Protein AF-0000000074136485 (afdb_homodimer)

Nearest PDB structures (foldseek):
  6x2m-assembly1_C  TM=1.918E-01  e=6.026E+00  Saccharomyces cerevisiae

Radius of gyration: 39.34 Å; Cα contacts (8 Å, |Δi|>4): 1877; chains: 2; bounding box: 155×114×119 Å

pLDDT: mean 75.2, std 24.36, range [18.25, 98.81]

Structure (mmCIF, N/CA/C/O backbone):
data_AF-0000000074136485-model_v1
#
loop_
_entity.id
_entity.type
_entity.pdbx_description
1 polymer 'YRM1-like protein'
#
loop_
_atom_site.group_PDB
_atom_site.id
_atom_site.type_symbol
_atom_site.label_atom_id
_atom_site.label_alt_id
_atom_site.label_comp_id
_atom_site.label_asym_id
_atom_site.label_entity_id
_atom_site.label_seq_id
_atom_site.pdbx_PDB_ins_code
_atom_site.Cartn_x
_atom_site.Cartn_y
_atom_site.Cartn_z
_atom_site.occupancy
_atom_site.B_iso_or_equiv
_atom_site.auth_seq_id
_atom_site.auth_comp_id
_atom_site.auth_asym_id
_atom_site.auth_atom_id
_atom_site.pdbx_PDB_model_num
ATOM 1 N N . MET A 1 1 ? -89.938 26.219 -35.969 1 23.06 1 MET A N 1
ATOM 2 C CA . MET A 1 1 ? -89.188 26.453 -37.219 1 23.06 1 MET A CA 1
ATOM 3 C C . MET A 1 1 ? -87.688 26.5 -36.969 1 23.06 1 MET A C 1
ATOM 5 O O . MET A 1 1 ? -87.188 27.25 -36.125 1 23.06 1 MET A O 1
ATOM 9 N N . SER A 1 2 ? -87 25.312 -37.125 1 20.83 2 SER A N 1
ATOM 10 C CA . SER A 1 2 ? -85.812 24.578 -36.656 1 20.83 2 SER A CA 1
ATOM 11 C C . SER A 1 2 ? -84.562 25.078 -37.312 1 20.83 2 SER A C 1
ATOM 13 O O . SER A 1 2 ? -84.312 24.812 -38.5 1 20.83 2 SER A O 1
ATOM 15 N N . LYS A 1 3 ? -84.5 26.531 -37.125 1 21.66 3 LYS A N 1
ATOM 16 C CA . LYS A 1 3 ? -83.5 27.297 -37.906 1 21.66 3 LYS A CA 1
ATOM 17 C C . LYS A 1 3 ? -82.125 26.641 -37.875 1 21.66 3 LYS A C 1
ATOM 19 O O . LYS A 1 3 ? -81.562 26.469 -36.781 1 21.66 3 LYS A O 1
ATOM 24 N N . ARG A 1 4 ? -81.875 25.812 -38.906 1 22.66 4 ARG A N 1
ATOM 25 C CA . ARG A 1 4 ? -80.812 24.906 -39.438 1 22.66 4 ARG A CA 1
ATOM 26 C C . ARG A 1 4 ? -79.562 25.656 -39.688 1 22.66 4 ARG A C 1
ATOM 28 O O . ARG A 1 4 ? -79.438 26.469 -40.625 1 22.66 4 ARG A O 1
ATOM 35 N N . GLY A 1 5 ? -79.062 26.25 -38.562 1 23.02 5 GLY A N 1
ATOM 36 C CA . GLY A 1 5 ? -77.938 27.219 -38.5 1 23.02 5 GLY A CA 1
ATOM 37 C C . GLY A 1 5 ? -76.75 26.812 -39.281 1 23.02 5 GLY A C 1
ATOM 38 O O . GLY A 1 5 ? -76.375 25.641 -39.281 1 23.02 5 GLY A O 1
ATOM 39 N N . ASN A 1 6 ? -76.5 27.328 -40.469 1 23.2 6 ASN A N 1
ATOM 40 C CA . ASN A 1 6 ? -75.625 27.172 -41.594 1 23.2 6 ASN A CA 1
ATOM 41 C C . ASN A 1 6 ? -74.125 27.203 -41.156 1 23.2 6 ASN A C 1
ATOM 43 O O . ASN A 1 6 ? -73.625 28.266 -40.844 1 23.2 6 ASN A O 1
ATOM 47 N N . LEU A 1 7 ? -73.812 26.422 -40.156 1 25.08 7 LEU A N 1
ATOM 48 C CA . LEU A 1 7 ? -72.5 26.5 -39.469 1 25.08 7 LEU A CA 1
ATOM 49 C C . LEU A 1 7 ? -71.375 26.391 -40.5 1 25.08 7 LEU A C 1
ATOM 51 O O . LEU A 1 7 ? -71.188 25.328 -41.094 1 25.08 7 LEU A O 1
ATOM 55 N N . GLN A 1 8 ? -71.25 27.375 -41.344 1 22.72 8 GLN A N 1
ATOM 56 C CA . GLN A 1 8 ? -70.312 27.453 -42.438 1 22.72 8 GLN A CA 1
ATOM 57 C C . GLN A 1 8 ? -68.875 27.109 -41.969 1 22.72 8 GLN A C 1
ATOM 59 O O . GLN A 1 8 ? -68.375 27.719 -41.062 1 22.72 8 GLN A O 1
ATOM 64 N N . ASP A 1 9 ? -68.438 25.859 -42.188 1 23.67 9 ASP A N 1
ATOM 65 C CA . ASP A 1 9 ? -67.312 25.047 -41.781 1 23.67 9 ASP A CA 1
ATOM 66 C C . ASP A 1 9 ? -66 25.594 -42.344 1 23.67 9 ASP A C 1
ATOM 68 O O . ASP A 1 9 ? -65.875 25.672 -43.562 1 23.67 9 ASP A O 1
ATOM 72 N N . GLY A 1 10 ? -65.625 26.812 -41.938 1 24.81 10 GLY A N 1
ATOM 73 C CA . GLY A 1 10 ? -64.438 27.5 -42.406 1 24.81 10 GLY A CA 1
ATOM 74 C C . GLY A 1 10 ? -63.25 26.594 -42.594 1 24.81 10 GLY A C 1
ATOM 75 O O . GLY A 1 10 ? -62.719 26.078 -41.594 1 24.81 10 GLY A O 1
ATOM 76 N N . ILE A 1 11 ? -63.188 25.828 -43.656 1 26.52 11 ILE A N 1
ATOM 77 C CA . ILE A 1 11 ? -62.188 24.844 -44.062 1 26.52 11 ILE A CA 1
ATOM 78 C C . ILE A 1 11 ? -60.844 25.5 -44.188 1 26.52 11 ILE A C 1
ATOM 80 O O . ILE A 1 11 ? -60.625 26.344 -45.062 1 26.52 11 ILE A O 1
ATOM 84 N N . THR A 1 12 ? -60.344 26.062 -43.125 1 28.2 12 THR A N 1
ATOM 85 C CA . THR A 1 12 ? -59.031 26.719 -43.25 1 28.2 12 THR A CA 1
ATOM 86 C C . THR A 1 12 ? -58.094 25.859 -44.094 1 28.2 12 THR A C 1
ATOM 88 O O . THR A 1 12 ? -58 24.641 -43.906 1 28.2 12 THR A O 1
ATOM 91 N N . PRO A 1 13 ? -57.656 26.375 -45.281 1 27.12 13 PRO A N 1
ATOM 92 C CA . PRO A 1 13 ? -56.844 25.719 -46.281 1 27.12 13 PRO A CA 1
ATOM 93 C C . PRO A 1 13 ? -55.594 25.062 -45.688 1 27.12 13 PRO A C 1
ATOM 95 O O . PRO A 1 13 ? -54.906 25.688 -44.906 1 27.12 13 PRO A O 1
ATOM 98 N N . LEU A 1 14 ? -55.562 23.812 -45.5 1 26.09 14 LEU A N 1
ATOM 99 C CA . LEU A 1 14 ? -54.469 22.969 -44.969 1 26.09 14 LEU A CA 1
ATOM 100 C C . LEU A 1 14 ? -53.188 23.172 -45.781 1 26.09 14 LEU A C 1
ATOM 102 O O . LEU A 1 14 ? -53.156 22.859 -46.969 1 26.09 14 LEU A O 1
ATOM 106 N N . GLU A 1 15 ? -52.5 24.344 -45.625 1 27.03 15 GLU A N 1
ATOM 107 C CA . GLU A 1 15 ? -51.219 24.594 -46.281 1 27.03 15 GLU A CA 1
ATOM 108 C C . GLU A 1 15 ? -50.375 23.328 -46.406 1 27.03 15 GLU A C 1
ATOM 110 O O . GLU A 1 15 ? -50.281 22.578 -45.438 1 27.03 15 GLU A O 1
ATOM 115 N N . ASP A 1 16 ? -50.188 22.781 -47.594 1 25.73 16 ASP A N 1
ATOM 116 C CA . ASP A 1 16 ? -49.469 21.625 -48.125 1 25.73 16 ASP A CA 1
ATOM 117 C C . ASP A 1 16 ? -48.031 21.578 -47.656 1 25.73 16 ASP A C 1
ATOM 119 O O . ASP A 1 16 ? -47.219 22.438 -48 1 25.73 16 ASP A O 1
ATOM 123 N N . ALA A 1 17 ? -47.781 21.422 -46.406 1 29.2 17 ALA A N 1
ATOM 124 C CA . ALA A 1 17 ? -46.438 21.281 -45.812 1 29.2 17 ALA A CA 1
ATOM 125 C C . ALA A 1 17 ? -45.562 20.375 -46.688 1 29.2 17 ALA A C 1
ATOM 127 O O . ALA A 1 17 ? -45.844 19.188 -46.844 1 29.2 17 ALA A O 1
ATOM 128 N N . GLY A 1 18 ? -45.094 20.906 -47.812 1 28 18 GLY A N 1
ATOM 129 C CA . GLY A 1 18 ? -44.188 20.312 -48.781 1 28 18 GLY A CA 1
ATOM 130 C C . GLY A 1 18 ? -43.156 19.391 -48.156 1 28 18 GLY A C 1
ATOM 131 O O . GLY A 1 18 ? -42.531 19.734 -47.156 1 28 18 GLY A O 1
ATOM 132 N N . LYS A 1 19 ? -43.406 18.109 -48.25 1 33.03 19 LYS A N 1
ATOM 133 C CA . LYS A 1 19 ? -42.562 16.953 -47.875 1 33.03 19 LYS A CA 1
ATOM 134 C C . LYS A 1 19 ? -41.125 17.156 -48.344 1 33.03 19 LYS A C 1
ATOM 136 O O . LYS A 1 19 ? -40.844 17.172 -49.531 1 33.03 19 LYS A O 1
ATOM 141 N N . ASN A 1 20 ? -40.406 18.156 -47.781 1 28.8 20 ASN A N 1
ATOM 142 C CA . ASN A 1 20 ? -39 18.234 -48.062 1 28.8 20 ASN A CA 1
ATOM 143 C C . ASN A 1 20 ? -38.344 16.859 -48.094 1 28.8 20 ASN A C 1
ATOM 145 O O . ASN A 1 20 ? -38.188 16.203 -47.062 1 28.8 20 ASN A O 1
ATOM 149 N N . VAL A 1 21 ? -38.688 16.078 -49.125 1 28.89 21 VAL A N 1
ATOM 150 C CA . VAL A 1 21 ? -38.062 14.781 -49.375 1 28.89 21 VAL A CA 1
ATOM 151 C C . VAL A 1 21 ? -36.531 14.906 -49.25 1 28.89 21 VAL A C 1
ATOM 153 O O . VAL A 1 21 ? -35.906 15.648 -50 1 28.89 21 VAL A O 1
ATOM 156 N N . ARG A 1 22 ? -36.188 14.734 -48.094 1 34.34 22 ARG A N 1
ATOM 157 C CA . ARG A 1 22 ? -34.75 14.664 -47.875 1 34.34 22 ARG A CA 1
ATOM 158 C C . ARG A 1 22 ? -34.062 13.836 -48.969 1 34.34 22 ARG A C 1
ATOM 160 O O . ARG A 1 22 ? -34.406 12.656 -49.156 1 34.34 22 ARG A O 1
ATOM 167 N N . LYS A 1 23 ? -33.625 14.453 -50.094 1 32.56 23 LYS A N 1
ATOM 168 C CA . LYS A 1 23 ? -32.812 13.797 -51.094 1 32.56 23 LYS A CA 1
ATOM 169 C C . LYS A 1 23 ? -31.797 12.844 -50.469 1 32.56 23 LYS A C 1
ATOM 171 O O . LYS A 1 23 ? -31.016 13.242 -49.594 1 32.56 23 LYS A O 1
ATOM 176 N N . ARG A 1 24 ? -32.156 11.578 -50.5 1 34.84 24 ARG A N 1
ATOM 177 C CA . ARG A 1 24 ? -31.234 10.531 -50.031 1 34.84 24 ARG A CA 1
ATOM 178 C C . ARG A 1 24 ? -29.906 10.625 -50.75 1 34.84 24 ARG A C 1
ATOM 180 O O . ARG A 1 24 ? -29.828 10.484 -51.969 1 34.84 24 ARG A O 1
ATOM 187 N N . ARG A 1 25 ? -29.047 11.5 -50.375 1 39.94 25 ARG A N 1
ATOM 188 C CA . ARG A 1 25 ? -27.703 11.586 -50.969 1 39.94 25 ARG A CA 1
ATOM 189 C C . ARG A 1 25 ? -27.078 10.203 -51.094 1 39.94 25 ARG A C 1
ATOM 191 O O . ARG A 1 25 ? -26.906 9.492 -50.094 1 39.94 25 ARG A O 1
ATOM 198 N N . LYS A 1 26 ? -27.172 9.523 -52.219 1 46.09 26 LYS A N 1
ATOM 199 C CA . LYS A 1 26 ? -26.516 8.258 -52.531 1 46.09 26 LYS A CA 1
ATOM 200 C C . LYS A 1 26 ? -25.016 8.328 -52.281 1 46.09 26 LYS A C 1
ATOM 202 O O . LYS A 1 26 ? -24.359 9.305 -52.625 1 46.09 26 LYS A O 1
ATOM 207 N N . PRO A 1 27 ? -24.547 7.508 -51.406 1 52.03 27 PRO A N 1
ATOM 208 C CA . PRO A 1 27 ? -23.109 7.547 -51.125 1 52.03 27 PRO A CA 1
ATOM 209 C C . PRO A 1 27 ? -22.266 7.449 -52.375 1 52.03 27 PRO A C 1
ATOM 211 O O . PRO A 1 27 ? -22.578 6.668 -53.281 1 52.03 27 PRO A O 1
ATOM 214 N N . ILE A 1 28 ? -21.531 8.344 -52.688 1 61.88 28 ILE A N 1
ATOM 215 C CA . ILE A 1 28 ? -20.609 8.391 -53.812 1 61.88 28 ILE A CA 1
ATOM 216 C C . ILE A 1 28 ? -19.609 7.238 -53.719 1 61.88 28 ILE A C 1
ATOM 218 O O . ILE A 1 28 ? -18.859 7.145 -52.75 1 61.88 28 ILE A O 1
ATOM 222 N N . LYS A 1 29 ? -19.641 6.234 -54.562 1 66.56 29 LYS A N 1
ATOM 223 C CA . LYS A 1 29 ? -18.844 5.008 -54.531 1 66.56 29 LYS A CA 1
ATOM 224 C C . LYS A 1 29 ? -17.609 5.137 -55.406 1 66.56 29 LYS A C 1
ATOM 226 O O . LYS A 1 29 ? -16.719 4.281 -55.375 1 66.56 29 LYS A O 1
ATOM 231 N N . SER A 1 30 ? -17.562 6.215 -56.094 1 71.88 30 SER A N 1
ATOM 232 C CA . SER A 1 30 ? -16.453 6.402 -57.031 1 71.88 30 SER A CA 1
ATOM 233 C C . SER A 1 30 ? -15.25 7.02 -56.312 1 71.88 30 SER A C 1
ATOM 235 O O . SER A 1 30 ? -15.406 7.727 -55.312 1 71.88 30 SER A O 1
ATOM 237 N N . CYS A 1 31 ? -14.023 6.652 -56.719 1 71.25 31 CYS A N 1
ATOM 238 C CA . CYS A 1 31 ? -12.844 7.258 -56.125 1 71.25 31 CYS A CA 1
ATOM 239 C C . CYS A 1 31 ? -12.797 8.758 -56.406 1 71.25 31 CYS A C 1
ATOM 241 O O . CYS A 1 31 ? -13.391 9.227 -57.375 1 71.25 31 CYS A O 1
ATOM 243 N N . ALA A 1 32 ? -12.273 9.5 -55.625 1 69.62 32 ALA A N 1
ATOM 244 C CA . ALA A 1 32 ? -12.273 10.961 -55.656 1 69.62 32 ALA A CA 1
ATOM 245 C C . ALA A 1 32 ? -11.727 11.461 -57 1 69.62 32 ALA A C 1
ATOM 247 O O . ALA A 1 32 ? -12.219 12.445 -57.562 1 69.62 32 ALA A O 1
ATOM 248 N N . PHE A 1 33 ? -10.758 10.75 -57.5 1 73.38 33 PHE A N 1
ATOM 249 C CA . PHE A 1 33 ? -10.133 11.156 -58.75 1 73.38 33 PHE A CA 1
ATOM 250 C C . PHE A 1 33 ? -11.086 10.961 -59.938 1 73.38 33 PHE A C 1
ATOM 252 O O . PHE A 1 33 ? -11.258 11.859 -60.75 1 73.38 33 PHE A O 1
ATOM 259 N N . CYS A 1 34 ? -11.656 9.828 -60 1 75.06 34 CYS A N 1
ATOM 260 C CA . CYS A 1 34 ? -12.547 9.492 -61.125 1 75.06 34 CYS A CA 1
ATOM 261 C C . CYS A 1 34 ? -13.797 10.375 -61.094 1 75.06 34 CYS A C 1
ATOM 263 O O . CYS A 1 34 ? -14.281 10.805 -62.125 1 75.06 34 CYS A O 1
ATOM 265 N N . ARG A 1 35 ? -14.195 10.758 -59.906 1 71.5 35 ARG A N 1
ATOM 266 C CA . ARG A 1 35 ? -15.391 11.586 -59.75 1 71.5 35 ARG A CA 1
ATOM 267 C C . ARG A 1 35 ? -15.125 13.016 -60.219 1 71.5 35 ARG A C 1
ATOM 269 O O . ARG A 1 35 ? -15.945 13.617 -60.906 1 71.5 35 ARG A O 1
ATOM 276 N N . LYS A 1 36 ? -13.961 13.461 -59.906 1 67.56 36 LYS A N 1
ATOM 277 C CA . LYS A 1 36 ? -13.578 14.828 -60.25 1 67.56 36 LYS A CA 1
ATOM 278 C C . LYS A 1 36 ? -13.445 14.992 -61.75 1 67.56 36 LYS A C 1
ATOM 280 O O . LYS A 1 36 ? -13.852 16.016 -62.312 1 67.56 36 LYS A O 1
ATOM 285 N N . ARG A 1 37 ? -12.914 14.055 -62.281 1 69.56 37 ARG A N 1
ATOM 286 C CA . ARG A 1 37 ? -12.648 14.141 -63.688 1 69.56 37 ARG A CA 1
ATOM 287 C C . ARG A 1 37 ? -13.797 13.547 -64.5 1 69.56 37 ARG A C 1
ATOM 289 O O . ARG A 1 37 ? -13.719 13.469 -65.75 1 69.56 37 ARG A O 1
ATOM 296 N N . LYS A 1 38 ? -14.883 13.164 -63.719 1 68.5 38 LYS A N 1
ATOM 297 C CA . LYS A 1 38 ? -16.094 12.594 -64.312 1 68.5 38 LYS A CA 1
ATOM 298 C C . LYS A 1 38 ? -15.758 11.398 -65.188 1 68.5 38 LYS A C 1
ATOM 300 O O . LYS A 1 38 ? -16.297 11.266 -66.312 1 68.5 38 LYS A O 1
ATOM 305 N N . LEU A 1 39 ? -14.672 10.633 -64.75 1 74.56 39 LEU A N 1
ATOM 306 C CA . LEU A 1 39 ? -14.312 9.414 -65.438 1 74.56 39 LEU A CA 1
ATOM 307 C C . LEU A 1 39 ? -15.086 8.219 -64.938 1 74.56 39 LEU A C 1
ATOM 309 O O . LEU A 1 39 ? -15.594 8.258 -63.812 1 74.56 39 LEU A O 1
ATOM 313 N N . ARG A 1 40 ? -15.227 7.203 -65.688 1 75.5 40 ARG A N 1
ATOM 314 C CA . ARG A 1 40 ? -15.875 5.961 -65.312 1 75.5 40 ARG A CA 1
ATOM 315 C C . ARG A 1 40 ? -15.016 5.223 -64.25 1 75.5 40 ARG A C 1
ATOM 317 O O . ARG A 1 40 ? -13.883 4.836 -64.562 1 75.5 40 ARG A O 1
ATOM 324 N N . CYS A 1 41 ? -15.352 5.156 -62.938 1 70.5 41 CYS A N 1
ATOM 325 C CA . CYS A 1 41 ? -14.656 4.48 -61.844 1 70.5 41 CYS A CA 1
ATOM 326 C C . CYS A 1 41 ? -15.219 3.08 -61.625 1 70.5 41 CYS A C 1
ATOM 328 O O . CYS A 1 41 ? -16.422 2.912 -61.469 1 70.5 41 CYS A O 1
ATOM 330 N N . ASP A 1 42 ? -14.531 2.066 -61.875 1 76.44 42 ASP A N 1
ATOM 331 C CA . ASP A 1 42 ? -15.023 0.705 -61.688 1 76.44 42 ASP A CA 1
ATOM 332 C C . ASP A 1 42 ? -15.023 0.327 -60.188 1 76.44 42 ASP A C 1
ATOM 334 O O . ASP A 1 42 ? -15.266 -0.829 -59.844 1 76.44 42 ASP A O 1
ATOM 338 N N . GLN A 1 43 ? -14.672 1.224 -59.125 1 71.44 43 GLN A N 1
ATOM 339 C CA . GLN A 1 43 ? -14.734 1.145 -57.688 1 71.44 43 GLN A CA 1
ATOM 340 C C . GLN A 1 43 ? -13.867 0.009 -57.156 1 71.44 43 GLN A C 1
ATOM 342 O O . GLN A 1 43 ? -14.094 -0.486 -56.031 1 71.44 43 GLN A O 1
ATOM 347 N N . GLN A 1 44 ? -12.93 -0.341 -57.969 1 74.25 44 GLN A N 1
ATOM 348 C CA . GLN A 1 44 ? -12.008 -1.375 -57.5 1 74.25 44 GLN A CA 1
ATOM 349 C C . GLN A 1 44 ? -10.984 -0.805 -56.531 1 74.25 44 GLN A C 1
ATOM 351 O O . GLN A 1 44 ? -10.422 0.265 -56.75 1 74.25 44 GLN A O 1
ATOM 356 N N . LYS A 1 45 ? -10.789 -1.229 -55.219 1 70.19 45 LYS A N 1
ATOM 357 C CA . LYS A 1 45 ? -9.812 -0.875 -54.188 1 70.19 45 LYS A CA 1
ATOM 358 C C . LYS A 1 45 ? -8.578 -1.77 -54.281 1 70.19 45 LYS A C 1
ATOM 360 O O . LYS A 1 45 ? -8.672 -2.922 -54.719 1 70.19 45 LYS A O 1
ATOM 365 N N . PRO A 1 46 ? -7.422 -1.185 -54.094 1 72.06 46 PRO A N 1
ATOM 366 C CA . PRO A 1 46 ? -7.215 0.15 -53.531 1 72.06 46 PRO A CA 1
ATOM 367 C C . PRO A 1 46 ? -7.18 1.243 -54.594 1 72.06 46 PRO A C 1
ATOM 369 O O . PRO A 1 46 ? -7.379 2.42 -54.281 1 72.06 46 PRO A O 1
ATOM 372 N N . VAL A 1 47 ? -6.926 0.746 -55.75 1 78.62 47 VAL A N 1
ATOM 373 C CA . VAL A 1 47 ? -6.852 1.718 -56.844 1 78.62 47 VAL A CA 1
ATOM 374 C C . VAL A 1 47 ? -7.75 1.273 -58 1 78.62 47 VAL A C 1
ATOM 376 O O . VAL A 1 47 ? -7.656 0.134 -58.469 1 78.62 47 VAL A O 1
ATOM 379 N N . CYS A 1 48 ? -8.602 2.062 -58.562 1 76.81 48 CYS A N 1
ATOM 380 C CA . CYS A 1 48 ? -9.547 1.722 -59.625 1 76.81 48 CYS A CA 1
ATOM 381 C C . CYS A 1 48 ? -8.836 1.626 -60.969 1 76.81 48 CYS A C 1
ATOM 383 O O . CYS A 1 48 ? -7.734 2.148 -61.156 1 76.81 48 CYS A O 1
ATOM 385 N N . SER A 1 49 ? -9.352 0.84 -61.875 1 79.38 49 SER A N 1
ATOM 386 C CA . SER A 1 49 ? -8.75 0.559 -63.156 1 79.38 49 SER A CA 1
ATOM 387 C C . SER A 1 49 ? -8.461 1.847 -63.938 1 79.38 49 SER A C 1
ATOM 389 O O . SER A 1 49 ? -7.477 1.926 -64.688 1 79.38 49 SER A O 1
ATOM 391 N N . THR A 1 50 ? -9.273 2.904 -63.688 1 78.31 50 THR A N 1
ATOM 392 C CA . THR A 1 50 ? -9.086 4.176 -64.375 1 78.31 50 THR A CA 1
ATOM 393 C C . THR A 1 50 ? -7.887 4.934 -63.781 1 78.31 50 THR A C 1
ATOM 395 O O . THR A 1 50 ? -7.094 5.508 -64.562 1 78.31 50 THR A O 1
ATOM 398 N N . CYS A 1 51 ? -7.715 4.863 -62.562 1 72.75 51 CYS A N 1
ATOM 399 C CA . CYS A 1 51 ? -6.578 5.492 -61.875 1 72.75 51 CYS A CA 1
ATOM 400 C C . CYS A 1 51 ? -5.301 4.695 -62.125 1 72.75 51 CYS A C 1
ATOM 402 O O . CYS A 1 51 ? -4.234 5.273 -62.344 1 72.75 51 CYS A O 1
ATOM 404 N N . LYS A 1 52 ? -5.355 3.383 -62.188 1 76.81 52 LYS A N 1
ATOM 405 C CA . LYS A 1 52 ? -4.23 2.516 -62.531 1 76.81 52 LYS A CA 1
ATOM 406 C C . LYS A 1 52 ? -3.715 2.803 -63.938 1 76.81 52 LYS A C 1
ATOM 408 O O . LYS A 1 52 ? -2.504 2.859 -64.188 1 76.81 52 LYS A O 1
ATOM 413 N N . ALA A 1 53 ? -4.625 3.023 -64.875 1 77.44 53 ALA A N 1
ATOM 414 C CA . ALA A 1 53 ? -4.262 3.279 -66.25 1 77.44 53 ALA A CA 1
ATOM 415 C C . ALA A 1 53 ? -3.555 4.625 -66.375 1 77.44 53 ALA A C 1
ATOM 417 O O . ALA A 1 53 ? -2.773 4.824 -67.312 1 77.44 53 ALA A O 1
ATOM 418 N N . ARG A 1 54 ? -3.77 5.422 -65.5 1 72.88 54 ARG A N 1
ATOM 419 C CA . ARG A 1 54 ? -3.174 6.75 -65.5 1 72.88 54 ARG A CA 1
ATOM 420 C C . ARG A 1 54 ? -2.01 6.871 -64.562 1 72.88 54 ARG A C 1
ATOM 422 O O . ARG A 1 54 ? -1.575 7.98 -64.25 1 72.88 54 ARG A O 1
ATOM 429 N N . ARG A 1 55 ? -1.575 5.664 -63.969 1 68.88 55 ARG A N 1
ATOM 430 C CA . ARG A 1 55 ? -0.397 5.477 -63.125 1 68.88 55 ARG A CA 1
ATOM 431 C C . ARG A 1 55 ? -0.548 6.215 -61.812 1 68.88 55 ARG A C 1
ATOM 433 O O . ARG A 1 55 ? 0.429 6.734 -61.281 1 68.88 55 ARG A O 1
ATOM 440 N N . ARG A 1 56 ? -1.751 6.254 -61.406 1 65.38 56 ARG A N 1
ATOM 441 C CA . ARG A 1 56 ? -1.949 6.754 -60.062 1 65.38 56 ARG A CA 1
ATOM 442 C C . ARG A 1 56 ? -1.912 5.617 -59.031 1 65.38 56 ARG A C 1
ATOM 444 O O . ARG A 1 56 ? -2.436 4.531 -59.312 1 65.38 56 ARG A O 1
ATOM 451 N N . THR A 1 57 ? -1.136 5.73 -58.062 1 68.12 57 THR A N 1
ATOM 452 C CA . THR A 1 57 ? -0.884 4.668 -57.094 1 68.12 57 THR A CA 1
ATOM 453 C C . THR A 1 57 ? -1.906 4.715 -55.969 1 68.12 57 THR A C 1
ATOM 455 O O . THR A 1 57 ? -1.979 3.793 -55.156 1 68.12 57 THR A O 1
ATOM 458 N N . ASP A 1 58 ? -2.811 5.688 -55.812 1 61.59 58 ASP A N 1
ATOM 459 C CA . ASP A 1 58 ? -3.742 5.773 -54.688 1 61.59 58 ASP A CA 1
ATOM 460 C C . ASP A 1 58 ? -5.109 6.273 -55.125 1 61.59 58 ASP A C 1
ATOM 462 O O . ASP A 1 58 ? -5.195 7.203 -55.938 1 61.59 58 ASP A O 1
ATOM 466 N N . CYS A 1 59 ? -6.16 5.508 -54.875 1 69.06 59 CYS A N 1
ATOM 467 C CA . CYS A 1 59 ? -7.547 5.922 -55.062 1 69.06 59 CYS A CA 1
ATOM 468 C C . CYS A 1 59 ? -8.18 6.32 -53.719 1 69.06 59 CYS A C 1
ATOM 470 O O . CYS A 1 59 ? -7.977 5.652 -52.719 1 69.06 59 CYS A O 1
ATOM 472 N N . LEU A 1 60 ? -8.758 7.453 -53.562 1 62.88 60 LEU A N 1
ATOM 473 C CA . LEU A 1 60 ? -9.445 7.867 -52.375 1 62.88 60 LEU A CA 1
ATOM 474 C C . LEU A 1 60 ? -10.961 7.719 -52.531 1 62.88 60 LEU A C 1
ATOM 476 O O . LEU A 1 60 ? -11.547 8.281 -53.438 1 62.88 60 LEU A O 1
ATOM 480 N N . TYR A 1 61 ? -11.516 6.73 -51.812 1 65.44 61 TYR A N 1
ATOM 481 C CA . TYR A 1 61 ? -12.953 6.508 -51.844 1 65.44 61 TYR A CA 1
ATOM 482 C C . TYR A 1 61 ? -13.617 7.145 -50.625 1 65.44 61 TYR A C 1
ATOM 484 O O . TYR A 1 61 ? -13.031 7.188 -49.531 1 65.44 61 TYR A O 1
ATOM 492 N N . THR A 1 62 ? -14.719 7.785 -50.719 1 59.22 62 THR A N 1
ATOM 493 C CA . THR A 1 62 ? -15.453 8.461 -49.656 1 59.22 62 THR A CA 1
ATOM 494 C C . THR A 1 62 ? -15.727 7.504 -48.5 1 59.22 62 THR A C 1
ATOM 496 O O . THR A 1 62 ? -15.805 7.922 -47.344 1 59.22 62 THR A O 1
ATOM 499 N N . GLU A 1 63 ? -15.984 6.242 -48.75 1 55.5 63 GLU A N 1
ATOM 500 C CA . GLU A 1 63 ? -16.297 5.234 -47.75 1 55.5 63 GLU A CA 1
ATOM 501 C C . GLU A 1 63 ? -15.117 5 -46.812 1 55.5 63 GLU A C 1
ATOM 503 O O . GLU A 1 63 ? -15.289 4.543 -45.688 1 55.5 63 GLU A O 1
ATOM 508 N N . GLU A 1 64 ? -13.992 5.336 -47.156 1 50.75 64 GLU A N 1
ATOM 509 C CA . GLU A 1 64 ? -12.781 5.09 -46.375 1 50.75 64 GLU A CA 1
ATOM 510 C C . GLU A 1 64 ? -12.602 6.141 -45.281 1 50.75 64 GLU A C 1
ATOM 512 O O . GLU A 1 64 ? -11.789 5.969 -44.375 1 50.75 64 GLU A O 1
ATOM 517 N N . PHE A 1 65 ? -13.312 7.234 -45.344 1 47.75 65 PHE A N 1
ATOM 518 C CA . PHE A 1 65 ? -13.32 8.266 -44.312 1 47.75 65 PHE A CA 1
ATOM 519 C C . PHE A 1 65 ? -14.531 8.102 -43.406 1 47.75 65 PHE A C 1
ATOM 521 O O . PHE A 1 65 ? -15.656 7.965 -43.875 1 47.75 65 PHE A O 1
ATOM 528 N N . GLY A 1 66 ? -14.406 7.496 -42.188 1 42.88 66 GLY A N 1
ATOM 529 C CA . GLY A 1 66 ? -15.461 7.223 -41.219 1 42.88 66 GLY A CA 1
ATOM 530 C C . GLY A 1 66 ? -16.406 8.391 -41.031 1 42.88 66 GLY A C 1
ATOM 531 O O . GLY A 1 66 ? -17.422 8.273 -40.344 1 42.88 66 GLY A O 1
ATOM 532 N N . HIS A 1 67 ? -15.93 9.633 -41.062 1 41.41 67 HIS A N 1
ATOM 533 C CA . HIS A 1 67 ? -16.844 10.75 -40.844 1 41.41 67 HIS A CA 1
ATOM 534 C C . HIS A 1 67 ? -17.516 11.188 -42.156 1 41.41 67 HIS A C 1
ATOM 536 O O . HIS A 1 67 ? -16.953 10.992 -43.25 1 41.41 67 HIS A O 1
ATOM 542 N N . SER A 1 68 ? -18.828 11.445 -42.125 1 41.12 68 SER A N 1
ATOM 543 C CA . SER A 1 68 ? -19.625 11.977 -43.219 1 41.12 68 SER A CA 1
ATOM 544 C C . SER A 1 68 ? -18.984 13.219 -43.844 1 41.12 68 SER A C 1
ATOM 546 O O . SER A 1 68 ? -18.969 14.281 -43.219 1 41.12 68 SER A O 1
ATOM 548 N N . ILE A 1 69 ? -18 13.125 -44.594 1 43.78 69 ILE A N 1
ATOM 549 C CA . ILE A 1 69 ? -17.516 14.281 -45.344 1 43.78 69 ILE A CA 1
ATOM 550 C C . ILE A 1 69 ? -18.609 14.773 -46.281 1 43.78 69 ILE A C 1
ATOM 552 O O . ILE A 1 69 ? -19.156 13.984 -47.062 1 43.78 69 ILE A O 1
ATOM 556 N N . GLU A 1 70 ? -19.203 15.945 -45.969 1 44.31 70 GLU A N 1
ATOM 557 C CA . GLU A 1 70 ? -20.125 16.531 -46.938 1 44.31 70 GLU A CA 1
ATOM 558 C C . GLU A 1 70 ? -19.531 16.562 -48.344 1 44.31 70 GLU A C 1
ATOM 560 O O . GLU A 1 70 ? -18.328 16.703 -48.5 1 44.31 70 GLU A O 1
ATOM 565 N N . SER A 1 71 ? -20.281 16.109 -49.281 1 44.22 71 SER A N 1
ATOM 566 C CA . SER A 1 71 ? -19.969 15.977 -50.688 1 44.22 71 SER A CA 1
ATOM 567 C C . SER A 1 71 ? -19.172 17.172 -51.219 1 44.22 71 SER A C 1
ATOM 569 O O . SER A 1 71 ? -18.266 17 -52.031 1 44.22 71 SER A O 1
ATOM 571 N N . GLU A 1 72 ? -19.484 18.375 -50.75 1 46.47 72 GLU A N 1
ATOM 572 C CA . GLU A 1 72 ? -18.859 19.578 -51.281 1 46.47 72 GLU A CA 1
ATOM 573 C C . GLU A 1 72 ? -17.391 19.672 -50.844 1 46.47 72 GLU A C 1
ATOM 575 O O . GLU A 1 72 ? -16.562 20.25 -51.562 1 46.47 72 GLU A O 1
ATOM 580 N N . GLU A 1 73 ? -17.062 19.031 -49.75 1 47.91 73 GLU A N 1
ATOM 581 C CA . GLU A 1 73 ? -15.703 19.109 -49.219 1 47.91 73 GLU A CA 1
ATOM 582 C C . GLU A 1 73 ? -14.75 18.219 -50 1 47.91 73 GLU A C 1
ATOM 584 O O . GLU A 1 73 ? -13.57 18.547 -50.156 1 47.91 73 GLU A O 1
ATOM 589 N N . LEU A 1 74 ? -15.25 17.062 -50.312 1 44.25 74 LEU A N 1
ATOM 590 C CA . LEU A 1 74 ? -14.469 16.094 -51.094 1 44.25 74 LEU A CA 1
ATOM 591 C C . LEU A 1 74 ? -14.469 16.469 -52.562 1 44.25 74 LEU A C 1
ATOM 593 O O . LEU A 1 74 ? -13.484 16.234 -53.281 1 44.25 74 LEU A O 1
ATOM 597 N N . PHE A 1 75 ? -15.664 16.922 -53.125 1 42.69 75 PHE A N 1
ATOM 598 C CA . PHE A 1 75 ? -15.867 17.062 -54.562 1 42.69 75 PHE A CA 1
ATOM 599 C C . PHE A 1 75 ? -15.789 18.531 -54.969 1 42.69 75 PHE A C 1
ATOM 601 O O . PHE A 1 75 ? -16.094 18.875 -56.094 1 42.69 75 PHE A O 1
ATOM 608 N N . GLY A 1 76 ? -15.633 19.453 -54 1 39.72 76 GLY A N 1
ATOM 609 C CA . GLY A 1 76 ? -15.5 20.812 -54.531 1 39.72 76 GLY A CA 1
ATOM 610 C C . GLY A 1 76 ? -14.289 21 -55.406 1 39.72 76 GLY A C 1
ATOM 611 O O . GLY A 1 76 ? -13.508 20.062 -55.594 1 39.72 76 GLY A O 1
ATOM 612 N N . ASN A 1 77 ? -14.133 21.969 -56.219 1 39.66 77 ASN A N 1
ATOM 613 C CA . ASN A 1 77 ? -13.172 22.203 -57.312 1 39.66 77 ASN A CA 1
ATOM 614 C C . ASN A 1 77 ? -11.766 21.781 -56.906 1 39.66 77 ASN A C 1
ATOM 616 O O . ASN A 1 77 ? -10.977 21.359 -57.75 1 39.66 77 ASN A O 1
ATOM 620 N N . THR A 1 78 ? -11.07 22.266 -55.906 1 36.56 78 THR A N 1
ATOM 621 C CA . THR A 1 78 ? -9.711 21.875 -55.594 1 36.56 78 THR A CA 1
ATOM 622 C C . THR A 1 78 ? -9.68 21.062 -54.281 1 36.56 78 THR A C 1
ATOM 624 O O . THR A 1 78 ? -9.617 21.641 -53.188 1 36.56 78 THR A O 1
ATOM 627 N N . PRO A 1 79 ? -10.18 19.812 -54.344 1 42.16 79 PRO A N 1
ATOM 628 C CA . PRO A 1 79 ? -10.172 19 -53.094 1 42.16 79 PRO A CA 1
ATOM 629 C C . PRO A 1 79 ? -8.766 18.812 -52.531 1 42.16 79 PRO A C 1
ATOM 631 O O . PRO A 1 79 ? -7.863 18.375 -53.25 1 42.16 79 PRO A O 1
ATOM 634 N N . ASN A 1 80 ? -8.234 19.844 -51.75 1 42.59 80 ASN A N 1
ATOM 635 C CA . ASN A 1 80 ? -6.887 19.609 -51.25 1 42.59 80 ASN A CA 1
ATOM 636 C C . ASN A 1 80 ? -6.789 18.281 -50.5 1 42.59 80 ASN A C 1
ATOM 638 O O . ASN A 1 80 ? -7.051 18.219 -49.312 1 42.59 80 ASN A O 1
ATOM 642 N N . ILE A 1 81 ? -6.867 17.203 -51.219 1 46.44 81 ILE A N 1
ATOM 643 C CA . ILE A 1 81 ? -6.781 15.82 -50.781 1 46.44 81 ILE A CA 1
ATOM 644 C C . ILE A 1 81 ? -5.691 15.672 -49.719 1 46.44 81 ILE A C 1
ATOM 646 O O . ILE A 1 81 ? -5.859 14.93 -48.75 1 46.44 81 ILE A O 1
ATOM 650 N N . GLU A 1 82 ? -4.691 16.391 -49.906 1 48.47 82 GLU A N 1
ATOM 651 C CA . GLU A 1 82 ? -3.594 16.266 -48.969 1 48.47 82 GLU A CA 1
ATOM 652 C C . GLU A 1 82 ? -3.98 16.844 -47.594 1 48.47 82 GLU A C 1
ATOM 654 O O . GLU A 1 82 ? -3.654 16.266 -46.562 1 48.47 82 GLU A O 1
ATOM 659 N N . LEU A 1 83 ? -4.707 17.875 -47.531 1 53.97 83 LEU A N 1
ATOM 660 C CA . LEU A 1 83 ? -5.16 18.453 -46.25 1 53.97 83 LEU A CA 1
ATOM 661 C C . LEU A 1 83 ? -6.277 17.609 -45.656 1 53.97 83 LEU A C 1
ATOM 663 O O . LEU A 1 83 ? -6.332 17.422 -44.438 1 53.97 83 LEU A O 1
ATOM 667 N N . LEU A 1 84 ? -7.125 17.016 -46.438 1 53.41 84 LEU A N 1
ATOM 668 C CA . LEU A 1 84 ? -8.156 16.094 -45.938 1 53.41 84 LEU A CA 1
ATOM 669 C C . LEU A 1 84 ? -7.531 14.805 -45.438 1 53.41 84 LEU A C 1
ATOM 671 O O . LEU A 1 84 ? -7.949 14.281 -44.375 1 53.41 84 LEU A O 1
ATOM 675 N N . LYS A 1 85 ? -6.535 14.297 -46.156 1 56.25 85 LYS A N 1
ATOM 676 C CA . LYS A 1 85 ? -5.773 13.18 -45.625 1 56.25 85 LYS A CA 1
ATOM 677 C C . LYS A 1 85 ? -5.043 13.578 -44.344 1 56.25 85 LYS A C 1
ATOM 679 O O . LYS A 1 85 ? -4.973 12.797 -43.375 1 56.25 85 LYS A O 1
ATOM 684 N N . ARG A 1 86 ? -4.473 14.773 -44.281 1 60.53 86 ARG A N 1
ATOM 685 C CA . ARG A 1 86 ? -3.855 15.273 -43.062 1 60.53 86 ARG A CA 1
ATOM 686 C C . ARG A 1 86 ? -4.898 15.492 -41.969 1 60.53 86 ARG A C 1
ATOM 688 O O . ARG A 1 86 ? -4.664 15.164 -40.781 1 60.53 86 ARG A O 1
ATOM 695 N N . VAL A 1 87 ? -6.035 15.984 -42.219 1 58.84 87 VAL A N 1
ATOM 696 C CA . VAL A 1 87 ? -7.125 16.078 -41.25 1 58.84 87 VAL A CA 1
ATOM 697 C C . VAL A 1 87 ? -7.594 14.68 -40.875 1 58.84 87 VAL A C 1
ATOM 699 O O . VAL A 1 87 ? -7.805 14.398 -39.688 1 58.84 87 VAL A O 1
ATOM 702 N N . GLU A 1 88 ? -7.738 13.766 -41.812 1 55.16 88 GLU A N 1
ATOM 703 C CA . GLU A 1 88 ? -8.062 12.375 -41.5 1 55.16 88 GLU A CA 1
ATOM 704 C C . GLU A 1 88 ? -6.953 11.727 -40.656 1 55.16 88 GLU A C 1
ATOM 706 O O . GLU A 1 88 ? -7.227 11 -39.719 1 55.16 88 GLU A O 1
ATOM 711 N N . GLU A 1 89 ? -5.699 11.914 -41 1 59.97 89 GLU A N 1
ATOM 712 C CA . GLU A 1 89 ? -4.578 11.438 -40.188 1 59.97 89 GLU A CA 1
ATOM 713 C C . GLU A 1 89 ? -4.531 12.148 -38.844 1 59.97 89 GLU A C 1
ATOM 715 O O . GLU A 1 89 ? -4.293 11.508 -37.812 1 59.97 89 GLU A O 1
ATOM 720 N N . LEU A 1 90 ? -4.727 13.406 -38.719 1 59.28 90 LEU A N 1
ATOM 721 C CA . LEU A 1 90 ? -4.781 14.125 -37.438 1 59.28 90 LEU A CA 1
ATOM 722 C C . LEU A 1 90 ? -6.051 13.781 -36.688 1 59.28 90 LEU A C 1
ATOM 724 O O . LEU A 1 90 ? -6.016 13.625 -35.469 1 59.28 90 LEU A O 1
ATOM 728 N N . GLU A 1 91 ? -7.156 13.609 -37.375 1 52.94 91 GLU A N 1
ATOM 729 C CA . GLU A 1 91 ? -8.375 13.141 -36.75 1 52.94 91 GLU A CA 1
ATOM 730 C C . GLU A 1 91 ? -8.266 11.664 -36.344 1 52.94 91 GLU A C 1
ATOM 732 O O . GLU A 1 91 ? -8.719 11.258 -35.281 1 52.94 91 GLU A O 1
ATOM 737 N N . LYS A 1 92 ? -7.734 10.797 -37.188 1 53.25 92 LYS A N 1
ATOM 738 C CA . LYS A 1 92 ? -7.398 9.43 -36.812 1 53.25 92 LYS A CA 1
ATOM 739 C C . LYS A 1 92 ? -6.355 9.406 -35.688 1 53.25 92 LYS A C 1
ATOM 741 O O . LYS A 1 92 ? -6.461 8.625 -34.75 1 53.25 92 LYS A O 1
ATOM 746 N N . ARG A 1 93 ? -5.309 10.211 -35.719 1 49.75 93 ARG A N 1
ATOM 747 C CA . ARG A 1 93 ? -4.371 10.391 -34.625 1 49.75 93 ARG A CA 1
ATOM 748 C C . ARG A 1 93 ? -5.051 11.047 -33.406 1 49.75 93 ARG A C 1
ATOM 750 O O . ARG A 1 93 ? -4.754 10.711 -32.281 1 49.75 93 ARG A O 1
ATOM 757 N N . LEU A 1 94 ? -5.812 12.008 -33.562 1 45.28 94 LEU A N 1
ATOM 758 C CA . LEU A 1 94 ? -6.652 12.578 -32.5 1 45.28 94 LEU A CA 1
ATOM 759 C C . LEU A 1 94 ? -7.785 11.625 -32.125 1 45.28 94 LEU A C 1
ATOM 761 O O . LEU A 1 94 ? -8.148 11.516 -30.969 1 45.28 94 LEU A O 1
ATOM 765 N N . ASP A 1 95 ? -8.539 11.047 -33.062 1 44.19 95 ASP A N 1
ATOM 766 C CA . ASP A 1 95 ? -9.492 9.961 -32.875 1 44.19 95 ASP A CA 1
ATOM 767 C C . ASP A 1 95 ? -8.805 8.734 -32.281 1 44.19 95 ASP A C 1
ATOM 769 O O . ASP A 1 95 ? -9.375 8.062 -31.406 1 44.19 95 ASP A O 1
ATOM 773 N N . ASP A 1 96 ? -7.742 8.32 -32.781 1 42.03 96 ASP A N 1
ATOM 774 C CA . ASP A 1 96 ? -6.891 7.312 -32.156 1 42.03 96 ASP A CA 1
ATOM 775 C C . ASP A 1 96 ? -6.375 7.797 -30.812 1 42.03 96 ASP A C 1
ATOM 777 O O . ASP A 1 96 ? -6.133 6.992 -29.906 1 42.03 96 ASP A O 1
ATOM 781 N N . LYS A 1 97 ? -6.168 9.125 -30.672 1 39.19 97 LYS A N 1
ATOM 782 C CA . LYS A 1 97 ? -5.875 9.742 -29.375 1 39.19 97 LYS A CA 1
ATOM 783 C C . LYS A 1 97 ? -7.094 10.484 -28.844 1 39.19 97 LYS A C 1
ATOM 785 O O . LYS A 1 97 ? -6.969 11.312 -27.922 1 39.19 97 LYS A O 1
ATOM 790 N N . GLY A 1 98 ? -8.414 10.234 -29.125 1 35.41 98 GLY A N 1
ATOM 791 C CA . GLY A 1 98 ? -9.75 10.562 -28.656 1 35.41 98 GLY A CA 1
ATOM 792 C C . GLY A 1 98 ? -10.133 12.008 -28.906 1 35.41 98 GLY A C 1
ATOM 793 O O . GLY A 1 98 ? -11.078 12.516 -28.297 1 35.41 98 GLY A O 1
ATOM 794 N N . LEU A 1 99 ? -9.531 12.867 -29.75 1 33.03 99 LEU A N 1
ATOM 795 C CA . LEU A 1 99 ? -9.781 14.305 -29.719 1 33.03 99 LEU A CA 1
ATOM 796 C C . LEU A 1 99 ? -10.664 14.719 -30.891 1 33.03 99 LEU A C 1
ATOM 798 O O . LEU A 1 99 ? -10.773 15.906 -31.203 1 33.03 99 LEU A O 1
ATOM 802 N N . VAL A 1 100 ? -11.109 14.219 -31.906 1 32.84 100 VAL A N 1
ATOM 803 C CA . VAL A 1 100 ? -11.883 14.852 -32.969 1 32.84 100 VAL A CA 1
ATOM 804 C C . VAL A 1 100 ? -13.195 15.383 -32.406 1 32.84 100 VAL A C 1
ATOM 806 O O . VAL A 1 100 ? -13.914 14.672 -31.688 1 32.84 100 VAL A O 1
ATOM 809 N N . LYS A 1 101 ? -13.523 16.656 -32.562 1 31.58 101 LYS A N 1
ATOM 810 C CA . LYS A 1 101 ? -14.867 17.188 -32.375 1 31.58 101 LYS A CA 1
ATOM 811 C C . LYS A 1 101 ? -15.867 16.547 -33.312 1 31.58 101 LYS A C 1
ATOM 813 O O . LYS A 1 101 ? -16.031 16.984 -34.469 1 31.58 101 LYS A O 1
ATOM 818 N N . GLU A 1 102 ? -16.047 15.383 -33.938 1 28.69 102 GLU A N 1
ATOM 819 C CA . GLU A 1 102 ? -17.234 15.109 -34.75 1 28.69 102 GLU A CA 1
ATOM 820 C C . GLU A 1 102 ? -18.438 15.875 -34.219 1 28.69 102 GLU A C 1
ATOM 822 O O . GLU A 1 102 ? -18.484 16.25 -33.031 1 28.69 102 GLU A O 1
ATOM 827 N N . ASN A 1 103 ? -19.266 16.828 -35.062 1 28.62 103 ASN A N 1
ATOM 828 C CA . ASN A 1 103 ? -20.688 16.859 -34.75 1 28.62 103 ASN A CA 1
ATOM 829 C C . ASN A 1 103 ? -21.094 15.688 -33.844 1 28.62 103 ASN A C 1
ATOM 831 O O . ASN A 1 103 ? -21.188 14.555 -34.312 1 28.62 103 ASN A O 1
ATOM 835 N N . SER A 1 104 ? -20.547 15.773 -33.062 1 29.28 104 SER A N 1
ATOM 836 C CA . SER A 1 104 ? -20.25 14.719 -32.094 1 29.28 104 SER A CA 1
ATOM 837 C C . SER A 1 104 ? -21.5 13.961 -31.672 1 29.28 104 SER A C 1
ATOM 839 O O . SER A 1 104 ? -22.25 14.414 -30.812 1 29.28 104 SER A O 1
ATOM 841 N N . THR A 1 105 ? -22.391 13.734 -32.719 1 28.47 105 THR A N 1
ATOM 842 C CA . THR A 1 105 ? -23.031 12.516 -32.25 1 28.47 105 THR A CA 1
ATOM 843 C C . THR A 1 105 ? -22.078 11.688 -31.406 1 28.47 105 THR A C 1
ATOM 845 O O . THR A 1 105 ? -21.016 11.281 -31.875 1 28.47 105 THR A O 1
ATOM 848 N N . LYS A 1 106 ? -21.875 12.141 -30.266 1 32.44 106 LYS A N 1
ATOM 849 C CA . LYS A 1 106 ? -21.141 11.438 -29.219 1 32.44 106 LYS A CA 1
ATOM 850 C C . LYS A 1 106 ? -20.875 9.984 -29.609 1 32.44 106 LYS A C 1
ATOM 852 O O . LYS A 1 106 ? -21.75 9.125 -29.453 1 32.44 106 LYS A O 1
ATOM 857 N N . THR A 1 107 ? -20.453 9.789 -30.797 1 32 107 THR A N 1
ATOM 858 C CA . THR A 1 107 ? -20.047 8.414 -31.094 1 32 107 THR A CA 1
ATOM 859 C C . THR A 1 107 ? -19.422 7.762 -29.875 1 32 107 THR A C 1
ATOM 861 O O . THR A 1 107 ? -18.516 8.328 -29.25 1 32 107 THR A O 1
ATOM 864 N N . LYS A 1 108 ? -19.969 6.984 -29.234 1 36.03 108 LYS A N 1
ATOM 865 C CA . LYS A 1 108 ? -19.703 6.164 -28.062 1 36.03 108 LYS A CA 1
ATOM 866 C C . LYS A 1 108 ? -18.25 5.707 -28.047 1 36.03 108 LYS A C 1
ATOM 868 O O . LYS A 1 108 ? -17.812 4.938 -28.906 1 36.03 108 LYS A O 1
ATOM 873 N N . THR A 1 109 ? -17.203 6.652 -28.219 1 42.28 109 THR A N 1
ATOM 874 C CA . THR A 1 109 ? -15.891 6.082 -27.969 1 42.28 109 THR A CA 1
ATOM 875 C C . THR A 1 109 ? -16.016 4.715 -27.297 1 42.28 109 THR A C 1
ATOM 877 O O . THR A 1 109 ? -16.719 4.566 -26.297 1 42.28 109 THR A O 1
ATOM 880 N N . PRO A 1 110 ? -15.703 3.863 -28.078 1 49.75 110 PRO A N 1
ATOM 881 C CA . PRO A 1 110 ? -15.961 2.523 -27.547 1 49.75 110 PRO A CA 1
ATOM 882 C C . PRO A 1 110 ? -15.398 2.322 -26.141 1 49.75 110 PRO A C 1
ATOM 884 O O . PRO A 1 110 ? -14.227 2.625 -25.891 1 49.75 110 PRO A O 1
ATOM 887 N N . LYS A 1 111 ? -16.156 2.35 -25.109 1 65 111 LYS A N 1
ATOM 888 C CA . LYS A 1 111 ? -15.953 1.986 -23.703 1 65 111 LYS A CA 1
ATOM 889 C C . LYS A 1 111 ? -15.133 0.703 -23.578 1 65 111 LYS A C 1
ATOM 891 O O . LYS A 1 111 ? -15.344 -0.248 -24.344 1 65 111 LYS A O 1
ATOM 896 N N . ASN A 1 112 ? -13.734 0.862 -23.125 1 84 112 ASN A N 1
ATOM 897 C CA . ASN A 1 112 ? -12.977 -0.344 -22.812 1 84 112 ASN A CA 1
ATOM 898 C C . ASN A 1 112 ? -13.852 -1.396 -22.141 1 84 112 ASN A C 1
ATOM 900 O O . ASN A 1 112 ? -14.227 -1.244 -20.969 1 84 112 ASN A O 1
ATOM 904 N N . PRO A 1 113 ? -14.281 -2.25 -23.031 1 82.19 113 PRO A N 1
ATOM 905 C CA . PRO A 1 113 ? -15.195 -3.238 -22.453 1 82.19 113 PRO A CA 1
ATOM 906 C C . PRO A 1 113 ? -14.547 -4.074 -21.359 1 82.19 113 PRO A C 1
ATOM 908 O O . PRO A 1 113 ? -15.25 -4.711 -20.562 1 82.19 113 PRO A O 1
ATOM 911 N N . TYR A 1 114 ? -13.211 -4.07 -21.391 1 87 114 TYR A N 1
ATOM 912 C CA . TYR A 1 114 ? -12.523 -4.941 -20.438 1 87 114 TYR A CA 1
ATOM 913 C C . TYR A 1 114 ? -12.516 -4.336 -19.047 1 87 114 TYR A C 1
ATOM 915 O O . TYR A 1 114 ? -12.469 -5.059 -18.047 1 87 114 TYR A O 1
ATOM 923 N N . ALA A 1 115 ? -12.547 -3.047 -19 1 81.44 115 ALA A N 1
ATOM 924 C CA . ALA A 1 115 ? -12.297 -2.324 -17.766 1 81.44 115 ALA A CA 1
ATOM 925 C C . ALA A 1 115 ? -13.422 -2.566 -16.75 1 81.44 115 ALA A C 1
ATOM 927 O O . ALA A 1 115 ? -13.234 -2.406 -15.547 1 81.44 115 ALA A O 1
ATOM 928 N N . ASN A 1 116 ? -14.578 -3.029 -17.234 1 79.12 116 ASN A N 1
ATOM 929 C CA . ASN A 1 116 ? -15.719 -3.154 -16.328 1 79.12 116 ASN A CA 1
ATOM 930 C C . ASN A 1 116 ? -15.984 -4.609 -15.953 1 79.12 116 ASN A C 1
ATOM 932 O O . ASN A 1 116 ? -16.969 -4.914 -15.273 1 79.12 116 ASN A O 1
ATOM 936 N N . PHE A 1 117 ? -15.047 -5.523 -16.391 1 87.56 117 PHE A N 1
ATOM 937 C CA . PHE A 1 117 ? -15.172 -6.918 -15.977 1 87.56 117 PHE A CA 1
ATOM 938 C C . PHE A 1 117 ? -14.648 -7.109 -14.555 1 87.56 117 PHE A C 1
ATOM 940 O O . PHE A 1 117 ? -13.539 -6.688 -14.234 1 87.56 117 PHE A O 1
ATOM 947 N N . TYR A 1 118 ? -15.516 -7.613 -13.719 1 90.81 118 TYR A N 1
ATOM 948 C CA . TYR A 1 118 ? -15.047 -7.934 -12.375 1 90.81 118 TYR A CA 1
ATOM 949 C C . TYR A 1 118 ? -15.891 -9.047 -11.758 1 90.81 118 TYR A C 1
ATOM 951 O O . TYR A 1 118 ? -16.953 -9.391 -12.273 1 90.81 118 TYR A O 1
ATOM 959 N N . TYR A 1 119 ? -15.344 -9.648 -10.836 1 92.81 119 TYR A N 1
ATOM 960 C CA . TYR A 1 119 ? -16 -10.641 -9.992 1 92.81 119 TYR A CA 1
ATOM 961 C C . TYR A 1 119 ? -15.773 -10.344 -8.516 1 92.81 119 TYR A C 1
ATOM 963 O O . TYR A 1 119 ? -14.633 -10.266 -8.062 1 92.81 119 TYR A O 1
ATOM 971 N N . LEU A 1 120 ? -16.891 -10.047 -7.816 1 93.44 120 LEU A N 1
ATOM 972 C CA . LEU A 1 120 ? -16.781 -9.859 -6.375 1 93.44 120 LEU A CA 1
ATOM 973 C C . LEU A 1 120 ? -17.109 -11.148 -5.633 1 93.44 120 LEU A C 1
ATOM 975 O O . LEU A 1 120 ? -18.25 -11.602 -5.629 1 93.44 120 LEU A O 1
ATOM 979 N N . GLN A 1 121 ? -16.094 -11.664 -5.066 1 92.62 121 GLN A N 1
ATOM 980 C CA . GLN A 1 121 ? -16.281 -12.875 -4.273 1 92.62 121 GLN A CA 1
ATOM 981 C C . GLN A 1 121 ? -16.781 -12.539 -2.871 1 92.62 121 GLN A C 1
ATOM 983 O O . GLN A 1 121 ? -16.156 -11.75 -2.156 1 92.62 121 GLN A O 1
ATOM 988 N N . CYS A 1 122 ? -17.906 -13.125 -2.523 1 91.19 122 CYS A N 1
ATOM 989 C CA . CYS A 1 122 ? -18.516 -12.922 -1.213 1 91.19 122 CYS A CA 1
ATOM 990 C C . CYS A 1 122 ? -18.562 -14.234 -0.431 1 91.19 122 CYS A C 1
ATOM 992 O O . CYS A 1 122 ? -19.281 -15.156 -0.811 1 91.19 122 CYS A O 1
ATOM 994 N N . LYS A 1 123 ? -17.828 -14.25 0.617 1 87.75 123 LYS A N 1
ATOM 995 C CA . LYS A 1 123 ? -17.844 -15.445 1.454 1 87.75 123 LYS A CA 1
ATOM 996 C C . LYS A 1 123 ? -18.734 -15.242 2.686 1 87.75 123 LYS A C 1
ATOM 998 O O . LYS A 1 123 ? -18.875 -14.117 3.172 1 87.75 123 LYS A O 1
ATOM 1003 N N . GLY A 1 124 ? -19.25 -16.312 3.225 1 81.62 124 GLY A N 1
ATOM 1004 C CA . GLY A 1 124 ? -20.094 -16.281 4.41 1 81.62 124 GLY A CA 1
ATOM 1005 C C . GLY A 1 124 ? -19.359 -15.773 5.641 1 81.62 124 GLY A C 1
ATOM 1006 O O . GLY A 1 124 ? -19.984 -15.25 6.562 1 81.62 124 GLY A O 1
ATOM 1007 N N . SER A 1 125 ? -18.094 -15.859 5.617 1 81.56 125 SER A N 1
ATOM 1008 C CA . SER A 1 125 ? -17.266 -15.398 6.734 1 81.56 125 SER A CA 1
ATOM 1009 C C . SER A 1 125 ? -17.219 -13.875 6.797 1 81.56 125 SER A C 1
ATOM 1011 O O . SER A 1 125 ? -16.812 -13.297 7.809 1 81.56 125 SER A O 1
ATOM 1013 N N . GLY A 1 126 ? -17.688 -13.227 5.746 1 88.62 126 GLY A N 1
ATOM 1014 C CA . GLY A 1 126 ? -17.625 -11.773 5.672 1 88.62 126 GLY A CA 1
ATOM 1015 C C . GLY A 1 126 ? -16.5 -11.266 4.785 1 88.62 126 GLY A C 1
ATOM 1016 O O . GLY A 1 126 ? -16.438 -10.078 4.473 1 88.62 126 GLY A O 1
ATOM 1017 N N . ARG A 1 127 ? -15.68 -12.203 4.324 1 92.88 127 ARG A N 1
ATOM 1018 C CA . ARG A 1 127 ? -14.586 -11.828 3.436 1 92.88 127 ARG A CA 1
ATOM 1019 C C . ARG A 1 127 ? -15.109 -11.414 2.064 1 92.88 127 ARG A C 1
ATOM 1021 O O . ARG A 1 127 ? -16.016 -12.039 1.524 1 92.88 127 ARG A O 1
ATOM 1028 N N . ARG A 1 128 ? -14.609 -10.328 1.614 1 95.12 128 ARG A N 1
ATOM 1029 C CA . ARG A 1 128 ? -14.945 -9.812 0.29 1 95.12 128 ARG A CA 1
ATOM 1030 C C . ARG A 1 128 ? -13.68 -9.523 -0.517 1 95.12 128 ARG A C 1
ATOM 1032 O O . ARG A 1 128 ? -12.719 -8.961 0.007 1 95.12 128 ARG A O 1
ATOM 1039 N N . MET A 1 129 ? -13.68 -10.016 -1.729 1 95.75 129 MET A N 1
ATOM 1040 C CA . MET A 1 129 ? -12.539 -9.75 -2.598 1 95.75 129 MET A CA 1
ATOM 1041 C C . MET A 1 129 ? -12.992 -9.484 -4.031 1 95.75 129 MET A C 1
ATOM 1043 O O . MET A 1 129 ? -13.758 -10.266 -4.598 1 95.75 129 MET A O 1
ATOM 1047 N N . MET A 1 130 ? -12.484 -8.453 -4.559 1 95.62 130 MET A N 1
ATOM 1048 C CA . MET A 1 130 ? -12.812 -8.109 -5.941 1 95.62 130 MET A CA 1
ATOM 1049 C C . MET A 1 130 ? -11.711 -8.57 -6.891 1 95.62 130 MET A C 1
ATOM 1051 O O . MET A 1 130 ? -10.531 -8.297 -6.66 1 95.62 130 MET A O 1
ATOM 1055 N N . TYR A 1 131 ? -12.07 -9.273 -7.875 1 95.94 131 TYR A N 1
ATOM 1056 C CA . TYR A 1 131 ? -11.188 -9.68 -8.961 1 95.94 131 TYR A CA 1
ATOM 1057 C C . TYR A 1 131 ? -11.523 -8.938 -10.242 1 95.94 131 TYR A C 1
ATOM 1059 O O . TYR A 1 131 ? -12.695 -8.812 -10.609 1 95.94 131 TYR A O 1
ATOM 1067 N N . GLY A 1 132 ? -10.492 -8.438 -10.906 1 94.88 132 GLY A N 1
ATOM 1068 C CA . GLY A 1 132 ? -10.703 -7.648 -12.102 1 94.88 132 GLY A CA 1
ATOM 1069 C C . GLY A 1 132 ? -10.562 -8.453 -13.383 1 94.88 132 GLY A C 1
ATOM 1070 O O . GLY A 1 132 ? -10.609 -9.688 -13.352 1 94.88 132 GLY A O 1
ATOM 1071 N N . PRO A 1 133 ? -10.367 -7.816 -14.453 1 93.56 133 PRO A N 1
ATOM 1072 C CA . PRO A 1 133 ? -10.523 -8.438 -15.773 1 93.56 133 PRO A CA 1
ATOM 1073 C C . PRO A 1 133 ? -9.461 -9.492 -16.062 1 93.56 133 PRO A C 1
ATOM 1075 O O . PRO A 1 133 ? -9.734 -10.484 -16.734 1 93.56 133 PRO A O 1
ATOM 1078 N N . THR A 1 134 ? -8.305 -9.336 -15.594 1 95.56 134 THR A N 1
ATOM 1079 C CA . THR A 1 134 ? -7.234 -10.242 -15.977 1 95.56 134 THR A CA 1
ATOM 1080 C C . THR A 1 134 ? -7.207 -11.469 -15.07 1 95.56 134 THR A C 1
ATOM 1082 O O . THR A 1 134 ? -6.441 -12.406 -15.305 1 95.56 134 THR A O 1
ATOM 1085 N N . SER A 1 135 ? -8.07 -11.5 -14.07 1 94.88 135 SER A N 1
ATOM 1086 C CA . SER A 1 135 ? -8.086 -12.602 -13.117 1 94.88 135 SER A CA 1
ATOM 1087 C C . SER A 1 135 ? -8.758 -13.836 -13.719 1 94.88 135 SER A C 1
ATOM 1089 O O . SER A 1 135 ? -9.758 -13.719 -14.43 1 94.88 135 SER A O 1
ATOM 1091 N N . LEU A 1 136 ? -8.219 -14.922 -13.367 1 91.19 136 LEU A N 1
ATOM 1092 C CA . LEU A 1 136 ? -8.805 -16.188 -13.773 1 91.19 136 LEU A CA 1
ATOM 1093 C C . LEU A 1 136 ? -10.211 -16.359 -13.195 1 91.19 136 LEU A C 1
ATOM 1095 O O . LEU A 1 136 ? -11.094 -16.906 -13.852 1 91.19 136 LEU A O 1
ATOM 1099 N N . ARG A 1 137 ? -10.43 -15.883 -12.062 1 89.31 137 ARG A N 1
ATOM 1100 C CA . ARG A 1 137 ? -11.719 -16 -11.406 1 89.31 137 ARG A CA 1
ATOM 1101 C C . ARG A 1 137 ? -12.789 -15.211 -12.148 1 89.31 137 ARG A C 1
ATOM 1103 O O . ARG A 1 137 ? -13.945 -15.641 -12.242 1 89.31 137 ARG A O 1
ATOM 1110 N N . THR A 1 138 ? -12.383 -14.078 -12.57 1 90.75 138 THR A N 1
ATOM 1111 C CA . THR A 1 138 ? -13.312 -13.266 -13.352 1 90.75 138 THR A CA 1
ATOM 1112 C C . THR A 1 138 ? -13.672 -13.969 -14.664 1 90.75 138 THR A C 1
ATOM 1114 O O . THR A 1 138 ? -14.828 -13.953 -15.086 1 90.75 138 THR A O 1
ATOM 1117 N N . TYR A 1 139 ? -12.734 -14.562 -15.211 1 86.19 139 TYR A N 1
ATOM 1118 C CA . TYR A 1 139 ? -12.969 -15.312 -16.438 1 86.19 139 TYR A CA 1
ATOM 1119 C C . TYR A 1 139 ? -13.969 -16.438 -16.219 1 86.19 139 TYR A C 1
ATOM 1121 O O . TYR A 1 139 ? -14.93 -16.578 -16.984 1 86.19 139 TYR A O 1
ATOM 1129 N N . LEU A 1 140 ? -13.812 -17.109 -15.164 1 83.38 140 LEU A N 1
ATOM 1130 C CA . LEU A 1 140 ? -14.664 -18.25 -14.859 1 83.38 140 LEU A CA 1
ATOM 1131 C C . LEU A 1 140 ? -16.078 -17.781 -14.523 1 83.38 140 LEU A C 1
ATOM 1133 O O . LEU A 1 140 ? -17.062 -18.438 -14.914 1 83.38 140 LEU A O 1
ATOM 1137 N N . SER A 1 141 ? -16.109 -16.688 -13.844 1 81.44 141 SER A N 1
ATOM 1138 C CA . SER A 1 141 ? -17.422 -16.219 -13.406 1 81.44 141 SER A CA 1
ATOM 1139 C C . SER A 1 141 ? -18.219 -15.656 -14.57 1 81.44 141 SER A C 1
ATOM 1141 O O . SER A 1 141 ? -19.453 -15.602 -14.516 1 81.44 141 SER A O 1
ATOM 1143 N N . ASN A 1 142 ? -17.547 -15.25 -15.555 1 75.69 142 ASN A N 1
ATOM 1144 C CA . ASN A 1 142 ? -18.25 -14.656 -16.688 1 75.69 142 ASN A CA 1
ATOM 1145 C C . ASN A 1 142 ? -18.391 -15.641 -17.844 1 75.69 142 ASN A C 1
ATOM 1147 O O . ASN A 1 142 ? -18.906 -15.297 -18.906 1 75.69 142 ASN A O 1
ATOM 1151 N N . ASP A 1 143 ? -17.984 -16.859 -17.625 1 70.75 143 ASP A N 1
ATOM 1152 C CA . ASP A 1 143 ? -18.094 -17.906 -18.625 1 70.75 143 ASP A CA 1
ATOM 1153 C C . ASP A 1 143 ? -19.5 -18.516 -18.625 1 70.75 143 ASP A C 1
ATOM 1155 O O . ASP A 1 143 ? -20.375 -18.094 -17.859 1 70.75 143 ASP A O 1
ATOM 1159 N N . ASP A 1 144 ? -19.641 -19.453 -19.5 1 66.56 144 ASP A N 1
ATOM 1160 C CA . ASP A 1 144 ? -20.906 -20.156 -19.672 1 66.56 144 ASP A CA 1
ATOM 1161 C C . ASP A 1 144 ? -21.328 -20.828 -18.359 1 66.56 144 ASP A C 1
ATOM 1163 O O . ASP A 1 144 ? -20.531 -21.5 -17.719 1 66.56 144 ASP A O 1
ATOM 1167 N N . ASN A 1 145 ? -22.531 -20.594 -18 1 68 145 ASN A N 1
ATOM 1168 C CA . ASN A 1 145 ? -23.094 -21.016 -16.719 1 68 145 ASN A CA 1
ATOM 1169 C C . ASN A 1 145 ? -23.047 -22.531 -16.562 1 68 145 ASN A C 1
ATOM 1171 O O . ASN A 1 145 ? -22.828 -23.047 -15.461 1 68 145 ASN A O 1
ATOM 1175 N N . ARG A 1 146 ? -23.156 -23.219 -17.594 1 67.75 146 ARG A N 1
ATOM 1176 C CA . ARG A 1 146 ? -23.172 -24.688 -17.484 1 67.75 146 ARG A CA 1
ATOM 1177 C C . ARG A 1 146 ? -21.797 -25.203 -17.078 1 67.75 146 ARG A C 1
ATOM 1179 O O . ARG A 1 146 ? -21.688 -26.078 -16.219 1 67.75 146 ARG A O 1
ATOM 1186 N N . PHE A 1 147 ? -20.812 -24.688 -17.672 1 73.38 147 PHE A N 1
ATOM 1187 C CA . PHE A 1 147 ? -19.469 -25.094 -17.312 1 73.38 147 PHE A CA 1
ATOM 1188 C C . PHE A 1 147 ? -19.156 -24.719 -15.867 1 73.38 147 PHE A C 1
ATOM 1190 O O . PHE A 1 147 ? -18.594 -25.516 -15.117 1 73.38 147 PHE A O 1
ATOM 1197 N N . VAL A 1 148 ? -19.562 -23.547 -15.547 1 75.44 148 VAL A N 1
ATOM 1198 C CA . VAL A 1 148 ? -19.266 -23.062 -14.211 1 75.44 148 VAL A CA 1
ATOM 1199 C C . VAL A 1 148 ? -19.922 -23.969 -13.172 1 75.44 148 VAL A C 1
ATOM 1201 O O . VAL A 1 148 ? -19.328 -24.266 -12.133 1 75.44 148 VAL A O 1
ATOM 1204 N N . ASN A 1 149 ? -21.078 -24.344 -13.5 1 74.62 149 ASN A N 1
ATOM 1205 C CA . ASN A 1 149 ? -21.781 -25.234 -12.578 1 74.62 149 ASN A CA 1
ATOM 1206 C C . ASN A 1 149 ? -21.078 -26.578 -12.453 1 74.62 149 ASN A C 1
ATOM 1208 O O . ASN A 1 149 ? -20.922 -27.109 -11.344 1 74.62 149 ASN A O 1
ATOM 1212 N N . THR A 1 150 ? -20.766 -27.125 -13.57 1 70.38 150 THR A N 1
ATOM 1213 C CA . THR A 1 150 ? -20.047 -28.391 -13.578 1 70.38 150 THR A CA 1
ATOM 1214 C C . THR A 1 150 ? -18.719 -28.25 -12.859 1 70.38 150 THR A C 1
ATOM 1216 O O . THR A 1 150 ? -18.344 -29.125 -12.07 1 70.38 150 THR A O 1
ATOM 1219 N N . TYR A 1 151 ? -18.094 -27.188 -13.125 1 72.88 151 TYR A N 1
ATOM 1220 C CA . TYR A 1 151 ? -16.812 -26.891 -12.492 1 72.88 151 TYR A CA 1
ATOM 1221 C C . TYR A 1 151 ? -16.953 -26.828 -10.977 1 72.88 151 TYR A C 1
ATOM 1223 O O . TYR A 1 151 ? -16.141 -27.391 -10.25 1 72.88 151 TYR A O 1
ATOM 1231 N N . ASN A 1 152 ? -17.906 -26.172 -10.57 1 74.38 152 ASN A N 1
ATOM 1232 C CA . ASN A 1 152 ? -18.109 -26.016 -9.133 1 74.38 152 ASN A CA 1
ATOM 1233 C C . ASN A 1 152 ? -18.406 -27.359 -8.453 1 74.38 152 ASN A C 1
ATOM 1235 O O . ASN A 1 152 ? -17.984 -27.578 -7.32 1 74.38 152 ASN A O 1
ATOM 1239 N N . GLN A 1 153 ? -19.125 -28.156 -9.141 1 73.12 153 GLN A N 1
ATOM 1240 C CA . GLN A 1 153 ? -19.391 -29.484 -8.594 1 73.12 153 GLN A CA 1
ATOM 1241 C C . GLN A 1 153 ? -18.109 -30.297 -8.445 1 73.12 153 GLN A C 1
ATOM 1243 O O . GLN A 1 153 ? -17.906 -30.969 -7.438 1 73.12 153 GLN A O 1
ATOM 1248 N N . LEU A 1 154 ? -17.344 -30.125 -9.391 1 69.75 154 LEU A N 1
ATOM 1249 C CA . LEU A 1 154 ? -16.062 -30.844 -9.367 1 69.75 154 LEU A CA 1
ATOM 1250 C C . LEU A 1 154 ? -15.148 -30.266 -8.289 1 69.75 154 LEU A C 1
ATOM 1252 O O . LEU A 1 154 ? -14.453 -31.031 -7.602 1 69.75 154 LEU A O 1
ATOM 1256 N N . LEU A 1 155 ? -15.211 -29.031 -8.211 1 73 155 LEU A N 1
ATOM 1257 C CA . LEU A 1 155 ? -14.398 -28.375 -7.191 1 73 155 LEU A CA 1
ATOM 1258 C C . LEU A 1 155 ? -14.836 -28.797 -5.793 1 73 155 LEU A C 1
ATOM 1260 O O . LEU A 1 155 ? -14.008 -28.891 -4.883 1 73 155 LEU A O 1
ATOM 1264 N N . ALA A 1 156 ? -16.047 -29.062 -5.68 1 73.56 156 ALA A N 1
ATOM 1265 C CA . ALA A 1 156 ? -16.547 -29.5 -4.383 1 73.56 156 ALA A CA 1
ATOM 1266 C C . ALA A 1 156 ? -15.969 -30.859 -4.008 1 73.56 156 ALA A C 1
ATOM 1268 O O . ALA A 1 156 ? -15.672 -31.109 -2.838 1 73.56 156 ALA A O 1
ATOM 1269 N N . ILE A 1 157 ? -15.812 -31.672 -4.949 1 68.62 157 ILE A N 1
ATOM 1270 C CA . ILE A 1 157 ? -15.219 -32.969 -4.715 1 68.62 157 ILE A CA 1
ATOM 1271 C C . ILE A 1 157 ? -13.734 -32.812 -4.398 1 68.62 157 ILE A C 1
ATOM 1273 O O . ILE A 1 157 ? -13.219 -33.469 -3.48 1 68.62 157 ILE A O 1
ATOM 1277 N N . ALA A 1 158 ? -13.117 -32.031 -5.211 1 71.12 158 ALA A N 1
ATOM 1278 C CA . ALA A 1 158 ? -11.695 -31.766 -4.969 1 71.12 158 ALA A CA 1
ATOM 1279 C C . ALA A 1 158 ? -11.477 -31.188 -3.574 1 71.12 158 ALA A C 1
ATOM 1281 O O . ALA A 1 158 ? -10.461 -31.453 -2.934 1 71.12 158 ALA A O 1
ATOM 1282 N N . HIS A 1 159 ? -12.398 -30.438 -3.168 1 78 159 HIS A N 1
ATOM 1283 C CA . HIS A 1 159 ? -12.32 -29.781 -1.863 1 78 159 HIS A CA 1
ATOM 1284 C C . HIS A 1 159 ? -12.273 -30.812 -0.739 1 78 159 HIS A C 1
ATOM 1286 O O . HIS A 1 159 ? -11.57 -30.625 0.257 1 78 159 HIS A O 1
ATOM 1292 N N . ILE A 1 160 ? -12.953 -31.844 -0.857 1 72.69 160 ILE A N 1
ATOM 1293 C CA . ILE A 1 160 ? -12.969 -32.906 0.156 1 72.69 160 ILE A CA 1
ATOM 1294 C C . ILE A 1 160 ? -11.578 -33.531 0.263 1 72.69 160 ILE A C 1
ATOM 1296 O O . ILE A 1 160 ? -11.047 -33.688 1.364 1 72.69 160 ILE A O 1
ATOM 1300 N N . GLU A 1 161 ? -11.008 -33.812 -0.815 1 68.56 161 GLU A N 1
ATOM 1301 C CA . GLU A 1 161 ? -9.688 -34.438 -0.831 1 68.56 161 GLU A CA 1
ATOM 1302 C C . GLU A 1 161 ? -8.617 -33.469 -0.339 1 68.56 161 GLU A C 1
ATOM 1304 O O . GLU A 1 161 ? -7.676 -33.875 0.347 1 68.56 161 GLU A O 1
ATOM 1309 N N . ARG A 1 162 ? -8.781 -32.312 -0.759 1 77.5 162 ARG A N 1
ATOM 1310 C CA . ARG A 1 162 ? -7.859 -31.266 -0.302 1 77.5 162 ARG A CA 1
ATOM 1311 C C . ARG A 1 162 ? -7.887 -31.141 1.218 1 77.5 162 ARG A C 1
ATOM 1313 O O . ARG A 1 162 ? -6.836 -31.031 1.855 1 77.5 162 ARG A O 1
ATOM 1320 N N . ASN A 1 163 ? -9.023 -31.203 1.747 1 79.5 163 ASN A N 1
ATOM 1321 C CA . ASN A 1 163 ? -9.156 -31.062 3.193 1 79.5 163 ASN A CA 1
ATOM 1322 C C . ASN A 1 163 ? -8.547 -32.25 3.924 1 79.5 163 ASN A C 1
ATOM 1324 O O . ASN A 1 163 ? -7.977 -32.125 5.004 1 79.5 163 ASN A O 1
ATOM 1328 N N . LYS A 1 164 ? -8.703 -33.406 3.369 1 75.69 164 LYS A N 1
ATOM 1329 C CA . LYS A 1 164 ? -8.055 -34.594 3.943 1 75.69 164 LYS A CA 1
ATOM 1330 C C . LYS A 1 164 ? -6.539 -34.438 3.955 1 75.69 164 LYS A C 1
ATOM 1332 O O . LYS A 1 164 ? -5.883 -34.781 4.945 1 75.69 164 LYS A O 1
ATOM 1337 N N . TRP A 1 165 ? -6.074 -33.969 2.861 1 78.81 165 TRP A N 1
ATOM 1338 C CA . TRP A 1 165 ? -4.633 -33.75 2.768 1 78.81 165 TRP A CA 1
ATOM 1339 C C . TRP A 1 165 ? -4.176 -32.719 3.791 1 78.81 165 TRP A C 1
ATOM 1341 O O . TRP A 1 165 ? -3.143 -32.906 4.441 1 78.81 165 TRP A O 1
ATOM 1351 N N . LYS A 1 166 ? -4.891 -31.641 3.895 1 82.69 166 LYS A N 1
ATOM 1352 C CA . LYS A 1 166 ? -4.566 -30.594 4.855 1 82.69 166 LYS A CA 1
ATOM 1353 C C . LYS A 1 166 ? -4.543 -31.141 6.281 1 82.69 166 LYS A C 1
ATOM 1355 O O . LYS A 1 166 ? -3.654 -30.812 7.066 1 82.69 166 LYS A O 1
ATOM 1360 N N . ALA A 1 167 ? -5.492 -31.938 6.566 1 82.88 167 ALA A N 1
ATOM 1361 C CA . ALA A 1 167 ? -5.586 -32.531 7.902 1 82.88 167 ALA A CA 1
ATOM 1362 C C . ALA A 1 167 ? -4.406 -33.438 8.18 1 82.88 167 ALA A C 1
ATOM 1364 O O . ALA A 1 167 ? -3.818 -33.406 9.266 1 82.88 167 ALA A O 1
ATOM 1365 N N . ARG A 1 168 ? -4.07 -34.219 7.238 1 79.31 168 ARG A N 1
ATOM 1366 C CA . ARG A 1 168 ? -2.979 -35.156 7.383 1 79.31 168 ARG A CA 1
ATOM 1367 C C . ARG A 1 168 ? -1.645 -34.469 7.566 1 79.31 168 ARG A C 1
ATOM 1369 O O . ARG A 1 168 ? -0.77 -34.938 8.289 1 79.31 168 ARG A O 1
ATOM 1376 N N . ASN A 1 169 ? -1.568 -33.375 6.867 1 78.81 169 ASN A N 1
ATOM 1377 C CA . ASN A 1 169 ? -0.285 -32.656 6.883 1 78.81 169 ASN A CA 1
ATOM 1378 C C . ASN A 1 169 ? -0.313 -31.469 7.816 1 78.81 169 ASN A C 1
ATOM 1380 O O . ASN A 1 169 ? 0.655 -30.703 7.887 1 78.81 169 ASN A O 1
ATOM 1384 N N . LYS A 1 170 ? -1.421 -31.188 8.531 1 77.25 170 LYS A N 1
ATOM 1385 C CA . LYS A 1 170 ? -1.591 -30.062 9.445 1 77.25 170 LYS A CA 1
ATOM 1386 C C . LYS A 1 170 ? -1.279 -28.734 8.742 1 77.25 170 LYS A C 1
ATOM 1388 O O . LYS A 1 170 ? -0.544 -27.906 9.281 1 77.25 170 LYS A O 1
ATOM 1393 N N . TRP A 1 171 ? -1.816 -28.734 7.527 1 78.19 171 TRP A N 1
ATOM 1394 C CA . TRP A 1 171 ? -1.524 -27.594 6.66 1 78.19 171 TRP A CA 1
ATOM 1395 C C . TRP A 1 171 ? -2.553 -26.484 6.855 1 78.19 171 TRP A C 1
ATOM 1397 O O . TRP A 1 171 ? -3.742 -26.75 7.043 1 78.19 171 TRP A O 1
ATOM 1407 N N . THR A 1 172 ? -1.976 -25.172 7.047 1 71.31 172 THR A N 1
ATOM 1408 C CA . THR A 1 172 ? -2.865 -24.031 7.082 1 71.31 172 THR A CA 1
ATOM 1409 C C . THR A 1 172 ? -2.285 -22.859 6.277 1 71.31 172 THR A C 1
ATOM 1411 O O . THR A 1 172 ? -1.069 -22.656 6.266 1 71.31 172 THR A O 1
ATOM 1414 N N . ILE A 1 173 ? -3.262 -22.266 5.547 1 62.84 173 ILE A N 1
ATOM 1415 C CA . ILE A 1 173 ? -2.846 -21.109 4.766 1 62.84 173 ILE A CA 1
ATOM 1416 C C . ILE A 1 173 ? -2.775 -19.875 5.668 1 62.84 173 ILE A C 1
ATOM 1418 O O . ILE A 1 173 ? -2.23 -18.844 5.277 1 62.84 173 ILE A O 1
ATOM 1422 N N . LYS A 1 174 ? -3.221 -20.016 6.871 1 68.06 174 LYS A N 1
ATOM 1423 C CA . LYS A 1 174 ? -3.299 -18.844 7.75 1 68.06 174 LYS A CA 1
ATOM 1424 C C . LYS A 1 174 ? -2.412 -19.031 8.984 1 68.06 174 LYS A C 1
ATOM 1426 O O . LYS A 1 174 ? -2.879 -18.891 10.117 1 68.06 174 LYS A O 1
ATOM 1431 N N . PRO A 1 175 ? -1.184 -19.188 8.703 1 68.06 175 PRO A N 1
ATOM 1432 C CA . PRO A 1 175 ? -0.364 -19.391 9.898 1 68.06 175 PRO A CA 1
ATOM 1433 C C . PRO A 1 175 ? -0.289 -18.141 10.781 1 68.06 175 PRO A C 1
ATOM 1435 O O . PRO A 1 175 ? -0.244 -18.25 12.008 1 68.06 175 PRO A O 1
ATOM 1438 N N . GLU A 1 176 ? -0.367 -17.031 10.125 1 77.56 176 GLU A N 1
ATOM 1439 C CA . GLU A 1 176 ? -0.213 -15.789 10.859 1 77.56 176 GLU A CA 1
ATOM 1440 C C . GLU A 1 176 ? -1.384 -15.562 11.812 1 77.56 176 GLU A C 1
ATOM 1442 O O . GLU A 1 176 ? -1.19 -15.117 12.953 1 77.56 176 GLU A O 1
ATOM 1447 N N . SER A 1 177 ? -2.521 -15.859 11.406 1 76.75 177 SER A N 1
ATOM 1448 C CA . SER A 1 177 ? -3.701 -15.578 12.211 1 76.75 177 SER A CA 1
ATOM 1449 C C . SER A 1 177 ? -3.77 -16.5 13.43 1 76.75 177 SER A C 1
ATOM 1451 O O . SER A 1 177 ? -4.305 -16.125 14.469 1 76.75 177 SER A O 1
ATOM 1453 N N . ARG A 1 178 ? -3.172 -17.594 13.297 1 77.5 178 ARG A N 1
ATOM 1454 C CA . ARG A 1 178 ? -3.186 -18.562 14.391 1 77.5 178 ARG A CA 1
ATOM 1455 C C . ARG A 1 178 ? -2.34 -18.078 15.562 1 77.5 178 ARG A C 1
ATOM 1457 O O . ARG A 1 178 ? -2.572 -18.469 16.703 1 77.5 178 ARG A O 1
ATOM 1464 N N . LEU A 1 179 ? -1.486 -17.25 15.266 1 81.5 179 LEU A N 1
ATOM 1465 C CA . LEU A 1 179 ? -0.556 -16.781 16.281 1 81.5 179 LEU A CA 1
ATOM 1466 C C . LEU A 1 179 ? -1.255 -15.852 17.266 1 81.5 179 LEU A C 1
ATOM 1468 O O . LEU A 1 179 ? -0.775 -15.656 18.391 1 81.5 179 LEU A O 1
ATOM 1472 N N . LEU A 1 180 ? -2.352 -15.344 16.875 1 79.88 180 LEU A N 1
ATOM 1473 C CA . LEU A 1 180 ? -3.109 -14.477 17.766 1 79.88 180 LEU A CA 1
ATOM 1474 C C . LEU A 1 180 ? -3.781 -15.289 18.875 1 79.88 180 LEU A C 1
ATOM 1476 O O . LEU A 1 180 ? -4.113 -14.75 19.938 1 79.88 180 LEU A O 1
ATOM 1480 N N . GLU A 1 181 ? -3.918 -16.594 18.578 1 78.62 181 GLU A N 1
ATOM 1481 C CA . GLU A 1 181 ? -4.648 -17.453 19.516 1 78.62 181 GLU A CA 1
ATOM 1482 C C . GLU A 1 181 ? -3.701 -18.375 20.281 1 78.62 181 GLU A C 1
ATOM 1484 O O . GLU A 1 181 ? -4.117 -19.078 21.203 1 78.62 181 GLU A O 1
ATOM 1489 N N . LYS A 1 182 ? -2.486 -18.375 19.891 1 77.5 182 LYS A N 1
ATOM 1490 C CA . LYS A 1 182 ? -1.535 -19.266 20.547 1 77.5 182 LYS A CA 1
ATOM 1491 C C . LYS A 1 182 ? -0.786 -18.531 21.656 1 77.5 182 LYS A C 1
ATOM 1493 O O . LYS A 1 182 ? -0.441 -17.359 21.531 1 77.5 182 LYS A O 1
ATOM 1498 N N . PRO A 1 183 ? -0.643 -19.359 22.625 1 74.75 183 PRO A N 1
ATOM 1499 C CA . PRO A 1 183 ? 0.116 -18.75 23.719 1 74.75 183 PRO A CA 1
ATOM 1500 C C . PRO A 1 183 ? 1.568 -18.469 23.344 1 74.75 183 PRO A C 1
ATOM 1502 O O . PRO A 1 183 ? 2.137 -19.172 22.5 1 74.75 183 PRO A O 1
ATOM 1505 N N . LEU A 1 184 ? 2.07 -17.469 23.672 1 61.97 184 LEU A N 1
ATOM 1506 C CA . LEU A 1 184 ? 3.48 -17.156 23.453 1 61.97 184 LEU A CA 1
ATOM 1507 C C . LEU A 1 184 ? 4.371 -18.016 24.344 1 61.97 184 LEU A C 1
ATOM 1509 O O . LEU A 1 184 ? 4.195 -18.031 25.562 1 61.97 184 LEU A O 1
ATOM 1513 N N . PRO A 1 185 ? 5.113 -18.938 23.578 1 57.16 185 PRO A N 1
ATOM 1514 C CA . PRO A 1 185 ? 6.023 -19.734 24.406 1 57.16 185 PRO A CA 1
ATOM 1515 C C . PRO A 1 185 ? 7.105 -18.891 25.078 1 57.16 185 PRO A C 1
ATOM 1517 O O . PRO A 1 185 ? 7.652 -17.969 24.453 1 57.16 185 PRO A O 1
ATOM 1520 N N . GLY A 1 186 ? 7.09 -18.719 26.438 1 56.56 186 GLY A N 1
ATOM 1521 C CA . GLY A 1 186 ? 8.234 -18.109 27.109 1 56.56 186 GLY A CA 1
ATOM 1522 C C . GLY A 1 186 ? 7.895 -17.547 28.469 1 56.56 186 GLY A C 1
ATOM 1523 O O . GLY A 1 186 ? 6.73 -17.531 28.875 1 56.56 186 GLY A O 1
ATOM 1524 N N . SER A 1 187 ? 8.977 -17.266 29.062 1 56 187 SER A N 1
ATOM 1525 C CA . SER A 1 187 ? 8.969 -16.734 30.422 1 56 187 SER A CA 1
ATOM 1526 C C . SER A 1 187 ? 8.375 -15.336 30.484 1 56 187 SER A C 1
ATOM 1528 O O . SER A 1 187 ? 8.516 -14.562 29.531 1 56 187 SER A O 1
ATOM 1530 N N . ALA A 1 188 ? 7.375 -15.07 31.25 1 58.38 188 ALA A N 1
ATOM 1531 C CA . ALA A 1 188 ? 6.652 -13.844 31.578 1 58.38 188 ALA A CA 1
ATOM 1532 C C . ALA A 1 188 ? 7.527 -12.617 31.344 1 58.38 188 ALA A C 1
ATOM 1534 O O . ALA A 1 188 ? 7.031 -11.57 30.906 1 58.38 188 ALA A O 1
ATOM 1535 N N . ASP A 1 189 ? 8.867 -12.82 31.203 1 65.12 189 ASP A N 1
ATOM 1536 C CA . ASP A 1 189 ? 9.703 -11.625 31.266 1 65.12 189 ASP A CA 1
ATOM 1537 C C . ASP A 1 189 ? 10.641 -11.547 30.062 1 65.12 189 ASP A C 1
ATOM 1539 O O . ASP A 1 189 ? 11.68 -10.883 30.109 1 65.12 189 ASP A O 1
ATOM 1543 N N . SER A 1 190 ? 10.102 -12.109 28.906 1 79.06 190 SER A N 1
ATOM 1544 C CA . SER A 1 190 ? 11.039 -12.062 27.797 1 79.06 190 SER A CA 1
ATOM 1545 C C . SER A 1 190 ? 10.523 -11.172 26.672 1 79.06 190 SER A C 1
ATOM 1547 O O . SER A 1 190 ? 9.312 -11.094 26.438 1 79.06 190 SER A O 1
ATOM 1549 N N . THR A 1 191 ? 11.508 -10.453 26.031 1 84.5 191 THR A N 1
ATOM 1550 C CA . THR A 1 191 ? 11.18 -9.664 24.859 1 84.5 191 THR A CA 1
ATOM 1551 C C . THR A 1 191 ? 11.008 -10.555 23.641 1 84.5 191 THR A C 1
ATOM 1553 O O . THR A 1 191 ? 11.414 -11.719 23.656 1 84.5 191 THR A O 1
ATOM 1556 N N . ILE A 1 192 ? 10.422 -10.062 22.656 1 86.5 192 ILE A N 1
ATOM 1557 C CA . ILE A 1 192 ? 10.219 -10.805 21.406 1 86.5 192 ILE A CA 1
ATOM 1558 C C . ILE A 1 192 ? 11.57 -11.203 20.828 1 86.5 192 ILE A C 1
ATOM 1560 O O . ILE A 1 192 ? 11.719 -12.305 20.297 1 86.5 192 ILE A O 1
ATOM 1564 N N . LEU A 1 193 ? 12.578 -10.359 20.969 1 89.88 193 LEU A N 1
ATOM 1565 C CA . LEU A 1 193 ? 13.898 -10.633 20.422 1 89.88 193 LEU A CA 1
ATOM 1566 C C . LEU A 1 193 ? 14.578 -11.758 21.203 1 89.88 193 LEU A C 1
ATOM 1568 O O . LEU A 1 193 ? 15.289 -12.586 20.625 1 89.88 193 LEU A O 1
ATOM 1572 N N . GLN A 1 194 ? 14.336 -11.805 22.453 1 89.44 194 GLN A N 1
ATOM 1573 C CA . GLN A 1 194 ? 14.906 -12.867 23.281 1 89.44 194 GLN A CA 1
ATOM 1574 C C . GLN A 1 194 ? 14.281 -14.219 22.953 1 89.44 194 GLN A C 1
ATOM 1576 O O . GLN A 1 194 ? 14.961 -15.25 22.984 1 89.44 194 GLN A O 1
ATOM 1581 N N . GLN A 1 195 ? 13.008 -14.172 22.672 1 88.75 195 GLN A N 1
ATOM 1582 C CA . GLN A 1 195 ? 12.328 -15.398 22.281 1 88.75 195 GLN A CA 1
ATOM 1583 C C . GLN A 1 195 ? 12.891 -15.938 20.953 1 88.75 195 GLN A C 1
ATOM 1585 O O . GLN A 1 195 ? 13.031 -17.156 20.797 1 88.75 195 GLN A O 1
ATOM 1590 N N . VAL A 1 196 ? 13.211 -15.062 20.031 1 93.69 196 VAL A N 1
ATOM 1591 C CA . VAL A 1 196 ? 13.781 -15.453 18.75 1 93.69 196 VAL A CA 1
ATOM 1592 C C . VAL A 1 196 ? 15.148 -16.094 18.969 1 93.69 196 VAL A C 1
ATOM 1594 O O . VAL A 1 196 ? 15.469 -17.109 18.344 1 93.69 196 VAL A O 1
ATOM 1597 N N . CYS A 1 197 ? 15.93 -15.625 19.906 1 93.5 197 CYS A N 1
ATOM 1598 C CA . CYS A 1 197 ? 17.266 -16.141 20.188 1 93.5 197 CYS A CA 1
ATOM 1599 C C . CYS A 1 197 ? 17.203 -17.594 20.625 1 93.5 197 CYS A C 1
ATOM 1601 O O . CYS A 1 197 ? 18.109 -18.375 20.312 1 93.5 197 CYS A O 1
ATOM 1603 N N . LYS A 1 198 ? 16.188 -17.984 21.234 1 90.94 198 LYS A N 1
ATOM 1604 C CA . LYS A 1 198 ? 16.078 -19.312 21.828 1 90.94 198 LYS A CA 1
ATOM 1605 C C . LYS A 1 198 ? 15.875 -20.391 20.766 1 90.94 198 LYS A C 1
ATOM 1607 O O . LYS A 1 198 ? 16.219 -21.547 20.969 1 90.94 198 LYS A O 1
ATOM 1612 N N . VAL A 1 199 ? 15.344 -19.969 19.688 1 94.62 199 VAL A N 1
ATOM 1613 C CA . VAL A 1 199 ? 14.984 -20.984 18.688 1 94.62 199 VAL A CA 1
ATOM 1614 C C . VAL A 1 199 ? 15.984 -20.953 17.531 1 94.62 199 VAL A C 1
ATOM 1616 O O . VAL A 1 199 ? 15.898 -21.766 16.609 1 94.62 199 VAL A O 1
ATOM 1619 N N . LEU A 1 200 ? 16.969 -20.094 17.578 1 97.06 200 LEU A N 1
ATOM 1620 C CA . LEU A 1 200 ? 17.938 -19.969 16.5 1 97.06 200 LEU A CA 1
ATOM 1621 C C . LEU A 1 200 ? 18.984 -21.062 16.578 1 97.06 200 LEU A C 1
ATOM 1623 O O . LEU A 1 200 ? 19.328 -21.516 17.672 1 97.06 200 LEU A O 1
ATOM 1627 N N . PRO A 1 201 ? 19.453 -21.5 15.391 1 96.38 201 PRO A N 1
ATOM 1628 C CA . PRO A 1 201 ? 20.656 -22.328 15.43 1 96.38 201 PRO A CA 1
ATOM 1629 C C . PRO A 1 201 ? 21.844 -21.625 16.062 1 96.38 201 PRO A C 1
ATOM 1631 O O . PRO A 1 201 ? 21.75 -20.453 16.453 1 96.38 201 PRO A O 1
ATOM 1634 N N . SER A 1 202 ? 23 -22.422 16.188 1 97 202 SER A N 1
ATOM 1635 C CA . SER A 1 202 ? 24.203 -21.828 16.75 1 97 202 SER A CA 1
ATOM 1636 C C . SER A 1 202 ? 24.719 -20.688 15.875 1 97 202 SER A C 1
ATOM 1638 O O . SER A 1 202 ? 24.328 -20.578 14.703 1 97 202 SER A O 1
ATOM 1640 N N . TYR A 1 203 ? 25.5 -19.828 16.484 1 97.75 203 TYR A N 1
ATOM 1641 C CA . TYR A 1 203 ? 26.062 -18.703 15.766 1 97.75 203 TYR A CA 1
ATOM 1642 C C . TYR A 1 203 ? 26.812 -19.156 14.516 1 97.75 203 TYR A C 1
ATOM 1644 O O . TYR A 1 203 ? 26.625 -18.609 13.43 1 97.75 203 TYR A O 1
ATOM 1652 N N . GLU A 1 204 ? 27.641 -20.156 14.672 1 97.12 204 GLU A N 1
ATOM 1653 C CA . GLU A 1 204 ? 28.438 -20.672 13.57 1 97.12 204 GLU A CA 1
ATOM 1654 C C . GLU A 1 204 ? 27.562 -21.297 12.492 1 97.12 204 GLU A C 1
ATOM 1656 O O . GLU A 1 204 ? 27.828 -21.141 11.297 1 97.12 204 GLU A O 1
ATOM 1661 N N . GLN A 1 205 ? 26.594 -21.953 12.898 1 97.25 205 GLN A N 1
ATOM 1662 C CA . GLN A 1 205 ? 25.688 -22.562 11.938 1 97.25 205 GLN A CA 1
ATOM 1663 C C . GLN A 1 205 ? 24.922 -21.5 11.148 1 97.25 205 GLN A C 1
ATOM 1665 O O . GLN A 1 205 ? 24.75 -21.625 9.938 1 97.25 205 GLN A O 1
ATOM 1670 N N . CYS A 1 206 ? 24.406 -20.484 11.852 1 98.06 206 CYS A N 1
ATOM 1671 C CA . CYS A 1 206 ? 23.719 -19.391 11.164 1 98.06 206 CYS A CA 1
ATOM 1672 C C . CYS A 1 206 ? 24.625 -18.734 10.133 1 98.06 206 CYS A C 1
ATOM 1674 O O . CYS A 1 206 ? 24.203 -18.438 9.016 1 98.06 206 CYS A O 1
ATOM 1676 N N . LEU A 1 207 ? 25.859 -18.531 10.539 1 97.62 207 LEU A N 1
ATOM 1677 C CA . LEU A 1 207 ? 26.828 -17.906 9.633 1 97.62 207 LEU A CA 1
ATOM 1678 C C . LEU A 1 207 ? 27.047 -18.781 8.398 1 97.62 207 LEU A C 1
ATOM 1680 O O . LEU A 1 207 ? 27.109 -18.266 7.281 1 97.62 207 LEU A O 1
ATOM 1684 N N . ARG A 1 208 ? 27.141 -20.078 8.602 1 96.69 208 ARG A N 1
ATOM 1685 C CA . ARG A 1 208 ? 27.312 -20.984 7.477 1 96.69 208 ARG A CA 1
ATOM 1686 C C . ARG A 1 208 ? 26.109 -20.953 6.547 1 96.69 208 ARG A C 1
ATOM 1688 O O . ARG A 1 208 ? 26.25 -20.953 5.324 1 96.69 208 ARG A O 1
ATOM 1695 N N . ILE A 1 209 ? 24.938 -20.938 7.09 1 96.69 209 ILE A N 1
ATOM 1696 C CA . ILE A 1 209 ? 23.703 -20.891 6.309 1 96.69 209 ILE A CA 1
ATOM 1697 C C . ILE A 1 209 ? 23.672 -19.609 5.477 1 96.69 209 ILE A C 1
ATOM 1699 O O . ILE A 1 209 ? 23.328 -19.641 4.293 1 96.69 209 ILE A O 1
ATOM 1703 N N . VAL A 1 210 ? 24 -18.469 6.082 1 97.44 210 VAL A N 1
ATOM 1704 C CA . VAL A 1 210 ? 24 -17.188 5.387 1 97.44 210 VAL A CA 1
ATOM 1705 C C . VAL A 1 210 ? 25.016 -17.219 4.246 1 97.44 210 VAL A C 1
ATOM 1707 O O . VAL A 1 210 ? 24.719 -16.766 3.137 1 97.44 210 VAL A O 1
ATOM 1710 N N . MET A 1 211 ? 26.141 -17.781 4.5 1 95.94 211 MET A N 1
ATOM 1711 C CA . MET A 1 211 ? 27.172 -17.875 3.471 1 95.94 211 MET A CA 1
ATOM 1712 C C . MET A 1 211 ? 26.719 -18.781 2.324 1 95.94 211 MET A C 1
ATOM 1714 O O . MET A 1 211 ? 26.906 -18.438 1.154 1 95.94 211 MET A O 1
ATOM 1718 N N . ASP A 1 212 ? 26.094 -19.844 2.688 1 94.31 212 ASP A N 1
ATOM 1719 C CA . ASP A 1 212 ? 25.609 -20.797 1.692 1 94.31 212 ASP A CA 1
ATOM 1720 C C . ASP A 1 212 ? 24.5 -20.188 0.833 1 94.31 212 ASP A C 1
ATOM 1722 O O . ASP A 1 212 ? 24.359 -20.547 -0.338 1 94.31 212 ASP A O 1
ATOM 1726 N N . PHE A 1 213 ? 23.797 -19.344 1.425 1 96.31 213 PHE A N 1
ATOM 1727 C CA . PHE A 1 213 ? 22.719 -18.672 0.727 1 96.31 213 PHE A CA 1
ATOM 1728 C C . PHE A 1 213 ? 23.234 -17.906 -0.481 1 96.31 213 PHE A C 1
ATOM 1730 O O . PHE A 1 213 ? 22.531 -17.766 -1.488 1 96.31 213 PHE A O 1
ATOM 1737 N N . PHE A 1 214 ? 24.438 -17.391 -0.432 1 95.25 214 PHE A N 1
ATOM 1738 C CA . PHE A 1 214 ? 25 -16.578 -1.504 1 95.25 214 PHE A CA 1
ATOM 1739 C C . PHE A 1 214 ? 25.828 -17.438 -2.451 1 95.25 214 PHE A C 1
ATOM 1741 O O . PHE A 1 214 ? 26.438 -16.938 -3.391 1 95.25 214 PHE A O 1
ATOM 1748 N N . ASN A 1 215 ? 25.812 -18.719 -2.201 1 88.31 215 ASN A N 1
ATOM 1749 C CA . ASN A 1 215 ? 26.547 -19.594 -3.098 1 88.31 215 ASN A CA 1
ATOM 1750 C C . ASN A 1 215 ? 25.891 -19.672 -4.477 1 88.31 215 ASN A C 1
ATOM 1752 O O . ASN A 1 215 ? 24.75 -20.125 -4.605 1 88.31 215 ASN A O 1
ATOM 1756 N N . ALA A 1 216 ? 26.531 -19.312 -5.496 1 74.88 216 ALA A N 1
ATOM 1757 C CA . ALA A 1 216 ? 25.984 -19.141 -6.836 1 74.88 216 ALA A CA 1
ATOM 1758 C C . ALA A 1 216 ? 26.188 -20.375 -7.688 1 74.88 216 ALA A C 1
ATOM 1760 O O . ALA A 1 216 ? 25.75 -20.438 -8.836 1 74.88 216 ALA A O 1
ATOM 1761 N N . GLU A 1 217 ? 26.703 -21.359 -7.109 1 78.31 217 GLU A N 1
ATOM 1762 C CA . GLU A 1 217 ? 27.031 -22.516 -7.949 1 78.31 217 GLU A CA 1
ATOM 1763 C C . GLU A 1 217 ? 25.781 -23.172 -8.508 1 78.31 217 GLU A C 1
ATOM 1765 O O . GLU A 1 217 ? 25.703 -23.469 -9.703 1 78.31 217 GLU A O 1
ATOM 1770 N N . LEU A 1 218 ? 24.812 -23.391 -7.719 1 81 218 LEU A N 1
ATOM 1771 C CA . LEU A 1 218 ? 23.609 -24.109 -8.18 1 81 218 LEU A CA 1
ATOM 1772 C C . LEU A 1 218 ? 22.484 -23.125 -8.469 1 81 218 LEU A C 1
ATOM 1774 O O . LEU A 1 218 ? 21.469 -23.516 -9.062 1 81 218 LEU A O 1
ATOM 1778 N N . GLU A 1 219 ? 22.578 -21.969 -8.32 1 80.81 219 GLU A N 1
ATOM 1779 C CA . GLU A 1 219 ? 21.641 -20.891 -8.609 1 80.81 219 GLU A CA 1
ATOM 1780 C C . GLU A 1 219 ? 20.266 -21.188 -7.984 1 80.81 219 GLU A C 1
ATOM 1782 O O . GLU A 1 219 ? 19.234 -20.891 -8.586 1 80.81 219 GLU A O 1
ATOM 1787 N N . VAL A 1 220 ? 20.219 -21.844 -6.898 1 88.19 220 VAL A N 1
ATOM 1788 C CA . VAL A 1 220 ? 18.953 -22.188 -6.25 1 88.19 220 VAL A CA 1
ATOM 1789 C C . VAL A 1 220 ? 18.422 -20.969 -5.496 1 88.19 220 VAL A C 1
ATOM 1791 O O . VAL A 1 220 ? 17.203 -20.844 -5.293 1 88.19 220 VAL A O 1
ATOM 1794 N N . ASN A 1 221 ? 19.281 -20.094 -5.141 1 91.69 221 ASN A N 1
ATOM 1795 C CA . ASN A 1 221 ? 18.859 -18.891 -4.418 1 91.69 221 ASN A CA 1
ATOM 1796 C C . ASN A 1 221 ? 19.016 -17.641 -5.281 1 91.69 221 ASN A C 1
ATOM 1798 O O . ASN A 1 221 ? 19.734 -16.719 -4.918 1 91.69 221 ASN A O 1
ATOM 1802 N N . GLU A 1 222 ? 18.188 -17.594 -6.281 1 92.5 222 GLU A N 1
ATOM 1803 C CA . GLU A 1 222 ? 18.281 -16.5 -7.238 1 92.5 222 GLU A CA 1
ATOM 1804 C C . GLU A 1 222 ? 17.984 -15.156 -6.574 1 92.5 222 GLU A C 1
ATOM 1806 O O . GLU A 1 222 ? 18.531 -14.125 -6.977 1 92.5 222 GLU A O 1
ATOM 1811 N N . VAL A 1 223 ? 17.219 -15.133 -5.508 1 95.31 223 VAL A N 1
ATOM 1812 C CA . VAL A 1 223 ? 16.766 -13.898 -4.867 1 95.31 223 VAL A CA 1
ATOM 1813 C C . VAL A 1 223 ? 17.938 -13.25 -4.133 1 95.31 223 VAL A C 1
ATOM 1815 O O . VAL A 1 223 ? 17.875 -12.062 -3.787 1 95.31 223 VAL A O 1
ATOM 1818 N N . SER A 1 224 ? 19.094 -13.961 -4.012 1 96.69 224 SER A N 1
ATOM 1819 C CA . SER A 1 224 ? 20.25 -13.422 -3.316 1 96.69 224 SER A CA 1
ATOM 1820 C C . SER A 1 224 ? 20.828 -12.219 -4.062 1 96.69 224 SER A C 1
ATOM 1822 O O . SER A 1 224 ? 21.547 -11.414 -3.48 1 96.69 224 SER A O 1
ATOM 1824 N N . GLU A 1 225 ? 20.453 -12.062 -5.289 1 95.62 225 GLU A N 1
ATOM 1825 C CA . GLU A 1 225 ? 21 -10.984 -6.109 1 95.62 225 GLU A CA 1
ATOM 1826 C C . GLU A 1 225 ? 20.484 -9.625 -5.656 1 95.62 225 GLU A C 1
ATOM 1828 O O . GLU A 1 225 ? 21.031 -8.586 -6.023 1 95.62 225 GLU A O 1
ATOM 1833 N N . VAL A 1 226 ? 19.422 -9.586 -4.848 1 98 226 VAL A N 1
ATOM 1834 C CA . VAL A 1 226 ? 18.859 -8.32 -4.383 1 98 226 VAL A CA 1
ATOM 1835 C C . VAL A 1 226 ? 19.594 -7.859 -3.123 1 98 226 VAL A C 1
ATOM 1837 O O . VAL A 1 226 ? 19.312 -6.785 -2.592 1 98 226 VAL A O 1
ATOM 1840 N N . LEU A 1 227 ? 20.547 -8.703 -2.674 1 98.31 227 LEU A N 1
ATOM 1841 C CA . LEU A 1 227 ? 21.312 -8.43 -1.464 1 98.31 227 LEU A CA 1
ATOM 1842 C C . LEU A 1 227 ? 22.797 -8.273 -1.785 1 98.31 227 LEU A C 1
ATOM 1844 O O . LEU A 1 227 ? 23.281 -8.82 -2.775 1 98.31 227 LEU A O 1
ATOM 1848 N N . ASP A 1 228 ? 23.438 -7.449 -1.018 1 98.12 228 ASP A N 1
ATOM 1849 C CA . ASP A 1 228 ? 24.906 -7.379 -1.021 1 98.12 228 ASP A CA 1
ATOM 1850 C C . ASP A 1 228 ? 25.5 -8.32 0.024 1 98.12 228 ASP A C 1
ATOM 1852 O O . ASP A 1 228 ? 25.328 -8.117 1.226 1 98.12 228 ASP A O 1
ATOM 1856 N N . LYS A 1 229 ? 26.281 -9.289 -0.384 1 97.19 229 LYS A N 1
ATOM 1857 C CA . LYS A 1 229 ? 26.812 -10.344 0.483 1 97.19 229 LYS A CA 1
ATOM 1858 C C . LYS A 1 229 ? 27.625 -9.75 1.631 1 97.19 229 LYS A C 1
ATOM 1860 O O . LYS A 1 229 ? 27.422 -10.117 2.791 1 97.19 229 LYS A O 1
ATOM 1865 N N . ASN A 1 230 ? 28.484 -8.883 1.315 1 96.69 230 ASN A N 1
ATOM 1866 C CA . ASN A 1 230 ? 29.359 -8.305 2.334 1 96.69 230 ASN A CA 1
ATOM 1867 C C . ASN A 1 230 ? 28.562 -7.508 3.367 1 96.69 230 ASN A C 1
ATOM 1869 O O . ASN A 1 230 ? 28.844 -7.59 4.566 1 96.69 230 ASN A O 1
ATOM 1873 N N . LYS A 1 231 ? 27.625 -6.809 2.898 1 96.62 231 LYS A N 1
ATOM 1874 C CA . LYS A 1 231 ? 26.797 -6.023 3.82 1 96.62 231 LYS A CA 1
ATOM 1875 C C . LYS A 1 231 ? 26 -6.93 4.75 1 96.62 231 LYS A C 1
ATOM 1877 O O . LYS A 1 231 ? 25.875 -6.648 5.945 1 96.62 231 LYS A O 1
ATOM 1882 N N . VAL A 1 232 ? 25.453 -8 4.207 1 97.75 232 VAL A N 1
ATOM 1883 C CA . VAL A 1 232 ? 24.625 -8.914 5 1 97.75 232 VAL A CA 1
ATOM 1884 C C . VAL A 1 232 ? 25.484 -9.586 6.07 1 97.75 232 VAL A C 1
ATOM 1886 O O . VAL A 1 232 ? 25.047 -9.742 7.211 1 97.75 232 VAL A O 1
ATOM 1889 N N . ILE A 1 233 ? 26.703 -9.969 5.707 1 97.31 233 ILE A N 1
ATOM 1890 C CA . ILE A 1 233 ? 27.594 -10.609 6.664 1 97.31 233 ILE A CA 1
ATOM 1891 C C . ILE A 1 233 ? 27.969 -9.617 7.766 1 97.31 233 ILE A C 1
ATOM 1893 O O . ILE A 1 233 ? 28.016 -9.977 8.945 1 97.31 233 ILE A O 1
ATOM 1897 N N . ASN A 1 234 ? 28.188 -8.375 7.375 1 95.81 234 ASN A N 1
ATOM 1898 C CA . ASN A 1 234 ? 28.469 -7.34 8.359 1 95.81 234 ASN A CA 1
ATOM 1899 C C . ASN A 1 234 ? 27.281 -7.102 9.289 1 95.81 234 ASN A C 1
ATOM 1901 O O . ASN A 1 234 ? 27.453 -6.918 10.492 1 95.81 234 ASN A O 1
ATOM 1905 N N . ASP A 1 235 ? 26.109 -7.023 8.68 1 96 235 ASP A N 1
ATOM 1906 C CA . ASP A 1 235 ? 24.891 -6.863 9.484 1 96 235 ASP A CA 1
ATOM 1907 C C . ASP A 1 235 ? 24.719 -8.031 10.453 1 96 235 ASP A C 1
ATOM 1909 O O . ASP A 1 235 ? 24.312 -7.84 11.594 1 96 235 ASP A O 1
ATOM 1913 N N . PHE A 1 236 ? 25.031 -9.242 10.008 1 97.31 236 PHE A N 1
ATOM 1914 C CA . PHE A 1 236 ? 24.938 -10.422 10.859 1 97.31 236 PHE A CA 1
ATOM 1915 C C . PHE A 1 236 ? 25.891 -10.32 12.039 1 97.31 236 PHE A C 1
ATOM 1917 O O . PHE A 1 236 ? 25.5 -10.5 13.195 1 97.31 236 PHE A O 1
ATOM 1924 N N . THR A 1 237 ? 27.109 -9.977 11.781 1 96.06 237 THR A N 1
ATOM 1925 C CA . THR A 1 237 ? 28.141 -9.953 12.82 1 96.06 237 THR A CA 1
ATOM 1926 C C . THR A 1 237 ? 27.844 -8.852 13.836 1 96.06 237 THR A C 1
ATOM 1928 O O . THR A 1 237 ? 28.156 -9 15.023 1 96.06 237 THR A O 1
ATOM 1931 N N . SER A 1 238 ? 27.219 -7.82 13.352 1 93.75 238 SER A N 1
ATOM 1932 C CA . SER A 1 238 ? 26.969 -6.691 14.242 1 93.75 238 SER A CA 1
ATOM 1933 C C . SER A 1 238 ? 25.688 -6.883 15.039 1 93.75 238 SER A C 1
ATOM 1935 O O . SER A 1 238 ? 25.547 -6.379 16.156 1 93.75 238 SER A O 1
ATOM 1937 N N . SER A 1 239 ? 24.703 -7.66 14.508 1 95.31 239 SER A N 1
ATOM 1938 C CA . SER A 1 239 ? 23.391 -7.707 15.125 1 95.31 239 SER A CA 1
ATOM 1939 C C . SER A 1 239 ? 23.172 -9.023 15.867 1 95.31 239 SER A C 1
ATOM 1941 O O . SER A 1 239 ? 22.312 -9.109 16.75 1 95.31 239 SER A O 1
ATOM 1943 N N . PHE A 1 240 ? 23.844 -10.07 15.453 1 96.94 240 PHE A N 1
ATOM 1944 C CA . PHE A 1 240 ? 23.75 -11.367 16.109 1 96.94 240 PHE A CA 1
ATOM 1945 C C . PHE A 1 240 ? 24.984 -11.625 16.969 1 96.94 240 PHE A C 1
ATOM 1947 O O . PHE A 1 240 ? 26.031 -12.008 16.453 1 96.94 240 PHE A O 1
ATOM 1954 N N . LEU A 1 241 ? 24.781 -11.562 18.297 1 96 241 LEU A N 1
ATOM 1955 C CA . LEU A 1 241 ? 25.922 -11.656 19.188 1 96 241 LEU A CA 1
ATOM 1956 C C . LEU A 1 241 ? 26.016 -13.039 19.812 1 96 241 LEU A C 1
ATOM 1958 O O . LEU A 1 241 ? 25.047 -13.523 20.406 1 96 241 LEU A O 1
ATOM 1962 N N . PRO A 1 242 ? 27.172 -13.641 19.688 1 96.19 242 PRO A N 1
ATOM 1963 C CA . PRO A 1 242 ? 27.344 -14.977 20.266 1 96.19 242 PRO A CA 1
ATOM 1964 C C . PRO A 1 242 ? 27.625 -14.938 21.766 1 96.19 242 PRO A C 1
ATOM 1966 O O . PRO A 1 242 ? 28.125 -13.93 22.266 1 96.19 242 PRO A O 1
ATOM 1969 N N . SER A 1 243 ? 27.203 -16.031 22.344 1 94.19 243 SER A N 1
ATOM 1970 C CA . SER A 1 243 ? 27.531 -16.203 23.766 1 94.19 243 SER A CA 1
ATOM 1971 C C . SER A 1 243 ? 29 -16.578 23.938 1 94.19 243 SER A C 1
ATOM 1973 O O . SER A 1 243 ? 29.641 -17.078 23.016 1 94.19 243 SER A O 1
ATOM 1975 N N . ASP A 1 244 ? 29.5 -16.281 25.172 1 90.69 244 ASP A N 1
ATOM 1976 C CA . ASP A 1 244 ? 30.875 -16.656 25.484 1 90.69 244 ASP A CA 1
ATOM 1977 C C . ASP A 1 244 ? 30.969 -18.141 25.844 1 90.69 244 ASP A C 1
ATOM 1979 O O . ASP A 1 244 ? 32.031 -18.734 25.766 1 90.69 244 ASP A O 1
ATOM 1983 N N . GLN A 1 245 ? 29.781 -18.703 26.094 1 90.19 245 GLN A N 1
ATOM 1984 C CA . GLN A 1 245 ? 29.75 -20.094 26.5 1 90.19 245 GLN A CA 1
ATOM 1985 C C . GLN A 1 245 ? 29.641 -21.016 25.281 1 90.19 245 GLN A C 1
ATOM 1987 O O . GLN A 1 245 ? 28.828 -20.766 24.391 1 90.19 245 GLN A O 1
ATOM 1992 N N . LEU A 1 246 ? 30.453 -22.062 25.266 1 90.69 246 LEU A N 1
ATOM 1993 C CA . LEU A 1 246 ? 30.453 -23.031 24.156 1 90.69 246 LEU A CA 1
ATOM 1994 C C . LEU A 1 246 ? 29.469 -24.156 24.422 1 90.69 246 LEU A C 1
ATOM 1996 O O . LEU A 1 246 ? 29.359 -24.625 25.562 1 90.69 246 LEU A O 1
ATOM 2000 N N . LEU A 1 247 ? 28.781 -24.5 23.406 1 90.38 247 LEU A N 1
ATOM 2001 C CA . LEU A 1 247 ? 27.938 -25.688 23.438 1 90.38 247 LEU A CA 1
ATOM 2002 C C . LEU A 1 247 ? 28.781 -26.953 23.344 1 90.38 247 LEU A C 1
ATOM 2004 O O . LEU A 1 247 ? 29.969 -26.891 23.016 1 90.38 247 LEU A O 1
ATOM 2008 N N . PRO A 1 248 ? 28.094 -28.031 23.641 1 89.56 248 PRO A N 1
ATOM 2009 C CA . PRO A 1 248 ? 28.859 -29.297 23.578 1 89.56 248 PRO A CA 1
ATOM 2010 C C . PRO A 1 248 ? 29.453 -29.547 22.203 1 89.56 248 PRO A C 1
ATOM 2012 O O . PRO A 1 248 ? 30.5 -30.188 22.094 1 89.56 248 PRO A O 1
ATOM 2015 N N . ASN A 1 249 ? 28.906 -29.172 21.203 1 90.5 249 ASN A N 1
ATOM 2016 C CA . ASN A 1 249 ? 29.406 -29.406 19.844 1 90.5 249 ASN A CA 1
ATOM 2017 C C . ASN A 1 249 ? 30.469 -28.391 19.453 1 90.5 249 ASN A C 1
ATOM 2019 O O . ASN A 1 249 ? 30.938 -28.406 18.312 1 90.5 249 ASN A O 1
ATOM 2023 N N . GLY A 1 250 ? 30.859 -27.469 20.344 1 91.62 250 GLY A N 1
ATOM 2024 C CA . GLY A 1 250 ? 31.922 -26.516 20.094 1 91.62 250 GLY A CA 1
ATOM 2025 C C . GLY A 1 250 ? 31.422 -25.219 19.5 1 91.62 250 GLY A C 1
ATOM 2026 O O . GLY A 1 250 ? 32.219 -24.297 19.25 1 91.62 250 GLY A O 1
ATOM 2027 N N . GLU A 1 251 ? 30.125 -25.156 19.281 1 94.81 251 GLU A N 1
ATOM 2028 C CA . GLU A 1 251 ? 29.562 -23.938 18.688 1 94.81 251 GLU A CA 1
ATOM 2029 C C . GLU A 1 251 ? 28.953 -23.031 19.75 1 94.81 251 GLU A C 1
ATOM 2031 O O . GLU A 1 251 ? 28.891 -23.406 20.922 1 94.81 251 GLU A O 1
ATOM 2036 N N . ARG A 1 252 ? 28.688 -21.781 19.422 1 94.88 252 ARG A N 1
ATOM 2037 C CA . ARG A 1 252 ? 28.172 -20.812 20.375 1 94.88 252 ARG A CA 1
ATOM 2038 C C . ARG A 1 252 ? 26.703 -20.5 20.109 1 94.88 252 ARG A C 1
ATOM 2040 O O . ARG A 1 252 ? 26.281 -20.422 18.953 1 94.88 252 ARG A O 1
ATOM 2047 N N . ARG A 1 253 ? 26 -20.344 21.141 1 95.06 253 ARG A N 1
ATOM 2048 C CA . ARG A 1 253 ? 24.609 -19.891 21.016 1 95.06 253 ARG A CA 1
ATOM 2049 C C . ARG A 1 253 ? 24.547 -18.406 20.719 1 95.06 253 ARG A C 1
ATOM 2051 O O . ARG A 1 253 ? 25.469 -17.656 21.031 1 95.06 253 ARG A O 1
ATOM 2058 N N . ILE A 1 254 ? 23.484 -17.984 20.094 1 96.31 254 ILE A N 1
ATOM 2059 C CA . ILE A 1 254 ? 23.234 -16.562 19.922 1 96.31 254 ILE A CA 1
ATOM 2060 C C . ILE A 1 254 ? 22.578 -16 21.188 1 96.31 254 ILE A C 1
ATOM 2062 O O . ILE A 1 254 ? 21.469 -16.406 21.547 1 96.31 254 ILE A O 1
ATOM 2066 N N . GLU A 1 255 ? 23.188 -15.086 21.797 1 94.06 255 GLU A N 1
ATOM 2067 C CA . GLU A 1 255 ? 22.781 -14.594 23.109 1 94.06 255 GLU A CA 1
ATOM 2068 C C . GLU A 1 255 ? 21.859 -13.383 22.969 1 94.06 255 GLU A C 1
ATOM 2070 O O . GLU A 1 255 ? 20.922 -13.219 23.75 1 94.06 255 GLU A O 1
ATOM 2075 N N . LYS A 1 256 ? 22.234 -12.57 22.062 1 93.06 256 LYS A N 1
ATOM 2076 C CA . LYS A 1 256 ? 21.484 -11.312 21.953 1 93.06 256 LYS A CA 1
ATOM 2077 C C . LYS A 1 256 ? 21.391 -10.844 20.516 1 93.06 256 LYS A C 1
ATOM 2079 O O . LYS A 1 256 ? 22.312 -11.055 19.719 1 93.06 256 LYS A O 1
ATOM 2084 N N . LEU A 1 257 ? 20.266 -10.273 20.219 1 93.94 257 LEU A N 1
ATOM 2085 C CA . LEU A 1 257 ? 20.062 -9.578 18.953 1 93.94 257 LEU A CA 1
ATOM 2086 C C . LEU A 1 257 ? 20.016 -8.062 19.156 1 93.94 257 LEU A C 1
ATOM 2088 O O . LEU A 1 257 ? 19.203 -7.559 19.938 1 93.94 257 LEU A O 1
ATOM 2092 N N . LEU A 1 258 ? 20.859 -7.348 18.5 1 89.25 258 LEU A N 1
ATOM 2093 C CA . LEU A 1 258 ? 20.969 -5.902 18.656 1 89.25 258 LEU A CA 1
ATOM 2094 C C . LEU A 1 258 ? 20.578 -5.176 17.375 1 89.25 258 LEU A C 1
ATOM 2096 O O . LEU A 1 258 ? 21.172 -5.395 16.328 1 89.25 258 LEU A O 1
ATOM 2100 N N . PRO A 1 259 ? 19.516 -4.363 17.578 1 82.62 259 PRO A N 1
ATOM 2101 C CA . PRO A 1 259 ? 19.266 -3.516 16.422 1 82.62 259 PRO A CA 1
ATOM 2102 C C . PRO A 1 259 ? 20.312 -2.424 16.234 1 82.62 259 PRO A C 1
ATOM 2104 O O . PRO A 1 259 ? 21.094 -2.15 17.156 1 82.62 259 PRO A O 1
ATOM 2107 N N . SER A 1 260 ? 20.469 -1.972 15.055 1 75.31 260 SER A N 1
ATOM 2108 C CA . SER A 1 260 ? 21.422 -0.887 14.82 1 75.31 260 SER A CA 1
ATOM 2109 C C . SER A 1 260 ? 21.078 0.334 15.664 1 75.31 260 SER A C 1
ATOM 2111 O O . SER A 1 260 ? 20 0.413 16.25 1 75.31 260 SER A O 1
ATOM 2113 N N . ILE A 1 261 ? 21.938 1.15 15.922 1 61.47 261 ILE A N 1
ATOM 2114 C CA . ILE A 1 261 ? 21.859 2.328 16.781 1 61.47 261 ILE A CA 1
ATOM 2115 C C . ILE A 1 261 ? 20.578 3.107 16.469 1 61.47 261 ILE A C 1
ATOM 2117 O O . ILE A 1 261 ? 19.922 3.621 17.375 1 61.47 261 ILE A O 1
ATOM 2121 N N . LYS A 1 262 ? 20.172 3.029 15.359 1 66.56 262 LYS A N 1
ATOM 2122 C CA . LYS A 1 262 ? 18.984 3.842 15.094 1 66.56 262 LYS A CA 1
ATOM 2123 C C . LYS A 1 262 ? 17.766 2.967 14.82 1 66.56 262 LYS A C 1
ATOM 2125 O O . LYS A 1 262 ? 16.859 3.363 14.078 1 66.56 262 LYS A O 1
ATOM 2130 N N . LYS A 1 263 ? 17.859 1.79 15.453 1 78.5 263 LYS A N 1
ATOM 2131 C CA . LYS A 1 263 ? 16.719 0.892 15.625 1 78.5 263 LYS A CA 1
ATOM 2132 C C . LYS A 1 263 ? 16.203 0.389 14.281 1 78.5 263 LYS A C 1
ATOM 2134 O O . LYS A 1 263 ? 15.008 0.42 14.016 1 78.5 263 LYS A O 1
ATOM 2139 N N . ASN A 1 264 ? 17.109 0.147 13.422 1 90.5 264 ASN A N 1
ATOM 2140 C CA . ASN A 1 264 ? 16.766 -0.583 12.203 1 90.5 264 ASN A CA 1
ATOM 2141 C C . ASN A 1 264 ? 16.672 -2.084 12.461 1 90.5 264 ASN A C 1
ATOM 2143 O O . ASN A 1 264 ? 17.641 -2.812 12.297 1 90.5 264 ASN A O 1
ATOM 2147 N N . TYR A 1 265 ? 15.516 -2.551 12.734 1 93.75 265 TYR A N 1
ATOM 2148 C CA . TYR A 1 265 ? 15.273 -3.951 13.062 1 93.75 265 TYR A CA 1
ATOM 2149 C C . TYR A 1 265 ? 15.242 -4.809 11.797 1 93.75 265 TYR A C 1
ATOM 2151 O O . TYR A 1 265 ? 15.281 -6.039 11.875 1 93.75 265 TYR A O 1
ATOM 2159 N N . TYR A 1 266 ? 15.25 -4.172 10.688 1 96.19 266 TYR A N 1
ATOM 2160 C CA . TYR A 1 266 ? 15.055 -4.914 9.445 1 96.19 266 TYR A CA 1
ATOM 2161 C C . TYR A 1 266 ? 16.344 -5.613 9.023 1 96.19 266 TYR A C 1
ATOM 2163 O O . TYR A 1 266 ? 16.312 -6.551 8.219 1 96.19 266 TYR A O 1
ATOM 2171 N N . LYS A 1 267 ? 17.5 -5.203 9.555 1 96.38 267 LYS A N 1
ATOM 2172 C CA . LYS A 1 267 ? 18.719 -5.984 9.352 1 96.38 267 LYS A CA 1
ATOM 2173 C C . LYS A 1 267 ? 18.547 -7.402 9.883 1 96.38 267 LYS A C 1
ATOM 2175 O O . LYS A 1 267 ? 18.922 -8.367 9.219 1 96.38 267 LYS A O 1
ATOM 2180 N N . ILE A 1 268 ? 18.016 -7.449 11.07 1 96.94 268 ILE A N 1
ATOM 2181 C CA . ILE A 1 268 ? 17.734 -8.734 11.695 1 96.94 268 ILE A CA 1
ATOM 2182 C C . ILE A 1 268 ? 16.688 -9.484 10.883 1 96.94 268 ILE A C 1
ATOM 2184 O O . ILE A 1 268 ? 16.812 -10.695 10.656 1 96.94 268 ILE A O 1
ATOM 2188 N N . GLY A 1 269 ? 15.641 -8.727 10.438 1 97.62 269 GLY A N 1
ATOM 2189 C CA . GLY A 1 269 ? 14.586 -9.32 9.625 1 97.62 269 GLY A CA 1
ATOM 2190 C C . GLY A 1 269 ? 15.109 -9.992 8.367 1 97.62 269 GLY A C 1
ATOM 2191 O O . GLY A 1 269 ? 14.688 -11.102 8.023 1 97.62 269 GLY A O 1
ATOM 2192 N N . VAL A 1 270 ? 16.016 -9.375 7.68 1 98.5 270 VAL A N 1
ATOM 2193 C CA . VAL A 1 270 ? 16.578 -9.898 6.445 1 98.5 270 VAL A CA 1
ATOM 2194 C C . VAL A 1 270 ? 17.312 -11.211 6.734 1 98.5 270 VAL A C 1
ATOM 2196 O O . VAL A 1 270 ? 17.125 -12.203 6.016 1 98.5 270 VAL A O 1
ATOM 2199 N N . ILE A 1 271 ? 18.094 -11.258 7.777 1 98.44 271 ILE A N 1
ATOM 2200 C CA . ILE A 1 271 ? 18.859 -12.445 8.133 1 98.44 271 ILE A CA 1
ATOM 2201 C C . ILE A 1 271 ? 17.906 -13.578 8.516 1 98.44 271 ILE A C 1
ATOM 2203 O O . ILE A 1 271 ? 18.109 -14.727 8.094 1 98.44 271 ILE A O 1
ATOM 2207 N N . LEU A 1 272 ? 16.938 -13.273 9.281 1 98.56 272 LEU A N 1
ATOM 2208 C CA . LEU A 1 272 ? 15.953 -14.289 9.664 1 98.56 272 LEU A CA 1
ATOM 2209 C C . LEU A 1 272 ? 15.234 -14.836 8.43 1 98.56 272 LEU A C 1
ATOM 2211 O O . LEU A 1 272 ? 14.938 -16.031 8.359 1 98.56 272 LEU A O 1
ATOM 2215 N N . MET A 1 273 ? 14.938 -13.984 7.465 1 98.5 273 MET A N 1
ATOM 2216 C CA . MET A 1 273 ? 14.281 -14.461 6.25 1 98.5 273 MET A CA 1
ATOM 2217 C C . MET A 1 273 ? 15.203 -15.391 5.465 1 98.5 273 MET A C 1
ATOM 2219 O O . MET A 1 273 ? 14.734 -16.359 4.855 1 98.5 273 MET A O 1
ATOM 2223 N N . ILE A 1 274 ? 16.469 -15.07 5.465 1 98.56 274 ILE A N 1
ATOM 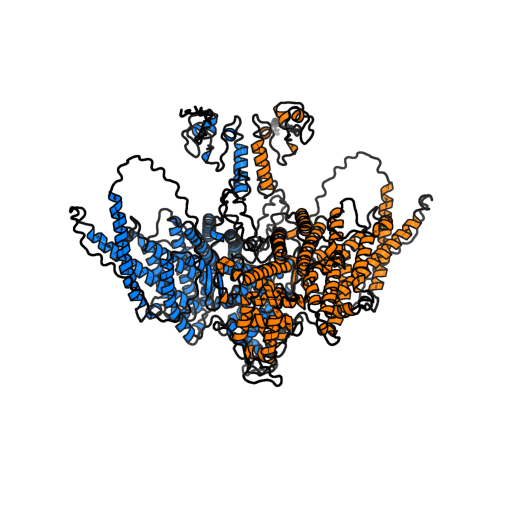2224 C CA . ILE A 1 274 ? 17.422 -15.969 4.832 1 98.56 274 ILE A CA 1
ATOM 2225 C C . ILE A 1 274 ? 17.375 -17.344 5.512 1 98.56 274 ILE A C 1
ATOM 2227 O O . ILE A 1 274 ? 17.344 -18.375 4.84 1 98.56 274 ILE A O 1
ATOM 2231 N N . LEU A 1 275 ? 17.328 -17.359 6.84 1 98.38 275 LEU A N 1
ATOM 2232 C CA . LEU A 1 275 ? 17.219 -18.609 7.578 1 98.38 275 LEU A CA 1
ATOM 2233 C C . LEU A 1 275 ? 15.914 -19.328 7.254 1 98.38 275 LEU A C 1
ATOM 2235 O O . LEU A 1 275 ? 15.891 -20.547 7.145 1 98.38 275 LEU A O 1
ATOM 2239 N N . CYS A 1 276 ? 14.82 -18.578 7.113 1 97.12 276 CYS A N 1
ATOM 2240 C CA . CYS A 1 276 ? 13.531 -19.172 6.77 1 97.12 276 CYS A CA 1
ATOM 2241 C C . CYS A 1 276 ? 13.586 -19.828 5.398 1 97.12 276 CYS A C 1
ATOM 2243 O O . CYS A 1 276 ? 13.031 -20.922 5.207 1 97.12 276 CYS A O 1
ATOM 2245 N N . ILE A 1 277 ? 14.258 -19.25 4.465 1 96.25 277 ILE A N 1
ATOM 2246 C CA . ILE A 1 277 ? 14.297 -19.719 3.082 1 96.25 277 ILE A CA 1
ATOM 2247 C C . ILE A 1 277 ? 15.227 -20.922 2.963 1 96.25 277 ILE A C 1
ATOM 2249 O O . ILE A 1 277 ? 14.922 -21.875 2.246 1 96.25 277 ILE A O 1
ATOM 2253 N N . HIS A 1 278 ? 16.312 -20.891 3.695 1 94.31 278 HIS A N 1
ATOM 2254 C CA . HIS A 1 278 ? 17.391 -21.797 3.373 1 94.31 278 HIS A CA 1
ATOM 2255 C C . HIS A 1 278 ? 17.578 -22.844 4.469 1 94.31 278 HIS A C 1
ATOM 2257 O O . HIS A 1 278 ? 18.359 -23.797 4.309 1 94.31 278 HIS A O 1
ATOM 2263 N N . HIS A 1 279 ? 16.891 -22.734 5.582 1 94.88 279 HIS A N 1
ATOM 2264 C CA . HIS A 1 279 ? 17.094 -23.672 6.68 1 94.88 279 HIS A CA 1
ATOM 2265 C C . HIS A 1 279 ? 15.766 -24.172 7.242 1 94.88 279 HIS A C 1
ATOM 2267 O O . HIS A 1 279 ? 15.516 -25.375 7.32 1 94.88 279 HIS A O 1
ATOM 2273 N N . PHE A 1 280 ? 14.875 -23.234 7.57 1 94.81 280 PHE A N 1
ATOM 2274 C CA . PHE A 1 280 ? 13.641 -23.625 8.234 1 94.81 280 PHE A CA 1
ATOM 2275 C C . PHE A 1 280 ? 12.602 -24.094 7.215 1 94.81 280 PHE A C 1
ATOM 2277 O O . PHE A 1 280 ? 11.758 -24.922 7.523 1 94.81 280 PHE A O 1
ATOM 2284 N N . PHE A 1 281 ? 12.609 -23.484 6.004 1 92.31 281 PHE A N 1
ATOM 2285 C CA . PHE A 1 281 ? 11.656 -23.781 4.945 1 92.31 281 PHE A CA 1
ATOM 2286 C C . PHE A 1 281 ? 10.227 -23.594 5.43 1 92.31 281 PHE A C 1
ATOM 2288 O O . PHE A 1 281 ? 9.859 -22.5 5.887 1 92.31 281 PHE A O 1
ATOM 2295 N N . GLU A 1 282 ? 9.414 -24.656 5.562 1 88.12 282 GLU A N 1
ATOM 2296 C CA . GLU A 1 282 ? 8.016 -24.547 5.984 1 88.12 282 GLU A CA 1
ATOM 2297 C C . GLU A 1 282 ? 7.902 -24.531 7.508 1 88.12 282 GLU A C 1
ATOM 2299 O O . GLU A 1 282 ? 6.879 -24.109 8.055 1 88.12 282 GLU A O 1
ATOM 2304 N N . ASP A 1 283 ? 8.93 -24.906 8.156 1 90 283 ASP A N 1
ATOM 2305 C CA . ASP A 1 283 ? 8.859 -25.062 9.609 1 90 283 ASP A CA 1
ATOM 2306 C C . ASP A 1 283 ? 9.461 -23.859 10.32 1 90 283 ASP A C 1
ATOM 2308 O O . ASP A 1 283 ? 10.32 -24 11.195 1 90 283 ASP A O 1
ATOM 2312 N N . THR A 1 284 ? 8.953 -22.703 9.984 1 92.62 284 THR A N 1
ATOM 2313 C CA . THR A 1 284 ? 9.398 -21.5 10.688 1 92.62 284 THR A CA 1
ATOM 2314 C C . THR A 1 284 ? 8.883 -21.484 12.117 1 92.62 284 THR A C 1
ATOM 2316 O O . THR A 1 284 ? 7.672 -21.578 12.352 1 92.62 284 THR A O 1
ATOM 2319 N N . PRO A 1 285 ? 9.805 -21.328 13.031 1 93.19 285 PRO A N 1
ATOM 2320 C CA . PRO A 1 285 ? 9.359 -21.281 14.422 1 93.19 285 PRO A CA 1
ATOM 2321 C C . PRO A 1 285 ? 8.383 -20.125 14.68 1 93.19 285 PRO A C 1
ATOM 2323 O O . PRO A 1 285 ? 8.516 -19.047 14.094 1 93.19 285 PRO A O 1
ATOM 2326 N N . GLN A 1 286 ? 7.504 -20.344 15.633 1 89.75 286 GLN A N 1
ATOM 2327 C CA . GLN A 1 286 ? 6.457 -19.375 15.922 1 89.75 286 GLN A CA 1
ATOM 2328 C C . GLN A 1 286 ? 7.051 -18.062 16.438 1 89.75 286 GLN A C 1
ATOM 2330 O O . GLN A 1 286 ? 6.516 -16.984 16.172 1 89.75 286 GLN A O 1
ATOM 2335 N N . GLU A 1 287 ? 8.141 -18.156 17.219 1 90.81 287 GLU A N 1
ATOM 2336 C CA . GLU A 1 287 ? 8.797 -16.969 17.766 1 90.81 287 GLU A CA 1
ATOM 2337 C C . GLU A 1 287 ? 9.305 -16.047 16.641 1 90.81 287 GLU A C 1
ATOM 2339 O O . GLU A 1 287 ? 9.188 -14.828 16.734 1 90.81 287 GLU A O 1
ATOM 2344 N N . ILE A 1 288 ? 9.781 -16.688 15.617 1 94.62 288 ILE A N 1
ATOM 2345 C CA . ILE A 1 288 ? 10.297 -15.938 14.484 1 94.62 288 ILE A CA 1
ATOM 2346 C C . ILE A 1 288 ? 9.141 -15.359 13.68 1 94.62 288 ILE A C 1
ATOM 2348 O O . ILE A 1 288 ? 9.172 -14.188 13.281 1 94.62 288 ILE A O 1
ATOM 2352 N N . GLU A 1 289 ? 8.109 -16.141 13.484 1 93.12 289 GLU A N 1
ATOM 2353 C CA . GLU A 1 289 ? 6.945 -15.68 12.734 1 93.12 289 GLU A CA 1
ATOM 2354 C C . GLU A 1 289 ? 6.301 -14.461 13.391 1 93.12 289 GLU A C 1
ATOM 2356 O O . GLU A 1 289 ? 5.879 -13.531 12.711 1 93.12 289 GLU A O 1
ATOM 2361 N N . LYS A 1 290 ? 6.203 -14.508 14.664 1 90.81 290 LYS A N 1
ATOM 2362 C CA . LYS A 1 290 ? 5.633 -13.391 15.406 1 90.81 290 LYS A CA 1
ATOM 2363 C C . LYS A 1 290 ? 6.445 -12.117 15.195 1 90.81 290 LYS A C 1
ATOM 2365 O O . LYS A 1 290 ? 5.883 -11.039 14.992 1 90.81 290 LYS A O 1
ATOM 2370 N N . PHE A 1 291 ? 7.762 -12.25 15.336 1 93.19 291 PHE A N 1
ATOM 2371 C CA . PHE A 1 291 ? 8.648 -11.109 15.125 1 93.19 291 PHE A CA 1
ATOM 2372 C C . PHE A 1 291 ? 8.484 -10.562 13.711 1 93.19 291 PHE A C 1
ATOM 2374 O O . PHE A 1 291 ? 8.414 -9.344 13.516 1 93.19 291 PHE A O 1
ATOM 2381 N N . LEU A 1 292 ? 8.359 -11.469 12.742 1 95.81 292 LEU A N 1
ATOM 2382 C CA . LEU A 1 292 ? 8.234 -11.055 11.344 1 95.81 292 LEU A CA 1
ATOM 2383 C C . LEU A 1 292 ? 6.914 -10.336 11.109 1 95.81 292 LEU A C 1
ATOM 2385 O O . LEU A 1 292 ? 6.859 -9.367 10.352 1 95.81 292 LEU A O 1
ATOM 2389 N N . ILE A 1 293 ? 5.863 -10.789 11.727 1 94.62 293 ILE A N 1
ATOM 2390 C CA . ILE A 1 293 ? 4.559 -10.148 11.602 1 94.62 293 ILE A CA 1
ATOM 2391 C C . ILE A 1 293 ? 4.613 -8.742 12.203 1 94.62 293 ILE A C 1
ATOM 2393 O O . ILE A 1 293 ? 4.09 -7.789 11.617 1 94.62 293 ILE A O 1
ATOM 2397 N N . MET A 1 294 ? 5.242 -8.594 13.281 1 92.75 294 MET A N 1
ATOM 2398 C CA . MET A 1 294 ? 5.352 -7.293 13.938 1 92.75 294 MET A CA 1
ATOM 2399 C C . MET A 1 294 ? 6.156 -6.316 13.086 1 92.75 294 MET A C 1
ATOM 2401 O O . MET A 1 294 ? 5.781 -5.152 12.953 1 92.75 294 MET A O 1
ATOM 2405 N N . LEU A 1 295 ? 7.242 -6.82 12.531 1 94.75 295 LEU A N 1
ATOM 2406 C CA . LEU A 1 295 ? 8.047 -5.969 11.664 1 94.75 295 LEU A CA 1
ATOM 2407 C C . LEU A 1 295 ? 7.23 -5.48 10.469 1 94.75 295 LEU A C 1
ATOM 2409 O O . LEU A 1 295 ? 7.34 -4.32 10.07 1 94.75 295 LEU A O 1
ATOM 2413 N N . THR A 1 296 ? 6.449 -6.398 9.969 1 96.12 296 THR A N 1
ATOM 2414 C CA . THR A 1 296 ? 5.602 -6.051 8.836 1 96.12 296 THR A CA 1
ATOM 2415 C C . THR A 1 296 ? 4.539 -5.035 9.242 1 96.12 296 THR A C 1
ATOM 2417 O O . THR A 1 296 ? 4.148 -4.18 8.445 1 96.12 296 THR A O 1
ATOM 2420 N N . GLY A 1 297 ? 4.141 -5.102 10.484 1 94.69 297 GLY A N 1
ATOM 2421 C CA . GLY A 1 297 ? 3.018 -4.32 10.984 1 94.69 297 GLY A CA 1
ATOM 2422 C C . GLY A 1 297 ? 3.408 -2.92 11.414 1 94.69 297 GLY A C 1
ATOM 2423 O O . GLY A 1 297 ? 2.545 -2.086 11.688 1 94.69 297 GLY A O 1
ATOM 2424 N N . LEU A 1 298 ? 4.73 -2.639 11.445 1 93.31 298 LEU A N 1
ATOM 2425 C CA . LEU A 1 298 ? 5.137 -1.272 11.75 1 93.31 298 LEU A CA 1
ATOM 2426 C C . LEU A 1 298 ? 4.68 -0.31 10.664 1 93.31 298 LEU A C 1
ATOM 2428 O O . LEU A 1 298 ? 5.137 -0.396 9.523 1 93.31 298 LEU A O 1
ATOM 2432 N N . SER A 1 299 ? 3.727 0.553 11.039 1 91.75 299 SER A N 1
ATOM 2433 C CA . SER A 1 299 ? 3.082 1.328 9.984 1 91.75 299 SER A CA 1
ATOM 2434 C C . SER A 1 299 ? 2.902 2.785 10.398 1 91.75 299 SER A C 1
ATOM 2436 O O . SER A 1 299 ? 2.469 3.615 9.602 1 91.75 299 SER A O 1
ATOM 2438 N N . THR A 1 300 ? 3.203 3.156 11.617 1 88.44 300 THR A N 1
ATOM 2439 C CA . THR A 1 300 ? 3.008 4.527 12.078 1 88.44 300 THR A CA 1
ATOM 2440 C C . THR A 1 300 ? 4.34 5.16 12.477 1 88.44 300 THR A C 1
ATOM 2442 O O . THR A 1 300 ? 4.379 6.043 13.336 1 88.44 300 THR A O 1
ATOM 2445 N N . THR A 1 301 ? 5.426 4.668 11.984 1 86.38 301 THR A N 1
ATOM 2446 C CA . THR A 1 301 ? 6.773 5.199 12.148 1 86.38 301 THR A CA 1
ATOM 2447 C C . THR A 1 301 ? 7.512 5.219 10.812 1 86.38 301 THR A C 1
ATOM 2449 O O . THR A 1 301 ? 7.141 4.504 9.875 1 86.38 301 THR A O 1
ATOM 2452 N N . LYS A 1 302 ? 8.484 6.031 10.742 1 88.38 302 LYS A N 1
ATOM 2453 C CA . LYS A 1 302 ? 9.266 6.133 9.516 1 88.38 302 LYS A CA 1
ATOM 2454 C C . LYS A 1 302 ? 10.297 5.012 9.43 1 88.38 302 LYS A C 1
ATOM 2456 O O . LYS A 1 302 ? 11.469 5.211 9.766 1 88.38 302 LYS A O 1
ATOM 2461 N N . VAL A 1 303 ? 9.859 3.965 8.906 1 91.25 303 VAL A N 1
ATOM 2462 C CA . VAL A 1 303 ? 10.734 2.797 8.852 1 91.25 303 VAL A CA 1
ATOM 2463 C C . VAL A 1 303 ? 11.156 2.541 7.402 1 91.25 303 VAL A C 1
ATOM 2465 O O . VAL A 1 303 ? 11.031 1.421 6.902 1 91.25 303 VAL A O 1
ATOM 2468 N N . PHE A 1 304 ? 11.742 3.545 6.801 1 94.88 304 PHE A N 1
ATOM 2469 C CA . PHE A 1 304 ? 12.117 3.4 5.398 1 94.88 304 PHE A CA 1
ATOM 2470 C C . PHE A 1 304 ? 13.617 3.166 5.262 1 94.88 304 PHE A C 1
ATOM 2472 O O . PHE A 1 304 ? 14.391 4.121 5.16 1 94.88 304 PHE A O 1
ATOM 2479 N N . PHE A 1 305 ? 13.938 1.894 5.316 1 96.19 305 PHE A N 1
ATOM 2480 C CA . PHE A 1 305 ? 15.281 1.355 5.121 1 96.19 305 PHE A CA 1
ATOM 2481 C C . PHE A 1 305 ? 15.328 0.443 3.902 1 96.19 305 PHE A C 1
ATOM 2483 O O . PHE A 1 305 ? 14.328 -0.189 3.555 1 96.19 305 PHE A O 1
ATOM 2490 N N . ILE A 1 306 ? 16.453 0.413 3.242 1 98 306 ILE A N 1
ATOM 2491 C CA . ILE A 1 306 ? 16.609 -0.528 2.139 1 98 306 ILE A CA 1
ATOM 2492 C C . ILE A 1 306 ? 16.312 -1.947 2.625 1 98 306 ILE A C 1
ATOM 2494 O O . ILE A 1 306 ? 15.703 -2.74 1.912 1 98 306 ILE A O 1
ATOM 2498 N N . GLU A 1 307 ? 16.734 -2.236 3.852 1 97.69 307 GLU A N 1
ATOM 2499 C CA . GLU A 1 307 ? 16.547 -3.561 4.441 1 97.69 307 GLU A CA 1
ATOM 2500 C C . GLU A 1 307 ? 15.062 -3.895 4.598 1 97.69 307 GLU A C 1
ATOM 2502 O O . GLU A 1 307 ? 14.672 -5.062 4.516 1 97.69 307 GLU A O 1
ATOM 2507 N N . ARG A 1 308 ? 14.242 -2.883 4.805 1 97.62 308 ARG A N 1
ATOM 2508 C CA . ARG A 1 308 ? 12.812 -3.156 4.879 1 97.62 308 ARG A CA 1
ATOM 2509 C C . ARG A 1 308 ? 12.281 -3.674 3.545 1 97.62 308 ARG A C 1
ATOM 2511 O O . ARG A 1 308 ? 11.492 -4.621 3.51 1 97.62 308 ARG A O 1
ATOM 2518 N N . ALA A 1 309 ? 12.688 -3.02 2.471 1 98.75 309 ALA A N 1
ATOM 2519 C CA . ALA A 1 309 ? 12.273 -3.494 1.152 1 98.75 309 ALA A CA 1
ATOM 2520 C C . ALA A 1 309 ? 12.773 -4.914 0.899 1 98.75 309 ALA A C 1
ATOM 2522 O O . ALA A 1 309 ? 12.039 -5.758 0.392 1 98.75 309 ALA A O 1
ATOM 2523 N N . GLN A 1 310 ? 14.016 -5.148 1.268 1 98.81 310 GLN A N 1
ATOM 2524 C CA . GLN A 1 310 ? 14.602 -6.473 1.109 1 98.81 310 GLN A CA 1
ATOM 2525 C C . GLN A 1 310 ? 13.867 -7.508 1.956 1 98.81 310 GLN A C 1
ATOM 2527 O O . GLN A 1 310 ? 13.57 -8.602 1.483 1 98.81 310 GLN A O 1
ATOM 2532 N N . PHE A 1 311 ? 13.594 -7.148 3.164 1 98.56 311 PHE A N 1
ATOM 2533 C CA . PHE A 1 311 ? 12.859 -8.008 4.086 1 98.56 311 PHE A CA 1
ATOM 2534 C C . PHE A 1 311 ? 11.508 -8.391 3.508 1 98.56 311 PHE A C 1
ATOM 2536 O O . PHE A 1 311 ? 11.148 -9.57 3.473 1 98.56 311 PHE A O 1
ATOM 2543 N N . LEU A 1 312 ? 10.742 -7.422 3.033 1 98.75 312 LEU A N 1
ATOM 2544 C CA . LEU A 1 312 ? 9.406 -7.656 2.484 1 98.75 312 LEU A CA 1
ATOM 2545 C C . LEU A 1 312 ? 9.477 -8.523 1.232 1 98.75 312 LEU A C 1
ATOM 2547 O O . LEU A 1 312 ? 8.648 -9.414 1.039 1 98.75 312 LEU A O 1
ATOM 2551 N N . LEU A 1 313 ? 10.414 -8.297 0.395 1 98.81 313 LEU A N 1
ATOM 2552 C CA . LEU A 1 313 ? 10.578 -9.094 -0.816 1 98.81 313 LEU A CA 1
ATOM 2553 C C . LEU A 1 313 ? 10.922 -10.539 -0.473 1 98.81 313 LEU A C 1
ATOM 2555 O O . LEU A 1 313 ? 10.383 -11.469 -1.08 1 98.81 313 LEU A O 1
ATOM 2559 N N . LEU A 1 314 ? 11.836 -10.688 0.489 1 98.62 314 LEU A N 1
ATOM 2560 C CA . LEU A 1 314 ? 12.219 -12.039 0.888 1 98.62 314 LEU A CA 1
ATOM 2561 C C . LEU A 1 314 ? 11.039 -12.781 1.497 1 98.62 314 LEU A C 1
ATOM 2563 O O . LEU A 1 314 ? 10.891 -13.984 1.298 1 98.62 314 LEU A O 1
ATOM 2567 N N . LYS A 1 315 ? 10.266 -12.078 2.213 1 97.44 315 LYS A N 1
ATOM 2568 C CA . LYS A 1 315 ? 9.062 -12.68 2.777 1 97.44 315 LYS A CA 1
ATOM 2569 C C . LYS A 1 315 ? 8.109 -13.133 1.675 1 97.44 315 LYS A C 1
ATOM 2571 O O . LYS A 1 315 ? 7.547 -14.227 1.745 1 97.44 315 LYS A O 1
ATOM 2576 N N . TYR A 1 316 ? 7.945 -12.328 0.682 1 96.56 316 TYR A N 1
ATOM 2577 C CA . TYR A 1 316 ? 7.133 -12.688 -0.476 1 96.56 316 TYR A CA 1
ATOM 2578 C C . TYR A 1 316 ? 7.691 -13.914 -1.179 1 96.56 316 TYR A C 1
ATOM 2580 O O . TYR A 1 316 ? 6.953 -14.859 -1.479 1 96.56 316 TYR A O 1
ATOM 2588 N N . TYR A 1 317 ? 8.984 -13.891 -1.378 1 96.31 317 TYR A N 1
ATOM 2589 C CA . TYR A 1 317 ? 9.656 -14.984 -2.074 1 96.31 317 TYR A CA 1
ATOM 2590 C C . TYR A 1 317 ? 9.523 -16.281 -1.296 1 96.31 317 TYR A C 1
ATOM 2592 O O . TYR A 1 317 ? 9.281 -17.344 -1.882 1 96.31 317 TYR A O 1
ATOM 2600 N N . HIS A 1 318 ? 9.703 -16.188 -0.026 1 95.62 318 HIS A N 1
ATOM 2601 C CA . HIS A 1 318 ? 9.57 -17.359 0.833 1 95.62 318 HIS A CA 1
ATOM 2602 C C . HIS A 1 318 ? 8.195 -18 0.696 1 95.62 318 HIS A C 1
ATOM 2604 O O . HIS A 1 318 ? 8.07 -19.219 0.624 1 95.62 318 HIS A O 1
ATOM 2610 N N . ARG A 1 319 ? 7.219 -17.172 0.628 1 92.12 319 ARG A N 1
ATOM 2611 C CA . ARG A 1 319 ? 5.855 -17.688 0.513 1 92.12 319 ARG A CA 1
ATOM 2612 C C . ARG A 1 319 ? 5.613 -18.297 -0.862 1 92.12 319 ARG A C 1
ATOM 2614 O O . ARG A 1 319 ? 4.875 -19.281 -0.991 1 92.12 319 ARG A O 1
ATOM 2621 N N . GLU A 1 320 ? 6.195 -17.75 -1.853 1 91.75 320 GLU A N 1
ATOM 2622 C CA . GLU A 1 320 ? 6.07 -18.312 -3.193 1 91.75 320 GLU A CA 1
ATOM 2623 C C . GLU A 1 320 ? 6.723 -19.688 -3.275 1 91.75 320 GLU A C 1
ATOM 2625 O O . GLU A 1 320 ? 6.262 -20.562 -4.023 1 91.75 320 GLU A O 1
ATOM 2630 N N . LEU A 1 321 ? 7.723 -19.859 -2.473 1 91.5 321 LEU A N 1
ATOM 2631 C CA . LEU A 1 321 ? 8.453 -21.125 -2.484 1 91.5 321 LEU A CA 1
ATOM 2632 C C . LEU A 1 321 ? 7.645 -22.219 -1.799 1 91.5 321 LEU A C 1
ATOM 2634 O O . LEU A 1 321 ? 7.656 -23.375 -2.24 1 91.5 321 LEU A O 1
ATOM 2638 N N . ILE A 1 322 ? 6.961 -21.844 -0.775 1 85.5 322 ILE A N 1
ATOM 2639 C CA . ILE A 1 322 ? 6.453 -22.891 0.102 1 85.5 322 ILE A CA 1
ATOM 2640 C C . ILE A 1 322 ? 4.926 -22.906 0.064 1 85.5 322 ILE A C 1
ATOM 2642 O O . ILE A 1 322 ? 4.305 -23.953 0.25 1 85.5 322 ILE A O 1
ATOM 2646 N N . TRP A 1 323 ? 4.305 -21.719 -0.064 1 79.69 323 TRP A N 1
ATOM 2647 C CA . TRP A 1 323 ? 2.855 -21.641 0.081 1 79.69 323 TRP A CA 1
ATOM 2648 C C . TRP A 1 323 ? 2.217 -21.031 -1.16 1 79.69 323 TRP A C 1
ATOM 2650 O O . TRP A 1 323 ? 1.221 -20.297 -1.061 1 79.69 323 TRP A O 1
ATOM 2660 N N . ALA A 1 324 ? 2.787 -21.328 -2.238 1 76.19 324 ALA A N 1
ATOM 2661 C CA . ALA A 1 324 ? 2.211 -20.781 -3.463 1 76.19 324 ALA A CA 1
ATOM 2662 C C . ALA A 1 324 ? 0.803 -21.328 -3.697 1 76.19 324 ALA A C 1
ATOM 2664 O O . ALA A 1 324 ? 0.555 -22.516 -3.527 1 76.19 324 ALA A O 1
ATOM 2665 N N . CYS A 1 325 ? -0.244 -20.453 -3.734 1 69.44 325 CYS A N 1
ATOM 2666 C CA . CYS A 1 325 ? -1.616 -20.906 -3.918 1 69.44 325 CYS A CA 1
ATOM 2667 C C . CYS A 1 325 ? -2.141 -20.516 -5.297 1 69.44 325 CYS A C 1
ATOM 2669 O O . CYS A 1 325 ? -3.352 -20.5 -5.523 1 69.44 325 CYS A O 1
ATOM 2671 N N . GLY A 1 326 ? -1.373 -20.203 -6.215 1 68.44 326 GLY A N 1
ATOM 2672 C CA . GLY A 1 326 ? -1.766 -20.062 -7.609 1 68.44 326 GLY A CA 1
ATOM 2673 C C . GLY A 1 326 ? -2.172 -18.641 -7.965 1 68.44 326 GLY A C 1
ATOM 2674 O O . GLY A 1 326 ? -2.002 -18.203 -9.109 1 68.44 326 GLY A O 1
ATOM 2675 N N . ASP A 1 327 ? -2.941 -17.828 -7.117 1 78 327 ASP A N 1
ATOM 2676 C CA . ASP A 1 327 ? -3.371 -16.531 -7.617 1 78 327 ASP A CA 1
ATOM 2677 C C . ASP A 1 327 ? -2.848 -15.406 -6.73 1 78 327 ASP A C 1
ATOM 2679 O O . ASP A 1 327 ? -3.279 -14.258 -6.855 1 78 327 ASP A O 1
ATOM 2683 N N . ASP A 1 328 ? -1.988 -15.586 -5.93 1 83.94 328 ASP A N 1
ATOM 2684 C CA . ASP A 1 328 ? -1.277 -14.594 -5.125 1 83.94 328 ASP A CA 1
ATOM 2685 C C . ASP A 1 328 ? -2.254 -13.727 -4.336 1 83.94 328 ASP A C 1
ATOM 2687 O O . ASP A 1 328 ? -1.893 -12.641 -3.869 1 83.94 328 ASP A O 1
ATOM 2691 N N . SER A 1 329 ? -3.504 -14.102 -4.223 1 90.25 329 SER A N 1
ATOM 2692 C CA . SER A 1 329 ? -4.508 -13.281 -3.551 1 90.25 329 SER A CA 1
ATOM 2693 C C . SER A 1 329 ? -4.148 -13.055 -2.088 1 90.25 329 SER A C 1
ATOM 2695 O O . SER A 1 329 ? -4.484 -12.016 -1.512 1 90.25 329 SER A O 1
ATOM 2697 N N . HIS A 1 330 ? -3.455 -13.984 -1.562 1 90.62 330 HIS A N 1
ATOM 2698 C CA . HIS A 1 330 ? -3.105 -13.883 -0.149 1 90.62 330 HIS A CA 1
ATOM 2699 C C . HIS A 1 330 ? -1.899 -12.969 0.055 1 90.62 330 HIS A C 1
ATOM 2701 O O . HIS A 1 330 ? -1.579 -12.602 1.188 1 90.62 330 HIS A O 1
ATOM 2707 N N . MET A 1 331 ? -1.247 -12.578 -1.047 1 93.88 331 MET A N 1
ATOM 2708 C CA . MET A 1 331 ? -0.004 -11.82 -0.921 1 93.88 331 MET A CA 1
ATOM 2709 C C . MET A 1 331 ? -0.212 -10.367 -1.32 1 93.88 331 MET A C 1
ATOM 2711 O O . MET A 1 331 ? 0.746 -9.594 -1.382 1 93.88 331 MET A O 1
ATOM 2715 N N . ILE A 1 332 ? -1.446 -9.93 -1.542 1 96.5 332 ILE A N 1
ATOM 2716 C CA . ILE A 1 332 ? -1.759 -8.594 -2.051 1 96.5 332 ILE A CA 1
ATOM 2717 C C . ILE A 1 332 ? -1.194 -7.535 -1.107 1 96.5 332 ILE A C 1
ATOM 2719 O O . ILE A 1 332 ? -0.444 -6.656 -1.531 1 96.5 332 ILE A O 1
ATOM 2723 N N . SER A 1 333 ? -1.465 -7.648 0.187 1 96.31 333 SER A N 1
ATOM 2724 C CA . SER A 1 333 ? -1.061 -6.656 1.175 1 96.31 333 SER A CA 1
ATOM 2725 C C . SER A 1 333 ? 0.459 -6.566 1.279 1 96.31 333 SER A C 1
ATOM 2727 O O . SER A 1 333 ? 1.015 -5.473 1.391 1 96.31 333 SER A O 1
ATOM 2729 N N . LEU A 1 334 ? 1.079 -7.691 1.229 1 97 334 LEU A N 1
ATOM 2730 C CA . LEU A 1 334 ? 2.531 -7.742 1.362 1 97 334 LEU A CA 1
ATOM 2731 C C . LEU A 1 334 ? 3.211 -7.051 0.184 1 97 334 LEU A C 1
ATOM 2733 O O . LEU A 1 334 ? 4.117 -6.238 0.374 1 97 334 LEU A O 1
ATOM 2737 N N . VAL A 1 335 ? 2.793 -7.371 -1.003 1 97.94 335 VAL A N 1
ATOM 2738 C CA . VAL A 1 335 ? 3.41 -6.82 -2.205 1 97.94 335 VAL A CA 1
ATOM 2739 C C . VAL A 1 335 ? 3.115 -5.324 -2.299 1 97.94 335 VAL A C 1
ATOM 2741 O O . VAL A 1 335 ? 3.973 -4.543 -2.711 1 97.94 335 VAL A O 1
ATOM 2744 N N . ASP A 1 336 ? 1.91 -4.938 -1.938 1 97.81 336 ASP A N 1
ATOM 2745 C CA . ASP A 1 336 ? 1.57 -3.52 -1.971 1 97.81 336 ASP A CA 1
ATOM 2746 C C . ASP A 1 336 ? 2.432 -2.727 -0.989 1 97.81 336 ASP A C 1
ATOM 2748 O O . ASP A 1 336 ? 2.861 -1.612 -1.292 1 97.81 336 ASP A O 1
ATOM 2752 N N . LEU A 1 337 ? 2.633 -3.287 0.154 1 97.75 337 LEU A N 1
ATOM 2753 C CA . LEU A 1 337 ? 3.52 -2.66 1.128 1 97.75 337 LEU A CA 1
ATOM 2754 C C . LEU A 1 337 ? 4.945 -2.576 0.591 1 97.75 337 LEU A C 1
ATOM 2756 O O . LEU A 1 337 ? 5.637 -1.582 0.816 1 97.75 337 LEU A O 1
ATOM 2760 N N . LEU A 1 338 ? 5.367 -3.613 -0.062 1 98.62 338 LEU A N 1
ATOM 2761 C CA . LEU A 1 338 ? 6.68 -3.645 -0.695 1 98.62 338 LEU A CA 1
ATOM 2762 C C . LEU A 1 338 ? 6.809 -2.535 -1.733 1 98.62 338 LEU A C 1
ATOM 2764 O O . LEU A 1 338 ? 7.805 -1.809 -1.749 1 98.62 338 LEU A O 1
ATOM 2768 N N . CYS A 1 339 ? 5.832 -2.396 -2.557 1 98.25 339 CYS A N 1
ATOM 2769 C CA . CYS A 1 339 ? 5.844 -1.363 -3.584 1 98.25 339 CYS A CA 1
ATOM 2770 C C . CYS A 1 339 ? 5.863 0.027 -2.961 1 98.25 339 CYS A C 1
ATOM 2772 O O . CYS A 1 339 ? 6.621 0.896 -3.393 1 98.25 339 CYS A O 1
ATOM 2774 N N . SER A 1 340 ? 5.051 0.211 -1.972 1 97.06 340 SER A N 1
ATOM 2775 C CA . SER A 1 340 ? 5.004 1.48 -1.254 1 97.06 340 SER A CA 1
ATOM 2776 C C . SER A 1 340 ? 6.371 1.838 -0.679 1 97.06 340 SER A C 1
ATOM 2778 O O . SER A 1 340 ? 6.832 2.973 -0.816 1 97.06 340 SER A O 1
ATOM 2780 N N . THR A 1 341 ? 6.98 0.896 -0.062 1 98.12 341 THR A N 1
ATOM 2781 C CA . THR A 1 341 ? 8.297 1.094 0.53 1 98.12 341 THR A CA 1
ATOM 2782 C C . THR A 1 341 ? 9.32 1.458 -0.541 1 98.12 341 THR A C 1
ATOM 2784 O O . THR A 1 341 ? 10.125 2.377 -0.354 1 98.12 341 THR A O 1
ATOM 2787 N N . ALA A 1 342 ? 9.266 0.765 -1.633 1 98.25 342 ALA A N 1
ATOM 2788 C CA . ALA A 1 342 ? 10.234 0.97 -2.707 1 98.25 342 ALA A CA 1
ATOM 2789 C C . ALA A 1 342 ? 10.125 2.381 -3.277 1 98.25 342 ALA A C 1
ATOM 2791 O O . ALA A 1 342 ? 11.141 3.041 -3.51 1 98.25 342 ALA A O 1
ATOM 2792 N N . ILE A 1 343 ? 8.922 2.854 -3.49 1 96.88 343 ILE A N 1
ATOM 2793 C CA . ILE A 1 343 ? 8.695 4.188 -4.039 1 96.88 343 ILE A CA 1
ATOM 2794 C C . ILE A 1 343 ? 9.188 5.242 -3.045 1 96.88 343 ILE A C 1
ATOM 2796 O O . ILE A 1 343 ? 9.812 6.227 -3.436 1 96.88 343 ILE A O 1
ATOM 2800 N N . THR A 1 344 ? 8.914 5.012 -1.806 1 97.62 344 THR A N 1
ATOM 2801 C CA . THR A 1 344 ? 9.312 5.965 -0.773 1 97.62 344 THR A CA 1
ATOM 2802 C C . THR A 1 344 ? 10.836 6.023 -0.654 1 97.62 344 THR A C 1
ATOM 2804 O O . THR A 1 344 ? 11.391 7.074 -0.335 1 97.62 344 THR A O 1
ATOM 2807 N N . LEU A 1 345 ? 11.5 4.934 -0.973 1 97.81 345 LEU A N 1
ATOM 2808 C CA . LEU A 1 345 ? 12.953 4.867 -0.922 1 97.81 345 LEU A CA 1
ATOM 2809 C C . LEU A 1 345 ? 13.57 5.5 -2.162 1 97.81 345 LEU A C 1
ATOM 2811 O O . LEU A 1 345 ? 14.781 5.715 -2.219 1 97.81 345 LEU A O 1
ATOM 2815 N N . GLY A 1 346 ? 12.789 5.793 -3.156 1 95.81 346 GLY A N 1
ATOM 2816 C CA . GLY A 1 346 ? 13.289 6.395 -4.383 1 95.81 346 GLY A CA 1
ATOM 2817 C C . GLY A 1 346 ? 13.977 5.398 -5.301 1 95.81 346 GLY A C 1
ATOM 2818 O O . GLY A 1 346 ? 14.844 5.773 -6.094 1 95.81 346 GLY A O 1
ATOM 2819 N N . LEU A 1 347 ? 13.594 4.09 -5.199 1 96.5 347 LEU A N 1
ATOM 2820 C CA . LEU A 1 347 ? 14.258 3.062 -5.996 1 96.5 347 LEU A CA 1
ATOM 2821 C C . LEU A 1 347 ? 13.875 3.188 -7.465 1 96.5 347 LEU A C 1
ATOM 2823 O O . LEU A 1 347 ? 14.523 2.596 -8.328 1 96.5 347 LEU A O 1
ATOM 2827 N N . HIS A 1 348 ? 12.828 3.906 -7.812 1 93.5 348 HIS A N 1
ATOM 2828 C CA . HIS A 1 348 ? 12.414 4.113 -9.195 1 93.5 348 HIS A CA 1
ATOM 2829 C C . HIS A 1 348 ? 13.266 5.176 -9.875 1 93.5 348 HIS A C 1
ATOM 2831 O O . HIS A 1 348 ? 13.234 5.32 -11.094 1 93.5 348 HIS A O 1
ATOM 2837 N N . LEU A 1 349 ? 14.031 5.918 -9.07 1 92.56 349 LEU A N 1
ATOM 2838 C CA . LEU A 1 349 ? 14.898 6.961 -9.609 1 92.56 349 LEU A CA 1
ATOM 2839 C C . LEU A 1 349 ? 16.172 6.359 -10.18 1 92.56 349 LEU A C 1
ATOM 2841 O O . LEU A 1 349 ? 16.312 5.137 -10.258 1 92.56 349 LEU A O 1
ATOM 2845 N N . LYS A 1 350 ? 17.094 7.254 -10.648 1 90.69 350 LYS A N 1
ATOM 2846 C CA . LYS A 1 350 ? 18.391 6.785 -11.117 1 90.69 350 LYS A CA 1
ATOM 2847 C C . LYS A 1 350 ? 19.266 6.34 -9.945 1 90.69 350 LYS A C 1
ATOM 2849 O O . LYS A 1 350 ? 20.078 7.121 -9.438 1 90.69 350 LYS A O 1
ATOM 2854 N N . ILE A 1 351 ? 19.203 5.086 -9.664 1 94.69 351 ILE A N 1
ATOM 2855 C CA . ILE A 1 351 ? 19.781 4.492 -8.461 1 94.69 351 ILE A CA 1
ATOM 2856 C C . ILE A 1 351 ? 21.281 4.781 -8.406 1 94.69 351 ILE A C 1
ATOM 2858 O O . ILE A 1 351 ? 21.812 5.113 -7.348 1 94.69 351 ILE A O 1
ATOM 2862 N N . ARG A 1 352 ? 21.984 4.707 -9.516 1 92.88 352 ARG A N 1
ATOM 2863 C CA . ARG A 1 352 ? 23.422 4.875 -9.555 1 92.88 352 ARG A CA 1
ATOM 2864 C C . ARG A 1 352 ? 23.812 6.32 -9.258 1 92.88 352 ARG A C 1
ATOM 2866 O O . ARG A 1 352 ? 24.953 6.594 -8.844 1 92.88 352 ARG A O 1
ATOM 2873 N N . GLU A 1 353 ? 22.875 7.176 -9.406 1 91.56 353 GLU A N 1
ATOM 2874 C CA . GLU A 1 353 ? 23.109 8.586 -9.109 1 91.56 353 GLU A CA 1
ATOM 2875 C C . GLU A 1 353 ? 22.656 8.93 -7.695 1 91.56 353 GLU A C 1
ATOM 2877 O O . GLU A 1 353 ? 23.406 9.531 -6.922 1 91.56 353 GLU A O 1
ATOM 2882 N N . VAL A 1 354 ? 21.531 8.477 -7.363 1 92.62 354 VAL A N 1
ATOM 2883 C CA . VAL A 1 354 ? 20.891 8.914 -6.129 1 92.62 354 VAL A CA 1
ATOM 2884 C C . VAL A 1 354 ? 21.547 8.219 -4.934 1 92.62 354 VAL A C 1
ATOM 2886 O O . VAL A 1 354 ? 21.672 8.812 -3.857 1 92.62 354 VAL A O 1
ATOM 2889 N N . TYR A 1 355 ? 21.984 7.02 -5.125 1 95.62 355 TYR A N 1
ATOM 2890 C CA . TYR A 1 355 ? 22.578 6.262 -4.02 1 95.62 355 TYR A CA 1
ATOM 2891 C C . TYR A 1 355 ? 24.094 6.176 -4.152 1 95.62 355 TYR A C 1
ATOM 2893 O O . TYR A 1 355 ? 24.734 5.379 -3.465 1 95.62 355 TYR A O 1
ATOM 2901 N N . LYS A 1 356 ? 24.594 7.023 -4.984 1 94.12 356 LYS A N 1
ATOM 2902 C CA . LYS A 1 356 ? 26.047 7.055 -5.168 1 94.12 356 LYS A CA 1
ATOM 2903 C C . LYS A 1 356 ? 26.766 7.336 -3.85 1 94.12 356 LYS A C 1
ATOM 2905 O O . LYS A 1 356 ? 26.312 8.172 -3.059 1 94.12 356 LYS A O 1
ATOM 2910 N N . ASN A 1 357 ? 27.797 6.598 -3.533 1 92.88 357 ASN A N 1
ATOM 2911 C CA . ASN A 1 357 ? 28.672 6.762 -2.373 1 92.88 357 ASN A CA 1
ATOM 2912 C C . ASN A 1 357 ? 27.953 6.363 -1.082 1 92.88 357 ASN A C 1
ATOM 2914 O O . ASN A 1 357 ? 28.375 6.77 0.006 1 92.88 357 ASN A O 1
ATOM 2918 N N . GLN A 1 358 ? 26.891 5.703 -1.141 1 94.69 358 GLN A N 1
ATOM 2919 C CA . GLN A 1 358 ? 26.172 5.238 0.041 1 94.69 358 GLN A CA 1
ATOM 2920 C C . GLN A 1 358 ? 26.188 3.715 0.13 1 94.69 358 GLN A C 1
ATOM 2922 O O . GLN A 1 358 ? 25.422 3.123 0.891 1 94.69 358 GLN A O 1
ATOM 2927 N N . GLU A 1 359 ? 26.984 3.117 -0.583 1 94.31 359 GLU A N 1
ATOM 2928 C CA . GLU A 1 359 ? 26.984 1.668 -0.755 1 94.31 359 GLU A CA 1
ATOM 2929 C C . GLU A 1 359 ? 27.297 0.957 0.558 1 94.31 359 GLU A C 1
ATOM 2931 O O . GLU A 1 359 ? 26.828 -0.158 0.794 1 94.31 359 GLU A O 1
ATOM 2936 N N . ASN A 1 360 ? 28.047 1.591 1.409 1 91.06 360 ASN A N 1
ATOM 2937 C CA . ASN A 1 360 ? 28.375 0.99 2.697 1 91.06 360 ASN A CA 1
ATOM 2938 C C . ASN A 1 360 ? 27.141 0.838 3.58 1 91.06 360 ASN A C 1
ATOM 2940 O O . ASN A 1 360 ? 27.094 -0.044 4.438 1 91.06 360 ASN A O 1
ATOM 2944 N N . VAL A 1 361 ? 26.203 1.676 3.309 1 92.56 361 VAL A N 1
ATOM 2945 C CA . VAL A 1 361 ? 25.016 1.686 4.148 1 92.56 361 VAL A CA 1
ATOM 2946 C C . VAL A 1 361 ? 23.906 0.875 3.482 1 92.56 361 VAL A C 1
ATOM 2948 O O . VAL A 1 361 ? 23.203 0.105 4.145 1 92.56 361 VAL A O 1
ATOM 2951 N N . VAL A 1 362 ? 23.797 1.041 2.129 1 95.88 362 VAL A N 1
ATOM 2952 C CA . VAL A 1 362 ? 22.609 0.518 1.472 1 95.88 362 VAL A CA 1
ATOM 2953 C C . VAL A 1 362 ? 22.953 -0.744 0.687 1 95.88 362 VAL A C 1
ATOM 2955 O O . VAL A 1 362 ? 22.062 -1.487 0.264 1 95.88 362 VAL A O 1
ATOM 2958 N N . GLY A 1 363 ? 24.188 -1.137 0.528 1 96.44 363 GLY A N 1
ATOM 2959 C CA . GLY A 1 363 ? 24.641 -2.242 -0.307 1 96.44 363 GLY A CA 1
ATOM 2960 C C . GLY A 1 363 ? 25.031 -1.813 -1.708 1 96.44 363 GLY A C 1
ATOM 2961 O O . GLY A 1 363 ? 24.969 -0.627 -2.039 1 96.44 363 GLY A O 1
ATOM 2962 N N . SER A 1 364 ? 25.453 -2.75 -2.561 1 97.31 364 SER A N 1
ATOM 2963 C CA . SER A 1 364 ? 25.922 -2.461 -3.914 1 97.31 364 SER A CA 1
ATOM 2964 C C . SER A 1 364 ? 24.797 -1.886 -4.773 1 97.31 364 SER A C 1
ATOM 2966 O O . SER A 1 364 ? 23.625 -2.254 -4.609 1 97.31 364 SER A O 1
ATOM 2968 N N . LEU A 1 365 ? 25.188 -0.99 -5.664 1 97.12 365 LEU A N 1
ATOM 2969 C CA . LEU A 1 365 ? 24.203 -0.361 -6.535 1 97.12 365 LEU A CA 1
ATOM 2970 C C . LEU A 1 365 ? 23.547 -1.393 -7.449 1 97.12 365 LEU A C 1
ATOM 2972 O O . LEU A 1 365 ? 22.359 -1.274 -7.773 1 97.12 365 LEU A O 1
ATOM 2976 N N . GLU A 1 366 ? 24.25 -2.42 -7.781 1 95.81 366 GLU A N 1
ATOM 2977 C CA . GLU A 1 366 ? 23.703 -3.494 -8.602 1 95.81 366 GLU A CA 1
ATOM 2978 C C . GLU A 1 366 ? 22.594 -4.242 -7.855 1 95.81 366 GLU A C 1
ATOM 2980 O O . GLU A 1 366 ? 21.562 -4.566 -8.438 1 95.81 366 GLU A O 1
ATOM 2985 N N . SER A 1 367 ? 22.859 -4.512 -6.594 1 97.69 367 SER A N 1
ATOM 2986 C CA . SER A 1 367 ? 21.859 -5.199 -5.797 1 97.69 367 SER A CA 1
ATOM 2987 C C . SER A 1 367 ? 20.578 -4.367 -5.668 1 97.69 367 SER A C 1
ATOM 2989 O O . SER A 1 367 ? 19.469 -4.914 -5.656 1 97.69 367 SER A O 1
ATOM 2991 N N . LEU A 1 368 ? 20.766 -3.041 -5.625 1 98.12 368 LEU A N 1
ATOM 2992 C CA . LEU A 1 368 ? 19.609 -2.156 -5.535 1 98.12 368 LEU A CA 1
ATOM 2993 C C . LEU A 1 368 ? 18.828 -2.145 -6.848 1 98.12 368 LEU A C 1
ATOM 2995 O O . LEU A 1 368 ? 17.594 -2.107 -6.844 1 98.12 368 LEU A O 1
ATOM 2999 N N . GLU A 1 369 ? 19.531 -2.146 -7.918 1 96.75 369 GLU A N 1
ATOM 3000 C CA . GLU A 1 369 ? 18.875 -2.211 -9.219 1 96.75 369 GLU A CA 1
ATOM 3001 C C . GLU A 1 369 ? 18.094 -3.512 -9.375 1 96.75 369 GLU A C 1
ATOM 3003 O O . GLU A 1 369 ? 16.953 -3.506 -9.852 1 96.75 369 GLU A O 1
ATOM 3008 N N . ASN A 1 370 ? 18.703 -4.602 -8.992 1 97.38 370 ASN A N 1
ATOM 3009 C CA . ASN A 1 370 ? 18.016 -5.887 -9.031 1 97.38 370 ASN A CA 1
ATOM 3010 C C . ASN A 1 370 ? 16.797 -5.898 -8.117 1 97.38 370 ASN A C 1
ATOM 3012 O O . ASN A 1 370 ? 15.758 -6.461 -8.477 1 97.38 370 ASN A O 1
ATOM 3016 N N . LEU A 1 371 ? 17 -5.301 -6.965 1 98.56 371 LEU A N 1
ATOM 3017 C CA . LEU A 1 371 ? 15.898 -5.199 -6.023 1 98.56 371 LEU A CA 1
ATOM 3018 C C . LEU A 1 371 ? 14.703 -4.504 -6.664 1 98.56 371 LEU A C 1
ATOM 3020 O O . LEU A 1 371 ? 13.57 -4.98 -6.555 1 98.56 371 LEU A O 1
ATOM 3024 N N . TRP A 1 372 ? 14.922 -3.412 -7.328 1 97.81 372 TRP A N 1
ATOM 3025 C CA . TRP A 1 372 ? 13.852 -2.67 -7.988 1 97.81 372 TRP A CA 1
ATOM 3026 C C . TRP A 1 372 ? 13.172 -3.523 -9.055 1 97.81 372 TRP A C 1
ATOM 3028 O O . TRP A 1 372 ? 11.938 -3.562 -9.133 1 97.81 372 TRP A O 1
ATOM 3038 N N . VAL A 1 373 ? 13.898 -4.301 -9.781 1 97.31 373 VAL A N 1
ATOM 3039 C CA . VAL A 1 373 ? 13.344 -5.133 -10.844 1 97.31 373 VAL A CA 1
ATOM 3040 C C . VAL A 1 373 ? 12.461 -6.219 -10.234 1 97.31 373 VAL A C 1
ATOM 3042 O O . VAL A 1 373 ? 11.359 -6.477 -10.734 1 97.31 373 VAL A O 1
ATOM 3045 N N . TRP A 1 374 ? 12.93 -6.801 -9.172 1 98.31 374 TRP A N 1
ATOM 3046 C CA . TRP A 1 374 ? 12.164 -7.844 -8.5 1 98.31 374 TRP A CA 1
ATOM 3047 C C . TRP A 1 374 ? 10.852 -7.289 -7.961 1 98.31 374 TRP A C 1
ATOM 3049 O O . TRP A 1 374 ? 9.82 -7.969 -7.992 1 98.31 374 TRP A O 1
ATOM 3059 N N . ILE A 1 375 ? 10.922 -6.066 -7.477 1 98.56 375 ILE A N 1
ATOM 3060 C CA . ILE A 1 375 ? 9.727 -5.445 -6.914 1 98.56 375 ILE A CA 1
ATOM 3061 C C . ILE A 1 375 ? 8.727 -5.145 -8.031 1 98.56 375 ILE A C 1
ATOM 3063 O O . ILE A 1 375 ? 7.531 -5.418 -7.891 1 98.56 375 ILE A O 1
ATOM 3067 N N . VAL A 1 376 ? 9.219 -4.656 -9.125 1 97.88 376 VAL A N 1
ATOM 3068 C CA . VAL A 1 376 ? 8.359 -4.363 -10.273 1 97.88 376 VAL A CA 1
ATOM 3069 C C . VAL A 1 376 ? 7.727 -5.652 -10.789 1 97.88 376 VAL A C 1
ATOM 3071 O O . VAL A 1 376 ? 6.547 -5.672 -11.148 1 97.88 376 VAL A O 1
ATOM 3074 N N . LEU A 1 377 ? 8.492 -6.707 -10.75 1 97.69 377 LEU A N 1
ATOM 3075 C CA . LEU A 1 377 ? 7.957 -8 -11.172 1 97.69 377 LEU A CA 1
ATOM 3076 C C . LEU A 1 377 ? 6.863 -8.469 -10.219 1 97.69 377 LEU A C 1
ATOM 3078 O O . LEU A 1 377 ? 5.828 -8.977 -10.656 1 97.69 377 LEU A O 1
ATOM 3082 N N . SER A 1 378 ? 7.105 -8.359 -8.953 1 97.44 378 SER A N 1
ATOM 3083 C CA . SER A 1 378 ? 6.113 -8.773 -7.965 1 97.44 378 SER A CA 1
ATOM 3084 C C . SER A 1 378 ? 4.809 -7.996 -8.133 1 97.44 378 SER A C 1
ATOM 3086 O O . SER A 1 378 ? 3.723 -8.57 -8.023 1 97.44 378 SER A O 1
ATOM 3088 N N . ASP A 1 379 ? 4.945 -6.703 -8.344 1 97.62 379 ASP A N 1
ATOM 3089 C CA . ASP A 1 379 ? 3.779 -5.867 -8.609 1 97.62 379 ASP A CA 1
ATOM 3090 C C . ASP A 1 379 ? 3.025 -6.359 -9.844 1 97.62 379 ASP A C 1
ATOM 3092 O O . ASP A 1 379 ? 1.797 -6.457 -9.828 1 97.62 379 ASP A O 1
ATOM 3096 N N . PHE A 1 380 ? 3.752 -6.664 -10.844 1 97.38 380 PHE A N 1
ATOM 3097 C CA . PHE A 1 380 ? 3.174 -7.133 -12.102 1 97.38 380 PHE A CA 1
ATOM 3098 C C . PHE A 1 380 ? 2.404 -8.43 -11.891 1 97.38 380 PHE A C 1
ATOM 3100 O O . PHE A 1 380 ? 1.256 -8.555 -12.32 1 97.38 380 PHE A O 1
ATOM 3107 N N . ASN A 1 381 ? 3.012 -9.352 -11.242 1 96.44 381 ASN A N 1
ATOM 3108 C CA . ASN A 1 381 ? 2.422 -10.672 -11.047 1 96.44 381 ASN A CA 1
ATOM 3109 C C . ASN A 1 381 ? 1.142 -10.602 -10.219 1 96.44 381 ASN A C 1
ATOM 3111 O O . ASN A 1 381 ? 0.119 -11.172 -10.602 1 96.44 381 ASN A O 1
ATOM 3115 N N . VAL A 1 382 ? 1.171 -9.891 -9.18 1 96.56 382 VAL A N 1
ATOM 3116 C CA . VAL A 1 382 ? 0.011 -9.797 -8.305 1 96.56 382 VAL A CA 1
ATOM 3117 C C . VAL A 1 382 ? -1.119 -9.055 -9.008 1 96.56 382 VAL A C 1
ATOM 3119 O O . VAL A 1 382 ? -2.275 -9.484 -8.969 1 96.56 382 VAL A O 1
ATOM 3122 N N . SER A 1 383 ? -0.769 -7.961 -9.656 1 97 383 SER A N 1
ATOM 3123 C CA . SER A 1 383 ? -1.778 -7.172 -10.352 1 97 383 SER A CA 1
ATOM 3124 C C . SER A 1 383 ? -2.432 -7.977 -11.477 1 97 383 SER A C 1
ATOM 3126 O O . SER A 1 383 ? -3.65 -7.922 -11.648 1 97 383 SER A O 1
ATOM 3128 N N . LEU A 1 384 ? -1.639 -8.719 -12.164 1 96.75 384 LEU A N 1
ATOM 3129 C CA . LEU A 1 384 ? -2.156 -9.547 -13.25 1 96.75 384 LEU A CA 1
ATOM 3130 C C . LEU A 1 384 ? -3.061 -10.648 -12.703 1 96.75 384 LEU A C 1
ATOM 3132 O O . LEU A 1 384 ? -4.129 -10.914 -13.266 1 96.75 384 LEU A O 1
ATOM 3136 N N . SER A 1 385 ? -2.662 -11.297 -11.672 1 95.25 385 SER A N 1
ATOM 3137 C CA . SER A 1 385 ? -3.387 -12.43 -11.109 1 95.25 385 SER A CA 1
ATOM 3138 C C . SER A 1 385 ? -4.715 -11.992 -10.5 1 95.25 385 SER A C 1
ATOM 3140 O O . SER A 1 385 ? -5.719 -12.703 -10.609 1 95.25 385 SER A O 1
ATOM 3142 N N . ILE A 1 386 ? -4.715 -10.867 -9.898 1 95.75 386 ILE A N 1
ATOM 3143 C CA . ILE A 1 386 ? -5.91 -10.383 -9.219 1 95.75 386 ILE A CA 1
ATOM 3144 C C . ILE A 1 386 ? -6.793 -9.625 -10.203 1 95.75 386 ILE A C 1
ATOM 3146 O O . ILE A 1 386 ? -8.016 -9.578 -10.047 1 95.75 386 ILE A O 1
ATOM 3150 N N . GLY A 1 387 ? -6.168 -9.109 -11.219 1 95.62 387 GLY A N 1
ATOM 3151 C CA . GLY A 1 387 ? -6.898 -8.289 -12.164 1 95.62 387 GLY A CA 1
ATOM 3152 C C . GLY A 1 387 ? -7.133 -6.871 -11.672 1 95.62 387 GLY A C 1
ATOM 3153 O O . GLY A 1 387 ? -8.266 -6.387 -11.672 1 95.62 387 GLY A O 1
ATOM 3154 N N . ARG A 1 388 ? -6.055 -6.234 -11.305 1 95.62 388 ARG A N 1
ATOM 3155 C CA . ARG A 1 388 ? -6.121 -4.848 -10.852 1 95.62 388 ARG A CA 1
ATOM 3156 C C . ARG A 1 388 ? -5.039 -4.004 -11.516 1 95.62 388 ARG A C 1
ATOM 3158 O O . ARG A 1 388 ? -4.156 -4.535 -12.195 1 95.62 388 ARG A O 1
ATOM 3165 N N . CYS A 1 389 ? -5.152 -2.682 -11.289 1 94.56 389 CYS A N 1
ATOM 3166 C CA . CYS A 1 389 ? -4.129 -1.773 -11.797 1 94.56 389 CYS A CA 1
ATOM 3167 C C . CYS A 1 389 ? -2.793 -2.02 -11.102 1 94.56 389 CYS A C 1
ATOM 3169 O O . CYS A 1 389 ? -2.754 -2.41 -9.938 1 94.56 389 CYS A O 1
ATOM 3171 N N . LEU A 1 390 ? -1.772 -1.791 -11.906 1 96.31 390 LEU A N 1
ATOM 3172 C CA . LEU A 1 390 ? -0.448 -1.798 -11.297 1 96.31 390 LEU A CA 1
ATOM 3173 C C . LEU A 1 390 ? -0.363 -0.773 -10.172 1 96.31 390 LEU A C 1
ATOM 3175 O O . LEU A 1 390 ? -0.896 0.333 -10.289 1 96.31 390 LEU A O 1
ATOM 3179 N N . LEU A 1 391 ? 0.215 -1.166 -9.102 1 96.31 391 LEU A N 1
ATOM 3180 C CA . LEU A 1 391 ? 0.366 -0.239 -7.984 1 96.31 391 LEU A CA 1
ATOM 3181 C C . LEU A 1 391 ? 1.424 0.815 -8.289 1 96.31 391 LEU A C 1
ATOM 3183 O O . LEU A 1 391 ? 1.277 1.979 -7.91 1 96.31 391 LEU A O 1
ATOM 3187 N N . ILE A 1 392 ? 2.555 0.317 -8.82 1 95.62 392 ILE A N 1
ATOM 3188 C CA . ILE A 1 392 ? 3.582 1.256 -9.258 1 95.62 392 ILE A CA 1
ATOM 3189 C C . ILE A 1 392 ? 3.121 1.972 -10.523 1 95.62 392 ILE A C 1
ATOM 3191 O O . ILE A 1 392 ? 3.062 1.369 -11.602 1 95.62 392 ILE A O 1
ATOM 3195 N N . SER A 1 393 ? 2.893 3.207 -10.375 1 89.75 393 SER A N 1
ATOM 3196 C CA . SER A 1 393 ? 2.379 4.031 -11.461 1 89.75 393 SER A CA 1
ATOM 3197 C C . SER A 1 393 ? 3.342 4.051 -12.648 1 89.75 393 SER A C 1
ATOM 3199 O O . SER A 1 393 ? 4.555 3.898 -12.469 1 89.75 393 SER A O 1
ATOM 3201 N N . SER A 1 394 ? 2.787 4.242 -13.797 1 87.25 394 SER A N 1
ATOM 3202 C CA . SER A 1 394 ? 3.596 4.363 -15.008 1 87.25 394 SER A CA 1
ATOM 3203 C C . SER A 1 394 ? 4.535 5.562 -14.922 1 87.25 394 SER A C 1
ATOM 3205 O O . SER A 1 394 ? 5.609 5.562 -15.523 1 87.25 394 SER A O 1
ATOM 3207 N N . SER A 1 395 ? 4.152 6.5 -14.086 1 84.75 395 SER A N 1
ATOM 3208 C CA . SER A 1 395 ? 4.984 7.688 -13.914 1 84.75 395 SER A CA 1
ATOM 3209 C C . SER A 1 395 ? 6.309 7.344 -13.242 1 84.75 395 SER A C 1
ATOM 3211 O O . SER A 1 395 ? 7.297 8.062 -13.398 1 84.75 395 SER A O 1
ATOM 3213 N N . TYR A 1 396 ? 6.32 6.285 -12.523 1 87.5 396 TYR A N 1
ATOM 3214 C CA . TYR A 1 396 ? 7.535 5.879 -11.82 1 87.5 396 TYR A CA 1
ATOM 3215 C C . TYR A 1 396 ? 8.336 4.879 -12.656 1 87.5 396 TYR A C 1
ATOM 3217 O O . TYR A 1 396 ? 9.461 4.523 -12.297 1 87.5 396 TYR A O 1
ATOM 3225 N N . PHE A 1 397 ? 7.652 4.328 -13.625 1 81.44 397 PHE A N 1
ATOM 3226 C CA . PHE A 1 397 ? 8.297 3.314 -14.453 1 81.44 397 PHE A CA 1
ATOM 3227 C C . PHE A 1 397 ? 8.922 3.945 -15.695 1 81.44 397 PHE A C 1
ATOM 3229 O O . PHE A 1 397 ? 8.227 4.59 -16.484 1 81.44 397 PHE A O 1
ATOM 3236 N N . GLN A 1 398 ? 10.133 4.625 -15.602 1 60.81 398 GLN A N 1
ATOM 3237 C CA . GLN A 1 398 ? 10.867 5.336 -16.641 1 60.81 398 GLN A CA 1
ATOM 3238 C C . GLN A 1 398 ? 10.992 4.488 -17.906 1 60.81 398 GLN A C 1
ATOM 3240 O O . GLN A 1 398 ? 11.906 3.664 -18.016 1 60.81 398 GLN A O 1
ATOM 3245 N N . ALA A 1 399 ? 10.102 3.855 -18.406 1 49.22 399 ALA A N 1
ATOM 3246 C CA . ALA A 1 399 ? 10.414 3.172 -19.656 1 49.22 399 ALA A CA 1
ATOM 3247 C C . ALA A 1 399 ? 10.688 4.172 -20.781 1 49.22 399 ALA A C 1
ATOM 3249 O O . ALA A 1 399 ? 11.359 3.848 -21.75 1 49.22 399 ALA A O 1
ATOM 3250 N N . ASP A 1 400 ? 9.945 5.195 -20.953 1 43.59 400 ASP A N 1
ATOM 3251 C CA . ASP A 1 400 ? 9.93 5.875 -22.234 1 43.59 400 ASP A CA 1
ATOM 3252 C C . ASP A 1 400 ? 11.305 6.469 -22.562 1 43.59 400 ASP A C 1
ATOM 3254 O O . ASP A 1 400 ? 12.086 6.77 -21.656 1 43.59 400 ASP A O 1
ATOM 3258 N N . GLU A 1 401 ? 11.406 6.645 -23.828 1 42.28 401 GLU A N 1
ATOM 3259 C CA . GLU A 1 401 ? 11.883 6.918 -25.188 1 42.28 401 GLU A CA 1
ATOM 3260 C C . GLU A 1 401 ? 12.477 8.32 -25.281 1 42.28 401 GLU A C 1
ATOM 3262 O O . GLU A 1 401 ? 12.719 8.82 -26.391 1 42.28 401 GLU A O 1
ATOM 3267 N N . TYR A 1 402 ? 12.406 9.266 -24.375 1 36.56 402 TYR A N 1
ATOM 3268 C CA . TYR A 1 402 ? 12.688 10.367 -25.281 1 36.56 402 TYR A CA 1
ATOM 3269 C C . TYR A 1 402 ? 13.977 10.125 -26.062 1 36.56 402 TYR A C 1
ATOM 3271 O O . TYR A 1 402 ? 15.062 10.445 -25.578 1 36.56 402 TYR A O 1
ATOM 3279 N N . GLU A 1 403 ? 14.109 8.922 -26.453 1 37.31 403 GLU A N 1
ATOM 3280 C CA . GLU A 1 403 ? 15.094 8.672 -27.5 1 37.31 403 GLU A CA 1
ATOM 3281 C C . GLU A 1 403 ? 15.164 9.844 -28.469 1 37.31 403 GLU A C 1
ATOM 3283 O O . GLU A 1 403 ? 16.125 9.953 -29.25 1 37.31 403 GLU A O 1
ATOM 3288 N N . ASN A 1 404 ? 14.016 10.469 -28.797 1 35.16 404 ASN A N 1
ATOM 3289 C CA . ASN A 1 404 ? 14.195 11.203 -30.047 1 35.16 404 ASN A CA 1
ATOM 3290 C C . ASN A 1 404 ? 15.281 12.266 -29.922 1 35.16 404 ASN A C 1
ATOM 3292 O O . ASN A 1 404 ? 15.406 13.141 -30.766 1 35.16 404 ASN A O 1
ATOM 3296 N N . ASP A 1 405 ? 15.875 12.57 -28.781 1 34.56 405 ASP A N 1
ATOM 3297 C CA . ASP A 1 405 ? 16.844 13.609 -29.141 1 34.56 405 ASP A CA 1
ATOM 3298 C C . ASP A 1 405 ? 18 13.031 -29.938 1 34.56 405 ASP A C 1
ATOM 3300 O O . ASP A 1 405 ? 18.938 12.461 -29.359 1 34.56 405 ASP A O 1
ATOM 3304 N N . GLU A 1 406 ? 17.859 12.398 -31.062 1 32.94 406 GLU A N 1
ATOM 3305 C CA . GLU A 1 406 ? 18.953 12.211 -32.031 1 32.94 406 GLU A CA 1
ATOM 3306 C C . GLU A 1 406 ? 19.859 13.438 -32.062 1 32.94 406 GLU A C 1
ATOM 3308 O O . GLU A 1 406 ? 21 13.344 -32.5 1 32.94 406 GLU A O 1
ATOM 3313 N N . ASN A 1 407 ? 19.359 14.68 -32.281 1 31.89 407 ASN A N 1
ATOM 3314 C CA . ASN A 1 407 ? 20.297 15.68 -32.781 1 31.89 407 ASN A CA 1
ATOM 3315 C C . ASN A 1 407 ? 21.391 15.961 -31.766 1 31.89 407 ASN A C 1
ATOM 3317 O O . ASN A 1 407 ? 22.109 16.969 -31.859 1 31.89 407 ASN A O 1
ATOM 3321 N N . LEU A 1 408 ? 21.406 15.75 -30.5 1 31.72 408 LEU A N 1
ATOM 3322 C CA . LEU A 1 408 ? 22.766 15.977 -30.047 1 31.72 408 LEU A CA 1
ATOM 3323 C C . LEU A 1 408 ? 23.734 15.031 -30.75 1 31.72 408 LEU A C 1
ATOM 3325 O O . LEU A 1 408 ? 23.703 13.82 -30.531 1 31.72 408 LEU A O 1
ATOM 3329 N N . SER A 1 409 ? 24.047 15.195 -31.953 1 29.03 409 SER A N 1
ATOM 3330 C CA . SER A 1 409 ? 25.188 14.727 -32.719 1 29.03 409 SER A CA 1
ATOM 3331 C C . SER A 1 409 ? 26.391 14.469 -31.844 1 29.03 409 SER A C 1
ATOM 3333 O O . SER A 1 409 ? 27.422 13.969 -32.312 1 29.03 409 SER A O 1
ATOM 3335 N N . GLY A 1 410 ? 26.969 15.547 -31.125 1 31.64 410 GLY A N 1
ATOM 3336 C CA . GLY A 1 410 ? 28.312 15.133 -30.797 1 31.64 410 GLY A CA 1
ATOM 3337 C C . GLY A 1 410 ? 28.391 13.734 -30.219 1 31.64 410 GLY A C 1
ATOM 3338 O O . GLY A 1 410 ? 27.359 13.156 -29.844 1 31.64 410 GLY A O 1
ATOM 3339 N N . GLY A 1 411 ? 29.641 13.031 -30.141 1 29.86 411 GLY A N 1
ATOM 3340 C CA . GLY A 1 411 ? 30.141 11.719 -29.781 1 29.86 411 GLY A CA 1
ATOM 3341 C C . GLY A 1 411 ? 29.438 11.117 -28.578 1 29.86 411 GLY A C 1
ATOM 3342 O O . GLY A 1 411 ? 29.797 10.039 -28.125 1 29.86 411 GLY A O 1
ATOM 3343 N N . MET A 1 412 ? 29.266 11.961 -27.547 1 29.02 412 MET A N 1
ATOM 3344 C CA . MET A 1 412 ? 29.281 11.164 -26.328 1 29.02 412 MET A CA 1
ATOM 3345 C C . MET A 1 412 ? 28.141 10.141 -26.328 1 29.02 412 MET A C 1
ATOM 3347 O O . MET A 1 412 ? 27.109 10.359 -26.953 1 29.02 412 MET A O 1
ATOM 3351 N N . GLY A 1 413 ? 28.125 9.016 -25.562 1 30.48 413 GLY A N 1
ATOM 3352 C CA . GLY A 1 413 ? 27.609 7.68 -25.297 1 30.48 413 GLY A CA 1
ATOM 3353 C C . GLY A 1 413 ? 26.094 7.629 -25.219 1 30.48 413 GLY A C 1
ATOM 3354 O O . GLY A 1 413 ? 25.438 8.664 -25.125 1 30.48 413 GLY A O 1
ATOM 3355 N N . ASN A 1 414 ? 25.422 6.406 -25.516 1 34.41 414 ASN A N 1
ATOM 3356 C CA . ASN A 1 414 ? 24.328 5.457 -25.375 1 34.41 414 ASN A CA 1
ATOM 3357 C C . ASN A 1 414 ? 23.516 5.707 -24.109 1 34.41 414 ASN A C 1
ATOM 3359 O O . ASN A 1 414 ? 23.438 4.836 -23.234 1 34.41 414 ASN A O 1
ATOM 3363 N N . SER A 1 415 ? 23.609 6.641 -23.375 1 36.03 415 SER A N 1
ATOM 3364 C CA . SER A 1 415 ? 23.172 6.586 -21.984 1 36.03 415 SER A CA 1
ATOM 3365 C C . SER A 1 415 ? 21.656 6.5 -21.875 1 36.03 415 SER A C 1
ATOM 3367 O O . SER A 1 415 ? 21 7.453 -21.453 1 36.03 415 SER A O 1
ATOM 3369 N N . SER A 1 416 ? 20.875 6.195 -22.859 1 43.94 416 SER A N 1
ATOM 3370 C CA . SER A 1 416 ? 19.484 5.902 -22.516 1 43.94 416 SER A CA 1
ATOM 3371 C C . SER A 1 416 ? 19.391 4.992 -21.297 1 43.94 416 SER A C 1
ATOM 3373 O O . SER A 1 416 ? 19.375 3.768 -21.422 1 43.94 416 SER A O 1
ATOM 3375 N N . SER A 1 417 ? 20.062 5.254 -20.125 1 53.66 417 SER A N 1
ATOM 3376 C CA . SER A 1 417 ? 20.609 4.629 -18.922 1 53.66 417 SER A CA 1
ATOM 3377 C C . SER A 1 417 ? 19.484 4.191 -17.984 1 53.66 417 SER A C 1
ATOM 3379 O O . SER A 1 417 ? 19.734 3.93 -16.797 1 53.66 417 SER A O 1
ATOM 3381 N N . GLY A 1 418 ? 18.172 3.957 -18.469 1 72.44 418 GLY A N 1
ATOM 3382 C CA . GLY A 1 418 ? 17.25 3.473 -17.453 1 72.44 418 GLY A CA 1
ATOM 3383 C C . GLY A 1 418 ? 17.422 1.996 -17.156 1 72.44 418 GLY A C 1
ATOM 3384 O O . GLY A 1 418 ? 17.953 1.245 -17.969 1 72.44 418 GLY A O 1
ATOM 3385 N N . ILE A 1 419 ? 17.188 1.536 -16.047 1 83.69 419 ILE A N 1
ATOM 3386 C CA . ILE A 1 419 ? 17.359 0.188 -15.508 1 83.69 419 ILE A CA 1
ATOM 3387 C C . ILE A 1 419 ? 16.703 -0.823 -16.438 1 83.69 419 ILE A C 1
ATOM 3389 O O . ILE A 1 419 ? 17.219 -1.921 -16.656 1 83.69 419 ILE A O 1
ATOM 3393 N N . PHE A 1 420 ? 15.727 -0.448 -17.219 1 87.31 420 PHE A N 1
ATOM 3394 C CA . PHE A 1 420 ? 14.938 -1.398 -17.984 1 87.31 420 PHE A CA 1
ATOM 3395 C C . PHE A 1 420 ? 15.312 -1.34 -19.469 1 87.31 420 PHE A C 1
ATOM 3397 O O . PHE A 1 420 ? 14.734 -2.045 -20.281 1 87.31 420 PHE A O 1
ATOM 3404 N N . PHE A 1 421 ? 16.328 -0.562 -19.844 1 77.75 421 PHE A N 1
ATOM 3405 C CA . PHE A 1 421 ? 16.859 -0.531 -21.203 1 77.75 421 PHE A CA 1
ATOM 3406 C C . PHE A 1 421 ? 18.141 -1.367 -21.297 1 77.75 421 PHE A C 1
ATOM 3408 O O . PHE A 1 421 ? 19.078 -0.997 -22 1 77.75 421 PHE A O 1
ATOM 3415 N N . ASP A 1 422 ? 18.125 -2.518 -20.719 1 81.69 422 ASP A N 1
ATOM 3416 C CA . ASP A 1 422 ? 19.234 -3.463 -20.703 1 81.69 422 ASP A CA 1
ATOM 3417 C C . ASP A 1 422 ? 19.234 -4.348 -21.938 1 81.69 422 ASP A C 1
ATOM 3419 O O . ASP A 1 422 ? 18.281 -5.098 -22.172 1 81.69 422 ASP A O 1
ATOM 3423 N N . GLU A 1 423 ? 20.328 -4.336 -22.719 1 81.12 423 GLU A N 1
ATOM 3424 C CA . GLU A 1 423 ? 20.375 -5.102 -23.969 1 81.12 423 GLU A CA 1
ATOM 3425 C C . GLU A 1 423 ? 21.188 -6.383 -23.781 1 81.12 423 GLU A C 1
ATOM 3427 O O . GLU A 1 423 ? 21.469 -7.098 -24.75 1 81.12 423 GLU A O 1
ATOM 3432 N N . SER A 1 424 ? 21.484 -6.609 -22.531 1 87.56 424 SER A N 1
ATOM 3433 C CA . SER A 1 424 ? 22.266 -7.812 -22.281 1 87.56 424 SER A CA 1
ATOM 3434 C C . SER A 1 424 ? 21.422 -9.07 -22.516 1 87.56 424 SER A C 1
ATOM 3436 O O . SER A 1 424 ? 20.203 -9.047 -22.375 1 87.56 424 SER A O 1
ATOM 3438 N N . ASN A 1 425 ? 22.062 -10.133 -22.844 1 89.12 425 ASN A N 1
ATOM 3439 C CA . ASN A 1 425 ? 21.391 -11.398 -23.094 1 89.12 425 ASN A CA 1
ATOM 3440 C C . ASN A 1 425 ? 21.25 -12.219 -21.812 1 89.12 425 ASN A C 1
ATOM 3442 O O . ASN A 1 425 ? 20.844 -13.383 -21.859 1 89.12 425 ASN A O 1
ATOM 3446 N N . THR A 1 426 ? 21.5 -11.594 -20.75 1 91.19 426 THR A N 1
ATOM 3447 C CA . THR A 1 426 ? 21.312 -12.266 -19.469 1 91.19 426 THR A CA 1
ATOM 3448 C C . THR A 1 426 ? 19.828 -12.445 -19.172 1 91.19 426 THR A C 1
ATOM 3450 O O . THR A 1 426 ? 18.969 -11.797 -19.797 1 91.19 426 THR A O 1
ATOM 3453 N N . CYS A 1 427 ? 19.5 -13.352 -18.328 1 92.38 427 CYS A N 1
ATOM 3454 C CA . CYS A 1 427 ? 18.109 -13.57 -17.953 1 92.38 427 CYS A CA 1
ATOM 3455 C C . CYS A 1 427 ? 17.5 -12.312 -17.344 1 92.38 427 CYS A C 1
ATOM 3457 O O . CYS A 1 427 ? 16.328 -12.016 -17.547 1 92.38 427 CYS A O 1
ATOM 3459 N N . MET A 1 428 ? 18.359 -11.594 -16.625 1 93.75 428 MET A N 1
ATOM 3460 C CA . MET A 1 428 ? 17.906 -10.336 -16.047 1 93.75 428 MET A CA 1
ATOM 3461 C C . MET A 1 428 ? 17.594 -9.32 -17.141 1 93.75 428 MET A C 1
ATOM 3463 O O . MET A 1 428 ? 16.609 -8.578 -17.047 1 93.75 428 MET A O 1
ATOM 3467 N N . GLY A 1 429 ? 18.438 -9.297 -18.125 1 94.12 429 GLY A N 1
ATOM 3468 C CA . GLY A 1 429 ? 18.156 -8.43 -19.25 1 94.12 429 GLY A CA 1
ATOM 3469 C C . GLY A 1 429 ? 16.859 -8.758 -19.953 1 94.12 429 GLY A C 1
ATOM 3470 O O . GLY A 1 429 ? 16.094 -7.855 -20.297 1 94.12 429 GLY A O 1
ATOM 3471 N N . LYS A 1 430 ? 16.578 -10.031 -20.141 1 96.12 430 LYS A N 1
ATOM 3472 C CA . LYS A 1 430 ? 15.344 -10.477 -20.766 1 96.12 430 LYS A CA 1
ATOM 3473 C C . LYS A 1 430 ? 14.133 -10.102 -19.906 1 96.12 430 LYS A C 1
ATOM 3475 O O . LYS A 1 430 ? 13.094 -9.688 -20.438 1 96.12 430 LYS A O 1
ATOM 3480 N N . LEU A 1 431 ? 14.312 -10.289 -18.609 1 96.94 431 LEU A N 1
ATOM 3481 C CA . LEU A 1 431 ? 13.234 -9.93 -17.688 1 96.94 431 LEU A CA 1
ATOM 3482 C C . LEU A 1 431 ? 12.922 -8.445 -17.766 1 96.94 431 LEU A C 1
ATOM 3484 O O . LEU A 1 431 ? 11.758 -8.047 -17.797 1 96.94 431 LEU A O 1
ATOM 3488 N N . LYS A 1 432 ? 13.945 -7.633 -17.766 1 95.62 432 LYS A N 1
ATOM 3489 C CA . LYS A 1 432 ? 13.781 -6.184 -17.859 1 95.62 432 LYS A CA 1
ATOM 3490 C C . LYS A 1 432 ? 13.055 -5.805 -19.141 1 95.62 432 LYS A C 1
ATOM 3492 O O . LYS A 1 432 ? 12.109 -5.008 -19.125 1 95.62 432 LYS A O 1
ATOM 3497 N N . ARG A 1 433 ? 13.406 -6.379 -20.203 1 94.94 433 ARG A N 1
ATOM 3498 C CA . ARG A 1 433 ? 12.773 -6.086 -21.484 1 94.94 433 ARG A CA 1
ATOM 3499 C C . ARG A 1 433 ? 11.328 -6.578 -21.516 1 94.94 433 ARG A C 1
ATOM 3501 O O . ARG A 1 433 ? 10.461 -5.938 -22.109 1 94.94 433 ARG A O 1
ATOM 3508 N N . PHE A 1 434 ? 11.078 -7.68 -20.922 1 97.06 434 PHE A N 1
ATOM 3509 C CA . PHE A 1 434 ? 9.711 -8.172 -20.828 1 97.06 434 PHE A CA 1
ATOM 3510 C C . PHE A 1 434 ? 8.828 -7.188 -20.062 1 97.06 434 PHE A C 1
ATOM 3512 O O . PHE A 1 434 ? 7.734 -6.848 -20.516 1 97.06 434 PHE A O 1
ATOM 3519 N N . LEU A 1 435 ? 9.305 -6.754 -18.891 1 97.06 435 LEU A N 1
ATOM 3520 C CA . LEU A 1 435 ? 8.531 -5.84 -18.062 1 97.06 435 LEU A CA 1
ATOM 3521 C C . LEU A 1 435 ? 8.281 -4.523 -18.797 1 97.06 435 LEU A C 1
ATOM 3523 O O . LEU A 1 435 ? 7.203 -3.941 -18.672 1 97.06 435 LEU A O 1
ATOM 3527 N N . LYS A 1 436 ? 9.273 -4.07 -19.5 1 94.38 436 LYS A N 1
ATOM 3528 C CA . LYS A 1 436 ? 9.133 -2.854 -20.297 1 94.38 436 LYS A CA 1
ATOM 3529 C C . LYS A 1 436 ? 8.031 -3.004 -21.344 1 94.38 436 LYS A C 1
ATOM 3531 O O . LYS A 1 436 ? 7.289 -2.053 -21.609 1 94.38 436 LYS A O 1
ATOM 3536 N N . LEU A 1 437 ? 7.918 -4.176 -21.859 1 95.44 437 LEU A N 1
ATOM 3537 C CA . LEU A 1 437 ? 6.922 -4.473 -22.891 1 95.44 437 LEU A CA 1
ATOM 3538 C C . LEU A 1 437 ? 5.547 -4.691 -22.266 1 95.44 437 LEU A C 1
ATOM 3540 O O . LEU A 1 437 ? 4.547 -4.156 -22.75 1 95.44 437 LEU A O 1
ATOM 3544 N N . ALA A 1 438 ? 5.508 -5.426 -21.234 1 97.5 438 ALA A N 1
ATOM 3545 C CA . ALA A 1 438 ? 4.273 -6 -20.703 1 97.5 438 ALA A CA 1
ATOM 3546 C C . ALA A 1 438 ? 3.527 -4.996 -19.828 1 97.5 438 ALA A C 1
ATOM 3548 O O . ALA A 1 438 ? 2.295 -4.984 -19.797 1 97.5 438 ALA A O 1
ATOM 3549 N N . ARG A 1 439 ? 4.164 -4.176 -19.047 1 96.44 439 ARG A N 1
ATOM 3550 C CA . ARG A 1 439 ? 3.518 -3.305 -18.062 1 96.44 439 ARG A CA 1
ATOM 3551 C C . ARG A 1 439 ? 2.584 -2.312 -18.75 1 96.44 439 ARG A C 1
ATOM 3553 O O . ARG A 1 439 ? 1.435 -2.146 -18.328 1 96.44 439 ARG A O 1
ATOM 3560 N N . PRO A 1 440 ? 3.047 -1.631 -19.812 1 93.81 440 PRO A N 1
ATOM 3561 C CA . PRO A 1 440 ? 2.109 -0.739 -20.5 1 93.81 440 PRO A CA 1
ATOM 3562 C C . PRO A 1 440 ? 0.889 -1.476 -21.047 1 93.81 440 PRO A C 1
ATOM 3564 O O . PRO A 1 440 ? -0.207 -0.912 -21.094 1 93.81 440 PRO A O 1
ATOM 3567 N N . MET A 1 441 ? 1.075 -2.723 -21.516 1 96.31 441 MET A N 1
ATOM 3568 C CA . MET A 1 441 ? -0.041 -3.523 -22 1 96.31 441 MET A CA 1
ATOM 3569 C C . MET A 1 441 ? -1.083 -3.74 -20.922 1 96.31 441 MET A C 1
ATOM 3571 O O . MET A 1 441 ? -2.285 -3.65 -21.172 1 96.31 441 MET A O 1
ATOM 3575 N N . LEU A 1 442 ? -0.55 -4.016 -19.781 1 95.88 442 LEU A N 1
ATOM 3576 C CA . LEU A 1 442 ? -1.45 -4.258 -18.656 1 95.88 442 LEU A CA 1
ATOM 3577 C C . LEU A 1 442 ? -2.168 -2.975 -18.25 1 95.88 442 LEU A C 1
ATOM 3579 O O . LEU A 1 442 ? -3.365 -2.996 -17.953 1 95.88 442 LEU A O 1
ATOM 3583 N N . ASP A 1 443 ? -1.469 -1.875 -18.266 1 92.19 443 ASP A N 1
ATOM 3584 C CA . ASP A 1 443 ? -2.061 -0.585 -17.922 1 92.19 443 ASP A CA 1
ATOM 3585 C C . ASP A 1 443 ? -3.207 -0.239 -18.859 1 92.19 443 ASP A C 1
ATOM 3587 O O . ASP A 1 443 ? -4.219 0.322 -18.438 1 92.19 443 ASP A O 1
ATOM 3591 N N . ALA A 1 444 ? -3.053 -0.609 -20.016 1 92.38 444 ALA A N 1
ATOM 3592 C CA . ALA A 1 444 ? -4.016 -0.255 -21.062 1 92.38 444 ALA A CA 1
ATOM 3593 C C . ALA A 1 444 ? -5.355 -0.953 -20.828 1 92.38 444 ALA A C 1
ATOM 3595 O O . ALA A 1 444 ? -6.402 -0.444 -21.234 1 92.38 444 ALA A O 1
ATOM 3596 N N . ILE A 1 445 ? -5.32 -2.045 -20.188 1 94.38 445 ILE A N 1
ATOM 3597 C CA . ILE A 1 445 ? -6.531 -2.824 -19.953 1 94.38 445 ILE A CA 1
ATOM 3598 C C . ILE A 1 445 ? -7.484 -2.035 -19.047 1 94.38 445 ILE A C 1
ATOM 3600 O O . ILE A 1 445 ? -8.703 -2.162 -19.172 1 94.38 445 ILE A O 1
ATOM 3604 N N . TYR A 1 446 ? -6.973 -1.151 -18.266 1 91.12 446 TYR A N 1
ATOM 3605 C CA . TYR A 1 446 ? -7.789 -0.486 -17.25 1 91.12 446 TYR A CA 1
ATOM 3606 C C . TYR A 1 446 ? -8.109 0.945 -17.656 1 91.12 446 TYR A C 1
ATOM 3608 O O . TYR A 1 446 ? -8.859 1.644 -16.969 1 91.12 446 TYR A O 1
ATOM 3616 N N . ASN A 1 447 ? -7.504 1.345 -18.766 1 85.69 447 ASN A N 1
ATOM 3617 C CA . ASN A 1 447 ? -7.836 2.664 -19.281 1 85.69 447 ASN A CA 1
ATOM 3618 C C . ASN A 1 447 ? -9.266 2.709 -19.828 1 85.69 447 ASN A C 1
ATOM 3620 O O . ASN A 1 447 ? -9.57 2.076 -20.844 1 85.69 447 ASN A O 1
ATOM 3624 N N . LYS A 1 448 ? -10.086 3.373 -19.234 1 80.5 448 LYS A N 1
ATOM 3625 C CA . LYS A 1 448 ? -11.5 3.389 -19.609 1 80.5 448 LYS A CA 1
ATOM 3626 C C . LYS A 1 448 ? -11.727 4.172 -20.891 1 80.5 448 LYS A C 1
ATOM 3628 O O . LYS A 1 448 ? -12.727 3.977 -21.578 1 80.5 448 LYS A O 1
ATOM 3633 N N . GLY A 1 449 ? -10.805 5.012 -21.266 1 74.94 449 GLY A N 1
ATOM 3634 C CA . GLY A 1 449 ? -10.984 5.906 -22.406 1 74.94 449 GLY A CA 1
ATOM 3635 C C . GLY A 1 449 ? -10.422 5.352 -23.703 1 74.94 449 GLY A C 1
ATOM 3636 O O . GLY A 1 449 ? -10.625 5.93 -24.766 1 74.94 449 GLY A O 1
ATOM 3637 N N . ALA A 1 450 ? -9.727 4.219 -23.562 1 81.69 450 ALA A N 1
ATOM 3638 C CA . ALA A 1 450 ? -9.078 3.678 -24.75 1 81.69 450 ALA A CA 1
ATOM 3639 C C . ALA A 1 450 ? -9.211 2.158 -24.812 1 81.69 450 ALA A C 1
ATOM 3641 O O . ALA A 1 450 ? -8.992 1.475 -23.797 1 81.69 450 ALA A O 1
ATOM 3642 N N . TYR A 1 451 ? -9.625 1.682 -25.969 1 86.38 451 TYR A N 1
ATOM 3643 C CA . TYR A 1 451 ? -9.688 0.243 -26.188 1 86.38 451 TYR A CA 1
ATOM 3644 C C . TYR A 1 451 ? -8.305 -0.334 -26.453 1 86.38 451 TYR A C 1
ATOM 3646 O O . TYR A 1 451 ? -7.656 0.018 -27.438 1 86.38 451 TYR A O 1
ATOM 3654 N N . PRO A 1 452 ? -7.84 -1.199 -25.625 1 92.38 452 PRO A N 1
ATOM 3655 C CA . PRO A 1 452 ? -6.512 -1.761 -25.859 1 92.38 452 PRO A CA 1
ATOM 3656 C C . PRO A 1 452 ? -6.484 -2.746 -27.031 1 92.38 452 PRO A C 1
ATOM 3658 O O . PRO A 1 452 ? -7.43 -3.516 -27.219 1 92.38 452 PRO A O 1
ATOM 3661 N N . ASP A 1 453 ? -5.508 -2.719 -27.812 1 92.94 453 ASP A N 1
ATOM 3662 C CA . ASP A 1 453 ? -5.336 -3.65 -28.922 1 92.94 453 ASP A CA 1
ATOM 3663 C C . ASP A 1 453 ? -4.664 -4.941 -28.469 1 92.94 453 ASP A C 1
ATOM 3665 O O . ASP A 1 453 ? -3.469 -5.141 -28.688 1 92.94 453 ASP A O 1
ATOM 3669 N N . LEU A 1 454 ? -5.453 -5.824 -27.984 1 94.69 454 LEU A N 1
ATOM 3670 C CA . LEU A 1 454 ? -4.918 -7.059 -27.422 1 94.69 454 LEU A CA 1
ATOM 3671 C C . LEU A 1 454 ? -4.383 -7.973 -28.516 1 94.69 454 LEU A C 1
ATOM 3673 O O . LEU A 1 454 ? -3.5 -8.797 -28.266 1 94.69 454 LEU A O 1
ATOM 3677 N N . GLU A 1 455 ? -4.934 -7.875 -29.703 1 93.38 455 GLU A N 1
ATOM 3678 C CA . GLU A 1 455 ? -4.422 -8.68 -30.797 1 93.38 455 GLU A CA 1
ATOM 3679 C C . GLU A 1 455 ? -2.984 -8.305 -31.141 1 93.38 455 GLU A C 1
ATOM 3681 O O . GLU A 1 455 ? -2.127 -9.18 -31.297 1 93.38 455 GLU A O 1
ATOM 3686 N N . GLN A 1 456 ? -2.84 -7.016 -31.234 1 96.12 456 GLN A N 1
ATOM 3687 C CA . GLN A 1 456 ? -1.484 -6.547 -31.516 1 96.12 456 GLN A CA 1
ATOM 3688 C C . GLN A 1 456 ? -0.545 -6.883 -30.359 1 96.12 456 GLN A C 1
ATOM 3690 O O . GLN A 1 456 ? 0.618 -7.23 -30.578 1 96.12 456 GLN A O 1
ATOM 3695 N N . ASN A 1 457 ? -1.033 -6.734 -29.188 1 97.69 457 ASN A N 1
ATOM 3696 C CA . ASN A 1 457 ? -0.224 -7.082 -28.016 1 97.69 457 ASN A CA 1
ATOM 3697 C C . ASN A 1 457 ? 0.199 -8.547 -28.062 1 97.69 457 ASN A C 1
ATOM 3699 O O . ASN A 1 457 ? 1.341 -8.875 -27.734 1 97.69 457 ASN A O 1
ATOM 3703 N N . CYS A 1 458 ? -0.697 -9.461 -28.406 1 97.31 458 CYS A N 1
ATOM 3704 C CA . CYS A 1 458 ? -0.372 -10.875 -28.516 1 97.31 458 CYS A CA 1
ATOM 3705 C C . CYS A 1 458 ? 0.705 -11.109 -29.562 1 97.31 458 CYS A C 1
ATOM 3707 O O . CYS A 1 458 ? 1.643 -11.875 -29.344 1 97.31 458 CYS A O 1
ATOM 3709 N N . LYS A 1 459 ? 0.575 -10.43 -30.688 1 96.5 459 LYS A N 1
ATOM 3710 C CA . LYS A 1 459 ? 1.583 -10.555 -31.734 1 96.5 459 LYS A CA 1
ATOM 3711 C C . LYS A 1 459 ? 2.951 -10.086 -31.234 1 96.5 459 LYS A C 1
ATOM 3713 O O . LYS A 1 459 ? 3.967 -10.727 -31.516 1 96.5 459 LYS A O 1
ATOM 3718 N N . ASN A 1 460 ? 2.926 -8.984 -30.531 1 97.56 460 ASN A N 1
ATOM 3719 C CA . ASN A 1 460 ? 4.172 -8.469 -29.969 1 97.56 460 ASN A CA 1
ATOM 3720 C C . ASN A 1 460 ? 4.801 -9.445 -28.984 1 97.56 460 ASN A C 1
ATOM 3722 O O . ASN A 1 460 ? 6.023 -9.602 -28.953 1 97.56 460 ASN A O 1
ATOM 3726 N N . LEU A 1 461 ? 3.992 -10.094 -28.219 1 98.31 461 LEU A N 1
ATOM 3727 C CA . LEU A 1 461 ? 4.48 -11.047 -27.219 1 98.31 461 LEU A CA 1
ATOM 3728 C C . LEU A 1 461 ? 5.043 -12.289 -27.906 1 98.31 461 LEU A C 1
ATOM 3730 O O . LEU A 1 461 ? 6.066 -12.828 -27.469 1 98.31 461 LEU A O 1
ATOM 3734 N N . VAL A 1 462 ? 4.363 -12.758 -28.922 1 97.56 462 VAL A N 1
ATOM 3735 C CA . VAL A 1 462 ? 4.852 -13.914 -29.672 1 97.56 462 VAL A CA 1
ATOM 3736 C C . VAL A 1 462 ? 6.188 -13.578 -30.328 1 97.56 462 VAL A C 1
ATOM 3738 O O . VAL A 1 462 ? 7.125 -14.383 -30.281 1 97.56 462 VAL A O 1
ATOM 3741 N N . SER A 1 463 ? 6.25 -12.398 -30.906 1 96.56 463 SER A N 1
ATOM 3742 C CA . SER A 1 463 ? 7.504 -11.953 -31.5 1 96.56 463 SER A CA 1
ATOM 3743 C C . SER A 1 463 ? 8.609 -11.867 -30.453 1 96.56 463 SER A C 1
ATOM 3745 O O . SER A 1 463 ? 9.766 -12.203 -30.734 1 96.56 463 SER A O 1
ATOM 3747 N N . PHE A 1 464 ? 8.289 -11.383 -29.328 1 97.12 464 PHE A N 1
ATOM 3748 C CA . PHE A 1 464 ? 9.242 -11.297 -28.219 1 97.12 464 PHE A CA 1
ATOM 3749 C C . PHE A 1 464 ? 9.742 -12.688 -27.828 1 97.12 464 PHE A C 1
ATOM 3751 O O . PHE A 1 464 ? 10.945 -12.883 -27.625 1 97.12 464 PHE A O 1
ATOM 3758 N N . ALA A 1 465 ? 8.836 -13.625 -27.719 1 96.88 465 ALA A N 1
ATOM 3759 C CA . ALA A 1 465 ? 9.188 -14.992 -27.344 1 96.88 465 ALA A CA 1
ATOM 3760 C C . ALA A 1 465 ? 10.133 -15.617 -28.375 1 96.88 465 ALA A C 1
ATOM 3762 O O . ALA A 1 465 ? 11.086 -16.312 -28 1 96.88 465 ALA A O 1
ATOM 3763 N N . GLU A 1 466 ? 9.93 -15.336 -29.578 1 93.81 466 GLU A N 1
ATOM 3764 C CA . GLU A 1 466 ? 10.695 -15.953 -30.656 1 93.81 466 GLU A CA 1
ATOM 3765 C C . GLU A 1 466 ? 12.062 -15.297 -30.812 1 93.81 466 GLU A C 1
ATOM 3767 O O . GLU A 1 466 ? 13.023 -15.945 -31.234 1 93.81 466 GLU A O 1
ATOM 3772 N N . THR A 1 467 ? 12.133 -14.078 -30.391 1 93.19 467 THR A N 1
ATOM 3773 C CA . THR A 1 467 ? 13.367 -13.336 -30.609 1 93.19 467 THR A CA 1
ATOM 3774 C C . THR A 1 467 ? 14.281 -13.422 -29.391 1 93.19 467 THR A C 1
ATOM 3776 O O . THR A 1 467 ? 15.5 -13.531 -29.531 1 93.19 467 THR A O 1
ATOM 3779 N N . GLU A 1 468 ? 13.711 -13.398 -28.234 1 94.69 468 GLU A N 1
ATOM 3780 C CA . GLU A 1 468 ? 14.492 -13.195 -27.016 1 94.69 468 GLU A CA 1
ATOM 3781 C C . GLU A 1 468 ? 14.906 -14.523 -26.391 1 94.69 468 GLU A C 1
ATOM 3783 O O . GLU A 1 468 ? 15.875 -14.586 -25.641 1 94.69 468 GLU A O 1
ATOM 3788 N N . PHE A 1 469 ? 14.219 -15.594 -26.719 1 96.12 469 PHE A N 1
ATOM 3789 C CA . PHE A 1 469 ? 14.461 -16.844 -26.016 1 96.12 469 PHE A CA 1
ATOM 3790 C C . PHE A 1 469 ? 15.008 -17.906 -26.953 1 96.12 469 PHE A C 1
ATOM 3792 O O . PHE A 1 469 ? 15.031 -17.703 -28.172 1 96.12 469 PHE A O 1
ATOM 3799 N N . HIS A 1 470 ? 15.492 -19 -26.359 1 94.81 470 HIS A N 1
ATOM 3800 C CA . HIS A 1 470 ? 15.758 -20.203 -27.156 1 94.81 470 HIS A CA 1
ATOM 3801 C C . HIS A 1 470 ? 14.523 -20.609 -27.953 1 94.81 470 HIS A C 1
ATOM 3803 O O . HIS A 1 470 ? 13.398 -20.25 -27.609 1 94.81 470 HIS A O 1
ATOM 3809 N N . PRO A 1 471 ? 14.797 -21.328 -29.016 1 95.31 471 PRO A N 1
ATOM 3810 C CA . PRO A 1 471 ? 13.633 -21.828 -29.734 1 95.31 471 PRO A CA 1
ATOM 3811 C C . PRO A 1 471 ? 12.625 -22.531 -28.844 1 95.31 471 PRO A C 1
ATOM 3813 O O . PRO A 1 471 ? 13.016 -23.266 -27.922 1 95.31 471 PRO A O 1
ATOM 3816 N N . ILE A 1 472 ? 11.422 -22.422 -29.094 1 96.5 472 ILE A N 1
ATOM 3817 C CA . ILE A 1 472 ? 10.344 -22.906 -28.25 1 96.5 472 ILE A CA 1
ATOM 3818 C C . ILE A 1 472 ? 10.461 -24.422 -28.078 1 96.5 472 ILE A C 1
ATOM 3820 O O . ILE A 1 472 ? 10.102 -24.953 -27.031 1 96.5 472 ILE A O 1
ATOM 3824 N N . SER A 1 473 ? 11.078 -25.109 -29.047 1 95.56 473 SER A N 1
ATOM 3825 C CA . SER A 1 473 ? 11.258 -26.547 -28.984 1 95.56 473 SER A CA 1
ATOM 3826 C C . SER A 1 473 ? 12.125 -26.953 -27.797 1 95.56 473 SER A C 1
ATOM 3828 O O . SER A 1 473 ? 12.008 -28.078 -27.297 1 95.56 473 SER A O 1
ATOM 3830 N N . TYR A 1 474 ? 12.938 -26.062 -27.406 1 96.94 474 TYR A N 1
ATOM 3831 C CA . TYR A 1 474 ? 13.789 -26.344 -26.266 1 96.94 474 TYR A CA 1
ATOM 3832 C C . TYR A 1 474 ? 12.977 -26.453 -24.984 1 96.94 474 TYR A C 1
ATOM 3834 O O . TYR A 1 474 ? 13.359 -27.172 -24.047 1 96.94 474 TYR A O 1
ATOM 3842 N N . PHE A 1 475 ? 11.914 -25.734 -24.922 1 97 475 PHE A N 1
ATOM 3843 C CA . PHE A 1 475 ? 11.078 -25.703 -23.734 1 97 475 PHE A CA 1
ATOM 3844 C C . PHE A 1 475 ? 10.078 -26.844 -23.734 1 97 475 PHE A C 1
ATOM 3846 O O . PHE A 1 475 ? 9.656 -27.312 -22.672 1 97 475 PHE A O 1
ATOM 3853 N N . THR A 1 476 ? 9.672 -27.328 -24.922 1 95.88 476 THR A N 1
ATOM 3854 C CA . THR A 1 476 ? 8.594 -28.297 -25.047 1 95.88 476 THR A CA 1
ATOM 3855 C C . THR A 1 476 ? 9.148 -29.719 -25.172 1 95.88 476 THR A C 1
ATOM 3857 O O . THR A 1 476 ? 8.414 -30.703 -25.031 1 95.88 476 THR A O 1
ATOM 3860 N N . ASP A 1 477 ? 10.43 -29.75 -25.406 1 93.5 477 ASP A N 1
ATOM 3861 C CA . ASP A 1 477 ? 11.078 -31.062 -25.484 1 93.5 477 ASP A CA 1
ATOM 3862 C C . ASP A 1 477 ? 11.711 -31.438 -24.156 1 93.5 477 ASP A C 1
ATOM 3864 O O . ASP A 1 477 ? 12.492 -30.672 -23.578 1 93.5 477 ASP A O 1
ATOM 3868 N N . GLY A 1 478 ? 11.516 -32.656 -23.672 1 90.88 478 GLY A N 1
ATOM 3869 C CA . GLY A 1 478 ? 11.969 -33.125 -22.375 1 90.88 478 GLY A CA 1
ATOM 3870 C C . GLY A 1 478 ? 13.477 -33.188 -22.266 1 90.88 478 GLY A C 1
ATOM 3871 O O . GLY A 1 478 ? 14.031 -33.094 -21.172 1 90.88 478 GLY A O 1
ATOM 3872 N N . GLU A 1 479 ? 14.117 -33.344 -23.375 1 92.31 479 GLU A N 1
ATOM 3873 C CA . GLU A 1 479 ? 15.57 -33.469 -23.359 1 92.31 479 GLU A CA 1
ATOM 3874 C C . GLU A 1 479 ? 16.25 -32.094 -23.609 1 92.31 479 GLU A C 1
ATOM 3876 O O . GLU A 1 479 ? 17.25 -31.797 -22.969 1 92.31 479 GLU A O 1
ATOM 3881 N N . LEU A 1 480 ? 15.633 -31.328 -24.406 1 95.75 480 LEU A N 1
ATOM 3882 C CA . LEU A 1 480 ? 16.25 -30.078 -24.797 1 95.75 480 LEU A CA 1
ATOM 3883 C C . LEU A 1 480 ? 16.109 -29.031 -23.688 1 95.75 480 LEU A C 1
ATOM 3885 O O . LEU A 1 480 ? 16.891 -28.078 -23.625 1 95.75 480 LEU A O 1
ATOM 3889 N N . ILE A 1 481 ? 15.234 -29.219 -22.766 1 95.94 481 ILE A N 1
ATOM 3890 C CA . ILE A 1 481 ? 14.953 -28.203 -21.75 1 95.94 481 ILE A CA 1
ATOM 3891 C C . ILE A 1 481 ? 16.141 -28.078 -20.812 1 95.94 481 ILE A C 1
ATOM 3893 O O . ILE A 1 481 ? 16.344 -27.031 -20.188 1 95.94 481 ILE A O 1
ATOM 3897 N N . SER A 1 482 ? 16.922 -29.125 -20.703 1 95.25 482 SER A N 1
ATOM 3898 C CA . SER A 1 482 ? 18.094 -29.109 -19.812 1 95.25 482 SER A CA 1
ATOM 3899 C C . SER A 1 482 ? 19.141 -28.109 -20.312 1 95.25 482 SER A C 1
ATOM 3901 O O . SER A 1 482 ? 20.031 -27.719 -19.562 1 95.25 482 SER A O 1
ATOM 3903 N N . LYS A 1 483 ? 18.953 -27.703 -21.547 1 95.38 483 LYS A N 1
ATOM 3904 C CA . LYS A 1 483 ? 19.922 -26.766 -22.125 1 95.38 483 LYS A CA 1
ATOM 3905 C C . LYS A 1 483 ? 19.5 -25.328 -21.875 1 95.38 483 LYS A C 1
ATOM 3907 O O . LYS A 1 483 ? 20.281 -24.391 -22.141 1 95.38 483 LYS A O 1
ATOM 3912 N N . VAL A 1 484 ? 18.359 -25.156 -21.391 1 95.19 484 VAL A N 1
ATOM 3913 C CA . VAL A 1 484 ? 17.844 -23.812 -21.109 1 95.19 484 VAL A CA 1
ATOM 3914 C C . VAL A 1 484 ? 18.141 -23.453 -19.656 1 95.19 484 VAL A C 1
ATOM 3916 O O . VAL A 1 484 ? 17.844 -24.219 -18.734 1 95.19 484 VAL A O 1
ATOM 3919 N N . PRO A 1 485 ? 18.734 -22.25 -19.469 1 92.62 485 PRO A N 1
ATOM 3920 C CA . PRO A 1 485 ? 18.891 -21.812 -18.078 1 92.62 485 PRO A CA 1
ATOM 3921 C C . PRO A 1 485 ? 17.547 -21.719 -17.344 1 92.62 485 PRO A C 1
ATOM 3923 O O . PRO A 1 485 ? 16.578 -21.234 -17.906 1 92.62 485 PRO A O 1
ATOM 3926 N N . LEU A 1 486 ? 17.5 -22.172 -16.141 1 92.5 486 LEU A N 1
ATOM 3927 C CA . LEU A 1 486 ? 16.266 -22.219 -15.359 1 92.5 486 LEU A CA 1
ATOM 3928 C C . LEU A 1 486 ? 15.617 -20.828 -15.289 1 92.5 486 LEU A C 1
ATOM 3930 O O . LEU A 1 486 ? 14.398 -20.703 -15.391 1 92.5 486 LEU A O 1
ATOM 3934 N N . ARG A 1 487 ? 16.375 -19.828 -15.164 1 92.5 487 ARG A N 1
ATOM 3935 C CA . ARG A 1 487 ? 15.836 -18.484 -15.016 1 92.5 487 ARG A CA 1
ATOM 3936 C C . ARG A 1 487 ? 15.172 -18 -16.297 1 92.5 487 ARG A C 1
ATOM 3938 O O . ARG A 1 487 ? 14.305 -17.125 -16.281 1 92.5 487 ARG A O 1
ATOM 3945 N N . GLU A 1 488 ? 15.594 -18.484 -17.359 1 95.38 488 GLU A N 1
ATOM 3946 C CA . GLU A 1 488 ? 14.945 -18.172 -18.625 1 95.38 488 GLU A CA 1
ATOM 3947 C C . GLU A 1 488 ? 13.539 -18.766 -18.688 1 95.38 488 GLU A C 1
ATOM 3949 O O . GLU A 1 488 ? 12.633 -18.156 -19.281 1 95.38 488 GLU A O 1
ATOM 3954 N N . ILE A 1 489 ? 13.43 -19.953 -18.094 1 96.38 489 ILE A N 1
ATOM 3955 C CA . ILE A 1 489 ? 12.125 -20.594 -18.016 1 96.38 489 ILE A CA 1
ATOM 3956 C C . ILE A 1 489 ? 11.148 -19.703 -17.266 1 96.38 489 ILE A C 1
ATOM 3958 O O . ILE A 1 489 ? 9.984 -19.562 -17.656 1 96.38 489 ILE A O 1
ATOM 3962 N N . LYS A 1 490 ? 11.633 -19.078 -16.25 1 95.69 490 LYS A N 1
ATOM 3963 C CA . LYS A 1 490 ? 10.82 -18.172 -15.43 1 95.69 490 LYS A CA 1
ATOM 3964 C C . LYS A 1 490 ? 10.25 -17.031 -16.266 1 95.69 490 LYS A C 1
ATOM 3966 O O . LYS A 1 490 ? 9.055 -16.75 -16.203 1 95.69 490 LYS A O 1
ATOM 3971 N N . VAL A 1 491 ? 11.039 -16.406 -17.047 1 96.94 491 VAL A N 1
ATOM 3972 C CA . VAL A 1 491 ? 10.625 -15.266 -17.859 1 96.94 491 VAL A CA 1
ATOM 3973 C C . VAL A 1 491 ? 9.688 -15.727 -18.969 1 96.94 491 VAL A C 1
ATOM 3975 O O . VAL A 1 491 ? 8.688 -15.07 -19.266 1 96.94 491 VAL A O 1
ATOM 3978 N N . PHE A 1 492 ? 10.062 -16.844 -19.547 1 97.94 492 PHE A N 1
ATOM 3979 C CA . PHE A 1 492 ? 9.234 -17.375 -20.625 1 97.94 492 PHE A CA 1
ATOM 3980 C C . PHE A 1 492 ? 7.84 -17.719 -20.125 1 97.94 492 PHE A C 1
ATOM 3982 O O . PHE A 1 492 ? 6.844 -17.469 -20.812 1 97.94 492 PHE A O 1
ATOM 3989 N N . ALA A 1 493 ? 7.766 -18.281 -18.953 1 97.56 493 ALA A N 1
ATOM 3990 C CA . ALA A 1 493 ? 6.477 -18.594 -18.344 1 97.56 493 ALA A CA 1
ATOM 3991 C C . ALA A 1 493 ? 5.625 -17.344 -18.172 1 97.56 493 ALA A C 1
ATOM 3993 O O . ALA A 1 493 ? 4.398 -17.391 -18.312 1 97.56 493 ALA A O 1
ATOM 3994 N N . GLN A 1 494 ? 6.266 -16.219 -17.891 1 97.62 494 GLN A N 1
ATOM 3995 C CA . GLN A 1 494 ? 5.551 -14.953 -17.766 1 97.62 494 GLN A CA 1
ATOM 3996 C C . GLN A 1 494 ? 4.914 -14.555 -19.094 1 97.62 494 GLN A C 1
ATOM 3998 O O . GLN A 1 494 ? 3.783 -14.062 -19.125 1 97.62 494 GLN A O 1
ATOM 4003 N N . VAL A 1 495 ? 5.617 -14.75 -20.109 1 98.38 495 VAL A N 1
ATOM 4004 C CA . VAL A 1 495 ? 5.125 -14.398 -21.438 1 98.38 495 VAL A CA 1
ATOM 4005 C C . VAL A 1 495 ? 3.887 -15.234 -21.766 1 98.38 495 VAL A C 1
ATOM 4007 O O . VAL A 1 495 ? 2.875 -14.695 -22.234 1 98.38 495 VAL A O 1
ATOM 4010 N N . LEU A 1 496 ? 3.996 -16.516 -21.531 1 98.38 496 LEU A N 1
ATOM 4011 C CA . LEU A 1 496 ? 2.877 -17.406 -21.797 1 98.38 496 LEU A CA 1
ATOM 4012 C C . LEU A 1 496 ? 1.662 -17.031 -20.969 1 98.38 496 LEU A C 1
ATOM 4014 O O . LEU A 1 496 ? 0.532 -17.047 -21.453 1 98.38 496 LEU A O 1
ATOM 4018 N N . ASN A 1 497 ? 1.927 -16.719 -19.734 1 97.31 497 ASN A N 1
ATOM 4019 C CA . ASN A 1 497 ? 0.846 -16.328 -18.844 1 97.31 497 ASN A CA 1
ATOM 4020 C C . ASN A 1 497 ? 0.105 -15.094 -19.359 1 97.31 497 ASN A C 1
ATOM 4022 O O . ASN A 1 497 ? -1.125 -15.047 -19.312 1 97.31 497 ASN A O 1
ATOM 4026 N N . LEU A 1 498 ? 0.845 -14.125 -19.781 1 98.25 498 LEU A N 1
ATOM 4027 C CA . LEU A 1 498 ? 0.243 -12.898 -20.297 1 98.25 498 LEU A CA 1
ATOM 4028 C C . LEU A 1 498 ? -0.506 -13.164 -21.594 1 98.25 498 LEU A C 1
ATOM 4030 O O . LEU A 1 498 ? -1.595 -12.633 -21.812 1 98.25 498 LEU A O 1
ATOM 4034 N N . LEU A 1 499 ? 0.037 -14.008 -22.453 1 98 499 LEU A N 1
ATOM 4035 C CA . LEU A 1 499 ? -0.625 -14.398 -23.703 1 98 499 LEU A CA 1
ATOM 4036 C C . LEU A 1 499 ? -1.973 -15.055 -23.406 1 98 499 LEU A C 1
ATOM 4038 O O . LEU A 1 499 ? -2.986 -14.688 -24 1 98 499 LEU A O 1
ATOM 4042 N N . LEU A 1 500 ? -1.951 -15.977 -22.531 1 96.88 500 LEU A N 1
ATOM 4043 C CA . LEU A 1 500 ? -3.184 -16.688 -22.188 1 96.88 500 LEU A CA 1
ATOM 4044 C C . LEU A 1 500 ? -4.223 -15.719 -21.625 1 96.88 500 LEU A C 1
ATOM 4046 O O . LEU A 1 500 ? -5.418 -15.867 -21.891 1 96.88 500 LEU A O 1
ATOM 4050 N N . THR A 1 501 ? -3.764 -14.789 -20.859 1 96.56 501 THR A N 1
ATOM 4051 C CA . THR A 1 501 ? -4.664 -13.789 -20.297 1 96.56 501 THR A CA 1
ATOM 4052 C C . THR A 1 501 ? -5.324 -12.969 -21.391 1 96.56 501 THR A C 1
ATOM 4054 O O . THR A 1 501 ? -6.543 -12.781 -21.391 1 96.56 501 THR A O 1
ATOM 4057 N N . PHE A 1 502 ? -4.504 -12.508 -22.359 1 96.56 502 PHE A N 1
ATOM 4058 C CA . PHE A 1 502 ? -5.023 -11.68 -23.438 1 96.56 502 PHE A CA 1
ATOM 4059 C C . PHE A 1 502 ? -5.953 -12.484 -24.328 1 96.56 502 PHE A C 1
ATOM 4061 O O . PHE A 1 502 ? -7.008 -12 -24.75 1 96.56 502 PHE A O 1
ATOM 4068 N N . TYR A 1 503 ? -5.602 -13.703 -24.625 1 93.56 503 TYR A N 1
ATOM 4069 C CA . TYR A 1 503 ? -6.457 -14.555 -25.438 1 93.56 503 TYR A CA 1
ATOM 4070 C C . TYR A 1 503 ? -7.793 -14.805 -24.75 1 93.56 503 TYR A C 1
ATOM 4072 O O . TYR A 1 503 ? -8.844 -14.789 -25.391 1 93.56 503 TYR A O 1
ATOM 4080 N N . SER A 1 504 ? -7.742 -15.047 -23.469 1 90.25 504 SER A N 1
ATOM 4081 C CA . SER A 1 504 ? -8.969 -15.273 -22.719 1 90.25 504 SER A CA 1
ATOM 4082 C C . SER A 1 504 ? -9.875 -14.047 -22.75 1 90.25 504 SER A C 1
ATOM 4084 O O . SER A 1 504 ? -11.094 -14.172 -22.875 1 90.25 504 SER A O 1
ATOM 4086 N N . LEU A 1 505 ? -9.273 -12.922 -22.562 1 91.81 505 LEU A N 1
ATOM 4087 C CA . LEU A 1 505 ? -10.047 -11.688 -22.578 1 91.81 505 LEU A CA 1
ATOM 4088 C C . LEU A 1 505 ? -10.68 -11.469 -23.953 1 91.81 505 LEU A C 1
ATOM 4090 O O . LEU A 1 505 ? -11.852 -11.094 -24.047 1 91.81 505 LEU A O 1
ATOM 4094 N N . ARG A 1 506 ? -9.922 -11.703 -24.953 1 90.31 506 ARG A N 1
ATOM 4095 C CA . ARG A 1 506 ? -10.445 -11.562 -26.312 1 90.31 506 ARG A CA 1
ATOM 4096 C C . ARG A 1 506 ? -11.578 -12.555 -26.562 1 90.31 506 ARG A C 1
ATOM 4098 O O . ARG A 1 506 ? -12.578 -12.203 -27.203 1 90.31 506 ARG A O 1
ATOM 4105 N N . TYR A 1 507 ? -11.344 -13.703 -26.094 1 86.56 507 TYR A N 1
ATOM 4106 C CA . TYR A 1 507 ? -12.352 -14.734 -26.297 1 86.56 507 TYR A CA 1
ATOM 4107 C C . TYR A 1 507 ? -13.656 -14.375 -25.594 1 86.56 507 TYR A C 1
ATOM 4109 O O . TYR A 1 507 ? -14.742 -14.664 -26.094 1 86.56 507 TYR A O 1
ATOM 4117 N N . LEU A 1 508 ? -13.633 -13.781 -24.453 1 79.81 508 LEU A N 1
ATOM 4118 C CA . LEU A 1 508 ? -14.812 -13.406 -23.672 1 79.81 508 LEU A CA 1
ATOM 4119 C C . LEU A 1 508 ? -15.602 -12.312 -24.391 1 79.81 508 LEU A C 1
ATOM 4121 O O . LEU A 1 508 ? -16.828 -12.289 -24.328 1 79.81 508 LEU A O 1
ATOM 4125 N N . ILE A 1 509 ? -14.93 -11.375 -24.953 1 76.44 509 ILE A N 1
ATOM 4126 C CA . ILE A 1 509 ? -15.602 -10.227 -25.547 1 76.44 509 ILE A CA 1
ATOM 4127 C C . ILE A 1 509 ? -16.094 -10.578 -26.938 1 76.44 509 ILE A C 1
ATOM 4129 O O . ILE A 1 509 ? -17.219 -10.227 -27.312 1 76.44 509 ILE A O 1
ATOM 4133 N N . HIS A 1 510 ? -15.312 -11.188 -27.719 1 71 510 HIS A N 1
ATOM 4134 C CA . HIS A 1 510 ? -15.664 -11.359 -29.125 1 71 510 HIS A CA 1
ATOM 4135 C C . HIS A 1 510 ? -16.484 -12.625 -29.328 1 71 510 HIS A C 1
ATOM 4137 O O . HIS A 1 510 ? -17.203 -12.742 -30.328 1 71 510 HIS A O 1
ATOM 4143 N N . LYS A 1 511 ? -16.812 -13.383 -28.25 1 61.03 511 LYS A N 1
ATOM 4144 C CA . LYS A 1 511 ? -17.578 -14.625 -28.281 1 61.03 511 LYS A CA 1
ATOM 4145 C C . LYS A 1 511 ? -17.656 -15.195 -29.703 1 61.03 511 LYS A C 1
ATOM 4147 O O . LYS A 1 511 ? -18.516 -16.016 -30 1 61.03 511 LYS A O 1
ATOM 4152 N N . LYS A 1 512 ? -17.031 -14.5 -30.719 1 55.91 512 LYS A N 1
ATOM 4153 C CA . LYS A 1 512 ? -17.141 -14.953 -32.094 1 55.91 512 LYS A CA 1
ATOM 4154 C C . LYS A 1 512 ? -16.203 -16.109 -32.375 1 55.91 512 LYS A C 1
ATOM 4156 O O . LYS A 1 512 ? -15.117 -16.188 -31.797 1 55.91 512 LYS A O 1
ATOM 4161 N N . LYS A 1 513 ? -16.75 -17.016 -33 1 62.75 513 LYS A N 1
ATOM 4162 C CA . LYS A 1 513 ? -16 -18.172 -33.469 1 62.75 513 LYS A CA 1
ATOM 4163 C C . LYS A 1 513 ? -14.898 -17.75 -34.438 1 62.75 513 LYS A C 1
ATOM 4165 O O . LYS A 1 513 ? -15.172 -17.406 -35.594 1 62.75 513 LYS A O 1
ATOM 4170 N N . ASN A 1 514 ? -13.789 -17.344 -33.844 1 76.75 514 ASN A N 1
ATOM 4171 C CA . ASN A 1 514 ? -12.586 -17.078 -34.625 1 76.75 514 ASN A CA 1
ATOM 4172 C C . ASN A 1 514 ? -11.578 -18.219 -34.5 1 76.75 514 ASN A C 1
ATOM 4174 O O . ASN A 1 514 ? -10.953 -18.391 -33.438 1 76.75 514 ASN A O 1
ATOM 4178 N N . VAL A 1 515 ? -11.477 -19 -35.594 1 79.38 515 VAL A N 1
ATOM 4179 C CA . VAL A 1 515 ? -10.656 -20.203 -35.594 1 79.38 515 VAL A CA 1
ATOM 4180 C C . VAL A 1 515 ? -9.219 -19.859 -35.219 1 79.38 515 VAL A C 1
ATOM 4182 O O . VAL A 1 515 ? -8.57 -20.594 -34.469 1 79.38 515 VAL A O 1
ATOM 4185 N N . ALA A 1 516 ? -8.773 -18.719 -35.688 1 84.94 516 ALA A N 1
ATOM 4186 C CA . ALA A 1 516 ? -7.398 -18.328 -35.406 1 84.94 516 ALA A CA 1
ATOM 4187 C C . ALA A 1 516 ? -7.191 -18.125 -33.906 1 84.94 516 ALA A C 1
ATOM 4189 O O . ALA A 1 516 ? -6.172 -18.531 -33.344 1 84.94 516 ALA A O 1
ATOM 4190 N N . LEU A 1 517 ? -8.117 -17.469 -33.281 1 88.88 517 LEU A N 1
ATOM 4191 C CA . LEU A 1 517 ? -8.039 -17.219 -31.859 1 88.88 517 LEU A CA 1
ATOM 4192 C C . LEU A 1 517 ? -8.117 -18.531 -31.078 1 88.88 517 LEU A C 1
ATOM 4194 O O . LEU A 1 517 ? -7.383 -18.734 -30.109 1 88.88 517 LEU A O 1
ATOM 4198 N N . GLU A 1 518 ? -8.953 -19.422 -31.516 1 87.44 518 GLU A N 1
ATOM 4199 C CA . GLU A 1 518 ? -9.102 -20.719 -30.859 1 87.44 518 GLU A CA 1
ATOM 4200 C C . GLU A 1 518 ? -7.812 -21.531 -30.953 1 87.44 518 GLU A C 1
ATOM 4202 O O . GLU A 1 518 ? -7.387 -22.141 -29.984 1 87.44 518 GLU A O 1
ATOM 4207 N N . ASN A 1 519 ? -7.246 -21.469 -32.094 1 89.56 519 ASN A N 1
ATOM 4208 C CA . ASN A 1 519 ? -5.98 -22.172 -32.312 1 89.56 519 ASN A CA 1
ATOM 4209 C C . ASN A 1 519 ? -4.871 -21.594 -31.438 1 89.56 519 ASN A C 1
ATOM 4211 O O . ASN A 1 519 ? -4.066 -22.328 -30.875 1 89.56 519 ASN A O 1
ATOM 4215 N N . ASN A 1 520 ? -4.848 -20.297 -31.391 1 91.94 520 ASN A N 1
ATOM 4216 C CA . ASN A 1 520 ? -3.836 -19.641 -30.578 1 91.94 520 ASN A CA 1
ATOM 4217 C C . ASN A 1 520 ? -3.99 -20 -29.109 1 91.94 520 ASN A C 1
ATOM 4219 O O . ASN A 1 520 ? -2.998 -20.203 -28.406 1 91.94 520 ASN A O 1
ATOM 4223 N N . ILE A 1 521 ? -5.188 -20.062 -28.641 1 92.44 521 ILE A N 1
ATOM 4224 C CA . ILE A 1 521 ? -5.477 -20.406 -27.25 1 92.44 521 ILE A CA 1
ATOM 4225 C C . ILE A 1 521 ? -4.977 -21.828 -26.969 1 92.44 521 ILE A C 1
ATOM 4227 O O . ILE A 1 521 ? -4.203 -22.047 -26.031 1 92.44 521 ILE A O 1
ATOM 4231 N N . LEU A 1 522 ? -5.363 -22.75 -27.797 1 92.62 522 LEU A N 1
ATOM 4232 C CA . LEU A 1 522 ? -5.02 -24.156 -27.562 1 92.62 522 LEU A CA 1
ATOM 4233 C C . LEU A 1 522 ? -3.516 -24.375 -27.672 1 92.62 522 LEU A C 1
ATOM 4235 O O . LEU A 1 522 ? -2.926 -25.094 -26.859 1 92.62 522 LEU A O 1
ATOM 4239 N N . GLN A 1 523 ? -2.939 -23.75 -28.703 1 94.25 523 GLN A N 1
ATOM 4240 C CA . GLN A 1 523 ? -1.499 -23.891 -28.906 1 94.25 523 GLN A CA 1
ATOM 4241 C C . GLN A 1 523 ? -0.726 -23.391 -27.688 1 94.25 523 GLN A C 1
ATOM 4243 O O . GLN A 1 523 ? 0.185 -24.062 -27.203 1 94.25 523 GLN A O 1
ATOM 4248 N N . THR A 1 524 ? -1.077 -22.219 -27.219 1 96.62 524 THR A N 1
ATOM 4249 C CA . THR A 1 524 ? -0.383 -21.625 -26.094 1 96.62 524 THR A CA 1
ATOM 4250 C C . THR A 1 524 ? -0.599 -22.453 -24.828 1 96.62 524 THR A C 1
ATOM 4252 O O . THR A 1 524 ? 0.311 -22.594 -24.016 1 96.62 524 THR A O 1
ATOM 4255 N N . ILE A 1 525 ? -1.767 -23 -24.641 1 96.94 525 ILE A N 1
ATOM 4256 C CA . ILE A 1 525 ? -2.076 -23.844 -23.5 1 96.94 525 ILE A CA 1
ATOM 4257 C C . ILE A 1 525 ? -1.214 -25.109 -23.531 1 96.94 525 ILE A C 1
ATOM 4259 O O . ILE A 1 525 ? -0.599 -25.484 -22.531 1 96.94 525 ILE A O 1
ATOM 4263 N N . LEU A 1 526 ? -1.168 -25.734 -24.672 1 95.88 526 LEU A N 1
ATOM 4264 C CA . LEU A 1 526 ? -0.42 -26.969 -24.797 1 95.88 526 LEU A CA 1
ATOM 4265 C C . LEU A 1 526 ? 1.073 -26.734 -24.594 1 95.88 526 LEU A C 1
ATOM 4267 O O . LEU A 1 526 ? 1.755 -27.531 -23.953 1 95.88 526 LEU A O 1
ATOM 4271 N N . VAL A 1 527 ? 1.557 -25.656 -25.156 1 97.06 527 VAL A N 1
ATOM 4272 C CA . VAL A 1 527 ? 2.949 -25.281 -24.922 1 97.06 527 VAL A CA 1
ATOM 4273 C C . VAL A 1 527 ? 3.188 -25.031 -23.438 1 97.06 527 VAL A C 1
ATOM 4275 O O . VAL A 1 527 ? 4.223 -25.438 -22.891 1 97.06 527 VAL A O 1
ATOM 4278 N N . SER A 1 528 ? 2.277 -24.391 -22.75 1 97.62 528 SER A N 1
ATOM 4279 C CA . SER A 1 528 ? 2.375 -24.125 -21.312 1 97.62 528 SER A CA 1
ATOM 4280 C C . SER A 1 528 ? 2.439 -25.406 -20.516 1 97.62 528 SER A C 1
ATOM 4282 O O . SER A 1 528 ? 3.238 -25.531 -19.578 1 97.62 528 SER A O 1
ATOM 4284 N N . PHE A 1 529 ? 1.604 -26.359 -20.922 1 96.31 529 PHE A N 1
ATOM 4285 C CA . PHE A 1 529 ? 1.622 -27.656 -20.234 1 96.31 529 PHE A CA 1
ATOM 4286 C C . PHE A 1 529 ? 2.973 -28.328 -20.391 1 96.31 529 PHE A C 1
ATOM 4288 O O . PHE A 1 529 ? 3.533 -28.859 -19.438 1 96.31 529 PHE A O 1
ATOM 4295 N N . SER A 1 530 ? 3.414 -28.328 -21.594 1 96.25 530 SER A N 1
ATOM 4296 C CA . SER A 1 530 ? 4.699 -28.953 -21.875 1 96.25 530 SER A CA 1
ATOM 4297 C C . SER A 1 530 ? 5.82 -28.312 -21.062 1 96.25 530 SER A C 1
ATOM 4299 O O . SER A 1 530 ? 6.688 -29 -20.531 1 96.25 530 SER A O 1
ATOM 4301 N N . LEU A 1 531 ? 5.812 -27.016 -21.047 1 96.88 531 LEU A N 1
ATOM 4302 C CA . LEU A 1 531 ? 6.809 -26.266 -20.281 1 96.88 531 LEU A CA 1
ATOM 4303 C C . LEU A 1 531 ? 6.746 -26.656 -18.812 1 96.88 531 LEU A C 1
ATOM 4305 O O . LEU A 1 531 ? 7.781 -26.906 -18.188 1 96.88 531 LEU A O 1
ATOM 4309 N N . GLU A 1 532 ? 5.594 -26.641 -18.234 1 95.06 532 GLU A N 1
ATOM 4310 C CA . GLU A 1 532 ? 5.402 -26.906 -16.812 1 95.06 532 GLU A CA 1
ATOM 4311 C C . GLU A 1 532 ? 5.887 -28.312 -16.438 1 95.06 532 GLU A C 1
ATOM 4313 O O . GLU A 1 532 ? 6.617 -28.469 -15.461 1 95.06 532 GLU A O 1
ATOM 4318 N N . ILE A 1 533 ? 5.512 -29.281 -17.234 1 93.62 533 ILE A N 1
ATOM 4319 C CA . ILE A 1 533 ? 5.844 -30.672 -16.922 1 93.62 533 ILE A CA 1
ATOM 4320 C C . ILE A 1 533 ? 7.344 -30.891 -17.125 1 93.62 533 ILE A C 1
ATOM 4322 O O . ILE A 1 533 ? 7.996 -31.516 -16.281 1 93.62 533 ILE A O 1
ATOM 4326 N N . ASN A 1 534 ? 7.852 -30.391 -18.219 1 95.56 534 ASN A N 1
ATOM 4327 C CA . ASN A 1 534 ? 9.281 -30.547 -18.484 1 95.56 534 ASN A CA 1
ATOM 4328 C C . ASN A 1 534 ? 10.125 -29.859 -17.406 1 95.56 534 ASN A C 1
ATOM 4330 O O . ASN A 1 534 ? 11.172 -30.375 -17.016 1 95.56 534 ASN A O 1
ATOM 4334 N N . THR A 1 535 ? 9.703 -28.734 -16.969 1 96.06 535 THR A N 1
ATOM 4335 C CA . THR A 1 535 ? 10.43 -28.016 -15.922 1 96.06 535 THR A CA 1
ATOM 4336 C C . THR A 1 535 ? 10.406 -28.797 -14.609 1 96.06 535 THR A C 1
ATOM 4338 O O . THR A 1 535 ? 11.43 -28.906 -13.93 1 96.06 535 THR A O 1
ATOM 4341 N N . THR A 1 536 ? 9.25 -29.297 -14.258 1 93.94 536 THR A N 1
ATOM 4342 C CA . THR A 1 536 ? 9.117 -30.062 -13.023 1 93.94 536 THR A CA 1
ATOM 4343 C C . THR A 1 536 ? 10.016 -31.297 -13.055 1 93.94 536 THR A C 1
ATOM 4345 O O . THR A 1 536 ? 10.719 -31.578 -12.086 1 93.94 536 THR A O 1
ATOM 4348 N N . VAL A 1 537 ? 10.023 -31.984 -14.164 1 93.56 537 VAL A N 1
ATOM 4349 C CA . VAL A 1 537 ? 10.828 -33.188 -14.305 1 93.56 537 VAL A CA 1
ATOM 4350 C C . VAL A 1 537 ? 12.312 -32.844 -14.258 1 93.56 537 VAL A C 1
ATOM 4352 O O . VAL A 1 537 ? 13.109 -33.5 -13.609 1 93.56 537 VAL A O 1
ATOM 4355 N N . LEU A 1 538 ? 12.664 -31.797 -14.953 1 95.38 538 LEU A N 1
ATOM 4356 C CA . LEU A 1 538 ? 14.055 -31.328 -14.953 1 95.38 538 LEU A CA 1
ATOM 4357 C C . LEU A 1 538 ? 14.508 -31 -13.539 1 95.38 538 LEU A C 1
ATOM 4359 O O . LEU A 1 538 ? 15.586 -31.422 -13.109 1 95.38 538 LEU A O 1
ATOM 4363 N N . CYS A 1 539 ? 13.742 -30.234 -12.828 1 95.62 539 CYS A N 1
ATOM 4364 C CA . CYS A 1 539 ? 14.094 -29.812 -11.477 1 95.62 539 CYS A CA 1
ATOM 4365 C C . CYS A 1 539 ? 14.211 -31 -10.539 1 95.62 539 CYS A C 1
ATOM 4367 O O . CYS A 1 539 ? 15.086 -31.031 -9.672 1 95.62 539 CYS A O 1
ATOM 4369 N N . PHE A 1 540 ? 13.336 -31.984 -10.742 1 94.69 540 PHE A N 1
ATOM 4370 C CA . PHE A 1 540 ? 13.43 -33.188 -9.945 1 94.69 540 PHE A CA 1
ATOM 4371 C C . PHE A 1 540 ? 14.75 -33.906 -10.211 1 94.69 540 PHE A C 1
ATOM 4373 O O . PHE A 1 540 ? 15.406 -34.375 -9.273 1 94.69 540 PHE A O 1
ATOM 4380 N N . LYS A 1 541 ? 15.148 -34 -11.445 1 94.44 541 LYS A N 1
ATOM 4381 C CA . LYS A 1 541 ? 16.422 -34.625 -11.805 1 94.44 541 LYS A CA 1
ATOM 4382 C C . LYS A 1 541 ? 17.594 -33.875 -11.18 1 94.44 541 LYS A C 1
ATOM 4384 O O . LYS A 1 541 ? 18.547 -34.5 -10.695 1 94.44 541 LYS A O 1
ATOM 4389 N N . LEU A 1 542 ? 17.5 -32.625 -11.188 1 95.5 542 LEU A N 1
ATOM 4390 C CA . LEU A 1 542 ? 18.562 -31.812 -10.594 1 95.5 542 LEU A CA 1
ATOM 4391 C C . LEU A 1 542 ? 18.625 -32.031 -9.086 1 95.5 542 LEU A C 1
ATOM 4393 O O . LEU A 1 542 ? 19.719 -32.062 -8.508 1 95.5 542 LEU A O 1
ATOM 4397 N N . ASP A 1 543 ? 17.531 -32.125 -8.469 1 96.25 543 ASP A N 1
ATOM 4398 C CA . ASP A 1 543 ? 17.484 -32.375 -7.031 1 96.25 543 ASP A CA 1
ATOM 4399 C C . ASP A 1 543 ? 18.094 -33.75 -6.691 1 96.25 543 ASP A C 1
ATOM 4401 O O . ASP A 1 543 ? 18.781 -33.875 -5.676 1 96.25 543 ASP A O 1
ATOM 4405 N N . LYS A 1 544 ? 17.859 -34.75 -7.465 1 95 544 LYS A N 1
ATOM 4406 C CA . LYS A 1 544 ? 18.453 -36.062 -7.258 1 95 544 LYS A CA 1
ATOM 4407 C C . LYS A 1 544 ? 19.969 -36 -7.336 1 95 544 LYS A C 1
ATOM 4409 O O . LYS A 1 544 ? 20.656 -36.719 -6.605 1 95 544 LYS A O 1
ATOM 4414 N N . GLU A 1 545 ? 20.406 -35.188 -8.156 1 95.44 545 GLU A N 1
ATOM 4415 C CA . GLU A 1 545 ? 21.844 -35.062 -8.391 1 95.44 545 GLU A CA 1
ATOM 4416 C C . GLU A 1 545 ? 22.516 -34.219 -7.312 1 95.44 545 GLU A C 1
ATOM 4418 O O . GLU A 1 545 ? 23.578 -34.594 -6.809 1 95.44 545 GLU A O 1
ATOM 4423 N N . HIS A 1 546 ? 21.875 -33.156 -6.93 1 94.81 546 HIS A N 1
ATOM 4424 C CA . HIS A 1 546 ? 22.594 -32.156 -6.141 1 94.81 546 HIS A CA 1
ATOM 4425 C C . HIS A 1 546 ? 22.109 -32.156 -4.695 1 94.81 546 HIS A C 1
ATOM 4427 O O . HIS A 1 546 ? 22.828 -31.703 -3.799 1 94.81 546 HIS A O 1
ATOM 4433 N N . PHE A 1 547 ? 20.906 -32.594 -4.473 1 94.5 547 PHE A N 1
ATOM 4434 C CA . PHE A 1 547 ? 20.359 -32.562 -3.123 1 94.5 547 PHE A CA 1
ATOM 4435 C C . PHE A 1 547 ? 19.719 -33.906 -2.766 1 94.5 547 PHE A C 1
ATOM 4437 O O . PHE A 1 547 ? 18.562 -33.969 -2.367 1 94.5 547 PHE A O 1
ATOM 4444 N N . PRO A 1 548 ? 20.438 -34.875 -2.752 1 94.62 548 PRO A N 1
ATOM 4445 C CA . PRO A 1 548 ? 19.875 -36.219 -2.484 1 94.62 548 PRO A CA 1
ATOM 4446 C C . PRO A 1 548 ? 19.312 -36.344 -1.069 1 94.62 548 PRO A C 1
ATOM 4448 O O . PRO A 1 548 ? 18.438 -37.156 -0.823 1 94.62 548 PRO A O 1
ATOM 4451 N N . GLU A 1 549 ? 19.766 -35.531 -0.152 1 92.31 549 GLU A N 1
ATOM 4452 C CA . GLU A 1 549 ? 19.312 -35.562 1.234 1 92.31 549 GLU A CA 1
ATOM 4453 C C . GLU A 1 549 ? 17.812 -35.281 1.338 1 92.31 549 GLU A C 1
ATOM 4455 O O . GLU A 1 549 ? 17.156 -35.75 2.262 1 92.31 549 GLU A O 1
ATOM 4460 N N . PHE A 1 550 ? 17.25 -34.625 0.389 1 93.62 550 PHE A N 1
ATOM 4461 C CA . PHE A 1 550 ? 15.844 -34.25 0.422 1 93.62 550 PHE A CA 1
ATOM 4462 C C . PHE A 1 550 ? 14.969 -35.406 -0.063 1 93.62 550 PHE A C 1
ATOM 4464 O O . PHE A 1 550 ? 13.75 -35.375 0.12 1 93.62 550 PHE A O 1
ATOM 4471 N N . LEU A 1 551 ? 15.57 -36.375 -0.643 1 91.69 551 LEU A N 1
ATOM 4472 C CA . LEU A 1 551 ? 14.805 -37.5 -1.173 1 91.69 551 LEU A CA 1
ATOM 4473 C C . LEU A 1 551 ? 14.602 -38.562 -0.108 1 91.69 551 LEU A C 1
ATOM 4475 O O . LEU A 1 551 ? 13.828 -39.5 -0.307 1 91.69 551 LEU A O 1
ATOM 4479 N N . ALA A 1 552 ? 15.219 -38.312 0.997 1 90.12 552 ALA A N 1
ATOM 4480 C CA . ALA A 1 552 ? 15.039 -39.25 2.102 1 90.12 552 ALA A CA 1
ATOM 4481 C C . ALA A 1 552 ? 13.578 -39.281 2.559 1 90.12 552 ALA A C 1
ATOM 4483 O O . ALA A 1 552 ? 12.898 -38.25 2.568 1 90.12 552 ALA A O 1
ATOM 4484 N N . PRO A 1 553 ? 13.125 -40.406 2.955 1 83.38 553 PRO A N 1
ATOM 4485 C CA . PRO A 1 553 ? 11.727 -40.562 3.346 1 83.38 553 PRO A CA 1
ATOM 4486 C C . PRO A 1 553 ? 11.375 -39.75 4.598 1 83.38 553 PRO A C 1
ATOM 4488 O O . PRO A 1 553 ? 10.211 -39.406 4.793 1 83.38 553 PRO A O 1
ATOM 4491 N N . ASP A 1 554 ? 12.312 -39.531 5.34 1 86.5 554 ASP A N 1
ATOM 4492 C CA . ASP A 1 554 ? 12.047 -38.812 6.594 1 86.5 554 ASP A CA 1
ATOM 4493 C C . ASP A 1 554 ? 11.992 -37.312 6.383 1 86.5 554 ASP A C 1
ATOM 4495 O O . ASP A 1 554 ? 11.578 -36.562 7.273 1 86.5 554 ASP A O 1
ATOM 4499 N N . CYS A 1 555 ? 12.312 -36.969 5.148 1 89.56 555 CYS A N 1
ATOM 4500 C CA . CYS A 1 555 ? 12.25 -35.562 4.867 1 89.56 555 CYS A CA 1
ATOM 4501 C C . CYS A 1 555 ? 10.859 -35.156 4.391 1 89.56 555 CYS A C 1
ATOM 4503 O O . CYS A 1 555 ? 10.297 -35.781 3.492 1 89.56 555 CYS A O 1
ATOM 4505 N N . SER A 1 556 ? 10.336 -34.094 5 1 87.94 556 SER A N 1
ATOM 4506 C CA . SER A 1 556 ? 8.977 -33.688 4.668 1 87.94 556 SER A CA 1
ATOM 4507 C C . SER A 1 556 ? 8.977 -32.438 3.805 1 87.94 556 SER A C 1
ATOM 4509 O O . SER A 1 556 ? 7.926 -31.984 3.361 1 87.94 556 SER A O 1
ATOM 4511 N N . HIS A 1 557 ? 10.148 -31.891 3.465 1 90.62 557 HIS A N 1
ATOM 4512 C CA . HIS A 1 557 ? 10.242 -30.625 2.742 1 90.62 557 HIS A CA 1
ATOM 4513 C C . HIS A 1 557 ? 10.367 -30.859 1.24 1 90.62 557 HIS A C 1
ATOM 4515 O O . HIS A 1 557 ? 10.883 -31.891 0.808 1 90.62 557 HIS A O 1
ATOM 4521 N N . LEU A 1 558 ? 9.852 -29.922 0.528 1 92 558 LEU A N 1
ATOM 4522 C CA . LEU A 1 558 ? 10.109 -29.906 -0.908 1 92 558 LEU A CA 1
ATOM 4523 C C . LEU A 1 558 ? 11.57 -29.578 -1.191 1 92 558 LEU A C 1
ATOM 4525 O O . LEU A 1 558 ? 12.164 -28.719 -0.54 1 92 558 LEU A O 1
ATOM 4529 N N . SER A 1 559 ? 12.125 -30.328 -2.158 1 94.38 559 SER A N 1
ATOM 4530 C CA . SER A 1 559 ? 13.523 -30.094 -2.494 1 94.38 559 SER A CA 1
ATOM 4531 C C . SER A 1 559 ? 13.711 -28.75 -3.176 1 94.38 559 SER A C 1
ATOM 4533 O O . SER A 1 559 ? 12.758 -28.188 -3.721 1 94.38 559 SER A O 1
ATOM 4535 N N . PRO A 1 560 ? 14.867 -28.125 -3.158 1 93.56 560 PRO A N 1
ATOM 4536 C CA . PRO A 1 560 ? 15.109 -26.734 -3.582 1 93.56 560 PRO A CA 1
ATOM 4537 C C . PRO A 1 560 ? 14.719 -26.5 -5.039 1 93.56 560 PRO A C 1
ATOM 4539 O O . PRO A 1 560 ? 14.039 -25.516 -5.336 1 93.56 560 PRO A O 1
ATOM 4542 N N . PHE A 1 561 ? 15.141 -27.406 -5.945 1 95.44 561 PHE A N 1
ATOM 4543 C CA . PHE A 1 561 ? 14.812 -27.156 -7.348 1 95.44 561 PHE A CA 1
ATOM 4544 C C . PHE A 1 561 ? 13.328 -27.375 -7.605 1 95.44 561 PHE A C 1
ATOM 4546 O O . PHE A 1 561 ? 12.734 -26.688 -8.438 1 95.44 561 PHE A O 1
ATOM 4553 N N . MET A 1 562 ? 12.75 -28.312 -6.898 1 94.25 562 MET A N 1
ATOM 4554 C CA . MET A 1 562 ? 11.305 -28.5 -7.016 1 94.25 562 MET A CA 1
ATOM 4555 C C . MET A 1 562 ? 10.555 -27.25 -6.543 1 94.25 562 MET A C 1
ATOM 4557 O O . MET A 1 562 ? 9.531 -26.891 -7.121 1 94.25 562 MET A O 1
ATOM 4561 N N . ALA A 1 563 ? 11.086 -26.641 -5.504 1 94.31 563 ALA A N 1
ATOM 4562 C CA . ALA A 1 563 ? 10.5 -25.391 -5.031 1 94.31 563 ALA A CA 1
ATOM 4563 C C . ALA A 1 563 ? 10.617 -24.297 -6.09 1 94.31 563 ALA A C 1
ATOM 4565 O O . ALA A 1 563 ? 9.688 -23.5 -6.281 1 94.31 563 ALA A O 1
ATOM 4566 N N . LEU A 1 564 ? 11.664 -24.281 -6.816 1 94.31 564 LEU A N 1
ATOM 4567 C CA . LEU A 1 564 ? 11.875 -23.297 -7.875 1 94.31 564 LEU A CA 1
ATOM 4568 C C . LEU A 1 564 ? 10.914 -23.531 -9.039 1 94.31 564 LEU A C 1
ATOM 4570 O O . LEU A 1 564 ? 10.414 -22.578 -9.641 1 94.31 564 LEU A O 1
ATOM 4574 N N . SER A 1 565 ? 10.75 -24.859 -9.344 1 94.06 565 SER A N 1
ATOM 4575 C CA . SER A 1 565 ? 9.812 -25.172 -10.422 1 94.06 565 SER A CA 1
ATOM 4576 C C . SER A 1 565 ? 8.43 -24.594 -10.133 1 94.06 565 SER A C 1
ATOM 4578 O O . SER A 1 565 ? 7.758 -24.109 -11.047 1 94.06 565 SER A O 1
ATOM 4580 N N . LEU A 1 566 ? 8.07 -24.594 -8.875 1 90.88 566 LEU A N 1
ATOM 4581 C CA . LEU A 1 566 ? 6.785 -24.031 -8.461 1 90.88 566 LEU A CA 1
ATOM 4582 C C . LEU A 1 566 ? 6.766 -22.516 -8.617 1 90.88 566 LEU A C 1
ATOM 4584 O O . LEU A 1 566 ? 5.801 -21.953 -9.141 1 90.88 566 LEU A O 1
ATOM 4588 N N . VAL A 1 567 ? 7.746 -21.875 -8.211 1 92.19 567 VAL A N 1
ATOM 4589 C CA . VAL A 1 567 ? 7.832 -20.422 -8.273 1 92.19 567 VAL A CA 1
ATOM 4590 C C . VAL A 1 567 ? 7.758 -19.953 -9.727 1 92.19 567 VAL A C 1
ATOM 4592 O O . VAL A 1 567 ? 7.152 -18.922 -10.031 1 92.19 567 VAL A O 1
ATOM 4595 N N . TYR A 1 568 ? 8.289 -20.766 -10.609 1 93.56 568 TYR A N 1
ATOM 4596 C CA . TYR A 1 568 ? 8.414 -20.375 -12.008 1 93.56 568 TYR A CA 1
ATOM 4597 C C . TYR A 1 568 ? 7.109 -20.594 -12.758 1 93.56 568 TYR A C 1
ATOM 4599 O O . TYR A 1 568 ? 6.816 -19.906 -13.734 1 93.56 568 TYR A O 1
ATOM 4607 N N . THR A 1 569 ? 6.301 -21.547 -12.266 1 91.44 569 THR A N 1
ATOM 4608 C CA . THR A 1 569 ? 5.242 -21.969 -13.172 1 91.44 569 THR A CA 1
ATOM 4609 C C . THR A 1 569 ? 3.887 -21.969 -12.469 1 91.44 569 THR A C 1
ATOM 4611 O O . THR A 1 569 ? 2.846 -22.125 -13.102 1 91.44 569 THR A O 1
ATOM 4614 N N . ASN A 1 570 ? 3.84 -21.75 -11.219 1 88.06 570 ASN A N 1
ATOM 4615 C CA . ASN A 1 570 ? 2.611 -21.938 -10.453 1 88.06 570 ASN A CA 1
ATOM 4616 C C . ASN A 1 570 ? 1.503 -21 -10.93 1 88.06 570 ASN A C 1
ATOM 4618 O O . ASN A 1 570 ? 0.319 -21.328 -10.797 1 88.06 570 ASN A O 1
ATOM 4622 N N . PHE A 1 571 ? 1.782 -19.891 -11.414 1 91.25 571 PHE A N 1
ATOM 4623 C CA . PHE A 1 571 ? 0.761 -18.953 -11.875 1 91.25 571 PHE A CA 1
ATOM 4624 C C . PHE A 1 571 ? 0.224 -19.375 -13.242 1 91.25 571 PHE A C 1
ATOM 4626 O O . PHE A 1 571 ? -0.877 -18.984 -13.633 1 91.25 571 PHE A O 1
ATOM 4633 N N . LEU A 1 572 ? 0.92 -20.141 -13.922 1 93.88 572 LEU A N 1
ATOM 4634 C CA . LEU A 1 572 ? 0.604 -20.516 -15.297 1 93.88 572 LEU A CA 1
ATOM 4635 C C . LEU A 1 572 ? -0.341 -21.719 -15.336 1 93.88 572 LEU A C 1
ATOM 4637 O O . LEU A 1 572 ? -1.285 -21.734 -16.125 1 93.88 572 LEU A O 1
ATOM 4641 N N . PHE A 1 573 ? -0.198 -22.688 -14.484 1 92.19 573 PHE A N 1
ATOM 4642 C CA . PHE A 1 573 ? -0.919 -23.953 -14.539 1 92.19 573 PHE A CA 1
ATOM 4643 C C . PHE A 1 573 ? -2.416 -23.734 -14.352 1 92.19 573 PHE A C 1
ATOM 4645 O O . PHE A 1 573 ? -3.223 -24.203 -15.156 1 92.19 573 PHE A O 1
ATOM 4652 N N . PRO A 1 574 ? -2.809 -23.016 -13.328 1 89.5 574 PRO A N 1
ATOM 4653 C CA . PRO A 1 574 ? -4.254 -22.844 -13.164 1 89.5 574 PRO A CA 1
ATOM 4654 C C . PRO A 1 574 ? -4.914 -22.156 -14.359 1 89.5 574 PRO A C 1
ATOM 4656 O O . PRO A 1 574 ? -6.027 -22.516 -14.742 1 89.5 574 PRO A O 1
ATOM 4659 N N . ARG A 1 575 ? -4.277 -21.281 -14.906 1 92.06 575 ARG A N 1
ATOM 4660 C CA . ARG A 1 575 ? -4.836 -20.562 -16.047 1 92.06 575 ARG A CA 1
ATOM 4661 C C . ARG A 1 575 ? -4.922 -21.484 -17.266 1 92.06 575 ARG A C 1
ATOM 4663 O O . ARG A 1 575 ? -5.941 -21.5 -17.969 1 92.06 575 ARG A O 1
ATOM 4670 N N . ALA A 1 576 ? -3.873 -22.172 -17.484 1 94.81 576 ALA A N 1
ATOM 4671 C CA . ALA A 1 576 ? -3.836 -23.078 -18.641 1 94.81 576 ALA A CA 1
ATOM 4672 C C . ALA A 1 576 ? -4.84 -24.219 -18.469 1 94.81 576 ALA A C 1
ATOM 4674 O O . ALA A 1 576 ? -5.582 -24.531 -19.406 1 94.81 576 ALA A O 1
ATOM 4675 N N . SER A 1 577 ? -4.879 -24.781 -17.375 1 91.69 577 SER A N 1
ATOM 4676 C CA . SER A 1 577 ? -5.723 -25.953 -17.156 1 91.69 577 SER A CA 1
ATOM 4677 C C . SER A 1 577 ? -7.203 -25.594 -17.172 1 91.69 577 SER A C 1
ATOM 4679 O O . SER A 1 577 ? -8.008 -26.281 -17.797 1 91.69 577 SER A O 1
ATOM 4681 N N . THR A 1 578 ? -7.496 -24.531 -16.5 1 87.56 578 THR A N 1
ATOM 4682 C CA . THR A 1 578 ? -8.883 -24.094 -16.516 1 87.56 578 THR A CA 1
ATOM 4683 C C . THR A 1 578 ? -9.297 -23.625 -17.906 1 87.56 578 THR A C 1
ATOM 4685 O O . THR A 1 578 ? -10.414 -23.922 -18.344 1 87.56 578 THR A O 1
ATOM 4688 N N . GLY A 1 579 ? -8.406 -22.906 -18.5 1 88.12 579 GLY A N 1
ATOM 4689 C CA . GLY A 1 579 ? -8.68 -22.484 -19.859 1 88.12 579 GLY A CA 1
ATOM 4690 C C . GLY A 1 579 ? -8.891 -23.641 -20.828 1 88.12 579 GLY A C 1
ATOM 4691 O O . GLY A 1 579 ? -9.789 -23.609 -21.672 1 88.12 579 GLY A O 1
ATOM 4692 N N . PHE A 1 580 ? -8.109 -24.625 -20.641 1 92.75 580 PHE A N 1
ATOM 4693 C CA . PHE A 1 580 ? -8.203 -25.812 -21.5 1 92.75 580 PHE A CA 1
ATOM 4694 C C . PHE A 1 580 ? -9.531 -26.531 -21.297 1 92.75 580 PHE A C 1
ATOM 4696 O O . PHE A 1 580 ? -10.234 -26.828 -22.266 1 92.75 580 PHE A O 1
ATOM 4703 N N . CYS A 1 581 ? -9.789 -26.766 -20.109 1 88.56 581 CYS A N 1
ATOM 4704 C CA . CYS A 1 581 ? -11 -27.5 -19.781 1 88.56 581 CYS A CA 1
ATOM 4705 C C . CYS A 1 581 ? -12.242 -26.719 -20.219 1 88.56 581 CYS A C 1
ATOM 4707 O O . CYS A 1 581 ? -13.156 -27.297 -20.828 1 88.56 581 CYS A O 1
ATOM 4709 N N . ALA A 1 582 ? -12.273 -25.453 -19.891 1 84.88 582 ALA A N 1
ATOM 4710 C CA . ALA A 1 582 ? -13.414 -24.625 -20.25 1 84.88 582 ALA A CA 1
ATOM 4711 C C . ALA A 1 582 ? -13.578 -24.562 -21.766 1 84.88 582 ALA A C 1
ATOM 4713 O O . ALA A 1 582 ? -14.695 -24.672 -22.281 1 84.88 582 ALA A O 1
ATOM 4714 N N . PHE A 1 583 ? -12.562 -24.406 -22.422 1 85.88 583 PHE A N 1
ATOM 4715 C CA . PHE A 1 583 ? -12.594 -24.266 -23.875 1 85.88 583 PHE A CA 1
ATOM 4716 C C . PHE A 1 583 ? -13.078 -25.562 -24.531 1 85.88 583 PHE A C 1
ATOM 4718 O O . PHE A 1 583 ? -13.977 -25.531 -25.375 1 85.88 583 PHE A O 1
ATOM 4725 N N . LEU A 1 584 ? -12.531 -26.656 -24.156 1 87.5 584 LEU A N 1
ATOM 4726 C CA . LEU A 1 584 ? -12.906 -27.938 -24.75 1 87.5 584 LEU A CA 1
ATOM 4727 C C . LEU A 1 584 ? -14.336 -28.312 -24.375 1 87.5 584 LEU A C 1
ATOM 4729 O O . LEU A 1 584 ? -15.094 -28.812 -25.203 1 87.5 584 LEU A O 1
ATOM 4733 N N . TYR A 1 585 ? -14.586 -28.109 -23.156 1 84.12 585 TYR A N 1
ATOM 4734 C CA . TYR A 1 585 ? -15.938 -28.422 -22.719 1 84.12 585 TYR A CA 1
ATOM 4735 C C . TYR A 1 585 ? -16.969 -27.656 -23.547 1 84.12 585 TYR A C 1
ATOM 4737 O O . TYR A 1 585 ? -17.953 -28.219 -24 1 84.12 585 TYR A O 1
ATOM 4745 N N . HIS A 1 586 ? -16.75 -26.406 -23.719 1 78.75 586 HIS A N 1
ATOM 4746 C CA . HIS A 1 586 ? -17.672 -25.547 -24.469 1 78.75 586 HIS A CA 1
ATOM 4747 C C . HIS A 1 586 ? -17.766 -26 -25.922 1 78.75 586 HIS A C 1
ATOM 4749 O O . HIS A 1 586 ? -18.859 -26.078 -26.484 1 78.75 586 HIS A O 1
ATOM 4755 N N . ARG A 1 587 ? -16.703 -26.266 -26.453 1 80.12 587 ARG A N 1
ATOM 4756 C CA . ARG A 1 587 ? -16.688 -26.625 -27.859 1 80.12 587 ARG A CA 1
ATOM 4757 C C . ARG A 1 587 ? -17.281 -28.016 -28.078 1 80.12 587 ARG A C 1
ATOM 4759 O O . ARG A 1 587 ? -17.891 -28.297 -29.109 1 80.12 587 ARG A O 1
ATOM 4766 N N . LEU A 1 588 ? -17.094 -28.844 -27.188 1 82.56 588 LEU A N 1
ATOM 4767 C CA . LEU A 1 588 ? -17.578 -30.219 -27.297 1 82.56 588 LEU A CA 1
ATOM 4768 C C . LEU A 1 588 ? -19.078 -30.297 -27.016 1 82.56 588 LEU A C 1
ATOM 4770 O O . LEU A 1 588 ? -19.75 -31.234 -27.469 1 82.56 588 LEU A O 1
ATOM 4774 N N . THR A 1 589 ? -19.578 -29.344 -26.312 1 78.75 589 THR A N 1
ATOM 4775 C CA . THR A 1 589 ? -21 -29.391 -25.953 1 78.75 589 THR A CA 1
ATOM 4776 C C . THR A 1 589 ? -21.812 -28.438 -26.828 1 78.75 589 THR A C 1
ATOM 4778 O O . THR A 1 589 ? -22.984 -28.172 -26.547 1 78.75 589 THR A O 1
ATOM 4781 N N . LEU A 1 590 ? -21.047 -27.844 -27.625 1 73.12 590 LEU A N 1
ATOM 4782 C CA . LEU A 1 590 ? -21.75 -27.016 -28.594 1 73.12 590 LEU A CA 1
ATOM 4783 C C . LEU A 1 590 ? -22.359 -27.859 -29.703 1 73.12 590 LEU A C 1
ATOM 4785 O O . LEU A 1 590 ? -21.641 -28.594 -30.391 1 73.12 590 LEU A O 1
ATOM 4789 N N . PHE A 1 591 ? -23.703 -27.812 -29.688 1 66.44 591 PHE A N 1
ATOM 4790 C CA . PHE A 1 591 ? -24.406 -28.578 -30.703 1 66.44 591 PHE A CA 1
ATOM 4791 C C . PHE A 1 591 ? -25.016 -27.656 -31.75 1 66.44 591 PHE A C 1
ATOM 4793 O O . PHE A 1 591 ? -25.969 -26.938 -31.469 1 66.44 591 PHE A O 1
ATOM 4800 N N . GLU A 1 592 ? -24.203 -27.25 -32.688 1 58.66 592 GLU A N 1
ATOM 4801 C CA . GLU A 1 592 ? -24.703 -26.438 -33.781 1 58.66 592 GLU A CA 1
ATOM 4802 C C . GLU A 1 592 ? -24.781 -27.234 -35.094 1 58.66 592 GLU A C 1
ATOM 4804 O O . GLU A 1 592 ? -24.141 -28.281 -35.219 1 58.66 592 GLU A O 1
ATOM 4809 N N . LYS A 1 593 ? -25.562 -26.75 -35.969 1 50.75 593 LYS A N 1
ATOM 4810 C CA . LYS A 1 593 ? -25.75 -27.359 -37.312 1 50.75 593 LYS A CA 1
ATOM 4811 C C . LYS A 1 593 ? -24.391 -27.641 -37.969 1 50.75 593 LYS A C 1
ATOM 4813 O O . LYS A 1 593 ? -23.547 -26.75 -38.062 1 50.75 593 LYS A O 1
ATOM 4818 N N . GLY A 1 594 ? -24.047 -28.828 -38.312 1 51.03 594 GLY A N 1
ATOM 4819 C CA . GLY A 1 594 ? -22.859 -29.188 -39.094 1 51.03 594 GLY A CA 1
ATOM 4820 C C . GLY A 1 594 ? -21.641 -29.438 -38.219 1 51.03 594 GLY A C 1
ATOM 4821 O O . GLY A 1 594 ? -20.578 -29.828 -38.719 1 51.03 594 GLY A O 1
ATOM 4822 N N . PHE A 1 595 ? -21.781 -29.188 -36.938 1 56.81 595 PHE A N 1
ATOM 4823 C CA . PHE A 1 595 ? -20.578 -29.375 -36.094 1 56.81 595 PHE A CA 1
ATOM 4824 C C . PHE A 1 595 ? -20.656 -30.703 -35.344 1 56.81 595 PHE A C 1
ATOM 4826 O O . PHE A 1 595 ? -21.266 -30.766 -34.281 1 56.81 595 PHE A O 1
ATOM 4833 N N . TYR A 1 596 ? -20.234 -31.766 -36.156 1 60.09 596 TYR A N 1
ATOM 4834 C CA . TYR A 1 596 ? -20.172 -33.094 -35.5 1 60.09 596 TYR A CA 1
ATOM 4835 C C . TYR A 1 596 ? -18.734 -33.469 -35.219 1 60.09 596 TYR A C 1
ATOM 4837 O O . TYR A 1 596 ? -17.828 -33.219 -36.031 1 60.09 596 TYR A O 1
ATOM 4845 N N . LEU A 1 597 ? -18.484 -33.844 -34 1 62.06 597 LEU A N 1
ATOM 4846 C CA . LEU A 1 597 ? -17.156 -34.219 -33.531 1 62.06 597 LEU A CA 1
ATOM 4847 C C . LEU A 1 597 ? -16.594 -35.312 -34.438 1 62.06 597 LEU A C 1
ATOM 4849 O O . LEU A 1 597 ? -15.391 -35.312 -34.75 1 62.06 597 LEU A O 1
ATOM 4853 N N . LEU A 1 598 ? -17.438 -36.25 -34.875 1 56.84 598 LEU A N 1
ATOM 4854 C CA . LEU A 1 598 ? -17 -37.406 -35.625 1 56.84 598 LEU A CA 1
ATOM 4855 C C . LEU A 1 598 ? -16.609 -37 -37.062 1 56.84 598 LEU A C 1
ATOM 4857 O O . LEU A 1 598 ? -15.781 -37.656 -37.688 1 56.84 598 LEU A O 1
ATOM 4861 N N . SER A 1 599 ? -17.297 -36.031 -37.5 1 52.78 599 SER A N 1
ATOM 4862 C CA . SER A 1 599 ? -16.922 -35.594 -38.844 1 52.78 599 SER A CA 1
ATOM 4863 C C . SER A 1 599 ? -15.539 -34.969 -38.844 1 52.78 599 SER A C 1
ATOM 4865 O O . SER A 1 599 ? -14.867 -34.938 -39.875 1 52.78 599 SER A O 1
ATOM 4867 N N . ASN A 1 600 ? -15.062 -34.469 -37.781 1 52.72 600 ASN A N 1
ATOM 4868 C CA . ASN A 1 600 ? -13.805 -33.75 -37.719 1 52.72 600 ASN A CA 1
ATOM 4869 C C . ASN A 1 600 ? -12.664 -34.656 -37.25 1 52.72 600 ASN A C 1
ATOM 4871 O O . ASN A 1 600 ? -11.531 -34.188 -37.094 1 52.72 600 ASN A O 1
ATOM 4875 N N . ILE A 1 601 ? -12.93 -35.812 -36.875 1 47.53 601 ILE A N 1
ATOM 4876 C CA . ILE A 1 601 ? -11.906 -36.719 -36.375 1 47.53 601 ILE A CA 1
ATOM 4877 C C . ILE A 1 601 ? -11.203 -37.406 -37.531 1 47.53 601 ILE A C 1
ATOM 4879 O O . ILE A 1 601 ? -11.703 -38.375 -38.094 1 47.53 601 ILE A O 1
ATOM 4883 N N . ASN A 1 602 ? -10.789 -36.75 -38.5 1 44.62 602 ASN A N 1
ATOM 4884 C CA . ASN A 1 602 ? -9.898 -37.562 -39.312 1 44.62 602 ASN A CA 1
ATOM 4885 C C . ASN A 1 602 ? -8.711 -38.062 -38.531 1 44.62 602 ASN A C 1
ATOM 4887 O O . ASN A 1 602 ? -7.879 -37.281 -38.062 1 44.62 602 ASN A O 1
ATOM 4891 N N . GLU A 1 603 ? -8.742 -39.25 -37.969 1 44.22 603 GLU A N 1
ATOM 4892 C CA . GLU A 1 603 ? -7.758 -39.969 -37.188 1 44.22 603 GLU A CA 1
ATOM 4893 C C . GLU A 1 603 ? -6.336 -39.594 -37.594 1 44.22 603 GLU A C 1
ATOM 4895 O O . GLU A 1 603 ? -5.438 -39.5 -36.781 1 44.22 603 GLU A O 1
ATOM 4900 N N . GLN A 1 604 ? -6.016 -39.656 -38.875 1 45 604 GLN A N 1
ATOM 4901 C CA . GLN A 1 604 ? -4.641 -39.625 -39.344 1 45 604 GLN A CA 1
ATOM 4902 C C . GLN A 1 604 ? -3.996 -38.281 -39.062 1 45 604 GLN A C 1
ATOM 4904 O O . GLN A 1 604 ? -2.781 -38.188 -38.875 1 45 604 GLN A O 1
ATOM 4909 N N . GLU A 1 605 ? -4.641 -37.25 -39.188 1 48.44 605 GLU A N 1
ATOM 4910 C CA . GLU A 1 605 ? -4.035 -35.906 -39.062 1 48.44 605 GLU A CA 1
ATOM 4911 C C . GLU A 1 605 ? -3.877 -35.5 -37.594 1 48.44 605 GLU A C 1
ATOM 4913 O O . GLU A 1 605 ? -3.312 -34.438 -37.312 1 48.44 605 GLU A O 1
ATOM 4918 N N . ALA A 1 606 ? -4.453 -36.188 -36.75 1 47.78 606 ALA A N 1
ATOM 4919 C CA . ALA A 1 606 ? -4.496 -35.906 -35.312 1 47.78 606 ALA A CA 1
ATOM 4920 C C . ALA A 1 606 ? -3.102 -36 -34.688 1 47.78 606 ALA A C 1
ATOM 4922 O O . ALA A 1 606 ? -2.818 -35.312 -33.688 1 47.78 606 ALA A O 1
ATOM 4923 N N . THR A 1 607 ? -2.211 -36.969 -35.156 1 51.88 607 THR A N 1
ATOM 4924 C CA . THR A 1 607 ? -1.083 -37.469 -34.375 1 51.88 607 THR A CA 1
ATOM 4925 C C . THR A 1 607 ? 0.086 -36.469 -34.438 1 51.88 607 THR A C 1
ATOM 4927 O O . THR A 1 607 ? 1.038 -36.594 -33.656 1 51.88 607 THR A O 1
ATOM 4930 N N . ASN A 1 608 ? 0.085 -35.469 -35.281 1 63.56 608 ASN A N 1
ATOM 4931 C CA . ASN A 1 608 ? 1.406 -34.875 -35.188 1 63.56 608 ASN A CA 1
ATOM 4932 C C . ASN A 1 608 ? 1.315 -33.344 -35.094 1 63.56 608 ASN A C 1
ATOM 4934 O O . ASN A 1 608 ? 1.666 -32.656 -36.031 1 63.56 608 ASN A O 1
ATOM 4938 N N . TRP A 1 609 ? 0.68 -32.875 -33.969 1 81.69 609 TRP A N 1
ATOM 4939 C CA . TRP A 1 609 ? 0.606 -31.422 -33.812 1 81.69 609 TRP A CA 1
ATOM 4940 C C . TRP A 1 609 ? 1.935 -30.859 -33.312 1 81.69 609 TRP A C 1
ATOM 4942 O O . TRP A 1 609 ? 2.508 -31.375 -32.344 1 81.69 609 TRP A O 1
ATOM 4952 N N . ASP A 1 610 ? 2.422 -29.781 -33.938 1 87.12 610 ASP A N 1
ATOM 4953 C CA . ASP A 1 610 ? 3.74 -29.219 -33.656 1 87.12 610 ASP A CA 1
ATOM 4954 C C . ASP A 1 610 ? 3.689 -28.219 -32.5 1 87.12 610 ASP A C 1
ATOM 4956 O O . ASP A 1 610 ? 3.039 -27.172 -32.625 1 87.12 610 ASP A O 1
ATOM 4960 N N . LEU A 1 611 ? 4.398 -28.484 -31.438 1 92.38 611 LEU A N 1
ATOM 4961 C CA . LEU A 1 611 ? 4.453 -27.578 -30.297 1 92.38 611 LEU A CA 1
ATOM 4962 C C . LEU A 1 611 ? 5.754 -26.797 -30.281 1 92.38 611 LEU A C 1
ATOM 4964 O O . LEU A 1 611 ? 6.121 -26.203 -29.25 1 92.38 611 LEU A O 1
ATOM 4968 N N . SER A 1 612 ? 6.504 -26.734 -31.422 1 91.88 612 SER A N 1
ATOM 4969 C CA . SER A 1 612 ? 7.809 -26.078 -31.469 1 91.88 612 SER A CA 1
ATOM 4970 C C . SER A 1 612 ? 7.668 -24.594 -31.781 1 91.88 612 SER A C 1
ATOM 4972 O O . SER A 1 612 ? 8.664 -23.875 -31.859 1 91.88 612 SER A O 1
ATOM 4974 N N . THR A 1 613 ? 6.461 -24.172 -31.938 1 91.44 613 THR A N 1
ATOM 4975 C CA . THR A 1 613 ? 6.219 -22.766 -32.25 1 91.44 613 THR A CA 1
ATOM 4976 C C . THR A 1 613 ? 4.895 -22.312 -31.641 1 91.44 613 THR A C 1
ATOM 4978 O O . THR A 1 613 ? 4.039 -23.125 -31.312 1 91.44 613 THR A O 1
ATOM 4981 N N . LEU A 1 614 ? 4.781 -21 -31.484 1 93.75 614 LEU A N 1
ATOM 4982 C CA . LEU A 1 614 ? 3.525 -20.422 -31.016 1 93.75 614 LEU A CA 1
ATOM 4983 C C . LEU A 1 614 ? 2.682 -19.953 -32.188 1 93.75 614 LEU A C 1
ATOM 4985 O O . LEU A 1 614 ? 1.503 -19.625 -32.031 1 93.75 614 LEU A O 1
ATOM 4989 N N . ASN A 1 615 ? 3.314 -20.016 -33.344 1 88.25 615 ASN A N 1
ATOM 4990 C CA . ASN A 1 615 ? 2.623 -19.578 -34.562 1 88.25 615 ASN A CA 1
ATOM 4991 C C . ASN A 1 615 ? 2.004 -20.766 -35.312 1 88.25 615 ASN A C 1
ATOM 4993 O O . ASN A 1 615 ? 2.699 -21.734 -35.625 1 88.25 615 ASN A O 1
ATOM 4997 N N . ILE A 1 616 ? 0.743 -20.688 -35.438 1 82.88 616 ILE A N 1
ATOM 4998 C CA . ILE A 1 616 ? 0.033 -21.703 -36.188 1 82.88 616 ILE A CA 1
ATOM 4999 C C . ILE A 1 616 ? -0.394 -21.156 -37.531 1 82.88 616 ILE A C 1
ATOM 5001 O O . ILE A 1 616 ? -0.944 -20.047 -37.625 1 82.88 616 ILE A O 1
ATOM 5005 N N . PRO A 1 617 ? -0.189 -22 -38.5 1 74.88 617 PRO A N 1
ATOM 5006 C CA . PRO A 1 617 ? -0.667 -21.547 -39.812 1 74.88 617 PRO A CA 1
ATOM 5007 C C . PRO A 1 617 ? -2.184 -21.375 -39.844 1 74.88 617 PRO A C 1
ATOM 5009 O O . PRO A 1 617 ? -2.916 -22.156 -39.25 1 74.88 617 PRO A O 1
ATOM 5012 N N . LEU A 1 618 ? -2.613 -20.406 -40.531 1 69.75 618 LEU A N 1
ATOM 5013 C CA . LEU A 1 618 ? -4.016 -20 -40.562 1 69.75 618 LEU A CA 1
ATOM 5014 C C . LEU A 1 618 ? -4.871 -21.109 -41.188 1 69.75 618 LEU A C 1
ATOM 5016 O O . LEU A 1 618 ? -6.074 -21.188 -40.938 1 69.75 618 LEU A O 1
ATOM 5020 N N . ASN A 1 619 ? -4.297 -21.922 -41.938 1 66.75 619 ASN A N 1
ATOM 5021 C CA . ASN A 1 619 ? -5.059 -22.938 -42.656 1 66.75 619 ASN A CA 1
ATOM 5022 C C . ASN A 1 619 ? -5.16 -24.234 -41.844 1 66.75 619 ASN A C 1
ATOM 5024 O O . ASN A 1 619 ? -5.738 -25.219 -42.312 1 66.75 619 ASN A O 1
ATOM 5028 N N . LYS A 1 620 ? -4.719 -24.141 -40.719 1 72.62 620 LYS A N 1
ATOM 5029 C CA . LYS A 1 620 ? -4.734 -25.359 -39.938 1 72.62 620 LYS A CA 1
ATOM 5030 C C . LYS A 1 620 ? -5.582 -25.188 -38.688 1 72.62 620 LYS A C 1
ATOM 5032 O O . LYS A 1 620 ? -5.504 -24.156 -38 1 72.62 620 LYS A O 1
ATOM 5037 N N . ASP A 1 621 ? -6.555 -26.125 -38.5 1 76.56 621 ASP A N 1
ATOM 5038 C CA . ASP A 1 621 ? -7.383 -26.141 -37.281 1 76.56 621 ASP A CA 1
ATOM 5039 C C . ASP A 1 621 ? -7.027 -27.328 -36.406 1 76.56 621 ASP A C 1
ATOM 5041 O O . ASP A 1 621 ? -6.875 -28.453 -36.875 1 76.56 621 ASP A O 1
ATOM 5045 N N . ILE A 1 622 ? -6.797 -27.016 -35.188 1 77.94 622 ILE A N 1
ATOM 5046 C CA . ILE A 1 622 ? -6.5 -28.094 -34.25 1 77.94 622 ILE A CA 1
ATOM 5047 C C . ILE A 1 622 ? -7.785 -28.844 -33.906 1 77.94 622 ILE A C 1
ATOM 5049 O O . ILE A 1 622 ? -8.766 -28.234 -33.469 1 77.94 622 ILE A O 1
ATOM 5053 N N . ASN A 1 623 ? -7.641 -30.094 -34.188 1 81.38 623 ASN A N 1
ATOM 5054 C CA . ASN A 1 623 ? -8.75 -30.953 -33.812 1 81.38 623 ASN A CA 1
ATOM 5055 C C . ASN A 1 623 ? -8.867 -31.094 -32.312 1 81.38 623 ASN A C 1
ATOM 5057 O O . ASN A 1 623 ? -7.863 -31.281 -31.609 1 81.38 623 ASN A O 1
ATOM 5061 N N . LEU A 1 624 ? -10.039 -31.016 -31.766 1 85.19 624 LEU A N 1
ATOM 5062 C CA . LEU A 1 624 ? -10.273 -31.016 -30.328 1 85.19 624 LEU A CA 1
ATOM 5063 C C . LEU A 1 624 ? -9.836 -32.344 -29.703 1 85.19 624 LEU A C 1
ATOM 5065 O O . LEU A 1 624 ? -9.305 -32.375 -28.594 1 85.19 624 LEU A O 1
ATOM 5069 N N . LEU A 1 625 ? -10.047 -33.375 -30.422 1 86 625 LEU A N 1
ATOM 5070 C CA . LEU A 1 625 ? -9.648 -34.688 -29.906 1 86 625 LEU A CA 1
ATOM 5071 C C . LEU A 1 625 ? -8.133 -34.844 -29.906 1 86 625 LEU A C 1
ATOM 5073 O O . LEU A 1 625 ? -7.57 -35.469 -29 1 86 625 LEU A O 1
ATOM 5077 N N . SER A 1 626 ? -7.559 -34.281 -30.922 1 85.94 626 SER A N 1
ATOM 5078 C CA . SER A 1 626 ? -6.102 -34.281 -30.969 1 85.94 626 SER A CA 1
ATOM 5079 C C . SER A 1 626 ? -5.523 -33.438 -29.812 1 85.94 626 SER A C 1
ATOM 5081 O O . SER A 1 626 ? -4.535 -33.844 -29.203 1 85.94 626 SER A O 1
ATOM 5083 N N . ALA A 1 627 ? -6.137 -32.344 -29.594 1 91 627 ALA A N 1
ATOM 5084 C CA . ALA A 1 627 ? -5.695 -31.5 -28.484 1 91 627 ALA A CA 1
ATOM 5085 C C . ALA A 1 627 ? -5.805 -32.25 -27.156 1 91 627 ALA A C 1
ATOM 5087 O O . ALA A 1 627 ? -4.906 -32.156 -26.312 1 91 627 ALA A O 1
ATOM 5088 N N . PHE A 1 628 ? -6.844 -32.969 -26.953 1 92.38 628 PHE A N 1
ATOM 5089 C CA . PHE A 1 628 ? -7.051 -33.719 -25.734 1 92.38 628 PHE A CA 1
ATOM 5090 C C . PHE A 1 628 ? -6.023 -34.844 -25.625 1 92.38 628 PHE A C 1
ATOM 5092 O O . PHE A 1 628 ? -5.527 -35.125 -24.531 1 92.38 628 PHE A O 1
ATOM 5099 N N . LYS A 1 629 ? -5.789 -35.469 -26.688 1 90.62 629 LYS A N 1
ATOM 5100 C CA . LYS A 1 629 ? -4.801 -36.531 -26.672 1 90.62 629 LYS A CA 1
ATOM 5101 C C . LYS A 1 629 ? -3.416 -36 -26.312 1 90.62 629 LYS A C 1
ATOM 5103 O O . LYS A 1 629 ? -2.703 -36.625 -25.516 1 90.62 629 LYS A O 1
ATOM 5108 N N . ILE A 1 630 ? -3.049 -34.938 -26.938 1 91.88 630 ILE A N 1
ATOM 5109 C CA . ILE A 1 630 ? -1.762 -34.312 -26.641 1 91.88 630 ILE A CA 1
ATOM 5110 C C . ILE A 1 630 ? -1.695 -33.969 -25.156 1 91.88 630 ILE A C 1
ATOM 5112 O O . ILE A 1 630 ? -0.686 -34.219 -24.5 1 91.88 630 ILE A O 1
ATOM 5116 N N . TYR A 1 631 ? -2.74 -33.344 -24.703 1 93.62 631 TYR A N 1
ATOM 5117 C CA . TYR A 1 631 ? -2.867 -33 -23.281 1 93.62 631 TYR A CA 1
ATOM 5118 C C . TYR A 1 631 ? -2.652 -34.219 -22.406 1 93.62 631 TYR A C 1
ATOM 5120 O O . TYR A 1 631 ? -1.864 -34.188 -21.469 1 93.62 631 TYR A O 1
ATOM 5128 N N . SER A 1 632 ? -3.26 -35.281 -22.703 1 90.94 632 SER A N 1
ATOM 5129 C CA . SER A 1 632 ? -3.162 -36.531 -21.922 1 90.94 632 SER A CA 1
ATOM 5130 C C . SER A 1 632 ? -1.749 -37.094 -21.969 1 90.94 632 SER A C 1
ATOM 5132 O O . SER A 1 632 ? -1.219 -37.531 -20.953 1 90.94 632 SER A O 1
ATOM 5134 N N . ASP A 1 633 ? -1.188 -37.031 -23.109 1 89.69 633 ASP A N 1
ATOM 5135 C CA . ASP A 1 633 ? 0.164 -37.531 -23.281 1 89.69 633 ASP A CA 1
ATOM 5136 C C . ASP A 1 633 ? 1.17 -36.75 -22.453 1 89.69 633 ASP A C 1
ATOM 5138 O O . ASP A 1 633 ? 2.104 -37.312 -21.891 1 89.69 633 ASP A O 1
ATOM 5142 N N . ILE A 1 634 ? 1.002 -35.469 -22.453 1 91.31 634 ILE A N 1
ATOM 5143 C CA . ILE A 1 634 ? 1.896 -34.594 -21.703 1 91.31 634 ILE A CA 1
ATOM 5144 C C . ILE A 1 634 ? 1.825 -34.938 -20.219 1 91.31 634 ILE A C 1
ATOM 5146 O O . ILE A 1 634 ? 2.857 -35.094 -19.562 1 91.31 634 ILE A O 1
ATOM 5150 N N . PHE A 1 635 ? 0.673 -35.156 -19.672 1 89.62 635 PHE A N 1
ATOM 5151 C CA . PHE A 1 635 ? 0.505 -35.312 -18.234 1 89.62 635 PHE A CA 1
ATOM 5152 C C . PHE A 1 635 ? 0.77 -36.75 -17.828 1 89.62 635 PHE A C 1
ATOM 5154 O O . PHE A 1 635 ? 1.023 -37.031 -16.641 1 89.62 635 PHE A O 1
ATOM 5161 N N . ASP A 1 636 ? 0.69 -37.625 -18.719 1 85.5 636 ASP A N 1
ATOM 5162 C CA . ASP A 1 636 ? 1.013 -39 -18.406 1 85.5 636 ASP A CA 1
ATOM 5163 C C . ASP A 1 636 ? 2.475 -39.156 -17.984 1 85.5 636 ASP A C 1
ATOM 5165 O O . ASP A 1 636 ? 2.848 -40.125 -17.344 1 85.5 636 ASP A O 1
ATOM 5169 N N . LYS A 1 637 ? 3.223 -38.188 -18.297 1 76.12 637 LYS A N 1
ATOM 5170 C CA . LYS A 1 637 ? 4.605 -38.156 -17.828 1 76.12 637 LYS A CA 1
ATOM 5171 C C . LYS A 1 637 ? 4.68 -38.031 -16.312 1 76.12 637 LYS A C 1
ATOM 5173 O O . LYS A 1 637 ? 5.676 -38.406 -15.703 1 76.12 637 LYS A O 1
ATOM 5178 N N . TRP A 1 638 ? 3.682 -37.406 -15.688 1 74.94 638 TRP A N 1
ATOM 5179 C CA . TRP A 1 638 ? 3.609 -37.312 -14.234 1 74.94 638 TRP A CA 1
ATOM 5180 C C . TRP A 1 638 ? 3.158 -38.625 -13.633 1 74.94 638 TRP A C 1
ATOM 5182 O O . TRP A 1 638 ? 3.557 -39 -12.516 1 74.94 638 TRP A O 1
ATOM 5192 N N . SER A 1 639 ? 2.324 -39.375 -14.367 1 63.31 639 SER A N 1
ATOM 5193 C CA . SER A 1 639 ? 1.57 -40.469 -13.773 1 63.31 639 SER A CA 1
ATOM 5194 C C . SER A 1 639 ? 2.227 -41.812 -14.07 1 63.31 639 SER A C 1
ATOM 5196 O O . SER A 1 639 ? 1.83 -42.844 -13.516 1 63.31 639 SER A O 1
ATOM 5198 N N . THR A 1 640 ? 3.176 -41.75 -14.914 1 57.78 640 THR A N 1
ATOM 5199 C CA . THR A 1 640 ? 3.639 -43.094 -15.266 1 57.78 640 THR A CA 1
ATOM 5200 C C . THR A 1 640 ? 4.262 -43.781 -14.055 1 57.78 640 THR A C 1
ATOM 5202 O O . THR A 1 640 ? 4.812 -43.125 -13.172 1 57.78 640 THR A O 1
ATOM 5205 N N . ASP A 1 641 ? 3.828 -45.062 -13.805 1 55.09 641 ASP A N 1
ATOM 5206 C CA . ASP A 1 641 ? 4.293 -45.938 -12.75 1 55.09 641 ASP A CA 1
ATOM 5207 C C . ASP A 1 641 ? 5.801 -45.812 -12.547 1 55.09 641 ASP A C 1
ATOM 5209 O O . ASP A 1 641 ? 6.309 -46.094 -11.453 1 55.09 641 ASP A O 1
ATOM 5213 N N . ASN A 1 642 ? 6.484 -45.281 -13.531 1 58.56 642 ASN A N 1
ATOM 5214 C CA . ASN A 1 642 ? 7.938 -45.188 -13.461 1 58.56 642 ASN A CA 1
ATOM 5215 C C . ASN A 1 642 ? 8.375 -43.938 -12.688 1 58.56 642 ASN A C 1
ATOM 5217 O O . ASN A 1 642 ? 9.562 -43.781 -12.391 1 58.56 642 ASN A O 1
ATOM 5221 N N . ASN A 1 643 ? 7.414 -43.156 -12.211 1 76.81 643 ASN A N 1
ATOM 5222 C CA . ASN A 1 643 ? 7.891 -41.938 -11.57 1 76.81 643 ASN A CA 1
ATOM 5223 C C . ASN A 1 643 ? 7.363 -41.812 -10.148 1 76.81 643 ASN A C 1
ATOM 5225 O O . ASN A 1 643 ? 6.922 -40.719 -9.734 1 76.81 643 ASN A O 1
ATOM 5229 N N . LYS A 1 644 ? 7.473 -42.875 -9.422 1 79.75 644 LYS A N 1
ATOM 5230 C CA . LYS A 1 644 ? 6.992 -42.906 -8.047 1 79.75 644 LYS A CA 1
ATOM 5231 C C . LYS A 1 644 ? 7.727 -41.906 -7.164 1 79.75 644 LYS A C 1
ATOM 5233 O O . LYS A 1 644 ? 7.121 -41.281 -6.301 1 79.75 644 LYS A O 1
ATOM 5238 N N . GLU A 1 645 ? 8.945 -41.781 -7.445 1 86.25 645 GLU A N 1
ATOM 5239 C CA . GLU A 1 645 ? 9.742 -40.844 -6.637 1 86.25 645 GLU A CA 1
ATOM 5240 C C . GLU A 1 645 ? 9.312 -39.406 -6.867 1 86.25 645 GLU A C 1
ATOM 5242 O O . GLU A 1 645 ? 9.234 -38.625 -5.922 1 86.25 645 GLU A O 1
ATOM 5247 N N . LEU A 1 646 ? 9.07 -39.125 -8.086 1 89.06 646 LEU A N 1
ATOM 5248 C CA . LEU A 1 646 ? 8.602 -37.781 -8.414 1 89.06 646 LEU A CA 1
ATOM 5249 C C . LEU A 1 646 ? 7.254 -37.5 -7.77 1 89.06 646 LEU A C 1
ATOM 5251 O O . LEU A 1 646 ? 7.047 -36.406 -7.199 1 89.06 646 LEU A O 1
ATOM 5255 N N . ARG A 1 647 ? 6.434 -38.375 -7.758 1 84.38 647 ARG A N 1
ATOM 5256 C CA . ARG A 1 647 ? 5.109 -38.219 -7.168 1 84.38 647 ARG A CA 1
ATOM 5257 C C . ARG A 1 647 ? 5.195 -38.031 -5.656 1 84.38 647 ARG A C 1
ATOM 5259 O O . ARG A 1 647 ? 4.449 -37.25 -5.078 1 84.38 647 ARG A O 1
ATOM 5266 N N . SER A 1 648 ? 6.047 -38.812 -5.109 1 85.5 648 SER A N 1
ATOM 5267 C CA . SER A 1 648 ? 6.258 -38.688 -3.67 1 85.5 648 SER A CA 1
ATOM 5268 C C . SER A 1 648 ? 6.742 -37.281 -3.309 1 85.5 648 SER A C 1
ATOM 5270 O O . SER A 1 648 ? 6.289 -36.719 -2.318 1 85.5 648 SER A O 1
ATOM 5272 N N . MET A 1 649 ? 7.602 -36.812 -4.121 1 90.06 649 MET A N 1
ATOM 5273 C CA . MET A 1 649 ? 8.109 -35.469 -3.9 1 90.06 649 MET A CA 1
ATOM 5274 C C . MET A 1 649 ? 7 -34.438 -4.098 1 90.06 649 MET A C 1
ATOM 5276 O O . MET A 1 649 ? 6.859 -33.5 -3.297 1 90.06 649 MET A O 1
ATOM 5280 N N . MET A 1 650 ? 6.223 -34.594 -5.105 1 88.12 650 MET A N 1
ATOM 5281 C CA . MET A 1 650 ? 5.156 -33.625 -5.426 1 88.12 650 MET A CA 1
ATOM 5282 C C . MET A 1 650 ? 4.09 -33.625 -4.34 1 88.12 650 MET A C 1
ATOM 5284 O O . MET A 1 650 ? 3.465 -32.594 -4.078 1 88.12 650 MET A O 1
ATOM 5288 N N . SER A 1 651 ? 3.918 -34.719 -3.607 1 84.25 651 SER A N 1
ATOM 5289 C CA . SER A 1 651 ? 2.889 -34.844 -2.582 1 84.25 651 SER A CA 1
ATOM 5290 C C . SER A 1 651 ? 3.242 -34.031 -1.339 1 84.25 651 SER A C 1
ATOM 5292 O O . SER A 1 651 ? 2.389 -33.812 -0.48 1 84.25 651 SER A O 1
ATOM 5294 N N . ARG A 1 652 ? 4.449 -33.531 -1.393 1 87.12 652 ARG A N 1
ATOM 5295 C CA . ARG A 1 652 ? 4.902 -32.781 -0.236 1 87.12 652 ARG A CA 1
ATOM 5296 C C . ARG A 1 652 ? 4.508 -31.297 -0.359 1 87.12 652 ARG A C 1
ATOM 5298 O O . ARG A 1 652 ? 4.648 -30.531 0.593 1 87.12 652 ARG A O 1
ATOM 5305 N N . SER A 1 653 ? 4.016 -30.922 -1.495 1 87.25 653 SER A N 1
ATOM 5306 C CA . SER A 1 653 ? 3.574 -29.562 -1.751 1 87.25 653 SER A CA 1
ATOM 5307 C C . SER A 1 653 ? 2.064 -29.5 -1.953 1 87.25 653 SER A C 1
ATOM 5309 O O . SER A 1 653 ? 1.512 -30.219 -2.777 1 87.25 653 SER A O 1
ATOM 5311 N N . TYR A 1 654 ? 1.44 -28.625 -1.165 1 83.81 654 TYR A N 1
ATOM 5312 C CA . TYR A 1 654 ? 0.001 -28.438 -1.301 1 83.81 654 TYR A CA 1
ATOM 5313 C C . TYR A 1 654 ? -0.366 -28.047 -2.725 1 83.81 654 TYR A C 1
ATOM 5315 O O . TYR A 1 654 ? -1.316 -28.578 -3.301 1 83.81 654 TYR A O 1
ATOM 5323 N N . THR A 1 655 ? 0.338 -27.203 -3.324 1 85.5 655 THR A N 1
ATOM 5324 C CA . THR A 1 655 ? 0.048 -26.672 -4.652 1 85.5 655 THR A CA 1
ATOM 5325 C C . THR A 1 655 ? 0.162 -27.781 -5.707 1 85.5 655 THR A C 1
ATOM 5327 O O . THR A 1 655 ? -0.682 -27.875 -6.602 1 85.5 655 THR A O 1
ATOM 5330 N N . LEU A 1 656 ? 1.177 -28.562 -5.617 1 85.69 656 LEU A N 1
ATOM 5331 C CA . LEU A 1 656 ? 1.365 -29.625 -6.594 1 85.69 656 LEU A CA 1
ATOM 5332 C C . LEU A 1 656 ? 0.28 -30.688 -6.453 1 85.69 656 LEU A C 1
ATOM 5334 O O . LEU A 1 656 ? -0.173 -31.25 -7.453 1 85.69 656 LEU A O 1
ATOM 5338 N N . VAL A 1 657 ? -0.15 -30.875 -5.262 1 83.12 657 VAL A N 1
ATOM 5339 C CA . VAL A 1 657 ? -1.232 -31.828 -5.027 1 83.12 657 VAL A CA 1
ATOM 5340 C C . VAL A 1 657 ? -2.521 -31.312 -5.66 1 83.12 657 VAL A C 1
ATOM 5342 O O . VAL A 1 657 ? -3.258 -32.062 -6.293 1 83.12 657 VAL A O 1
ATOM 5345 N N . ILE A 1 658 ? -2.744 -30.047 -5.504 1 82.44 658 ILE A N 1
ATOM 5346 C CA . ILE A 1 658 ? -3.943 -29.438 -6.082 1 82.44 658 ILE A CA 1
ATOM 5347 C C . ILE A 1 658 ? -3.854 -29.484 -7.609 1 82.44 658 ILE A C 1
ATOM 5349 O O . ILE A 1 658 ? -4.852 -29.734 -8.289 1 82.44 658 ILE A O 1
ATOM 5353 N N . ASN A 1 659 ? -2.715 -29.25 -8.133 1 83.62 659 ASN A N 1
ATOM 5354 C CA . ASN A 1 659 ? -2.537 -29.297 -9.578 1 83.62 659 ASN A CA 1
ATOM 5355 C C . ASN A 1 659 ? -2.836 -30.688 -10.133 1 83.62 659 ASN A C 1
ATOM 5357 O O . ASN A 1 659 ? -3.496 -30.812 -11.164 1 83.62 659 ASN A O 1
ATOM 5361 N N . ILE A 1 660 ? -2.4 -31.672 -9.461 1 81.25 660 ILE A N 1
ATOM 5362 C CA . ILE A 1 660 ? -2.623 -33.062 -9.891 1 81.25 660 ILE A CA 1
ATOM 5363 C C . ILE A 1 660 ? -4.109 -33.375 -9.781 1 81.25 660 ILE A C 1
ATOM 5365 O O . ILE A 1 660 ? -4.672 -34.031 -10.68 1 81.25 660 ILE A O 1
ATOM 5369 N N . ALA A 1 661 ? -4.629 -32.938 -8.703 1 78.75 661 ALA A N 1
ATOM 5370 C CA . ALA A 1 661 ? -6.051 -33.188 -8.508 1 78.75 661 ALA A CA 1
ATOM 5371 C C . ALA A 1 661 ? -6.887 -32.5 -9.594 1 78.75 661 ALA A C 1
ATOM 5373 O O . ALA A 1 661 ? -7.832 -33.094 -10.117 1 78.75 661 ALA A O 1
ATOM 5374 N N . LEU A 1 662 ? -6.562 -31.297 -9.891 1 81.06 662 LEU A N 1
ATOM 5375 C CA . LEU A 1 662 ? -7.297 -30.578 -10.922 1 81.06 662 LEU A CA 1
ATOM 5376 C C . LEU A 1 662 ? -7.129 -31.234 -12.281 1 81.06 662 LEU A C 1
ATOM 5378 O O . LEU A 1 662 ? -8.094 -31.328 -13.055 1 81.06 662 LEU A O 1
ATOM 5382 N N . GLU A 1 663 ? -5.957 -31.594 -12.531 1 85.12 663 GLU A N 1
ATOM 5383 C CA . GLU A 1 663 ? -5.715 -32.281 -13.797 1 85.12 663 GLU A CA 1
ATOM 5384 C C . GLU A 1 663 ? -6.547 -33.531 -13.906 1 85.12 663 GLU A C 1
ATOM 5386 O O . GLU A 1 663 ? -7.145 -33.812 -14.953 1 85.12 663 GLU A O 1
ATOM 5391 N N . SER A 1 664 ? -6.59 -34.312 -12.867 1 80.31 664 SER A N 1
ATOM 5392 C CA . SER A 1 664 ? -7.352 -35.562 -12.867 1 80.31 664 SER A CA 1
ATOM 5393 C C . SER A 1 664 ? -8.844 -35.281 -13.047 1 80.31 664 SER A C 1
ATOM 5395 O O . SER A 1 664 ? -9.523 -36.031 -13.766 1 80.31 664 SER A O 1
ATOM 5397 N N . ILE A 1 665 ? -9.281 -34.344 -12.461 1 78.56 665 ILE A N 1
ATOM 5398 C CA . ILE A 1 665 ? -10.695 -34 -12.539 1 78.56 665 ILE A CA 1
ATOM 5399 C C . ILE A 1 665 ? -11.023 -33.5 -13.945 1 78.56 665 ILE A C 1
ATOM 5401 O O . ILE A 1 665 ? -12.023 -33.906 -14.531 1 78.56 665 ILE A O 1
ATOM 5405 N N . TYR A 1 666 ? -10.234 -32.625 -14.453 1 84.19 666 TYR A N 1
ATOM 5406 C CA . TYR A 1 666 ? -10.477 -32.094 -15.789 1 84.19 666 TYR A CA 1
ATOM 5407 C C . TYR A 1 666 ? -10.422 -33.188 -16.844 1 84.19 666 TYR A C 1
ATOM 5409 O O . TYR A 1 666 ? -11.242 -33.188 -17.766 1 84.19 666 TYR A O 1
ATOM 5417 N N . ARG A 1 667 ? -9.516 -34 -16.672 1 85.5 667 ARG A N 1
ATOM 5418 C CA . ARG A 1 667 ? -9.398 -35.094 -17.609 1 85.5 667 ARG A CA 1
ATOM 5419 C C . ARG A 1 667 ? -10.641 -36 -17.547 1 85.5 667 ARG A C 1
ATOM 5421 O O . ARG A 1 667 ? -11.164 -36.406 -18.594 1 85.5 667 ARG A O 1
ATOM 5428 N N . ALA A 1 668 ? -11.055 -36.25 -16.375 1 79.75 668 ALA A N 1
ATOM 5429 C CA . ALA A 1 668 ? -12.242 -37.094 -16.219 1 79.75 668 ALA A CA 1
ATOM 5430 C C . ALA A 1 668 ? -13.469 -36.438 -16.828 1 79.75 668 ALA A C 1
ATOM 5432 O O . ALA A 1 668 ? -14.281 -37.125 -17.469 1 79.75 668 ALA A O 1
ATOM 5433 N N . VAL A 1 669 ? -13.602 -35.219 -16.641 1 79.88 669 VAL A N 1
ATOM 5434 C CA . VAL A 1 669 ? -14.742 -34.469 -17.172 1 79.88 669 VAL A CA 1
ATOM 5435 C C . VAL A 1 669 ? -14.703 -34.5 -18.703 1 79.88 669 VAL A C 1
ATOM 5437 O O . VAL A 1 669 ? -15.711 -34.812 -19.344 1 79.88 669 VAL A O 1
ATOM 5440 N N . LEU A 1 670 ? -13.625 -34.219 -19.219 1 86.56 670 LEU A N 1
ATOM 5441 C CA . LEU A 1 670 ? -13.5 -34.125 -20.672 1 86.56 670 LEU A CA 1
ATOM 5442 C C . LEU A 1 670 ? -13.641 -35.5 -21.312 1 86.56 670 LEU A C 1
ATOM 5444 O O . LEU A 1 670 ? -14.242 -35.625 -22.375 1 86.56 670 LEU A O 1
ATOM 5448 N N . GLU A 1 671 ? -13.125 -36.469 -20.672 1 85.5 671 GLU A N 1
ATOM 5449 C CA . GLU A 1 671 ? -13.266 -37.844 -21.188 1 85.5 671 GLU A CA 1
ATOM 5450 C C . GLU A 1 671 ? -14.734 -38.25 -21.234 1 85.5 671 GLU A C 1
ATOM 5452 O O . GLU A 1 671 ? -15.156 -38.906 -22.188 1 85.5 671 GLU A O 1
ATOM 5457 N N . LYS A 1 672 ? -15.391 -37.906 -20.266 1 83.44 672 LYS A N 1
ATOM 5458 C CA . LYS A 1 672 ? -16.812 -38.25 -20.234 1 83.44 672 LYS A CA 1
ATOM 5459 C C . LYS A 1 672 ? -17.578 -37.5 -21.328 1 83.44 672 LYS A C 1
ATOM 5461 O O . LYS A 1 672 ? -18.469 -38.062 -21.953 1 83.44 672 LYS A O 1
ATOM 5466 N N . VAL A 1 673 ? -17.297 -36.281 -21.422 1 84.12 673 VAL A N 1
ATOM 5467 C CA . VAL A 1 673 ? -17.953 -35.5 -22.469 1 84.12 673 VAL A CA 1
ATOM 5468 C C . VAL A 1 673 ? -17.656 -36.094 -23.844 1 84.12 673 VAL A C 1
ATOM 5470 O O . VAL A 1 673 ? -18.562 -36.25 -24.656 1 84.12 673 VAL A O 1
ATOM 5473 N N . ILE A 1 674 ? -16.453 -36.406 -24.078 1 86.81 674 ILE A N 1
ATOM 5474 C CA . ILE A 1 674 ? -16.031 -36.969 -25.359 1 86.81 674 ILE A CA 1
ATOM 5475 C C . ILE A 1 674 ? -16.703 -38.344 -25.578 1 86.81 674 ILE A C 1
ATOM 5477 O O . ILE A 1 674 ? -17.203 -38.625 -26.672 1 86.81 674 ILE A O 1
ATOM 5481 N N . LYS A 1 675 ? -16.75 -39.094 -24.578 1 86.75 675 LYS A N 1
ATOM 5482 C CA . LYS A 1 675 ? -17.344 -40.438 -24.672 1 86.75 675 LYS A CA 1
ATOM 5483 C C . LYS A 1 675 ? -18.828 -40.344 -25.031 1 86.75 675 LYS A C 1
ATOM 5485 O O . LYS A 1 675 ? -19.266 -40.969 -25.984 1 86.75 675 LYS A O 1
ATOM 5490 N N . TYR A 1 676 ? -19.531 -39.562 -24.328 1 85.19 676 TYR A N 1
ATOM 5491 C CA . TYR A 1 676 ? -20.969 -39.5 -24.547 1 85.19 676 TYR A CA 1
ATOM 5492 C C . TYR A 1 676 ? -21.297 -38.781 -25.844 1 85.19 676 TYR A C 1
ATOM 5494 O O . TYR A 1 676 ? -22.266 -39.156 -26.531 1 85.19 676 TYR A O 1
ATOM 5502 N N . ARG A 1 677 ? -20.531 -37.812 -26.125 1 84.69 677 ARG A N 1
ATOM 5503 C CA . ARG A 1 677 ? -20.734 -37.156 -27.406 1 84.69 677 ARG A CA 1
ATOM 5504 C C . ARG A 1 677 ? -20.5 -38.094 -28.562 1 84.69 677 ARG A C 1
ATOM 5506 O O . ARG A 1 677 ? -21.281 -38.125 -29.516 1 84.69 677 ARG A O 1
ATOM 5513 N N . THR A 1 678 ? -19.469 -38.812 -28.531 1 82.88 678 THR A N 1
ATOM 5514 C CA . THR A 1 678 ? -19.125 -39.75 -29.594 1 82.88 678 THR A CA 1
ATOM 5515 C C . THR A 1 678 ? -20.156 -40.844 -29.688 1 82.88 678 THR A C 1
ATOM 5517 O O . THR A 1 678 ? -20.547 -41.281 -30.781 1 82.88 678 THR A O 1
ATOM 5520 N N . THR A 1 679 ? -20.641 -41.312 -28.562 1 83.62 679 THR A N 1
ATOM 5521 C CA . THR A 1 679 ? -21.625 -42.375 -28.531 1 83.62 679 THR A CA 1
ATOM 5522 C C . THR A 1 679 ? -22.938 -41.938 -29.172 1 83.62 679 THR A C 1
ATOM 5524 O O . THR A 1 679 ? -23.516 -42.656 -29.984 1 83.62 679 THR A O 1
ATOM 5527 N N . VAL A 1 680 ? -23.312 -40.75 -28.828 1 82.06 680 VAL A N 1
ATOM 5528 C CA . VAL A 1 680 ? -24.578 -40.25 -29.328 1 82.06 680 VAL A CA 1
ATOM 5529 C C . VAL A 1 680 ? -24.484 -39.969 -30.828 1 82.06 680 VAL A C 1
ATOM 5531 O O . VAL A 1 680 ? -25.391 -40.312 -31.594 1 82.06 680 VAL A O 1
ATOM 5534 N N . GLU A 1 681 ? -23.438 -39.438 -31.219 1 81.62 681 GLU A N 1
ATOM 5535 C CA . GLU A 1 681 ? -23.266 -39.156 -32.625 1 81.62 681 GLU A CA 1
ATOM 5536 C C . GLU A 1 681 ? -23.141 -40.438 -33.438 1 81.62 681 GLU A C 1
ATOM 5538 O O . GLU A 1 681 ? -23.656 -40.5 -34.562 1 81.62 681 GLU A O 1
ATOM 5543 N N . HIS A 1 682 ? -22.5 -41.375 -32.906 1 79.75 682 HIS A N 1
ATOM 5544 C CA . HIS A 1 682 ? -22.391 -42.688 -33.594 1 79.75 682 HIS A CA 1
ATOM 5545 C C . HIS A 1 682 ? -23.75 -43.344 -33.719 1 79.75 682 HIS A C 1
ATOM 5547 O O . HIS A 1 682 ? -24.062 -43.938 -34.781 1 79.75 682 HIS A O 1
ATOM 5553 N N . THR A 1 683 ? -24.5 -43.281 -32.688 1 78.81 683 THR A N 1
ATOM 5554 C CA . THR A 1 683 ? -25.844 -43.875 -32.719 1 78.81 683 THR A CA 1
ATOM 5555 C C . THR A 1 683 ? -26.703 -43.219 -33.781 1 78.81 683 THR A C 1
ATOM 5557 O O . THR A 1 683 ? -27.422 -43.906 -34.5 1 78.81 683 THR A O 1
ATOM 5560 N N . TRP A 1 684 ? -26.531 -42.031 -33.938 1 76.56 684 TRP A N 1
ATOM 5561 C CA . TRP A 1 684 ? -27.375 -41.281 -34.906 1 76.56 684 TRP A CA 1
ATOM 5562 C C . TRP A 1 684 ? -26.859 -41.438 -36.312 1 76.56 684 TRP A C 1
ATOM 5564 O O . TRP A 1 684 ? -27.641 -41.469 -37.281 1 76.56 684 TRP A O 1
ATOM 5574 N N . MET A 1 685 ? -25.641 -41.562 -36.531 1 73.19 685 MET A N 1
ATOM 5575 C CA . MET A 1 685 ? -25.078 -41.781 -37.875 1 73.19 685 MET A CA 1
ATOM 5576 C C . MET A 1 685 ? -25.438 -43.188 -38.406 1 73.19 685 MET A C 1
ATOM 5578 O O . MET A 1 685 ? -25.594 -43.344 -39.594 1 73.19 685 MET A O 1
ATOM 5582 N N . GLN A 1 686 ? -25.609 -44.094 -37.594 1 70.38 686 GLN A N 1
ATOM 5583 C CA . GLN A 1 686 ? -26 -45.438 -37.969 1 70.38 686 GLN A CA 1
ATOM 5584 C C . GLN A 1 686 ? -27.484 -45.5 -38.312 1 70.38 686 GLN A C 1
ATOM 5586 O O . GLN A 1 686 ? -27.891 -46.312 -39.156 1 70.38 686 GLN A O 1
ATOM 5591 N N . GLN A 1 687 ? -28.234 -44.625 -37.781 1 61.25 687 GLN A N 1
ATOM 5592 C CA . GLN A 1 687 ? -29.672 -44.594 -38.031 1 61.25 687 GLN A CA 1
ATOM 5593 C C . GLN A 1 687 ? -30 -43.781 -39.281 1 61.25 687 GLN A C 1
ATOM 5595 O O . GLN A 1 687 ? -31.031 -44.031 -39.938 1 61.25 687 GLN A O 1
ATOM 5600 N N . LEU A 1 688 ? -29.234 -42.906 -39.688 1 55.66 688 LEU A N 1
ATOM 5601 C CA . LEU A 1 688 ? -29.516 -42.062 -40.812 1 55.66 688 LEU A CA 1
ATOM 5602 C C . LEU A 1 688 ? -29.359 -42.844 -42.125 1 55.66 688 LEU A C 1
ATOM 5604 O O . LEU A 1 688 ? -29.469 -42.25 -43.219 1 55.66 688 LEU A O 1
ATOM 5608 N N . PRO A 1 689 ? -29.016 -44.094 -42.312 1 44.31 689 PRO A N 1
ATOM 5609 C CA . PRO A 1 689 ? -29.031 -44.562 -43.688 1 44.31 689 PRO A CA 1
ATOM 5610 C C . PRO A 1 689 ? -30.391 -44.375 -44.375 1 44.31 689 PRO A C 1
ATOM 5612 O O . PRO A 1 689 ? -30.453 -43.844 -45.5 1 44.31 689 PRO A O 1
ATOM 5615 N N . ASP A 1 690 ? -31.422 -45.438 -44.188 1 41.69 690 ASP A N 1
ATOM 5616 C CA . ASP A 1 690 ? -32.5 -45.875 -45.062 1 41.69 690 ASP A CA 1
ATOM 5617 C C . ASP A 1 690 ? -33.688 -44.906 -44.969 1 41.69 690 ASP A C 1
ATOM 5619 O O . ASP A 1 690 ? -34.594 -44.969 -45.812 1 41.69 690 ASP A O 1
ATOM 5623 N N . GLU A 1 691 ? -34.031 -44.312 -43.812 1 39.78 691 GLU A N 1
ATOM 5624 C CA . GLU A 1 691 ? -35.312 -43.656 -43.688 1 39.78 691 GLU A CA 1
ATOM 5625 C C . GLU A 1 691 ? -35.344 -42.375 -44.531 1 39.78 691 GLU A C 1
ATOM 5627 O O . GLU A 1 691 ? -36.375 -41.719 -44.594 1 39.78 691 GLU A O 1
ATOM 5632 N N . LEU A 1 692 ? -34.25 -41.875 -45.031 1 36.94 692 LEU A N 1
ATOM 5633 C CA . LEU A 1 692 ? -34.438 -40.781 -46 1 36.94 692 LEU A CA 1
ATOM 5634 C C . LEU A 1 692 ? -35.219 -41.25 -47.219 1 36.94 692 LEU A C 1
ATOM 5636 O O . LEU A 1 692 ? -35.594 -40.438 -48.062 1 36.94 692 LEU A O 1
ATOM 5640 N N . ASN A 1 693 ? -35.219 -42.625 -47.562 1 35.03 693 ASN A N 1
ATOM 5641 C CA . ASN A 1 693 ? -36.062 -43 -48.688 1 35.03 693 ASN A CA 1
ATOM 5642 C C . ASN A 1 693 ? -37.469 -43.281 -48.25 1 35.03 693 ASN A C 1
ATOM 5644 O O . ASN A 1 693 ? -38.312 -43.75 -49.062 1 35.03 693 ASN A O 1
ATOM 5648 N N . ARG A 1 694 ? -37.781 -43.812 -46.969 1 34.97 694 ARG A N 1
ATOM 5649 C CA . ARG A 1 694 ? -39.188 -44.156 -46.781 1 34.97 694 ARG A CA 1
ATOM 5650 C C . ARG A 1 694 ? -40 -42.938 -46.406 1 34.97 694 ARG A C 1
ATOM 5652 O O . ARG A 1 694 ? -39.5 -42.031 -45.75 1 34.97 694 ARG A O 1
ATOM 5659 N N . PRO A 1 695 ? -41.281 -42.719 -47.094 1 31.73 695 PRO A N 1
ATOM 5660 C CA . PRO A 1 695 ? -42.25 -41.625 -46.844 1 31.73 695 PRO A CA 1
ATOM 5661 C C . PRO A 1 695 ? -42.625 -41.5 -45.375 1 31.73 695 PRO A C 1
ATOM 5663 O O . PRO A 1 695 ? -42.625 -42.469 -44.625 1 31.73 695 PRO A O 1
ATOM 5666 N N . PRO A 1 696 ? -42.656 -40.344 -44.719 1 30.16 696 PRO A N 1
ATOM 5667 C CA . PRO A 1 696 ? -42.812 -39.969 -43.281 1 30.16 696 PRO A CA 1
ATOM 5668 C C . PRO A 1 696 ? -44.094 -40.5 -42.688 1 30.16 696 PRO A C 1
ATOM 5670 O O . PRO A 1 696 ? -45.188 -40.094 -43.125 1 30.16 696 PRO A O 1
ATOM 5673 N N . GLN A 1 697 ? -44.469 -41.844 -42.594 1 27.55 697 GLN A N 1
ATOM 5674 C CA . GLN A 1 697 ? -45.75 -42.062 -41.938 1 27.55 697 GLN A CA 1
ATOM 5675 C C . GLN A 1 697 ? -45.75 -41.5 -40.531 1 27.55 697 GLN A C 1
ATOM 5677 O O . GLN A 1 697 ? -44.781 -41.688 -39.781 1 27.55 697 GLN A O 1
ATOM 5682 N N . HIS A 1 698 ? -46.719 -40.531 -40.031 1 25.11 698 HIS A N 1
ATOM 5683 C CA . HIS A 1 698 ? -47 -39.594 -38.969 1 25.11 698 HIS A CA 1
ATOM 5684 C C . HIS A 1 698 ? -47.25 -40.312 -37.625 1 25.11 698 HIS A C 1
ATOM 5686 O O . HIS A 1 698 ? -47.531 -39.688 -36.625 1 25.11 698 HIS A O 1
ATOM 5692 N N . THR A 1 699 ? -47.312 -41.656 -37.375 1 23.92 699 THR A N 1
ATOM 5693 C CA . THR A 1 699 ? -48.156 -41.844 -36.188 1 23.92 699 THR A CA 1
ATOM 5694 C C . THR A 1 699 ? -47.406 -41.438 -34.938 1 23.92 699 THR A C 1
ATOM 5696 O O . THR A 1 699 ? -46.438 -42.062 -34.531 1 23.92 699 THR A O 1
ATOM 5699 N N . LEU A 1 700 ? -47.344 -40.156 -34.562 1 23.8 700 LEU A N 1
ATOM 5700 C CA . LEU A 1 700 ? -46.625 -39.5 -33.469 1 23.8 700 LEU A CA 1
ATOM 5701 C C . LEU A 1 700 ? -47.281 -39.844 -32.125 1 23.8 700 LEU A C 1
ATOM 5703 O O . LEU A 1 700 ? -48.094 -39.062 -31.594 1 23.8 700 LEU A O 1
ATOM 5707 N N . SER A 1 701 ? -47.875 -41.031 -31.828 1 23.17 701 SER A N 1
ATOM 5708 C CA . SER A 1 701 ? -48.688 -41 -30.625 1 23.17 701 SER A CA 1
ATOM 5709 C C . SER A 1 701 ? -47.844 -40.844 -29.375 1 23.17 701 SER A C 1
ATOM 5711 O O . SER A 1 701 ? -48.344 -41 -28.25 1 23.17 701 SER A O 1
ATOM 5713 N N . GLY A 1 702 ? -46.594 -40.844 -29.422 1 21.09 702 GLY A N 1
ATOM 5714 C CA . GLY A 1 702 ? -45.938 -41.156 -28.172 1 21.09 702 GLY A CA 1
ATOM 5715 C C . GLY A 1 702 ? -46.219 -40.125 -27.078 1 21.09 702 GLY A C 1
ATOM 5716 O O . GLY A 1 702 ? -46.25 -38.938 -27.34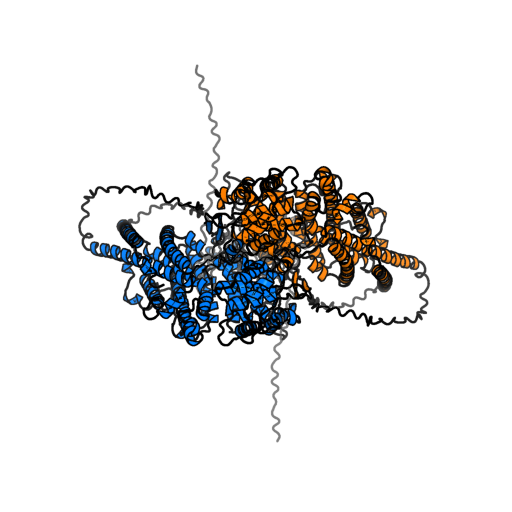4 1 21.09 702 GLY A O 1
ATOM 5717 N N . SER A 1 703 ? -47.125 -40.5 -26.078 1 21.33 703 SER A N 1
ATOM 5718 C CA . SER A 1 703 ? -47.5 -39.75 -24.875 1 21.33 703 SER A CA 1
ATOM 5719 C C . SER A 1 703 ? -46.281 -39.188 -24.156 1 21.33 703 SER A C 1
ATOM 5721 O O . SER A 1 703 ? -45.406 -39.969 -23.766 1 21.33 703 SER A O 1
ATOM 5723 N N . ALA A 1 704 ? -45.875 -38.156 -24.5 1 21.83 704 ALA A N 1
ATOM 5724 C CA . ALA A 1 704 ? -44.75 -37.406 -23.938 1 21.83 704 ALA A CA 1
ATOM 5725 C C . ALA A 1 704 ? -44.969 -37.125 -22.453 1 21.83 704 ALA A C 1
ATOM 5727 O O . ALA A 1 704 ? -45.781 -36.281 -22.094 1 21.83 704 ALA A O 1
ATOM 5728 N N . ASN A 1 705 ? -45.094 -38.25 -21.594 1 21.23 705 ASN A N 1
ATOM 5729 C CA . ASN A 1 705 ? -45.188 -37.938 -20.172 1 21.23 705 ASN A CA 1
ATOM 5730 C C . ASN A 1 705 ? -44.094 -36.938 -19.75 1 21.23 705 ASN A C 1
ATOM 5732 O O . ASN A 1 705 ? -42.938 -37.094 -20.078 1 21.23 705 ASN A O 1
ATOM 5736 N N . VAL A 1 706 ? -44.531 -35.812 -19.562 1 22.73 706 VAL A N 1
ATOM 5737 C CA . VAL A 1 706 ? -43.781 -34.625 -19.125 1 22.73 706 VAL A CA 1
ATOM 5738 C C . VAL A 1 706 ? -43.062 -34.938 -17.797 1 22.73 706 VAL A C 1
ATOM 5740 O O . VAL A 1 706 ? -43.75 -35.25 -16.797 1 22.73 706 VAL A O 1
ATOM 5743 N N . PRO A 1 707 ? -41.938 -35.688 -17.891 1 21.67 707 PRO A N 1
ATOM 5744 C CA . PRO A 1 707 ? -41.406 -36.062 -16.594 1 21.67 707 PRO A CA 1
ATOM 5745 C C . PRO A 1 707 ? -41.344 -34.875 -15.617 1 21.67 707 PRO A C 1
ATOM 5747 O O . PRO A 1 707 ? -41.062 -33.75 -16.031 1 21.67 707 PRO A O 1
ATOM 5750 N N . ILE A 1 708 ? -42.125 -34.875 -14.531 1 20.89 708 ILE A N 1
ATOM 5751 C CA . ILE A 1 708 ? -42.25 -34 -13.383 1 20.89 708 ILE A CA 1
ATOM 5752 C C . ILE A 1 708 ? -40.875 -33.75 -12.773 1 20.89 708 ILE A C 1
ATOM 5754 O O . ILE A 1 708 ? -40.062 -34.656 -12.602 1 20.89 708 ILE A O 1
ATOM 5758 N N . ASP A 1 709 ? -40.469 -32.562 -12.852 1 20.36 709 ASP A N 1
ATOM 5759 C CA . ASP A 1 709 ? -39.281 -31.953 -12.289 1 20.36 709 ASP A CA 1
ATOM 5760 C C . ASP A 1 709 ? -39.156 -32.25 -10.789 1 20.36 709 ASP A C 1
ATOM 5762 O O . ASP A 1 709 ? -40 -31.828 -10 1 20.36 709 ASP A O 1
ATOM 5766 N N . PRO A 1 710 ? -38.875 -33.5 -10.391 1 20.62 710 PRO A N 1
ATOM 5767 C CA . PRO A 1 710 ? -38.938 -33.688 -8.945 1 20.62 710 PRO A CA 1
ATOM 5768 C C . PRO A 1 710 ? -38.156 -32.625 -8.164 1 20.62 710 PRO A C 1
ATOM 5770 O O . PRO A 1 710 ? -37.062 -32.25 -8.562 1 20.62 710 PRO A O 1
ATOM 5773 N N . THR A 1 711 ? -38.875 -31.719 -7.5 1 22.14 711 THR A N 1
ATOM 5774 C CA . THR A 1 711 ? -38.469 -30.656 -6.57 1 22.14 711 THR A CA 1
ATOM 5775 C C . THR A 1 711 ? -37.625 -31.234 -5.434 1 22.14 711 THR A C 1
ATOM 5777 O O . THR A 1 711 ? -38.094 -32.094 -4.688 1 22.14 711 THR A O 1
ATOM 5780 N N . LEU A 1 712 ? -36.312 -31.453 -5.691 1 18.59 712 LEU A N 1
ATOM 5781 C CA . LEU A 1 712 ? -35.344 -31.922 -4.711 1 18.59 712 LEU A CA 1
ATOM 5782 C C . LEU A 1 712 ? -35.531 -31.219 -3.373 1 18.59 712 LEU A C 1
ATOM 5784 O O . LEU A 1 712 ? -35.219 -30.031 -3.248 1 18.59 712 LEU A O 1
ATOM 5788 N N . SER A 1 713 ? -36.625 -31.453 -2.689 1 20.47 713 SER A N 1
ATOM 5789 C CA . SER A 1 713 ? -37 -30.906 -1.386 1 20.47 713 SER A CA 1
ATOM 5790 C C . SER A 1 713 ? -35.812 -30.922 -0.428 1 20.47 713 SER A C 1
ATOM 5792 O O . SER A 1 713 ? -35.469 -29.906 0.188 1 20.47 713 SER A O 1
ATOM 5794 N N . ASN A 1 714 ? -35.625 -32.094 0.301 1 21.09 714 ASN A N 1
ATOM 5795 C CA . ASN A 1 714 ? -35.375 -32.188 1.735 1 21.09 714 ASN A CA 1
ATOM 5796 C C . ASN A 1 714 ? -33.906 -31.969 2.064 1 21.09 714 ASN A C 1
ATOM 5798 O O . ASN A 1 714 ? -33.406 -32.406 3.105 1 21.09 714 ASN A O 1
ATOM 5802 N N . LEU A 1 715 ? -33.031 -31.906 1.072 1 19.5 715 LEU A N 1
ATOM 5803 C CA . LEU A 1 715 ? -31.719 -32.094 1.702 1 19.5 715 LEU A CA 1
ATOM 5804 C C . LEU A 1 715 ? -31.453 -30.969 2.711 1 19.5 715 LEU A C 1
ATOM 5806 O O . LEU A 1 715 ? -31.516 -29.781 2.371 1 19.5 715 LEU A O 1
ATOM 5810 N N . ASN A 1 716 ? -31.703 -31.156 3.951 1 21.08 716 ASN A N 1
ATOM 5811 C CA . ASN A 1 716 ? -31.609 -30.391 5.188 1 21.08 716 ASN A CA 1
ATOM 5812 C C . ASN A 1 716 ? -30.266 -29.688 5.312 1 21.08 716 ASN A C 1
ATOM 5814 O O . ASN A 1 716 ? -29.875 -29.281 6.41 1 21.08 716 ASN A O 1
ATOM 5818 N N . THR A 1 717 ? -29.344 -29.906 4.336 1 20.64 717 THR A N 1
ATOM 5819 C CA . THR A 1 717 ? -28.078 -29.406 4.863 1 20.64 717 THR A CA 1
ATOM 5820 C C . THR A 1 717 ? -28.188 -27.906 5.188 1 20.64 717 THR A C 1
ATOM 5822 O O . THR A 1 717 ? -28.688 -27.125 4.383 1 20.64 717 THR A O 1
ATOM 5825 N N . THR A 1 718 ? -28.141 -27.484 6.418 1 22.33 718 THR A N 1
ATOM 5826 C CA . THR A 1 718 ? -28.125 -26.156 7.012 1 22.33 718 THR A CA 1
ATOM 5827 C C . THR A 1 718 ? -27.109 -25.266 6.312 1 22.33 718 THR A C 1
ATOM 5829 O O . THR A 1 718 ? -26.75 -24.203 6.824 1 22.33 718 THR A O 1
ATOM 5832 N N . SER A 1 719 ? -26.875 -25.547 5.035 1 20.84 719 SER A N 1
ATOM 5833 C CA . SER A 1 719 ? -25.781 -24.781 4.434 1 20.84 719 SER A CA 1
ATOM 5834 C C . SER A 1 719 ? -26.078 -23.281 4.457 1 20.84 719 SER A C 1
ATOM 5836 O O . SER A 1 719 ? -27.172 -22.859 4.078 1 20.84 719 SER A O 1
ATOM 5838 N N . ASN A 1 720 ? -25.469 -22.531 5.402 1 22.28 720 ASN A N 1
ATOM 5839 C CA . ASN A 1 720 ? -25.438 -21.078 5.434 1 22.28 720 ASN A CA 1
ATOM 5840 C C . ASN A 1 720 ? -25.094 -20.5 4.066 1 22.28 720 ASN A C 1
ATOM 5842 O O . ASN A 1 720 ? -23.938 -20.562 3.637 1 22.28 720 ASN A O 1
ATOM 5846 N N . THR A 1 721 ? -25.828 -20.781 3.025 1 22.48 721 THR A N 1
ATOM 5847 C CA . THR A 1 721 ? -25.75 -20.453 1.606 1 22.48 721 THR A CA 1
ATOM 5848 C C . THR A 1 721 ? -25.656 -18.953 1.408 1 22.48 721 THR A C 1
ATOM 5850 O O . THR A 1 721 ? -26.562 -18.203 1.771 1 22.48 721 THR A O 1
ATOM 5853 N N . THR A 1 722 ? -24.391 -18.5 1.287 1 22.67 722 THR A N 1
ATOM 5854 C CA . THR A 1 722 ? -23.953 -17.141 1.015 1 22.67 722 THR A CA 1
ATOM 5855 C C . THR A 1 722 ? -24.594 -16.609 -0.263 1 22.67 722 THR A C 1
ATOM 5857 O O . THR A 1 722 ? -24.688 -17.328 -1.259 1 22.67 722 THR A O 1
ATOM 5860 N N . LEU A 1 723 ? -25.359 -15.562 -0.239 1 21.95 723 LEU A N 1
ATOM 5861 C CA . LEU A 1 723 ? -26.094 -14.719 -1.175 1 21.95 723 LEU A CA 1
ATOM 5862 C C . LEU A 1 723 ? -25.188 -14.258 -2.316 1 21.95 723 LEU A C 1
ATOM 5864 O O . LEU A 1 723 ? -24.219 -13.547 -2.09 1 21.95 723 LEU A O 1
ATOM 5868 N N . VAL A 1 724 ? -24.875 -15.078 -3.27 1 23.25 724 VAL A N 1
ATOM 5869 C CA . VAL A 1 724 ? -24.219 -14.703 -4.52 1 23.25 724 VAL A CA 1
ATOM 5870 C C . VAL A 1 724 ? -25.016 -13.594 -5.207 1 23.25 724 VAL A C 1
ATOM 5872 O O . VAL A 1 724 ? -26.188 -13.773 -5.531 1 23.25 724 VAL A O 1
ATOM 5875 N N . ALA A 1 725 ? -24.875 -12.344 -4.871 1 23.14 725 ALA A N 1
ATOM 5876 C CA . ALA A 1 725 ? -25.547 -11.297 -5.637 1 23.14 725 ALA A CA 1
ATOM 5877 C C . ALA A 1 725 ? -25.172 -11.375 -7.117 1 23.14 725 ALA A C 1
ATOM 5879 O O . ALA A 1 725 ? -24 -11.406 -7.465 1 23.14 725 ALA A O 1
ATOM 5880 N N . ASN A 1 726 ? -25.906 -12.016 -7.988 1 24.11 726 ASN A N 1
ATOM 5881 C CA . ASN A 1 726 ? -25.906 -12.227 -9.43 1 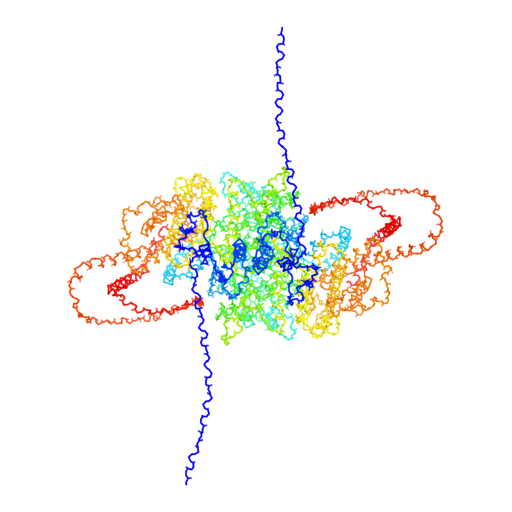24.11 726 ASN A CA 1
ATOM 5882 C C . ASN A 1 726 ? -25.922 -10.906 -10.195 1 24.11 726 ASN A C 1
ATOM 5884 O O . ASN A 1 726 ? -26.953 -10.227 -10.258 1 24.11 726 ASN A O 1
ATOM 5888 N N . PHE A 1 727 ? -25.062 -9.984 -10.008 1 24.25 727 PHE A N 1
ATOM 5889 C CA . PHE A 1 727 ? -25.266 -8.805 -10.852 1 24.25 727 PHE A CA 1
ATOM 5890 C C . PHE A 1 727 ? -24.969 -9.125 -12.312 1 24.25 727 PHE A C 1
ATOM 5892 O O . PHE A 1 727 ? -23.875 -9.586 -12.641 1 24.25 727 PHE A O 1
ATOM 5899 N N . SER A 1 728 ? -25.953 -9.625 -13.078 1 24.19 728 SER A N 1
ATOM 5900 C CA . SER A 1 728 ? -25.891 -9.789 -14.523 1 24.19 728 SER A CA 1
ATOM 5901 C C . SER A 1 728 ? -25.672 -8.453 -15.227 1 24.19 728 SER A C 1
ATOM 5903 O O . SER A 1 728 ? -26.438 -7.504 -15.016 1 24.19 728 SER A O 1
ATOM 5905 N N . ALA A 1 729 ? -24.469 -8.039 -15.477 1 25.69 729 ALA A N 1
ATOM 5906 C CA . ALA A 1 729 ? -24.25 -6.895 -16.359 1 25.69 729 ALA A CA 1
ATOM 5907 C C . ALA A 1 729 ? -25 -7.066 -17.672 1 25.69 729 ALA A C 1
ATOM 5909 O O . ALA A 1 729 ? -24.891 -8.109 -18.328 1 25.69 729 ALA A O 1
ATOM 5910 N N . SER A 1 730 ? -26.156 -6.426 -17.828 1 25.2 730 SER A N 1
ATOM 5911 C CA . SER A 1 730 ? -26.984 -6.41 -19.031 1 25.2 730 SER A CA 1
ATOM 5912 C C . SER A 1 730 ? -26.188 -5.949 -20.25 1 25.2 730 SER A C 1
ATOM 5914 O O . SER A 1 730 ? -25.641 -4.844 -20.266 1 25.2 730 SER A O 1
ATOM 5916 N N . LEU A 1 731 ? -25.547 -6.82 -20.875 1 25.36 731 LEU A N 1
ATOM 5917 C CA . LEU A 1 731 ? -25.016 -6.5 -22.188 1 25.36 731 LEU A CA 1
ATOM 5918 C C . LEU A 1 731 ? -26.062 -5.812 -23.047 1 25.36 731 LEU A C 1
ATOM 5920 O O . LEU A 1 731 ? -27.25 -6.141 -22.969 1 25.36 731 LEU A O 1
ATOM 5924 N N . PRO A 1 732 ? -25.844 -4.582 -23.469 1 24.27 732 PRO A N 1
ATOM 5925 C CA . PRO A 1 732 ? -26.844 -3.914 -24.312 1 24.27 732 PRO A CA 1
ATOM 5926 C C . PRO A 1 732 ? -27.328 -4.793 -25.469 1 24.27 732 PRO A C 1
ATOM 5928 O O . PRO A 1 732 ? -26.531 -5.504 -26.094 1 24.27 732 PRO A O 1
ATOM 5931 N N . VAL A 1 733 ? -28.531 -5.207 -25.328 1 22.69 733 VAL A N 1
ATOM 5932 C CA . VAL A 1 733 ? -29.234 -5.93 -26.375 1 22.69 733 VAL A CA 1
ATOM 5933 C C . VAL A 1 733 ? -29.203 -5.125 -27.672 1 22.69 733 VAL A C 1
ATOM 5935 O O . VAL A 1 733 ? -29.5 -3.93 -27.672 1 22.69 733 VAL A O 1
ATOM 5938 N N . GLU A 1 734 ? -28.406 -5.52 -28.625 1 22.47 734 GLU A N 1
ATOM 5939 C CA . GLU A 1 734 ? -28.453 -4.992 -29.984 1 22.47 734 GLU A CA 1
ATOM 5940 C C . GLU A 1 734 ? -29.891 -4.723 -30.422 1 22.47 734 GLU A C 1
ATOM 5942 O O . GLU A 1 734 ? -30.766 -5.562 -30.219 1 22.47 734 GLU A O 1
ATOM 5947 N N . ARG A 1 735 ? -30.219 -3.516 -30.641 1 22.64 735 ARG A N 1
ATOM 5948 C CA . ARG A 1 735 ? -31.453 -3.119 -31.297 1 22.64 735 ARG A CA 1
ATOM 5949 C C . ARG A 1 735 ? -31.703 -3.957 -32.562 1 22.64 735 ARG A C 1
ATOM 5951 O O . ARG A 1 735 ? -30.797 -4.117 -33.375 1 22.64 735 ARG A O 1
ATOM 5958 N N . ARG A 1 736 ? -32.625 -4.766 -32.469 1 21.62 736 ARG A N 1
ATOM 5959 C CA . ARG A 1 736 ? -33.188 -5.484 -33.625 1 21.62 736 ARG A CA 1
ATOM 5960 C C . ARG A 1 736 ? -33.406 -4.543 -34.812 1 21.62 736 ARG A C 1
ATOM 5962 O O . ARG A 1 736 ? -34.25 -3.637 -34.719 1 21.62 736 ARG A O 1
ATOM 5969 N N . SER A 1 737 ? -32.344 -4.098 -35.5 1 20.69 737 SER A N 1
ATOM 5970 C CA . SER A 1 737 ? -32.688 -3.469 -36.781 1 20.69 737 SER A CA 1
ATOM 5971 C C . SER A 1 737 ? -33.75 -4.266 -37.5 1 20.69 737 SER A C 1
ATOM 5973 O O . SER A 1 737 ? -33.781 -5.496 -37.438 1 20.69 737 SER A O 1
ATOM 5975 N N . ASN A 1 738 ? -34.875 -3.631 -37.688 1 21.91 738 ASN A N 1
ATOM 5976 C CA . ASN A 1 738 ? -36.062 -3.988 -38.5 1 21.91 738 ASN A CA 1
ATOM 5977 C C . ASN A 1 738 ? -35.656 -4.496 -39.875 1 21.91 738 ASN A C 1
ATOM 5979 O O . ASN A 1 738 ? -35 -3.777 -40.625 1 21.91 738 ASN A O 1
ATOM 5983 N N . SER A 1 739 ? -35.188 -5.773 -39.906 1 20.7 739 SER A N 1
ATOM 5984 C CA . SER A 1 739 ? -35.094 -6.402 -41.219 1 20.7 739 SER A CA 1
ATOM 5985 C C . SER A 1 739 ? -36.312 -6.102 -42.094 1 20.7 739 SER A C 1
ATOM 5987 O O . SER A 1 739 ? -37.438 -6.344 -41.688 1 20.7 739 SER A O 1
ATOM 5989 N N . VAL A 1 740 ? -36.312 -5.023 -42.781 1 23.11 740 VAL A N 1
ATOM 5990 C CA . VAL A 1 740 ? -37.188 -4.891 -43.938 1 23.11 740 VAL A CA 1
ATOM 5991 C C . VAL A 1 740 ? -37.156 -6.176 -44.75 1 23.11 740 VAL A C 1
ATOM 5993 O O . VAL A 1 740 ? -36.094 -6.641 -45.156 1 23.11 740 VAL A O 1
ATOM 5996 N N . ALA A 1 741 ? -38.188 -6.988 -44.5 1 24.48 741 ALA A N 1
ATOM 5997 C CA . ALA A 1 741 ? -38.625 -8.18 -45.219 1 24.48 741 ALA A CA 1
ATOM 5998 C C . ALA A 1 741 ? -38.75 -7.895 -46.719 1 24.48 741 ALA A C 1
ATOM 6000 O O . ALA A 1 741 ? -39.688 -7.238 -47.156 1 24.48 741 ALA A O 1
ATOM 6001 N N . GLY A 1 742 ? -37.812 -7.227 -47.344 1 22.98 742 GLY A N 1
ATOM 6002 C CA . GLY A 1 742 ? -38.125 -7.324 -48.75 1 22.98 742 GLY A CA 1
ATOM 6003 C C . GLY A 1 742 ? -38.375 -8.75 -49.219 1 22.98 742 GLY A C 1
ATOM 6004 O O . GLY A 1 742 ? -37.719 -9.68 -48.75 1 22.98 742 GLY A O 1
ATOM 6005 N N . ASP A 1 743 ? -39.625 -9.117 -49.688 1 23.47 743 ASP A N 1
ATOM 6006 C CA . ASP A 1 743 ? -40.406 -10.273 -50.125 1 23.47 743 ASP A CA 1
ATOM 6007 C C . ASP A 1 743 ? -39.688 -11.031 -51.25 1 23.47 743 ASP A C 1
ATOM 6009 O O . ASP A 1 743 ? -40.312 -11.812 -51.969 1 23.47 743 ASP A O 1
ATOM 6013 N N . SER A 1 744 ? -38.469 -10.617 -51.688 1 25.45 744 SER A N 1
ATOM 6014 C CA . SER A 1 744 ? -38.25 -11.398 -52.875 1 25.45 744 SER A CA 1
ATOM 6015 C C . SER A 1 744 ? -38.188 -12.891 -52.562 1 25.45 744 SER A C 1
ATOM 6017 O O . SER A 1 744 ? -37.594 -13.297 -51.594 1 25.45 744 SER A O 1
ATOM 6019 N N . GLY A 1 745 ? -39.188 -13.727 -53 1 26.39 745 GLY A N 1
ATOM 6020 C CA . GLY A 1 745 ? -39.625 -15.109 -52.938 1 26.39 745 GLY A CA 1
ATOM 6021 C C . GLY A 1 745 ? -38.5 -16.109 -53.219 1 26.39 745 GLY A C 1
ATOM 6022 O O . GLY A 1 745 ? -38.594 -16.875 -54.188 1 26.39 745 GLY A O 1
ATOM 6023 N N . SER A 1 746 ? -37.219 -15.758 -52.969 1 28.28 746 SER A N 1
ATOM 6024 C CA . SER A 1 746 ? -36.469 -16.906 -53.438 1 28.28 746 SER A CA 1
ATOM 6025 C C . SER A 1 746 ? -36.875 -18.172 -52.688 1 28.28 746 SER A C 1
ATOM 6027 O O . SER A 1 746 ? -37.25 -18.125 -51.531 1 28.28 746 SER A O 1
ATOM 6029 N N . PRO A 1 747 ? -37.188 -19.391 -53.344 1 28.67 747 PRO A N 1
ATOM 6030 C CA . PRO A 1 747 ? -37.719 -20.641 -52.781 1 28.67 747 PRO A CA 1
ATOM 6031 C C . PRO A 1 747 ? -36.875 -21.141 -51.594 1 28.67 747 PRO A C 1
ATOM 6033 O O . PRO A 1 747 ? -35.656 -21.141 -51.656 1 28.67 747 PRO A O 1
ATOM 6036 N N . SER A 1 748 ? -37.312 -20.75 -50.406 1 31.55 748 SER A N 1
ATOM 6037 C CA . SER A 1 748 ? -36.812 -21.188 -49.094 1 31.55 748 SER A CA 1
ATOM 6038 C C . SER A 1 748 ? -36.594 -22.703 -49.062 1 31.55 748 SER A C 1
ATOM 6040 O O . SER A 1 748 ? -37.562 -23.469 -49.219 1 31.55 748 SER A O 1
ATOM 6042 N N . ASN A 1 749 ? -35.5 -23.172 -49.688 1 31.95 749 ASN A N 1
ATOM 6043 C CA . ASN A 1 749 ? -35.219 -24.609 -49.688 1 31.95 749 ASN A CA 1
ATOM 6044 C C . ASN A 1 749 ? -35.469 -25.203 -48.312 1 31.95 749 ASN A C 1
ATOM 6046 O O . ASN A 1 749 ? -34.969 -24.719 -47.281 1 31.95 749 ASN A O 1
ATOM 6050 N N . GLU A 1 750 ? -36.594 -25.891 -48 1 35.34 750 GLU A N 1
ATOM 6051 C CA . GLU A 1 750 ? -37.312 -26.641 -46.969 1 35.34 750 GLU A CA 1
ATOM 6052 C C . GLU A 1 750 ? -36.375 -27.547 -46.219 1 35.34 750 GLU A C 1
ATOM 6054 O O . GLU A 1 750 ? -36.781 -28.25 -45.281 1 35.34 750 GLU A O 1
ATOM 6059 N N . ASN A 1 751 ? -35.125 -27.766 -46.719 1 38.34 751 ASN A N 1
ATOM 6060 C CA . ASN A 1 751 ? -34.344 -28.828 -46.094 1 38.34 751 ASN A CA 1
ATOM 6061 C C . ASN A 1 751 ? -33.719 -28.359 -44.781 1 38.34 751 ASN A C 1
ATOM 6063 O O . ASN A 1 751 ? -32.875 -29.047 -44.219 1 38.34 751 ASN A O 1
ATOM 6067 N N . VAL A 1 752 ? -33.75 -27.188 -44.344 1 45.06 752 VAL A N 1
ATOM 6068 C CA . VAL A 1 752 ? -33.062 -26.547 -43.219 1 45.06 752 VAL A CA 1
ATOM 6069 C C . VAL A 1 752 ? -33.625 -27.062 -41.906 1 45.06 752 VAL A C 1
ATOM 6071 O O . VAL A 1 752 ? -32.938 -27.094 -40.875 1 45.06 752 VAL A O 1
ATOM 6074 N N . PRO A 1 753 ? -34.844 -27.469 -41.938 1 51.81 753 PRO A N 1
ATOM 6075 C CA . PRO A 1 753 ? -35.469 -27.781 -40.625 1 51.81 753 PRO A CA 1
ATOM 6076 C C . PRO A 1 753 ? -34.969 -29.078 -40.031 1 51.81 753 PRO A C 1
ATOM 6078 O O . PRO A 1 753 ? -34.844 -29.188 -38.812 1 51.81 753 PRO A O 1
ATOM 6081 N N . MET A 1 754 ? -34.469 -29.953 -40.812 1 55.19 754 MET A N 1
ATOM 6082 C CA . MET A 1 754 ? -34.156 -31.281 -40.312 1 55.19 754 MET A CA 1
ATOM 6083 C C . MET A 1 754 ? -32.844 -31.281 -39.562 1 55.19 754 MET A C 1
ATOM 6085 O O . MET A 1 754 ? -32.719 -31.938 -38.531 1 55.19 754 MET A O 1
ATOM 6089 N N . GLU A 1 755 ? -31.922 -30.469 -40 1 60.25 755 GLU A N 1
ATOM 6090 C CA . GLU A 1 755 ? -30.594 -30.469 -39.375 1 60.25 755 GLU A CA 1
ATOM 6091 C C . GLU A 1 755 ? -30.656 -29.812 -37.969 1 60.25 755 GLU A C 1
ATOM 6093 O O . GLU A 1 755 ? -29.984 -30.266 -37.062 1 60.25 755 GLU A O 1
ATOM 6098 N N . ALA A 1 756 ? -31.422 -28.859 -37.906 1 65.25 756 ALA A N 1
ATOM 6099 C CA . ALA A 1 756 ? -31.578 -28.219 -36.594 1 65.25 756 ALA A CA 1
ATOM 6100 C C . ALA A 1 756 ? -32.281 -29.156 -35.625 1 65.25 756 ALA A C 1
ATOM 6102 O O . ALA A 1 756 ? -31.922 -29.203 -34.438 1 65.25 756 ALA A O 1
ATOM 6103 N N . GLU A 1 757 ? -33.219 -29.781 -36.156 1 64.62 757 GLU A N 1
ATOM 6104 C CA . GLU A 1 757 ? -33.969 -30.734 -35.312 1 64.62 757 GLU A CA 1
ATOM 6105 C C . GLU A 1 757 ? -33.062 -31.891 -34.906 1 64.62 757 GLU A C 1
ATOM 6107 O O . GLU A 1 757 ? -33.125 -32.344 -33.75 1 64.62 757 GLU A O 1
ATOM 6112 N N . LEU A 1 758 ? -32.25 -32.25 -35.844 1 68.88 758 LEU A N 1
ATOM 6113 C CA . LEU A 1 758 ? -31.312 -33.312 -35.531 1 68.88 758 LEU A CA 1
ATOM 6114 C C . LEU A 1 758 ? -30.312 -32.875 -34.469 1 68.88 758 LEU A C 1
ATOM 6116 O O . LEU A 1 758 ? -30 -33.625 -33.531 1 68.88 758 LEU A O 1
ATOM 6120 N N . ALA A 1 759 ? -29.844 -31.688 -34.594 1 73.88 759 ALA A N 1
ATOM 6121 C CA . ALA A 1 759 ? -28.891 -31.141 -33.625 1 73.88 759 ALA A CA 1
ATOM 6122 C C . ALA A 1 759 ? -29.516 -31.062 -32.25 1 73.88 759 ALA A C 1
ATOM 6124 O O . ALA A 1 759 ? -28.844 -31.344 -31.234 1 73.88 759 ALA A O 1
ATOM 6125 N N . GLN A 1 760 ? -30.734 -30.766 -32.281 1 76.62 760 GLN A N 1
ATOM 6126 C CA . GLN A 1 760 ? -31.422 -30.656 -31.016 1 76.62 760 GLN A CA 1
ATOM 6127 C C . GLN A 1 760 ? -31.641 -32.031 -30.391 1 76.62 760 GLN A C 1
ATOM 6129 O O . GLN A 1 760 ? -31.516 -32.188 -29.172 1 76.62 760 GLN A O 1
ATOM 6134 N N . THR A 1 761 ? -31.969 -32.906 -31.234 1 75.5 761 THR A N 1
ATOM 6135 C CA . THR A 1 761 ? -32.188 -34.25 -30.75 1 75.5 761 THR A CA 1
ATOM 6136 C C . THR A 1 761 ? -30.875 -34.844 -30.203 1 75.5 761 THR A C 1
ATOM 6138 O O . THR A 1 761 ? -30.859 -35.469 -29.141 1 75.5 761 THR A O 1
ATOM 6141 N N . ILE A 1 762 ? -29.844 -34.594 -30.922 1 76.19 762 ILE A N 1
ATOM 6142 C CA . ILE A 1 762 ? -28.531 -35.062 -30.5 1 76.19 762 ILE A CA 1
ATOM 6143 C C . ILE A 1 762 ? -28.141 -34.375 -29.172 1 76.19 762 ILE A C 1
ATOM 6145 O O . ILE A 1 762 ? -27.609 -35.031 -28.281 1 76.19 762 ILE A O 1
ATOM 6149 N N . SER A 1 763 ? -28.438 -33.156 -29.094 1 81.25 763 SER A N 1
ATOM 6150 C CA . SER A 1 763 ? -28.141 -32.406 -27.891 1 81.25 763 SER A CA 1
ATOM 6151 C C . SER A 1 763 ? -28.906 -32.938 -26.688 1 81.25 763 SER A C 1
ATOM 6153 O O . SER A 1 763 ? -28.328 -33.125 -25.609 1 81.25 763 SER A O 1
ATOM 6155 N N . ASN A 1 764 ? -30.109 -33.25 -26.938 1 78.69 764 ASN A N 1
ATOM 6156 C CA . ASN A 1 764 ? -30.938 -33.75 -25.844 1 78.69 764 ASN A CA 1
ATOM 6157 C C . ASN A 1 764 ? -30.469 -35.125 -25.359 1 78.69 764 ASN A C 1
ATOM 6159 O O . ASN A 1 764 ? -30.422 -35.375 -24.156 1 78.69 764 ASN A O 1
ATOM 6163 N N . GLU A 1 765 ? -30.172 -35.875 -26.312 1 79.69 765 GLU A N 1
ATOM 6164 C CA . GLU A 1 765 ? -29.703 -37.219 -25.969 1 79.69 765 GLU A CA 1
ATOM 6165 C C . GLU A 1 765 ? -28.328 -37.156 -25.281 1 79.69 765 GLU A C 1
ATOM 6167 O O . GLU A 1 765 ? -28.062 -37.938 -24.344 1 79.69 765 GLU A O 1
ATOM 6172 N N . PHE A 1 766 ? -27.547 -36.344 -25.719 1 83 766 PHE A N 1
ATOM 6173 C CA . PHE A 1 766 ? -26.234 -36.156 -25.109 1 83 766 PHE A CA 1
ATOM 6174 C C . PHE A 1 766 ? -26.375 -35.719 -23.656 1 83 766 PHE A C 1
ATOM 6176 O O . PHE A 1 766 ? -25.766 -36.344 -22.766 1 83 766 PHE A O 1
ATOM 6183 N N . TRP A 1 767 ? -27.141 -34.75 -23.453 1 82.5 767 TRP A N 1
ATOM 6184 C CA . TRP A 1 767 ? -27.25 -34.219 -22.109 1 82.5 767 TRP A CA 1
ATOM 6185 C C . TRP A 1 767 ? -27.891 -35.219 -21.156 1 82.5 767 TRP A C 1
ATOM 6187 O O . TRP A 1 767 ? -27.531 -35.281 -19.984 1 82.5 767 TRP A O 1
ATOM 6197 N N . ALA A 1 768 ? -28.766 -35.938 -21.703 1 77.94 768 ALA A N 1
ATOM 6198 C CA . ALA A 1 768 ? -29.359 -37 -20.891 1 77.94 768 ALA A CA 1
ATOM 6199 C C . ALA A 1 768 ? -28.312 -38.031 -20.484 1 77.94 768 ALA A C 1
ATOM 6201 O O . ALA A 1 768 ? -28.219 -38.406 -19.312 1 77.94 768 ALA A O 1
ATOM 6202 N N . ALA A 1 769 ? -27.562 -38.438 -21.438 1 77.94 769 ALA A N 1
ATOM 6203 C CA . ALA A 1 769 ? -26.531 -39.438 -21.188 1 77.94 769 ALA A CA 1
ATOM 6204 C C . ALA A 1 769 ? -25.422 -38.875 -20.312 1 77.94 769 ALA A C 1
ATOM 6206 O O . ALA A 1 769 ? -24.938 -39.562 -19.406 1 77.94 769 ALA A O 1
ATOM 6207 N N . TYR A 1 770 ? -25.062 -37.719 -20.625 1 79.69 770 TYR A N 1
ATOM 6208 C CA . TYR A 1 770 ? -24 -37.062 -19.891 1 79.69 770 TYR A CA 1
ATOM 6209 C C . TYR A 1 770 ? -24.391 -36.844 -18.422 1 79.69 770 TYR A C 1
ATOM 6211 O O . TYR A 1 770 ? -23.578 -37.094 -17.531 1 79.69 770 TYR A O 1
ATOM 6219 N N . ASN A 1 771 ? -25.547 -36.406 -18.234 1 77.75 771 ASN A N 1
ATOM 6220 C CA . ASN A 1 771 ? -26 -36.156 -16.875 1 77.75 771 ASN A CA 1
ATOM 6221 C C . ASN A 1 771 ? -26.094 -37.438 -16.062 1 77.75 771 ASN A C 1
ATOM 6223 O O . ASN A 1 771 ? -25.734 -37.469 -14.883 1 77.75 771 ASN A O 1
ATOM 6227 N N . ASP A 1 772 ? -26.547 -38.438 -16.703 1 75.75 772 ASP A N 1
ATOM 6228 C CA . ASP A 1 772 ? -26.594 -39.719 -16.047 1 75.75 772 ASP A CA 1
ATOM 6229 C C . ASP A 1 772 ? -25.188 -40.219 -15.711 1 75.75 772 ASP A C 1
ATOM 6231 O O . ASP A 1 772 ? -24.953 -40.719 -14.609 1 75.75 772 ASP A O 1
ATOM 6235 N N . GLY A 1 773 ? -24.344 -40.094 -16.641 1 74.75 773 GLY A N 1
ATOM 6236 C CA . GLY A 1 773 ? -22.969 -40.531 -16.422 1 74.75 773 GLY A CA 1
ATOM 6237 C C . GLY A 1 773 ? -22.25 -39.688 -15.375 1 74.75 773 GLY A C 1
ATOM 6238 O O . GLY A 1 773 ? -21.438 -40.219 -14.609 1 74.75 773 GLY A O 1
ATOM 6239 N N . TRP A 1 774 ? -22.594 -38.5 -15.406 1 75 774 TRP A N 1
ATOM 6240 C CA . TRP A 1 774 ? -22 -37.562 -14.43 1 75 774 TRP A CA 1
ATOM 6241 C C . TRP A 1 774 ? -22.438 -37.938 -13.016 1 75 774 TRP A C 1
ATOM 6243 O O . TRP A 1 774 ? -21.625 -37.938 -12.086 1 75 774 TRP A O 1
ATOM 6253 N N . GLU A 1 775 ? -23.625 -38.156 -12.859 1 72.31 775 GLU A N 1
ATOM 6254 C CA . GLU A 1 775 ? -24.156 -38.562 -11.562 1 72.31 775 GLU A CA 1
ATOM 6255 C C . GLU A 1 775 ? -23.484 -39.844 -11.094 1 72.31 775 GLU A C 1
ATOM 6257 O O . GLU A 1 775 ? -23.188 -40 -9.914 1 72.31 775 GLU A O 1
ATOM 6262 N N . ASP A 1 776 ? -23.266 -40.688 -12.016 1 73.44 776 ASP A N 1
ATOM 6263 C CA . ASP A 1 776 ? -22.594 -41.938 -11.711 1 73.44 776 ASP A CA 1
ATOM 6264 C C . ASP A 1 776 ? -21.156 -41.719 -11.227 1 73.44 776 ASP A C 1
ATOM 6266 O O . ASP A 1 776 ? -20.688 -42.375 -10.297 1 73.44 776 ASP A O 1
ATOM 6270 N N . LEU A 1 777 ? -20.531 -40.812 -11.906 1 70.75 777 LEU A N 1
ATOM 6271 C CA . LEU A 1 777 ? -19.156 -40.469 -11.539 1 70.75 777 LEU A CA 1
ATOM 6272 C C . LEU A 1 777 ? -19.109 -39.844 -10.141 1 70.75 777 LEU A C 1
ATOM 6274 O O . LEU A 1 777 ? -18.219 -40.156 -9.352 1 70.75 777 LEU A O 1
ATOM 6278 N N . MET A 1 778 ? -20.031 -39 -9.891 1 70.44 778 MET A N 1
ATOM 6279 C CA . MET A 1 778 ? -20.062 -38.281 -8.617 1 70.44 778 MET A CA 1
ATOM 6280 C C . MET A 1 778 ? -20.406 -39.219 -7.473 1 70.44 778 MET A C 1
ATOM 6282 O O . MET A 1 778 ? -20.031 -38.969 -6.324 1 70.44 778 MET A O 1
ATOM 6286 N N . ASN A 1 779 ? -21.062 -40.219 -7.801 1 64.06 779 ASN A N 1
ATOM 6287 C CA . ASN A 1 779 ? -21.516 -41.156 -6.781 1 64.06 779 ASN A CA 1
ATOM 6288 C C . ASN A 1 779 ? -20.516 -42.312 -6.578 1 64.06 779 ASN A C 1
ATOM 6290 O O . ASN A 1 779 ? -20.703 -43.156 -5.711 1 64.06 779 ASN A O 1
ATOM 6294 N N . GLN A 1 780 ? -19.5 -42.281 -7.434 1 60.66 780 GLN A N 1
ATOM 6295 C CA . GLN A 1 780 ? -18.5 -43.312 -7.23 1 60.66 780 GLN A CA 1
ATOM 6296 C C . GLN A 1 780 ? -17.719 -43.094 -5.934 1 60.66 780 GLN A C 1
ATOM 6298 O O . GLN A 1 780 ? -17.359 -41.969 -5.617 1 60.66 780 GLN A O 1
ATOM 6303 N N . PRO A 1 781 ? -17.859 -44.031 -5 1 51.19 781 PRO A N 1
ATOM 6304 C CA . PRO A 1 781 ? -17.25 -43.875 -3.678 1 51.19 781 PRO A CA 1
ATOM 6305 C C . PRO A 1 781 ? -15.781 -43.469 -3.754 1 51.19 781 PRO A C 1
ATOM 6307 O O . PRO A 1 781 ? -15.281 -42.75 -2.869 1 51.19 781 PRO A O 1
ATOM 6310 N N . ASP A 1 782 ? -14.969 -44.219 -4.578 1 46.12 782 ASP A N 1
ATOM 6311 C CA . ASP A 1 782 ? -13.516 -44.125 -4.465 1 46.12 782 ASP A CA 1
ATOM 6312 C C . ASP A 1 782 ? -12.961 -43.062 -5.414 1 46.12 782 ASP A C 1
ATOM 6314 O O . ASP A 1 782 ? -12.625 -43.344 -6.562 1 46.12 782 ASP A O 1
ATOM 6318 N N . TYR A 1 783 ? -13.453 -41.938 -5.293 1 45.22 783 TYR A N 1
ATOM 6319 C CA . TYR A 1 783 ? -12.781 -40.844 -6.016 1 45.22 783 TYR A CA 1
ATOM 6320 C C . TYR A 1 783 ? -11.289 -40.844 -5.691 1 45.22 783 TYR A C 1
ATOM 6322 O O . TYR A 1 783 ? -10.555 -39.969 -6.16 1 45.22 783 TYR A O 1
ATOM 6330 N N . THR A 1 784 ? -10.938 -41.719 -4.848 1 50.19 784 THR A N 1
ATOM 6331 C CA . THR A 1 784 ? -9.562 -41.812 -4.379 1 50.19 784 THR A CA 1
ATOM 6332 C C . THR A 1 784 ? -8.609 -42.062 -5.543 1 50.19 784 THR A C 1
ATOM 6334 O O . THR A 1 784 ? -7.422 -41.719 -5.461 1 50.19 784 THR A O 1
ATOM 6337 N N . TYR A 1 785 ? -9.32 -42.594 -6.539 1 47.22 785 TYR A N 1
ATOM 6338 C CA . TYR A 1 785 ? -8.445 -42.938 -7.656 1 47.22 785 TYR A CA 1
ATOM 6339 C C . TYR A 1 785 ? -7.906 -41.656 -8.32 1 47.22 785 TYR A C 1
ATOM 6341 O O . TYR A 1 785 ? -6.828 -41.688 -8.914 1 47.22 785 TYR A O 1
ATOM 6349 N N . LEU A 1 786 ? -8.734 -40.719 -8.289 1 50.16 786 LEU A N 1
ATOM 6350 C CA . LEU A 1 786 ? -8.273 -39.469 -8.875 1 50.16 786 LEU A CA 1
ATOM 6351 C C . LEU A 1 786 ? -7.078 -38.906 -8.109 1 50.16 786 LEU A C 1
ATOM 6353 O O . LEU A 1 786 ? -6.336 -38.062 -8.625 1 50.16 786 LEU A O 1
ATOM 6357 N N . PHE A 1 787 ? -7.031 -39.438 -6.891 1 54.44 787 PHE A N 1
ATOM 6358 C CA . PHE A 1 787 ? -5.992 -38.938 -6 1 54.44 787 PHE A CA 1
ATOM 6359 C C . PHE A 1 787 ? -5 -40.031 -5.648 1 54.44 787 PHE A C 1
ATOM 6361 O O . PHE A 1 787 ? -4.156 -39.875 -4.766 1 54.44 787 PHE A O 1
ATOM 6368 N N . ASP A 1 788 ? -5.305 -41.219 -6.098 1 49.62 788 ASP A N 1
ATOM 6369 C CA . ASP A 1 788 ? -4.453 -42.375 -5.773 1 49.62 788 ASP A CA 1
ATOM 6370 C C . ASP A 1 788 ? -2.996 -42.094 -6.133 1 49.62 788 ASP A C 1
ATOM 6372 O O . ASP A 1 788 ? -2.088 -42.75 -5.637 1 49.62 788 ASP A O 1
ATOM 6376 N N . THR A 1 789 ? -2.939 -41.156 -7.016 1 45.44 789 THR A N 1
ATOM 6377 C CA . THR A 1 789 ? -1.56 -40.875 -7.395 1 45.44 789 THR A CA 1
ATOM 6378 C C . THR A 1 789 ? -0.89 -39.969 -6.363 1 45.44 789 THR A C 1
ATOM 6380 O O . THR A 1 789 ? 0.316 -39.75 -6.434 1 45.44 789 THR A O 1
ATOM 6383 N N . ILE A 1 790 ? -1.634 -39.375 -5.582 1 44.78 790 ILE A N 1
ATOM 6384 C CA . ILE A 1 790 ? -1.023 -38.5 -4.59 1 44.78 790 ILE A CA 1
ATOM 6385 C C . ILE A 1 790 ? -0.944 -39.219 -3.246 1 44.78 790 ILE A C 1
ATOM 6387 O O . ILE A 1 790 ? -1.938 -39.781 -2.773 1 44.78 790 ILE A O 1
ATOM 6391 N N . MET B 1 1 ? 66.688 14.805 -74.5 1 22.44 1 MET B N 1
ATOM 6392 C CA . MET B 1 1 ? 65.625 15.492 -75.25 1 22.44 1 MET B CA 1
ATOM 6393 C C . MET B 1 1 ? 64.312 15.352 -74.5 1 22.44 1 MET B C 1
ATOM 6395 O O . MET B 1 1 ? 63.75 14.25 -74.375 1 22.44 1 MET B O 1
ATOM 6399 N N . SER B 1 2 ? 64.125 15.992 -73.438 1 20.64 2 SER B N 1
ATOM 6400 C CA . SER B 1 2 ? 63.406 15.883 -72.125 1 20.64 2 SER B CA 1
ATOM 6401 C C . SER B 1 2 ? 61.906 16.188 -72.312 1 20.64 2 SER B C 1
ATOM 6403 O O . SER B 1 2 ? 61.531 17.281 -72.688 1 20.64 2 SER B O 1
ATOM 6405 N N . LYS B 1 3 ? 61.25 15.102 -72.938 1 21.12 3 LYS B N 1
ATOM 6406 C CA . LYS B 1 3 ? 59.906 15.109 -73.5 1 21.12 3 LYS B CA 1
ATOM 6407 C C . LYS B 1 3 ? 58.906 15.75 -72.562 1 21.12 3 LYS B C 1
ATOM 6409 O O . LYS B 1 3 ? 58.688 15.234 -71.438 1 21.12 3 LYS B O 1
ATOM 6414 N N . ARG B 1 4 ? 58.844 17.062 -72.562 1 21.86 4 ARG B N 1
ATOM 6415 C CA . ARG B 1 4 ? 58.188 18.172 -71.875 1 21.86 4 ARG B CA 1
ATOM 6416 C C . ARG B 1 4 ? 56.656 18.047 -72 1 21.86 4 ARG B C 1
ATOM 6418 O O . ARG B 1 4 ? 56.094 18.281 -73.125 1 21.86 4 ARG B O 1
ATOM 6425 N N . GLY B 1 5 ? 56.219 16.875 -71.562 1 23.64 5 GLY B N 1
ATOM 6426 C CA . GLY B 1 5 ? 54.938 16.281 -71.812 1 23.64 5 GLY B CA 1
ATOM 6427 C C . GLY B 1 5 ? 53.781 17.219 -71.562 1 23.64 5 GLY B C 1
ATOM 6428 O O . GLY B 1 5 ? 53.875 18.125 -70.75 1 23.64 5 GLY B O 1
ATOM 6429 N N . ASN B 1 6 ? 53.094 17.656 -72.625 1 22.77 6 ASN B N 1
ATOM 6430 C CA . ASN B 1 6 ? 52.094 18.656 -72.938 1 22.77 6 ASN B CA 1
ATOM 6431 C C . ASN B 1 6 ? 50.906 18.562 -72 1 22.77 6 ASN B C 1
ATOM 6433 O O . ASN B 1 6 ? 50.188 17.547 -71.938 1 22.77 6 ASN B O 1
ATOM 6437 N N . LEU B 1 7 ? 51.062 19.016 -70.75 1 23.91 7 LEU B N 1
ATOM 6438 C CA . LEU B 1 7 ? 50.219 19.031 -69.562 1 23.91 7 LEU B CA 1
ATOM 6439 C C . LEU B 1 7 ? 48.875 19.719 -69.875 1 23.91 7 LEU B C 1
ATOM 6441 O O . LEU B 1 7 ? 48.812 20.953 -69.938 1 23.91 7 LEU B O 1
ATOM 6445 N N . GLN B 1 8 ? 48.312 19.344 -71.062 1 22.41 8 GLN B N 1
ATOM 6446 C CA . GLN B 1 8 ? 47.125 20.031 -71.5 1 22.41 8 GLN B CA 1
ATOM 6447 C C . GLN B 1 8 ? 46.094 20.156 -70.375 1 22.41 8 GLN B C 1
ATOM 6449 O O . GLN B 1 8 ? 45.719 19.172 -69.75 1 22.41 8 GLN B O 1
ATOM 6454 N N . ASP B 1 9 ? 46.062 21.312 -69.75 1 23.42 9 ASP B N 1
ATOM 6455 C CA . ASP B 1 9 ? 45.406 21.812 -68.562 1 23.42 9 ASP B CA 1
ATOM 6456 C C . ASP B 1 9 ? 43.875 21.797 -68.688 1 23.42 9 ASP B C 1
ATOM 6458 O O . ASP B 1 9 ? 43.344 22.453 -69.562 1 23.42 9 ASP B O 1
ATOM 6462 N N . GLY B 1 10 ? 43.281 20.609 -68.938 1 24.88 10 GLY B N 1
ATOM 6463 C CA . GLY B 1 10 ? 41.875 20.422 -69.188 1 24.88 10 GLY B CA 1
ATOM 6464 C C . GLY B 1 10 ? 41 21.281 -68.312 1 24.88 10 GLY B C 1
ATOM 6465 O O . GLY B 1 10 ? 40.938 21.078 -67.062 1 24.88 10 GLY B O 1
ATOM 6466 N N . ILE B 1 11 ? 40.844 22.547 -68.625 1 26.62 11 ILE B N 1
ATOM 6467 C CA . ILE B 1 11 ? 40.094 23.594 -67.938 1 26.62 11 ILE B CA 1
ATOM 6468 C C . ILE B 1 11 ? 38.656 23.172 -67.812 1 26.62 11 ILE B C 1
ATOM 6470 O O . ILE B 1 11 ? 37.938 23.016 -68.812 1 26.62 11 ILE B O 1
ATOM 6474 N N . THR B 1 12 ? 38.406 22.125 -67.062 1 27.78 12 THR B N 1
ATOM 6475 C CA . THR B 1 12 ? 37.031 21.656 -66.875 1 27.78 12 THR B CA 1
ATOM 6476 C C . THR B 1 12 ? 36.094 22.828 -66.625 1 27.78 12 THR B C 1
ATOM 6478 O O . THR B 1 12 ? 36.375 23.688 -65.812 1 27.78 12 THR B O 1
ATOM 6481 N N . PRO B 1 13 ? 35.312 23.172 -67.688 1 27.48 13 PRO B N 1
ATOM 6482 C CA . PRO B 1 13 ? 34.375 24.312 -67.625 1 27.48 13 PRO B CA 1
ATOM 6483 C C . PRO B 1 13 ? 33.594 24.391 -66.312 1 27.48 13 PRO B C 1
ATOM 6485 O O . PRO B 1 13 ? 33.125 23.359 -65.812 1 27.48 13 PRO B O 1
ATOM 6488 N N . LEU B 1 14 ? 33.938 25.266 -65.438 1 26.05 14 LEU B N 1
ATOM 6489 C CA . LEU B 1 14 ? 33.344 25.594 -64.125 1 26.05 14 LEU B CA 1
ATOM 6490 C C . LEU B 1 14 ? 31.859 25.844 -64.25 1 26.05 14 LEU B C 1
ATOM 6492 O O . LEU B 1 14 ? 31.438 26.812 -64.875 1 26.05 14 LEU B O 1
ATOM 6496 N N . GLU B 1 15 ? 31.078 24.797 -64.562 1 27.19 15 GLU B N 1
ATOM 6497 C CA . GLU B 1 15 ? 29.625 24.953 -64.625 1 27.19 15 GLU B CA 1
ATOM 6498 C C . GLU B 1 15 ? 29.109 25.938 -63.594 1 27.19 15 GLU B C 1
ATOM 6500 O O . GLU B 1 15 ? 29.547 25.891 -62.438 1 27.19 15 GLU B O 1
ATOM 6505 N N . ASP B 1 16 ? 28.641 27.078 -64 1 26.75 16 ASP B N 1
ATOM 6506 C CA . ASP B 1 16 ? 28.062 28.25 -63.375 1 26.75 16 ASP B CA 1
ATOM 6507 C C . ASP B 1 16 ? 27.016 27.859 -62.344 1 26.75 16 ASP B C 1
ATOM 6509 O O . ASP B 1 16 ? 26.031 27.188 -62.656 1 26.75 16 ASP B O 1
ATOM 6513 N N . ALA B 1 17 ? 27.391 27.578 -61.156 1 29.64 17 ALA B N 1
ATOM 6514 C CA . ALA B 1 17 ? 26.594 27.297 -59.969 1 29.64 17 ALA B CA 1
ATOM 6515 C C . ALA B 1 17 ? 25.484 28.328 -59.781 1 29.64 17 ALA B C 1
ATOM 6517 O O . ALA B 1 17 ? 25.75 29.484 -59.438 1 29.64 17 ALA B O 1
ATOM 6518 N N . GLY B 1 18 ? 24.656 28.453 -60.812 1 28.45 18 GLY B N 1
ATOM 6519 C CA . GLY B 1 18 ? 23.531 29.375 -60.688 1 28.45 18 GLY B CA 1
ATOM 6520 C C . GLY B 1 18 ? 22.953 29.422 -59.281 1 28.45 18 GLY B C 1
ATOM 6521 O O . GLY B 1 18 ? 22.688 28.391 -58.688 1 28.45 18 GLY B O 1
ATOM 6522 N N . LYS B 1 19 ? 23.359 30.453 -58.562 1 32.47 19 LYS B N 1
ATOM 6523 C CA . LYS B 1 19 ? 22.906 30.875 -57.25 1 32.47 19 LYS B CA 1
ATOM 6524 C C . LYS B 1 19 ? 21.391 30.781 -57.125 1 32.47 19 LYS B C 1
ATOM 6526 O O . LYS B 1 19 ? 20.672 31.516 -57.812 1 32.47 19 LYS B O 1
ATOM 6531 N N . ASN B 1 20 ? 20.828 29.625 -57.125 1 28.27 20 ASN B N 1
ATOM 6532 C CA . ASN B 1 20 ? 19.422 29.469 -56.812 1 28.27 20 ASN B CA 1
ATOM 6533 C C . ASN B 1 20 ? 19.016 30.391 -55.656 1 28.27 20 ASN B C 1
ATOM 6535 O O . ASN B 1 20 ? 19.391 30.141 -54.5 1 28.27 20 ASN B O 1
ATOM 6539 N N . VAL B 1 21 ? 19.094 31.719 -55.906 1 29.48 21 VAL B N 1
ATOM 6540 C CA . VAL B 1 21 ? 18.625 32.719 -54.938 1 29.48 21 VAL B CA 1
ATOM 6541 C C . VAL B 1 21 ? 17.297 32.25 -54.344 1 29.48 21 VAL B C 1
ATOM 6543 O O . VAL B 1 21 ? 16.312 32.094 -55.062 1 29.48 21 VAL B O 1
ATOM 6546 N N . ARG B 1 22 ? 17.453 31.594 -53.406 1 34.66 22 ARG B N 1
ATOM 6547 C CA . ARG B 1 22 ? 16.25 31.234 -52.656 1 34.66 22 ARG B CA 1
ATOM 6548 C C . ARG B 1 22 ? 15.328 32.438 -52.5 1 34.66 22 ARG B C 1
ATOM 6550 O O . ARG B 1 22 ? 15.719 33.469 -51.969 1 34.66 22 ARG B O 1
ATOM 6557 N N . LYS B 1 23 ? 14.453 32.656 -53.469 1 32.94 23 LYS B N 1
ATOM 6558 C CA . LYS B 1 23 ? 13.422 33.688 -53.344 1 32.94 23 LYS B CA 1
ATOM 6559 C C . LYS B 1 23 ? 12.906 33.75 -51.906 1 32.94 23 LYS B C 1
ATOM 6561 O O . LYS B 1 23 ? 12.469 32.75 -51.344 1 32.94 23 LYS B O 1
ATOM 6566 N N . ARG B 1 24 ? 13.438 34.688 -51.156 1 34.47 24 ARG B N 1
ATOM 6567 C CA . ARG B 1 24 ? 12.938 35 -49.812 1 34.47 24 ARG B CA 1
ATOM 6568 C C . ARG B 1 24 ? 11.422 35.125 -49.812 1 34.47 24 ARG B C 1
ATOM 6570 O O . ARG B 1 24 ? 10.867 36 -50.469 1 34.47 24 ARG B O 1
ATOM 6577 N N . ARG B 1 25 ? 10.727 34.062 -49.844 1 39.91 25 ARG B N 1
ATOM 6578 C CA . ARG B 1 25 ? 9.266 34.125 -49.75 1 39.91 25 ARG B CA 1
ATOM 6579 C C . ARG B 1 25 ? 8.828 35.062 -48.625 1 39.91 25 ARG B C 1
ATOM 6581 O O . ARG B 1 25 ? 9.148 34.875 -47.469 1 39.91 25 ARG B O 1
ATOM 6588 N N . LYS B 1 26 ? 8.617 36.344 -48.875 1 46.31 26 LYS B N 1
ATOM 6589 C CA . LYS B 1 26 ? 8.07 37.312 -47.969 1 46.31 26 LYS B CA 1
ATOM 6590 C C . LYS B 1 26 ? 6.785 36.812 -47.312 1 46.31 26 LYS B C 1
ATOM 6592 O O . LYS B 1 26 ? 5.918 36.25 -47.969 1 46.31 26 LYS B O 1
ATOM 6597 N N . PRO B 1 27 ? 6.797 36.656 -46.031 1 51.59 27 PRO B N 1
ATOM 6598 C CA . PRO B 1 27 ? 5.578 36.188 -45.375 1 51.59 27 PRO B CA 1
ATOM 6599 C C . PRO B 1 27 ? 4.336 36.969 -45.781 1 51.59 27 PRO B C 1
ATOM 6601 O O . PRO B 1 27 ? 4.395 38.188 -45.938 1 51.59 27 PRO B O 1
ATOM 6604 N N . ILE B 1 28 ? 3.439 36.406 -46.375 1 61.47 28 ILE B N 1
ATOM 6605 C CA . ILE B 1 28 ? 2.166 36.969 -46.781 1 61.47 28 ILE B CA 1
ATOM 6606 C C . ILE B 1 28 ? 1.454 37.562 -45.562 1 61.47 28 ILE B C 1
ATOM 6608 O O . ILE B 1 28 ? 1.136 36.844 -44.625 1 61.47 28 ILE B O 1
ATOM 6612 N N . LYS B 1 29 ? 1.358 38.844 -45.406 1 66.38 29 LYS B N 1
ATOM 6613 C CA . LYS B 1 29 ? 0.814 39.562 -44.25 1 66.38 29 LYS B CA 1
ATOM 6614 C C . LYS B 1 29 ? -0.665 39.875 -44.469 1 66.38 29 LYS B C 1
ATOM 6616 O O . LYS B 1 29 ? -1.343 40.312 -43.531 1 66.38 29 LYS B O 1
ATOM 6621 N N . SER B 1 30 ? -1.107 39.531 -45.656 1 71.75 30 SER B N 1
ATOM 6622 C CA . SER B 1 30 ? -2.496 39.875 -45.969 1 71.75 30 SER B CA 1
ATOM 6623 C C . SER B 1 30 ? -3.439 38.75 -45.5 1 71.75 30 SER B C 1
ATOM 6625 O O . SER B 1 30 ? -3.037 37.594 -45.406 1 71.75 30 SER B O 1
ATOM 6627 N N . CYS B 1 31 ? -4.645 39.094 -45.062 1 71.12 31 CYS B N 1
ATOM 6628 C CA . CYS B 1 31 ? -5.605 38.062 -44.688 1 71.12 31 CYS B CA 1
ATOM 6629 C C . CYS B 1 31 ? -5.973 37.188 -45.875 1 71.12 31 CYS B C 1
ATOM 6631 O O . CYS B 1 31 ? -5.844 37.625 -47.031 1 71.12 31 CYS B O 1
ATOM 6633 N N . ALA B 1 32 ? -6.27 36.031 -45.719 1 69.69 32 ALA B N 1
ATOM 6634 C CA . ALA B 1 32 ? -6.5 35.031 -46.75 1 69.69 32 ALA B CA 1
ATOM 6635 C C . ALA B 1 32 ? -7.566 35.5 -47.719 1 69.69 32 ALA B C 1
ATOM 6637 O O . ALA B 1 32 ? -7.453 35.25 -48.938 1 69.69 32 ALA B O 1
ATOM 6638 N N . PHE B 1 33 ? -8.555 36.188 -47.25 1 73.38 33 PHE B N 1
ATOM 6639 C CA . PHE B 1 33 ? -9.648 36.656 -48.094 1 73.38 33 PHE B CA 1
ATOM 6640 C C . PHE B 1 33 ? -9.164 37.75 -49.031 1 73.38 33 PHE B C 1
ATOM 6642 O O . PHE B 1 33 ? -9.438 37.719 -50.219 1 73.38 33 PHE B O 1
ATOM 6649 N N . CYS B 1 34 ? -8.5 38.719 -48.5 1 75.12 34 CYS B N 1
ATOM 6650 C CA . CYS B 1 34 ? -8.031 39.844 -49.281 1 75.12 34 CYS B CA 1
ATOM 6651 C C . CYS B 1 34 ? -6.996 39.406 -50.312 1 75.12 34 CYS B C 1
ATOM 6653 O O . CYS B 1 34 ? -6.984 39.875 -51.438 1 75.12 34 CYS B O 1
ATOM 6655 N N . ARG B 1 35 ? -6.258 38.375 -50 1 71.56 35 ARG B N 1
ATOM 6656 C CA . ARG B 1 35 ? -5.223 37.844 -50.906 1 71.56 35 ARG B CA 1
ATOM 6657 C C . ARG B 1 35 ? -5.84 37.094 -52.062 1 71.56 35 ARG B C 1
ATOM 6659 O O . ARG B 1 35 ? -5.418 37.281 -53.219 1 71.56 35 ARG B O 1
ATOM 6666 N N . LYS B 1 36 ? -6.871 36.375 -51.75 1 67.56 36 LYS B N 1
ATOM 6667 C CA . LYS B 1 36 ? -7.543 35.594 -52.781 1 67.56 36 LYS B CA 1
ATOM 6668 C C . LYS B 1 36 ? -8.234 36.5 -53.812 1 67.56 36 LYS B C 1
ATOM 6670 O O . LYS B 1 36 ? -8.211 36.219 -55 1 67.56 36 LYS B O 1
ATOM 6675 N N . ARG B 1 37 ? -8.773 37.438 -53.312 1 69.69 37 ARG B N 1
ATOM 6676 C CA . ARG B 1 37 ? -9.547 38.344 -54.156 1 69.69 37 ARG B CA 1
ATOM 6677 C C . ARG B 1 37 ? -8.688 39.5 -54.656 1 69.69 37 ARG B C 1
ATOM 6679 O O . ARG B 1 37 ? -9.188 40.375 -55.375 1 69.69 37 ARG B O 1
ATOM 6686 N N . LYS B 1 38 ? -7.344 39.375 -54.281 1 69.31 38 LYS B N 1
ATOM 6687 C CA . LYS B 1 38 ? -6.355 40.375 -54.688 1 69.31 38 LYS B CA 1
ATOM 6688 C C . LYS B 1 38 ? -6.805 41.781 -54.312 1 69.31 38 LYS B C 1
ATOM 6690 O O . LYS B 1 38 ? -6.676 42.719 -55.125 1 69.31 38 LYS B O 1
ATOM 6695 N N . LEU B 1 39 ? -7.52 41.844 -53.125 1 74.81 39 LEU B N 1
ATOM 6696 C CA . LEU B 1 39 ? -7.926 43.156 -52.594 1 74.81 39 LEU B CA 1
ATOM 6697 C C . LEU B 1 39 ? -6.844 43.75 -51.719 1 74.81 39 LEU B C 1
ATOM 6699 O O . LEU B 1 39 ? -5.98 43.031 -51.219 1 74.81 39 LEU B O 1
ATOM 6703 N N . ARG B 1 40 ? -6.848 45.031 -51.562 1 76.19 40 ARG B N 1
ATOM 6704 C CA . ARG B 1 40 ? -5.922 45.719 -50.688 1 76.19 40 ARG B CA 1
ATOM 6705 C C . ARG B 1 40 ? -6.238 45.406 -49.219 1 76.19 40 ARG B C 1
ATOM 6707 O O . ARG B 1 40 ? -7.332 45.719 -48.75 1 76.19 40 ARG B O 1
ATOM 6714 N N . CYS B 1 41 ? -5.449 44.594 -48.469 1 70.69 41 CYS B N 1
ATOM 6715 C CA . CYS B 1 41 ? -5.594 44.219 -47.062 1 70.69 41 CYS B CA 1
ATOM 6716 C C . CYS B 1 41 ? -4.785 45.156 -46.156 1 70.69 41 CYS B C 1
ATOM 6718 O O . CYS B 1 41 ? -3.586 45.344 -46.375 1 70.69 41 CYS B O 1
ATOM 6720 N N . ASP B 1 42 ? -5.352 45.969 -45.375 1 77.06 42 ASP B N 1
ATOM 6721 C CA . ASP B 1 42 ? -4.629 46.875 -44.5 1 77.06 42 ASP B CA 1
ATOM 6722 C C . ASP B 1 42 ? -4.043 46.125 -43.281 1 77.06 42 ASP B C 1
ATOM 6724 O O . ASP B 1 42 ? -3.529 46.75 -42.375 1 77.06 42 ASP B O 1
ATOM 6728 N N . GLN B 1 43 ? -4.121 44.688 -43.094 1 71.75 43 GLN B N 1
ATOM 6729 C CA . GLN B 1 43 ? -3.518 43.75 -42.125 1 71.75 43 GLN B CA 1
ATOM 6730 C C . GLN B 1 43 ? -3.959 44.062 -40.719 1 71.75 43 GLN B C 1
ATOM 6732 O O . GLN B 1 43 ? -3.277 43.719 -39.75 1 71.75 43 GLN B O 1
ATOM 6737 N N . GLN B 1 44 ? -5.059 44.75 -40.625 1 74.62 44 GLN B N 1
ATOM 6738 C CA . GLN B 1 44 ? -5.578 45.031 -39.312 1 74.62 44 GLN B CA 1
ATOM 6739 C C . GLN B 1 44 ? -6.25 43.781 -38.719 1 74.62 44 GLN B C 1
ATOM 6741 O O . GLN B 1 44 ? -7.016 43.094 -39.406 1 74.62 44 GLN B O 1
ATOM 6746 N N . LYS B 1 45 ? -5.906 43.125 -37.531 1 70.56 45 LYS B N 1
ATOM 6747 C CA . LYS B 1 45 ? -6.477 42.031 -36.781 1 70.56 45 LYS B CA 1
ATOM 6748 C C . LYS B 1 45 ? -7.512 42.531 -35.75 1 70.56 45 LYS B C 1
ATOM 6750 O O . LYS B 1 45 ? -7.414 43.656 -35.281 1 70.56 45 LYS B O 1
ATOM 6755 N N . PRO B 1 46 ? -8.609 41.812 -35.625 1 72.56 46 PRO B N 1
ATOM 6756 C CA . PRO B 1 46 ? -8.789 40.438 -36.094 1 72.56 46 PRO B CA 1
ATOM 6757 C C . PRO B 1 46 ? -9.367 40.406 -37.531 1 72.56 46 PRO B C 1
ATOM 6759 O O . PRO B 1 46 ? -9.25 39.375 -38.188 1 72.56 46 PRO B O 1
ATOM 6762 N N . VAL B 1 47 ? -9.953 41.5 -37.812 1 78.62 47 VAL B N 1
ATOM 6763 C CA . VAL B 1 47 ? -10.555 41.531 -39.156 1 78.62 47 VAL B CA 1
ATOM 6764 C C . VAL B 1 47 ? -10.078 42.781 -39.906 1 78.62 47 VAL B C 1
ATOM 6766 O O . VAL B 1 47 ? -10.156 43.906 -39.375 1 78.62 47 VAL B O 1
ATOM 6769 N N . CYS B 1 48 ? -9.625 42.719 -41.125 1 77.06 48 CYS B N 1
ATOM 6770 C CA . CYS B 1 48 ? -9.086 43.844 -41.906 1 77.06 48 CYS B CA 1
ATOM 6771 C C . CYS B 1 48 ? -10.211 44.719 -42.438 1 77.06 48 CYS B C 1
ATOM 6773 O O . CYS B 1 48 ? -11.367 44.312 -42.5 1 77.06 48 CYS B O 1
ATOM 6775 N N . SER B 1 49 ? -9.938 45.969 -42.656 1 79.44 49 SER B N 1
ATOM 6776 C CA . SER B 1 49 ? -10.922 46.969 -43.062 1 79.44 49 SER B CA 1
ATOM 6777 C C . SER B 1 49 ? -11.656 46.531 -44.344 1 79.44 49 SER B C 1
ATOM 6779 O O . SER B 1 49 ? -12.844 46.844 -44.5 1 79.44 49 SER B O 1
ATOM 6781 N N . THR B 1 50 ? -10.984 45.75 -45.188 1 78.5 50 THR B N 1
ATOM 6782 C CA . THR B 1 50 ? -11.594 45.281 -46.438 1 78.5 50 THR B CA 1
ATOM 6783 C C . THR B 1 50 ? -12.602 44.188 -46.156 1 78.5 50 THR B C 1
ATOM 6785 O O . THR B 1 50 ? -13.695 44.156 -46.719 1 78.5 50 THR B O 1
ATOM 6788 N N . CYS B 1 51 ? -12.305 43.344 -45.25 1 73.06 51 CYS B N 1
ATOM 6789 C CA . CYS B 1 51 ? -13.203 42.281 -44.844 1 73.06 51 CYS B CA 1
ATOM 6790 C C . CYS B 1 51 ? -14.344 42.812 -44 1 73.06 51 CYS B C 1
ATOM 6792 O O . CYS B 1 51 ? -15.492 42.375 -44.125 1 73.06 51 CYS B O 1
ATOM 6794 N N . LYS B 1 52 ? -14.125 43.781 -43.156 1 77 52 LYS B N 1
ATOM 6795 C CA . LYS B 1 52 ? -15.148 44.469 -42.375 1 77 52 LYS B CA 1
ATOM 6796 C C . LYS B 1 52 ? -16.172 45.156 -43.281 1 77 52 LYS B C 1
ATOM 6798 O O . LYS B 1 52 ? -17.375 45.094 -43 1 77 52 LYS B O 1
ATOM 6803 N N . ALA B 1 53 ? -15.734 45.781 -44.344 1 77.44 53 ALA B N 1
ATOM 6804 C CA . ALA B 1 53 ? -16.609 46.469 -45.281 1 77.44 53 ALA B CA 1
ATOM 6805 C C . ALA B 1 53 ? -17.516 45.5 -46.031 1 77.44 53 ALA B C 1
ATOM 6807 O O . ALA B 1 53 ? -18.609 45.875 -46.469 1 77.44 53 ALA B O 1
ATOM 6808 N N . ARG B 1 54 ? -17.109 44.344 -46.094 1 73.25 54 ARG B N 1
ATOM 6809 C CA . ARG B 1 54 ? -17.875 43.344 -46.812 1 73.25 54 ARG B CA 1
ATOM 6810 C C . ARG B 1 54 ? -18.609 42.406 -45.844 1 73.25 54 ARG B C 1
ATOM 6812 O O . ARG B 1 54 ? -19.062 41.344 -46.25 1 73.25 54 ARG B O 1
ATOM 6819 N N . ARG B 1 55 ? -18.625 42.812 -44.5 1 69.06 55 ARG B N 1
ATOM 6820 C CA . ARG B 1 55 ? -19.375 42.188 -43.406 1 69.06 55 ARG B CA 1
ATOM 6821 C C . ARG B 1 55 ? -18.875 40.75 -43.125 1 69.06 55 ARG B C 1
ATOM 6823 O O . ARG B 1 55 ? -19.656 39.875 -42.781 1 69.06 55 ARG B O 1
ATOM 6830 N N . ARG B 1 56 ? -17.625 40.656 -43.344 1 65.56 56 ARG B N 1
ATOM 6831 C CA . ARG B 1 56 ? -17.016 39.375 -42.906 1 65.56 56 ARG B CA 1
ATOM 6832 C C . ARG B 1 56 ? -16.516 39.5 -41.469 1 65.56 56 ARG B C 1
ATOM 6834 O O . ARG B 1 56 ? -15.938 40.5 -41.094 1 65.56 56 ARG B O 1
ATOM 6841 N N . THR B 1 57 ? -16.891 38.656 -40.656 1 67.44 57 THR B N 1
ATOM 6842 C CA . THR B 1 57 ? -16.609 38.688 -39.219 1 67.44 57 THR B CA 1
ATOM 6843 C C . THR B 1 57 ? -15.258 38.062 -38.906 1 67.44 57 THR B C 1
ATOM 6845 O O . THR B 1 57 ? -14.75 38.156 -37.781 1 67.44 57 THR B O 1
ATOM 6848 N N . ASP B 1 58 ? -14.523 37.375 -39.781 1 61.88 58 ASP B N 1
ATOM 6849 C CA . ASP B 1 58 ? -13.273 36.688 -39.469 1 61.88 58 ASP B CA 1
ATOM 6850 C C . ASP B 1 58 ? -12.25 36.844 -40.594 1 61.88 58 ASP B C 1
ATOM 6852 O O . ASP B 1 58 ? -12.602 36.75 -41.781 1 61.88 58 ASP B O 1
ATOM 6856 N N . CYS B 1 59 ? -11.078 37.375 -40.281 1 69.5 59 CYS B N 1
ATOM 6857 C CA . CYS B 1 59 ? -9.93 37.438 -41.188 1 69.5 59 CYS B CA 1
ATOM 6858 C C . CYS B 1 59 ? -8.922 36.344 -40.844 1 69.5 59 CYS B C 1
ATOM 6860 O O . CYS B 1 59 ? -8.648 36.062 -39.688 1 69.5 59 CYS B O 1
ATOM 6862 N N . LEU B 1 60 ? -8.523 35.531 -41.75 1 63.06 60 LEU B N 1
ATOM 6863 C CA . LEU B 1 60 ? -7.512 34.5 -41.5 1 63.06 60 LEU B CA 1
ATOM 6864 C C . LEU B 1 60 ? -6.156 34.969 -42.031 1 63.06 60 LEU B C 1
ATOM 6866 O O . LEU B 1 60 ? -6.023 35.312 -43.219 1 63.06 60 LEU B O 1
ATOM 6870 N N . TYR B 1 61 ? -5.23 35.25 -41.125 1 65.56 61 TYR B N 1
ATOM 6871 C CA . TYR B 1 61 ? -3.875 35.656 -41.469 1 65.56 61 TYR B CA 1
ATOM 6872 C C . TYR B 1 61 ? -2.922 34.469 -41.375 1 65.56 61 TYR B C 1
ATOM 6874 O O . TYR B 1 61 ? -3.086 33.594 -40.531 1 65.56 61 TYR B O 1
ATOM 6882 N N . THR B 1 62 ? -2.041 34.25 -42.281 1 59.44 62 THR B N 1
ATOM 6883 C CA . THR B 1 62 ? -1.078 33.156 -42.344 1 59.44 62 THR B CA 1
ATOM 6884 C C . THR B 1 62 ? -0.273 33.062 -41.031 1 59.44 62 THR B C 1
ATOM 6886 O O . THR B 1 62 ? 0.16 32 -40.625 1 59.44 62 THR B O 1
ATOM 6889 N N . GLU B 1 63 ? 0.079 34.188 -40.406 1 55.69 63 GLU B N 1
ATOM 6890 C CA . GLU B 1 63 ? 0.877 34.25 -39.188 1 55.69 63 GLU B CA 1
ATOM 6891 C C . GLU B 1 63 ? 0.16 33.594 -38.031 1 55.69 63 GLU B C 1
ATOM 6893 O O . GLU B 1 63 ? 0.799 33.156 -37.062 1 55.69 63 GLU B O 1
ATOM 6898 N N . GLU B 1 64 ? -1.059 33.406 -38.062 1 50.72 64 GLU B N 1
ATOM 6899 C CA . GLU B 1 64 ? -1.848 32.844 -36.969 1 50.72 64 GLU B CA 1
ATOM 6900 C C . GLU B 1 64 ? -1.77 31.312 -36.938 1 50.72 64 GLU B C 1
ATOM 6902 O O . GLU B 1 64 ? -2.143 30.688 -35.969 1 50.72 64 GLU B O 1
ATOM 6907 N N . PHE B 1 65 ? -1.3 30.688 -38.031 1 47.75 65 PHE B N 1
ATOM 6908 C CA . PHE B 1 65 ? -1.068 29.25 -38.094 1 47.75 65 PHE B CA 1
ATOM 6909 C C . PHE B 1 65 ? 0.401 28.922 -37.844 1 47.75 65 PHE B C 1
ATOM 6911 O O . PHE B 1 65 ? 1.283 29.516 -38.469 1 47.75 65 PHE B O 1
ATOM 6918 N N . GLY B 1 66 ? 0.822 28.531 -36.625 1 43.28 66 GLY B N 1
ATOM 6919 C CA . GLY B 1 66 ? 2.188 28.25 -36.219 1 43.28 66 GLY B CA 1
ATOM 6920 C C . GLY B 1 66 ? 2.957 27.422 -37.219 1 43.28 66 GLY B C 1
ATOM 6921 O O . GLY B 1 66 ? 4.156 27.188 -37.062 1 43.28 66 GLY B O 1
ATOM 6922 N N . HIS B 1 67 ? 2.314 26.484 -37.938 1 41.88 67 HIS B N 1
ATOM 6923 C CA . HIS B 1 67 ? 3.082 25.688 -38.875 1 41.88 67 HIS B CA 1
ATOM 6924 C C . HIS B 1 67 ? 3.152 26.359 -40.25 1 41.88 67 HIS B C 1
ATOM 6926 O O . HIS B 1 67 ? 2.271 27.156 -40.594 1 41.88 67 HIS B O 1
ATOM 6932 N N . SER B 1 68 ? 4.34 26.359 -40.906 1 41.16 68 SER B N 1
ATOM 6933 C CA . SER B 1 68 ? 4.609 26.859 -42.25 1 41.16 68 SER B CA 1
ATOM 6934 C C . SER B 1 68 ? 3.605 26.297 -43.25 1 41.16 68 SER B C 1
ATOM 6936 O O . SER B 1 68 ? 3.658 25.109 -43.594 1 41.16 68 SER B O 1
ATOM 6938 N N . ILE B 1 69 ? 2.426 26.719 -43.281 1 44.06 69 ILE B N 1
ATOM 6939 C CA . ILE B 1 69 ? 1.537 26.344 -44.375 1 44.06 69 ILE B CA 1
ATOM 6940 C C . ILE B 1 69 ? 2.109 26.844 -45.719 1 44.06 69 ILE B C 1
ATOM 6942 O O . ILE B 1 69 ? 2.428 28.016 -45.844 1 44.06 69 ILE B O 1
ATOM 6946 N N . GLU B 1 70 ? 2.613 25.906 -46.562 1 44.34 70 GLU B N 1
ATOM 6947 C CA . GLU B 1 70 ? 3.041 26.297 -47.875 1 44.34 70 GLU B CA 1
ATOM 6948 C C . GLU B 1 70 ? 1.97 27.141 -48.594 1 44.34 70 GLU B C 1
ATOM 6950 O O . GLU B 1 70 ? 0.774 26.938 -48.344 1 44.34 70 GLU B O 1
ATOM 6955 N N . SER B 1 71 ? 2.363 28.219 -49.125 1 44.81 71 SER B N 1
ATOM 6956 C CA . SER B 1 71 ? 1.591 29.25 -49.812 1 44.81 71 SER B CA 1
ATOM 6957 C C . SER B 1 71 ? 0.485 28.625 -50.688 1 44.81 71 SER B C 1
ATOM 6959 O O . SER B 1 71 ? -0.616 29.172 -50.75 1 44.81 71 SER B O 1
ATOM 6961 N N . GLU B 1 72 ? 0.773 27.516 -51.344 1 46.5 72 GLU B N 1
ATOM 6962 C CA . GLU B 1 72 ? -0.181 26.938 -52.281 1 46.5 72 GLU B CA 1
ATOM 6963 C C . GLU B 1 72 ? -1.381 26.344 -51.562 1 46.5 72 GLU B C 1
ATOM 6965 O O . GLU B 1 72 ? -2.482 26.281 -52.094 1 46.5 72 GLU B O 1
ATOM 6970 N N . GLU B 1 73 ? -1.198 25.969 -50.281 1 48.06 73 GLU B N 1
ATOM 6971 C CA . GLU B 1 73 ? -2.262 25.328 -49.531 1 48.06 73 GLU B CA 1
ATOM 6972 C C . GLU B 1 73 ? -3.293 26.359 -49.031 1 48.06 73 GLU B C 1
ATOM 6974 O O . GLU B 1 73 ? -4.484 26.047 -48.969 1 48.06 73 GLU B O 1
ATOM 6979 N N . LEU B 1 74 ? -2.783 27.469 -48.625 1 44.75 74 LEU B N 1
ATOM 6980 C CA . LEU B 1 74 ? -3.637 28.562 -48.156 1 44.75 74 LEU B CA 1
ATOM 6981 C C . LEU B 1 74 ? -4.215 29.328 -49.344 1 44.75 74 LEU B C 1
ATOM 6983 O O . LEU B 1 74 ? -5.336 29.844 -49.281 1 44.75 74 LEU B O 1
ATOM 6987 N N . PHE B 1 75 ? -3.389 29.562 -50.438 1 42.94 75 PHE B N 1
ATOM 6988 C CA . PHE B 1 75 ? -3.727 30.5 -51.5 1 42.94 75 PHE B CA 1
ATOM 6989 C C . PHE B 1 75 ? -4.164 29.75 -52.75 1 42.94 75 PHE B C 1
ATOM 6991 O O . PHE B 1 75 ? -4.328 30.359 -53.812 1 42.94 75 PHE B O 1
ATOM 6998 N N . GLY B 1 76 ? -4.121 28.422 -52.75 1 39.72 76 GLY B N 1
ATOM 6999 C CA . GLY B 1 76 ? -4.633 27.812 -53.969 1 39.72 76 GLY B CA 1
ATOM 7000 C C . GLY B 1 76 ? -6.098 28.109 -54.219 1 39.72 76 GLY B C 1
ATOM 7001 O O . GLY B 1 76 ? -6.742 28.797 -53.438 1 39.72 76 GLY B O 1
ATOM 7002 N N . ASN B 1 77 ? -6.707 27.953 -55.344 1 39.66 77 ASN B N 1
ATOM 7003 C CA . ASN B 1 77 ? -8.008 28.406 -55.844 1 39.66 77 ASN B CA 1
ATOM 7004 C C . ASN B 1 77 ? -9.094 28.234 -54.781 1 39.66 77 ASN B C 1
ATOM 7006 O O . ASN B 1 77 ? -10.039 29.016 -54.719 1 39.66 77 ASN B O 1
ATOM 7010 N N . THR B 1 78 ? -9.484 27.156 -54.25 1 37.06 78 THR B N 1
ATOM 7011 C CA . THR B 1 78 ? -10.547 27.016 -53.25 1 37.06 78 THR B CA 1
ATOM 7012 C C . THR B 1 78 ? -9.977 26.641 -51.906 1 37.06 78 THR B C 1
ATOM 7014 O O . THR B 1 78 ? -9.789 25.469 -51.594 1 37.06 78 THR B O 1
ATOM 7017 N N . PRO B 1 79 ? -9.32 27.641 -51.219 1 42.22 79 PRO B N 1
ATOM 7018 C CA . PRO B 1 79 ? -8.758 27.312 -49.906 1 42.22 79 PRO B CA 1
ATOM 7019 C C . PRO B 1 79 ? -9.812 26.844 -48.906 1 42.22 79 PRO B C 1
ATOM 7021 O O . PRO B 1 79 ? -10.828 27.516 -48.719 1 42.22 79 PRO B O 1
ATOM 7024 N N . ASN B 1 80 ? -10.164 25.516 -48.906 1 42.28 80 ASN B N 1
ATOM 7025 C CA . ASN B 1 80 ? -11.172 25.125 -47.938 1 42.28 80 ASN B CA 1
ATOM 7026 C C . ASN B 1 80 ? -10.773 25.516 -46.531 1 42.28 80 ASN B C 1
ATOM 7028 O O . ASN B 1 80 ? -10.07 24.781 -45.844 1 42.28 80 ASN B O 1
ATOM 7032 N N . ILE B 1 81 ? -10.773 26.797 -46.219 1 46.75 81 ILE B N 1
ATOM 7033 C CA . ILE B 1 81 ? -10.477 27.453 -44.969 1 46.75 81 ILE B CA 1
ATOM 7034 C C . ILE B 1 81 ? -11.062 26.656 -43.812 1 46.75 81 ILE B C 1
ATOM 7036 O O . ILE B 1 81 ? -10.438 26.531 -42.75 1 46.75 81 ILE B O 1
ATOM 7040 N N . GLU B 1 82 ? -12.18 26.141 -44.031 1 48.38 82 GLU B N 1
ATOM 7041 C CA . GLU B 1 82 ? -12.82 25.391 -42.969 1 48.38 82 GLU B CA 1
ATOM 7042 C C . GLU B 1 82 ? -12.055 24.094 -42.656 1 48.38 82 GLU B C 1
ATOM 7044 O O . GLU B 1 82 ? -11.891 23.734 -41.5 1 48.38 82 GLU B O 1
ATOM 7049 N N . LEU B 1 83 ? -11.508 23.438 -43.594 1 53.94 83 LEU B N 1
ATOM 7050 C CA . LEU B 1 83 ? -10.719 22.234 -43.375 1 53.94 83 LEU B CA 1
ATOM 7051 C C . LEU B 1 83 ? -9.344 22.594 -42.812 1 53.94 83 LEU B C 1
ATOM 7053 O O . LEU B 1 83 ? -8.82 21.891 -41.938 1 53.94 83 LEU B O 1
ATOM 7057 N N . LEU B 1 84 ? -8.758 23.703 -43.188 1 53.91 84 LEU B N 1
ATOM 7058 C CA . LEU B 1 84 ? -7.496 24.156 -42.594 1 53.91 84 LEU B CA 1
ATOM 7059 C C . LEU B 1 84 ? -7.676 24.609 -41.156 1 53.91 84 LEU B C 1
ATOM 7061 O O . LEU B 1 84 ? -6.836 24.312 -40.312 1 53.91 84 LEU B O 1
ATOM 7065 N N . LYS B 1 85 ? -8.766 25.328 -40.906 1 56.47 85 LYS B N 1
ATOM 7066 C CA . LYS B 1 85 ? -9.086 25.625 -39.5 1 56.47 85 LYS B CA 1
ATOM 7067 C C . LYS B 1 85 ? -9.367 24.344 -38.719 1 56.47 85 LYS B C 1
ATOM 7069 O O . LYS B 1 85 ? -8.969 24.219 -37.562 1 56.47 85 LYS B O 1
ATOM 7074 N N . ARG B 1 86 ? -10.07 23.359 -39.312 1 60.69 86 ARG B N 1
ATOM 7075 C CA . ARG B 1 86 ? -10.273 22.062 -38.656 1 60.69 86 ARG B CA 1
ATOM 7076 C C . ARG B 1 86 ? -8.953 21.328 -38.531 1 60.69 86 ARG B C 1
ATOM 7078 O O . ARG B 1 86 ? -8.695 20.703 -37.469 1 60.69 86 ARG B O 1
ATOM 7085 N N . VAL B 1 87 ? -8.07 21.344 -39.438 1 59.25 87 VAL B N 1
ATOM 7086 C CA . VAL B 1 87 ? -6.738 20.766 -39.281 1 59.25 87 VAL B CA 1
ATOM 7087 C C . VAL B 1 87 ? -5.953 21.562 -38.219 1 59.25 87 VAL B C 1
ATOM 7089 O O . VAL B 1 87 ? -5.301 20.969 -37.375 1 59.25 87 VAL B O 1
ATOM 7092 N N . GLU B 1 88 ? -6.016 22.891 -38.25 1 55.88 88 GLU B N 1
ATOM 7093 C CA . GLU B 1 88 ? -5.391 23.688 -37.188 1 55.88 88 GLU B CA 1
ATOM 7094 C C . GLU B 1 88 ? -6.016 23.406 -35.844 1 55.88 88 GLU B C 1
ATOM 7096 O O . GLU B 1 88 ? -5.305 23.297 -34.844 1 55.88 88 GLU B O 1
ATOM 7101 N N . GLU B 1 89 ? -7.316 23.297 -35.719 1 60.25 89 GLU B N 1
ATOM 7102 C CA . GLU B 1 89 ? -7.984 22.906 -34.469 1 60.25 89 GLU B CA 1
ATOM 7103 C C . GLU B 1 89 ? -7.648 21.469 -34.094 1 60.25 89 GLU B C 1
ATOM 7105 O O . GLU B 1 89 ? -7.395 21.156 -32.938 1 60.25 89 GLU B O 1
ATOM 7110 N N . LEU B 1 90 ? -7.613 20.531 -34.969 1 59.5 90 LEU B N 1
ATOM 7111 C CA . LEU B 1 90 ? -7.219 19.141 -34.688 1 59.5 90 LEU B CA 1
ATOM 7112 C C . LEU B 1 90 ? -5.719 19.047 -34.438 1 59.5 90 LEU B C 1
ATOM 7114 O O . LEU B 1 90 ? -5.289 18.312 -33.531 1 59.5 90 LEU B O 1
ATOM 7118 N N . GLU B 1 91 ? -4.93 19.828 -35.125 1 53.91 91 GLU B N 1
ATOM 7119 C CA . GLU B 1 91 ? -3.502 19.906 -34.844 1 53.91 91 GLU B CA 1
ATOM 7120 C C . GLU B 1 91 ? -3.242 20.656 -33.531 1 53.91 91 GLU B C 1
ATOM 7122 O O . GLU B 1 91 ? -2.383 20.266 -32.75 1 53.91 91 GLU B O 1
ATOM 7127 N N . LYS B 1 92 ? -3.902 21.766 -33.281 1 53.78 92 LYS B N 1
ATOM 7128 C CA . LYS B 1 92 ? -3.863 22.406 -31.984 1 53.78 92 LYS B CA 1
ATOM 7129 C C . LYS B 1 92 ? -4.418 21.484 -30.891 1 53.78 92 LYS B C 1
ATOM 7131 O O . LYS B 1 92 ? -3.857 21.406 -29.797 1 53.78 92 LYS B O 1
ATOM 7136 N N . ARG B 1 93 ? -5.523 20.766 -31.094 1 50.25 93 ARG B N 1
ATOM 7137 C CA . ARG B 1 93 ? -6 19.734 -30.188 1 50.25 93 ARG B CA 1
ATOM 7138 C C . ARG B 1 93 ? -5.035 18.547 -30.156 1 50.25 93 ARG B C 1
ATOM 7140 O O . ARG B 1 93 ? -4.836 17.938 -29.094 1 50.25 93 ARG B O 1
ATOM 7147 N N . LEU B 1 94 ? -4.508 18.094 -31.172 1 45.72 94 LEU B N 1
ATOM 7148 C CA . LEU B 1 94 ? -3.436 17.109 -31.219 1 45.72 94 LEU B CA 1
ATOM 7149 C C . LEU B 1 94 ? -2.125 17.703 -30.719 1 45.72 94 LEU B C 1
ATOM 7151 O O . LEU B 1 94 ? -1.349 17.031 -30.047 1 45.72 94 LEU B O 1
ATOM 7155 N N . ASP B 1 95 ? -1.688 18.859 -31.172 1 44.28 95 ASP B N 1
ATOM 7156 C CA . ASP B 1 95 ? -0.579 19.625 -30.625 1 44.28 95 ASP B CA 1
ATOM 7157 C C . ASP B 1 95 ? -0.812 19.969 -29.156 1 44.28 95 ASP B C 1
ATOM 7159 O O . ASP B 1 95 ? 0.118 19.922 -28.344 1 44.28 95 ASP B O 1
ATOM 7163 N N . ASP B 1 96 ? -1.915 20.469 -28.828 1 42.25 96 ASP B N 1
ATOM 7164 C CA . ASP B 1 96 ? -2.305 20.609 -27.438 1 42.25 96 ASP B CA 1
ATOM 7165 C C . ASP B 1 96 ? -2.373 19.25 -26.734 1 42.25 96 ASP B C 1
ATOM 7167 O O . ASP B 1 96 ? -2.143 19.156 -25.531 1 42.25 96 ASP B O 1
ATOM 7171 N N . LYS B 1 97 ? -2.723 18.188 -27.516 1 39.19 97 LYS B N 1
ATOM 7172 C CA . LYS B 1 97 ? -2.615 16.812 -27.031 1 39.19 97 LYS B CA 1
ATOM 7173 C C . LYS B 1 97 ? -1.404 16.109 -27.641 1 39.19 97 LYS B C 1
ATOM 7175 O O . LYS B 1 97 ? -1.306 14.875 -27.594 1 39.19 97 LYS B O 1
ATOM 7180 N N . GLY B 1 98 ? -0.241 16.688 -28.094 1 35.06 98 GLY B N 1
ATOM 7181 C CA . GLY B 1 98 ? 1.123 16.359 -28.484 1 35.06 98 GLY B CA 1
ATOM 7182 C C . GLY B 1 98 ? 1.21 15.617 -29.812 1 35.06 98 GLY B C 1
ATOM 7183 O O . GLY B 1 98 ? 2.232 15 -30.109 1 35.06 98 GLY B O 1
ATOM 7184 N N . LEU B 1 99 ? 0.265 15.508 -30.766 1 32.69 99 LEU B N 1
ATOM 7185 C CA . LEU B 1 99 ? 0.342 14.555 -31.859 1 32.69 99 LEU B CA 1
ATOM 7186 C C . LEU B 1 99 ? 0.769 15.242 -33.156 1 32.69 99 LEU B C 1
ATOM 7188 O O . LEU B 1 99 ? 0.627 14.68 -34.25 1 32.69 99 LEU B O 1
ATOM 7192 N N . VAL B 1 100 ? 0.982 16.375 -33.562 1 32.38 100 VAL B N 1
ATOM 7193 C CA . VAL B 1 100 ? 1.329 16.828 -34.906 1 32.38 100 VAL B CA 1
ATOM 7194 C C . VAL B 1 100 ? 2.648 16.188 -35.344 1 32.38 100 VAL B C 1
ATOM 7196 O O . VAL B 1 100 ? 3.621 16.188 -34.562 1 32.38 100 VAL B O 1
ATOM 7199 N N . LYS B 1 101 ? 2.764 15.555 -36.531 1 31.55 101 LYS B N 1
ATOM 7200 C CA . LYS B 1 101 ? 4.027 15.266 -37.188 1 31.55 101 LYS B CA 1
ATOM 7201 C C . LYS B 1 101 ? 4.785 16.547 -37.5 1 31.55 101 LYS B C 1
ATOM 7203 O O . LYS B 1 101 ? 4.598 17.141 -38.562 1 31.55 101 LYS B O 1
ATOM 7208 N N . GLU B 1 102 ? 4.859 17.781 -37.031 1 28.48 102 GLU B N 1
ATOM 7209 C CA . GLU B 1 102 ? 5.793 18.75 -37.594 1 28.48 102 GLU B CA 1
ATOM 7210 C C . GLU B 1 102 ? 7.039 18.062 -38.156 1 28.48 102 GLU B C 1
ATOM 7212 O O . GLU B 1 102 ? 7.379 16.953 -37.719 1 28.48 102 GLU B O 1
ATOM 7217 N N . ASN B 1 103 ? 7.578 18.25 -39.625 1 28.17 103 ASN B N 1
ATOM 7218 C CA . ASN B 1 103 ? 9.031 18.234 -39.75 1 28.17 103 ASN B CA 1
ATOM 7219 C C . ASN B 1 103 ? 9.711 18.359 -38.375 1 28.17 103 ASN B C 1
ATOM 7221 O O . ASN B 1 103 ? 9.781 19.453 -37.812 1 28.17 103 ASN B O 1
ATOM 7225 N N . SER B 1 104 ? 9.375 17.672 -37.844 1 28.89 104 SER B N 1
ATOM 7226 C CA . SER B 1 104 ? 9.367 17.547 -36.406 1 28.89 104 SER B CA 1
ATOM 7227 C C . SER B 1 104 ? 10.75 17.844 -35.812 1 28.89 104 SER B C 1
ATOM 7229 O O . SER B 1 104 ? 11.625 16.969 -35.812 1 28.89 104 SER B O 1
ATOM 7231 N N . THR B 1 105 ? 11.383 18.906 -36.375 1 28.89 105 THR B N 1
ATOM 7232 C CA . THR B 1 105 ? 12.242 19.406 -35.312 1 28.89 105 THR B CA 1
ATOM 7233 C C . THR B 1 105 ? 11.633 19.094 -33.938 1 28.89 105 THR B C 1
ATOM 7235 O O . THR B 1 105 ? 10.547 19.578 -33.625 1 28.89 105 THR B O 1
ATOM 7238 N N . LYS B 1 106 ? 11.648 17.891 -33.625 1 32.25 106 LYS B N 1
ATOM 7239 C CA . LYS B 1 106 ? 11.336 17.359 -32.281 1 32.25 106 LYS B CA 1
ATOM 7240 C C . LYS B 1 106 ? 11.172 18.5 -31.281 1 32.25 106 LYS B C 1
ATOM 7242 O O . LYS B 1 106 ? 12.156 19 -30.75 1 32.25 106 LYS B O 1
ATOM 7247 N N . THR B 1 107 ? 10.438 19.469 -31.641 1 31.27 107 THR B N 1
ATOM 7248 C CA . THR B 1 107 ? 10.164 20.484 -30.609 1 31.27 107 THR B CA 1
ATOM 7249 C C . THR B 1 107 ? 9.969 19.828 -29.25 1 31.27 107 THR B C 1
ATOM 7251 O O . THR B 1 107 ? 9.188 18.875 -29.109 1 31.27 107 THR B O 1
ATOM 7254 N N . LYS B 1 108 ? 10.734 19.891 -28.406 1 35.62 108 LYS B N 1
ATOM 7255 C CA . LYS B 1 108 ? 10.867 19.438 -27.031 1 35.62 108 LYS B CA 1
ATOM 7256 C C . LYS B 1 108 ? 9.523 19.484 -26.297 1 35.62 108 LYS B C 1
ATOM 7258 O O . LYS B 1 108 ? 8.977 20.578 -26.078 1 35.62 108 LYS B O 1
ATOM 7263 N N . THR B 1 109 ? 8.383 18.844 -26.797 1 41.91 109 THR B N 1
ATOM 7264 C CA . THR B 1 109 ? 7.258 18.812 -25.875 1 41.91 109 THR B CA 1
ATOM 7265 C C . THR B 1 109 ? 7.711 19.188 -24.469 1 41.91 109 THR B C 1
ATOM 7267 O O . THR B 1 109 ? 8.68 18.625 -23.938 1 41.91 109 THR B O 1
ATOM 7270 N N . PRO B 1 110 ? 7.285 20.25 -24.141 1 49.38 110 PRO B N 1
ATOM 7271 C CA . PRO B 1 110 ? 7.852 20.734 -22.875 1 49.38 110 PRO B CA 1
ATOM 7272 C C . PRO B 1 110 ? 7.746 19.719 -21.75 1 49.38 110 PRO B C 1
ATOM 7274 O O . PRO B 1 110 ? 6.668 19.156 -21.516 1 49.38 110 PRO B O 1
ATOM 7277 N N . LYS B 1 111 ? 8.742 19.016 -21.391 1 65.12 111 LYS B N 1
ATOM 7278 C CA . LYS B 1 111 ? 9 18.141 -20.234 1 65.12 111 LYS B CA 1
ATOM 7279 C C . LYS B 1 111 ? 8.414 18.719 -18.969 1 65.12 111 LYS B C 1
ATOM 7281 O O . LYS B 1 111 ? 8.516 19.938 -18.719 1 65.12 111 LYS B O 1
ATOM 7286 N N . ASN B 1 112 ? 7.184 18.062 -18.422 1 84.25 112 ASN B N 1
ATOM 7287 C CA . ASN B 1 112 ? 6.699 18.469 -17.109 1 84.25 112 ASN B CA 1
ATOM 7288 C C . ASN B 1 112 ? 7.852 18.734 -16.141 1 84.25 112 ASN B C 1
ATOM 7290 O O . ASN B 1 112 ? 8.508 17.781 -15.688 1 84.25 112 ASN B O 1
ATOM 7294 N N . PRO B 1 113 ? 8.109 20 -16.094 1 82.56 113 PRO B N 1
ATOM 7295 C CA . PRO B 1 113 ? 9.273 20.312 -15.25 1 82.56 113 PRO B CA 1
ATOM 7296 C C . PRO B 1 113 ? 9.062 19.906 -13.789 1 82.56 113 PRO B C 1
ATOM 7298 O O . PRO B 1 113 ? 10.031 19.797 -13.031 1 82.56 113 PRO B O 1
ATOM 7301 N N . TYR B 1 114 ? 7.785 19.75 -13.453 1 87.12 114 TYR B N 1
ATOM 7302 C CA . TYR B 1 114 ? 7.496 19.484 -12.047 1 87.12 114 TYR B CA 1
ATOM 7303 C C . TYR B 1 114 ? 7.793 18.031 -11.695 1 87.12 114 TYR B C 1
ATOM 7305 O O . TYR B 1 114 ? 8.109 17.719 -10.539 1 87.12 114 TYR B O 1
ATOM 7313 N N . ALA B 1 115 ? 7.68 17.203 -12.664 1 81.56 115 ALA B N 1
ATOM 7314 C CA . ALA B 1 115 ? 7.699 15.758 -12.422 1 81.56 115 ALA B CA 1
ATOM 7315 C C . ALA B 1 115 ? 9.078 15.305 -11.945 1 81.56 115 ALA B C 1
ATOM 7317 O O . ALA B 1 115 ? 9.203 14.258 -11.312 1 81.56 115 ALA B O 1
ATOM 7318 N N . ASN B 1 116 ? 10.109 16.109 -12.172 1 79.25 116 ASN B N 1
ATOM 7319 C CA . ASN B 1 116 ? 11.453 15.648 -11.852 1 79.25 116 ASN B CA 1
ATOM 7320 C C . ASN B 1 116 ? 11.984 16.312 -10.586 1 79.25 116 ASN B C 1
ATOM 7322 O O . ASN B 1 116 ? 13.148 16.125 -10.219 1 79.25 116 ASN B O 1
ATOM 7326 N N . PHE B 1 117 ? 11.102 17.094 -9.883 1 87.75 117 PHE B N 1
ATOM 7327 C CA . PHE B 1 117 ? 11.5 17.672 -8.602 1 87.75 117 PHE B CA 1
ATOM 7328 C C . PHE B 1 117 ? 11.414 16.641 -7.492 1 87.75 117 PHE B C 1
ATOM 7330 O O . PHE B 1 117 ? 10.383 15.984 -7.324 1 87.75 117 PHE B O 1
ATOM 7337 N N . TYR B 1 118 ? 12.523 16.438 -6.844 1 91.19 118 TYR B N 1
ATOM 7338 C CA . TYR B 1 118 ? 12.477 15.547 -5.688 1 91.19 118 TYR B CA 1
ATOM 7339 C C . TYR B 1 118 ? 13.594 15.875 -4.703 1 91.19 118 TYR B C 1
ATOM 7341 O O . TYR B 1 118 ? 14.523 16.625 -5.031 1 91.19 118 TYR B O 1
ATOM 7349 N N . TYR B 1 119 ? 13.398 15.477 -3.543 1 93.19 119 TYR B N 1
ATOM 7350 C CA . TYR B 1 119 ? 14.383 15.547 -2.471 1 93.19 119 TYR B CA 1
ATOM 7351 C C . TYR B 1 119 ? 14.523 14.203 -1.768 1 93.19 119 TYR B C 1
ATOM 7353 O O . TYR B 1 119 ? 13.539 13.656 -1.255 1 93.19 119 TYR B O 1
ATOM 7361 N N . LEU B 1 120 ? 15.734 13.609 -1.877 1 93.88 120 LEU B N 1
ATOM 7362 C CA . LEU B 1 120 ? 16 12.375 -1.148 1 93.88 120 LEU B CA 1
ATOM 7363 C C . LEU B 1 120 ? 16.672 12.672 0.192 1 93.88 120 LEU B C 1
ATOM 7365 O O . LEU B 1 120 ? 17.812 13.094 0.234 1 93.88 120 LEU B O 1
ATOM 7369 N N . GLN B 1 121 ? 15.906 12.43 1.185 1 93 121 GLN B N 1
ATOM 7370 C CA . GLN B 1 121 ? 16.453 12.602 2.527 1 93 121 GLN B CA 1
ATOM 7371 C C . GLN B 1 121 ? 17.25 11.383 2.957 1 93 121 GLN B C 1
ATOM 7373 O O . GLN B 1 121 ? 16.75 10.258 2.936 1 93 121 GLN B O 1
ATOM 7378 N N . CYS B 1 122 ? 18.5 11.633 3.318 1 91.88 122 CYS B N 1
ATOM 7379 C CA . CYS B 1 122 ? 19.406 10.578 3.771 1 91.88 122 CYS B CA 1
ATOM 7380 C C . CYS B 1 122 ? 19.844 10.812 5.215 1 91.88 122 CYS B C 1
ATOM 7382 O O . CYS B 1 122 ? 20.547 11.781 5.512 1 91.88 122 CYS B O 1
ATOM 7384 N N . LYS B 1 123 ? 19.422 9.922 6.031 1 88.56 123 LYS B N 1
ATOM 7385 C CA . LYS B 1 123 ? 19.812 10.039 7.434 1 88.56 123 LYS B CA 1
ATOM 7386 C C . LYS B 1 123 ? 20.953 9.078 7.766 1 88.56 123 LYS B C 1
ATOM 7388 O O . LYS B 1 123 ? 21.062 8.016 7.152 1 88.56 123 LYS B O 1
ATOM 7393 N N . GLY B 1 124 ? 21.719 9.414 8.773 1 82.5 124 GLY B N 1
ATOM 7394 C CA . GLY B 1 124 ? 22.844 8.594 9.211 1 82.5 124 GLY B CA 1
ATOM 7395 C C . GLY B 1 124 ? 22.406 7.234 9.742 1 82.5 124 GLY B C 1
ATOM 7396 O O . GLY B 1 124 ? 23.188 6.281 9.719 1 82.5 124 GLY B O 1
ATOM 7397 N N . SER B 1 125 ? 21.203 7.133 10.141 1 82.75 125 SER B N 1
ATOM 7398 C CA . SER B 1 125 ? 20.656 5.879 10.664 1 82.75 125 SER B CA 1
ATOM 7399 C C . SER B 1 125 ? 20.438 4.867 9.539 1 82.75 125 SER B C 1
ATOM 7401 O O . SER B 1 125 ? 20.25 3.678 9.805 1 82.75 125 SER B O 1
ATOM 7403 N N . GLY B 1 126 ? 20.5 5.328 8.305 1 89.12 126 GLY B N 1
ATOM 7404 C CA . GLY B 1 126 ? 20.25 4.465 7.168 1 89.12 126 GLY B CA 1
ATOM 7405 C C . GLY B 1 126 ? 18.875 4.684 6.555 1 89.12 126 GLY B C 1
ATOM 7406 O O . GLY B 1 126 ? 18.578 4.164 5.473 1 89.12 126 GLY B O 1
ATOM 7407 N N . ARG B 1 127 ? 18.094 5.516 7.211 1 93.12 127 ARG B N 1
ATOM 7408 C CA . ARG B 1 127 ? 16.75 5.82 6.691 1 93.12 127 ARG B CA 1
ATOM 7409 C C . ARG B 1 127 ? 16.844 6.668 5.426 1 93.12 127 ARG B C 1
ATOM 7411 O O . ARG B 1 127 ? 17.656 7.594 5.348 1 93.12 127 ARG B O 1
ATOM 7418 N N . ARG B 1 128 ? 16.109 6.285 4.465 1 95.31 128 ARG B N 1
ATOM 7419 C CA . ARG B 1 128 ? 16 7.016 3.205 1 95.31 128 ARG B CA 1
ATOM 7420 C C . ARG B 1 128 ? 14.547 7.289 2.846 1 95.31 128 ARG B C 1
ATOM 7422 O O . ARG B 1 128 ? 13.695 6.406 2.975 1 95.31 128 ARG B O 1
ATOM 7429 N N . MET B 1 129 ? 14.289 8.516 2.512 1 95.94 129 MET B N 1
ATOM 7430 C CA . MET B 1 129 ? 12.93 8.867 2.102 1 95.94 129 MET B CA 1
ATOM 7431 C C . MET B 1 129 ? 12.953 9.852 0.943 1 95.94 129 MET B C 1
ATOM 7433 O O . MET B 1 129 ? 13.625 10.883 1.011 1 95.94 129 MET B O 1
ATOM 7437 N N . MET B 1 130 ? 12.18 9.555 -0.018 1 95.81 130 MET B N 1
ATOM 7438 C CA . MET B 1 130 ? 12.078 10.438 -1.176 1 95.81 130 MET B CA 1
ATOM 7439 C C . MET B 1 130 ? 10.836 11.312 -1.086 1 95.81 130 MET B C 1
ATOM 7441 O O . MET B 1 130 ? 9.734 10.812 -0.839 1 95.81 130 MET B O 1
ATOM 7445 N N . TYR B 1 131 ? 11.016 12.555 -1.227 1 96.12 131 TYR B N 1
ATOM 7446 C CA . TYR B 1 131 ? 9.93 13.523 -1.314 1 96.12 131 TYR B CA 1
ATOM 7447 C C . TYR B 1 131 ? 9.812 14.086 -2.727 1 96.12 131 TYR B C 1
ATOM 7449 O O . TYR B 1 131 ? 10.82 14.43 -3.352 1 96.12 131 TYR B O 1
ATOM 7457 N N . GLY B 1 132 ? 8.586 14.148 -3.213 1 94.94 132 GLY B N 1
ATOM 7458 C CA . GLY B 1 132 ? 8.367 14.594 -4.578 1 94.94 132 GLY B CA 1
ATOM 7459 C C . GLY B 1 132 ? 7.988 16.062 -4.676 1 94.94 132 GLY B C 1
ATOM 7460 O O . GLY B 1 132 ? 8.195 16.828 -3.73 1 94.94 132 GLY B O 1
ATOM 7461 N N . PRO B 1 133 ? 7.434 16.469 -5.738 1 93.81 133 PRO B N 1
ATOM 7462 C CA . PRO B 1 133 ? 7.312 17.891 -6.078 1 93.81 133 PRO B CA 1
ATOM 7463 C C . PRO B 1 133 ? 6.348 18.641 -5.156 1 93.81 133 PRO B C 1
ATOM 7465 O O . PRO B 1 133 ? 6.555 19.812 -4.863 1 93.81 133 PRO B O 1
ATOM 7468 N N . THR B 1 134 ? 5.352 18.016 -4.707 1 95.69 134 THR B N 1
ATOM 7469 C CA . THR B 1 134 ? 4.336 18.75 -3.951 1 95.69 134 THR B CA 1
ATOM 7470 C C . THR B 1 134 ? 4.711 18.812 -2.475 1 95.69 134 THR B C 1
ATOM 7472 O O . THR B 1 134 ? 4.039 19.484 -1.688 1 95.69 134 THR B O 1
ATOM 7475 N N . SER B 1 135 ? 5.805 18.188 -2.094 1 95.12 135 SER B N 1
ATOM 7476 C CA . SER B 1 135 ? 6.219 18.156 -0.694 1 95.12 135 SER B CA 1
ATOM 7477 C C . SER B 1 135 ? 6.855 19.484 -0.285 1 95.12 135 SER B C 1
ATOM 7479 O O . SER B 1 135 ? 7.605 20.078 -1.059 1 95.12 135 SER B O 1
ATOM 7481 N N . LEU B 1 136 ? 6.57 19.828 0.907 1 91.62 136 LEU B N 1
ATOM 7482 C CA . LEU B 1 136 ? 7.184 21.031 1.471 1 91.62 136 LEU B CA 1
ATOM 7483 C C . LEU B 1 136 ? 8.695 20.875 1.56 1 91.62 136 LEU B C 1
ATOM 7485 O O . LEU B 1 136 ? 9.445 21.828 1.353 1 91.62 136 LEU B O 1
ATOM 7489 N N . ARG B 1 137 ? 9.156 19.734 1.807 1 89.94 137 ARG B N 1
ATOM 7490 C CA . ARG B 1 137 ? 10.586 19.469 1.941 1 89.94 137 ARG B CA 1
ATOM 7491 C C . ARG B 1 137 ? 11.305 19.688 0.613 1 89.94 137 ARG B C 1
ATOM 7493 O O . ARG B 1 137 ? 12.438 20.172 0.582 1 89.94 137 ARG B O 1
ATOM 7500 N N . THR B 1 138 ? 10.664 19.234 -0.396 1 91.38 138 THR B N 1
ATOM 7501 C CA . THR B 1 138 ? 11.242 19.422 -1.718 1 91.38 138 THR B CA 1
ATOM 7502 C C . THR B 1 138 ? 11.312 20.922 -2.057 1 91.38 138 THR B C 1
ATOM 7504 O O . THR B 1 138 ? 12.305 21.375 -2.623 1 91.38 138 THR B O 1
ATOM 7507 N N . TYR B 1 139 ? 10.336 21.594 -1.679 1 86.94 139 TYR B N 1
ATOM 7508 C CA . TYR B 1 139 ? 10.312 23.031 -1.904 1 86.94 139 TYR B CA 1
ATOM 7509 C C . TYR B 1 139 ? 11.469 23.719 -1.188 1 86.94 139 TYR B C 1
ATOM 7511 O O . TYR B 1 139 ? 12.188 24.516 -1.782 1 86.94 139 TYR B O 1
ATOM 7519 N N . LEU B 1 140 ? 11.695 23.328 -0.012 1 84.19 140 LEU B N 1
ATOM 7520 C CA . LEU B 1 140 ? 12.734 23.938 0.806 1 84.19 140 LEU B CA 1
ATOM 7521 C C . LEU B 1 140 ? 14.117 23.578 0.281 1 84.19 140 LEU B C 1
ATOM 7523 O O . LEU B 1 140 ? 15.031 24.422 0.298 1 84.19 140 LEU B O 1
ATOM 7527 N N . SER B 1 141 ? 14.195 22.375 -0.171 1 82.88 141 SER B N 1
ATOM 7528 C CA . SER B 1 141 ? 15.508 21.922 -0.599 1 82.88 141 SER B CA 1
ATOM 7529 C C . SER B 1 141 ? 15.898 22.531 -1.938 1 82.88 141 SER B C 1
ATOM 7531 O O . SER B 1 141 ? 17.094 22.609 -2.271 1 82.88 141 SER B O 1
ATOM 7533 N N . ASN B 1 142 ? 14.969 22.938 -2.656 1 76.81 142 ASN B N 1
ATOM 7534 C CA . ASN B 1 142 ? 15.25 23.5 -3.977 1 76.81 142 ASN B CA 1
ATOM 7535 C C . ASN B 1 142 ? 15.227 25.016 -3.965 1 76.81 142 ASN B C 1
ATOM 7537 O O . ASN B 1 142 ? 15.43 25.656 -5 1 76.81 142 ASN B O 1
ATOM 7541 N N . ASP B 1 143 ? 15.047 25.609 -2.828 1 71.38 143 ASP B N 1
ATOM 7542 C CA . ASP B 1 143 ? 15.016 27.062 -2.688 1 71.38 143 ASP B CA 1
ATOM 7543 C C . ASP B 1 143 ? 16.422 27.641 -2.592 1 71.38 143 ASP B C 1
ATOM 7545 O O . ASP B 1 143 ? 17.406 26.906 -2.686 1 71.38 143 ASP B O 1
ATOM 7549 N N . ASP B 1 144 ? 16.438 28.906 -2.475 1 67.06 144 ASP B N 1
ATOM 7550 C CA . ASP B 1 144 ? 17.688 29.656 -2.398 1 67.06 144 ASP B CA 1
ATOM 7551 C C . ASP B 1 144 ? 18.531 29.172 -1.221 1 67.06 144 ASP B C 1
ATOM 7553 O O . ASP B 1 144 ? 18.016 28.984 -0.118 1 67.06 144 ASP B O 1
ATOM 7557 N N . ASN B 1 145 ? 19.75 28.969 -1.459 1 69.94 145 ASN B N 1
ATOM 7558 C CA . ASN B 1 145 ? 20.703 28.375 -0.529 1 69.94 145 ASN B CA 1
ATOM 7559 C C . ASN B 1 145 ? 20.828 29.188 0.753 1 69.94 145 ASN B C 1
ATOM 7561 O O . ASN B 1 145 ? 20.938 28.625 1.845 1 69.94 145 ASN B O 1
ATOM 7565 N N . ARG B 1 146 ? 20.688 30.453 0.678 1 72 146 ARG B N 1
ATOM 7566 C CA . ARG B 1 146 ? 20.875 31.281 1.873 1 72 146 ARG B CA 1
ATOM 7567 C C . ARG B 1 146 ? 19.703 31.078 2.844 1 72 146 ARG B C 1
ATOM 7569 O O . ARG B 1 146 ? 19.922 30.953 4.051 1 72 146 ARG B O 1
ATOM 7576 N N . PHE B 1 147 ? 18.547 31.062 2.363 1 76.88 147 PHE B N 1
ATOM 7577 C CA . PHE B 1 147 ? 17.391 30.828 3.217 1 76.88 147 PHE B CA 1
ATOM 7578 C C . PHE B 1 147 ? 17.438 29.438 3.84 1 76.88 147 PHE B C 1
ATOM 7580 O O . PHE B 1 147 ? 17.156 29.281 5.027 1 76.88 147 PHE B O 1
ATOM 7587 N N . VAL B 1 148 ? 17.797 28.531 3.023 1 79.81 148 VAL B N 1
ATOM 7588 C CA . VAL B 1 148 ? 17.859 27.156 3.494 1 79.81 148 VAL B CA 1
ATOM 7589 C C . VAL B 1 148 ? 18.828 27.047 4.664 1 79.81 148 VAL B C 1
ATOM 7591 O O . VAL B 1 148 ? 18.562 26.328 5.637 1 79.81 148 VAL B O 1
ATOM 7594 N N . ASN B 1 149 ? 19.875 27.75 4.543 1 78.62 149 ASN B N 1
ATOM 7595 C CA . ASN B 1 149 ? 20.859 27.734 5.625 1 78.62 149 ASN B CA 1
ATOM 7596 C C . ASN B 1 149 ? 20.297 28.359 6.898 1 78.62 149 ASN B C 1
ATOM 7598 O O . ASN B 1 149 ? 20.484 27.812 7.992 1 78.62 149 ASN B O 1
ATOM 7602 N N . THR B 1 150 ? 19.719 29.469 6.746 1 75.31 150 THR B N 1
ATOM 7603 C CA . THR B 1 150 ? 19.109 30.125 7.887 1 75.31 150 THR B CA 1
ATOM 7604 C C . THR B 1 150 ? 18 29.266 8.484 1 75.31 150 THR B C 1
ATOM 7606 O O . THR B 1 150 ? 17.875 29.156 9.703 1 75.31 150 THR B O 1
ATOM 7609 N N . TYR B 1 151 ? 17.281 28.672 7.621 1 78 151 TYR B N 1
ATOM 7610 C CA . TYR B 1 151 ? 16.219 27.781 8.047 1 78 151 TYR B CA 1
ATOM 7611 C C . TYR B 1 151 ? 16.766 26.625 8.867 1 78 151 TYR B C 1
ATOM 7613 O O . TYR B 1 151 ? 16.219 26.266 9.914 1 78 151 TYR B O 1
ATOM 7621 N N . ASN B 1 152 ? 17.781 26.062 8.383 1 80.25 152 ASN B N 1
ATOM 7622 C CA . ASN B 1 152 ? 18.391 24.938 9.086 1 80.25 152 ASN B CA 1
ATOM 7623 C C . ASN B 1 152 ? 18.922 25.344 10.453 1 80.25 152 ASN B C 1
ATOM 7625 O O . ASN B 1 152 ? 18.859 24.562 11.406 1 80.25 152 ASN B O 1
ATOM 7629 N N . GLN B 1 153 ? 19.406 26.5 10.531 1 78.19 153 GLN B N 1
ATOM 7630 C CA . GLN B 1 153 ? 19.844 27.016 11.828 1 78.19 153 GLN B CA 1
ATOM 7631 C C . GLN B 1 153 ? 18.688 27.172 12.797 1 78.19 153 GLN B C 1
ATOM 7633 O O . GLN B 1 153 ? 18.797 26.828 13.977 1 78.19 153 GLN B O 1
ATOM 7638 N N . LEU B 1 154 ? 17.641 27.641 12.211 1 75.19 154 LEU B N 1
ATOM 7639 C CA . LEU B 1 154 ? 16.438 27.781 13.016 1 75.19 154 LEU B CA 1
ATOM 7640 C C . LEU B 1 154 ? 15.922 26.422 13.461 1 75.19 154 LEU B C 1
ATOM 7642 O O . LEU B 1 154 ? 15.492 26.266 14.609 1 75.19 154 LEU B O 1
ATOM 7646 N N . LEU B 1 155 ? 15.984 25.531 12.539 1 78.06 155 LEU B N 1
ATOM 7647 C CA . LEU B 1 155 ? 15.539 24.172 12.852 1 78.06 155 LEU B CA 1
ATOM 7648 C C . LEU B 1 155 ? 16.375 23.562 13.961 1 78.06 155 LEU B C 1
ATOM 7650 O O . LEU B 1 155 ? 15.859 22.812 14.789 1 78.06 155 LEU B O 1
ATOM 7654 N N . ALA B 1 156 ? 17.594 23.891 13.992 1 78.62 156 ALA B N 1
ATOM 7655 C CA . ALA B 1 156 ? 18.484 23.359 15.023 1 78.62 156 ALA B CA 1
ATOM 7656 C C . ALA B 1 156 ? 18.094 23.891 16.406 1 78.62 156 ALA B C 1
ATOM 7658 O O . ALA B 1 156 ? 18.172 23.156 17.391 1 78.62 156 ALA B O 1
ATOM 7659 N N . ILE B 1 157 ? 17.688 25.047 16.438 1 75.56 157 ILE B N 1
ATOM 7660 C CA . ILE B 1 157 ? 17.25 25.656 17.688 1 75.56 157 ILE B CA 1
ATOM 7661 C C . ILE B 1 157 ? 15.922 25.031 18.125 1 75.56 157 ILE B C 1
ATOM 7663 O O . ILE B 1 157 ? 15.742 24.703 19.312 1 75.56 157 ILE B O 1
ATOM 7667 N N . ALA B 1 158 ? 15.062 25 17.203 1 76.62 158 ALA B N 1
ATOM 7668 C CA . ALA B 1 158 ? 13.773 24.375 17.5 1 76.62 158 ALA B CA 1
ATOM 7669 C C . ALA B 1 158 ? 13.961 22.938 17.984 1 76.62 158 ALA B C 1
ATOM 7671 O O . ALA B 1 158 ? 13.203 22.453 18.828 1 76.62 158 ALA B O 1
ATOM 7672 N N . HIS B 1 159 ? 14.922 22.312 17.438 1 82.56 159 HIS B N 1
ATOM 7673 C CA . HIS B 1 159 ? 15.203 20.922 17.797 1 82.56 159 HIS B CA 1
ATOM 7674 C C . HIS B 1 159 ? 15.586 20.797 19.266 1 82.56 159 HIS B C 1
ATOM 7676 O O . HIS B 1 159 ? 15.219 19.828 19.922 1 82.56 159 HIS B O 1
ATOM 7682 N N . ILE B 1 160 ? 16.281 21.688 19.797 1 76.56 160 ILE B N 1
ATOM 7683 C CA . ILE B 1 160 ? 16.688 21.672 21.203 1 76.56 160 ILE B CA 1
ATOM 7684 C C . ILE B 1 160 ? 15.461 21.766 22.094 1 76.56 160 ILE B C 1
ATOM 7686 O O . ILE B 1 160 ? 15.312 20.984 23.047 1 76.56 160 ILE B O 1
ATOM 7690 N N . GLU B 1 161 ? 14.656 22.656 21.766 1 73.38 161 GLU B N 1
ATOM 7691 C CA . GLU B 1 161 ? 13.438 22.844 22.562 1 73.38 161 GLU B CA 1
ATOM 7692 C C . GLU B 1 161 ? 12.508 21.641 22.422 1 73.38 161 GLU B C 1
ATOM 7694 O O . GLU B 1 161 ? 11.852 21.234 23.391 1 73.38 161 GLU B O 1
ATOM 7699 N N . ARG B 1 162 ? 12.453 21.172 21.281 1 80.94 162 ARG B N 1
ATOM 7700 C CA . ARG B 1 162 ? 11.633 19.984 21.031 1 80.94 162 ARG B CA 1
ATOM 7701 C C . ARG B 1 162 ? 12.117 18.812 21.875 1 80.94 162 ARG B C 1
ATOM 7703 O O . ARG B 1 162 ? 11.305 18.094 22.469 1 80.94 162 ARG B O 1
ATOM 7710 N N . ASN B 1 163 ? 13.336 18.656 21.938 1 82.25 163 ASN B N 1
ATOM 7711 C CA . ASN B 1 163 ? 13.898 17.547 22.703 1 82.25 163 ASN B CA 1
ATOM 7712 C C . ASN B 1 163 ? 13.656 17.703 24.188 1 82.25 163 ASN B C 1
ATOM 7714 O O . ASN B 1 163 ? 13.422 16.734 24.906 1 82.25 163 ASN B O 1
ATOM 7718 N N . LYS B 1 164 ? 13.742 18.891 24.672 1 79.12 164 LYS B N 1
ATOM 7719 C CA . LYS B 1 164 ? 13.422 19.156 26.062 1 79.12 164 LYS B CA 1
ATOM 7720 C C . LYS B 1 164 ? 11.969 18.812 26.375 1 79.12 164 LYS B C 1
ATOM 7722 O O . LYS B 1 164 ? 11.68 18.203 27.406 1 79.12 164 LYS B O 1
ATOM 7727 N N . TRP B 1 165 ? 11.172 19.25 25.516 1 82.56 165 TRP B N 1
ATOM 7728 C CA . TRP B 1 165 ? 9.758 18.953 25.688 1 82.56 165 TRP B CA 1
ATOM 7729 C C . TRP B 1 165 ? 9.508 17.453 25.672 1 82.56 165 TRP B C 1
ATOM 7731 O O . TRP B 1 165 ? 8.742 16.922 26.484 1 82.56 165 TRP B O 1
ATOM 7741 N N . LYS B 1 166 ? 10.078 16.766 24.719 1 84.19 166 LYS B N 1
ATOM 7742 C CA . LYS B 1 166 ? 9.922 15.312 24.609 1 84.19 166 LYS B CA 1
ATOM 7743 C C . LYS B 1 166 ? 10.391 14.609 25.875 1 84.19 166 LYS B C 1
ATOM 7745 O O . LYS B 1 166 ? 9.742 13.68 26.359 1 84.19 166 LYS B O 1
ATOM 7750 N N . ALA B 1 167 ? 11.469 15.055 26.375 1 85 167 ALA B N 1
ATOM 7751 C CA . ALA B 1 167 ? 12.016 14.461 27.578 1 85 167 ALA B CA 1
ATOM 7752 C C . ALA B 1 167 ? 11.086 14.68 28.766 1 85 167 ALA B C 1
ATOM 7754 O O . ALA B 1 167 ? 10.852 13.758 29.562 1 85 167 ALA B O 1
ATOM 7755 N N . ARG B 1 168 ? 10.594 15.828 28.859 1 81.69 168 ARG B N 1
ATOM 7756 C CA . ARG B 1 168 ? 9.711 16.188 29.969 1 81.69 168 ARG B CA 1
ATOM 7757 C C . ARG B 1 168 ? 8.406 15.398 29.906 1 81.69 168 ARG B C 1
ATOM 7759 O O . ARG B 1 168 ? 7.848 15.031 30.953 1 81.69 168 ARG B O 1
ATOM 7766 N N . ASN B 1 169 ? 7.992 15.203 28.688 1 80.06 169 ASN B N 1
ATOM 7767 C CA . ASN B 1 169 ? 6.691 14.562 28.531 1 80.06 169 ASN B CA 1
ATOM 7768 C C . ASN B 1 169 ? 6.832 13.086 28.172 1 80.06 169 ASN B C 1
ATOM 7770 O O . ASN B 1 169 ? 5.836 12.414 27.922 1 80.06 169 ASN B O 1
ATOM 7774 N N . LYS B 1 170 ? 8.039 12.531 28.062 1 78.12 170 LYS B N 1
ATOM 7775 C CA . LYS B 1 170 ? 8.32 11.141 27.703 1 78.12 170 LYS B CA 1
ATOM 7776 C C . LYS B 1 170 ? 7.652 10.773 26.391 1 78.12 170 LYS B C 1
ATOM 7778 O O . LYS B 1 170 ? 7.008 9.727 26.281 1 78.12 170 LYS B O 1
ATOM 7783 N N . TRP B 1 171 ? 7.797 11.758 25.5 1 78.81 171 TRP B N 1
ATOM 7784 C CA . TRP B 1 171 ? 7.133 11.641 24.219 1 78.81 171 TRP B CA 1
ATOM 7785 C C . TRP B 1 171 ? 8.031 10.93 23.203 1 78.81 171 TRP B C 1
ATOM 7787 O O . TRP B 1 171 ? 9.25 11.117 23.203 1 78.81 171 TRP B O 1
ATOM 7797 N N . THR B 1 172 ? 7.355 9.875 22.453 1 72 172 THR B N 1
ATOM 7798 C CA . THR B 1 172 ? 8.078 9.234 21.375 1 72 172 THR B CA 1
ATOM 7799 C C . THR B 1 172 ? 7.168 9.039 20.156 1 72 172 THR B C 1
ATOM 7801 O O . THR B 1 172 ? 5.977 8.766 20.312 1 72 172 THR B O 1
ATOM 7804 N N . ILE B 1 173 ? 7.836 9.328 19 1 62.88 173 ILE B N 1
ATOM 7805 C CA . ILE B 1 173 ? 7.09 9.133 17.766 1 62.88 173 ILE B CA 1
ATOM 7806 C C . ILE B 1 173 ? 7.137 7.66 17.359 1 62.88 173 ILE B C 1
ATOM 7808 O O . ILE B 1 173 ? 6.414 7.234 16.469 1 62.88 173 ILE B O 1
ATOM 7812 N N . LYS B 1 174 ? 7.871 6.895 18.047 1 68.25 174 LYS B N 1
ATOM 7813 C CA . LYS B 1 174 ? 8.055 5.5 17.641 1 68.25 174 LYS B CA 1
ATOM 7814 C C . LYS B 1 174 ? 7.539 4.551 18.719 1 68.25 174 LYS B C 1
ATOM 7816 O O . LYS B 1 174 ? 8.258 3.658 19.172 1 68.25 174 LYS B O 1
ATOM 7821 N N . PRO B 1 175 ? 6.301 4.711 18.984 1 68.25 175 PRO B N 1
ATOM 7822 C CA . PRO B 1 175 ? 5.84 3.816 20.047 1 68.25 175 PRO B CA 1
ATOM 7823 C C . PRO B 1 175 ? 5.844 2.348 19.625 1 68.25 175 PRO B C 1
ATOM 7825 O O . PRO B 1 175 ? 6.133 1.469 20.438 1 68.25 175 PRO B O 1
ATOM 7828 N N . GLU B 1 176 ? 5.609 2.162 18.375 1 78.5 176 GLU B N 1
ATOM 7829 C CA . GLU B 1 176 ? 5.5 0.789 17.891 1 78.5 176 GLU B CA 1
ATOM 7830 C C . GLU B 1 176 ? 6.84 0.066 17.969 1 78.5 176 GLU B C 1
ATOM 7832 O O . GLU B 1 176 ? 6.898 -1.104 18.344 1 78.5 176 GLU B O 1
ATOM 7837 N N . SER B 1 177 ? 7.867 0.716 17.641 1 77.62 177 SER B N 1
ATOM 7838 C CA . SER B 1 177 ? 9.18 0.073 17.609 1 77.62 177 SER B CA 1
ATOM 7839 C C . SER B 1 177 ? 9.672 -0.256 19.016 1 77.62 177 SER B C 1
ATOM 7841 O O . SER B 1 177 ? 10.414 -1.224 19.203 1 77.62 177 SER B O 1
ATOM 7843 N N . ARG B 1 178 ? 9.203 0.465 19.938 1 78.06 178 ARG B N 1
ATOM 7844 C CA . ARG B 1 178 ? 9.617 0.249 21.312 1 78.06 178 ARG B CA 1
ATOM 7845 C C . ARG B 1 178 ? 9.062 -1.064 21.859 1 78.06 178 ARG B C 1
ATOM 7847 O O . ARG B 1 178 ? 9.641 -1.661 22.766 1 78.06 178 ARG B O 1
ATOM 7854 N N . LEU B 1 179 ? 8.062 -1.471 21.281 1 82.25 179 LEU B N 1
ATOM 7855 C CA . LEU B 1 179 ? 7.387 -2.672 21.766 1 82.25 179 LEU B CA 1
ATOM 7856 C C . LEU B 1 179 ? 8.195 -3.92 21.438 1 82.25 179 LEU B C 1
ATOM 7858 O O . LEU B 1 179 ? 8.008 -4.969 22.062 1 82.25 179 LEU B O 1
ATOM 7862 N N . LEU B 1 180 ? 9.078 -3.791 20.531 1 80.12 180 LEU B N 1
ATOM 7863 C CA . LEU B 1 180 ? 9.93 -4.922 20.188 1 80.12 180 LEU B CA 1
ATOM 7864 C C . LEU B 1 180 ? 10.969 -5.172 21.266 1 80.12 180 LEU B C 1
ATOM 7866 O O . LEU B 1 180 ? 11.5 -6.281 21.391 1 80.12 180 LEU B O 1
ATOM 7870 N N . GLU B 1 181 ? 11.195 -4.109 22.062 1 78.56 181 GLU B N 1
ATOM 7871 C CA . GLU B 1 181 ? 12.25 -4.199 23.062 1 78.56 181 GLU B CA 1
ATOM 7872 C C . GLU B 1 181 ? 11.672 -4.328 24.469 1 78.56 181 GLU B C 1
ATOM 7874 O O . GLU B 1 181 ? 12.406 -4.559 25.438 1 78.56 181 GLU B O 1
ATOM 7879 N N . LYS B 1 182 ? 10.398 -4.191 24.562 1 77.44 182 LYS B N 1
ATOM 7880 C CA . LYS B 1 182 ? 9.781 -4.262 25.891 1 77.44 182 LYS B CA 1
ATOM 7881 C C . LYS B 1 182 ? 9.258 -5.664 26.172 1 77.44 182 LYS B C 1
ATOM 7883 O O . LYS B 1 182 ? 8.719 -6.328 25.281 1 77.44 182 LYS B O 1
ATOM 7888 N N . PRO B 1 183 ? 9.492 -5.906 27.422 1 74.56 183 PRO B N 1
ATOM 7889 C CA . PRO B 1 183 ? 8.953 -7.215 27.797 1 74.56 183 PRO B CA 1
ATOM 7890 C C . PRO B 1 183 ? 7.43 -7.25 27.766 1 74.56 183 PRO B C 1
ATOM 7892 O O . PRO B 1 183 ? 6.781 -6.223 28 1 74.56 183 PRO B O 1
ATOM 7895 N N . LEU B 1 184 ? 6.875 -8.172 27.297 1 61.53 184 LEU B N 1
ATOM 7896 C CA . LEU B 1 184 ? 5.426 -8.336 27.328 1 61.53 184 LEU B CA 1
ATOM 7897 C C . LEU B 1 184 ? 4.953 -8.633 28.75 1 61.53 184 LEU B C 1
ATOM 7899 O O . LEU B 1 184 ? 5.441 -9.57 29.391 1 61.53 184 LEU B O 1
ATOM 7903 N N . PRO B 1 185 ? 4.195 -7.57 29.266 1 57.38 185 PRO B N 1
ATOM 7904 C CA . PRO B 1 185 ? 3.67 -7.848 30.609 1 57.38 185 PRO B CA 1
ATOM 7905 C C . PRO B 1 185 ? 2.695 -9.023 30.625 1 57.38 185 PRO B C 1
ATOM 7907 O O . PRO B 1 185 ? 1.847 -9.141 29.734 1 57.38 185 PRO B O 1
ATOM 7910 N N . GLY B 1 186 ? 3.068 -10.188 31.234 1 56.62 186 GLY B N 1
ATOM 7911 C CA . GLY B 1 186 ? 2.07 -11.219 31.438 1 56.62 186 GLY B CA 1
ATOM 7912 C C . GLY B 1 186 ? 2.674 -12.586 31.719 1 56.62 186 GLY B C 1
ATOM 7913 O O . GLY B 1 186 ? 3.893 -12.758 31.656 1 56.62 186 GLY B O 1
ATOM 7914 N N . SER B 1 187 ? 1.761 -13.359 32.125 1 56.19 187 SER B N 1
ATOM 7915 C CA . SER B 1 187 ? 2.055 -14.734 32.531 1 56.19 187 SER B CA 1
ATOM 7916 C C . SER B 1 187 ? 2.453 -15.586 31.328 1 56.19 187 SER B C 1
ATOM 7918 O O . SER B 1 187 ? 1.975 -15.359 30.203 1 56.19 187 SER B O 1
ATOM 7920 N N . ALA B 1 188 ? 3.578 -16.234 31.312 1 58.53 188 ALA B N 1
ATOM 7921 C CA . ALA B 1 188 ? 4.195 -17.172 30.375 1 58.53 188 ALA B CA 1
ATOM 7922 C C . ALA B 1 188 ? 3.139 -17.875 29.516 1 58.53 188 ALA B C 1
ATOM 7924 O O . ALA B 1 188 ? 3.365 -18.156 28.344 1 58.53 188 ALA B O 1
ATOM 7925 N N . ASP B 1 189 ? 1.826 -17.812 29.969 1 65.06 189 ASP B N 1
ATOM 7926 C CA . ASP B 1 189 ? 0.891 -18.719 29.312 1 65.06 189 ASP B CA 1
ATOM 7927 C C . ASP B 1 189 ? -0.333 -17.953 28.797 1 65.06 189 ASP B C 1
ATOM 7929 O O . ASP B 1 189 ? -1.389 -18.562 28.578 1 65.06 189 ASP B O 1
ATOM 7933 N N . SER B 1 190 ? -0.038 -16.656 28.422 1 79.06 190 SER B N 1
ATOM 7934 C CA . SER B 1 190 ? -1.239 -15.945 27.984 1 79.06 190 SER B CA 1
ATOM 7935 C C . SER B 1 190 ? -1.156 -15.586 26.5 1 79.06 190 SER B C 1
ATOM 7937 O O . SER B 1 190 ? -0.07 -15.32 25.984 1 79.06 190 SER B O 1
ATOM 7939 N N . THR B 1 191 ? -2.355 -15.68 25.844 1 84.69 191 THR B N 1
ATOM 7940 C CA . THR B 1 191 ? -2.453 -15.234 24.453 1 84.69 191 THR B CA 1
ATOM 7941 C C . THR B 1 191 ? -2.506 -13.711 24.375 1 84.69 191 THR B C 1
ATOM 7943 O O . THR B 1 191 ? -2.74 -13.039 25.375 1 84.69 191 THR B O 1
ATOM 7946 N N . ILE B 1 192 ? -2.25 -13.195 23.266 1 86.38 192 ILE B N 1
ATOM 7947 C CA . ILE B 1 192 ? -2.297 -11.758 23.047 1 86.38 192 ILE B CA 1
ATOM 7948 C C . ILE B 1 192 ? -3.693 -11.227 23.375 1 86.38 192 ILE B C 1
ATOM 7950 O O . ILE B 1 192 ? -3.84 -10.148 23.953 1 86.38 192 ILE B O 1
ATOM 7954 N N . LEU B 1 193 ? -4.715 -12.008 23.078 1 90 193 LEU B N 1
ATOM 7955 C CA . LEU B 1 193 ? -6.094 -11.594 23.328 1 90 193 LEU B CA 1
ATOM 7956 C C . LEU B 1 193 ? -6.395 -11.57 24.812 1 90 193 LEU B C 1
ATOM 7958 O O . LEU B 1 193 ? -7.121 -10.695 25.297 1 90 193 LEU B O 1
ATOM 7962 N N . GLN B 1 194 ? -5.832 -12.445 25.531 1 89.5 194 GLN B N 1
ATOM 7963 C CA . GLN B 1 194 ? -6.027 -12.484 26.969 1 89.5 194 GLN B CA 1
ATOM 7964 C C . GLN B 1 194 ? -5.352 -11.297 27.656 1 89.5 194 GLN B C 1
ATOM 7966 O O . GLN B 1 194 ? -5.863 -10.766 28.641 1 89.5 194 GLN B O 1
ATOM 7971 N N . GLN B 1 195 ? -4.207 -10.961 27.109 1 88.81 195 GLN B N 1
ATOM 7972 C CA . GLN B 1 195 ? -3.512 -9.789 27.641 1 88.81 195 GLN B CA 1
ATOM 7973 C C . GLN B 1 195 ? -4.328 -8.523 27.438 1 88.81 195 GLN B C 1
ATOM 7975 O O . GLN B 1 195 ? -4.359 -7.645 28.297 1 88.81 195 GLN B O 1
ATOM 7980 N N . VAL B 1 196 ? -4.984 -8.406 26.297 1 93.75 196 VAL B N 1
ATOM 7981 C CA . VAL B 1 196 ? -5.828 -7.254 26 1 93.75 196 VAL B CA 1
ATOM 7982 C C . VAL B 1 196 ? -6.992 -7.191 26.984 1 93.75 196 VAL B C 1
ATOM 7984 O O . VAL B 1 196 ? -7.34 -6.113 27.469 1 93.75 196 VAL B O 1
ATOM 7987 N N . CYS B 1 197 ? -7.543 -8.312 27.375 1 93.56 197 CYS B N 1
ATOM 7988 C CA . CYS B 1 197 ? -8.68 -8.375 28.297 1 93.56 197 CYS B CA 1
ATOM 7989 C C . CYS B 1 197 ? -8.328 -7.789 29.656 1 93.56 197 CYS B C 1
ATOM 7991 O O . CYS B 1 197 ? -9.172 -7.164 30.297 1 93.56 197 CYS B O 1
ATOM 7993 N N . LYS B 1 198 ? -7.137 -7.875 30.031 1 91.06 198 LYS B N 1
ATOM 7994 C CA . LYS B 1 198 ? -6.707 -7.48 31.375 1 91.06 198 LYS B CA 1
ATOM 7995 C C . LYS B 1 198 ? -6.676 -5.961 31.516 1 91.06 198 LYS B C 1
ATOM 7997 O O . LYS B 1 198 ? -6.809 -5.43 32.625 1 91.06 198 LYS B O 1
ATOM 8002 N N . VAL B 1 199 ? -6.5 -5.32 30.406 1 94.69 199 VAL B N 1
ATOM 8003 C CA . VAL B 1 199 ? -6.293 -3.877 30.516 1 94.69 199 VAL B CA 1
ATOM 8004 C C . VAL B 1 199 ? -7.559 -3.143 30.078 1 94.69 199 VAL B C 1
ATOM 8006 O O . VAL B 1 199 ? -7.625 -1.913 30.141 1 94.69 199 VAL B O 1
ATOM 8009 N N . LEU B 1 200 ? -8.586 -3.855 29.688 1 97.12 200 LEU B N 1
ATOM 8010 C CA . LEU B 1 200 ? -9.82 -3.236 29.219 1 97.12 200 LEU B CA 1
ATOM 8011 C C . LEU B 1 200 ? -10.664 -2.746 30.391 1 97.12 200 LEU B C 1
ATOM 8013 O O . LEU B 1 200 ? -10.648 -3.344 31.469 1 97.12 200 LEU B O 1
ATOM 8017 N N . PRO B 1 201 ? -11.375 -1.627 30.156 1 96.44 201 PRO B N 1
ATOM 8018 C CA . PRO B 1 201 ? -12.406 -1.287 31.141 1 96.44 201 PRO B CA 1
ATOM 8019 C C . PRO B 1 201 ? -13.469 -2.377 31.281 1 96.44 201 PRO B C 1
ATOM 8021 O O . PRO B 1 201 ? -13.406 -3.396 30.594 1 96.44 201 PRO B O 1
ATOM 8024 N N . SER B 1 202 ? -14.438 -2.129 32.25 1 97 202 SER B N 1
ATOM 8025 C CA . SER B 1 202 ? -15.516 -3.09 32.438 1 97 202 SER B CA 1
ATOM 8026 C C . SER B 1 202 ? -16.391 -3.199 31.203 1 97 202 SER B C 1
ATOM 8028 O O . SER B 1 202 ? -16.344 -2.328 30.328 1 97 202 SER B O 1
ATOM 8030 N N . TYR B 1 203 ? -17.078 -4.312 31.094 1 97.75 203 TYR B N 1
ATOM 8031 C CA . TYR B 1 203 ? -17.969 -4.551 29.969 1 97.75 203 TYR B CA 1
ATOM 8032 C C . TYR B 1 203 ? -18.953 -3.402 29.781 1 97.75 203 TYR B C 1
ATOM 8034 O O . TYR B 1 203 ? -19.125 -2.891 28.672 1 97.75 203 TYR B O 1
ATOM 8042 N N . GLU B 1 204 ? -19.562 -2.996 30.859 1 97.19 204 GLU B N 1
ATOM 8043 C CA . GLU B 1 204 ? -20.562 -1.934 30.828 1 97.19 204 GLU B CA 1
ATOM 8044 C C . GLU B 1 204 ? -19.922 -0.596 30.453 1 97.19 204 GLU B C 1
ATOM 8046 O O . GLU B 1 204 ? -20.516 0.177 29.688 1 97.19 204 GLU B O 1
ATOM 8051 N N . GLN B 1 205 ? -18.812 -0.368 30.922 1 97.25 205 GLN B N 1
ATOM 8052 C CA . GLN B 1 205 ? -18.125 0.873 30.578 1 97.25 205 GLN B CA 1
ATOM 8053 C C . GLN B 1 205 ? -17.734 0.902 29.109 1 97.25 205 GLN B C 1
ATOM 8055 O O . GLN B 1 205 ? -17.875 1.933 28.438 1 97.25 205 GLN B O 1
ATOM 8060 N N . CYS B 1 206 ? -17.188 -0.216 28.594 1 98.06 206 CYS B N 1
ATOM 8061 C CA . CYS B 1 206 ? -16.844 -0.292 27.172 1 98.06 206 CYS B CA 1
ATOM 8062 C C . CYS B 1 206 ? -18.078 -0.033 26.312 1 98.06 206 CYS B C 1
ATOM 8064 O O . CYS B 1 206 ? -18 0.692 25.312 1 98.06 206 CYS B O 1
ATOM 8066 N N . LEU B 1 207 ? -19.156 -0.621 26.719 1 97.62 207 LEU B N 1
ATOM 8067 C CA . LEU B 1 207 ? -20.406 -0.441 25.969 1 97.62 207 LEU B CA 1
ATOM 8068 C C . LEU B 1 207 ? -20.828 1.022 25.969 1 97.62 207 LEU B C 1
ATOM 8070 O O . LEU B 1 207 ? -21.25 1.548 24.938 1 97.62 207 LEU B O 1
ATOM 8074 N N . ARG B 1 208 ? -20.703 1.675 27.094 1 96.69 208 ARG B N 1
ATOM 8075 C CA . ARG B 1 208 ? -21.062 3.09 27.188 1 96.69 208 ARG B CA 1
ATOM 8076 C C . ARG B 1 208 ? -20.156 3.934 26.297 1 96.69 208 ARG B C 1
ATOM 8078 O O . ARG B 1 208 ? -20.625 4.852 25.625 1 96.69 208 ARG B O 1
ATOM 8085 N N . ILE B 1 209 ? -18.891 3.658 26.297 1 96.62 209 ILE B N 1
ATOM 8086 C CA . ILE B 1 209 ? -17.922 4.387 25.484 1 96.62 209 ILE B CA 1
ATOM 8087 C C . ILE B 1 209 ? -18.281 4.223 24 1 96.62 209 ILE B C 1
ATOM 8089 O O . ILE B 1 209 ? -18.266 5.191 23.234 1 96.62 209 ILE B O 1
ATOM 8093 N N . VAL B 1 210 ? -18.578 3.004 23.562 1 97.5 210 VAL B N 1
ATOM 8094 C CA . VAL B 1 210 ? -18.922 2.725 22.172 1 97.5 210 VAL B CA 1
ATOM 8095 C C . VAL B 1 210 ? -20.188 3.484 21.797 1 97.5 210 VAL B C 1
ATOM 8097 O O . VAL B 1 210 ? -20.281 4.078 20.719 1 97.5 210 VAL B O 1
ATOM 8100 N N . MET B 1 211 ? -21.125 3.5 22.688 1 95.94 211 MET B N 1
ATOM 8101 C CA . MET B 1 211 ? -22.375 4.211 22.422 1 95.94 211 MET B CA 1
ATOM 8102 C C . MET B 1 211 ? -22.141 5.711 22.328 1 95.94 211 MET B C 1
ATOM 8104 O O . MET B 1 211 ? -22.672 6.367 21.422 1 95.94 211 MET B O 1
ATOM 8108 N N . ASP B 1 212 ? -21.312 6.195 23.188 1 94.31 212 ASP B N 1
ATOM 8109 C CA . ASP B 1 212 ? -21 7.621 23.219 1 94.31 212 ASP B CA 1
ATOM 8110 C C . ASP B 1 212 ? -20.25 8.047 21.953 1 94.31 212 ASP B C 1
ATOM 8112 O O . ASP B 1 212 ? -20.375 9.188 21.5 1 94.31 212 ASP B O 1
ATOM 8116 N N . PHE B 1 213 ? -19.531 7.141 21.453 1 96.38 213 PHE B N 1
ATOM 8117 C CA . PHE B 1 213 ? -18.766 7.398 20.25 1 96.38 213 PHE B CA 1
ATOM 8118 C C . PHE B 1 213 ? -19.672 7.773 19.094 1 96.38 213 PHE B C 1
ATOM 8120 O O . PHE B 1 213 ? -19.297 8.555 18.219 1 96.38 213 PHE B O 1
ATOM 8127 N N . PHE B 1 214 ? -20.875 7.27 19.047 1 95.25 214 PHE B N 1
ATOM 8128 C CA . PHE B 1 214 ? -21.812 7.508 17.953 1 95.25 214 PHE B CA 1
ATOM 8129 C C . PHE B 1 214 ? -22.734 8.672 18.281 1 95.25 214 PHE B C 1
ATOM 8131 O O . PHE B 1 214 ? -23.641 8.984 17.5 1 95.25 214 PHE B O 1
ATOM 8138 N N . ASN B 1 215 ? -22.484 9.281 19.391 1 88.44 215 ASN B N 1
ATOM 8139 C CA . ASN B 1 215 ? -23.312 10.43 19.734 1 88.44 215 ASN B CA 1
ATOM 8140 C C . ASN B 1 215 ? -23.047 11.609 18.812 1 88.44 215 ASN B C 1
ATOM 8142 O O . ASN B 1 215 ? -21.938 12.141 18.781 1 88.44 215 ASN B O 1
ATOM 8146 N N . ALA B 1 216 ? -23.984 12.078 18.109 1 75.12 216 ALA B N 1
ATOM 8147 C CA . ALA B 1 216 ? -23.828 13.062 17.031 1 75.12 216 ALA B CA 1
ATOM 8148 C C . ALA B 1 216 ? -24.109 14.477 17.547 1 75.12 216 ALA B C 1
ATOM 8150 O O . ALA B 1 216 ? -23.969 15.445 16.797 1 75.12 216 ALA B O 1
ATOM 8151 N N . GLU B 1 217 ? -24.328 14.57 18.766 1 78 217 GLU B N 1
ATOM 8152 C CA . GLU B 1 217 ? -24.719 15.891 19.234 1 78 217 GLU B CA 1
ATOM 8153 C C . GLU B 1 217 ? -23.594 16.906 19.078 1 78 217 GLU B C 1
ATOM 8155 O O . GLU B 1 217 ? -23.797 18 18.578 1 78 217 GLU B O 1
ATOM 8160 N N . LEU B 1 218 ? -22.438 16.562 19.469 1 80.56 218 LEU B N 1
ATOM 8161 C CA . LEU B 1 218 ? -21.328 17.516 19.422 1 80.56 218 LEU B CA 1
ATOM 8162 C C . LEU B 1 218 ? -20.453 17.281 18.203 1 80.56 218 LEU B C 1
ATOM 8164 O O . LEU B 1 218 ? -19.594 18.109 17.875 1 80.56 218 LEU B O 1
ATOM 8168 N N . GLU B 1 219 ? -20.641 16.391 17.438 1 81.06 219 GLU B N 1
ATOM 8169 C CA . GLU B 1 219 ? -19.953 16.062 16.203 1 81.06 219 GLU B CA 1
ATOM 8170 C C . GLU B 1 219 ? -18.453 15.953 16.422 1 81.06 219 GLU B C 1
ATOM 8172 O O . GLU B 1 219 ? -17.656 16.359 15.562 1 81.06 219 GLU B O 1
ATOM 8177 N N . VAL B 1 220 ? -18.031 15.555 17.562 1 88.06 220 VAL B N 1
ATOM 8178 C CA . VAL B 1 220 ? -16.609 15.453 17.859 1 88.06 220 VAL B CA 1
ATOM 8179 C C . VAL B 1 220 ? -16.031 14.18 17.234 1 88.06 220 VAL B C 1
ATOM 8181 O O . VAL B 1 220 ? -14.844 14.117 16.922 1 88.06 220 VAL B O 1
ATOM 8184 N N . ASN B 1 221 ? -16.859 13.234 17.016 1 91.88 221 ASN B N 1
ATOM 8185 C CA . ASN B 1 221 ? -16.422 11.984 16.422 1 91.88 221 ASN B CA 1
ATOM 8186 C C . ASN B 1 221 ? -16.938 11.836 14.992 1 91.88 221 ASN B C 1
ATOM 8188 O O . ASN B 1 221 ? -17.672 10.891 14.68 1 91.88 221 ASN B O 1
ATOM 8192 N N . GLU B 1 222 ? -16.422 12.68 14.148 1 92.62 222 GLU B N 1
ATOM 8193 C CA . GLU B 1 222 ? -16.906 12.711 12.773 1 92.62 222 GLU B CA 1
ATOM 8194 C C . GLU B 1 222 ? -16.609 11.398 12.055 1 92.62 222 GLU B C 1
ATOM 8196 O O . GLU B 1 222 ? -17.375 10.992 11.164 1 92.62 222 GLU B O 1
ATOM 8201 N N . VAL B 1 223 ? -15.609 10.664 12.453 1 95.38 223 VAL B N 1
ATOM 8202 C CA . VAL B 1 223 ? -15.172 9.453 11.758 1 95.38 223 VAL B CA 1
ATOM 8203 C C . VAL B 1 223 ? -16.172 8.328 11.992 1 95.38 223 VAL B C 1
ATOM 8205 O O . VAL B 1 223 ? -16.188 7.328 11.273 1 95.38 223 VAL B O 1
ATOM 8208 N N . SER B 1 224 ? -17.141 8.539 12.93 1 96.75 224 SER B N 1
ATOM 8209 C CA . SER B 1 224 ? -18.141 7.516 13.219 1 96.75 224 SER B CA 1
ATOM 8210 C C . SER B 1 224 ? -19.047 7.254 12.016 1 96.75 224 SER B C 1
ATOM 8212 O O . SER B 1 224 ? -19.672 6.203 11.93 1 96.75 224 SER B O 1
ATOM 8214 N N . GLU B 1 225 ? -19.047 8.133 11.086 1 95.62 225 GLU B N 1
ATOM 8215 C CA . GLU B 1 225 ? -19.922 8.016 9.922 1 95.62 225 GLU B CA 1
ATOM 8216 C C . GLU B 1 225 ? -19.469 6.879 9.008 1 95.62 225 GLU B C 1
ATOM 8218 O O . GLU B 1 225 ? -20.234 6.434 8.141 1 95.62 225 GLU B O 1
ATOM 8223 N N . VAL B 1 226 ? -18.25 6.371 9.164 1 97.94 226 VAL B N 1
ATOM 8224 C CA . VAL B 1 226 ? -17.75 5.293 8.32 1 97.94 226 VAL B CA 1
ATOM 8225 C C . VAL B 1 226 ? -18.172 3.945 8.906 1 97.94 226 VAL B C 1
ATOM 8227 O O . VAL B 1 226 ? -17.906 2.896 8.312 1 97.94 226 VAL B O 1
ATOM 8230 N N . LEU B 1 227 ? -18.844 4.012 10.062 1 98.25 227 LEU B N 1
ATOM 8231 C CA . LEU B 1 227 ? -19.297 2.816 10.766 1 98.25 227 LEU B CA 1
ATOM 8232 C C . LEU B 1 227 ? -20.812 2.768 10.852 1 98.25 227 LEU B C 1
ATOM 8234 O O . LEU B 1 227 ? -21.469 3.809 10.82 1 98.25 227 LEU B O 1
ATOM 8238 N N . ASP B 1 228 ? -21.344 1.575 10.852 1 98.12 228 ASP B N 1
ATOM 8239 C CA . ASP B 1 228 ? -22.75 1.343 11.18 1 98.12 228 ASP B CA 1
ATOM 8240 C C . ASP B 1 228 ? -22.922 1.059 12.672 1 98.12 228 ASP B C 1
ATOM 8242 O O . ASP B 1 228 ? -22.453 0.033 13.172 1 98.12 228 ASP B O 1
ATOM 8246 N N . LYS B 1 229 ? -23.641 1.884 13.375 1 97.19 229 LYS B N 1
ATOM 8247 C CA . LYS B 1 229 ? -23.781 1.816 14.828 1 97.19 229 LYS B CA 1
ATOM 8248 C C . LYS B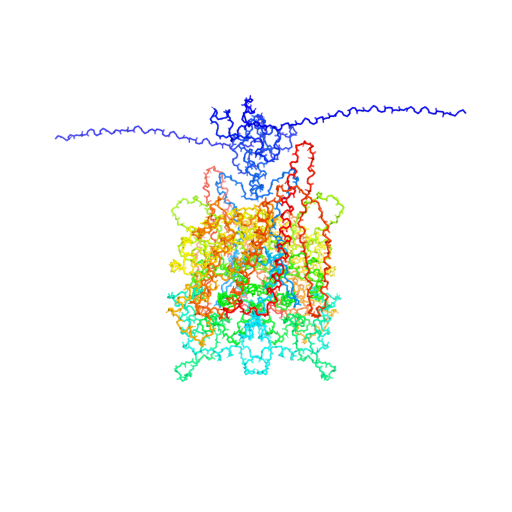 1 229 ? -24.328 0.46 15.266 1 97.19 229 LYS B C 1
ATOM 8250 O O . LYS B 1 229 ? -23.781 -0.173 16.172 1 97.19 229 LYS B O 1
ATOM 8255 N N . ASN B 1 230 ? -25.359 0.04 14.648 1 96.75 230 ASN B N 1
ATOM 8256 C CA . ASN B 1 230 ? -25.984 -1.215 15.039 1 96.75 230 ASN B CA 1
ATOM 8257 C C . ASN B 1 230 ? -25.062 -2.404 14.82 1 96.75 230 ASN B C 1
ATOM 8259 O O . ASN B 1 230 ? -24.984 -3.307 15.656 1 96.75 230 ASN B O 1
ATOM 8263 N N . LYS B 1 231 ? -24.375 -2.357 13.758 1 96.62 231 LYS B N 1
ATOM 8264 C CA . LYS B 1 231 ? -23.438 -3.451 13.477 1 96.62 231 LYS B CA 1
ATOM 8265 C C . LYS B 1 231 ? -22.312 -3.492 14.5 1 96.62 231 LYS B C 1
ATOM 8267 O O . LYS B 1 231 ? -21.906 -4.566 14.945 1 96.62 231 LYS B O 1
ATOM 8272 N N . VAL B 1 232 ? -21.797 -2.334 14.859 1 97.75 232 VAL B N 1
ATOM 8273 C CA . VAL B 1 232 ? -20.688 -2.26 15.797 1 97.75 232 VAL B CA 1
ATOM 8274 C C . VAL B 1 232 ? -21.125 -2.77 17.172 1 97.75 232 VAL B C 1
ATOM 8276 O O . VAL B 1 232 ? -20.391 -3.492 17.844 1 97.75 232 VAL B O 1
ATOM 8279 N N . ILE B 1 233 ? -22.344 -2.41 17.562 1 97.31 233 ILE B N 1
ATOM 8280 C CA . ILE B 1 233 ? -22.859 -2.857 18.844 1 97.31 233 ILE B CA 1
ATOM 8281 C C . ILE B 1 233 ? -23.047 -4.371 18.828 1 97.31 233 ILE B C 1
ATOM 8283 O O . ILE B 1 233 ? -22.719 -5.055 19.812 1 97.31 233 ILE B O 1
ATOM 8287 N N . ASN B 1 234 ? -23.516 -4.883 17.719 1 95.81 234 ASN B N 1
ATOM 8288 C CA . ASN B 1 234 ? -23.656 -6.328 17.578 1 95.81 234 ASN B CA 1
ATOM 8289 C C . ASN B 1 234 ? -22.312 -7.035 17.625 1 95.81 234 ASN B C 1
ATOM 8291 O O . ASN B 1 234 ? -22.172 -8.094 18.234 1 95.81 234 ASN B O 1
ATOM 8295 N N . ASP B 1 235 ? -21.344 -6.461 16.891 1 96.06 235 ASP B N 1
ATOM 8296 C CA . ASP B 1 235 ? -20 -7.023 16.906 1 96.06 235 ASP B CA 1
ATOM 8297 C C . ASP B 1 235 ? -19.422 -7.008 18.328 1 96.06 235 ASP B C 1
ATOM 8299 O O . ASP B 1 235 ? -18.75 -7.953 18.734 1 96.06 235 ASP B O 1
ATOM 8303 N N . PHE B 1 236 ? -19.688 -5.945 19.078 1 97.38 236 PHE B N 1
ATOM 8304 C CA . PHE B 1 236 ? -19.219 -5.844 20.453 1 97.38 236 PHE B CA 1
ATOM 8305 C C . PHE B 1 236 ? -19.828 -6.938 21.312 1 97.38 236 PHE B C 1
ATOM 8307 O O . PHE B 1 236 ? -19.109 -7.652 22.016 1 97.38 236 PHE B O 1
ATOM 8314 N N . THR B 1 237 ? -21.094 -7.109 21.234 1 96.06 237 THR B N 1
ATOM 8315 C CA . THR B 1 237 ? -21.812 -8.047 22.094 1 96.06 237 THR B CA 1
ATOM 8316 C C . THR B 1 237 ? -21.406 -9.484 21.766 1 96.06 237 THR B C 1
ATOM 8318 O O . THR B 1 237 ? -21.375 -10.336 22.656 1 96.06 237 THR B O 1
ATOM 8321 N N . SER B 1 238 ? -21.078 -9.68 20.531 1 93.88 238 SER B N 1
ATOM 8322 C CA . SER B 1 238 ? -20.75 -11.039 20.125 1 93.88 238 SER B CA 1
ATOM 8323 C C . SER B 1 238 ? -19.281 -11.359 20.391 1 93.88 238 SER B C 1
ATOM 8325 O O . SER B 1 238 ? -18.922 -12.516 20.625 1 93.88 238 SER B O 1
ATOM 8327 N N . SER B 1 239 ? -18.391 -10.336 20.422 1 95.38 239 SER B N 1
ATOM 8328 C CA . SER B 1 239 ? -16.953 -10.609 20.469 1 95.38 239 SER B CA 1
ATOM 8329 C C . SER B 1 239 ? -16.391 -10.32 21.844 1 95.38 239 SER B C 1
ATOM 8331 O O . SER B 1 239 ? -15.32 -10.836 22.203 1 95.38 239 SER B O 1
ATOM 8333 N N . PHE B 1 240 ? -17 -9.438 22.594 1 97 240 PHE B N 1
ATOM 8334 C CA . PHE B 1 240 ? -16.562 -9.109 23.953 1 97 240 PHE B CA 1
ATOM 8335 C C . PHE B 1 240 ? -17.469 -9.766 24.984 1 97 240 PHE B C 1
ATOM 8337 O O . PHE B 1 240 ? -18.562 -9.258 25.266 1 97 240 PHE B O 1
ATOM 8344 N N . LEU B 1 241 ? -16.953 -10.797 25.641 1 96.12 241 LEU B N 1
ATOM 8345 C CA . LEU B 1 241 ? -17.797 -11.57 26.547 1 96.12 241 LEU B CA 1
ATOM 8346 C C . LEU B 1 241 ? -17.547 -11.188 28 1 96.12 241 LEU B C 1
ATOM 8348 O O . LEU B 1 241 ? -16.391 -11.211 28.469 1 96.12 241 LEU B O 1
ATOM 8352 N N . PRO B 1 242 ? -18.578 -10.859 28.672 1 96.31 242 PRO B N 1
ATOM 8353 C CA . PRO B 1 242 ? -18.438 -10.484 30.078 1 96.31 242 PRO B CA 1
ATOM 8354 C C . PRO B 1 242 ? -18.312 -11.695 31 1 96.31 242 PRO B C 1
ATOM 8356 O O . PRO B 1 242 ? -18.766 -12.789 30.672 1 96.31 242 PRO B O 1
ATOM 8359 N N . SER B 1 243 ? -17.609 -11.406 32.094 1 94.25 243 SER B N 1
ATOM 8360 C CA . SER B 1 243 ? -17.531 -12.414 33.125 1 94.25 243 SER B CA 1
ATOM 8361 C C . SER B 1 243 ? -18.844 -12.523 33.906 1 94.25 243 SER B C 1
ATOM 8363 O O . SER B 1 243 ? -19.641 -11.578 33.906 1 94.25 243 SER B O 1
ATOM 8365 N N . ASP B 1 244 ? -19.031 -13.695 34.531 1 90.75 244 ASP B N 1
ATOM 8366 C CA . ASP B 1 244 ? -20.203 -13.891 35.375 1 90.75 244 ASP B CA 1
ATOM 8367 C C . ASP B 1 244 ? -20.016 -13.234 36.75 1 90.75 244 ASP B C 1
ATOM 8369 O O . ASP B 1 244 ? -21 -12.961 37.438 1 90.75 244 ASP B O 1
ATOM 8373 N N . GLN B 1 245 ? -18.75 -12.914 37 1 90.25 245 GLN B N 1
ATOM 8374 C CA . GLN B 1 245 ? -18.453 -12.336 38.281 1 90.25 245 GLN B CA 1
ATOM 8375 C C . GLN B 1 245 ? -18.547 -10.812 38.25 1 90.25 245 GLN B C 1
ATOM 8377 O O . GLN B 1 245 ? -18.031 -10.18 37.312 1 90.25 245 GLN B O 1
ATOM 8382 N N . LEU B 1 246 ? -19.203 -10.25 39.25 1 90.69 246 LEU B N 1
ATOM 8383 C CA . LEU B 1 246 ? -19.375 -8.805 39.344 1 90.69 246 LEU B CA 1
ATOM 8384 C C . LEU B 1 246 ? -18.219 -8.164 40.094 1 90.69 246 LEU B C 1
ATOM 8386 O O . LEU B 1 246 ? -17.75 -8.727 41.094 1 90.69 246 LEU B O 1
ATOM 8390 N N . LEU B 1 247 ? -17.781 -7.074 39.594 1 90.56 247 LEU B N 1
ATOM 8391 C CA . LEU B 1 247 ? -16.812 -6.234 40.312 1 90.56 247 LEU B CA 1
ATOM 8392 C C . LEU B 1 247 ? -17.5 -5.477 41.438 1 90.56 247 LEU B C 1
ATOM 8394 O O . LEU B 1 247 ? -18.734 -5.422 41.531 1 90.56 247 LEU B O 1
ATOM 8398 N N . PRO B 1 248 ? -16.656 -4.941 42.281 1 89.69 248 PRO B N 1
ATOM 8399 C CA . PRO B 1 248 ? -17.234 -4.203 43.406 1 89.69 248 PRO B CA 1
ATOM 8400 C C . PRO B 1 248 ? -18.141 -3.062 42.938 1 89.69 248 PRO B C 1
ATOM 8402 O O . PRO B 1 248 ? -19.094 -2.719 43.656 1 89.69 248 PRO B O 1
ATOM 8405 N N . ASN B 1 249 ? -17.922 -2.484 41.906 1 90.69 249 ASN B N 1
ATOM 8406 C CA . ASN B 1 249 ? -18.719 -1.359 41.438 1 90.69 249 ASN B CA 1
ATOM 8407 C C . ASN B 1 249 ? -19.984 -1.831 40.688 1 90.69 249 ASN B C 1
ATOM 8409 O O . ASN B 1 249 ? -20.734 -1.019 40.156 1 90.69 249 ASN B O 1
ATOM 8413 N N . GLY B 1 250 ? -20.234 -3.154 40.594 1 91.62 250 GLY B N 1
ATOM 8414 C CA . GLY B 1 250 ? -21.422 -3.711 40 1 91.62 250 GLY B CA 1
ATOM 8415 C C . GLY B 1 250 ? -21.266 -3.996 38.5 1 91.62 250 GLY B C 1
ATOM 8416 O O . GLY B 1 250 ? -22.203 -4.484 37.875 1 91.62 250 GLY B O 1
ATOM 8417 N N . GLU B 1 251 ? -20.094 -3.709 38 1 94.88 251 GLU B N 1
ATOM 8418 C CA . GLU B 1 251 ? -19.859 -3.936 36.594 1 94.88 251 GLU B CA 1
ATOM 8419 C C . GLU B 1 251 ? -19.109 -5.25 36.344 1 94.88 251 GLU B C 1
ATOM 8421 O O . GLU B 1 251 ? -18.672 -5.898 37.312 1 94.88 251 GLU B O 1
ATOM 8426 N N . ARG B 1 252 ? -19.125 -5.734 35.156 1 94.94 252 ARG B N 1
ATOM 8427 C CA . ARG B 1 252 ? -18.5 -7.012 34.812 1 94.94 252 ARG B CA 1
ATOM 8428 C C . ARG B 1 252 ? -17.188 -6.805 34.062 1 94.94 252 ARG B C 1
ATOM 8430 O O . ARG B 1 252 ? -17.109 -5.918 33.188 1 94.94 252 ARG B O 1
ATOM 8437 N N . ARG B 1 253 ? -16.281 -7.605 34.344 1 95.06 253 ARG B N 1
ATOM 8438 C CA . ARG B 1 253 ? -15.039 -7.613 33.562 1 95.06 253 ARG B CA 1
ATOM 8439 C C . ARG B 1 253 ? -15.234 -8.312 32.219 1 95.06 253 ARG B C 1
ATOM 8441 O O . ARG B 1 253 ? -16.125 -9.156 32.094 1 95.06 253 ARG B O 1
ATOM 8448 N N . ILE B 1 254 ? -14.438 -7.949 31.266 1 96.31 254 ILE B N 1
ATOM 8449 C CA . ILE B 1 254 ? -14.414 -8.688 30 1 96.31 254 ILE B CA 1
ATOM 8450 C C . ILE B 1 254 ? -13.523 -9.922 30.141 1 96.31 254 ILE B C 1
ATOM 8452 O O . ILE B 1 254 ? -12.32 -9.805 30.375 1 96.31 254 ILE B O 1
ATOM 8456 N N . GLU B 1 255 ? -14.047 -11.039 29.969 1 94.06 255 GLU B N 1
ATOM 8457 C CA . GLU B 1 255 ? -13.367 -12.305 30.25 1 94.06 255 GLU B CA 1
ATOM 8458 C C . GLU B 1 255 ? -12.68 -12.844 29 1 94.06 255 GLU B C 1
ATOM 8460 O O . GLU B 1 255 ? -11.594 -13.43 29.078 1 94.06 255 GLU B O 1
ATOM 8465 N N . LYS B 1 256 ? -13.391 -12.703 27.938 1 93.12 256 LYS B N 1
ATOM 8466 C CA . LYS B 1 256 ? -12.867 -13.32 26.734 1 93.12 256 LYS B CA 1
ATOM 8467 C C . LYS B 1 256 ? -13.227 -12.5 25.5 1 93.12 256 LYS B C 1
ATOM 8469 O O . LYS B 1 256 ? -14.289 -11.883 25.438 1 93.12 256 LYS B O 1
ATOM 8474 N N . LEU B 1 257 ? -12.289 -12.484 24.594 1 94.06 257 LEU B N 1
ATOM 8475 C CA . LEU B 1 257 ? -12.516 -11.922 23.266 1 94.06 257 LEU B CA 1
ATOM 8476 C C . LEU B 1 257 ? -12.617 -13.031 22.219 1 94.06 257 LEU B C 1
ATOM 8478 O O . LEU B 1 257 ? -11.703 -13.844 22.078 1 94.06 257 LEU B O 1
ATOM 8482 N N . LEU B 1 258 ? -13.688 -13.086 21.516 1 89.31 258 LEU B N 1
ATOM 8483 C CA . LEU B 1 258 ? -13.93 -14.133 20.531 1 89.31 258 LEU B CA 1
ATOM 8484 C C . LEU B 1 258 ? -13.977 -13.555 19.125 1 89.31 258 LEU B C 1
ATOM 8486 O O . LEU B 1 258 ? -14.805 -12.688 18.828 1 89.31 258 LEU B O 1
ATOM 8490 N N . PRO B 1 259 ? -13.016 -14.102 18.344 1 82.38 259 PRO B N 1
ATOM 8491 C CA . PRO B 1 259 ? -13.188 -13.711 16.938 1 82.38 259 PRO B CA 1
ATOM 8492 C C . PRO B 1 259 ? -14.391 -14.383 16.281 1 82.38 259 PRO B C 1
ATOM 8494 O O . PRO B 1 259 ? -14.953 -15.336 16.828 1 82.38 259 PRO B O 1
ATOM 8497 N N . SER B 1 260 ? -14.891 -13.82 15.25 1 74.75 260 SER B N 1
ATOM 8498 C CA . SER B 1 260 ? -15.992 -14.445 14.539 1 74.75 260 SER B CA 1
ATOM 8499 C C . SER B 1 260 ? -15.625 -15.844 14.062 1 74.75 260 SER B C 1
ATOM 8501 O O . SER B 1 260 ? -14.453 -16.234 14.094 1 74.75 260 SER B O 1
ATOM 8503 N N . ILE B 1 261 ? -16.516 -16.625 13.797 1 60.94 261 ILE B N 1
ATOM 8504 C CA . ILE B 1 261 ? -16.359 -18.016 13.391 1 60.94 261 ILE B CA 1
ATOM 8505 C C . ILE B 1 261 ? -15.344 -18.125 12.266 1 60.94 261 ILE B C 1
ATOM 8507 O O . ILE B 1 261 ? -14.555 -19.078 12.219 1 60.94 261 ILE B O 1
ATOM 8511 N N . LYS B 1 262 ? -15.219 -17.141 11.602 1 66.88 262 LYS B N 1
ATOM 8512 C CA . LYS B 1 262 ? -14.289 -17.281 10.492 1 66.88 262 LYS B CA 1
ATOM 8513 C C . LYS B 1 262 ? -13.055 -16.406 10.68 1 66.88 262 LYS B C 1
ATOM 8515 O O . LYS B 1 262 ? -12.43 -15.977 9.711 1 66.88 262 LYS B O 1
ATOM 8520 N N . LYS B 1 263 ? -12.82 -16.125 11.977 1 79.19 263 LYS B N 1
ATOM 8521 C CA . LYS B 1 263 ? -11.57 -15.547 12.453 1 79.19 263 LYS B CA 1
ATOM 8522 C C . LYS B 1 263 ? -11.367 -14.141 11.906 1 79.19 263 LYS B C 1
ATOM 8524 O O . LYS B 1 263 ? -10.289 -13.812 11.398 1 79.19 263 LYS B O 1
ATOM 8529 N N . ASN B 1 264 ? -12.43 -13.445 11.844 1 90.56 264 ASN B N 1
ATOM 8530 C CA . ASN B 1 264 ? -12.32 -12.016 11.594 1 90.56 264 ASN B CA 1
ATOM 8531 C C . ASN B 1 264 ? -11.969 -11.242 12.859 1 90.56 264 ASN B C 1
ATOM 8533 O O . ASN B 1 264 ? -12.852 -10.797 13.586 1 90.56 264 ASN B O 1
ATOM 8537 N N . TYR B 1 265 ? -10.742 -11.008 13.062 1 93.88 265 TYR B N 1
ATOM 8538 C CA . TYR B 1 265 ? -10.242 -10.344 14.266 1 93.88 265 TYR B CA 1
ATOM 8539 C C . TYR B 1 265 ? -10.445 -8.836 14.172 1 93.88 265 TYR B C 1
ATOM 8541 O O . TYR B 1 265 ? -10.312 -8.125 15.164 1 93.88 265 TYR B O 1
ATOM 8549 N N . TYR B 1 266 ? -10.828 -8.383 13.023 1 96.19 266 TYR B N 1
ATOM 8550 C CA . TYR B 1 266 ? -10.883 -6.941 12.805 1 96.19 266 TYR B CA 1
ATOM 8551 C C . TYR B 1 266 ? -12.133 -6.344 13.438 1 96.19 266 TYR B C 1
ATOM 8553 O O . TYR B 1 266 ? -12.195 -5.133 13.68 1 96.19 266 TYR B O 1
ATOM 8561 N N . LYS B 1 267 ? -13.133 -7.16 13.734 1 96.38 267 LYS B N 1
ATOM 8562 C CA . LYS B 1 267 ? -14.25 -6.672 14.539 1 96.38 267 LYS B CA 1
ATOM 8563 C C . LYS B 1 267 ? -13.773 -6.164 15.898 1 96.38 267 LYS B C 1
ATOM 8565 O O . LYS B 1 267 ? -14.18 -5.086 16.344 1 96.38 267 LYS B O 1
ATOM 8570 N N . ILE B 1 268 ? -12.938 -6.969 16.484 1 96.94 268 ILE B N 1
ATOM 8571 C CA . ILE B 1 268 ? -12.336 -6.598 17.766 1 96.94 268 ILE B CA 1
ATOM 8572 C C . ILE B 1 268 ? -11.453 -5.367 17.578 1 96.94 268 ILE B C 1
ATOM 8574 O O . ILE B 1 268 ? -11.477 -4.449 18.406 1 96.94 268 ILE B O 1
ATOM 8578 N N . GLY B 1 269 ? -10.672 -5.367 16.453 1 97.62 269 GLY B N 1
ATOM 8579 C CA . GLY B 1 269 ? -9.805 -4.238 16.156 1 97.62 269 GLY B CA 1
ATOM 8580 C C . GLY B 1 269 ? -10.547 -2.922 16.078 1 97.62 269 GLY B C 1
ATOM 8581 O O . GLY B 1 269 ? -10.094 -1.908 16.609 1 97.62 269 GLY B O 1
ATOM 8582 N N . VAL B 1 270 ? -11.68 -2.898 15.438 1 98.5 270 VAL B N 1
ATOM 8583 C CA . VAL B 1 270 ? -12.484 -1.694 15.273 1 98.5 270 VAL B CA 1
ATOM 8584 C C . VAL B 1 270 ? -12.938 -1.184 16.641 1 98.5 270 VAL B C 1
ATOM 8586 O O . VAL B 1 270 ? -12.828 0.01 16.922 1 98.5 270 VAL B O 1
ATOM 8589 N N . ILE B 1 271 ? -13.391 -2.059 17.5 1 98.44 271 ILE B N 1
ATOM 8590 C CA . ILE B 1 271 ? -13.883 -1.684 18.812 1 98.44 271 ILE B CA 1
ATOM 8591 C C . ILE B 1 271 ? -12.734 -1.133 19.656 1 98.44 271 ILE B C 1
ATOM 8593 O O . ILE B 1 271 ? -12.891 -0.119 20.344 1 98.44 271 ILE B O 1
ATOM 8597 N N . LEU B 1 272 ? -11.633 -1.787 19.609 1 98.56 272 LEU B N 1
ATOM 8598 C CA . LEU B 1 272 ? -10.477 -1.309 20.359 1 98.56 272 LEU B CA 1
ATOM 8599 C C . LEU B 1 272 ? -10.047 0.071 19.859 1 98.56 272 LEU B C 1
ATOM 8601 O O . LEU B 1 272 ? -9.625 0.915 20.656 1 98.56 272 LEU B O 1
ATOM 8605 N N . MET B 1 273 ? -10.125 0.312 18.578 1 98.5 273 MET B N 1
ATOM 8606 C CA . MET B 1 273 ? -9.758 1.625 18.047 1 98.5 273 MET B CA 1
ATOM 8607 C C . MET B 1 273 ? -10.727 2.697 18.547 1 98.5 273 MET B C 1
ATOM 8609 O O . MET B 1 273 ? -10.32 3.832 18.797 1 98.5 273 MET B O 1
ATOM 8613 N N . ILE B 1 274 ? -11.977 2.336 18.625 1 98.56 274 ILE B N 1
ATOM 8614 C CA . ILE B 1 274 ? -12.945 3.262 19.203 1 98.56 274 ILE B CA 1
ATOM 8615 C C . ILE B 1 274 ? -12.539 3.609 20.641 1 98.56 274 ILE B C 1
ATOM 8617 O O . ILE B 1 274 ? -12.555 4.781 21.031 1 98.56 274 ILE B O 1
ATOM 8621 N N . LEU B 1 275 ? -12.141 2.607 21.406 1 98.38 275 LEU B N 1
ATOM 8622 C CA . LEU B 1 275 ? -11.688 2.842 22.781 1 98.38 275 LEU B CA 1
ATOM 8623 C C . LEU B 1 275 ? -10.438 3.713 22.797 1 98.38 275 LEU B C 1
ATOM 8625 O O . LEU B 1 275 ? -10.289 4.578 23.656 1 98.38 275 LEU B O 1
ATOM 8629 N N . CYS B 1 276 ? -9.516 3.48 21.844 1 97.19 276 CYS B N 1
ATOM 8630 C CA . CYS B 1 276 ? -8.305 4.285 21.766 1 97.19 276 CYS B CA 1
ATOM 8631 C C . CYS B 1 276 ? -8.633 5.746 21.484 1 97.19 276 CYS B C 1
ATOM 8633 O O . CYS B 1 276 ? -8.016 6.648 22.047 1 97.19 276 CYS B O 1
ATOM 8635 N N . ILE B 1 277 ? -9.594 6.012 20.656 1 96.31 277 ILE B N 1
ATOM 8636 C CA . ILE B 1 277 ? -9.938 7.359 20.219 1 96.31 277 ILE B CA 1
ATOM 8637 C C . ILE B 1 277 ? -10.711 8.086 21.312 1 96.31 277 ILE B C 1
ATOM 8639 O O . ILE B 1 277 ? -10.484 9.273 21.547 1 96.31 277 ILE B O 1
ATOM 8643 N N . HIS B 1 278 ? -11.57 7.363 22 1 94.44 278 HIS B N 1
ATOM 8644 C CA . HIS B 1 278 ? -12.578 8.047 22.812 1 94.44 278 HIS B CA 1
ATOM 8645 C C . HIS B 1 278 ? -12.328 7.844 24.297 1 94.44 278 HIS B C 1
ATOM 8647 O O . HIS B 1 278 ? -12.984 8.469 25.141 1 94.44 278 HIS B O 1
ATOM 8653 N N . HIS B 1 279 ? -11.391 7.004 24.672 1 95 279 HIS B N 1
ATOM 8654 C CA . HIS B 1 279 ? -11.172 6.73 26.094 1 95 279 HIS B CA 1
ATOM 8655 C C . HIS B 1 279 ? -9.688 6.781 26.453 1 95 279 HIS B C 1
ATOM 8657 O O . HIS B 1 279 ? -9.281 7.516 27.344 1 95 279 HIS B O 1
ATOM 8663 N N . PHE B 1 280 ? -8.867 6.055 25.688 1 94.94 280 PHE B N 1
ATOM 8664 C CA . PHE B 1 280 ? -7.457 5.961 26.062 1 94.94 280 PHE B CA 1
ATOM 8665 C C . PHE B 1 280 ? -6.684 7.172 25.547 1 94.94 280 PHE B C 1
ATOM 8667 O O . PHE B 1 280 ? -5.684 7.574 26.141 1 94.94 280 PHE B O 1
ATOM 8674 N N . PHE B 1 281 ? -7.086 7.715 24.359 1 92.38 281 PHE B N 1
ATOM 8675 C CA . PHE B 1 281 ? -6.422 8.844 23.719 1 92.38 281 PHE B CA 1
ATOM 8676 C C . PHE B 1 281 ? -4.949 8.539 23.469 1 92.38 281 PHE B C 1
ATOM 8678 O O . PHE B 1 281 ? -4.625 7.555 22.797 1 92.38 281 PHE B O 1
ATOM 8685 N N . GLU B 1 282 ? -4.004 9.203 24.156 1 88.38 282 GLU B N 1
ATOM 8686 C CA . GLU B 1 282 ? -2.574 9 23.953 1 88.38 282 GLU B CA 1
ATOM 8687 C C . GLU B 1 282 ? -2.057 7.84 24.797 1 88.38 282 GLU B C 1
ATOM 8689 O O . GLU B 1 282 ? -0.99 7.289 24.516 1 88.38 282 GLU B O 1
ATOM 8694 N N . ASP B 1 283 ? -2.801 7.445 25.75 1 90.19 283 ASP B N 1
ATOM 8695 C CA . ASP B 1 283 ? -2.33 6.445 26.703 1 90.19 283 ASP B CA 1
ATOM 8696 C C . ASP B 1 283 ? -2.863 5.059 26.359 1 90.19 283 ASP B C 1
ATOM 8698 O O . ASP B 1 283 ? -3.436 4.375 27.203 1 90.19 283 ASP B O 1
ATOM 8702 N N . THR B 1 284 ? -2.619 4.645 25.141 1 92.81 284 THR B N 1
ATOM 8703 C CA . THR B 1 284 ? -3.01 3.297 24.734 1 92.81 284 THR B CA 1
ATOM 8704 C C . THR B 1 284 ? -2.137 2.254 25.422 1 92.81 284 THR B C 1
ATOM 8706 O O . THR B 1 284 ? -0.909 2.295 25.328 1 92.81 284 THR B O 1
ATOM 8709 N N . PRO B 1 285 ? -2.793 1.353 26.109 1 93.25 285 PRO B N 1
ATOM 8710 C CA . PRO B 1 285 ? -2.008 0.301 26.75 1 93.25 285 PRO B CA 1
ATOM 8711 C C . PRO B 1 285 ? -1.149 -0.489 25.766 1 93.25 285 PRO B C 1
ATOM 8713 O O . PRO B 1 285 ? -1.571 -0.732 24.625 1 93.25 285 PRO B O 1
ATOM 8716 N N . GLN B 1 286 ? -0.038 -0.98 26.25 1 89.94 286 GLN B N 1
ATOM 8717 C CA . GLN B 1 286 ? 0.915 -1.681 25.406 1 89.94 286 GLN B CA 1
ATOM 8718 C C . GLN B 1 286 ? 0.318 -2.977 24.859 1 89.94 286 GLN B C 1
ATOM 8720 O O . GLN B 1 286 ? 0.618 -3.379 23.734 1 89.94 286 GLN B O 1
ATOM 8725 N N . GLU B 1 287 ? -0.506 -3.648 25.672 1 90.81 287 GLU B N 1
ATOM 8726 C CA . GLU B 1 287 ? -1.138 -4.898 25.25 1 90.81 287 GLU B CA 1
ATOM 8727 C C . GLU B 1 287 ? -2.037 -4.684 24.031 1 90.81 287 GLU B C 1
ATOM 8729 O O . GLU B 1 287 ? -2.057 -5.508 23.125 1 90.81 287 GLU B O 1
ATOM 8734 N N . ILE B 1 288 ? -2.686 -3.561 24.047 1 94.62 288 ILE B N 1
ATOM 8735 C CA . ILE B 1 288 ? -3.576 -3.232 22.953 1 94.62 288 ILE B CA 1
ATOM 8736 C C . ILE B 1 288 ? -2.754 -2.834 21.719 1 94.62 288 ILE B C 1
ATOM 8738 O O . ILE B 1 288 ? -3.041 -3.27 20.609 1 94.62 288 ILE B O 1
ATOM 8742 N N . GLU B 1 289 ? -1.717 -2.059 21.922 1 93.25 289 GLU B N 1
ATOM 8743 C CA . GLU B 1 289 ? -0.865 -1.616 20.828 1 93.25 289 GLU B CA 1
ATOM 8744 C C . GLU B 1 289 ? -0.222 -2.803 20.125 1 93.25 289 GLU B C 1
ATOM 8746 O O . GLU B 1 289 ? -0.12 -2.816 18.891 1 93.25 289 GLU B O 1
ATOM 8751 N N . LYS B 1 290 ? 0.203 -3.73 20.875 1 90.94 290 LYS B N 1
ATOM 8752 C CA . LYS B 1 290 ? 0.809 -4.93 20.297 1 90.94 290 LYS B CA 1
ATOM 8753 C C . LYS B 1 290 ? -0.186 -5.684 19.422 1 90.94 290 LYS B C 1
ATOM 8755 O O . LYS B 1 290 ? 0.162 -6.137 18.328 1 90.94 290 LYS B O 1
ATOM 8760 N N . PHE B 1 291 ? -1.393 -5.879 19.953 1 93.31 291 PHE B N 1
ATOM 8761 C CA . PHE B 1 291 ? -2.438 -6.551 19.188 1 93.31 291 PHE B CA 1
ATOM 8762 C C . PHE B 1 291 ? -2.727 -5.797 17.891 1 93.31 291 PHE B C 1
ATOM 8764 O O . PHE B 1 291 ? -2.861 -6.406 16.828 1 93.31 291 PHE B O 1
ATOM 8771 N N . LEU B 1 292 ? -2.754 -4.469 17.984 1 95.88 292 LEU B N 1
ATOM 8772 C CA . LEU B 1 292 ? -3.059 -3.648 16.828 1 95.88 292 LEU B CA 1
ATOM 8773 C C . LEU B 1 292 ? -1.947 -3.748 15.781 1 95.88 292 LEU B C 1
ATOM 8775 O O . LEU B 1 292 ? -2.219 -3.775 14.578 1 95.88 292 LEU B O 1
ATOM 8779 N N . ILE B 1 293 ? -0.72 -3.807 16.203 1 94.62 293 ILE B N 1
ATOM 8780 C CA . ILE B 1 293 ? 0.414 -3.953 15.297 1 94.62 293 ILE B CA 1
ATOM 8781 C C . ILE B 1 293 ? 0.341 -5.305 14.594 1 94.62 293 ILE B C 1
ATOM 8783 O O . ILE B 1 293 ? 0.568 -5.398 13.383 1 94.62 293 ILE B O 1
ATOM 8787 N N . MET B 1 294 ? -0.008 -6.297 15.281 1 92.75 294 MET B N 1
ATOM 8788 C CA . MET B 1 294 ? -0.107 -7.637 14.703 1 92.75 294 MET B CA 1
ATOM 8789 C C . MET B 1 294 ? -1.225 -7.703 13.672 1 92.75 294 MET B C 1
ATOM 8791 O O . MET B 1 294 ? -1.055 -8.297 12.602 1 92.75 294 MET B O 1
ATOM 8795 N N . LEU B 1 295 ? -2.336 -7.094 14.016 1 94.69 295 LEU B N 1
ATOM 8796 C CA . LEU B 1 295 ? -3.443 -7.07 13.07 1 94.69 295 LEU B CA 1
ATOM 8797 C C . LEU B 1 295 ? -3.039 -6.363 11.781 1 94.69 295 LEU B C 1
ATOM 8799 O O . LEU B 1 295 ? -3.396 -6.809 10.688 1 94.69 295 LEU B O 1
ATOM 8803 N N . THR B 1 296 ? -2.299 -5.293 11.969 1 96.12 296 THR B N 1
ATOM 8804 C CA . THR B 1 296 ? -1.836 -4.539 10.812 1 96.12 296 THR B CA 1
ATOM 8805 C C . THR B 1 296 ? -0.839 -5.355 10 1 96.12 296 THR B C 1
ATOM 8807 O O . THR B 1 296 ? -0.787 -5.238 8.773 1 96.12 296 THR B O 1
ATOM 8810 N N . GLY B 1 297 ? -0.123 -6.211 10.672 1 94.62 297 GLY B N 1
ATOM 8811 C CA . GLY B 1 297 ? 0.979 -6.938 10.062 1 94.62 297 GLY B CA 1
ATOM 8812 C C . GLY B 1 297 ? 0.538 -8.203 9.344 1 94.62 297 GLY B C 1
ATOM 8813 O O . GLY B 1 297 ? 1.327 -8.82 8.633 1 94.62 297 GLY B O 1
ATOM 8814 N N . LEU B 1 298 ? -0.747 -8.57 9.5 1 93.19 298 LEU B N 1
ATOM 8815 C CA . LEU B 1 298 ? -1.23 -9.719 8.742 1 93.19 298 LEU B CA 1
ATOM 8816 C C . LEU B 1 298 ? -1.208 -9.43 7.246 1 93.19 298 LEU B C 1
ATOM 8818 O O . LEU B 1 298 ? -1.94 -8.562 6.762 1 93.19 298 LEU B O 1
ATOM 8822 N N . SER B 1 299 ? -0.318 -10.141 6.539 1 91.5 299 SER B N 1
ATOM 8823 C CA . SER B 1 299 ? -0.084 -9.734 5.156 1 91.5 299 SER B CA 1
ATOM 8824 C C . SER B 1 299 ? 0.013 -10.945 4.238 1 91.5 299 SER B C 1
ATOM 8826 O O . SER B 1 299 ? 0.104 -10.805 3.018 1 91.5 299 SER B O 1
ATOM 8828 N N . THR B 1 300 ? -0.004 -12.156 4.758 1 87.94 300 THR B N 1
ATOM 8829 C CA . THR B 1 300 ? 0.136 -13.352 3.924 1 87.94 300 THR B CA 1
ATOM 8830 C C . THR B 1 300 ? -1.115 -14.219 4.004 1 87.94 300 THR B C 1
ATOM 8832 O O . THR B 1 300 ? -1.049 -15.43 3.803 1 87.94 300 THR B O 1
ATOM 8835 N N . THR B 1 301 ? -2.207 -13.68 4.398 1 86.12 301 THR B N 1
ATOM 8836 C CA . THR B 1 301 ? -3.518 -14.32 4.43 1 86.12 301 THR B CA 1
ATOM 8837 C C . THR B 1 301 ? -4.578 -13.398 3.83 1 86.12 301 THR B C 1
ATOM 8839 O O . THR B 1 301 ? -4.383 -12.188 3.746 1 86.12 301 THR B O 1
ATOM 8842 N N . LYS B 1 302 ? -5.629 -14 3.422 1 88.31 302 LYS B N 1
ATOM 8843 C CA . LYS B 1 302 ? -6.723 -13.219 2.842 1 88.31 302 LYS B CA 1
ATOM 8844 C C . LYS B 1 302 ? -7.586 -12.586 3.928 1 88.31 302 LYS B C 1
ATOM 8846 O O . LYS B 1 302 ? -8.633 -13.125 4.285 1 88.31 302 LYS B O 1
ATOM 8851 N N . VAL B 1 303 ? -7.168 -11.477 4.324 1 91.19 303 VAL B N 1
ATOM 8852 C CA . VAL B 1 303 ? -7.871 -10.812 5.418 1 91.19 303 VAL B CA 1
ATOM 8853 C C . VAL B 1 303 ? -8.617 -9.594 4.883 1 91.19 303 VAL B C 1
ATOM 8855 O O . VAL B 1 303 ? -8.484 -8.484 5.418 1 91.19 303 VAL B O 1
ATOM 8858 N N . PHE B 1 304 ? -9.484 -9.828 3.922 1 94.75 304 PHE B N 1
ATOM 8859 C CA . PHE B 1 304 ? -10.188 -8.711 3.314 1 94.75 304 PHE B CA 1
ATOM 8860 C C . PHE B 1 304 ? -11.633 -8.648 3.809 1 94.75 304 PHE B C 1
ATOM 8862 O O . PHE B 1 304 ? -12.516 -9.281 3.23 1 94.75 304 PHE B O 1
ATOM 8869 N N . PHE B 1 305 ? -11.758 -7.93 4.902 1 96.12 305 PHE B N 1
ATOM 8870 C CA . PHE B 1 305 ? -13.023 -7.617 5.555 1 96.12 305 PHE B CA 1
ATOM 8871 C C . PHE B 1 305 ? -13.273 -6.113 5.547 1 96.12 305 PHE B C 1
ATOM 8873 O O . PHE B 1 305 ? -12.328 -5.32 5.566 1 96.12 305 PHE B O 1
ATOM 8880 N N . ILE B 1 306 ? -14.516 -5.734 5.488 1 97.94 306 ILE B N 1
ATOM 8881 C CA . ILE B 1 306 ? -14.844 -4.312 5.598 1 97.94 306 ILE B CA 1
ATOM 8882 C C . ILE B 1 306 ? -14.258 -3.752 6.895 1 97.94 306 ILE B C 1
ATOM 8884 O O . ILE B 1 306 ? -13.758 -2.625 6.918 1 97.94 306 ILE B O 1
ATOM 8888 N N . GLU B 1 307 ? -14.297 -4.57 7.938 1 97.62 307 GLU B N 1
ATOM 8889 C CA . GLU B 1 307 ? -13.805 -4.156 9.25 1 97.62 307 GLU B CA 1
ATOM 8890 C C . GLU B 1 307 ? -12.305 -3.875 9.203 1 97.62 307 GLU B C 1
ATOM 8892 O O . GLU B 1 307 ? -11.805 -3.021 9.945 1 97.62 307 GLU B O 1
ATOM 8897 N N . ARG B 1 308 ? -11.586 -4.562 8.328 1 97.69 308 ARG B N 1
ATOM 8898 C CA . ARG B 1 308 ? -10.164 -4.266 8.203 1 97.69 308 ARG B CA 1
ATOM 8899 C C . ARG B 1 308 ? -9.945 -2.848 7.68 1 97.69 308 ARG B C 1
ATOM 8901 O O . ARG B 1 308 ? -9.078 -2.125 8.18 1 97.69 308 ARG B O 1
ATOM 8908 N N . ALA B 1 309 ? -10.695 -2.49 6.66 1 98.75 309 ALA B N 1
ATOM 8909 C CA . ALA B 1 309 ? -10.594 -1.13 6.137 1 98.75 309 ALA B CA 1
ATOM 8910 C C . ALA B 1 309 ? -10.961 -0.105 7.207 1 98.75 309 ALA B C 1
ATOM 8912 O O . ALA B 1 309 ? -10.281 0.915 7.355 1 98.75 309 ALA B O 1
ATOM 8913 N N . GLN B 1 310 ? -12.008 -0.393 7.93 1 98.81 310 GLN B N 1
ATOM 8914 C CA . GLN B 1 310 ? -12.445 0.488 9.008 1 98.81 310 GLN B CA 1
ATOM 8915 C C . GLN B 1 310 ? -11.391 0.59 10.102 1 98.81 310 GLN B C 1
ATOM 8917 O O . GLN B 1 310 ? -11.094 1.684 10.586 1 98.81 310 GLN B O 1
ATOM 8922 N N . PHE B 1 311 ? -10.859 -0.529 10.453 1 98.62 311 PHE B N 1
ATOM 8923 C CA . PHE B 1 311 ? -9.805 -0.595 11.461 1 98.62 311 PHE B CA 1
ATOM 8924 C C . PHE B 1 311 ? -8.609 0.261 11.055 1 98.62 311 PHE B C 1
ATOM 8926 O O . PHE B 1 311 ? -8.125 1.076 11.844 1 98.62 311 PHE B O 1
ATOM 8933 N N . LEU B 1 312 ? -8.117 0.111 9.836 1 98.75 312 LEU B N 1
ATOM 8934 C CA . LEU B 1 312 ? -6.961 0.847 9.336 1 98.75 312 LEU B CA 1
ATOM 8935 C C . LEU B 1 312 ? -7.25 2.344 9.289 1 98.75 312 LEU B C 1
ATOM 8937 O O . LEU B 1 312 ? -6.391 3.158 9.633 1 98.75 312 LEU B O 1
ATOM 8941 N N . LEU B 1 313 ? -8.406 2.725 8.875 1 98.81 313 LEU B N 1
ATOM 8942 C CA . LEU B 1 313 ? -8.781 4.133 8.82 1 98.81 313 LEU B CA 1
ATOM 8943 C C . LEU B 1 313 ? -8.836 4.738 10.219 1 98.81 313 LEU B C 1
ATOM 8945 O O . LEU B 1 313 ? -8.367 5.859 10.43 1 98.81 313 LEU B O 1
ATOM 8949 N N . LEU B 1 314 ? -9.438 3.98 11.141 1 98.62 314 LEU B N 1
ATOM 8950 C CA . LEU B 1 314 ? -9.523 4.477 12.508 1 98.62 314 LEU B CA 1
ATOM 8951 C C . LEU B 1 314 ? -8.141 4.629 13.117 1 98.62 314 LEU B C 1
ATOM 8953 O O . LEU B 1 314 ? -7.895 5.562 13.891 1 98.62 314 LEU B O 1
ATOM 8957 N N . LYS B 1 315 ? -7.301 3.732 12.805 1 97.5 315 LYS B N 1
ATOM 8958 C CA . LYS B 1 315 ? -5.926 3.836 13.273 1 97.5 315 LYS B CA 1
ATOM 8959 C C . LYS B 1 315 ? -5.246 5.086 12.727 1 97.5 315 LYS B C 1
ATOM 8961 O O . LYS B 1 315 ? -4.547 5.793 13.453 1 97.5 315 LYS B O 1
ATOM 8966 N N . TYR B 1 316 ? -5.453 5.355 11.477 1 96.56 316 TYR B N 1
ATOM 8967 C CA . TYR B 1 316 ? -4.934 6.57 10.859 1 96.56 316 TYR B CA 1
ATOM 8968 C C . TYR B 1 316 ? -5.496 7.812 11.531 1 96.56 316 TYR B C 1
ATOM 8970 O O . TYR B 1 316 ? -4.75 8.727 11.883 1 96.56 316 TYR B O 1
ATOM 8978 N N . TYR B 1 317 ? -6.789 7.785 11.742 1 96.31 317 TYR B N 1
ATOM 8979 C CA . TYR B 1 317 ? -7.477 8.922 12.352 1 96.31 317 TYR B CA 1
ATOM 8980 C C . TYR B 1 317 ? -6.98 9.164 13.773 1 96.31 317 TYR B C 1
ATOM 8982 O O . TYR B 1 317 ? -6.762 10.305 14.172 1 96.31 317 TYR B O 1
ATOM 8990 N N . HIS B 1 318 ? -6.816 8.117 14.492 1 95.75 318 HIS B N 1
ATOM 8991 C CA . HIS B 1 318 ? -6.312 8.211 15.859 1 95.75 318 HIS B CA 1
ATOM 8992 C C . HIS B 1 318 ? -4.949 8.891 15.898 1 95.75 318 HIS B C 1
ATOM 8994 O O . HIS B 1 318 ? -4.699 9.742 16.75 1 95.75 318 HIS B O 1
ATOM 9000 N N . ARG B 1 319 ? -4.141 8.547 14.969 1 92.44 319 ARG B N 1
ATOM 9001 C CA . ARG B 1 319 ? -2.803 9.125 14.938 1 92.44 319 ARG B CA 1
ATOM 9002 C C . ARG B 1 319 ? -2.855 10.602 14.531 1 92.44 319 ARG B C 1
ATOM 9004 O O . ARG B 1 319 ? -2.051 11.406 15 1 92.44 319 ARG B O 1
ATOM 9011 N N . GLU B 1 320 ? -3.748 10.945 13.688 1 91.88 320 GLU B N 1
ATOM 9012 C CA . GLU B 1 320 ? -3.916 12.344 13.297 1 91.88 320 GLU B CA 1
ATOM 9013 C C . GLU B 1 320 ? -4.387 13.195 14.477 1 91.88 320 GLU B C 1
ATOM 9015 O O . GLU B 1 320 ? -4.031 14.367 14.578 1 91.88 320 GLU B O 1
ATOM 9020 N N . LEU B 1 321 ? -5.117 12.555 15.328 1 91.75 321 LEU B N 1
ATOM 9021 C CA . LEU B 1 321 ? -5.656 13.266 16.484 1 91.75 321 LEU B CA 1
ATOM 9022 C C . LEU B 1 321 ? -4.566 13.539 17.516 1 91.75 321 LEU B C 1
ATOM 9024 O O . LEU B 1 321 ? -4.551 14.602 18.141 1 91.75 321 LEU B O 1
ATOM 9028 N N . ILE B 1 322 ? -3.684 12.602 17.641 1 85.81 322 ILE B N 1
ATOM 9029 C CA . ILE B 1 322 ? -2.836 12.664 18.828 1 85.81 322 ILE B CA 1
ATOM 9030 C C . ILE B 1 322 ? -1.384 12.891 18.422 1 85.81 322 ILE B C 1
ATOM 9032 O O . ILE B 1 322 ? -0.604 13.477 19.172 1 85.81 322 ILE B O 1
ATOM 9036 N N . TRP B 1 323 ? -0.971 12.312 17.266 1 79.81 323 TRP B N 1
ATOM 9037 C CA . TRP B 1 323 ? 0.442 12.344 16.891 1 79.81 323 TRP B CA 1
ATOM 9038 C C . TRP B 1 323 ? 0.641 12.992 15.531 1 79.81 323 TRP B C 1
ATOM 9040 O O . TRP B 1 323 ? 1.507 12.57 14.758 1 79.81 323 TRP B O 1
ATOM 9050 N N . ALA B 1 324 ? -0.141 13.938 15.297 1 76.69 324 ALA B N 1
ATOM 9051 C CA . ALA B 1 324 ? 0.008 14.602 14.008 1 76.69 324 ALA B CA 1
ATOM 9052 C C . ALA B 1 324 ? 1.367 15.289 13.898 1 76.69 324 ALA B C 1
ATOM 9054 O O . ALA B 1 324 ? 1.822 15.93 14.852 1 76.69 324 ALA B O 1
ATOM 9055 N N . CYS B 1 325 ? 2.223 14.891 12.906 1 70.19 325 CYS B N 1
ATOM 9056 C CA . CYS B 1 325 ? 3.545 15.484 12.766 1 70.19 325 CYS B CA 1
ATOM 9057 C C . CYS B 1 325 ? 3.621 16.359 11.523 1 70.19 325 CYS B C 1
ATOM 9059 O O . CYS B 1 325 ? 4.711 16.688 11.055 1 70.19 325 CYS B O 1
ATOM 9061 N N . GLY B 1 326 ? 2.619 16.797 10.984 1 69.44 326 GLY B N 1
ATOM 9062 C CA . GLY B 1 326 ? 2.598 17.828 9.953 1 69.44 326 GLY B CA 1
ATOM 9063 C C . GLY B 1 326 ? 2.699 17.266 8.547 1 69.44 326 GLY B C 1
ATOM 9064 O O . GLY B 1 326 ? 2.172 17.859 7.598 1 69.44 326 GLY B O 1
ATOM 9065 N N . ASP B 1 327 ? 3.561 16.219 8.211 1 78.69 327 ASP B N 1
ATOM 9066 C CA . ASP B 1 327 ? 3.664 15.844 6.809 1 78.69 327 ASP B CA 1
ATOM 9067 C C . ASP B 1 327 ? 3.264 14.383 6.605 1 78.69 327 ASP B C 1
ATOM 9069 O O . ASP B 1 327 ? 3.494 13.812 5.535 1 78.69 327 ASP B O 1
ATOM 9073 N N . ASP B 1 328 ? 2.688 13.766 7.43 1 84.5 328 ASP B N 1
ATOM 9074 C CA . ASP B 1 328 ? 2.104 12.43 7.332 1 84.5 328 ASP B CA 1
ATOM 9075 C C . ASP B 1 328 ? 3.141 11.414 6.875 1 84.5 328 ASP B C 1
ATOM 9077 O O . ASP B 1 328 ? 2.785 10.32 6.418 1 84.5 328 ASP B O 1
ATOM 9081 N N . SER B 1 329 ? 4.41 11.711 6.887 1 90.62 329 SER B N 1
ATOM 9082 C CA . SER B 1 329 ? 5.441 10.812 6.391 1 90.62 329 SER B CA 1
ATOM 9083 C C . SER B 1 329 ? 5.461 9.508 7.176 1 90.62 329 SER B C 1
ATOM 9085 O O . SER B 1 329 ? 5.805 8.453 6.629 1 90.62 329 SER B O 1
ATOM 9087 N N . HIS B 1 330 ? 5.066 9.586 8.383 1 90.94 330 HIS B N 1
ATOM 9088 C CA . HIS B 1 330 ? 5.102 8.398 9.219 1 90.94 330 HIS B CA 1
ATOM 9089 C C . HIS B 1 330 ? 3.885 7.508 8.969 1 90.94 330 HIS B C 1
ATOM 9091 O O . HIS B 1 330 ? 3.838 6.367 9.43 1 90.94 330 HIS B O 1
ATOM 9097 N N . MET B 1 331 ? 2.908 8.016 8.203 1 94 331 MET B N 1
ATOM 9098 C CA . MET B 1 331 ? 1.657 7.285 8.031 1 94 331 MET B CA 1
ATOM 9099 C C . MET B 1 331 ? 1.566 6.695 6.625 1 94 331 MET B C 1
ATOM 9101 O O . MET B 1 331 ? 0.542 6.121 6.254 1 94 331 MET B O 1
ATOM 9105 N N . ILE B 1 332 ? 2.623 6.758 5.832 1 96.56 332 ILE B N 1
ATOM 9106 C CA . ILE B 1 332 ? 2.615 6.348 4.43 1 96.56 332 ILE B CA 1
ATOM 9107 C C . ILE B 1 332 ? 2.191 4.883 4.324 1 96.56 332 ILE B C 1
ATOM 9109 O O . ILE B 1 332 ? 1.247 4.555 3.6 1 96.56 332 ILE B O 1
ATOM 9113 N N . SER B 1 333 ? 2.814 3.99 5.094 1 96.38 333 SER B N 1
ATOM 9114 C CA . SER B 1 333 ? 2.562 2.557 5.016 1 96.38 333 SER B CA 1
ATOM 9115 C C . SER B 1 333 ? 1.13 2.223 5.414 1 96.38 333 SER B C 1
ATOM 9117 O O . SER B 1 333 ? 0.488 1.374 4.793 1 96.38 333 SER B O 1
ATOM 9119 N N . LEU B 1 334 ? 0.667 2.896 6.418 1 97.06 334 LEU B N 1
ATOM 9120 C CA . LEU B 1 334 ? -0.678 2.637 6.918 1 97.06 334 LEU B CA 1
ATOM 9121 C C . LEU B 1 334 ? -1.729 3.016 5.883 1 97.06 334 LEU B C 1
ATOM 9123 O O . LEU B 1 334 ? -2.648 2.242 5.609 1 97.06 334 LEU B O 1
ATOM 9127 N N . VAL B 1 335 ? -1.603 4.184 5.316 1 98 335 VAL B N 1
ATOM 9128 C CA . VAL B 1 335 ? -2.582 4.676 4.352 1 98 335 VAL B CA 1
ATOM 9129 C C . VAL B 1 335 ? -2.514 3.84 3.074 1 98 335 VAL B C 1
ATOM 9131 O O . VAL B 1 335 ? -3.541 3.553 2.459 1 98 335 VAL B O 1
ATOM 9134 N N . ASP B 1 336 ? -1.321 3.48 2.678 1 97.81 336 ASP B N 1
ATOM 9135 C CA . ASP B 1 336 ? -1.188 2.654 1.481 1 97.81 336 ASP B CA 1
ATOM 9136 C C . ASP B 1 336 ? -1.849 1.292 1.679 1 97.81 336 ASP B C 1
ATOM 9138 O O . ASP B 1 336 ? -2.48 0.765 0.761 1 97.81 336 ASP B O 1
ATOM 9142 N N . LEU B 1 337 ? -1.67 0.746 2.838 1 97.81 337 LEU B N 1
ATOM 9143 C CA . LEU B 1 337 ? -2.34 -0.509 3.16 1 97.81 337 LEU B CA 1
ATOM 9144 C C . LEU B 1 337 ? -3.855 -0.334 3.154 1 97.81 337 LEU B C 1
ATOM 9146 O O . LEU B 1 337 ? -4.586 -1.222 2.709 1 97.81 337 LEU B O 1
ATOM 9150 N N . LEU B 1 338 ? -4.297 0.772 3.68 1 98.62 338 LEU B N 1
ATOM 9151 C CA . LEU B 1 338 ? -5.719 1.105 3.68 1 98.62 338 LEU B CA 1
ATOM 9152 C C . LEU B 1 338 ? -6.258 1.182 2.256 1 98.62 338 LEU B C 1
ATOM 9154 O O . LEU B 1 338 ? -7.305 0.605 1.953 1 98.62 338 LEU B O 1
ATOM 9158 N N . CYS B 1 339 ? -5.551 1.846 1.405 1 98.19 339 CYS B N 1
ATOM 9159 C CA . CYS B 1 339 ? -5.965 1.976 0.012 1 98.19 339 CYS B CA 1
ATOM 9160 C C . CYS B 1 339 ? -5.992 0.617 -0.678 1 98.19 339 CYS B C 1
ATOM 9162 O O . CYS B 1 339 ? -6.938 0.302 -1.398 1 98.19 339 CYS B O 1
ATOM 9164 N N . SER B 1 340 ? -4.977 -0.154 -0.444 1 97.12 340 SER B N 1
ATOM 9165 C CA . SER B 1 340 ? -4.906 -1.5 -1.005 1 97.12 340 SER B CA 1
ATOM 9166 C C . SER B 1 340 ? -6.105 -2.338 -0.58 1 97.12 340 SER B C 1
ATOM 9168 O O . SER B 1 340 ? -6.727 -3.01 -1.408 1 97.12 340 SER B O 1
ATOM 9170 N N . THR B 1 341 ? -6.41 -2.293 0.668 1 98.12 341 THR B N 1
ATOM 9171 C CA . THR B 1 341 ? -7.539 -3.037 1.213 1 98.12 341 THR B CA 1
ATOM 9172 C C . THR B 1 341 ? -8.844 -2.578 0.574 1 98.12 341 THR B C 1
ATOM 9174 O O . THR B 1 341 ? -9.68 -3.404 0.19 1 98.12 341 THR B O 1
ATOM 9177 N N . ALA B 1 342 ? -9 -1.299 0.452 1 98.25 342 ALA B N 1
ATOM 9178 C CA . ALA B 1 342 ? -10.242 -0.731 -0.08 1 98.25 342 ALA B CA 1
ATOM 9179 C C . ALA B 1 342 ? -10.469 -1.173 -1.521 1 98.25 342 ALA B C 1
ATOM 9181 O O . ALA B 1 342 ? -11.586 -1.544 -1.893 1 98.25 342 ALA B O 1
ATOM 9182 N N . ILE B 1 343 ? -9.43 -1.149 -2.332 1 96.81 343 ILE B N 1
ATOM 9183 C CA . ILE B 1 343 ? -9.531 -1.543 -3.732 1 96.81 343 ILE B CA 1
ATOM 9184 C C . ILE B 1 343 ? -9.867 -3.029 -3.826 1 96.81 343 ILE B C 1
ATOM 9186 O O . ILE B 1 343 ? -10.703 -3.436 -4.645 1 96.81 343 ILE B O 1
ATOM 9190 N N . THR B 1 344 ? -9.25 -3.803 -2.994 1 97.56 344 THR B N 1
ATOM 9191 C CA . THR B 1 344 ? -9.484 -5.242 -3.01 1 97.56 344 THR B CA 1
ATOM 9192 C C . THR B 1 344 ? -10.914 -5.566 -2.586 1 97.56 344 THR B C 1
ATOM 9194 O O . THR B 1 344 ? -11.5 -6.539 -3.059 1 97.56 344 THR B O 1
ATOM 9197 N N . LEU B 1 345 ? -11.492 -4.727 -1.75 1 97.75 345 LEU B N 1
ATOM 9198 C CA . LEU B 1 345 ? -12.859 -4.91 -1.288 1 97.75 345 LEU B CA 1
ATOM 9199 C C . LEU B 1 345 ? -13.859 -4.438 -2.342 1 97.75 345 LEU B C 1
ATOM 9201 O O . LEU B 1 345 ? -15.062 -4.688 -2.221 1 97.75 345 LEU B O 1
ATOM 9205 N N . GLY B 1 346 ? -13.414 -3.756 -3.352 1 95.75 346 GLY B N 1
ATOM 9206 C CA . GLY B 1 346 ? -14.289 -3.256 -4.402 1 95.75 346 GLY B CA 1
ATOM 9207 C C . GLY B 1 346 ? -15.062 -2.018 -3.994 1 95.75 346 GLY B C 1
ATOM 9208 O O . GLY B 1 346 ? -16.156 -1.761 -4.516 1 95.75 346 GLY B O 1
ATOM 9209 N N . LEU B 1 347 ? -14.508 -1.223 -3.043 1 96.5 347 LEU B N 1
ATOM 9210 C CA . LEU B 1 347 ? -15.219 -0.051 -2.551 1 96.5 347 LEU B CA 1
ATOM 9211 C C . LEU B 1 347 ? -15.266 1.045 -3.609 1 96.5 347 LEU B C 1
ATOM 9213 O O . LEU B 1 347 ? -16.031 1.997 -3.492 1 96.5 347 LEU B O 1
ATOM 9217 N N . HIS B 1 348 ? -14.445 0.992 -4.641 1 93.5 348 HIS B N 1
ATOM 9218 C CA . HIS B 1 348 ? -14.445 1.969 -5.723 1 93.5 348 HIS B CA 1
ATOM 9219 C C . HIS B 1 348 ? -15.578 1.703 -6.707 1 93.5 348 HIS B C 1
ATOM 9221 O O . HIS B 1 348 ? -15.891 2.551 -7.547 1 93.5 348 HIS B O 1
ATOM 9227 N N . LEU B 1 349 ? -16.188 0.528 -6.59 1 92.56 349 LEU B N 1
ATOM 9228 C CA . LEU B 1 349 ? -17.297 0.163 -7.473 1 92.56 349 LEU B CA 1
ATOM 9229 C C . LEU B 1 349 ? -18.594 0.818 -7.012 1 92.56 349 LEU B C 1
ATOM 9231 O O . LEU B 1 349 ? -18.594 1.645 -6.098 1 92.56 349 LEU B O 1
ATOM 9235 N N . LYS B 1 350 ? -19.719 0.488 -7.73 1 90.56 350 LYS B N 1
ATOM 9236 C CA . LYS B 1 350 ? -21.031 0.97 -7.305 1 90.56 350 LYS B CA 1
ATOM 9237 C C . LYS B 1 350 ? -21.5 0.246 -6.047 1 90.56 350 LYS B C 1
ATOM 9239 O O . LYS B 1 350 ? -22.234 -0.735 -6.129 1 90.56 350 LYS B O 1
ATOM 9244 N N . ILE B 1 351 ? -21.188 0.818 -4.938 1 94.56 351 ILE B N 1
ATOM 9245 C CA . ILE B 1 351 ? -21.344 0.201 -3.627 1 94.56 351 ILE B CA 1
ATOM 9246 C C . ILE B 1 351 ? -22.797 -0.218 -3.418 1 94.56 351 ILE B C 1
ATOM 9248 O O . ILE B 1 351 ? -23.078 -1.307 -2.908 1 94.56 351 ILE B O 1
ATOM 9252 N N . ARG B 1 352 ? -23.766 0.597 -3.816 1 92.75 352 ARG B N 1
ATOM 9253 C CA . ARG B 1 352 ? -25.172 0.328 -3.586 1 92.75 352 ARG B CA 1
ATOM 9254 C C . ARG B 1 352 ? -25.656 -0.857 -4.418 1 92.75 352 ARG B C 1
ATOM 9256 O O . ARG B 1 352 ? -26.656 -1.492 -4.09 1 92.75 352 ARG B O 1
ATOM 9263 N N . GLU B 1 353 ? -24.906 -1.148 -5.422 1 91.25 353 GLU B N 1
ATOM 9264 C CA . GLU B 1 353 ? -25.234 -2.297 -6.258 1 91.25 353 GLU B CA 1
ATOM 9265 C C . GLU B 1 353 ? -24.469 -3.539 -5.82 1 91.25 353 GLU B C 1
ATOM 9267 O O . GLU B 1 353 ? -25.047 -4.605 -5.633 1 91.25 353 GLU B O 1
ATOM 9272 N N . VAL B 1 354 ? -23.234 -3.367 -5.578 1 92.38 354 VAL B N 1
ATOM 9273 C CA . VAL B 1 354 ? -22.344 -4.5 -5.352 1 92.38 354 VAL B CA 1
ATOM 9274 C C . VAL B 1 354 ? -22.578 -5.062 -3.949 1 92.38 354 VAL B C 1
ATOM 9276 O O . VAL B 1 354 ? -22.484 -6.273 -3.738 1 92.38 354 VAL B O 1
ATOM 9279 N N . TYR B 1 355 ? -22.891 -4.223 -3.021 1 95.44 355 TYR B N 1
ATOM 9280 C CA . TYR B 1 355 ? -23.047 -4.668 -1.642 1 95.44 355 TYR B CA 1
ATOM 9281 C C . TYR B 1 355 ? -24.516 -4.703 -1.249 1 95.44 355 TYR B C 1
ATOM 9283 O O . TYR B 1 355 ? -24.844 -4.809 -0.066 1 95.44 355 TYR B O 1
ATOM 9291 N N . LYS B 1 356 ? -25.328 -4.664 -2.256 1 93.81 356 LYS B N 1
ATOM 9292 C CA . LYS B 1 356 ? -26.766 -4.723 -2 1 93.81 356 LYS B CA 1
ATOM 9293 C C . LYS B 1 356 ? -27.141 -6 -1.251 1 93.81 356 LYS B C 1
ATOM 9295 O O . LYS B 1 356 ? -26.609 -7.074 -1.541 1 93.81 356 LYS B O 1
ATOM 9300 N N . ASN B 1 357 ? -27.953 -5.918 -0.228 1 92.62 357 ASN B N 1
ATOM 9301 C CA . ASN B 1 357 ? -28.5 -7.016 0.562 1 92.62 357 ASN B CA 1
ATOM 9302 C C . ASN B 1 357 ? -27.422 -7.664 1.434 1 92.62 357 ASN B C 1
ATOM 9304 O O . ASN B 1 357 ? -27.578 -8.812 1.862 1 92.62 357 ASN B O 1
ATOM 9308 N N . GLN B 1 358 ? -26.344 -7.055 1.619 1 94.56 358 GLN B N 1
ATOM 9309 C CA . GLN B 1 358 ? -25.281 -7.57 2.48 1 94.56 358 GLN B CA 1
ATOM 9310 C C . GLN B 1 358 ? -25.078 -6.68 3.701 1 94.56 358 GLN B C 1
ATOM 9312 O O . GLN B 1 358 ? -24.062 -6.789 4.395 1 94.56 358 GLN B O 1
ATOM 9317 N N . GLU B 1 359 ? -25.953 -5.875 3.949 1 94.12 359 GLU B N 1
ATOM 9318 C CA . GLU B 1 359 ? -25.812 -4.828 4.957 1 94.12 359 GLU B CA 1
ATOM 9319 C C . GLU B 1 359 ? -25.672 -5.422 6.355 1 94.12 359 GLU B C 1
ATOM 9321 O O . GLU B 1 359 ? -25.031 -4.832 7.223 1 94.12 359 GLU B O 1
ATOM 9326 N N . ASN B 1 360 ? -26.234 -6.57 6.566 1 90.88 360 ASN B N 1
ATOM 9327 C CA . ASN B 1 360 ? -26.141 -7.215 7.871 1 90.88 360 ASN B CA 1
ATOM 9328 C C . ASN B 1 360 ? -24.703 -7.641 8.172 1 90.88 360 ASN B C 1
ATOM 9330 O O . ASN B 1 360 ? -24.312 -7.73 9.336 1 90.88 360 ASN B O 1
ATOM 9334 N N . VAL B 1 361 ? -23.984 -7.844 7.125 1 92.44 361 VAL B N 1
ATOM 9335 C CA . VAL B 1 361 ? -22.625 -8.336 7.293 1 92.44 361 VAL B CA 1
ATOM 9336 C C . VAL B 1 361 ? -21.641 -7.176 7.23 1 92.44 361 VAL B C 1
ATOM 9338 O O . VAL B 1 361 ? -20.703 -7.105 8.031 1 92.44 361 VAL B O 1
ATOM 9341 N N . VAL B 1 362 ? -21.938 -6.234 6.293 1 95.81 362 VAL B N 1
ATOM 9342 C CA . VAL B 1 362 ? -20.891 -5.25 5.992 1 95.81 362 VAL B CA 1
ATOM 9343 C C . VAL B 1 362 ? -21.281 -3.9 6.59 1 95.81 362 VAL B C 1
ATOM 9345 O O . VAL B 1 362 ? -20.453 -2.994 6.68 1 95.81 362 VAL B O 1
ATOM 9348 N N . GLY B 1 363 ? -22.469 -3.682 7.129 1 96.38 363 GLY B N 1
ATOM 9349 C CA . GLY B 1 363 ? -22.969 -2.4 7.605 1 96.38 363 GLY B CA 1
ATOM 9350 C C . GLY B 1 363 ? -23.766 -1.651 6.559 1 96.38 363 GLY B C 1
ATOM 9351 O O . GLY B 1 363 ? -23.969 -2.146 5.445 1 96.38 363 GLY B O 1
ATOM 9352 N N . SER B 1 364 ? -24.266 -0.461 6.879 1 97.31 364 SER B N 1
ATOM 9353 C CA . SER B 1 364 ? -25.109 0.331 5.992 1 97.31 364 SER B CA 1
ATOM 9354 C C . SER B 1 364 ? -24.344 0.771 4.746 1 97.31 364 SER B C 1
ATOM 9356 O O . SER B 1 364 ? -23.141 1.028 4.812 1 97.31 364 SER B O 1
ATOM 9358 N N . LEU B 1 365 ? -25.062 0.843 3.645 1 97 365 LEU B N 1
ATOM 9359 C CA . LEU B 1 365 ? -24.438 1.246 2.389 1 97 365 LEU B CA 1
ATOM 9360 C C . LEU B 1 365 ? -23.922 2.676 2.475 1 97 365 LEU B C 1
ATOM 9362 O O . LEU B 1 365 ? -22.891 3.002 1.881 1 97 365 LEU B O 1
ATOM 9366 N N . GLU B 1 366 ? -24.562 3.484 3.26 1 95.75 366 GLU B N 1
ATOM 9367 C CA . GLU B 1 366 ? -24.109 4.859 3.455 1 95.75 366 GLU B CA 1
ATOM 9368 C C . GLU B 1 366 ? -22.766 4.902 4.172 1 95.75 366 GLU B C 1
ATOM 9370 O O . GLU B 1 366 ? -21.891 5.684 3.801 1 95.75 366 GLU B O 1
ATOM 9375 N N . SER B 1 367 ? -22.641 4.066 5.172 1 97.75 367 SER B N 1
ATOM 9376 C CA . SER B 1 367 ? -21.375 4.023 5.898 1 97.75 367 SER B CA 1
ATOM 9377 C C . SER B 1 367 ? -20.234 3.562 5 1 97.75 367 SER B C 1
ATOM 9379 O O . SER B 1 367 ? -19.109 4.035 5.133 1 97.75 367 SER B O 1
ATOM 9381 N N . LEU B 1 368 ? -20.578 2.674 4.059 1 98.06 368 LEU B N 1
ATOM 9382 C CA . LEU B 1 368 ? -19.562 2.195 3.129 1 98.06 368 LEU B CA 1
ATOM 9383 C C . LEU B 1 368 ? -19.156 3.293 2.145 1 98.06 368 LEU B C 1
ATOM 9385 O O . LEU B 1 368 ? -17.984 3.424 1.793 1 98.06 368 LEU B O 1
ATOM 9389 N N . GLU B 1 369 ? -20.109 4.023 1.699 1 96.69 369 GLU B N 1
ATOM 9390 C CA . GLU B 1 369 ? -19.812 5.145 0.812 1 96.69 369 GLU B CA 1
ATOM 9391 C C . GLU B 1 369 ? -18.953 6.184 1.51 1 96.69 369 GLU B C 1
ATOM 9393 O O . GLU B 1 369 ? -17.984 6.691 0.924 1 96.69 369 GLU B O 1
ATOM 9398 N N . ASN B 1 370 ? -19.297 6.492 2.734 1 97.31 370 ASN B N 1
ATOM 9399 C CA . ASN B 1 370 ? -18.484 7.422 3.512 1 97.31 370 ASN B CA 1
ATOM 9400 C C . ASN B 1 370 ? -17.078 6.891 3.732 1 97.31 370 ASN B C 1
ATOM 9402 O O . ASN B 1 370 ? -16.109 7.648 3.674 1 97.31 370 ASN B O 1
ATOM 9406 N N . LEU B 1 371 ? -17.047 5.605 4.012 1 98.56 371 LEU B N 1
ATOM 9407 C CA . LEU B 1 371 ? -15.742 4.961 4.191 1 98.56 371 LEU B CA 1
ATOM 9408 C C . LEU B 1 371 ? -14.859 5.164 2.965 1 98.56 371 LEU B C 1
ATOM 9410 O O . LEU B 1 371 ? -13.688 5.527 3.092 1 98.56 371 LEU B O 1
ATOM 9414 N N . TRP B 1 372 ? -15.391 4.953 1.795 1 97.75 372 TRP B N 1
ATOM 9415 C CA . TRP B 1 372 ? -14.641 5.129 0.554 1 97.75 372 TRP B CA 1
ATOM 9416 C C . TRP B 1 372 ? -14.164 6.566 0.404 1 97.75 372 TRP B C 1
ATOM 9418 O O . TRP B 1 372 ? -13 6.812 0.065 1 97.75 372 TRP B O 1
ATOM 9428 N N . VAL B 1 373 ? -14.961 7.52 0.761 1 97.31 373 VAL B N 1
ATOM 9429 C CA . VAL B 1 373 ? -14.609 8.93 0.63 1 97.31 373 VAL B CA 1
ATOM 9430 C C . VAL B 1 373 ? -13.461 9.266 1.581 1 97.31 373 VAL B C 1
ATOM 9432 O O . VAL B 1 373 ? -12.508 9.953 1.197 1 97.31 373 VAL B O 1
ATOM 9435 N N . TRP B 1 374 ? -13.547 8.766 2.779 1 98.31 374 TRP B N 1
ATOM 9436 C CA . TRP B 1 374 ? -12.5 9.008 3.766 1 98.31 374 TRP B CA 1
ATOM 9437 C C . TRP B 1 374 ? -11.172 8.414 3.311 1 98.31 374 TRP B C 1
ATOM 9439 O O . TRP B 1 374 ? -10.117 9 3.541 1 98.31 374 TRP B O 1
ATOM 9449 N N . ILE B 1 375 ? -11.266 7.266 2.68 1 98.56 375 ILE B N 1
ATOM 9450 C CA . ILE B 1 375 ? -10.055 6.594 2.217 1 98.56 375 ILE B CA 1
ATOM 9451 C C . ILE B 1 375 ? -9.438 7.383 1.066 1 98.56 375 ILE B C 1
ATOM 9453 O O . ILE B 1 375 ? -8.219 7.602 1.04 1 98.56 375 ILE B O 1
ATOM 9457 N N . VAL B 1 376 ? -10.258 7.852 0.173 1 97.88 376 VAL B N 1
ATOM 9458 C CA . VAL B 1 376 ? -9.781 8.656 -0.95 1 97.88 376 VAL B CA 1
ATOM 9459 C C . VAL B 1 376 ? -9.148 9.945 -0.433 1 97.88 376 VAL B C 1
ATOM 9461 O O . VAL B 1 376 ? -8.117 10.383 -0.949 1 97.88 376 VAL B O 1
ATOM 9464 N N . LEU B 1 377 ? -9.742 10.484 0.593 1 97.69 377 LEU B N 1
ATOM 9465 C CA . LEU B 1 377 ? -9.188 11.688 1.195 1 97.69 377 LEU B CA 1
ATOM 9466 C C . LEU B 1 377 ? -7.828 11.406 1.826 1 97.69 377 LEU B C 1
ATOM 9468 O O . LEU B 1 377 ? -6.891 12.195 1.68 1 97.69 377 LEU B O 1
ATOM 9472 N N . SER B 1 378 ? -7.723 10.32 2.541 1 97.44 378 SER B N 1
ATOM 9473 C CA . SER B 1 378 ? -6.461 9.961 3.176 1 97.44 378 SER B CA 1
ATOM 9474 C C . SER B 1 378 ? -5.359 9.758 2.141 1 97.44 378 SER B C 1
ATOM 9476 O O . SER B 1 378 ? -4.219 10.188 2.35 1 97.44 378 SER B O 1
ATOM 9478 N N . ASP B 1 379 ? -5.711 9.086 1.065 1 97.62 379 ASP B N 1
ATOM 9479 C CA . ASP B 1 379 ? -4.773 8.922 -0.04 1 97.62 379 ASP B CA 1
ATOM 9480 C C . ASP B 1 379 ? -4.316 10.273 -0.587 1 97.62 379 ASP B C 1
ATOM 9482 O O . ASP B 1 379 ? -3.125 10.477 -0.823 1 97.62 379 ASP B O 1
ATOM 9486 N N . PHE B 1 380 ? -5.242 11.141 -0.746 1 97.38 380 PHE B N 1
ATOM 9487 C CA . PHE B 1 380 ? -4.961 12.469 -1.274 1 97.38 380 PHE B CA 1
ATOM 9488 C C . PHE B 1 380 ? -4.008 13.227 -0.36 1 97.38 380 PHE B C 1
ATOM 9490 O O . PHE B 1 380 ? -3.01 13.781 -0.82 1 97.38 380 PHE B O 1
ATOM 9497 N N . ASN B 1 381 ? -4.301 13.234 0.882 1 96.38 381 ASN B N 1
ATOM 9498 C CA . ASN B 1 381 ? -3.52 13.992 1.854 1 96.38 381 ASN B CA 1
ATOM 9499 C C . ASN B 1 381 ? -2.084 13.484 1.938 1 96.38 381 ASN B C 1
ATOM 9501 O O . ASN B 1 381 ? -1.137 14.266 1.885 1 96.38 381 ASN B O 1
ATOM 9505 N N . VAL B 1 382 ? -1.915 12.234 2.012 1 96.56 382 VAL B N 1
ATOM 9506 C CA . VAL B 1 382 ? -0.583 11.656 2.148 1 96.56 382 VAL B CA 1
ATOM 9507 C C . VAL B 1 382 ? 0.212 11.883 0.864 1 96.56 382 VAL B C 1
ATOM 9509 O O . VAL B 1 382 ? 1.383 12.273 0.91 1 96.56 382 VAL B O 1
ATOM 9512 N N . SER B 1 383 ? -0.436 11.641 -0.255 1 97 383 SER B N 1
ATOM 9513 C CA . SER B 1 383 ? 0.241 11.812 -1.537 1 97 383 SER B CA 1
ATOM 9514 C C . SER B 1 383 ? 0.669 13.258 -1.752 1 97 383 SER B C 1
ATOM 9516 O O . SER B 1 383 ? 1.779 13.516 -2.221 1 97 383 SER B O 1
ATOM 9518 N N . LEU B 1 384 ? -0.178 14.156 -1.377 1 96.81 384 LEU B N 1
ATOM 9519 C CA . LEU B 1 384 ? 0.134 15.57 -1.515 1 96.81 384 LEU B CA 1
ATOM 9520 C C . LEU B 1 384 ? 1.282 15.969 -0.592 1 96.81 384 LEU B C 1
ATOM 9522 O O . LEU B 1 384 ? 2.184 16.703 -0.998 1 96.81 384 LEU B O 1
ATOM 9526 N N . SER B 1 385 ? 1.259 15.523 0.611 1 95.31 385 SER B N 1
ATOM 9527 C CA . SER B 1 385 ? 2.246 15.906 1.618 1 95.31 385 SER B CA 1
ATOM 9528 C C . SER B 1 385 ? 3.621 15.336 1.283 1 95.31 385 SER B C 1
ATOM 9530 O O . SER B 1 385 ? 4.641 15.992 1.504 1 95.31 385 SER B O 1
ATOM 9532 N N . ILE B 1 386 ? 3.643 14.18 0.771 1 95.94 386 ILE B N 1
ATOM 9533 C CA . ILE B 1 386 ? 4.902 13.5 0.481 1 95.94 386 ILE B CA 1
ATOM 9534 C C . ILE B 1 386 ? 5.383 13.883 -0.917 1 95.94 386 ILE B C 1
ATOM 9536 O O . ILE B 1 386 ? 6.586 13.898 -1.187 1 95.94 386 ILE B O 1
ATOM 9540 N N . GLY B 1 387 ? 4.457 14.273 -1.731 1 95.69 387 GLY B N 1
ATOM 9541 C CA . GLY B 1 387 ? 4.797 14.57 -3.113 1 95.69 387 GLY B CA 1
ATOM 9542 C C . GLY B 1 387 ? 4.969 13.328 -3.969 1 95.69 387 GLY B C 1
ATOM 9543 O O . GLY B 1 387 ? 5.992 13.172 -4.641 1 95.69 387 GLY B O 1
ATOM 9544 N N . ARG B 1 388 ? 3.951 12.5 -3.961 1 95.69 388 ARG B N 1
ATOM 9545 C CA . ARG B 1 388 ? 3.959 11.289 -4.773 1 95.69 388 ARG B CA 1
ATOM 9546 C C . ARG B 1 388 ? 2.643 11.125 -5.523 1 95.69 388 ARG B C 1
ATOM 9548 O O . ARG B 1 388 ? 1.69 11.867 -5.289 1 95.69 388 ARG B O 1
ATOM 9555 N N . CYS B 1 389 ? 2.637 10.117 -6.434 1 94.56 389 CYS B N 1
ATOM 9556 C CA . CYS B 1 389 ? 1.408 9.805 -7.152 1 94.56 389 CYS B CA 1
ATOM 9557 C C . CYS B 1 389 ? 0.346 9.258 -6.207 1 94.56 389 CYS B C 1
ATOM 9559 O O . CYS B 1 389 ? 0.67 8.625 -5.203 1 94.56 389 CYS B O 1
ATOM 9561 N N . LEU B 1 390 ? -0.861 9.586 -6.578 1 96.31 390 LEU B N 1
ATOM 9562 C CA . LEU B 1 390 ? -1.964 8.961 -5.863 1 96.31 390 LEU B CA 1
ATOM 9563 C C . LEU B 1 390 ? -1.875 7.438 -5.957 1 96.31 390 LEU B C 1
ATOM 9565 O O . LEU B 1 390 ? -1.532 6.898 -7.012 1 96.31 390 LEU B O 1
ATOM 9569 N N . LEU B 1 391 ? -2.094 6.789 -4.871 1 96.25 391 LEU B N 1
ATOM 9570 C CA . LEU B 1 391 ? -2.057 5.328 -4.883 1 96.25 391 LEU B CA 1
ATOM 9571 C C . LEU B 1 391 ? -3.281 4.758 -5.586 1 96.25 391 LEU B C 1
ATOM 9573 O O . LEU B 1 391 ? -3.186 3.75 -6.289 1 96.25 391 LEU B O 1
ATOM 9577 N N . ILE B 1 392 ? -4.434 5.34 -5.219 1 95.62 392 ILE B N 1
ATOM 9578 C CA . ILE B 1 392 ? -5.648 4.945 -5.922 1 95.62 392 ILE B CA 1
ATOM 9579 C C . ILE B 1 392 ? -5.637 5.523 -7.336 1 95.62 392 ILE B C 1
ATOM 9581 O O . ILE B 1 392 ? -5.793 6.73 -7.52 1 95.62 392 ILE B O 1
ATOM 9585 N N . SER B 1 393 ? -5.535 4.652 -8.258 1 89.75 393 SER B N 1
ATOM 9586 C CA . SER B 1 393 ? -5.441 5.031 -9.664 1 89.75 393 SER B CA 1
ATOM 9587 C C . SER B 1 393 ? -6.676 5.809 -10.109 1 89.75 393 SER B C 1
ATOM 9589 O O . SER B 1 393 ? -7.766 5.617 -9.562 1 89.75 393 SER B O 1
ATOM 9591 N N . SER B 1 394 ? -6.48 6.645 -11.07 1 87.25 394 SER B N 1
ATOM 9592 C CA . SER B 1 394 ? -7.586 7.395 -11.648 1 87.25 394 SER B CA 1
ATOM 9593 C C . SER B 1 394 ? -8.625 6.461 -12.266 1 87.25 394 SER B C 1
ATOM 9595 O O . SER B 1 394 ? -9.812 6.793 -12.32 1 87.25 394 SER B O 1
ATOM 9597 N N . SER B 1 395 ? -8.164 5.27 -12.609 1 84.69 395 SER B N 1
ATOM 9598 C CA . SER B 1 395 ? -9.062 4.285 -13.195 1 84.69 395 SER B CA 1
ATOM 9599 C C . SER B 1 395 ? -10.109 3.822 -12.188 1 84.69 395 SER B C 1
ATOM 9601 O O . SER B 1 395 ? -11.195 3.369 -12.562 1 84.69 395 SER B O 1
ATOM 9603 N N . TYR B 1 396 ? -9.789 3.934 -10.938 1 87.44 396 TYR B N 1
ATOM 9604 C CA . TYR B 1 396 ? -10.711 3.5 -9.891 1 87.44 396 TYR B CA 1
ATOM 9605 C C . TYR B 1 396 ? -11.555 4.668 -9.391 1 87.44 396 TYR B C 1
ATOM 9607 O O . TYR B 1 396 ? -12.477 4.477 -8.602 1 87.44 396 TYR B O 1
ATOM 9615 N N . PHE B 1 397 ? -11.102 5.852 -9.734 1 82.12 397 PHE B N 1
ATOM 9616 C CA . PHE B 1 397 ? -11.789 7.043 -9.266 1 82.12 397 PHE B CA 1
ATOM 9617 C C . PHE B 1 397 ? -12.82 7.512 -10.289 1 82.12 397 PHE B C 1
ATOM 9619 O O . PHE B 1 397 ? -12.469 7.805 -11.438 1 82.12 397 PHE B O 1
ATOM 9626 N N . GLN B 1 398 ? -14.016 6.891 -10.438 1 60.84 398 GLN B N 1
ATOM 9627 C CA . GLN B 1 398 ? -15.094 7.16 -11.383 1 60.84 398 GLN B CA 1
ATOM 9628 C C . GLN B 1 398 ? -15.438 8.648 -11.422 1 60.84 398 GLN B C 1
ATOM 9630 O O . GLN B 1 398 ? -16.281 9.117 -10.656 1 60.84 398 GLN B O 1
ATOM 9635 N N . ALA B 1 399 ? -14.602 9.562 -11.422 1 50.28 399 ALA B N 1
ATOM 9636 C CA . ALA B 1 399 ? -15.125 10.922 -11.516 1 50.28 399 ALA B CA 1
ATOM 9637 C C . ALA B 1 399 ? -15.773 11.172 -12.875 1 50.28 399 ALA B C 1
ATOM 9639 O O . ALA B 1 399 ? -16.672 12 -13 1 50.28 399 ALA B O 1
ATOM 9640 N N . ASP B 1 400 ? -15.164 10.844 -13.93 1 44.12 400 ASP B N 1
ATOM 9641 C CA . ASP B 1 400 ? -15.539 11.43 -15.211 1 44.12 400 ASP B CA 1
ATOM 9642 C C . ASP B 1 400 ? -17 11.109 -15.555 1 44.12 400 ASP B C 1
ATOM 9644 O O . ASP B 1 400 ? -17.578 10.164 -15.016 1 44.12 400 ASP B O 1
ATOM 9648 N N . GLU B 1 401 ? -17.25 11.57 -16.766 1 41.22 401 GLU B N 1
ATOM 9649 C CA . GLU B 1 401 ? -17.891 12.359 -17.812 1 41.22 401 GLU B CA 1
ATOM 9650 C C . GLU B 1 401 ? -19 11.562 -18.516 1 41.22 401 GLU B C 1
ATOM 9652 O O . GLU B 1 401 ? -19.578 12.016 -19.5 1 41.22 401 GLU B O 1
ATOM 9657 N N . TYR B 1 402 ? -19.062 10.234 -18.609 1 36.59 402 TYR B N 1
ATOM 9658 C CA . TYR B 1 402 ? -19.781 10.195 -19.875 1 36.59 402 TYR B CA 1
ATOM 9659 C C . TYR B 1 402 ? -21.125 10.898 -19.766 1 36.59 402 TYR B C 1
ATOM 9661 O O . TYR B 1 402 ? -22.125 10.289 -19.391 1 36.59 402 TYR B O 1
ATOM 9669 N N . GLU B 1 403 ? -21.094 11.906 -19 1 37.16 403 GLU B N 1
ATOM 9670 C CA . GLU B 1 403 ? -22.234 12.789 -19.141 1 37.16 403 GLU B CA 1
ATOM 9671 C C . GLU B 1 403 ? -22.688 12.875 -20.594 1 37.16 403 GLU B C 1
ATOM 9673 O O . GLU B 1 403 ? -23.781 13.375 -20.891 1 37.16 403 GLU B O 1
ATOM 9678 N N . ASN B 1 404 ? -21.734 12.867 -21.562 1 35.16 404 ASN B N 1
ATOM 9679 C CA . ASN B 1 404 ? -22.297 13.391 -22.797 1 35.16 404 ASN B CA 1
ATOM 9680 C C . ASN B 1 404 ? -23.516 12.586 -23.25 1 35.16 404 ASN B C 1
ATOM 9682 O O . ASN B 1 404 ? -23.969 12.719 -24.391 1 35.16 404 ASN B O 1
ATOM 9686 N N . ASP B 1 405 ? -23.875 11.453 -22.672 1 34.5 405 ASP B N 1
ATOM 9687 C CA . ASP B 1 405 ? -25.062 11.031 -23.422 1 34.5 405 ASP B CA 1
ATOM 9688 C C . ASP B 1 405 ? -26.25 11.93 -23.109 1 34.5 405 ASP B C 1
ATOM 9690 O O . ASP B 1 405 ? -26.906 11.758 -22.078 1 34.5 405 ASP B O 1
ATOM 9694 N N . GLU B 1 406 ? -26.25 13.203 -23.297 1 33.12 406 GLU B N 1
ATOM 9695 C CA . GLU B 1 406 ? -27.469 13.992 -23.406 1 33.12 406 GLU B CA 1
ATOM 9696 C C . GLU B 1 406 ? -28.578 13.219 -24.109 1 33.12 406 GLU B C 1
ATOM 9698 O O . GLU B 1 406 ? -29.75 13.555 -24 1 33.12 406 GLU B O 1
ATOM 9703 N N . ASN B 1 407 ? -28.344 12.648 -25.359 1 32.25 407 ASN B N 1
ATOM 9704 C CA . ASN B 1 407 ? -29.547 12.398 -26.141 1 32.25 407 ASN B CA 1
ATOM 9705 C C . ASN B 1 407 ? -30.469 11.398 -25.438 1 32.25 407 ASN B C 1
ATOM 9707 O O . ASN B 1 407 ? -31.375 10.844 -26.062 1 32.25 407 ASN B O 1
ATOM 9711 N N . LEU B 1 408 ? -30.203 10.531 -24.531 1 31.72 408 LEU B N 1
ATOM 9712 C CA . LEU B 1 408 ? -31.484 9.953 -24.125 1 31.72 408 LEU B CA 1
ATOM 9713 C C . LEU B 1 408 ? -32.406 11.016 -23.547 1 31.72 408 LEU B C 1
ATOM 9715 O O . LEU B 1 408 ? -32.125 11.594 -22.484 1 31.72 408 LEU B O 1
ATOM 9719 N N . SER B 1 409 ? -33 11.844 -24.281 1 28.95 409 SER B N 1
ATOM 9720 C CA . SER B 1 409 ? -34.188 12.641 -24.062 1 28.95 409 SER B CA 1
ATOM 9721 C C . SER B 1 409 ? -35.094 12 -23.016 1 28.95 409 SER B C 1
ATOM 9723 O O . SER B 1 409 ? -36.094 12.602 -22.609 1 28.95 409 SER B O 1
ATOM 9725 N N . GLY B 1 410 ? -35.688 10.75 -23.328 1 31.64 410 GLY B N 1
ATOM 9726 C CA . GLY B 1 410 ? -36.844 10.578 -22.453 1 31.64 410 GLY B CA 1
ATOM 9727 C C . GLY B 1 410 ? -36.531 10.922 -21 1 31.64 410 GLY B C 1
ATOM 9728 O O . GLY B 1 410 ? -35.375 11.047 -20.609 1 31.64 410 GLY B O 1
ATOM 9729 N N . GLY B 1 411 ? -37.594 11.195 -20.062 1 30.12 411 GLY B N 1
ATOM 9730 C CA . GLY B 1 411 ? -37.781 11.633 -18.688 1 30.12 411 GLY B CA 1
ATOM 9731 C C . GLY B 1 411 ? -36.75 11.039 -17.75 1 30.12 411 GLY B C 1
ATOM 9732 O O . GLY B 1 411 ? -36.812 11.242 -16.531 1 30.12 411 GLY B O 1
ATOM 9733 N N . MET B 1 412 ? -36.469 9.742 -17.953 1 28.95 412 MET B N 1
ATOM 9734 C CA . MET B 1 412 ? -36.094 9.164 -16.672 1 28.95 412 MET B CA 1
ATOM 9735 C C . MET B 1 412 ? -34.844 9.859 -16.125 1 28.95 412 MET B C 1
ATOM 9737 O O . MET B 1 412 ? -34.031 10.398 -16.891 1 28.95 412 MET B O 1
ATOM 9741 N N . GLY B 1 413 ? -34.438 9.789 -14.812 1 30.75 413 GLY B N 1
ATOM 9742 C CA . GLY B 1 413 ? -33.688 10.336 -13.703 1 30.75 413 GLY B CA 1
ATOM 9743 C C . GLY B 1 413 ? -32.188 10.5 -14.023 1 30.75 413 GLY B C 1
ATOM 9744 O O . GLY B 1 413 ? -31.719 9.961 -15.016 1 30.75 413 GLY B O 1
ATOM 9745 N N . ASN B 1 414 ? -31.438 11.5 -13.312 1 34.75 414 ASN B N 1
ATOM 9746 C CA . ASN B 1 414 ? -30.219 12.031 -12.719 1 34.75 414 ASN B CA 1
ATOM 9747 C C . ASN B 1 414 ? -29.172 10.938 -12.5 1 34.75 414 ASN B C 1
ATOM 9749 O O . ASN B 1 414 ? -28.859 10.609 -11.359 1 34.75 414 ASN B O 1
ATOM 9753 N N . SER B 1 415 ? -29.156 9.898 -13.039 1 35.56 415 SER B N 1
ATOM 9754 C CA . SER B 1 415 ? -28.406 8.766 -12.523 1 35.56 415 SER B CA 1
ATOM 9755 C C . SER B 1 415 ? -26.906 8.984 -12.672 1 35.56 415 SER B C 1
ATOM 9757 O O . SER B 1 415 ? -26.141 8.031 -12.875 1 35.56 415 SER B O 1
ATOM 9759 N N . SER B 1 416 ? -26.375 10.07 -13.148 1 44.16 416 SER B N 1
ATOM 9760 C CA . SER B 1 416 ? -24.906 10.125 -13.086 1 44.16 416 SER B CA 1
ATOM 9761 C C . SER B 1 416 ? -24.406 9.789 -11.688 1 44.16 416 SER B C 1
ATOM 9763 O O . SER B 1 416 ? -24.266 10.68 -10.844 1 44.16 416 SER B O 1
ATOM 9765 N N . SER B 1 417 ? -24.797 8.664 -11.008 1 54.22 417 SER B N 1
ATOM 9766 C CA . SER B 1 417 ? -24.938 8.094 -9.672 1 54.22 417 SER B CA 1
ATOM 9767 C C . SER B 1 417 ? -23.562 7.777 -9.07 1 54.22 417 SER B C 1
ATOM 9769 O O . SER B 1 417 ? -23.469 7.016 -8.109 1 54.22 417 SER B O 1
ATOM 9771 N N . GLY B 1 418 ? -22.422 8.438 -9.539 1 72.81 418 GLY B N 1
ATOM 9772 C CA . GLY B 1 418 ? -21.219 8.07 -8.812 1 72.81 418 GLY B CA 1
ATOM 9773 C C . GLY B 1 418 ? -21.109 8.75 -7.457 1 72.81 418 GLY B C 1
ATOM 9774 O O . GLY B 1 418 ? -21.719 9.789 -7.227 1 72.81 418 GLY B O 1
ATOM 9775 N N . ILE B 1 419 ? -20.531 8.211 -6.52 1 83.81 419 ILE B N 1
ATOM 9776 C CA . ILE B 1 419 ? -20.391 8.633 -5.129 1 83.81 419 ILE B CA 1
ATOM 9777 C C . ILE B 1 419 ? -19.875 10.07 -5.07 1 83.81 419 ILE B C 1
ATOM 9779 O O . ILE B 1 419 ? -20.297 10.852 -4.211 1 83.81 419 ILE B O 1
ATOM 9783 N N . PHE B 1 420 ? -19.188 10.562 -6.074 1 87.38 420 PHE B N 1
ATOM 9784 C CA . PHE B 1 420 ? -18.516 11.852 -6.004 1 87.38 420 PHE B CA 1
ATOM 9785 C C . PHE B 1 420 ? -19.281 12.906 -6.805 1 87.38 420 PHE B C 1
ATOM 9787 O O . PHE B 1 420 ? -18.844 14.055 -6.898 1 87.38 420 PHE B O 1
ATOM 9794 N N . PHE B 1 421 ? -20.453 12.586 -7.348 1 77.69 421 PHE B N 1
ATOM 9795 C CA . PHE B 1 421 ? -21.312 13.547 -8.023 1 77.69 421 PHE B CA 1
ATOM 9796 C C . PHE B 1 421 ? -22.453 13.992 -7.109 1 77.69 421 PHE B C 1
ATOM 9798 O O . PHE B 1 421 ? -23.547 14.281 -7.574 1 77.69 421 PHE B O 1
ATOM 9805 N N . ASP B 1 422 ? -22.141 14.203 -5.887 1 81.88 422 ASP B N 1
ATOM 9806 C CA . ASP B 1 422 ? -23.078 14.641 -4.855 1 81.88 422 ASP B CA 1
ATOM 9807 C C . ASP B 1 422 ? -23.281 16.156 -4.906 1 81.88 422 ASP B C 1
ATOM 9809 O O . ASP B 1 422 ? -22.344 16.922 -4.711 1 81.88 422 ASP B O 1
ATOM 9813 N N . GLU B 1 423 ? -24.531 16.625 -5.094 1 81.62 423 GLU B N 1
ATOM 9814 C CA . GLU B 1 423 ? -24.812 18.047 -5.211 1 81.62 423 GLU B CA 1
ATOM 9815 C C . GLU B 1 423 ? -25.391 18.609 -3.914 1 81.62 423 GLU B C 1
ATOM 9817 O O . GLU B 1 423 ? -25.812 19.766 -3.867 1 81.62 423 GLU B O 1
ATOM 9822 N N . SER B 1 424 ? -25.297 17.766 -2.926 1 87.69 424 SER B N 1
ATOM 9823 C CA . SER B 1 424 ? -25.828 18.219 -1.649 1 87.69 424 SER B CA 1
ATOM 9824 C C . SER B 1 424 ? -24.938 19.312 -1.042 1 87.69 424 SER B C 1
ATOM 9826 O O . SER B 1 424 ? -23.734 19.344 -1.292 1 87.69 424 SER B O 1
ATOM 9828 N N . ASN B 1 425 ? -25.5 20.141 -0.241 1 89.12 425 ASN B N 1
ATOM 9829 C CA . ASN B 1 425 ? -24.766 21.219 0.402 1 89.12 425 ASN B CA 1
ATOM 9830 C C . ASN B 1 425 ? -24.188 20.766 1.744 1 89.12 425 ASN B C 1
ATOM 9832 O O . ASN B 1 425 ? -23.688 21.594 2.512 1 89.12 425 ASN B O 1
ATOM 9836 N N . THR B 1 426 ? -24.203 19.531 1.936 1 91.19 426 THR B N 1
ATOM 9837 C CA . THR B 1 426 ? -23.594 19 3.15 1 91.19 426 THR B CA 1
ATOM 9838 C C . THR B 1 426 ? -22.078 19.062 3.068 1 91.19 426 THR B C 1
ATOM 9840 O O . THR B 1 426 ? -21.516 19.234 1.985 1 91.19 426 THR B O 1
ATOM 9843 N N . CYS B 1 427 ? -21.422 19.031 4.172 1 92.25 427 CYS B N 1
ATOM 9844 C CA . CYS B 1 427 ? -19.969 19.062 4.195 1 92.25 427 CYS B CA 1
ATOM 9845 C C . CYS B 1 427 ? -19.391 17.875 3.426 1 92.25 427 CYS B C 1
ATOM 9847 O O . CYS B 1 427 ? -18.359 18 2.758 1 92.25 427 CYS B O 1
ATOM 9849 N N . MET B 1 428 ? -20.094 16.766 3.521 1 93.75 428 MET B N 1
ATOM 9850 C CA . MET B 1 428 ? -19.672 15.586 2.766 1 93.75 428 MET B CA 1
ATOM 9851 C C . MET B 1 428 ? -19.812 15.828 1.266 1 93.75 428 MET B C 1
ATOM 9853 O O . MET B 1 428 ? -18.938 15.414 0.491 1 93.75 428 MET B O 1
ATOM 9857 N N . GLY B 1 429 ? -20.875 16.453 0.907 1 94.06 429 GLY B N 1
ATOM 9858 C CA . GLY B 1 429 ? -21.016 16.797 -0.495 1 94.06 429 GLY B CA 1
ATOM 9859 C C . GLY B 1 429 ? -19.922 17.719 -1.004 1 94.06 429 GLY B C 1
ATOM 9860 O O . GLY B 1 429 ? -19.391 17.516 -2.102 1 94.06 429 GLY B O 1
ATOM 9861 N N . LYS B 1 430 ? -19.547 18.703 -0.21 1 96.06 430 LYS B N 1
ATOM 9862 C CA . LYS B 1 430 ? -18.469 19.625 -0.571 1 96.06 430 LYS B CA 1
ATOM 9863 C C . LYS B 1 430 ? -17.125 18.891 -0.68 1 96.06 430 LYS B C 1
ATOM 9865 O O . LYS B 1 430 ? -16.344 19.172 -1.582 1 96.06 430 LYS B O 1
ATOM 9870 N N . LEU B 1 431 ? -16.938 17.984 0.277 1 96.94 431 LEU B N 1
ATOM 9871 C CA . LEU B 1 431 ? -15.703 17.203 0.258 1 96.94 431 LEU B CA 1
ATOM 9872 C C . LEU B 1 431 ? -15.617 16.359 -1.011 1 96.94 431 LEU B C 1
ATOM 9874 O O . LEU B 1 431 ? -14.562 16.281 -1.639 1 96.94 431 LEU B O 1
ATOM 9878 N N . LYS B 1 432 ? -16.703 15.711 -1.354 1 95.62 432 LYS B N 1
ATOM 9879 C CA . LYS B 1 432 ? -16.766 14.898 -2.566 1 95.62 432 LYS B CA 1
ATOM 9880 C C . LYS B 1 432 ? -16.453 15.734 -3.805 1 95.62 432 LYS B C 1
ATOM 9882 O O . LYS B 1 432 ? -15.656 15.336 -4.648 1 95.62 432 LYS B O 1
ATOM 9887 N N . ARG B 1 433 ? -17.016 16.859 -3.895 1 94.94 433 ARG B N 1
ATOM 9888 C CA . ARG B 1 433 ? -16.781 17.734 -5.039 1 94.94 433 ARG B CA 1
ATOM 9889 C C . ARG B 1 433 ? -15.352 18.25 -5.062 1 94.94 433 ARG B C 1
ATOM 9891 O O . ARG B 1 433 ? -14.766 18.406 -6.133 1 94.94 433 ARG B O 1
ATOM 9898 N N . PHE B 1 434 ? -14.812 18.531 -3.936 1 97 434 PHE B N 1
ATOM 9899 C CA . PHE B 1 434 ? -13.414 18.953 -3.863 1 97 434 PHE B CA 1
ATOM 9900 C C . PHE B 1 434 ? -12.5 17.859 -4.402 1 97 434 PHE B C 1
ATOM 9902 O O . PHE B 1 434 ? -11.609 18.125 -5.219 1 97 434 PHE B O 1
ATOM 9909 N N . LEU B 1 435 ? -12.688 16.641 -3.922 1 97 435 LEU B N 1
ATOM 9910 C CA . LEU B 1 435 ? -11.844 15.523 -4.344 1 97 435 LEU B CA 1
ATOM 9911 C C . LEU B 1 435 ? -11.969 15.281 -5.844 1 97 435 LEU B C 1
ATOM 9913 O O . LEU B 1 435 ? -10.984 14.969 -6.512 1 97 435 LEU B O 1
ATOM 9917 N N . LYS B 1 436 ? -13.164 15.406 -6.336 1 94.44 436 LYS B N 1
ATOM 9918 C CA . LYS B 1 436 ? -13.398 15.266 -7.77 1 94.44 436 LYS B CA 1
ATOM 9919 C C . LYS B 1 436 ? -12.602 16.297 -8.562 1 94.44 436 LYS B C 1
ATOM 9921 O O . LYS B 1 436 ? -12.094 16 -9.641 1 94.44 436 LYS B O 1
ATOM 9926 N N . LEU B 1 437 ? -12.484 17.453 -8.016 1 95.44 437 LEU B N 1
ATOM 9927 C CA . LEU B 1 437 ? -11.766 18.547 -8.656 1 95.44 437 LEU B CA 1
ATOM 9928 C C . LEU B 1 437 ? -10.266 18.375 -8.484 1 95.44 437 LEU B C 1
ATOM 9930 O O . LEU B 1 437 ? -9.508 18.547 -9.445 1 95.44 437 LEU B O 1
ATOM 9934 N N . ALA B 1 438 ? -9.859 18.062 -7.328 1 97.44 438 ALA B N 1
ATOM 9935 C CA . ALA B 1 438 ? -8.461 18.188 -6.902 1 97.44 438 ALA B CA 1
ATOM 9936 C C . ALA B 1 438 ? -7.648 16.984 -7.359 1 97.44 438 ALA B C 1
ATOM 9938 O O . ALA B 1 438 ? -6.461 17.109 -7.672 1 97.44 438 ALA B O 1
ATOM 9939 N N . ARG B 1 439 ? -8.141 15.781 -7.359 1 96.44 439 ARG B N 1
ATOM 9940 C CA . ARG B 1 439 ? -7.375 14.57 -7.617 1 96.44 439 ARG B CA 1
ATOM 9941 C C . ARG B 1 439 ? -6.789 14.586 -9.023 1 96.44 439 ARG B C 1
ATOM 9943 O O . ARG B 1 439 ? -5.602 14.305 -9.211 1 96.44 439 ARG B O 1
ATOM 9950 N N . PRO B 1 440 ? -7.602 14.898 -10.039 1 93.69 440 PRO B N 1
ATOM 9951 C CA . PRO B 1 440 ? -7 14.977 -11.375 1 93.69 440 PRO B CA 1
ATOM 9952 C C . PRO B 1 440 ? -5.895 16.031 -11.453 1 93.69 440 PRO B C 1
ATOM 9954 O O . PRO B 1 440 ? -4.93 15.852 -12.203 1 93.69 440 PRO B O 1
ATOM 9957 N N . MET B 1 441 ? -6.043 17.141 -10.734 1 96.31 441 MET B N 1
ATOM 9958 C CA . MET B 1 441 ? -5.012 18.172 -10.711 1 96.31 441 MET B CA 1
ATOM 9959 C C . MET B 1 441 ? -3.693 17.625 -10.18 1 96.31 441 MET B C 1
ATOM 9961 O O . MET B 1 441 ? -2.625 17.922 -10.711 1 96.31 441 MET B O 1
ATOM 9965 N N . LEU B 1 442 ? -3.859 16.859 -9.172 1 95.94 442 LEU B N 1
ATOM 9966 C CA . LEU B 1 442 ? -2.668 16.281 -8.562 1 95.94 442 LEU B CA 1
ATOM 9967 C C . LEU B 1 442 ? -2.033 15.25 -9.492 1 95.94 442 LEU B C 1
ATOM 9969 O O . LEU B 1 442 ? -0.808 15.195 -9.625 1 95.94 442 LEU B O 1
ATOM 9973 N N . ASP B 1 443 ? -2.838 14.461 -10.156 1 92.19 443 ASP B N 1
ATOM 9974 C CA . ASP B 1 443 ? -2.344 13.461 -11.094 1 92.19 443 ASP B CA 1
ATOM 9975 C C . ASP B 1 443 ? -1.546 14.117 -12.227 1 92.19 443 ASP B C 1
ATOM 9977 O O . ASP B 1 443 ? -0.54 13.562 -12.68 1 92.19 443 ASP B O 1
ATOM 9981 N N . ALA B 1 444 ? -1.96 15.211 -12.586 1 92.44 444 ALA B N 1
ATOM 9982 C CA . ALA B 1 444 ? -1.363 15.906 -13.727 1 92.44 444 ALA B CA 1
ATOM 9983 C C . ALA B 1 444 ? 0.065 16.344 -13.414 1 92.44 444 ALA B C 1
ATOM 9985 O O . ALA B 1 444 ? 0.896 16.453 -14.32 1 92.44 444 ALA B O 1
ATOM 9986 N N . ILE B 1 445 ? 0.339 16.531 -12.188 1 94.38 445 ILE B N 1
ATOM 9987 C CA . ILE B 1 445 ? 1.659 17 -11.773 1 94.38 445 ILE B CA 1
ATOM 9988 C C . ILE B 1 445 ? 2.705 15.938 -12.102 1 94.38 445 ILE B C 1
ATOM 9990 O O . ILE B 1 445 ? 3.857 16.266 -12.398 1 94.38 445 ILE B O 1
ATOM 9994 N N . TYR B 1 446 ? 2.309 14.711 -12.18 1 91.12 446 TYR B N 1
ATOM 9995 C CA . TYR B 1 446 ? 3.268 13.625 -12.312 1 91.12 446 TYR B CA 1
ATOM 9996 C C . TYR B 1 446 ? 3.273 13.07 -13.734 1 91.12 446 TYR B C 1
ATOM 9998 O O . TYR B 1 446 ? 4.078 12.195 -14.062 1 91.12 446 TYR B O 1
ATOM 10006 N N . ASN B 1 447 ? 2.354 13.578 -14.516 1 85.5 447 ASN B N 1
ATOM 10007 C CA . ASN B 1 447 ? 2.359 13.18 -15.922 1 85.5 447 ASN B CA 1
ATOM 10008 C C . ASN B 1 447 ? 3.564 13.75 -16.656 1 85.5 447 ASN B C 1
ATOM 10010 O O . ASN B 1 447 ? 3.658 14.961 -16.859 1 85.5 447 ASN B O 1
ATOM 10014 N N . LYS B 1 448 ? 4.422 13.008 -17.047 1 79.94 448 LYS B N 1
ATOM 10015 C CA . LYS B 1 448 ? 5.668 13.461 -17.656 1 79.94 448 LYS B CA 1
ATOM 10016 C C . LYS B 1 448 ? 5.422 13.977 -19.078 1 79.94 448 LYS B C 1
ATOM 10018 O O . LYS B 1 448 ? 6.227 14.742 -19.609 1 79.94 448 LYS B O 1
ATOM 10023 N N . GLY B 1 449 ? 4.332 13.602 -19.688 1 74.69 449 GLY B N 1
ATOM 10024 C CA . GLY B 1 449 ? 4.074 13.914 -21.078 1 74.69 449 GLY B CA 1
ATOM 10025 C C . GLY B 1 449 ? 3.27 15.188 -21.266 1 74.69 449 GLY B C 1
ATOM 10026 O O . GLY B 1 449 ? 3.09 15.656 -22.391 1 74.69 449 GLY B O 1
ATOM 10027 N N . ALA B 1 450 ? 2.803 15.711 -20.125 1 81.31 450 ALA B N 1
ATOM 10028 C CA . ALA B 1 450 ? 1.945 16.891 -20.234 1 81.31 450 ALA B CA 1
ATOM 10029 C C . ALA B 1 450 ? 2.258 17.906 -19.141 1 81.31 450 ALA B C 1
ATOM 10031 O O . ALA B 1 450 ? 2.402 17.547 -17.984 1 81.31 450 ALA B O 1
ATOM 10032 N N . TYR B 1 451 ? 2.414 19.141 -19.562 1 86.31 451 TYR B N 1
ATOM 10033 C CA . TYR B 1 451 ? 2.611 20.234 -18.625 1 86.31 451 TYR B CA 1
ATOM 10034 C C . TYR B 1 451 ? 1.292 20.641 -17.969 1 86.31 451 TYR B C 1
ATOM 10036 O O . TYR B 1 451 ? 0.378 21.109 -18.656 1 86.31 451 TYR B O 1
ATOM 10044 N N . PRO B 1 452 ? 1.167 20.469 -16.719 1 92.38 452 PRO B N 1
ATOM 10045 C CA . PRO B 1 452 ? -0.098 20.844 -16.078 1 92.38 452 PRO B CA 1
ATOM 10046 C C . PRO B 1 452 ? -0.297 22.359 -16 1 92.38 452 PRO B C 1
ATOM 10048 O O . PRO B 1 452 ? 0.661 23.094 -15.766 1 92.38 452 PRO B O 1
ATOM 10051 N N . ASP B 1 453 ? -1.444 22.828 -16.203 1 92.94 453 ASP B N 1
ATOM 10052 C CA . ASP B 1 453 ? -1.777 24.234 -16.094 1 92.94 453 ASP B CA 1
ATOM 10053 C C . ASP B 1 453 ? -2.139 24.609 -14.664 1 92.94 453 ASP B C 1
ATOM 10055 O O . ASP B 1 453 ? -3.318 24.75 -14.328 1 92.94 453 ASP B O 1
ATOM 10059 N N . LEU B 1 454 ? -1.146 24.891 -13.914 1 94.75 454 LEU B N 1
ATOM 10060 C CA . LEU B 1 454 ? -1.354 25.172 -12.492 1 94.75 454 LEU B CA 1
ATOM 10061 C C . LEU B 1 454 ? -2.041 26.516 -12.297 1 94.75 454 LEU B C 1
ATOM 10063 O O . LEU B 1 454 ? -2.707 26.734 -11.281 1 94.75 454 LEU B O 1
ATOM 10067 N N . GLU B 1 455 ? -1.838 27.438 -13.211 1 93.44 455 GLU B N 1
ATOM 10068 C CA . GLU B 1 455 ? -2.52 28.734 -13.109 1 93.44 455 GLU B CA 1
ATOM 10069 C C . GLU B 1 455 ? -4.035 28.562 -13.219 1 93.44 455 GLU B C 1
ATOM 10071 O O . GLU B 1 455 ? -4.781 29.125 -12.414 1 93.44 455 GLU B O 1
ATOM 10076 N N . GLN B 1 456 ? -4.359 27.797 -14.219 1 96.12 456 GLN B N 1
ATOM 10077 C CA . GLN B 1 456 ? -5.785 27.531 -14.375 1 96.12 456 GLN B CA 1
ATOM 10078 C C . GLN B 1 456 ? -6.332 26.75 -13.188 1 96.12 456 GLN B C 1
ATOM 10080 O O . GLN B 1 456 ? -7.457 26.984 -12.742 1 96.12 456 GLN B O 1
ATOM 10085 N N . ASN B 1 457 ? -5.574 25.812 -12.742 1 97.62 457 ASN B N 1
ATOM 10086 C CA . ASN B 1 457 ? -5.992 25.047 -11.578 1 97.62 457 ASN B CA 1
ATOM 10087 C C . ASN B 1 457 ? -6.219 25.938 -10.359 1 97.62 457 ASN B C 1
ATOM 10089 O O . ASN B 1 457 ? -7.18 25.75 -9.617 1 97.62 457 ASN B O 1
ATOM 10093 N N . CYS B 1 458 ? -5.328 26.906 -10.109 1 97.31 458 CYS B N 1
ATOM 10094 C CA . CYS B 1 458 ? -5.488 27.844 -9 1 97.31 458 CYS B CA 1
ATOM 10095 C C . CYS B 1 458 ? -6.77 28.656 -9.156 1 97.31 458 CYS B C 1
ATOM 10097 O O . CYS B 1 458 ? -7.508 28.844 -8.188 1 97.31 458 CYS B O 1
ATOM 10099 N N . LYS B 1 459 ? -7.043 29.078 -10.367 1 96.56 459 LYS B N 1
ATOM 10100 C CA . LYS B 1 459 ? -8.266 29.828 -10.617 1 96.56 459 LYS B CA 1
ATOM 10101 C C . LYS B 1 459 ? -9.5 28.984 -10.32 1 96.56 459 LYS B C 1
ATOM 10103 O O . LYS B 1 459 ? -10.469 29.469 -9.719 1 96.56 459 LYS B O 1
ATOM 10108 N N . ASN B 1 460 ? -9.438 27.75 -10.75 1 97.62 460 ASN B N 1
ATOM 10109 C CA . ASN B 1 460 ? -10.547 26.828 -10.492 1 97.62 460 ASN B CA 1
ATOM 10110 C C . ASN B 1 460 ? -10.758 26.625 -8.992 1 97.62 460 ASN B C 1
ATOM 10112 O O . ASN B 1 460 ? -11.898 26.531 -8.531 1 97.62 460 ASN B O 1
ATOM 10116 N N . LEU B 1 461 ? -9.68 26.547 -8.273 1 98.31 461 LEU B N 1
ATOM 10117 C CA . LEU B 1 461 ? -9.766 26.328 -6.832 1 98.31 461 LEU B CA 1
ATOM 10118 C C . LEU B 1 461 ? -10.32 27.562 -6.129 1 98.31 461 LEU B C 1
ATOM 10120 O O . LEU B 1 461 ? -11.109 27.438 -5.191 1 98.31 461 LEU B O 1
ATOM 10124 N N . VAL B 1 462 ? -9.875 28.719 -6.543 1 97.62 462 VAL B N 1
ATOM 10125 C CA . VAL B 1 462 ? -10.391 29.969 -5.969 1 97.62 462 VAL B CA 1
ATOM 10126 C C . VAL B 1 462 ? -11.891 30.078 -6.246 1 97.62 462 VAL B C 1
ATOM 10128 O O . VAL B 1 462 ? -12.672 30.422 -5.355 1 97.62 462 VAL B O 1
ATOM 10131 N N . SER B 1 463 ? -12.258 29.766 -7.469 1 96.62 463 SER B N 1
ATOM 10132 C CA . SER B 1 463 ? -13.672 29.781 -7.824 1 96.62 463 SER B CA 1
ATOM 10133 C C . SER B 1 463 ? -14.469 28.781 -6.984 1 96.62 463 SER B C 1
ATOM 10135 O O . SER B 1 463 ? -15.609 29.047 -6.605 1 96.62 463 SER B O 1
ATOM 10137 N N . PHE B 1 464 ? -13.93 27.656 -6.781 1 97.25 464 PHE B N 1
ATOM 10138 C CA . PHE B 1 464 ? -14.562 26.641 -5.945 1 97.25 464 PHE B CA 1
ATOM 10139 C C . PHE B 1 464 ? -14.758 27.141 -4.523 1 97.25 464 PHE B C 1
ATOM 10141 O O . PHE B 1 464 ? -15.82 26.969 -3.934 1 97.25 464 PHE B O 1
ATOM 10148 N N . ALA B 1 465 ? -13.719 27.766 -3.982 1 96.88 465 ALA B N 1
ATOM 10149 C CA . ALA B 1 465 ? -13.781 28.297 -2.625 1 96.88 465 ALA B CA 1
ATOM 10150 C C . ALA B 1 465 ? -14.875 29.359 -2.5 1 96.88 465 ALA B C 1
ATOM 10152 O O . ALA B 1 465 ? -15.594 29.391 -1.499 1 96.88 465 ALA B O 1
ATOM 10153 N N . GLU B 1 466 ? -15.062 30.125 -3.477 1 94 466 GLU B N 1
ATOM 10154 C CA . GLU B 1 466 ? -16 31.234 -3.434 1 94 466 GLU B CA 1
ATOM 10155 C C . GLU B 1 466 ? -17.438 30.766 -3.658 1 94 466 GLU B C 1
ATOM 10157 O O . GLU B 1 466 ? -18.375 31.359 -3.143 1 94 466 GLU B O 1
ATOM 10162 N N . THR B 1 467 ? -17.547 29.656 -4.332 1 93.38 467 THR B N 1
ATOM 10163 C CA . THR B 1 467 ? -18.875 29.203 -4.699 1 93.38 467 THR B CA 1
ATOM 10164 C C . THR B 1 467 ? -19.406 28.203 -3.676 1 93.38 467 THR B C 1
ATOM 10166 O O . THR B 1 467 ? -20.594 28.219 -3.344 1 93.38 467 THR B O 1
ATOM 10169 N N . GLU B 1 468 ? -18.562 27.375 -3.16 1 94.75 468 GLU B N 1
ATOM 10170 C CA . GLU B 1 468 ? -19.016 26.219 -2.398 1 94.75 468 GLU B CA 1
ATOM 10171 C C . GLU B 1 468 ? -19.078 26.531 -0.906 1 94.75 468 GLU B C 1
ATOM 10173 O O . GLU B 1 468 ? -19.781 25.844 -0.155 1 94.75 468 GLU B O 1
ATOM 10178 N N . PHE B 1 469 ? -18.375 27.531 -0.468 1 96.12 469 PHE B N 1
ATOM 10179 C CA . PHE B 1 469 ? -18.25 27.75 0.968 1 96.12 469 PHE B CA 1
ATOM 10180 C C . PHE B 1 469 ? -18.891 29.078 1.37 1 96.12 469 PHE B C 1
ATOM 10182 O O . PHE B 1 469 ? -19.266 29.875 0.511 1 96.12 469 PHE B O 1
ATOM 10189 N N . HIS B 1 470 ? -19.062 29.266 2.688 1 94.69 470 HIS B N 1
ATOM 10190 C CA . HIS B 1 470 ? -19.375 30.594 3.209 1 94.69 470 HIS B CA 1
ATOM 10191 C C . HIS B 1 470 ? -18.359 31.625 2.732 1 94.69 470 HIS B C 1
ATOM 10193 O O . HIS B 1 470 ? -17.25 31.281 2.355 1 94.69 470 HIS B O 1
ATOM 10199 N N . PRO B 1 471 ? -18.828 32.844 2.74 1 95.25 471 PRO B N 1
ATOM 10200 C CA . PRO B 1 471 ? -17.844 33.875 2.377 1 95.25 471 PRO B CA 1
ATOM 10201 C C . PRO B 1 471 ? -16.547 33.75 3.184 1 95.25 471 PRO B C 1
ATOM 10203 O O . PRO B 1 471 ? -16.594 33.469 4.379 1 95.25 471 PRO B O 1
ATOM 10206 N N . ILE B 1 472 ? -15.492 34.031 2.613 1 96.56 472 ILE B N 1
ATOM 10207 C CA . ILE B 1 472 ? -14.164 33.844 3.197 1 96.56 472 ILE B CA 1
ATOM 10208 C C . ILE B 1 472 ? -14.047 34.625 4.484 1 96.56 472 ILE B C 1
ATOM 10210 O O . ILE B 1 472 ? -13.352 34.219 5.418 1 96.56 472 ILE B O 1
ATOM 10214 N N . SER B 1 473 ? -14.789 35.719 4.613 1 95.56 473 SER B N 1
ATOM 10215 C CA . SER B 1 473 ? -14.758 36.594 5.801 1 95.56 473 SER B CA 1
ATOM 10216 C C . SER B 1 473 ? -15.219 35.812 7.039 1 95.56 473 SER B C 1
ATOM 10218 O O . SER B 1 473 ? -14.828 36.156 8.156 1 95.56 473 SER B O 1
ATOM 10220 N N . TYR B 1 474 ? -16 34.844 6.801 1 96.94 474 TYR B N 1
ATOM 10221 C CA . TYR B 1 474 ? -16.484 34.031 7.926 1 96.94 474 TYR B CA 1
ATOM 10222 C C . TYR B 1 474 ? -15.344 33.25 8.539 1 96.94 474 TYR B C 1
ATOM 10224 O O . TYR B 1 474 ? -15.367 32.938 9.734 1 96.94 474 TYR B O 1
ATOM 10232 N N . PHE B 1 475 ? -14.406 32.875 7.734 1 97 475 PHE B N 1
ATOM 10233 C CA . PHE B 1 475 ? -13.289 32.062 8.188 1 97 475 PHE B CA 1
ATOM 10234 C C . PHE B 1 475 ? -12.195 32.938 8.797 1 97 475 PHE B C 1
ATOM 10236 O O . PHE B 1 475 ? -11.445 32.469 9.664 1 97 475 PHE B O 1
ATOM 10243 N N . THR B 1 476 ? -12.062 34.188 8.352 1 95.88 476 THR B N 1
ATOM 10244 C CA . THR B 1 476 ? -10.938 35.031 8.742 1 95.88 476 THR B CA 1
ATOM 10245 C C . THR B 1 476 ? -11.328 35.969 9.891 1 95.88 476 THR B C 1
ATOM 10247 O O . THR B 1 476 ? -10.469 36.562 10.539 1 95.88 476 THR B O 1
ATOM 10250 N N . ASP B 1 477 ? -12.602 36 10.141 1 93.62 477 ASP B N 1
ATOM 10251 C CA . ASP B 1 477 ? -13.086 36.781 11.258 1 93.62 477 ASP B CA 1
ATOM 10252 C C . ASP B 1 477 ? -13.289 35.938 12.508 1 93.62 477 ASP B C 1
ATOM 10254 O O . ASP B 1 477 ? -13.992 34.906 12.461 1 93.62 477 ASP B O 1
ATOM 10258 N N . GLY B 1 478 ? -12.82 36.344 13.656 1 91.06 478 GLY B N 1
ATOM 10259 C CA . GLY B 1 478 ? -12.852 35.594 14.898 1 91.06 478 GLY B CA 1
ATOM 10260 C C . GLY B 1 478 ? -14.258 35.375 15.422 1 91.06 478 GLY B C 1
ATOM 10261 O O . GLY B 1 478 ? -14.523 34.406 16.125 1 91.06 478 GLY B O 1
ATOM 10262 N N . GLU B 1 479 ? -15.133 36.25 15.039 1 92.44 479 GLU B N 1
ATOM 10263 C CA . GLU B 1 479 ? -16.5 36.125 15.531 1 92.44 479 GLU B CA 1
ATOM 10264 C C . GLU B 1 479 ? -17.391 35.375 14.547 1 92.44 479 GLU B C 1
ATOM 10266 O O . GLU B 1 479 ? -18.234 34.562 14.953 1 92.44 479 GLU B O 1
ATOM 10271 N N . LEU B 1 480 ? -17.094 35.531 13.328 1 95.88 480 LEU B N 1
ATOM 10272 C CA . LEU B 1 480 ? -17.953 34.938 12.305 1 95.88 480 LEU B CA 1
ATOM 10273 C C . LEU B 1 480 ? -17.656 33.469 12.125 1 95.88 480 LEU B C 1
ATOM 10275 O O . LEU B 1 480 ? -18.5 32.719 11.633 1 95.88 480 LEU B O 1
ATOM 10279 N N . ILE B 1 481 ? -16.562 33 12.562 1 95.94 481 ILE B N 1
ATOM 10280 C CA . ILE B 1 481 ? -16.141 31.609 12.305 1 95.94 481 ILE B CA 1
ATOM 10281 C C . ILE B 1 481 ? -17.031 30.656 13.078 1 95.94 481 ILE B C 1
ATOM 10283 O O . ILE B 1 481 ? -17.188 29.5 12.688 1 95.94 481 ILE B O 1
ATOM 10287 N N . SER B 1 482 ? -17.609 31.125 14.148 1 95.19 482 SER B N 1
ATOM 10288 C CA . SER B 1 482 ? -18.484 30.281 14.953 1 95.19 482 SER B CA 1
ATOM 10289 C C . SER B 1 482 ? -19.75 29.891 14.18 1 95.19 482 SER B C 1
ATOM 10291 O O . SER B 1 482 ? -20.438 28.953 14.555 1 95.19 482 SER B O 1
ATOM 10293 N N . LYS B 1 483 ? -19.969 30.594 13.102 1 95.38 483 LYS B N 1
ATOM 10294 C CA . LYS B 1 483 ? -21.156 30.328 12.305 1 95.38 483 LYS B CA 1
ATOM 10295 C C . LYS B 1 483 ? -20.875 29.281 11.227 1 95.38 483 LYS B C 1
ATOM 10297 O O . LYS B 1 483 ? -21.797 28.781 10.578 1 95.38 483 LYS B O 1
ATOM 10302 N N . VAL B 1 484 ? -19.672 28.969 11.086 1 95.25 484 VAL B N 1
ATOM 10303 C CA . VAL B 1 484 ? -19.281 27.969 10.094 1 95.25 484 VAL B CA 1
ATOM 10304 C C . VAL B 1 484 ? -19.203 26.594 10.742 1 95.25 484 VAL B C 1
ATOM 10306 O O . VAL B 1 484 ? -18.578 26.422 11.789 1 95.25 484 VAL B O 1
ATOM 10309 N N . PRO B 1 485 ? -19.875 25.609 10.102 1 92.62 485 PRO B N 1
ATOM 10310 C CA . PRO B 1 485 ? -19.703 24.25 10.625 1 92.62 485 PRO B CA 1
ATOM 10311 C C . PRO B 1 485 ? -18.25 23.797 10.617 1 92.62 485 PRO B C 1
ATOM 10313 O O . PRO B 1 485 ? -17.531 24.047 9.648 1 92.62 485 PRO B O 1
ATOM 10316 N N . LEU B 1 486 ? -17.812 23.172 11.656 1 92.44 486 LEU B N 1
ATOM 10317 C CA . LEU B 1 486 ? -16.422 22.766 11.812 1 92.44 486 LEU B CA 1
ATOM 10318 C C . LEU B 1 486 ? -15.961 21.922 10.633 1 92.44 486 LEU B C 1
ATOM 10320 O O . LEU B 1 486 ? -14.836 22.078 10.148 1 92.44 486 LEU B O 1
ATOM 10324 N N . ARG B 1 487 ? -16.781 21.094 10.148 1 92.5 487 ARG B N 1
ATOM 10325 C CA . ARG B 1 487 ? -16.406 20.203 9.062 1 92.5 487 ARG B CA 1
ATOM 10326 C C . ARG B 1 487 ? -16.172 20.969 7.766 1 92.5 487 ARG B C 1
ATOM 10328 O O . ARG B 1 487 ? -15.438 20.516 6.883 1 92.5 487 ARG B O 1
ATOM 10335 N N . GLU B 1 488 ? -16.781 22.031 7.629 1 95.31 488 GLU B N 1
ATOM 10336 C CA . GLU B 1 488 ? -16.547 22.891 6.461 1 95.31 488 GLU B CA 1
ATOM 10337 C C . GLU B 1 488 ? -15.148 23.5 6.504 1 95.31 488 GLU B C 1
ATOM 10339 O O . GLU B 1 488 ? -14.516 23.672 5.461 1 95.31 488 GLU B O 1
ATOM 10344 N N . ILE B 1 489 ? -14.734 23.812 7.734 1 96.38 489 ILE B N 1
ATOM 10345 C CA . ILE B 1 489 ? -13.383 24.328 7.922 1 96.38 489 ILE B CA 1
ATOM 10346 C C . ILE B 1 489 ? -12.359 23.312 7.422 1 96.38 489 ILE B C 1
ATOM 10348 O O . ILE B 1 489 ? -11.375 23.688 6.773 1 96.38 489 ILE B O 1
ATOM 10352 N N . LYS B 1 490 ? -12.633 22.094 7.664 1 95.56 490 LYS B N 1
ATOM 10353 C CA . LYS B 1 490 ? -11.75 21 7.242 1 95.56 490 LYS B CA 1
ATOM 10354 C C . LYS B 1 490 ? -11.57 21 5.727 1 95.56 490 LYS B C 1
ATOM 10356 O O . LYS B 1 490 ? -10.453 20.906 5.223 1 95.56 490 LYS B O 1
ATOM 10361 N N . VAL B 1 491 ? -12.617 21.094 5.012 1 96.88 491 VAL B N 1
ATOM 10362 C CA . VAL B 1 491 ? -12.586 21.031 3.553 1 96.88 491 VAL B CA 1
ATOM 10363 C C . VAL B 1 491 ? -11.93 22.312 3.004 1 96.88 491 VAL B C 1
ATOM 10365 O O . VAL B 1 491 ? -11.141 22.25 2.061 1 96.88 491 VAL B O 1
ATOM 10368 N N . PHE B 1 492 ? -12.32 23.422 3.619 1 97.88 492 PHE B N 1
ATOM 10369 C CA . PHE B 1 492 ? -11.75 24.688 3.168 1 97.88 492 PHE B CA 1
ATOM 10370 C C . PHE B 1 492 ? -10.242 24.703 3.354 1 97.88 492 PHE B C 1
ATOM 10372 O O . PHE B 1 492 ? -9.508 25.203 2.496 1 97.88 492 PHE B O 1
ATOM 10379 N N . ALA B 1 493 ? -9.766 24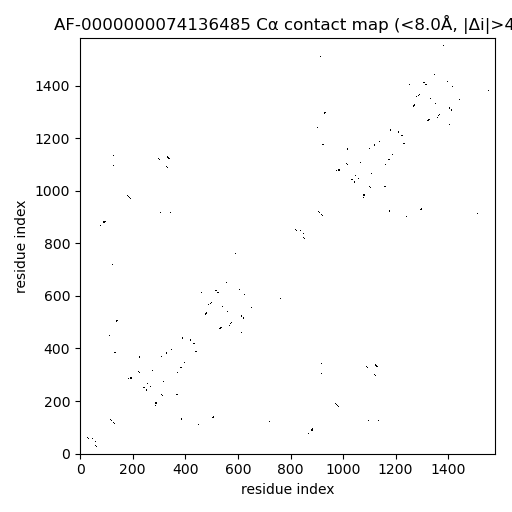.156 4.438 1 97.56 493 ALA B N 1
ATOM 10380 C CA . ALA B 1 493 ? -8.336 24.062 4.695 1 97.56 493 ALA B CA 1
ATOM 10381 C C . ALA B 1 493 ? -7.629 23.25 3.617 1 97.56 493 ALA B C 1
ATOM 10383 O O . ALA B 1 493 ? -6.488 23.547 3.252 1 97.56 493 ALA B O 1
ATOM 10384 N N . GLN B 1 494 ? -8.305 22.25 3.09 1 97.5 494 GLN B N 1
ATOM 10385 C CA . GLN B 1 494 ? -7.75 21.438 2.004 1 97.5 494 GLN B CA 1
ATOM 10386 C C . GLN B 1 494 ? -7.547 22.281 0.748 1 97.5 494 GLN B C 1
ATOM 10388 O O . GLN B 1 494 ? -6.535 22.141 0.056 1 97.5 494 GLN B O 1
ATOM 10393 N N . VAL B 1 495 ? -8.469 23.109 0.49 1 98.38 495 VAL B N 1
ATOM 10394 C CA . VAL B 1 495 ? -8.406 23.969 -0.687 1 98.38 495 VAL B CA 1
ATOM 10395 C C . VAL B 1 495 ? -7.203 24.906 -0.573 1 98.38 495 VAL B C 1
ATOM 10397 O O . VAL B 1 495 ? -6.426 25.047 -1.521 1 98.38 495 VAL B O 1
ATOM 10400 N N . LEU B 1 496 ? -7.074 25.516 0.577 1 98.31 496 LEU B N 1
ATOM 10401 C CA . LEU B 1 496 ? -5.965 26.438 0.802 1 98.31 496 LEU B CA 1
ATOM 10402 C C . LEU B 1 496 ? -4.629 25.703 0.689 1 98.31 496 LEU B C 1
ATOM 10404 O O . LEU B 1 496 ? -3.676 26.234 0.113 1 98.31 496 LEU B O 1
ATOM 10408 N N . ASN B 1 497 ? -4.59 24.531 1.238 1 97.25 497 ASN B N 1
ATOM 10409 C CA . ASN B 1 497 ? -3.367 23.734 1.181 1 97.25 497 ASN B CA 1
ATOM 10410 C C . ASN B 1 497 ? -2.951 23.453 -0.26 1 97.25 497 ASN B C 1
ATOM 10412 O O . ASN B 1 497 ? -1.771 23.562 -0.601 1 97.25 497 ASN B O 1
ATOM 10416 N N . LEU B 1 498 ? -3.896 23.062 -1.058 1 98.25 498 LEU B N 1
ATOM 10417 C CA . LEU B 1 498 ? -3.613 22.766 -2.457 1 98.25 498 LEU B CA 1
ATOM 10418 C C . LEU B 1 498 ? -3.209 24.031 -3.215 1 98.25 498 LEU B C 1
ATOM 10420 O O . LEU B 1 498 ? -2.295 23.984 -4.043 1 98.25 498 LEU B O 1
ATOM 10424 N N . LEU B 1 499 ? -3.854 25.141 -2.941 1 97.94 499 LEU B N 1
ATOM 10425 C CA . LEU B 1 499 ? -3.504 26.422 -3.543 1 97.94 499 LEU B CA 1
ATOM 10426 C C . LEU B 1 499 ? -2.057 26.797 -3.234 1 97.94 499 LEU B C 1
ATOM 10428 O O . LEU B 1 499 ? -1.295 27.156 -4.137 1 97.94 499 LEU B O 1
ATOM 10432 N N . LEU B 1 500 ? -1.726 26.703 -2.006 1 96.88 500 LEU B N 1
ATOM 10433 C CA . LEU B 1 500 ? -0.369 27.047 -1.601 1 96.88 500 LEU B CA 1
ATOM 10434 C C . LEU B 1 500 ? 0.653 26.141 -2.281 1 96.88 500 LEU B C 1
ATOM 10436 O O . LEU B 1 500 ? 1.741 26.594 -2.646 1 96.88 500 LEU B O 1
ATOM 10440 N N . THR B 1 501 ? 0.304 24.906 -2.42 1 96.56 501 THR B N 1
ATOM 10441 C CA . THR B 1 501 ? 1.189 23.953 -3.094 1 96.56 501 THR B CA 1
ATOM 10442 C C . THR B 1 501 ? 1.414 24.375 -4.547 1 96.56 501 THR B C 1
ATOM 10444 O O . THR B 1 501 ? 2.553 24.406 -5.016 1 96.56 501 THR B O 1
ATOM 10447 N N . PHE B 1 502 ? 0.329 24.703 -5.234 1 96.5 502 PHE B N 1
ATOM 10448 C CA . PHE B 1 502 ? 0.426 25.078 -6.641 1 96.5 502 PHE B CA 1
ATOM 10449 C C . PHE B 1 502 ? 1.171 26.391 -6.805 1 96.5 502 PHE B C 1
ATOM 10451 O O . PHE B 1 502 ? 1.999 26.531 -7.707 1 96.5 502 PHE B O 1
ATOM 10458 N N . TYR B 1 503 ? 0.899 27.328 -5.949 1 93.5 503 TYR B N 1
ATOM 10459 C CA . TYR B 1 503 ? 1.605 28.609 -6.012 1 93.5 503 TYR B CA 1
ATOM 10460 C C . TYR B 1 503 ? 3.1 28.422 -5.781 1 93.5 503 TYR B C 1
ATOM 10462 O O . TYR B 1 503 ? 3.924 29.031 -6.457 1 93.5 503 TYR B O 1
ATOM 10470 N N . SER B 1 504 ? 3.432 27.594 -4.836 1 90.19 504 SER B N 1
ATOM 10471 C CA . SER B 1 504 ? 4.84 27.328 -4.551 1 90.19 504 SER B CA 1
ATOM 10472 C C . SER B 1 504 ? 5.535 26.688 -5.742 1 90.19 504 SER B C 1
ATOM 10474 O O . SER B 1 504 ? 6.68 27.016 -6.059 1 90.19 504 SER B O 1
ATOM 10476 N N . LEU B 1 505 ? 4.867 25.75 -6.328 1 91.94 505 LEU B N 1
ATOM 10477 C CA . LEU B 1 505 ? 5.434 25.078 -7.496 1 91.94 505 LEU B CA 1
ATOM 10478 C C . LEU B 1 505 ? 5.637 26.078 -8.641 1 91.94 505 LEU B C 1
ATOM 10480 O O . LEU B 1 505 ? 6.68 26.062 -9.297 1 91.94 505 LEU B O 1
ATOM 10484 N N . ARG B 1 506 ? 4.672 26.891 -8.852 1 90.5 506 ARG B N 1
ATOM 10485 C CA . ARG B 1 506 ? 4.785 27.906 -9.891 1 90.5 506 ARG B CA 1
ATOM 10486 C C . ARG B 1 506 ? 5.926 28.875 -9.586 1 90.5 506 ARG B C 1
ATOM 10488 O O . ARG B 1 506 ? 6.664 29.266 -10.492 1 90.5 506 ARG B O 1
ATOM 10495 N N . TYR B 1 507 ? 5.969 29.203 -8.367 1 86.56 507 TYR B N 1
ATOM 10496 C CA . TYR B 1 507 ? 7.008 30.141 -7.957 1 86.56 507 TYR B CA 1
ATOM 10497 C C . TYR B 1 507 ? 8.391 29.547 -8.18 1 86.56 507 TYR B C 1
ATOM 10499 O O . TYR B 1 507 ? 9.328 30.266 -8.547 1 86.56 507 TYR B O 1
ATOM 10507 N N . LEU B 1 508 ? 8.602 28.297 -7.969 1 80.25 508 LEU B N 1
ATOM 10508 C CA . LEU B 1 508 ? 9.891 27.625 -8.133 1 80.25 508 LEU B CA 1
ATOM 10509 C C . LEU B 1 508 ? 10.305 27.594 -9.594 1 80.25 508 LEU B C 1
ATOM 10511 O O . LEU B 1 508 ? 11.492 27.688 -9.914 1 80.25 508 LEU B O 1
ATOM 10515 N N . ILE B 1 509 ? 9.391 27.359 -10.461 1 77.06 509 ILE B N 1
ATOM 10516 C CA . ILE B 1 509 ? 9.711 27.188 -11.875 1 77.06 509 ILE B CA 1
ATOM 10517 C C . ILE B 1 509 ? 9.852 28.547 -12.547 1 77.06 509 ILE B C 1
ATOM 10519 O O . ILE B 1 509 ? 10.781 28.766 -13.328 1 77.06 509 ILE B O 1
ATOM 10523 N N . HIS B 1 510 ? 8.961 29.406 -12.344 1 71.56 510 HIS B N 1
ATOM 10524 C CA . HIS B 1 510 ? 8.938 30.641 -13.117 1 71.56 510 HIS B CA 1
ATOM 10525 C C . HIS B 1 510 ? 9.828 31.719 -12.484 1 71.56 510 HIS B C 1
ATOM 10527 O O . HIS B 1 510 ? 10.273 32.625 -13.164 1 71.56 510 HIS B O 1
ATOM 10533 N N . LYS B 1 511 ? 10.531 31.406 -11.367 1 61.22 511 LYS B N 1
ATOM 10534 C CA . LYS B 1 511 ? 11.414 32.312 -10.625 1 61.22 511 LYS B CA 1
ATOM 10535 C C . LYS B 1 511 ? 11.18 33.75 -11.023 1 61.22 511 LYS B C 1
ATOM 10537 O O . LYS B 1 511 ? 12.016 34.625 -10.742 1 61.22 511 LYS B O 1
ATOM 10542 N N . LYS B 1 512 ? 10.266 34.031 -11.992 1 56.12 512 LYS B N 1
ATOM 10543 C CA . LYS B 1 512 ? 10.07 35.406 -12.469 1 56.12 512 LYS B CA 1
ATOM 10544 C C . LYS B 1 512 ? 9.203 36.219 -11.5 1 56.12 512 LYS B C 1
ATOM 10546 O O . LYS B 1 512 ? 8.312 35.656 -10.852 1 56.12 512 LYS B O 1
ATOM 10551 N N . LYS B 1 513 ? 9.688 37.281 -11.297 1 63.03 513 LYS B N 1
ATOM 10552 C CA . LYS B 1 513 ? 8.961 38.281 -10.484 1 63.03 513 LYS B CA 1
ATOM 10553 C C . LYS B 1 513 ? 7.598 38.594 -11.094 1 63.03 513 LYS B C 1
ATOM 10555 O O . LYS B 1 513 ? 7.512 39.25 -12.117 1 63.03 513 LYS B O 1
ATOM 10560 N N . ASN B 1 514 ? 6.664 37.75 -10.734 1 77.38 514 ASN B N 1
ATOM 10561 C CA . ASN B 1 514 ? 5.27 38 -11.078 1 77.38 514 ASN B CA 1
ATOM 10562 C C . ASN B 1 514 ? 4.477 38.5 -9.875 1 77.38 514 ASN B C 1
ATOM 10564 O O . ASN B 1 514 ? 4.176 37.75 -8.961 1 77.38 514 ASN B O 1
ATOM 10568 N N . VAL B 1 515 ? 4.184 39.812 -9.914 1 79.88 515 VAL B N 1
ATOM 10569 C CA . VAL B 1 515 ? 3.541 40.5 -8.789 1 79.88 515 VAL B CA 1
ATOM 10570 C C . VAL B 1 515 ? 2.23 39.781 -8.445 1 79.88 515 VAL B C 1
ATOM 10572 O O . VAL B 1 515 ? 1.899 39.625 -7.27 1 79.88 515 VAL B O 1
ATOM 10575 N N . ALA B 1 516 ? 1.528 39.375 -9.461 1 85 516 ALA B N 1
ATOM 10576 C CA . ALA B 1 516 ? 0.249 38.719 -9.219 1 85 516 ALA B CA 1
ATOM 10577 C C . ALA B 1 516 ? 0.44 37.406 -8.445 1 85 516 ALA B C 1
ATOM 10579 O O . ALA B 1 516 ? -0.333 37.125 -7.531 1 85 516 ALA B O 1
ATOM 10580 N N . LEU B 1 517 ? 1.413 36.656 -8.836 1 88.94 517 LEU B N 1
ATOM 10581 C CA . LEU B 1 517 ? 1.698 35.406 -8.156 1 88.94 517 LEU B CA 1
ATOM 10582 C C . LEU B 1 517 ? 2.145 35.656 -6.719 1 88.94 517 LEU B C 1
ATOM 10584 O O . LEU B 1 517 ? 1.729 34.938 -5.801 1 88.94 517 LEU B O 1
ATOM 10588 N N . GLU B 1 518 ? 2.939 36.656 -6.516 1 87.44 518 GLU B N 1
ATOM 10589 C CA . GLU B 1 518 ? 3.414 37 -5.176 1 87.44 518 GLU B CA 1
ATOM 10590 C C . GLU B 1 518 ? 2.258 37.406 -4.273 1 87.44 518 GLU B C 1
ATOM 10592 O O . GLU B 1 518 ? 2.193 37 -3.109 1 87.44 518 GLU B O 1
ATOM 10597 N N . ASN B 1 519 ? 1.398 38.188 -4.836 1 89.56 519 ASN B N 1
ATOM 10598 C CA . ASN B 1 519 ? 0.223 38.625 -4.086 1 89.56 519 ASN B CA 1
ATOM 10599 C C . ASN B 1 519 ? -0.668 37.438 -3.721 1 89.56 519 ASN B C 1
ATOM 10601 O O . ASN B 1 519 ? -1.188 37.375 -2.605 1 89.56 519 ASN B O 1
ATOM 10605 N N . ASN B 1 520 ? -0.842 36.594 -4.672 1 91.88 520 ASN B N 1
ATOM 10606 C CA . ASN B 1 520 ? -1.671 35.406 -4.426 1 91.88 520 ASN B CA 1
ATOM 10607 C C . ASN B 1 520 ? -1.078 34.531 -3.33 1 91.88 520 ASN B C 1
ATOM 10609 O O . ASN B 1 520 ? -1.809 34 -2.498 1 91.88 520 ASN B O 1
ATOM 10613 N N . ILE B 1 521 ? 0.205 34.375 -3.328 1 92.44 521 ILE B N 1
ATOM 10614 C CA . ILE B 1 521 ? 0.9 33.594 -2.322 1 92.44 521 ILE B CA 1
ATOM 10615 C C . ILE B 1 521 ? 0.679 34.188 -0.939 1 92.44 521 ILE B C 1
ATOM 10617 O O . ILE B 1 521 ? 0.22 33.5 -0.02 1 92.44 521 ILE B O 1
ATOM 10621 N N . LEU B 1 522 ? 0.949 35.469 -0.811 1 92.69 522 LEU B N 1
ATOM 10622 C CA . LEU B 1 522 ? 0.858 36.125 0.484 1 92.69 522 LEU B CA 1
ATOM 10623 C C . LEU B 1 522 ? -0.582 36.156 0.985 1 92.69 522 LEU B C 1
ATOM 10625 O O . LEU B 1 522 ? -0.835 35.906 2.166 1 92.69 522 LEU B O 1
ATOM 10629 N N . GLN B 1 523 ? -1.486 36.469 0.062 1 94.31 523 GLN B N 1
ATOM 10630 C CA . GLN B 1 523 ? -2.9 36.5 0.423 1 94.31 523 GLN B CA 1
ATOM 10631 C C . GLN B 1 523 ? -3.373 35.156 0.96 1 94.31 523 GLN B C 1
ATOM 10633 O O . GLN B 1 523 ? -4.031 35.094 2 1 94.31 523 GLN B O 1
ATOM 10638 N N . THR B 1 524 ? -3.057 34.125 0.248 1 96.56 524 THR B N 1
ATOM 10639 C CA . THR B 1 524 ? -3.486 32.781 0.645 1 96.56 524 THR B CA 1
ATOM 10640 C C . THR B 1 524 ? -2.836 32.375 1.964 1 96.56 524 THR B C 1
ATOM 10642 O O . THR B 1 524 ? -3.467 31.719 2.797 1 96.56 524 THR B O 1
ATOM 10645 N N . ILE B 1 525 ? -1.605 32.75 2.182 1 96.94 525 ILE B N 1
ATOM 10646 C CA . ILE B 1 525 ? -0.894 32.438 3.42 1 96.94 525 ILE B CA 1
ATOM 10647 C C . ILE B 1 525 ? -1.57 33.156 4.59 1 96.94 525 ILE B C 1
ATOM 10649 O O . ILE B 1 525 ? -1.833 32.531 5.629 1 96.94 525 ILE B O 1
ATOM 10653 N N . LEU B 1 526 ? -1.838 34.406 4.41 1 96 526 LEU B N 1
ATOM 10654 C CA . LEU B 1 526 ? -2.43 35.188 5.492 1 96 526 LEU B CA 1
ATOM 10655 C C . LEU B 1 526 ? -3.832 34.688 5.82 1 96 526 LEU B C 1
ATOM 10657 O O . LEU B 1 526 ? -4.211 34.594 6.992 1 96 526 LEU B O 1
ATOM 10661 N N . VAL B 1 527 ? -4.57 34.344 4.801 1 97.12 527 VAL B N 1
ATOM 10662 C CA . VAL B 1 527 ? -5.887 33.781 5.02 1 97.12 527 VAL B CA 1
ATOM 10663 C C . VAL B 1 527 ? -5.746 32.438 5.766 1 97.12 527 VAL B C 1
ATOM 10665 O O . VAL B 1 527 ? -6.539 32.125 6.66 1 97.12 527 VAL B O 1
ATOM 10668 N N . SER B 1 528 ? -4.777 31.625 5.441 1 97.62 528 SER B N 1
ATOM 10669 C CA . SER B 1 528 ? -4.523 30.344 6.094 1 97.62 528 SER B CA 1
ATOM 10670 C C . SER B 1 528 ? -4.207 30.531 7.574 1 97.62 528 SER B C 1
ATOM 10672 O O . SER B 1 528 ? -4.707 29.797 8.422 1 97.62 528 SER B O 1
ATOM 10674 N N . PHE B 1 529 ? -3.398 31.562 7.852 1 96.5 529 PHE B N 1
ATOM 10675 C CA . PHE B 1 529 ? -3.072 31.844 9.242 1 96.5 529 PHE B CA 1
ATOM 10676 C C . PHE B 1 529 ? -4.324 32.219 10.023 1 96.5 529 PHE B C 1
ATOM 10678 O O . PHE B 1 529 ? -4.539 31.75 11.141 1 96.5 529 PHE B O 1
ATOM 10685 N N . SER B 1 530 ? -5.066 33.094 9.438 1 96.38 530 SER B N 1
ATOM 10686 C CA . SER B 1 530 ? -6.289 33.531 10.102 1 96.38 530 SER B CA 1
ATOM 10687 C C . SER B 1 530 ? -7.227 32.344 10.367 1 96.38 530 SER B C 1
ATOM 10689 O O . SER B 1 530 ? -7.836 32.281 11.438 1 96.38 530 SER B O 1
ATOM 10691 N N . LEU B 1 531 ? -7.371 31.516 9.398 1 96.94 531 LEU B N 1
ATOM 10692 C CA . LEU B 1 531 ? -8.211 30.344 9.547 1 96.94 531 LEU B CA 1
ATOM 10693 C C . LEU B 1 531 ? -7.711 29.453 10.688 1 96.94 531 LEU B C 1
ATOM 10695 O O . LEU B 1 531 ? -8.5 29 11.523 1 96.94 531 LEU B O 1
ATOM 10699 N N . GLU B 1 532 ? -6.449 29.156 10.695 1 95.19 532 GLU B N 1
ATOM 10700 C CA . GLU B 1 532 ? -5.855 28.266 11.688 1 95.19 532 GLU B CA 1
ATOM 10701 C C . GLU B 1 532 ? -6.043 28.797 13.102 1 95.19 532 GLU B C 1
ATOM 10703 O O . GLU B 1 532 ? -6.453 28.062 14 1 95.19 532 GLU B O 1
ATOM 10708 N N . ILE B 1 533 ? -5.77 30.078 13.281 1 93.94 533 ILE B N 1
ATOM 10709 C CA . ILE B 1 533 ? -5.836 30.672 14.609 1 93.94 533 ILE B CA 1
ATOM 10710 C C . ILE B 1 533 ? -7.289 30.766 15.062 1 93.94 533 ILE B C 1
ATOM 10712 O O . ILE B 1 533 ? -7.613 30.438 16.203 1 93.94 533 ILE B O 1
ATOM 10716 N N . ASN B 1 534 ? -8.133 31.219 14.172 1 95.75 534 ASN B N 1
ATOM 10717 C CA . ASN B 1 534 ? -9.547 31.344 14.516 1 95.75 534 ASN B CA 1
ATOM 10718 C C . ASN B 1 534 ? -10.148 29.969 14.844 1 95.75 534 ASN B C 1
ATOM 10720 O O . ASN B 1 534 ? -10.984 29.859 15.742 1 95.75 534 ASN B O 1
ATOM 10724 N N . THR B 1 535 ? -9.773 28.969 14.133 1 96.12 535 THR B N 1
ATOM 10725 C CA . THR B 1 535 ? -10.273 27.625 14.391 1 96.12 535 THR B CA 1
ATOM 10726 C C . THR B 1 535 ? -9.805 27.125 15.758 1 96.12 535 THR B C 1
ATOM 10728 O O . THR B 1 535 ? -10.586 26.531 16.5 1 96.12 535 THR B O 1
ATOM 10731 N N . THR B 1 536 ? -8.547 27.328 16.047 1 94.25 536 THR B N 1
ATOM 10732 C CA . THR B 1 536 ? -7.988 26.891 17.312 1 94.25 536 THR B CA 1
ATOM 10733 C C . THR B 1 536 ? -8.703 27.562 18.484 1 94.25 536 THR B C 1
ATOM 10735 O O . THR B 1 536 ? -9.086 26.906 19.453 1 94.25 536 THR B O 1
ATOM 10738 N N . VAL B 1 537 ? -8.93 28.844 18.359 1 93.88 537 VAL B N 1
ATOM 10739 C CA . VAL B 1 537 ? -9.594 29.609 19.422 1 93.88 537 VAL B CA 1
ATOM 10740 C C . VAL B 1 537 ? -11.039 29.156 19.547 1 93.88 537 VAL B C 1
ATOM 10742 O O . VAL B 1 537 ? -11.539 28.984 20.672 1 93.88 537 VAL B O 1
ATOM 10745 N N . LEU B 1 538 ? -11.688 28.984 18.438 1 95.44 538 LEU B N 1
ATOM 10746 C CA . LEU B 1 538 ? -13.062 28.516 18.453 1 95.44 538 LEU B CA 1
ATOM 10747 C C . LEU B 1 538 ? -13.164 27.156 19.156 1 95.44 538 LEU B C 1
ATOM 10749 O O . LEU B 1 538 ? -14.031 26.969 20.016 1 95.44 538 LEU B O 1
ATOM 10753 N N . CYS B 1 539 ? -12.336 26.234 18.781 1 95.62 539 CYS B N 1
ATOM 10754 C CA . CYS B 1 539 ? -12.375 24.891 19.328 1 95.62 539 CYS B CA 1
ATOM 10755 C C . CYS B 1 539 ? -12.086 24.906 20.828 1 95.62 539 CYS B C 1
ATOM 10757 O O . CYS B 1 539 ? -12.688 24.156 21.594 1 95.62 539 CYS B O 1
ATOM 10759 N N . PHE B 1 540 ? -11.195 25.797 21.234 1 94.75 540 PHE B N 1
ATOM 10760 C CA . PHE B 1 540 ? -10.922 25.938 22.672 1 94.75 540 PHE B CA 1
ATOM 10761 C C . PHE B 1 540 ? -12.156 26.422 23.406 1 94.75 540 PHE B C 1
ATOM 10763 O O . PHE B 1 540 ? -12.477 25.922 24.484 1 94.75 540 PHE B O 1
ATOM 10770 N N . LYS B 1 541 ? -12.859 27.375 22.844 1 94.69 541 LYS B N 1
ATOM 10771 C CA . LYS B 1 541 ? -14.086 27.891 23.438 1 94.69 541 LYS B CA 1
ATOM 10772 C C . LYS B 1 541 ? -15.141 26.781 23.562 1 94.69 541 LYS B C 1
ATOM 10774 O O . LYS B 1 541 ? -15.828 26.688 24.578 1 94.69 541 LYS B O 1
ATOM 10779 N N . LEU B 1 542 ? -15.203 26.016 22.562 1 95.56 542 LEU B N 1
ATOM 10780 C CA . LEU B 1 542 ? -16.156 24.906 22.562 1 95.56 542 LEU B CA 1
ATOM 10781 C C . LEU B 1 542 ? -15.789 23.875 23.625 1 95.56 542 LEU B C 1
ATOM 10783 O O . LEU B 1 542 ? -16.672 23.328 24.297 1 95.56 542 LEU B O 1
ATOM 10787 N N . ASP B 1 543 ? -14.562 23.609 23.781 1 96.25 543 ASP B N 1
ATOM 10788 C CA . ASP B 1 543 ? -14.109 22.672 24.812 1 96.25 543 ASP B CA 1
ATOM 10789 C C . ASP B 1 543 ? -14.438 23.188 26.203 1 96.25 543 ASP B C 1
ATOM 10791 O O . ASP B 1 543 ? -14.812 22.422 27.094 1 96.25 543 ASP B O 1
ATOM 10795 N N . LYS B 1 544 ? -14.289 24.453 26.453 1 95.06 544 LYS B N 1
ATOM 10796 C CA . LYS B 1 544 ? -14.625 25.047 27.75 1 95.06 544 LYS B CA 1
ATOM 10797 C C . LYS B 1 544 ? -16.109 24.875 28.062 1 95.06 544 LYS B C 1
ATOM 10799 O O . LYS B 1 544 ? -16.484 24.688 29.219 1 95.06 544 LYS B O 1
ATOM 10804 N N . GLU B 1 545 ? -16.844 24.922 27.062 1 95.44 545 GLU B N 1
ATOM 10805 C CA . GLU B 1 545 ? -18.297 24.844 27.219 1 95.44 545 GLU B CA 1
ATOM 10806 C C . GLU B 1 545 ? -18.75 23.406 27.375 1 95.44 545 GLU B C 1
ATOM 10808 O O . GLU B 1 545 ? -19.594 23.109 28.234 1 95.44 545 GLU B O 1
ATOM 10813 N N . HIS B 1 546 ? -18.188 22.516 26.609 1 94.81 546 HIS B N 1
ATOM 10814 C CA . HIS B 1 546 ? -18.797 21.188 26.516 1 94.81 546 HIS B CA 1
ATOM 10815 C C . HIS B 1 546 ? -17.953 20.141 27.219 1 94.81 546 HIS B C 1
ATOM 10817 O O . HIS B 1 546 ? -18.453 19.078 27.578 1 94.81 546 HIS B O 1
ATOM 10823 N N . PHE B 1 547 ? -16.688 20.406 27.359 1 94.44 547 PHE B N 1
ATOM 10824 C CA . PHE B 1 547 ? -15.805 19.422 27.984 1 94.44 547 PHE B CA 1
ATOM 10825 C C . PHE B 1 547 ? -14.945 20.078 29.062 1 94.44 547 PHE B C 1
ATOM 10827 O O . PHE B 1 547 ? -13.719 19.969 29.031 1 94.44 547 PHE B O 1
ATOM 10834 N N . PRO B 1 548 ? -15.492 20.609 30.016 1 94.69 548 PRO B N 1
ATOM 10835 C CA . PRO B 1 548 ? -14.719 21.312 31.047 1 94.69 548 PRO B CA 1
ATOM 10836 C C . PRO B 1 548 ? -13.797 20.391 31.828 1 94.69 548 PRO B C 1
ATOM 10838 O O . PRO B 1 548 ? -12.781 20.844 32.375 1 94.69 548 PRO B O 1
ATOM 10841 N N . GLU B 1 549 ? -14.078 19.109 31.875 1 92.38 549 GLU B N 1
ATOM 10842 C CA . GLU B 1 549 ? -13.273 18.141 32.594 1 92.38 549 GLU B CA 1
ATOM 10843 C C . GLU B 1 549 ? -11.852 18.062 32.062 1 92.38 549 GLU B C 1
ATOM 10845 O O . GLU B 1 549 ? -10.914 17.734 32.781 1 92.38 549 GLU B O 1
ATOM 10850 N N . PHE B 1 550 ? -11.656 18.453 30.844 1 93.75 550 PHE B N 1
ATOM 10851 C CA . PHE B 1 550 ? -10.344 18.375 30.203 1 93.75 550 PHE B CA 1
ATOM 10852 C C . PHE B 1 550 ? -9.492 19.578 30.578 1 93.75 550 PHE B C 1
ATOM 10854 O O . PHE B 1 550 ? -8.281 19.594 30.344 1 93.75 550 PHE B O 1
ATOM 10861 N N . LEU B 1 551 ? -10.094 20.562 31.141 1 91.81 551 LEU B N 1
ATOM 10862 C CA . LEU B 1 551 ? -9.359 21.766 31.484 1 91.81 551 LEU B CA 1
ATOM 10863 C C . LEU B 1 551 ? -8.758 21.656 32.875 1 91.81 551 LEU B C 1
ATOM 10865 O O . LEU B 1 551 ? -7.961 22.516 33.281 1 91.81 551 LEU B O 1
ATOM 10869 N N . ALA B 1 552 ? -9.086 20.562 33.469 1 90 552 ALA B N 1
ATOM 10870 C CA . ALA B 1 552 ? -8.508 20.328 34.781 1 90 552 ALA B CA 1
ATOM 10871 C C . ALA B 1 552 ? -6.988 20.188 34.719 1 90 552 ALA B C 1
ATOM 10873 O O . ALA B 1 552 ? -6.461 19.625 33.75 1 90 552 ALA B O 1
ATOM 10874 N N . PRO B 1 553 ? -6.32 20.641 35.719 1 83.25 553 PRO B N 1
ATOM 10875 C CA . PRO B 1 553 ? -4.855 20.625 35.688 1 83.25 553 PRO B CA 1
ATOM 10876 C C . PRO B 1 553 ? -4.285 19.203 35.719 1 83.25 553 PRO B C 1
ATOM 10878 O O . PRO B 1 553 ? -3.166 18.984 35.25 1 83.25 553 PRO B O 1
ATOM 10881 N N . ASP B 1 554 ? -5.02 18.359 36.219 1 86.56 554 ASP B N 1
ATOM 10882 C CA . ASP B 1 554 ? -4.52 17 36.344 1 86.56 554 ASP B CA 1
ATOM 10883 C C . ASP B 1 554 ? -4.703 16.219 35.031 1 86.56 554 ASP B C 1
ATOM 10885 O O . ASP B 1 554 ? -4.168 15.117 34.875 1 86.56 554 ASP B O 1
ATOM 10889 N N . CYS B 1 555 ? -5.371 16.906 34.125 1 89.69 555 CYS B N 1
ATOM 10890 C CA . CYS B 1 555 ? -5.559 16.234 32.844 1 89.69 555 CYS B CA 1
ATOM 10891 C C . CYS B 1 555 ? -4.406 16.531 31.906 1 89.69 555 CYS B C 1
ATOM 10893 O O . CYS B 1 555 ? -4.039 17.703 31.719 1 89.69 555 CYS B O 1
ATOM 10895 N N . SER B 1 556 ? -3.873 15.484 31.312 1 88.12 556 SER B N 1
ATOM 10896 C CA . SER B 1 556 ? -2.713 15.664 30.453 1 88.12 556 SER B CA 1
ATOM 10897 C C . SER B 1 556 ? -3.094 15.531 28.984 1 88.12 556 SER B C 1
ATOM 10899 O O . SER B 1 556 ? -2.258 15.727 28.094 1 88.12 556 SER B O 1
ATOM 10901 N N . HIS B 1 557 ? -4.363 15.289 28.672 1 90.81 557 HIS B N 1
ATOM 10902 C CA . HIS B 1 557 ? -4.797 15.031 27.312 1 90.81 557 HIS B CA 1
ATOM 10903 C C . HIS B 1 557 ? -5.285 16.312 26.641 1 90.81 557 HIS B C 1
ATOM 10905 O O . HIS B 1 557 ? -5.766 17.234 27.312 1 90.81 557 HIS B O 1
ATOM 10911 N N . LEU B 1 558 ? -5.098 16.344 25.359 1 92.19 558 LEU B N 1
ATOM 10912 C CA . LEU B 1 558 ? -5.73 17.391 24.562 1 92.19 558 LEU B CA 1
ATOM 10913 C C . LEU B 1 558 ? -7.246 17.219 24.547 1 92.19 558 LEU B C 1
ATOM 10915 O O . LEU B 1 558 ? -7.742 16.094 24.422 1 92.19 558 LEU B O 1
ATOM 10919 N N . SER B 1 559 ? -7.934 18.344 24.672 1 94.5 559 SER B N 1
ATOM 10920 C CA . SER B 1 559 ? -9.391 18.281 24.672 1 94.5 559 SER B CA 1
ATOM 10921 C C . SER B 1 559 ? -9.922 17.922 23.297 1 94.5 559 SER B C 1
ATOM 10923 O O . SER B 1 559 ? -9.227 18.109 22.281 1 94.5 559 SER B O 1
ATOM 10925 N N . PRO B 1 560 ? -11.102 17.359 23.125 1 93.62 560 PRO B N 1
ATOM 10926 C CA . PRO B 1 560 ? -11.633 16.781 21.891 1 93.62 560 PRO B CA 1
ATOM 10927 C C . PRO B 1 560 ? -11.672 17.797 20.75 1 93.62 560 PRO B C 1
ATOM 10929 O O . PRO B 1 560 ? -11.227 17.484 19.641 1 93.62 560 PRO B O 1
ATOM 10932 N N . PHE B 1 561 ? -12.195 19.016 21.016 1 95.5 561 PHE B N 1
ATOM 10933 C CA . PHE B 1 561 ? -12.289 19.969 19.922 1 95.5 561 PHE B CA 1
ATOM 10934 C C . PHE B 1 561 ? -10.914 20.5 19.547 1 95.5 561 PHE B C 1
ATOM 10936 O O . PHE B 1 561 ? -10.656 20.781 18.375 1 95.5 561 PHE B O 1
ATOM 10943 N N . MET B 1 562 ? -10.055 20.625 20.516 1 94.38 562 MET B N 1
ATOM 10944 C CA . MET B 1 562 ? -8.68 21.016 20.203 1 94.38 562 MET B CA 1
ATOM 10945 C C . MET B 1 562 ? -7.988 19.969 19.344 1 94.38 562 MET B C 1
ATOM 10947 O O . MET B 1 562 ? -7.211 20.312 18.453 1 94.38 562 MET B O 1
ATOM 10951 N N . ALA B 1 563 ? -8.289 18.734 19.625 1 94.38 563 ALA B N 1
ATOM 10952 C CA . ALA B 1 563 ? -7.754 17.656 18.781 1 94.38 563 ALA B CA 1
ATOM 10953 C C . ALA B 1 563 ? -8.281 17.75 17.359 1 94.38 563 ALA B C 1
ATOM 10955 O O . ALA B 1 563 ? -7.539 17.516 16.406 1 94.38 563 ALA B O 1
ATOM 10956 N N . LEU B 1 564 ? -9.484 18.156 17.188 1 94.38 564 LEU B N 1
ATOM 10957 C CA . LEU B 1 564 ? -10.086 18.312 15.867 1 94.38 564 LEU B CA 1
ATOM 10958 C C . LEU B 1 564 ? -9.445 19.484 15.117 1 94.38 564 LEU B C 1
ATOM 10960 O O . LEU B 1 564 ? -9.25 19.406 13.906 1 94.38 564 LEU B O 1
ATOM 10964 N N . SER B 1 565 ? -9.211 20.578 15.914 1 94.06 565 SER B N 1
ATOM 10965 C CA . SER B 1 565 ? -8.562 21.719 15.281 1 94.06 565 SER B CA 1
ATOM 10966 C C . SER B 1 565 ? -7.238 21.328 14.641 1 94.06 565 SER B C 1
ATOM 10968 O O . SER B 1 565 ? -6.895 21.797 13.555 1 94.06 565 SER B O 1
ATOM 10970 N N . LEU B 1 566 ? -6.559 20.406 15.289 1 90.94 566 LEU B N 1
ATOM 10971 C CA . LEU B 1 566 ? -5.285 19.906 14.773 1 90.94 566 LEU B CA 1
ATOM 10972 C C . LEU B 1 566 ? -5.492 19.062 13.516 1 90.94 566 LEU B C 1
ATOM 10974 O O . LEU B 1 566 ? -4.781 19.234 12.523 1 90.94 566 LEU B O 1
ATOM 10978 N N . VAL B 1 567 ? -6.406 18.219 13.508 1 92.25 567 VAL B N 1
ATOM 10979 C CA . VAL B 1 567 ? -6.684 17.344 12.383 1 92.25 567 VAL B CA 1
ATOM 10980 C C . VAL B 1 567 ? -7.066 18.156 11.156 1 92.25 567 VAL B C 1
ATOM 10982 O O . VAL B 1 567 ? -6.703 17.812 10.023 1 92.25 567 VAL B O 1
ATOM 10985 N N . TYR B 1 568 ? -7.715 19.266 11.391 1 93.5 568 TYR B N 1
ATOM 10986 C CA . TYR B 1 568 ? -8.258 20.078 10.305 1 93.5 568 TYR B CA 1
ATOM 10987 C C . TYR B 1 568 ? -7.188 20.969 9.688 1 93.5 568 TYR B C 1
ATOM 10989 O O . TYR B 1 568 ? -7.258 21.297 8.508 1 93.5 568 TYR B O 1
ATOM 10997 N N . THR B 1 569 ? -6.168 21.312 10.5 1 91.31 569 THR B N 1
ATOM 10998 C CA . THR B 1 569 ? -5.348 22.406 10.008 1 91.31 569 THR B CA 1
ATOM 10999 C C . THR B 1 569 ? -3.867 22.047 10.062 1 91.31 569 THR B C 1
ATOM 11001 O O . THR B 1 569 ? -3.023 22.781 9.547 1 91.31 569 THR B O 1
ATOM 11004 N N . ASN B 1 570 ? -3.508 20.969 10.625 1 87.81 570 ASN B N 1
ATOM 11005 C CA . ASN B 1 570 ? -2.105 20.688 10.906 1 87.81 570 ASN B CA 1
ATOM 11006 C C . ASN B 1 570 ? -1.281 20.609 9.625 1 87.81 570 ASN B C 1
ATOM 11008 O O . ASN B 1 570 ? -0.078 20.875 9.641 1 87.81 570 ASN B O 1
ATOM 11012 N N . PHE B 1 571 ? -1.807 20.219 8.562 1 91.31 571 PHE B N 1
ATOM 11013 C CA . PHE B 1 571 ? -1.064 20.109 7.309 1 91.31 571 PHE B CA 1
ATOM 11014 C C . PHE B 1 571 ? -0.866 21.484 6.68 1 91.31 571 PHE B C 1
ATOM 11016 O O . PHE B 1 571 ? 0.029 21.672 5.852 1 91.31 571 PHE B O 1
ATOM 11023 N N . LEU B 1 572 ? -1.621 22.406 7.059 1 93.88 572 LEU B N 1
ATOM 11024 C CA . LEU B 1 572 ? -1.638 23.734 6.449 1 93.88 572 LEU B CA 1
ATOM 11025 C C . LEU B 1 572 ? -0.591 24.641 7.086 1 93.88 572 LEU B C 1
ATOM 11027 O O . LEU B 1 572 ? 0.102 25.375 6.391 1 93.88 572 LEU B O 1
ATOM 11031 N N . PHE B 1 573 ? -0.368 24.578 8.359 1 92.19 573 PHE B N 1
ATOM 11032 C CA . PHE B 1 573 ? 0.472 25.516 9.109 1 92.19 573 PHE B CA 1
ATOM 11033 C C . PHE B 1 573 ? 1.921 25.422 8.648 1 92.19 573 PHE B C 1
ATOM 11035 O O . PHE B 1 573 ? 2.541 26.453 8.336 1 92.19 573 PHE B O 1
ATOM 11042 N N . PRO B 1 574 ? 2.475 24.234 8.57 1 90.06 574 PRO B N 1
ATOM 11043 C CA . PRO B 1 574 ? 3.877 24.188 8.156 1 90.06 574 PRO B CA 1
ATOM 11044 C C . PRO B 1 574 ? 4.094 24.766 6.758 1 90.06 574 PRO B C 1
ATOM 11046 O O . PRO B 1 574 ? 5.102 25.438 6.508 1 90.06 574 PRO B O 1
ATOM 11049 N N . ARG B 1 575 ? 3.229 24.547 5.934 1 92.31 575 ARG B N 1
ATOM 11050 C CA . ARG B 1 575 ? 3.361 25.047 4.57 1 92.31 575 ARG B CA 1
ATOM 11051 C C . ARG B 1 575 ? 3.225 26.562 4.527 1 92.31 575 ARG B C 1
ATOM 11053 O O . ARG B 1 575 ? 4.008 27.25 3.865 1 92.31 575 ARG B O 1
ATOM 11060 N N . ALA B 1 576 ? 2.256 27.031 5.211 1 95 576 ALA B N 1
ATOM 11061 C CA . ALA B 1 576 ? 2.018 28.469 5.238 1 95 576 ALA B CA 1
ATOM 11062 C C . ALA B 1 576 ? 3.16 29.203 5.941 1 95 576 ALA B C 1
ATOM 11064 O O . ALA B 1 576 ? 3.652 30.219 5.441 1 95 576 ALA B O 1
ATOM 11065 N N . SER B 1 577 ? 3.57 28.734 7.016 1 92.25 577 SER B N 1
ATOM 11066 C CA . SER B 1 577 ? 4.578 29.422 7.816 1 92.25 577 SER B CA 1
ATOM 11067 C C . SER B 1 577 ? 5.938 29.406 7.121 1 92.25 577 SER B C 1
ATOM 11069 O O . SER B 1 577 ? 6.617 30.438 7.066 1 92.25 577 SER B O 1
ATOM 11071 N N . THR B 1 578 ? 6.273 28.281 6.633 1 88.38 578 THR B N 1
ATOM 11072 C CA . THR B 1 578 ? 7.543 28.188 5.918 1 88.38 578 THR B CA 1
ATOM 11073 C C . THR B 1 578 ? 7.504 29.016 4.641 1 88.38 578 THR B C 1
ATOM 11075 O O . THR B 1 578 ? 8.477 29.703 4.309 1 88.38 578 THR B O 1
ATOM 11078 N N . GLY B 1 579 ? 6.395 28.906 3.984 1 88.69 579 GLY B N 1
ATOM 11079 C CA . GLY B 1 579 ? 6.238 29.703 2.787 1 88.69 579 GLY B CA 1
ATOM 11080 C C . GLY B 1 579 ? 6.309 31.203 3.059 1 88.69 579 GLY B C 1
ATOM 11081 O O . GLY B 1 579 ? 6.93 31.953 2.299 1 88.69 579 GLY B O 1
ATOM 11082 N N . PHE B 1 580 ? 5.723 31.578 4.113 1 93.25 580 PHE B N 1
ATOM 11083 C CA . PHE B 1 580 ? 5.711 33 4.488 1 93.25 580 PHE B CA 1
ATOM 11084 C C . PHE B 1 580 ? 7.121 33.469 4.801 1 93.25 580 PHE B C 1
ATOM 11086 O O . PHE B 1 580 ? 7.562 34.5 4.277 1 93.25 580 PHE B O 1
ATOM 11093 N N . CYS B 1 581 ? 7.734 32.75 5.613 1 89.94 581 CYS B N 1
ATOM 11094 C CA . CYS B 1 581 ? 9.07 33.156 6.043 1 89.94 581 CYS B CA 1
ATOM 11095 C C . CYS B 1 581 ? 10.039 33.156 4.871 1 89.94 581 CYS B C 1
ATOM 11097 O O . CYS B 1 581 ? 10.82 34.094 4.711 1 89.94 581 CYS B O 1
ATOM 11099 N N . ALA B 1 582 ? 9.984 32.094 4.082 1 85.81 582 ALA B N 1
ATOM 11100 C CA . ALA B 1 582 ? 10.867 32 2.924 1 85.81 582 ALA B CA 1
ATOM 11101 C C . ALA B 1 582 ? 10.609 33.156 1.938 1 85.81 582 ALA B C 1
ATOM 11103 O O . ALA B 1 582 ? 11.547 33.781 1.435 1 85.81 582 ALA B O 1
ATOM 11104 N N . PHE B 1 583 ? 9.43 33.375 1.716 1 86.38 583 PHE B N 1
ATOM 11105 C CA . PHE B 1 583 ? 9.047 34.406 0.752 1 86.38 583 PHE B CA 1
ATOM 11106 C C . PHE B 1 583 ? 9.484 35.781 1.227 1 86.38 583 PHE B C 1
ATOM 11108 O O . PHE B 1 583 ? 10.102 36.562 0.471 1 86.38 583 PHE B O 1
ATOM 11115 N N . LEU B 1 584 ? 9.203 36.156 2.438 1 88.06 584 LEU B N 1
ATOM 11116 C CA . LEU B 1 584 ? 9.555 37.469 2.965 1 88.06 584 LEU B CA 1
ATOM 11117 C C . LEU B 1 584 ? 11.07 37.625 3.094 1 88.06 584 LEU B C 1
ATOM 11119 O O . LEU B 1 584 ? 11.617 38.688 2.783 1 88.06 584 LEU B O 1
ATOM 11123 N N . TYR B 1 585 ? 11.633 36.594 3.6 1 85.5 585 TYR B N 1
ATOM 11124 C CA . TYR B 1 585 ? 13.086 36.625 3.73 1 85.5 585 TYR B CA 1
ATOM 11125 C C . TYR B 1 585 ? 13.742 36.906 2.389 1 85.5 585 TYR B C 1
ATOM 11127 O O . TYR B 1 585 ? 14.633 37.781 2.295 1 85.5 585 TYR B O 1
ATOM 11135 N N . HIS B 1 586 ? 13.32 36.25 1.376 1 80.44 586 HIS B N 1
ATOM 11136 C CA . HIS B 1 586 ? 13.891 36.406 0.044 1 80.44 586 HIS B CA 1
ATOM 11137 C C . HIS B 1 586 ? 13.633 37.812 -0.501 1 80.44 586 HIS B C 1
ATOM 11139 O O . HIS B 1 586 ? 14.531 38.438 -1.068 1 80.44 586 HIS B O 1
ATOM 11145 N N . ARG B 1 587 ? 12.5 38.219 -0.337 1 81.19 587 ARG B N 1
ATOM 11146 C CA . ARG B 1 587 ? 12.141 39.531 -0.889 1 81.19 587 ARG B CA 1
ATOM 11147 C C . ARG B 1 587 ? 12.805 40.656 -0.112 1 81.19 587 ARG B C 1
ATOM 11149 O O . ARG B 1 587 ? 13.125 41.688 -0.679 1 81.19 587 ARG B O 1
ATOM 11156 N N . LEU B 1 588 ? 12.977 40.469 1.112 1 83.69 588 LEU B N 1
ATOM 11157 C CA . LEU B 1 588 ? 13.578 41.5 1.964 1 83.69 588 LEU B CA 1
ATOM 11158 C C . LEU B 1 588 ? 15.086 41.531 1.779 1 83.69 588 LEU B C 1
ATOM 11160 O O . LEU B 1 588 ? 15.719 42.562 2.049 1 83.69 588 LEU B O 1
ATOM 11164 N N . THR B 1 589 ? 15.641 40.469 1.324 1 80.12 589 THR B N 1
ATOM 11165 C CA . THR B 1 589 ? 17.094 40.406 1.189 1 80.12 589 THR B CA 1
ATOM 11166 C C . THR B 1 589 ? 17.516 40.594 -0.27 1 80.12 589 THR B C 1
ATOM 11168 O O . THR B 1 589 ? 18.672 40.375 -0.621 1 80.12 589 THR B O 1
ATOM 11171 N N . LEU B 1 590 ? 16.484 40.75 -0.992 1 74.56 590 LEU B N 1
ATOM 11172 C CA . LEU B 1 590 ? 16.781 41.031 -2.387 1 74.56 590 LEU B CA 1
ATOM 11173 C C . LEU B 1 590 ? 17.156 42.5 -2.557 1 74.56 590 LEU B C 1
ATOM 11175 O O . LEU B 1 590 ? 16.375 43.406 -2.199 1 74.56 590 LEU B O 1
ATOM 11179 N N . PHE B 1 591 ? 18.438 42.688 -2.953 1 69.81 591 PHE B N 1
ATOM 11180 C CA . PHE B 1 591 ? 18.922 44.031 -3.154 1 69.81 591 PHE B CA 1
ATOM 1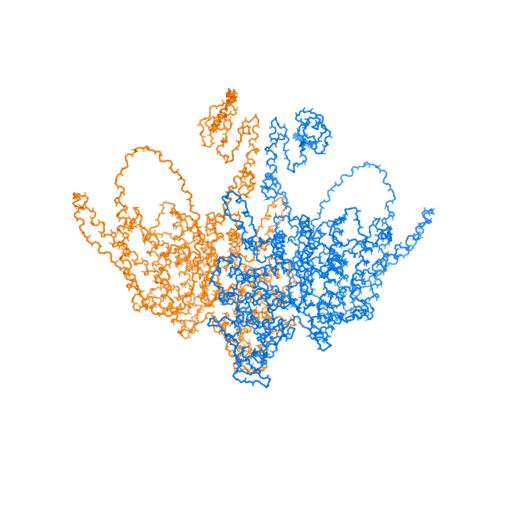1181 C C . PHE B 1 591 ? 19.078 44.344 -4.641 1 69.81 591 PHE B C 1
ATOM 11183 O O . PHE B 1 591 ? 20 43.844 -5.285 1 69.81 591 PHE B O 1
ATOM 11190 N N . GLU B 1 592 ? 18.016 44.625 -5.285 1 59.47 592 GLU B N 1
ATOM 11191 C CA . GLU B 1 592 ? 18.078 45 -6.695 1 59.47 592 GLU B CA 1
ATOM 11192 C C . GLU B 1 592 ? 17.828 46.5 -6.879 1 59.47 592 GLU B C 1
ATOM 11194 O O . GLU B 1 592 ? 17.312 47.156 -5.969 1 59.47 592 GLU B O 1
ATOM 11199 N N . LYS B 1 593 ? 18.234 47 -7.969 1 52.53 593 LYS B N 1
ATOM 11200 C CA . LYS B 1 593 ? 18.078 48.406 -8.328 1 52.53 593 LYS B CA 1
ATOM 11201 C C . LYS B 1 593 ? 16.641 48.875 -8.125 1 52.53 593 LYS B C 1
ATOM 11203 O O . LYS B 1 593 ? 15.703 48.219 -8.602 1 52.53 593 LYS B O 1
ATOM 11208 N N . GLY B 1 594 ? 16.359 49.875 -7.336 1 50.81 594 GLY B N 1
ATOM 11209 C CA . GLY B 1 594 ? 15.07 50.531 -7.168 1 50.81 594 GLY B CA 1
ATOM 11210 C C . GLY B 1 594 ? 14.195 49.875 -6.117 1 50.81 594 GLY B C 1
ATOM 11211 O O . GLY B 1 594 ? 13.109 50.344 -5.809 1 50.81 594 GLY B O 1
ATOM 11212 N N . PHE B 1 595 ? 14.672 48.75 -5.566 1 56.81 595 PHE B N 1
ATOM 11213 C CA . PHE B 1 595 ? 13.812 48.094 -4.594 1 56.81 595 PHE B CA 1
ATOM 11214 C C . PHE B 1 595 ? 14.266 48.375 -3.172 1 56.81 595 PHE B C 1
ATOM 11216 O O . PHE B 1 595 ? 15.148 47.688 -2.641 1 56.81 595 PHE B O 1
ATOM 11223 N N . TYR B 1 596 ? 13.797 49.625 -2.746 1 59.81 596 TYR B N 1
ATOM 11224 C CA . TYR B 1 596 ? 14.078 49.969 -1.36 1 59.81 596 TYR B CA 1
ATOM 11225 C C . TYR B 1 596 ? 12.844 49.812 -0.489 1 59.81 596 TYR B C 1
ATOM 11227 O O . TYR B 1 596 ? 11.727 50.125 -0.906 1 59.81 596 TYR B O 1
ATOM 11235 N N . LEU B 1 597 ? 13.008 49.062 0.555 1 61.78 597 LEU B N 1
ATOM 11236 C CA . LEU B 1 597 ? 11.93 48.781 1.49 1 61.78 597 LEU B CA 1
ATOM 11237 C C . LEU B 1 597 ? 11.273 50.094 1.976 1 61.78 597 LEU B C 1
ATOM 11239 O O . LEU B 1 597 ? 10.055 50.156 2.137 1 61.78 597 LEU B O 1
ATOM 11243 N N . LEU B 1 598 ? 12.102 51.094 2.207 1 57 598 LEU B N 1
ATOM 11244 C CA . LEU B 1 598 ? 11.617 52.375 2.766 1 57 598 LEU B CA 1
ATOM 11245 C C . LEU B 1 598 ? 10.789 53.125 1.737 1 57 598 LEU B C 1
ATOM 11247 O O . LEU B 1 598 ? 9.906 53.906 2.102 1 57 598 LEU B O 1
ATOM 11251 N N . SER B 1 599 ? 11.188 52.969 0.545 1 52.59 599 SER B N 1
ATOM 11252 C CA . SER B 1 599 ? 10.406 53.688 -0.453 1 52.59 599 SER B CA 1
ATOM 11253 C C . SER B 1 599 ? 9 53.094 -0.583 1 52.59 599 SER B C 1
ATOM 11255 O O . SER B 1 599 ? 8.07 53.781 -0.993 1 52.59 599 SER B O 1
ATOM 11257 N N . ASN B 1 600 ? 8.789 51.938 -0.256 1 52.5 600 ASN B N 1
ATOM 11258 C CA . ASN B 1 600 ? 7.52 51.219 -0.425 1 52.5 600 ASN B CA 1
ATOM 11259 C C . ASN B 1 600 ? 6.676 51.281 0.844 1 52.5 600 ASN B C 1
ATOM 11261 O O . ASN B 1 600 ? 5.59 50.688 0.896 1 52.5 600 ASN B O 1
ATOM 11265 N N . ILE B 1 601 ? 7.168 51.781 1.896 1 46.91 601 ILE B N 1
ATOM 11266 C CA . ILE B 1 601 ? 6.449 51.812 3.164 1 46.91 601 ILE B CA 1
ATOM 11267 C C . ILE B 1 601 ? 5.512 53.031 3.182 1 46.91 601 ILE B C 1
ATOM 11269 O O . ILE B 1 601 ? 5.934 54.156 3.502 1 46.91 601 ILE B O 1
ATOM 11273 N N . ASN B 1 602 ? 4.809 53.281 2.205 1 44.09 602 ASN B N 1
ATOM 11274 C CA . ASN B 1 602 ? 3.812 54.281 2.59 1 44.09 602 ASN B CA 1
ATOM 11275 C C . ASN B 1 602 ? 2.98 53.812 3.779 1 44.09 602 ASN B C 1
ATOM 11277 O O . ASN B 1 602 ? 2.246 52.844 3.68 1 44.09 602 ASN B O 1
ATOM 11281 N N . GLU B 1 603 ? 3.309 54.156 4.984 1 43.94 603 GLU B N 1
ATOM 11282 C CA . GLU B 1 603 ? 2.701 53.844 6.277 1 43.94 603 GLU B CA 1
ATOM 11283 C C . GLU B 1 603 ? 1.187 53.719 6.156 1 43.94 603 GLU B C 1
ATOM 11285 O O . GLU B 1 603 ? 0.576 52.875 6.828 1 43.94 603 GLU B O 1
ATOM 11290 N N . GLN B 1 604 ? 0.507 54.656 5.574 1 44.69 604 GLN B N 1
ATOM 11291 C CA . GLN B 1 604 ? -0.945 54.781 5.641 1 44.69 604 GLN B CA 1
ATOM 11292 C C . GLN B 1 604 ? -1.632 53.625 4.941 1 44.69 604 GLN B C 1
ATOM 11294 O O . GLN B 1 604 ? -2.73 53.219 5.328 1 44.69 604 GLN B O 1
ATOM 11299 N N . GLU B 1 605 ? -1.168 53.156 3.91 1 47.81 605 GLU B N 1
ATOM 11300 C CA . GLU B 1 605 ? -1.862 52.156 3.113 1 47.81 605 GLU B CA 1
ATOM 11301 C C . GLU B 1 605 ? -1.648 50.75 3.686 1 47.81 605 GLU B C 1
ATOM 11303 O O . GLU B 1 605 ? -2.232 49.781 3.199 1 47.81 605 GLU B O 1
ATOM 11308 N N . ALA B 1 606 ? -0.762 50.594 4.543 1 47.91 606 ALA B N 1
ATOM 11309 C CA . ALA B 1 606 ? -0.343 49.344 5.156 1 47.91 606 ALA B CA 1
ATOM 11310 C C . ALA B 1 606 ? -1.479 48.719 5.961 1 47.91 606 ALA B C 1
ATOM 11312 O O . ALA B 1 606 ? -1.552 47.5 6.098 1 47.91 606 ALA B O 1
ATOM 11313 N N . THR B 1 607 ? -2.35 49.594 6.664 1 52.16 607 THR B N 1
ATOM 11314 C CA . THR B 1 607 ? -3.143 49.125 7.797 1 52.16 607 THR B CA 1
ATOM 11315 C C . THR B 1 607 ? -4.395 48.406 7.316 1 52.16 607 THR B C 1
ATOM 11317 O O . THR B 1 607 ? -5.059 47.719 8.094 1 52.16 607 THR B O 1
ATOM 11320 N N . ASN B 1 608 ? -4.738 48.438 6.051 1 63.56 608 ASN B N 1
ATOM 11321 C CA . ASN B 1 608 ? -6.039 47.781 5.98 1 63.56 608 ASN B CA 1
ATOM 11322 C C . ASN B 1 608 ? -6.105 46.781 4.824 1 63.56 608 ASN B C 1
ATOM 11324 O O . ASN B 1 608 ? -6.762 47.062 3.816 1 63.56 608 ASN B O 1
ATOM 11328 N N . TRP B 1 609 ? -5.25 45.75 4.93 1 81.62 609 TRP B N 1
ATOM 11329 C CA . TRP B 1 609 ? -5.312 44.719 3.893 1 81.62 609 TRP B CA 1
ATOM 11330 C C . TRP B 1 609 ? -6.516 43.812 4.098 1 81.62 609 TRP B C 1
ATOM 11332 O O . TRP B 1 609 ? -6.746 43.312 5.207 1 81.62 609 TRP B O 1
ATOM 11342 N N . ASP B 1 610 ? -7.266 43.531 3.039 1 87 610 ASP B N 1
ATOM 11343 C CA . ASP B 1 610 ? -8.523 42.812 3.094 1 87 610 ASP B CA 1
ATOM 11344 C C . ASP B 1 610 ? -8.297 41.312 2.988 1 87 610 ASP B C 1
ATOM 11346 O O . ASP B 1 610 ? -7.832 40.812 1.957 1 87 610 ASP B O 1
ATOM 11350 N N . LEU B 1 611 ? -8.648 40.562 4 1 92.38 611 LEU B N 1
ATOM 11351 C CA . LEU B 1 611 ? -8.5 39.125 4 1 92.38 611 LEU B CA 1
ATOM 11352 C C . LEU B 1 611 ? -9.844 38.438 3.746 1 92.38 611 LEU B C 1
ATOM 11354 O O . LEU B 1 611 ? -9.984 37.25 3.998 1 92.38 611 LEU B O 1
ATOM 11358 N N . SER B 1 612 ? -10.859 39.156 3.24 1 92 612 SER B N 1
ATOM 11359 C CA . SER B 1 612 ? -12.203 38.625 3.059 1 92 612 SER B CA 1
ATOM 11360 C C . SER B 1 612 ? -12.344 37.938 1.701 1 92 612 SER B C 1
ATOM 11362 O O . SER B 1 612 ? -13.398 37.406 1.38 1 92 612 SER B O 1
ATOM 11364 N N . THR B 1 613 ? -11.289 37.938 0.966 1 91.56 613 THR B N 1
ATOM 11365 C CA . THR B 1 613 ? -11.312 37.312 -0.351 1 91.56 613 THR B CA 1
ATOM 11366 C C . THR B 1 613 ? -9.945 36.75 -0.706 1 91.56 613 THR B C 1
ATOM 11368 O O . THR B 1 613 ? -8.938 37.125 -0.114 1 91.56 613 THR B O 1
ATOM 11371 N N . LEU B 1 614 ? -9.953 35.812 -1.639 1 93.81 614 LEU B N 1
ATOM 11372 C CA . LEU B 1 614 ? -8.695 35.25 -2.145 1 93.81 614 LEU B CA 1
ATOM 11373 C C . LEU B 1 614 ? -8.266 35.969 -3.42 1 93.81 614 LEU B C 1
ATOM 11375 O O . LEU B 1 614 ? -7.133 35.812 -3.875 1 93.81 614 LEU B O 1
ATOM 11379 N N . ASN B 1 615 ? -9.164 36.781 -3.883 1 88.19 615 ASN B N 1
ATOM 11380 C CA . ASN B 1 615 ? -8.883 37.531 -5.105 1 88.19 615 ASN B CA 1
ATOM 11381 C C . ASN B 1 615 ? -8.344 38.938 -4.805 1 88.19 615 ASN B C 1
ATOM 11383 O O . ASN B 1 615 ? -8.977 39.688 -4.078 1 88.19 615 ASN B O 1
ATOM 11387 N N . ILE B 1 616 ? -7.191 39.125 -5.27 1 83 616 ILE B N 1
ATOM 11388 C CA . ILE B 1 616 ? -6.594 40.469 -5.113 1 83 616 ILE B CA 1
ATOM 11389 C C . ILE B 1 616 ? -6.613 41.188 -6.453 1 83 616 ILE B C 1
ATOM 11391 O O . ILE B 1 616 ? -6.242 40.625 -7.484 1 83 616 ILE B O 1
ATOM 11395 N N . PRO B 1 617 ? -6.973 42.438 -6.332 1 74.44 617 PRO B N 1
ATOM 11396 C CA . PRO B 1 617 ? -6.922 43.188 -7.574 1 74.44 617 PRO B CA 1
ATOM 11397 C C . PRO B 1 617 ? -5.504 43.312 -8.133 1 74.44 617 PRO B C 1
ATOM 11399 O O . PRO B 1 617 ? -4.547 43.469 -7.363 1 74.44 617 PRO B O 1
ATOM 11402 N N . LEU B 1 618 ? -5.387 43.25 -9.375 1 69.25 618 LEU B N 1
ATOM 11403 C CA . LEU B 1 618 ? -4.109 43.219 -10.078 1 69.25 618 LEU B CA 1
ATOM 11404 C C . LEU B 1 618 ? -3.314 44.5 -9.82 1 69.25 618 LEU B C 1
ATOM 11406 O O . LEU B 1 618 ? -2.084 44.5 -9.922 1 69.25 618 LEU B O 1
ATOM 11410 N N . ASN B 1 619 ? -3.951 45.5 -9.492 1 65.94 619 ASN B N 1
ATOM 11411 C CA . ASN B 1 619 ? -3.281 46.781 -9.359 1 65.94 619 ASN B CA 1
ATOM 11412 C C . ASN B 1 619 ? -2.811 47.031 -7.922 1 65.94 619 ASN B C 1
ATOM 11414 O O . ASN B 1 619 ? -2.283 48.094 -7.605 1 65.94 619 ASN B O 1
ATOM 11418 N N . LYS B 1 620 ? -2.949 46.094 -7.219 1 71.69 620 LYS B N 1
ATOM 11419 C CA . LYS B 1 620 ? -2.576 46.25 -5.82 1 71.69 620 LYS B CA 1
ATOM 11420 C C . LYS B 1 620 ? -1.442 45.312 -5.43 1 71.69 620 LYS B C 1
ATOM 11422 O O . LYS B 1 620 ? -1.461 44.125 -5.785 1 71.69 620 LYS B O 1
ATOM 11427 N N . ASP B 1 621 ? -0.354 45.906 -4.871 1 75.38 621 ASP B N 1
ATOM 11428 C CA . ASP B 1 621 ? 0.77 45.125 -4.363 1 75.38 621 ASP B CA 1
ATOM 11429 C C . ASP B 1 621 ? 0.802 45.156 -2.836 1 75.38 621 ASP B C 1
ATOM 11431 O O . ASP B 1 621 ? 0.669 46.219 -2.217 1 75.38 621 ASP B O 1
ATOM 11435 N N . ILE B 1 622 ? 0.848 44 -2.318 1 77.5 622 ILE B N 1
ATOM 11436 C CA . ILE B 1 622 ? 0.934 43.938 -0.863 1 77.5 622 ILE B CA 1
ATOM 11437 C C . ILE B 1 622 ? 2.34 44.344 -0.413 1 77.5 622 ILE B C 1
ATOM 11439 O O . ILE B 1 622 ? 3.328 43.75 -0.878 1 77.5 622 ILE B O 1
ATOM 11443 N N . ASN B 1 623 ? 2.271 45.312 0.425 1 81.5 623 ASN B N 1
ATOM 11444 C CA . ASN B 1 623 ? 3.533 45.719 1.028 1 81.5 623 ASN B CA 1
ATOM 11445 C C . ASN B 1 623 ? 4.066 44.656 1.99 1 81.5 623 ASN B C 1
ATOM 11447 O O . ASN B 1 623 ? 3.316 44.125 2.801 1 81.5 623 ASN B O 1
ATOM 11451 N N . LEU B 1 624 ? 5.312 44.344 1.932 1 85.56 624 LEU B N 1
ATOM 11452 C CA . LEU B 1 624 ? 5.93 43.312 2.725 1 85.56 624 LEU B CA 1
ATOM 11453 C C . LEU B 1 624 ? 5.84 43.625 4.215 1 85.56 624 LEU B C 1
ATOM 11455 O O . LEU B 1 624 ? 5.648 42.719 5.035 1 85.56 624 LEU B O 1
ATOM 11459 N N . LEU B 1 625 ? 5.973 44.844 4.543 1 86.25 625 LEU B N 1
ATOM 11460 C CA . LEU B 1 625 ? 5.891 45.25 5.945 1 86.25 625 LEU B CA 1
ATOM 11461 C C . LEU B 1 625 ? 4.461 45.125 6.461 1 86.25 625 LEU B C 1
ATOM 11463 O O . LEU B 1 625 ? 4.246 44.75 7.617 1 86.25 625 LEU B O 1
ATOM 11467 N N . SER B 1 626 ? 3.566 45.438 5.59 1 86.19 626 SER B N 1
ATOM 11468 C CA . SER B 1 626 ? 2.164 45.281 5.945 1 86.19 626 SER B CA 1
ATOM 11469 C C . SER B 1 626 ? 1.833 43.812 6.152 1 86.19 626 SER B C 1
ATOM 11471 O O . SER B 1 626 ? 1.104 43.438 7.082 1 86.19 626 SER B O 1
ATOM 11473 N N . ALA B 1 627 ? 2.336 43 5.27 1 91.19 627 ALA B N 1
ATOM 11474 C CA . ALA B 1 627 ? 2.119 41.562 5.398 1 91.19 627 ALA B CA 1
ATOM 11475 C C . ALA B 1 627 ? 2.676 41.062 6.723 1 91.19 627 ALA B C 1
ATOM 11477 O O . ALA B 1 627 ? 2.043 40.219 7.387 1 91.19 627 ALA B O 1
ATOM 11478 N N . PHE B 1 628 ? 3.811 41.5 7.105 1 92.62 628 PHE B N 1
ATOM 11479 C CA . PHE B 1 628 ? 4.434 41.094 8.359 1 92.62 628 PHE B CA 1
ATOM 11480 C C . PHE B 1 628 ? 3.615 41.562 9.555 1 92.62 628 PHE B C 1
ATOM 11482 O O . PHE B 1 628 ? 3.469 40.844 10.539 1 92.62 628 PHE B O 1
ATOM 11489 N N . LYS B 1 629 ? 3.174 42.75 9.469 1 90.88 629 LYS B N 1
ATOM 11490 C CA . LYS B 1 629 ? 2.357 43.281 10.555 1 90.88 629 LYS B CA 1
ATOM 11491 C C . LYS B 1 629 ? 1.074 42.469 10.727 1 90.88 629 LYS B C 1
ATOM 11493 O O . LYS B 1 629 ? 0.685 42.125 11.852 1 90.88 629 LYS B O 1
ATOM 11498 N N . ILE B 1 630 ? 0.423 42.188 9.633 1 92.19 630 ILE B N 1
ATOM 11499 C CA . ILE B 1 630 ? -0.796 41.406 9.672 1 92.19 630 ILE B CA 1
ATOM 11500 C C . ILE B 1 630 ? -0.496 40.031 10.289 1 92.19 630 ILE B C 1
ATOM 11502 O O . ILE B 1 630 ? -1.251 39.562 11.133 1 92.19 630 ILE B O 1
ATOM 11506 N N . TYR B 1 631 ? 0.567 39.438 9.805 1 93.94 631 TYR B N 1
ATOM 11507 C CA . TYR B 1 631 ? 1.033 38.156 10.344 1 93.94 631 TYR B CA 1
ATOM 11508 C C . TYR B 1 631 ? 1.212 38.25 11.859 1 93.94 631 TYR B C 1
ATOM 11510 O O . TYR B 1 631 ? 0.718 37.406 12.594 1 93.94 631 TYR B O 1
ATOM 11518 N N . SER B 1 632 ? 1.839 39.219 12.336 1 91.38 632 SER B N 1
ATOM 11519 C CA . SER B 1 632 ? 2.102 39.406 13.758 1 91.38 632 SER B CA 1
ATOM 11520 C C . SER B 1 632 ? 0.806 39.594 14.539 1 91.38 632 SER B C 1
ATOM 11522 O O . SER B 1 632 ? 0.628 39.031 15.617 1 91.38 632 SER B O 1
ATOM 11524 N N . ASP B 1 633 ? -0.068 40.375 13.977 1 90.25 633 ASP B N 1
ATOM 11525 C CA . ASP B 1 633 ? -1.344 40.625 14.625 1 90.25 633 ASP B CA 1
ATOM 11526 C C . ASP B 1 633 ? -2.172 39.375 14.766 1 90.25 633 ASP B C 1
ATOM 11528 O O . ASP B 1 633 ? -2.844 39.156 15.781 1 90.25 633 ASP B O 1
ATOM 11532 N N . ILE B 1 634 ? -2.16 38.562 13.758 1 91.62 634 ILE B N 1
ATOM 11533 C CA . ILE B 1 634 ? -2.912 37.312 13.766 1 91.62 634 ILE B CA 1
ATOM 11534 C C . ILE B 1 634 ? -2.398 36.406 14.891 1 91.62 634 ILE B C 1
ATOM 11536 O O . ILE B 1 634 ? -3.186 35.875 15.656 1 91.62 634 ILE B O 1
ATOM 11540 N N . PHE B 1 635 ? -1.113 36.312 15.047 1 90.25 635 PHE B N 1
ATOM 11541 C CA . PHE B 1 635 ? -0.544 35.344 15.977 1 90.25 635 PHE B CA 1
ATOM 11542 C C . PHE B 1 635 ? -0.518 35.906 17.391 1 90.25 635 PHE B C 1
ATOM 11544 O O . PHE B 1 635 ? -0.409 35.156 18.359 1 90.25 635 PHE B O 1
ATOM 11551 N N . ASP B 1 636 ? -0.608 37.125 17.516 1 86.5 636 ASP B N 1
ATOM 11552 C CA . ASP B 1 636 ? -0.675 37.719 18.844 1 86.5 636 ASP B CA 1
ATOM 11553 C C . ASP B 1 636 ? -1.934 37.281 19.578 1 86.5 636 ASP B C 1
ATOM 11555 O O . ASP B 1 636 ? -1.994 37.344 20.812 1 86.5 636 ASP B O 1
ATOM 11559 N N . LYS B 1 637 ? -2.84 36.781 18.859 1 77.38 637 LYS B N 1
ATOM 11560 C CA . LYS B 1 637 ? -4.031 36.219 19.5 1 77.38 637 LYS B CA 1
ATOM 11561 C C . LYS B 1 637 ? -3.695 34.969 20.297 1 77.38 637 LYS B C 1
ATOM 11563 O O . LYS B 1 637 ? -4.434 34.594 21.219 1 77.38 637 LYS B O 1
ATOM 11568 N N . TRP B 1 638 ? -2.641 34.25 19.938 1 75.94 638 TRP B N 1
ATOM 11569 C CA . TRP B 1 638 ? -2.18 33.094 20.703 1 75.94 638 TRP B CA 1
ATOM 11570 C C . TRP B 1 638 ? -1.418 33.531 21.938 1 75.94 638 TRP B C 1
ATOM 11572 O O . TRP B 1 638 ? -1.446 32.875 22.969 1 75.94 638 TRP B O 1
ATOM 11582 N N . SER B 1 639 ? -0.746 34.656 21.844 1 64.62 639 SER B N 1
ATOM 11583 C CA . SER B 1 639 ? 0.275 35.031 22.828 1 64.62 639 SER B CA 1
ATOM 11584 C C . SER B 1 639 ? -0.268 36 23.859 1 64.62 639 SER B C 1
ATOM 11586 O O . SER B 1 639 ? 0.377 36.25 24.891 1 64.62 639 SER B O 1
ATOM 11588 N N . THR B 1 640 ? -1.392 36.469 23.594 1 58.69 640 THR B N 1
ATOM 11589 C CA . THR B 1 640 ? -1.763 37.531 24.531 1 58.69 640 THR B CA 1
ATOM 11590 C C . THR B 1 640 ? -1.958 36.969 25.922 1 58.69 640 THR B C 1
ATOM 11592 O O . THR B 1 640 ? -2.326 35.812 26.078 1 58.69 640 THR B O 1
ATOM 11595 N N . ASP B 1 641 ? -1.343 37.625 26.922 1 55.5 641 ASP B N 1
ATOM 11596 C CA . ASP B 1 641 ? -1.394 37.312 28.344 1 55.5 641 ASP B CA 1
ATOM 11597 C C . ASP B 1 641 ? -2.797 36.875 28.766 1 55.5 641 ASP B C 1
ATOM 11599 O O . ASP B 1 641 ? -2.959 36.125 29.734 1 55.5 641 ASP B O 1
ATOM 11603 N N . ASN B 1 642 ? -3.766 37.219 27.984 1 58.69 642 ASN B N 1
ATOM 11604 C CA . ASN B 1 642 ? -5.152 36.875 28.312 1 58.69 642 ASN B CA 1
ATOM 11605 C C . ASN B 1 642 ? -5.508 35.469 27.938 1 58.69 642 ASN B C 1
ATOM 11607 O O . ASN B 1 642 ? -6.582 34.969 28.281 1 58.69 642 ASN B O 1
ATOM 11611 N N . ASN B 1 643 ? -4.551 34.75 27.359 1 77.94 643 ASN B N 1
ATOM 11612 C CA . ASN B 1 643 ? -4.969 33.406 26.906 1 77.94 643 ASN B CA 1
ATOM 11613 C C . ASN B 1 643 ? -4.105 32.312 27.516 1 77.94 643 ASN B C 1
ATOM 11615 O O . ASN B 1 643 ? -3.703 31.375 26.828 1 77.94 643 ASN B O 1
ATOM 11619 N N . LYS B 1 644 ? -3.904 32.406 28.797 1 80.75 644 LYS B N 1
ATOM 11620 C CA . LYS B 1 644 ? -3.072 31.469 29.516 1 80.75 644 LYS B CA 1
ATOM 11621 C C . LYS B 1 644 ? -3.668 30.062 29.453 1 80.75 644 LYS B C 1
ATOM 11623 O O . LYS B 1 644 ? -2.936 29.078 29.328 1 80.75 644 LYS B O 1
ATOM 11628 N N . GLU B 1 645 ? -4.918 30.031 29.5 1 86.94 645 GLU B N 1
ATOM 11629 C CA . GLU B 1 645 ? -5.578 28.734 29.484 1 86.94 645 GLU B CA 1
ATOM 11630 C C . GLU B 1 645 ? -5.406 28.047 28.125 1 86.94 645 GLU B C 1
ATOM 11632 O O . GLU B 1 645 ? -5.172 26.844 28.062 1 86.94 645 GLU B O 1
ATOM 11637 N N . LEU B 1 646 ? -5.535 28.844 27.141 1 90.12 646 LEU B N 1
ATOM 11638 C CA . LEU B 1 646 ? -5.348 28.312 25.797 1 90.12 646 LEU B CA 1
ATOM 11639 C C . LEU B 1 646 ? -3.918 27.812 25.609 1 90.12 646 LEU B C 1
ATOM 11641 O O . LEU B 1 646 ? -3.701 26.719 25.062 1 90.12 646 LEU B O 1
ATOM 11645 N N . ARG B 1 647 ? -3.014 28.453 26.062 1 85.69 647 ARG B N 1
ATOM 11646 C CA . ARG B 1 647 ? -1.608 28.094 25.938 1 85.69 647 ARG B CA 1
ATOM 11647 C C . ARG B 1 647 ? -1.312 26.812 26.719 1 85.69 647 ARG B C 1
ATOM 11649 O O . ARG B 1 647 ? -0.542 25.953 26.25 1 85.69 647 ARG B O 1
ATOM 11656 N N . SER B 1 648 ? -1.885 26.766 27.875 1 86.81 648 SER B N 1
ATOM 11657 C CA . SER B 1 648 ? -1.717 25.562 28.672 1 86.81 648 SER B CA 1
ATOM 11658 C C . SER B 1 648 ? -2.252 24.328 27.938 1 86.81 648 SER B C 1
ATOM 11660 O O . SER B 1 648 ? -1.633 23.266 27.969 1 86.81 648 SER B O 1
ATOM 11662 N N . MET B 1 649 ? -3.355 24.531 27.328 1 90.81 649 MET B N 1
ATOM 11663 C CA . MET B 1 649 ? -3.941 23.453 26.562 1 90.81 649 MET B CA 1
ATOM 11664 C C . MET B 1 649 ? -3.062 23.094 25.359 1 90.81 649 MET B C 1
ATOM 11666 O O . MET B 1 649 ? -2.832 21.906 25.078 1 90.81 649 MET B O 1
ATOM 11670 N N . MET B 1 650 ? -2.566 24.062 24.688 1 89.12 650 MET B N 1
ATOM 11671 C CA . MET B 1 650 ? -1.747 23.844 23.484 1 89.12 650 MET B CA 1
ATOM 11672 C C . MET B 1 650 ? -0.435 23.156 23.844 1 89.12 650 MET B C 1
ATOM 11674 O O . MET B 1 650 ? 0.108 22.391 23.047 1 89.12 650 MET B O 1
ATOM 11678 N N . SER B 1 651 ? 0.045 23.312 25.062 1 86.12 651 SER B N 1
ATOM 11679 C CA . SER B 1 651 ? 1.318 22.75 25.5 1 86.12 651 SER B CA 1
ATOM 11680 C C . SER B 1 651 ? 1.217 21.234 25.688 1 86.12 651 SER B C 1
ATOM 11682 O O . SER B 1 651 ? 2.234 20.547 25.781 1 86.12 651 SER B O 1
ATOM 11684 N N . ARG B 1 652 ? -0.008 20.797 25.578 1 88.25 652 ARG B N 1
ATOM 11685 C CA . ARG B 1 652 ? -0.225 19.375 25.781 1 88.25 652 ARG B CA 1
ATOM 11686 C C . ARG B 1 652 ? -0.051 18.609 24.484 1 88.25 652 ARG B C 1
ATOM 11688 O O . ARG B 1 652 ? -0.016 17.375 24.484 1 88.25 652 ARG B O 1
ATOM 11695 N N . SER B 1 653 ? 0.065 19.312 23.406 1 88.44 653 SER B N 1
ATOM 11696 C CA . SER B 1 653 ? 0.258 18.703 22.094 1 88.44 653 SER B CA 1
ATOM 11697 C C . SER B 1 653 ? 1.641 19.031 21.531 1 88.44 653 SER B C 1
ATOM 11699 O O . SER B 1 653 ? 2.033 20.188 21.469 1 88.44 653 SER B O 1
ATOM 11701 N N . TYR B 1 654 ? 2.35 17.969 21.172 1 85.31 654 TYR B N 1
ATOM 11702 C CA . TYR B 1 654 ? 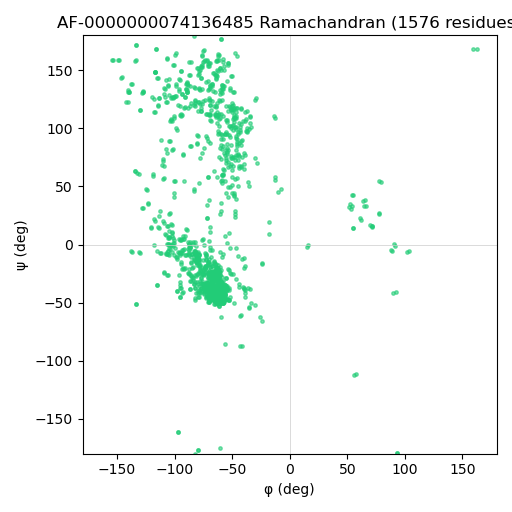3.672 18.156 20.578 1 85.31 654 TYR B CA 1
ATOM 11703 C C . TYR B 1 654 ? 3.602 19.047 19.344 1 85.31 654 TYR B C 1
ATOM 11705 O O . TYR B 1 654 ? 4.422 19.953 19.188 1 85.31 654 TYR B O 1
ATOM 11713 N N . THR B 1 655 ? 2.67 18.875 18.531 1 86.62 655 THR B N 1
ATOM 11714 C CA . THR B 1 655 ? 2.537 19.609 17.266 1 86.62 655 THR B CA 1
ATOM 11715 C C . THR B 1 655 ? 2.27 21.078 17.531 1 86.62 655 THR B C 1
ATOM 11717 O O . THR B 1 655 ? 2.852 21.953 16.859 1 86.62 655 THR B O 1
ATOM 11720 N N . LEU B 1 656 ? 1.414 21.359 18.438 1 87.12 656 LEU B N 1
ATOM 11721 C CA . LEU B 1 656 ? 1.087 22.75 18.734 1 87.12 656 LEU B CA 1
ATOM 11722 C C . LEU B 1 656 ? 2.277 23.469 19.359 1 87.12 656 LEU B C 1
ATOM 11724 O O . LEU B 1 656 ? 2.512 24.656 19.078 1 87.12 656 LEU B O 1
ATOM 11728 N N . VAL B 1 657 ? 3.023 22.75 20.094 1 84.81 657 VAL B N 1
ATOM 11729 C CA . VAL B 1 657 ? 4.223 23.328 20.703 1 84.81 657 VAL B CA 1
ATOM 11730 C C . VAL B 1 657 ? 5.234 23.672 19.609 1 84.81 657 VAL B C 1
ATOM 11732 O O . VAL B 1 657 ? 5.848 24.734 19.641 1 84.81 657 VAL B O 1
ATOM 11735 N N . ILE B 1 658 ? 5.348 22.781 18.672 1 84.06 658 ILE B N 1
ATOM 11736 C CA . ILE B 1 658 ? 6.285 23.016 17.578 1 84.06 658 ILE B CA 1
ATOM 11737 C C . ILE B 1 658 ? 5.801 24.188 16.734 1 84.06 658 ILE B C 1
ATOM 11739 O O . ILE B 1 658 ? 6.605 25 16.281 1 84.06 658 ILE B O 1
ATOM 11743 N N . ASN B 1 659 ? 4.562 24.281 16.531 1 85.12 659 ASN B N 1
ATOM 11744 C CA . ASN B 1 659 ? 4.016 25.375 15.742 1 85.12 659 ASN B CA 1
ATOM 11745 C C . ASN B 1 659 ? 4.289 26.734 16.406 1 85.12 659 ASN B C 1
ATOM 11747 O O . ASN B 1 659 ? 4.664 27.688 15.734 1 85.12 659 ASN B O 1
ATOM 11751 N N . ILE B 1 660 ? 4.145 26.766 17.672 1 83.38 660 ILE B N 1
ATOM 11752 C CA . ILE B 1 660 ? 4.383 28 18.422 1 83.38 660 ILE B CA 1
ATOM 11753 C C . ILE B 1 660 ? 5.867 28.359 18.375 1 83.38 660 ILE B C 1
ATOM 11755 O O . ILE B 1 660 ? 6.227 29.516 18.188 1 83.38 660 ILE B O 1
ATOM 11759 N N . ALA B 1 661 ? 6.617 27.328 18.547 1 82 661 ALA B N 1
ATOM 11760 C CA . ALA B 1 661 ? 8.062 27.562 18.516 1 82 661 ALA B CA 1
ATOM 11761 C C . ALA B 1 661 ? 8.508 28.062 17.141 1 82 661 ALA B C 1
ATOM 11763 O O . ALA B 1 661 ? 9.328 28.984 17.062 1 82 661 ALA B O 1
ATOM 11764 N N . LEU B 1 662 ? 8.023 27.469 16.125 1 84.12 662 LEU B N 1
ATOM 11765 C CA . LEU B 1 662 ? 8.391 27.875 14.773 1 84.12 662 LEU B CA 1
ATOM 11766 C C . LEU B 1 662 ? 7.922 29.297 14.492 1 84.12 662 LEU B C 1
ATOM 11768 O O . LEU B 1 662 ? 8.641 30.094 13.875 1 84.12 662 LEU B O 1
ATOM 11772 N N . GLU B 1 663 ? 6.758 29.531 14.891 1 87.38 663 GLU B N 1
ATOM 11773 C CA . GLU B 1 663 ? 6.25 30.891 14.703 1 87.38 663 GLU B CA 1
ATOM 11774 C C . GLU B 1 663 ? 7.137 31.922 15.391 1 87.38 663 GLU B C 1
ATOM 11776 O O . GLU B 1 663 ? 7.449 32.969 14.82 1 87.38 663 GLU B O 1
ATOM 11781 N N . SER B 1 664 ? 7.508 31.656 16.594 1 83.75 664 SER B N 1
ATOM 11782 C CA . SER B 1 664 ? 8.359 32.562 17.359 1 83.75 664 SER B CA 1
ATOM 11783 C C . SER B 1 664 ? 9.711 32.75 16.672 1 83.75 664 SER B C 1
ATOM 11785 O O . SER B 1 664 ? 10.25 33.875 16.641 1 83.75 664 SER B O 1
ATOM 11787 N N . ILE B 1 665 ? 10.227 31.766 16.188 1 82.75 665 ILE B N 1
ATOM 11788 C CA . ILE B 1 665 ? 11.523 31.812 15.539 1 82.75 665 ILE B CA 1
ATOM 11789 C C . ILE B 1 665 ? 11.414 32.594 14.227 1 82.75 665 ILE B C 1
ATOM 11791 O O . ILE B 1 665 ? 12.258 33.438 13.922 1 82.75 665 ILE B O 1
ATOM 11795 N N . TYR B 1 666 ? 10.406 32.25 13.453 1 87.38 666 TYR B N 1
ATOM 11796 C CA . TYR B 1 666 ? 10.211 32.938 12.188 1 87.38 666 TYR B CA 1
ATOM 11797 C C . TYR B 1 666 ? 10.008 34.438 12.398 1 87.38 666 TYR B C 1
ATOM 11799 O O . TYR B 1 666 ? 10.555 35.25 11.648 1 87.38 666 TYR B O 1
ATOM 11807 N N . ARG B 1 667 ? 9.281 34.719 13.336 1 87.81 667 ARG B N 1
ATOM 11808 C CA . ARG B 1 667 ? 9.031 36.125 13.641 1 87.81 667 ARG B CA 1
ATOM 11809 C C . ARG B 1 667 ? 10.328 36.844 14.023 1 87.81 667 ARG B C 1
ATOM 11811 O O . ARG B 1 667 ? 10.602 37.938 13.555 1 87.81 667 ARG B O 1
ATOM 11818 N N . ALA B 1 668 ? 11.062 36.188 14.836 1 83.56 668 ALA B N 1
ATOM 11819 C CA . ALA B 1 668 ? 12.336 36.781 15.273 1 83.56 668 ALA B CA 1
ATOM 11820 C C . ALA B 1 668 ? 13.273 37 14.086 1 83.56 668 ALA B C 1
ATOM 11822 O O . ALA B 1 668 ? 13.961 38 14 1 83.56 668 ALA B O 1
ATOM 11823 N N . VAL B 1 669 ? 13.336 36.062 13.234 1 83.88 669 VAL B N 1
ATOM 11824 C CA . VAL B 1 669 ? 14.203 36.156 12.055 1 83.88 669 VAL B CA 1
ATOM 11825 C C . VAL B 1 669 ? 13.758 37.312 11.164 1 83.88 669 VAL B C 1
ATOM 11827 O O . VAL B 1 669 ? 14.586 38.094 10.734 1 83.88 669 VAL B O 1
ATOM 11830 N N . LEU B 1 670 ? 12.539 37.344 10.898 1 88.31 670 LEU B N 1
ATOM 11831 C CA . LEU B 1 670 ? 12.016 38.375 9.992 1 88.31 670 LEU B CA 1
ATOM 11832 C C . LEU B 1 670 ? 12.133 39.75 10.609 1 88.31 670 LEU B C 1
ATOM 11834 O O . LEU B 1 670 ? 12.438 40.75 9.914 1 88.31 670 LEU B O 1
ATOM 11838 N N . GLU B 1 671 ? 11.938 39.844 11.859 1 87.38 671 GLU B N 1
ATOM 11839 C CA . GLU B 1 671 ? 12.094 41.125 12.547 1 87.38 671 GLU B CA 1
ATOM 11840 C C . GLU B 1 671 ? 13.523 41.625 12.445 1 87.38 671 GLU B C 1
ATOM 11842 O O . GLU B 1 671 ? 13.75 42.844 12.273 1 87.38 671 GLU B O 1
ATOM 11847 N N . LYS B 1 672 ? 14.383 40.719 12.578 1 84.81 672 LYS B N 1
ATOM 11848 C CA . LYS B 1 672 ? 15.789 41.125 12.477 1 84.81 672 LYS B CA 1
ATOM 11849 C C . LYS B 1 672 ? 16.141 41.562 11.062 1 84.81 672 LYS B C 1
ATOM 11851 O O . LYS B 1 672 ? 16.891 42.531 10.875 1 84.81 672 LYS B O 1
ATOM 11856 N N . VAL B 1 673 ? 15.672 40.844 10.133 1 85.94 673 VAL B N 1
ATOM 11857 C CA . VAL B 1 673 ? 15.922 41.219 8.742 1 85.94 673 VAL B CA 1
ATOM 11858 C C . VAL B 1 673 ? 15.344 42.594 8.477 1 85.94 673 VAL B C 1
ATOM 11860 O O . VAL B 1 673 ? 15.992 43.438 7.852 1 85.94 673 VAL B O 1
ATOM 11863 N N . ILE B 1 674 ? 14.172 42.844 8.898 1 87.88 674 ILE B N 1
ATOM 11864 C CA . ILE B 1 674 ? 13.5 44.125 8.68 1 87.88 674 ILE B CA 1
ATOM 11865 C C . ILE B 1 674 ? 14.242 45.219 9.398 1 87.88 674 ILE B C 1
ATOM 11867 O O . ILE B 1 674 ? 14.445 46.312 8.844 1 87.88 674 ILE B O 1
ATOM 11871 N N . LYS B 1 675 ? 14.664 44.969 10.555 1 87.75 675 LYS B N 1
ATOM 11872 C CA . LYS B 1 675 ? 15.375 45.938 11.359 1 87.75 675 LYS B CA 1
ATOM 11873 C C . LYS B 1 675 ? 16.672 46.375 10.68 1 87.75 675 LYS B C 1
ATOM 11875 O O . LYS B 1 675 ? 16.922 47.562 10.484 1 87.75 675 LYS B O 1
ATOM 11880 N N . TYR B 1 676 ? 17.469 45.438 10.305 1 86.94 676 TYR B N 1
ATOM 11881 C CA . TYR B 1 676 ? 18.781 45.781 9.75 1 86.94 676 TYR B CA 1
ATOM 11882 C C . TYR B 1 676 ? 18.641 46.344 8.344 1 86.94 676 TYR B C 1
ATOM 11884 O O . TYR B 1 676 ? 19.422 47.219 7.945 1 86.94 676 TYR B O 1
ATOM 11892 N N . ARG B 1 677 ? 17.703 45.844 7.656 1 86 677 ARG B N 1
ATOM 11893 C CA . ARG B 1 677 ? 17.453 46.406 6.332 1 86 677 ARG B CA 1
ATOM 11894 C C . ARG B 1 677 ? 17.031 47.875 6.43 1 86 677 ARG B C 1
ATOM 11896 O O . ARG B 1 677 ? 17.531 48.719 5.699 1 86 677 ARG B O 1
ATOM 11903 N N . THR B 1 678 ? 16.125 48.125 7.254 1 83.62 678 THR B N 1
ATOM 11904 C CA . THR B 1 678 ? 15.617 49.5 7.426 1 83.62 678 THR B CA 1
ATOM 11905 C C . THR B 1 678 ? 16.719 50.406 7.953 1 83.62 678 THR B C 1
ATOM 11907 O O . THR B 1 678 ? 16.828 51.562 7.523 1 83.62 678 THR B O 1
ATOM 11910 N N . THR B 1 679 ? 17.547 49.938 8.82 1 84.19 679 THR B N 1
ATOM 11911 C CA . THR B 1 679 ? 18.625 50.719 9.398 1 84.19 679 THR B CA 1
ATOM 11912 C C . THR B 1 679 ? 19.641 51.094 8.328 1 84.19 679 THR B C 1
ATOM 11914 O O . THR B 1 679 ? 20.062 52.25 8.242 1 84.19 679 THR B O 1
ATOM 11917 N N . VAL B 1 680 ? 19.953 50.156 7.52 1 83.12 680 VAL B N 1
ATOM 11918 C CA . VAL B 1 680 ? 20.969 50.375 6.496 1 83.12 680 VAL B CA 1
ATOM 11919 C C . VAL B 1 680 ? 20.422 51.312 5.43 1 83.12 680 VAL B C 1
ATOM 11921 O O . VAL B 1 680 ? 21.109 52.25 4.977 1 83.12 680 VAL B O 1
ATOM 11924 N N . GLU B 1 681 ? 19.25 51.125 5.074 1 82.31 681 GLU B N 1
ATOM 11925 C CA . GLU B 1 681 ? 18.656 52 4.062 1 82.31 681 GLU B CA 1
ATOM 11926 C C . GLU B 1 681 ? 18.469 53.406 4.586 1 82.31 681 GLU B C 1
ATOM 11928 O O . GLU B 1 681 ? 18.656 54.375 3.844 1 82.31 681 GLU B O 1
ATOM 11933 N N . HIS B 1 682 ? 18.125 53.531 5.809 1 80.69 682 HIS B N 1
ATOM 11934 C CA . HIS B 1 682 ? 17.984 54.844 6.418 1 80.69 682 HIS B CA 1
ATOM 11935 C C . HIS B 1 682 ? 19.328 55.562 6.484 1 80.69 682 HIS B C 1
ATOM 11937 O O . HIS B 1 682 ? 19.391 56.781 6.234 1 80.69 682 HIS B O 1
ATOM 11943 N N . THR B 1 683 ? 20.328 54.844 6.852 1 79.94 683 THR B N 1
ATOM 11944 C CA . THR B 1 683 ? 21.672 55.438 6.938 1 79.94 683 THR B CA 1
ATOM 11945 C C . THR B 1 683 ? 22.125 55.938 5.574 1 79.94 683 THR B C 1
ATOM 11947 O O . THR B 1 683 ? 22.703 57.031 5.473 1 79.94 683 THR B O 1
ATOM 11950 N N . TRP B 1 684 ? 21.766 55.281 4.602 1 77.19 684 TRP B N 1
ATOM 11951 C CA . TRP B 1 684 ? 22.219 55.656 3.266 1 77.19 684 TRP B CA 1
ATOM 11952 C C . TRP B 1 684 ? 21.344 56.75 2.676 1 77.19 684 TRP B C 1
ATOM 11954 O O . TRP B 1 684 ? 21.828 57.594 1.896 1 77.19 684 TRP B O 1
ATOM 11964 N N . MET B 1 685 ? 20.156 56.844 2.965 1 73.88 685 MET B N 1
ATOM 11965 C CA . MET B 1 685 ? 19.281 57.906 2.482 1 73.88 685 MET B CA 1
ATOM 11966 C C . MET B 1 685 ? 19.641 59.25 3.121 1 73.88 685 MET B C 1
ATOM 11968 O O . MET B 1 685 ? 19.484 60.281 2.504 1 73.88 685 MET B O 1
ATOM 11972 N N . GLN B 1 686 ? 20.109 59.219 4.258 1 71.38 686 GLN B N 1
ATOM 11973 C CA . GLN B 1 686 ? 20.531 60.438 4.945 1 71.38 686 GLN B CA 1
ATOM 11974 C C . GLN B 1 686 ? 21.859 60.938 4.379 1 71.38 686 GLN B C 1
ATOM 11976 O O . GLN B 1 686 ? 22.109 62.156 4.379 1 71.38 686 GLN B O 1
ATOM 11981 N N . GLN B 1 687 ? 22.609 60.062 3.832 1 61.94 687 GLN B N 1
ATOM 11982 C CA . GLN B 1 687 ? 23.906 60.469 3.289 1 61.94 687 GLN B CA 1
ATOM 11983 C C . GLN B 1 687 ? 23.781 60.938 1.846 1 61.94 687 GLN B C 1
ATOM 11985 O O . GLN B 1 687 ? 24.609 61.719 1.369 1 61.94 687 GLN B O 1
ATOM 11990 N N . LEU B 1 688 ? 22.797 60.594 1.127 1 56.56 688 LEU B N 1
ATOM 11991 C CA . LEU B 1 688 ? 22.656 60.938 -0.281 1 56.56 688 LEU B CA 1
ATOM 11992 C C . LEU B 1 688 ? 22.297 62.406 -0.44 1 56.56 688 LEU B C 1
ATOM 11994 O O . LEU B 1 688 ? 22.266 62.938 -1.558 1 56.56 688 LEU B O 1
ATOM 11998 N N . PRO B 1 689 ? 21.797 63.281 0.411 1 45.75 689 PRO B N 1
ATOM 11999 C CA . PRO B 1 689 ? 21.562 64.688 -0.053 1 45.75 689 PRO B CA 1
ATOM 12000 C C . PRO B 1 689 ? 22.844 65.375 -0.541 1 45.75 689 PRO B C 1
ATOM 12002 O O . PRO B 1 689 ? 22.812 66.062 -1.534 1 45.75 689 PRO B O 1
ATOM 12005 N N . ASP B 1 690 ? 23.891 65.562 0.353 1 42.31 690 ASP B N 1
ATOM 12006 C CA . ASP B 1 690 ? 24.906 66.562 0.187 1 42.31 690 ASP B CA 1
ATOM 12007 C C . ASP B 1 690 ? 25.938 66.188 -0.868 1 42.31 690 ASP B C 1
ATOM 12009 O O . ASP B 1 690 ? 26.609 67.062 -1.447 1 42.31 690 ASP B O 1
ATOM 12013 N N . GLU B 1 691 ? 26.375 64.938 -0.951 1 39.78 691 GLU B N 1
ATOM 12014 C CA . GLU B 1 691 ? 27.531 64.625 -1.79 1 39.78 691 GLU B CA 1
ATOM 12015 C C . GLU B 1 691 ? 27.156 64.625 -3.27 1 39.78 691 GLU B C 1
ATOM 12017 O O . GLU B 1 691 ? 28.016 64.438 -4.133 1 39.78 691 GLU B O 1
ATOM 12022 N N . LEU B 1 692 ? 25.875 64.625 -3.645 1 37.28 692 LEU B N 1
ATOM 12023 C CA . LEU B 1 692 ? 25.672 64.812 -5.078 1 37.28 692 LEU B CA 1
ATOM 12024 C C . LEU B 1 692 ? 26.172 66.188 -5.523 1 37.28 692 LEU B C 1
ATOM 12026 O O . LEU B 1 692 ? 26.25 66.5 -6.723 1 37.28 692 LEU B O 1
ATOM 12030 N N . ASN B 1 693 ? 26.188 67.25 -4.605 1 35.53 693 ASN B N 1
ATOM 12031 C CA . ASN B 1 693 ? 26.703 68.562 -5.117 1 35.53 693 ASN B CA 1
ATOM 12032 C C . ASN B 1 693 ? 28.219 68.625 -5 1 35.53 693 ASN B C 1
ATOM 12034 O O . ASN B 1 693 ? 28.828 69.625 -5.266 1 35.53 693 ASN B O 1
ATOM 12038 N N . ARG B 1 694 ? 28.906 67.938 -3.943 1 35.62 694 ARG B N 1
ATOM 12039 C CA . ARG B 1 694 ? 30.328 68.25 -3.898 1 35.62 694 ARG B CA 1
ATOM 12040 C C . ARG B 1 694 ? 31.109 67.375 -4.91 1 35.62 694 ARG B C 1
ATOM 12042 O O . ARG B 1 694 ? 30.703 66.25 -5.223 1 35.62 694 ARG B O 1
ATOM 12049 N N . PRO B 1 695 ? 32.125 68 -5.754 1 31.77 695 PRO B N 1
ATOM 12050 C CA . PRO B 1 695 ? 33 67.375 -6.734 1 31.77 695 PRO B CA 1
ATOM 12051 C C . PRO B 1 695 ? 33.75 66.188 -6.148 1 31.77 695 PRO B C 1
ATOM 12053 O O . PRO B 1 695 ? 34.031 66.125 -4.945 1 31.77 695 PRO B O 1
ATOM 12056 N N . PRO B 1 696 ? 33.906 65 -6.73 1 30.12 696 PRO B N 1
ATOM 12057 C CA . PRO B 1 696 ? 34.375 63.688 -6.281 1 30.12 696 PRO B CA 1
ATOM 12058 C C . PRO B 1 696 ? 35.812 63.719 -5.766 1 30.12 696 PRO B C 1
ATOM 12060 O O . PRO B 1 696 ? 36.75 64 -6.527 1 30.12 696 PRO B O 1
ATOM 12063 N N . GLN B 1 697 ? 36.281 64.562 -4.766 1 27.48 697 GLN B N 1
ATOM 12064 C CA . GLN B 1 697 ? 37.719 64.375 -4.527 1 27.48 697 GLN B CA 1
ATOM 12065 C C . GLN B 1 697 ? 38.031 62.969 -4.09 1 27.48 697 GLN B C 1
ATOM 12067 O O . GLN B 1 697 ? 37.312 62.375 -3.254 1 27.48 697 GLN B O 1
ATOM 12072 N N . HIS B 1 698 ? 38.969 62.125 -4.789 1 24.94 698 HIS B N 1
ATOM 12073 C CA . HIS B 1 698 ? 39.406 60.719 -4.945 1 24.94 698 HIS B CA 1
ATOM 12074 C C . HIS B 1 698 ? 40.094 60.219 -3.682 1 24.94 698 HIS B C 1
ATOM 12076 O O . HIS B 1 698 ? 40.5 59.062 -3.621 1 24.94 698 HIS B O 1
ATOM 12082 N N . THR B 1 699 ? 40.375 60.875 -2.529 1 23.77 699 THR B N 1
ATOM 12083 C CA . THR B 1 699 ? 41.531 60.219 -1.922 1 23.77 699 THR B CA 1
ATOM 12084 C C . THR B 1 699 ? 41.094 58.906 -1.262 1 23.77 699 THR B C 1
ATOM 12086 O O . THR B 1 699 ? 40.406 58.906 -0.239 1 23.77 699 THR B O 1
ATOM 12089 N N . LEU B 1 700 ? 40.875 57.812 -1.99 1 23.61 700 LEU B N 1
ATOM 12090 C CA . LEU B 1 700 ? 40.406 56.5 -1.594 1 23.61 700 LEU B CA 1
ATOM 12091 C C . LEU B 1 700 ? 41.469 55.75 -0.759 1 23.61 700 LEU B C 1
ATOM 12093 O O . LEU B 1 700 ? 42.25 55 -1.294 1 23.61 700 LEU B O 1
ATOM 12097 N N . SER B 1 701 ? 42.25 56.344 0.153 1 22.92 701 SER B N 1
ATOM 12098 C CA . SER B 1 701 ? 43.406 55.562 0.606 1 22.92 701 SER B CA 1
ATOM 12099 C C . SER B 1 701 ? 42.938 54.344 1.438 1 22.92 701 SER B C 1
ATOM 12101 O O . SER B 1 701 ? 43.75 53.656 2.043 1 22.92 701 SER B O 1
ATOM 12103 N N . GLY B 1 702 ? 41.719 54.25 1.821 1 21.27 702 GLY B N 1
ATOM 12104 C CA . GLY B 1 702 ? 41.562 53.406 2.992 1 21.27 702 GLY B CA 1
ATOM 12105 C C . GLY B 1 702 ? 41.938 51.969 2.738 1 21.27 702 GLY B C 1
ATOM 12106 O O . GLY B 1 702 ? 41.688 51.438 1.651 1 21.27 702 GLY B O 1
ATOM 12107 N N . SER B 1 703 ? 43.094 51.438 3.322 1 21.41 703 SER B N 1
ATOM 12108 C CA . SER B 1 703 ? 43.688 50.125 3.295 1 21.41 703 SER B CA 1
ATOM 12109 C C . SER B 1 703 ? 42.688 49.031 3.656 1 21.41 703 SER B C 1
ATOM 12111 O O . SER B 1 703 ? 42.062 49.094 4.719 1 21.41 703 SER B O 1
ATOM 12113 N N . ALA B 1 704 ? 42 48.594 2.771 1 21.14 704 ALA B N 1
ATOM 12114 C CA . ALA B 1 704 ? 41 47.562 2.875 1 21.14 704 ALA B CA 1
ATOM 12115 C C . ALA B 1 704 ? 41.594 46.25 3.432 1 21.14 704 ALA B C 1
ATOM 12117 O O . ALA B 1 704 ? 42.344 45.594 2.752 1 21.14 704 ALA B O 1
ATOM 12118 N N . ASN B 1 705 ? 42.094 46.281 4.742 1 20.97 705 ASN B N 1
ATOM 12119 C CA . ASN B 1 705 ? 42.531 45.031 5.281 1 20.97 705 ASN B CA 1
ATOM 12120 C C . ASN B 1 705 ? 41.531 43.906 5.059 1 20.97 705 ASN B C 1
ATOM 12122 O O . ASN B 1 705 ? 40.344 44.094 5.355 1 20.97 705 ASN B O 1
ATOM 12126 N N . VAL B 1 706 ? 41.781 43.156 4.172 1 22.42 706 VAL B N 1
ATOM 12127 C CA . VAL B 1 706 ? 41.062 41.969 3.727 1 22.42 706 VAL B CA 1
ATOM 12128 C C . VAL B 1 706 ? 40.875 41 4.891 1 22.42 706 VAL B C 1
ATOM 12130 O O . VAL B 1 706 ? 41.844 40.5 5.441 1 22.42 706 VAL B O 1
ATOM 12133 N N . PRO B 1 707 ? 39.938 41.344 5.805 1 21.31 707 PRO B N 1
ATOM 12134 C CA . PRO B 1 707 ? 39.938 40.469 6.977 1 21.31 707 PRO B CA 1
ATOM 12135 C C . PRO B 1 707 ? 39.906 39 6.602 1 21.31 707 PRO B C 1
ATOM 12137 O O . PRO B 1 707 ? 39.281 38.625 5.605 1 21.31 707 PRO B O 1
ATOM 12140 N N . ILE B 1 708 ? 40.938 38.219 6.996 1 20.5 708 ILE B N 1
ATOM 12141 C CA . ILE B 1 708 ? 41.281 36.812 6.891 1 20.5 708 ILE B CA 1
ATOM 12142 C C . ILE B 1 708 ? 40.125 35.969 7.449 1 20.5 708 ILE B C 1
ATOM 12144 O O . ILE B 1 708 ? 39.562 36.281 8.508 1 20.5 708 ILE B O 1
ATOM 12148 N N . ASP B 1 709 ? 39.531 35.25 6.633 1 20.19 709 ASP B N 1
ATOM 12149 C CA . ASP B 1 709 ? 38.5 34.25 6.812 1 20.19 709 ASP B CA 1
ATOM 12150 C C . ASP B 1 709 ? 38.844 33.25 7.914 1 20.19 709 ASP B C 1
ATOM 12152 O O . ASP B 1 709 ? 39.812 32.5 7.785 1 20.19 709 ASP B O 1
ATOM 12156 N N . PRO B 1 710 ? 38.875 33.688 9.18 1 20.23 710 PRO B N 1
ATOM 12157 C CA . PRO B 1 710 ? 39.375 32.719 10.148 1 20.23 710 PRO B CA 1
ATOM 12158 C C . PRO B 1 710 ? 38.719 31.328 10.008 1 20.23 710 PRO B C 1
ATOM 12160 O O . PRO B 1 710 ? 37.531 31.234 9.805 1 20.23 710 PRO B O 1
ATOM 12163 N N . THR B 1 711 ? 39.469 30.328 9.516 1 21.73 711 THR B N 1
ATOM 12164 C CA . THR B 1 711 ? 39.219 28.906 9.352 1 21.73 711 THR B CA 1
ATOM 12165 C C . THR B 1 711 ? 38.812 28.266 10.68 1 21.73 711 THR B C 1
ATOM 12167 O O . THR B 1 711 ? 39.562 28.312 11.656 1 21.73 711 THR B O 1
ATOM 12170 N N . LEU B 1 712 ? 37.5 28.422 11.023 1 18.25 712 LEU B N 1
ATOM 12171 C CA . LEU B 1 712 ? 36.906 27.844 12.242 1 18.25 712 LEU B CA 1
ATOM 12172 C C . LEU B 1 712 ? 37.375 26.406 12.43 1 18.25 712 LEU B C 1
ATOM 12174 O O . LEU B 1 712 ? 36.969 25.516 11.68 1 18.25 712 LEU B O 1
ATOM 12178 N N . SER B 1 713 ? 38.656 26.188 12.711 1 20.08 713 SER B N 1
ATOM 12179 C CA . SER B 1 713 ? 39.312 24.906 12.961 1 20.08 713 SER B CA 1
ATOM 12180 C C . SER B 1 713 ? 38.469 24 13.828 1 20.08 713 SER B C 1
ATOM 12182 O O . SER B 1 713 ? 38.25 22.828 13.477 1 20.08 713 SER B O 1
ATOM 12184 N N . ASN B 1 714 ? 38.625 24.141 15.188 1 20.59 714 ASN B N 1
ATOM 12185 C CA . ASN B 1 714 ? 38.812 23.062 16.156 1 20.59 714 ASN B CA 1
ATOM 12186 C C . ASN B 1 714 ? 37.5 22.406 16.547 1 20.59 714 ASN B C 1
ATOM 12188 O O . ASN B 1 714 ? 37.406 21.812 17.625 1 20.59 714 ASN B O 1
ATOM 12192 N N . LEU B 1 715 ? 36.375 22.938 16.125 1 18.88 715 LEU B N 1
ATOM 12193 C CA . LEU B 1 715 ? 35.375 22.328 16.984 1 18.88 715 LEU B CA 1
ATOM 12194 C C . LEU B 1 715 ? 35.344 20.812 16.797 1 18.88 715 LEU B C 1
ATOM 12196 O O . LEU B 1 715 ? 35.188 20.328 15.672 1 18.88 715 LEU B O 1
ATOM 12200 N N . ASN B 1 716 ? 36 20.047 17.578 1 20.52 716 ASN B N 1
ATOM 12201 C CA . ASN B 1 716 ? 36.25 18.625 17.766 1 20.52 716 ASN B CA 1
ATOM 12202 C C . ASN B 1 716 ? 34.969 17.797 17.672 1 20.52 716 ASN B C 1
ATOM 12204 O O . ASN B 1 716 ? 34.969 16.641 18.078 1 20.52 716 ASN B O 1
ATOM 12208 N N . THR B 1 717 ? 33.781 18.469 17.641 1 20.06 717 THR B N 1
ATOM 12209 C CA . THR B 1 717 ? 32.781 17.453 17.969 1 20.06 717 THR B CA 1
ATOM 12210 C C . THR B 1 717 ? 32.781 16.328 16.938 1 20.06 717 THR B C 1
ATOM 12212 O O . THR B 1 717 ? 32.781 16.578 15.734 1 20.06 717 THR B O 1
ATOM 12215 N N . THR B 1 718 ? 33.156 15.148 17.219 1 21.73 718 THR B N 1
ATOM 12216 C CA . THR B 1 718 ? 33.281 13.883 16.484 1 21.73 718 THR B CA 1
ATOM 12217 C C . THR B 1 718 ? 31.969 13.547 15.789 1 21.73 718 THR B C 1
ATOM 12219 O O . THR B 1 718 ? 31.781 12.438 15.289 1 21.73 718 THR B O 1
ATOM 12222 N N . SER B 1 719 ? 31 14.5 15.766 1 19.91 719 SER B N 1
ATOM 12223 C CA . SER B 1 719 ? 29.781 13.859 15.305 1 19.91 719 SER B CA 1
ATOM 12224 C C . SER B 1 719 ? 29.938 13.336 13.883 1 19.91 719 SER B C 1
ATOM 12226 O O . SER B 1 719 ? 30.625 13.945 13.055 1 19.91 719 SER B O 1
ATOM 12228 N N . ASN B 1 720 ? 29.75 12 13.641 1 21.44 720 ASN B N 1
ATOM 12229 C CA . ASN B 1 720 ? 29.688 11.172 12.438 1 21.44 720 ASN B CA 1
ATOM 12230 C C . ASN B 1 720 ? 28.734 11.75 11.398 1 21.44 720 ASN B C 1
ATOM 12232 O O . ASN B 1 720 ? 27.516 11.672 11.562 1 21.44 720 ASN B O 1
ATOM 12236 N N . THR B 1 721 ? 28.922 12.984 10.93 1 21.42 721 THR B N 1
ATOM 12237 C CA . THR B 1 721 ? 28.203 13.766 9.938 1 21.42 721 THR B CA 1
ATOM 12238 C C . THR B 1 721 ? 28.109 13.023 8.609 1 21.42 721 THR B C 1
ATOM 12240 O O . THR B 1 721 ? 29.125 12.727 7.988 1 21.42 721 THR B O 1
ATOM 12243 N N . THR B 1 722 ? 26.938 12.336 8.414 1 21.53 722 THR B N 1
ATOM 12244 C CA . THR B 1 722 ? 26.562 11.602 7.219 1 21.53 722 THR B CA 1
ATOM 12245 C C . THR B 1 722 ? 26.641 12.492 5.984 1 21.53 722 THR B C 1
ATOM 12247 O O . THR B 1 722 ? 26.438 13.703 6.066 1 21.53 722 THR B O 1
ATOM 12250 N N . LEU B 1 723 ? 27.125 11.977 4.82 1 20.8 723 LEU B N 1
ATOM 12251 C CA . LEU B 1 723 ? 27.422 12.312 3.434 1 20.8 723 LEU B CA 1
ATOM 12252 C C . LEU B 1 723 ? 26.188 12.836 2.717 1 20.8 723 LEU B C 1
ATOM 12254 O O . LEU B 1 723 ? 25.188 12.109 2.572 1 20.8 723 LEU B O 1
ATOM 12258 N N . VAL B 1 724 ? 25.766 14.055 2.875 1 22.33 724 VAL B N 1
ATOM 12259 C CA . VAL B 1 724 ? 24.75 14.766 2.109 1 22.33 724 VAL B CA 1
ATOM 12260 C C . VAL B 1 724 ? 25.094 14.727 0.624 1 22.33 724 VAL B C 1
ATOM 12262 O O . VAL B 1 724 ? 26.141 15.242 0.208 1 22.33 724 VAL B O 1
ATOM 12265 N N . ALA B 1 725 ? 24.875 13.656 -0.132 1 22.48 725 ALA B N 1
ATOM 12266 C CA . ALA B 1 725 ? 25.141 13.703 -1.569 1 22.48 725 ALA B CA 1
ATOM 12267 C C . ALA B 1 725 ? 24.297 14.781 -2.24 1 22.48 725 ALA B C 1
ATOM 12269 O O . ALA B 1 725 ? 23.062 14.812 -2.084 1 22.48 725 ALA B O 1
ATOM 12270 N N . ASN B 1 726 ? 24.734 15.992 -2.475 1 24.17 726 ASN B N 1
ATOM 12271 C CA . ASN B 1 726 ? 24.281 17.219 -3.113 1 24.17 726 ASN B CA 1
ATOM 12272 C C . ASN B 1 726 ? 23.938 17 -4.582 1 24.17 726 ASN B C 1
ATOM 12274 O O . ASN B 1 726 ? 24.828 16.875 -5.422 1 24.17 726 ASN B O 1
ATOM 12278 N N . PHE B 1 727 ? 23.125 16.094 -4.996 1 23.84 727 PHE B N 1
ATOM 12279 C CA . PHE B 1 727 ? 22.984 16.062 -6.449 1 23.84 727 PHE B CA 1
ATOM 12280 C C . PHE B 1 727 ? 22.219 17.281 -6.961 1 23.84 727 PHE B C 1
ATOM 12282 O O . PHE B 1 727 ? 21.109 17.547 -6.52 1 23.84 727 PHE B O 1
ATOM 12289 N N . SER B 1 728 ? 22.891 18.375 -7.258 1 24.59 728 SER B N 1
ATOM 12290 C CA . SER B 1 728 ? 22.375 19.578 -7.91 1 24.59 728 SER B CA 1
ATOM 12291 C C . SER B 1 728 ? 21.875 19.266 -9.32 1 24.59 728 SER B C 1
ATOM 12293 O O . SER B 1 728 ? 22.594 18.672 -10.125 1 24.59 728 SER B O 1
ATOM 12295 N N . ALA B 1 729 ? 20.594 19.062 -9.516 1 26.3 729 ALA B N 1
ATOM 12296 C CA . ALA B 1 729 ? 20.016 18.984 -10.852 1 26.3 729 ALA B CA 1
ATOM 12297 C C . ALA B 1 729 ? 20.406 20.203 -11.688 1 26.3 729 ALA B C 1
ATOM 12299 O O . ALA B 1 729 ? 20.266 21.344 -11.242 1 26.3 729 ALA B O 1
ATOM 12300 N N . SER B 1 730 ? 21.391 20.078 -12.617 1 25.84 730 SER B N 1
ATOM 12301 C CA . SER B 1 730 ? 21.875 21.109 -13.539 1 25.84 730 SER B CA 1
ATOM 12302 C C . SER B 1 730 ? 20.734 21.625 -14.422 1 25.84 730 SER B C 1
ATOM 12304 O O . SER B 1 730 ? 20.094 20.859 -15.125 1 25.84 730 SER B O 1
ATOM 12306 N N . LEU B 1 731 ? 20.094 22.594 -14.008 1 25.67 731 LEU B N 1
ATOM 12307 C CA . LEU B 1 731 ? 19.188 23.328 -14.883 1 25.67 731 LEU B CA 1
ATOM 12308 C C . LEU B 1 731 ? 19.859 23.672 -16.203 1 25.67 731 LEU B C 1
ATOM 12310 O O . LEU B 1 731 ? 21.047 23.984 -16.234 1 25.67 731 LEU B O 1
ATOM 12314 N N . PRO B 1 732 ? 19.375 23.188 -17.328 1 24.41 732 PRO B N 1
ATOM 12315 C CA . PRO B 1 732 ? 20 23.516 -18.609 1 24.41 732 PRO B CA 1
ATOM 12316 C C . PRO B 1 732 ? 20.266 25.016 -18.781 1 24.41 732 PRO B C 1
ATOM 12318 O O . PRO B 1 732 ? 19.422 25.828 -18.391 1 24.41 732 PRO B O 1
ATOM 12321 N N . VAL B 1 733 ? 21.516 25.344 -18.781 1 22.77 733 VAL B N 1
ATOM 12322 C CA . VAL B 1 733 ? 22 26.688 -19.062 1 22.77 733 VAL B CA 1
ATOM 12323 C C . VAL B 1 733 ? 21.469 27.172 -20.406 1 22.77 733 VAL B C 1
ATOM 12325 O O . VAL B 1 733 ? 21.547 26.453 -21.406 1 22.77 733 VAL B O 1
ATOM 12328 N N . GLU B 1 734 ? 20.547 28.078 -20.438 1 22.62 734 GLU B N 1
ATOM 12329 C CA . GLU B 1 734 ? 20.078 28.797 -21.625 1 22.62 734 GLU B CA 1
ATOM 12330 C C . GLU B 1 734 ? 21.25 29.125 -22.547 1 22.62 734 GLU B C 1
ATOM 12332 O O . GLU B 1 734 ? 22.266 29.656 -22.094 1 22.62 734 GLU B O 1
ATOM 12337 N N . ARG B 1 735 ? 21.281 28.562 -23.688 1 22.75 735 ARG B N 1
ATOM 12338 C CA . ARG B 1 735 ? 22.172 28.953 -24.766 1 22.75 735 ARG B CA 1
ATOM 12339 C C . ARG B 1 735 ? 22.172 30.469 -24.969 1 22.75 735 ARG B C 1
ATOM 12341 O O . ARG B 1 735 ? 21.094 31.078 -25.047 1 22.75 735 ARG B O 1
ATOM 12348 N N . ARG B 1 736 ? 23.203 31.062 -24.656 1 21.86 736 ARG B N 1
ATOM 12349 C CA . ARG B 1 736 ? 23.516 32.469 -24.953 1 21.86 736 ARG B CA 1
ATOM 12350 C C . ARG B 1 736 ? 23.219 32.781 -26.422 1 21.86 736 ARG B C 1
ATOM 12352 O O . ARG B 1 736 ? 23.859 32.25 -27.328 1 21.86 736 ARG B O 1
ATOM 12359 N N . SER B 1 737 ? 21.938 32.938 -26.828 1 20.73 737 SER B N 1
ATOM 12360 C CA . SER B 1 737 ? 21.766 33.531 -28.156 1 20.73 737 SER B CA 1
ATOM 12361 C C . SER B 1 737 ? 22.672 34.75 -28.328 1 20.73 737 SER B C 1
ATOM 12363 O O . SER B 1 737 ? 22.922 35.469 -27.375 1 20.73 737 SER B O 1
ATOM 12365 N N . ASN B 1 738 ? 23.562 34.594 -29.297 1 22.12 738 ASN B N 1
ATOM 12366 C CA . ASN B 1 738 ? 24.484 35.594 -29.875 1 22.12 738 ASN B CA 1
ATOM 12367 C C . ASN B 1 738 ? 23.781 36.906 -30.203 1 22.12 738 ASN B C 1
ATOM 12369 O O . ASN B 1 738 ? 22.875 36.938 -31.047 1 22.12 738 ASN B O 1
ATOM 12373 N N . SER B 1 739 ? 23.422 37.688 -29.172 1 20.86 739 SER B N 1
ATOM 12374 C CA . SER B 1 739 ? 22.984 39.062 -29.469 1 20.86 739 SER B CA 1
ATOM 12375 C C . SER B 1 739 ? 23.953 39.719 -30.438 1 20.86 739 SER B C 1
ATOM 12377 O O . SER B 1 739 ? 25.156 39.75 -30.203 1 20.86 739 SER B O 1
ATOM 12379 N N . VAL B 1 740 ? 23.719 39.625 -31.703 1 22.95 740 VAL B N 1
ATOM 12380 C CA . VAL B 1 740 ? 24.266 40.531 -32.719 1 22.95 740 VAL B CA 1
ATOM 12381 C C . VAL B 1 740 ? 24.172 41.969 -32.219 1 22.95 740 VAL B C 1
ATOM 12383 O O . VAL B 1 740 ? 23.078 42.438 -31.875 1 22.95 740 VAL B O 1
ATOM 12386 N N . ALA B 1 741 ? 25.281 42.438 -31.672 1 24.91 741 ALA B N 1
ATOM 12387 C CA . ALA B 1 741 ? 25.609 43.812 -31.281 1 24.91 741 ALA B CA 1
ATOM 12388 C C . ALA B 1 741 ? 25.375 44.781 -32.438 1 24.91 741 ALA B C 1
ATOM 12390 O O . ALA B 1 741 ? 26.156 44.812 -33.375 1 24.91 741 ALA B O 1
ATOM 12391 N N . GLY B 1 742 ? 24.25 44.75 -33.094 1 23.23 742 GLY B N 1
ATOM 12392 C CA . GLY B 1 742 ? 24.219 45.938 -33.938 1 23.23 742 GLY B CA 1
ATOM 12393 C C . GLY B 1 742 ? 24.5 47.219 -33.188 1 23.23 742 GLY B C 1
ATOM 12394 O O . GLY B 1 742 ? 24.109 47.375 -32.031 1 23.23 742 GLY B O 1
ATOM 12395 N N . ASP B 1 743 ? 25.609 47.969 -33.5 1 23.94 743 ASP B N 1
ATOM 12396 C CA . ASP B 1 743 ? 26.391 49.125 -33.062 1 23.94 743 ASP B CA 1
ATOM 12397 C C . ASP B 1 743 ? 25.516 50.375 -32.969 1 23.94 743 ASP B C 1
ATOM 12399 O O . ASP B 1 743 ? 26.016 51.5 -32.969 1 23.94 743 ASP B O 1
ATOM 12403 N N . SER B 1 744 ? 24.188 50.312 -33.125 1 25.48 744 SER B N 1
ATOM 12404 C CA . SER B 1 744 ? 23.734 51.688 -33.219 1 25.48 744 SER B CA 1
ATOM 12405 C C . SER B 1 744 ? 24.031 52.438 -31.906 1 25.48 744 SER B C 1
ATOM 12407 O O . SER B 1 744 ? 23.844 51.875 -30.812 1 25.48 744 SER B O 1
ATOM 12409 N N . GLY B 1 745 ? 24.938 53.469 -31.859 1 26.61 745 GLY B N 1
ATOM 12410 C CA . GLY B 1 745 ? 25.594 54.406 -30.953 1 26.61 745 GLY B CA 1
ATOM 12411 C C . GLY B 1 745 ? 24.625 55.094 -30.016 1 26.61 745 GLY B C 1
ATOM 12412 O O . GLY B 1 745 ? 24.875 56.219 -29.562 1 26.61 745 GLY B O 1
ATOM 12413 N N . SER B 1 746 ? 23.453 54.5 -29.734 1 28.02 746 SER B N 1
ATOM 12414 C CA . SER B 1 746 ? 22.75 55.5 -28.938 1 28.02 746 SER B CA 1
ATOM 12415 C C . SER B 1 746 ? 23.516 55.844 -27.656 1 28.02 746 SER B C 1
ATOM 12417 O O . SER B 1 746 ? 24.203 54.969 -27.109 1 28.02 746 SER B O 1
ATOM 12419 N N . PRO B 1 747 ? 23.766 57.156 -27.203 1 28.75 747 PRO B N 1
ATOM 12420 C CA . PRO B 1 747 ? 24.578 57.625 -26.094 1 28.75 747 PRO B CA 1
ATOM 12421 C C . PRO B 1 747 ? 24.234 56.938 -24.766 1 28.75 747 PRO B C 1
ATOM 12423 O O . PRO B 1 747 ? 23.062 56.812 -24.422 1 28.75 747 PRO B O 1
ATOM 12426 N N . SER B 1 748 ? 24.922 55.875 -24.453 1 31.22 748 SER B N 1
ATOM 12427 C CA . SER B 1 748 ? 24.891 55.094 -23.219 1 31.22 748 SER B CA 1
ATOM 12428 C C . SER B 1 748 ? 24.906 55.969 -21.984 1 31.22 748 SER B C 1
ATOM 12430 O O . SER B 1 748 ? 25.859 56.719 -21.766 1 31.22 748 SER B O 1
ATOM 12432 N N . ASN B 1 749 ? 23.734 56.562 -21.641 1 31.88 749 ASN B N 1
ATOM 12433 C CA . ASN B 1 749 ? 23.672 57.406 -20.453 1 31.88 749 ASN B CA 1
ATOM 12434 C C . ASN B 1 749 ? 24.375 56.781 -19.266 1 31.88 749 ASN B C 1
ATOM 12436 O O . ASN B 1 749 ? 24.078 55.625 -18.906 1 31.88 749 ASN B O 1
ATOM 12440 N N . GLU B 1 750 ? 25.625 57.062 -18.906 1 35.53 750 GLU B N 1
ATOM 12441 C CA . GLU B 1 750 ? 26.672 56.812 -17.922 1 35.53 750 GLU B CA 1
ATOM 12442 C C . GLU B 1 750 ? 26.094 56.75 -16.5 1 35.53 750 GLU B C 1
ATOM 12444 O O . GLU B 1 750 ? 26.828 56.531 -15.539 1 35.53 750 GLU B O 1
ATOM 12449 N N . ASN B 1 751 ? 24.828 57.156 -16.312 1 38.47 751 ASN B N 1
ATOM 12450 C CA . ASN B 1 751 ? 24.406 57.312 -14.914 1 38.47 751 ASN B CA 1
ATOM 12451 C C . ASN B 1 751 ? 24.078 55.969 -14.281 1 38.47 751 ASN B C 1
ATOM 12453 O O . ASN B 1 751 ? 23.5 55.938 -13.188 1 38.47 751 ASN B O 1
ATOM 12457 N N . VAL B 1 752 ? 24.016 54.875 -14.883 1 45.16 752 VAL B N 1
ATOM 12458 C CA . VAL B 1 752 ? 23.531 53.562 -14.469 1 45.16 752 VAL B CA 1
ATOM 12459 C C . VAL B 1 752 ? 24.484 52.969 -13.43 1 45.16 752 VAL B C 1
ATOM 12461 O O . VAL B 1 752 ? 24.078 52.125 -12.641 1 45.16 752 VAL B O 1
ATOM 12464 N N . PRO B 1 753 ? 25.688 53.344 -13.43 1 52.66 753 PRO B N 1
ATOM 12465 C CA . PRO B 1 753 ? 26.656 52.625 -12.602 1 52.66 753 PRO B CA 1
ATOM 12466 C C . PRO B 1 753 ? 26.5 52.938 -11.109 1 52.66 753 PRO B C 1
ATOM 12468 O O . PRO B 1 753 ? 26.734 52.031 -10.273 1 52.66 753 PRO B O 1
ATOM 12471 N N . MET B 1 754 ? 25.906 54 -10.773 1 56.28 754 MET B N 1
ATOM 12472 C CA . MET B 1 754 ? 25.906 54.406 -9.375 1 56.28 754 MET B CA 1
ATOM 12473 C C . MET B 1 754 ? 24.859 53.656 -8.562 1 56.28 754 MET B C 1
ATOM 12475 O O . MET B 1 754 ? 25.125 53.281 -7.422 1 56.28 754 MET B O 1
ATOM 12479 N N . GLU B 1 755 ? 23.75 53.312 -9.18 1 61.38 755 GLU B N 1
ATOM 12480 C CA . GLU B 1 755 ? 22.672 52.656 -8.453 1 61.38 755 GLU B CA 1
ATOM 12481 C C . GLU B 1 755 ? 23.031 51.219 -8.141 1 61.38 755 GLU B C 1
ATOM 12483 O O . GLU B 1 755 ? 22.703 50.688 -7.066 1 61.38 755 GLU B O 1
ATOM 12488 N N . ALA B 1 756 ? 23.656 50.656 -9.016 1 67.12 756 ALA B N 1
ATOM 12489 C CA . ALA B 1 756 ? 24.078 49.281 -8.781 1 67.12 756 ALA B CA 1
ATOM 12490 C C . ALA B 1 756 ? 25.141 49.219 -7.688 1 67.12 756 ALA B C 1
ATOM 12492 O O . ALA B 1 756 ? 25.125 48.281 -6.859 1 67.12 756 ALA B O 1
ATOM 12493 N N . GLU B 1 757 ? 25.984 50.156 -7.816 1 66.75 757 GLU B N 1
ATOM 12494 C CA . GLU B 1 757 ? 27.016 50.219 -6.797 1 66.75 757 GLU B CA 1
ATOM 12495 C C . GLU B 1 757 ? 26.438 50.5 -5.418 1 66.75 757 GLU B C 1
ATOM 12497 O O . GLU B 1 757 ? 26.875 49.938 -4.422 1 66.75 757 GLU B O 1
ATOM 12502 N N . LEU B 1 758 ? 25.453 51.344 -5.477 1 71.69 758 LEU B N 1
ATOM 12503 C CA . LEU B 1 758 ? 24.766 51.656 -4.223 1 71.69 758 LEU B CA 1
ATOM 12504 C C . LEU B 1 758 ? 24.062 50.406 -3.672 1 71.69 758 LEU B C 1
ATOM 12506 O O . LEU B 1 758 ? 24.125 50.156 -2.471 1 71.69 758 LEU B O 1
ATOM 12510 N N . ALA B 1 759 ? 23.422 49.719 -4.508 1 75.5 759 ALA B N 1
ATOM 12511 C CA . ALA B 1 759 ? 22.719 48.5 -4.094 1 75.5 759 ALA B CA 1
ATOM 12512 C C . ALA B 1 759 ? 23.688 47.469 -3.52 1 75.5 759 ALA B C 1
ATOM 12514 O O . ALA B 1 759 ? 23.375 46.781 -2.543 1 75.5 759 ALA B O 1
ATOM 12515 N N . GLN B 1 760 ? 24.797 47.5 -4.109 1 79 760 GLN B N 1
ATOM 12516 C CA . GLN B 1 760 ? 25.797 46.531 -3.641 1 79 760 GLN B CA 1
ATOM 12517 C C . GLN B 1 760 ? 26.344 46.969 -2.277 1 79 760 GLN B C 1
ATOM 12519 O O . GLN B 1 760 ? 26.594 46.125 -1.415 1 79 760 GLN B O 1
ATOM 12524 N N . THR B 1 761 ? 26.547 48.188 -2.197 1 77.62 761 THR B N 1
ATOM 12525 C CA . THR B 1 761 ? 27.047 48.719 -0.926 1 77.62 761 THR B CA 1
ATOM 12526 C C . THR B 1 761 ? 26.031 48.469 0.19 1 77.62 761 THR B C 1
ATOM 12528 O O . THR B 1 761 ? 26.391 48.062 1.29 1 77.62 761 THR B O 1
ATOM 12531 N N . ILE B 1 762 ? 24.828 48.75 -0.141 1 78 762 ILE B N 1
ATOM 12532 C CA . ILE B 1 762 ? 23.75 48.531 0.82 1 78 762 ILE B CA 1
ATOM 12533 C C . ILE B 1 762 ? 23.672 47.031 1.175 1 78 762 ILE B C 1
ATOM 12535 O O . ILE B 1 762 ? 23.484 46.688 2.342 1 78 762 ILE B O 1
ATOM 12539 N N . SER B 1 763 ? 23.812 46.25 0.213 1 83.19 763 SER B N 1
ATOM 12540 C CA . SER B 1 763 ? 23.766 44.812 0.406 1 83.19 763 SER B CA 1
ATOM 12541 C C . SER B 1 763 ? 24.906 44.344 1.318 1 83.19 763 SER B C 1
ATOM 12543 O O . SER B 1 763 ? 24.672 43.531 2.24 1 83.19 763 SER B O 1
ATOM 12545 N N . ASN B 1 764 ? 26.016 44.875 1.091 1 80.88 764 ASN B N 1
ATOM 12546 C CA . ASN B 1 764 ? 27.172 44.469 1.887 1 80.88 764 ASN B CA 1
ATOM 12547 C C . ASN B 1 764 ? 27.031 44.906 3.344 1 80.88 764 ASN B C 1
ATOM 12549 O O . ASN B 1 764 ? 27.344 44.125 4.254 1 80.88 764 ASN B O 1
ATOM 12553 N N . GLU B 1 765 ? 26.578 46.062 3.465 1 82.69 765 GLU B N 1
ATOM 12554 C CA . GLU B 1 765 ? 26.391 46.562 4.82 1 82.69 765 GLU B CA 1
ATOM 12555 C C . GLU B 1 765 ? 25.281 45.812 5.543 1 82.69 765 GLU B C 1
ATOM 12557 O O . GLU B 1 765 ? 25.375 45.531 6.738 1 82.69 765 GLU B O 1
ATOM 12562 N N . PHE B 1 766 ? 24.281 45.531 4.867 1 85.19 766 PHE B N 1
ATOM 12563 C CA . PHE B 1 766 ? 23.188 44.781 5.43 1 85.19 766 PHE B CA 1
ATOM 12564 C C . PHE B 1 766 ? 23.656 43.406 5.898 1 85.19 766 PHE B C 1
ATOM 12566 O O . PHE B 1 766 ? 23.391 43 7.035 1 85.19 766 PHE B O 1
ATOM 12573 N N . TRP B 1 767 ? 24.312 42.75 5.043 1 85.44 767 TRP B N 1
ATOM 12574 C CA . TRP B 1 767 ? 24.703 41.406 5.363 1 85.44 767 TRP B CA 1
ATOM 12575 C C . TRP B 1 767 ? 25.703 41.375 6.52 1 85.44 767 TRP B C 1
ATOM 12577 O O . TRP B 1 767 ? 25.688 40.469 7.336 1 85.44 767 TRP B O 1
ATOM 12587 N N . ALA B 1 768 ? 26.5 42.375 6.551 1 82.88 768 ALA B N 1
ATOM 12588 C CA . ALA B 1 768 ? 27.422 42.469 7.676 1 82.88 768 ALA B CA 1
ATOM 12589 C C . ALA B 1 768 ? 26.672 42.656 8.992 1 82.88 768 ALA B C 1
ATOM 12591 O O . ALA B 1 768 ? 26.953 41.938 9.969 1 82.88 768 ALA B O 1
ATOM 12592 N N . ALA B 1 769 ? 25.766 43.531 8.969 1 82.19 769 ALA B N 1
ATOM 12593 C CA . ALA B 1 769 ? 24.969 43.812 10.164 1 82.19 769 ALA B CA 1
ATOM 12594 C C . ALA B 1 769 ? 24.078 42.625 10.523 1 82.19 769 ALA B C 1
ATOM 12596 O O . ALA B 1 769 ? 23.938 42.281 11.703 1 82.19 769 ALA B O 1
ATOM 12597 N N . TYR B 1 770 ? 23.5 42.125 9.539 1 82.62 770 TYR B N 1
ATOM 12598 C CA . TYR B 1 770 ? 22.578 41 9.734 1 82.62 770 TYR B CA 1
ATOM 12599 C C . TYR B 1 770 ? 23.328 39.781 10.289 1 82.62 770 TYR B C 1
ATOM 12601 O O . TYR B 1 770 ? 22.828 39.094 11.195 1 82.62 770 TYR B O 1
ATOM 12609 N N . ASN B 1 771 ? 24.406 39.531 9.711 1 80.56 771 ASN B N 1
ATOM 12610 C CA . ASN B 1 771 ? 25.172 38.375 10.164 1 80.56 771 ASN B CA 1
ATOM 12611 C C . ASN B 1 771 ? 25.641 38.531 11.602 1 80.56 771 ASN B C 1
ATOM 12613 O O . ASN B 1 771 ? 25.641 37.562 12.383 1 80.56 771 ASN B O 1
ATOM 12617 N N . ASP B 1 772 ? 26.031 39.719 11.93 1 77.38 772 ASP B N 1
ATOM 12618 C CA . ASP B 1 772 ? 26.422 40 13.305 1 77.38 772 ASP B CA 1
ATOM 12619 C C . ASP B 1 772 ? 25.234 39.844 14.258 1 77.38 772 ASP B C 1
ATOM 12621 O O . ASP B 1 772 ? 25.375 39.25 15.336 1 77.38 772 ASP B O 1
ATOM 12625 N N . GLY B 1 773 ? 24.172 40.344 13.852 1 77.5 773 GLY B N 1
ATOM 12626 C CA . GLY B 1 773 ? 22.969 40.25 14.664 1 77.5 773 GLY B CA 1
ATOM 12627 C C . GLY B 1 773 ? 22.469 38.812 14.805 1 77.5 773 GLY B C 1
ATOM 12628 O O . GLY B 1 773 ? 21.969 38.438 15.867 1 77.5 773 GLY B O 1
ATOM 12629 N N . TRP B 1 774 ? 22.625 38.156 13.75 1 78.88 774 TRP B N 1
ATOM 12630 C CA . TRP B 1 774 ? 22.203 36.75 13.75 1 78.88 774 TRP B CA 1
ATOM 12631 C C . TRP B 1 774 ? 23.078 35.938 14.695 1 78.88 774 TRP B C 1
ATOM 12633 O O . TRP B 1 774 ? 22.562 35.094 15.43 1 78.88 774 TRP B O 1
ATOM 12643 N N . GLU B 1 775 ? 24.281 36.125 14.617 1 76.12 775 GLU B N 1
ATOM 12644 C CA . GLU B 1 775 ? 25.203 35.438 15.523 1 76.12 775 GLU B CA 1
ATOM 12645 C C . GLU B 1 775 ? 24.875 35.75 16.984 1 76.12 775 GLU B C 1
ATOM 12647 O O . GLU B 1 775 ? 24.969 34.906 17.844 1 76.12 775 GLU B O 1
ATOM 12652 N N . ASP B 1 776 ? 24.547 36.969 17.172 1 76.5 776 ASP B N 1
ATOM 12653 C CA . ASP B 1 776 ? 24.156 37.375 18.516 1 76.5 776 ASP B CA 1
ATOM 12654 C C . ASP B 1 776 ? 22.906 36.656 18.984 1 76.5 776 ASP B C 1
ATOM 12656 O O . ASP B 1 776 ? 22.812 36.25 20.156 1 76.5 776 ASP B O 1
ATOM 12660 N N . LEU B 1 777 ? 22.062 36.531 18.062 1 74.06 777 LEU B N 1
ATOM 12661 C CA . LEU B 1 777 ? 20.812 35.844 18.375 1 74.06 777 LEU B CA 1
ATOM 12662 C C . LEU B 1 777 ? 21.094 34.375 18.672 1 74.06 777 LEU B C 1
ATOM 12664 O O . LEU B 1 777 ? 20.516 33.781 19.594 1 74.06 777 LEU B O 1
ATOM 12668 N N . MET B 1 778 ? 21.969 33.781 17.875 1 73.81 778 MET B N 1
ATOM 12669 C CA . MET B 1 778 ? 22.266 32.375 18.016 1 73.81 778 MET B CA 1
ATOM 12670 C C . MET B 1 778 ? 23.062 32.094 19.281 1 73.81 778 MET B C 1
ATOM 12672 O O . MET B 1 778 ? 23.047 30.969 19.797 1 73.81 778 MET B O 1
ATOM 12676 N N . ASN B 1 779 ? 23.719 33.062 19.703 1 65.25 779 ASN B N 1
ATOM 12677 C CA . ASN B 1 779 ? 24.578 32.906 20.859 1 65.25 779 ASN B CA 1
ATOM 12678 C C . ASN B 1 779 ? 23.859 33.25 22.156 1 65.25 779 ASN B C 1
ATOM 12680 O O . ASN B 1 779 ? 24.438 33.125 23.25 1 65.25 779 ASN B O 1
ATOM 12684 N N . GLN B 1 780 ? 22.656 33.688 21.938 1 62.75 780 GLN B N 1
ATOM 12685 C CA . GLN B 1 780 ? 21.922 33.938 23.188 1 62.75 780 GLN B CA 1
ATOM 12686 C C . GLN B 1 780 ? 21.672 32.625 23.938 1 62.75 780 GLN B C 1
ATOM 12688 O O . GLN B 1 780 ? 21.344 31.594 23.344 1 62.75 780 GLN B O 1
ATOM 12693 N N . PRO B 1 781 ? 22.203 32.531 25.172 1 52.69 781 PRO B N 1
ATOM 12694 C CA . PRO B 1 781 ? 22.156 31.266 25.953 1 52.69 781 PRO B CA 1
ATOM 12695 C C . PRO B 1 781 ? 20.75 30.688 26.047 1 52.69 781 PRO B C 1
ATOM 12697 O O . PRO B 1 781 ? 20.594 29.453 26.125 1 52.69 781 PRO B O 1
ATOM 12700 N N . ASP B 1 782 ? 19.781 31.641 26.359 1 51.12 782 ASP B N 1
ATOM 12701 C CA . ASP B 1 782 ? 18.469 31.125 26.719 1 51.12 782 ASP B CA 1
ATOM 12702 C C . ASP B 1 782 ? 17.422 31.453 25.656 1 51.12 782 ASP B C 1
ATOM 12704 O O . ASP B 1 782 ? 17.156 32.625 25.406 1 51.12 782 ASP B O 1
ATOM 12708 N N . TYR B 1 783 ? 17.344 30.484 24.703 1 52.5 783 TYR B N 1
ATOM 12709 C CA . TYR B 1 783 ? 16.25 30.641 23.75 1 52.5 783 TYR B CA 1
ATOM 12710 C C . TYR B 1 783 ? 14.906 30.406 24.422 1 52.5 783 TYR B C 1
ATOM 12712 O O . TYR B 1 783 ? 13.891 30.219 23.75 1 52.5 783 TYR B O 1
ATOM 12720 N N . THR B 1 784 ? 14.945 30.328 25.688 1 54.94 784 THR B N 1
ATOM 12721 C CA . THR B 1 784 ? 13.758 29.984 26.484 1 54.94 784 THR B CA 1
ATOM 12722 C C . THR B 1 784 ? 12.656 31.031 26.266 1 54.94 784 THR B C 1
ATOM 12724 O O . THR B 1 784 ? 11.469 30.703 26.344 1 54.94 784 THR B O 1
ATOM 12727 N N . TYR B 1 785 ? 13.203 32.188 25.922 1 52.78 785 TYR B N 1
ATOM 12728 C CA . TYR B 1 785 ? 12.203 33.25 25.781 1 52.78 785 TYR B CA 1
ATOM 12729 C C . TYR B 1 785 ? 11.328 33 24.562 1 52.78 785 TYR B C 1
ATOM 12731 O O . TYR B 1 785 ? 10.172 33.438 24.531 1 52.78 785 TYR B O 1
ATOM 12739 N N . LEU B 1 786 ? 11.922 32.406 23.594 1 55.53 786 LEU B N 1
ATOM 12740 C CA . LEU B 1 786 ? 11.148 32.125 22.375 1 55.53 786 LEU B CA 1
ATOM 12741 C C . LEU B 1 786 ? 10.094 31.062 22.656 1 55.53 786 LEU B C 1
ATOM 12743 O O . LEU B 1 786 ? 9.148 30.906 21.891 1 55.53 786 LEU B O 1
ATOM 12747 N N . PHE B 1 787 ? 10.406 30.438 23.797 1 61.28 787 PHE B N 1
ATOM 12748 C CA . PHE B 1 787 ? 9.547 29.312 24.125 1 61.28 787 PHE B CA 1
ATOM 12749 C C . PHE B 1 787 ? 8.805 29.547 25.422 1 61.28 787 PHE B C 1
ATOM 12751 O O . PHE B 1 787 ? 8.227 28.625 26 1 61.28 787 PHE B O 1
ATOM 12758 N N . ASP B 1 788 ? 9.086 30.703 26 1 54.75 788 ASP B N 1
ATOM 12759 C CA . ASP B 1 788 ? 8.508 31.016 27.297 1 54.75 788 ASP B CA 1
ATOM 12760 C C . ASP B 1 788 ? 6.984 30.875 27.266 1 54.75 788 ASP B C 1
ATOM 12762 O O . ASP B 1 788 ? 6.355 30.734 28.328 1 54.75 788 ASP B O 1
ATOM 12766 N N . THR B 1 789 ? 6.512 30.938 26.078 1 49.72 789 THR B N 1
ATOM 12767 C CA . THR B 1 789 ? 5.059 30.844 26 1 49.72 789 THR B CA 1
ATOM 12768 C C . THR B 1 789 ? 4.617 29.375 26.031 1 49.72 789 THR B C 1
ATOM 12770 O O . THR B 1 789 ? 3.42 29.094 26.016 1 49.72 789 THR B O 1
ATOM 12773 N N . ILE B 1 790 ? 5.566 28.531 25.969 1 50.16 790 ILE B N 1
ATOM 12774 C CA . ILE B 1 790 ? 5.203 27.109 25.984 1 50.16 790 ILE B CA 1
ATOM 12775 C C . ILE B 1 790 ? 5.426 26.547 27.391 1 50.16 790 ILE B C 1
ATOM 12777 O O . ILE B 1 790 ? 6.496 26.719 27.969 1 50.16 790 ILE B O 1
#

Sequence (1580 aa):
MSKRGNLQDGITPLEDAGKNVRKRRKPIKSCAFCRKRKLRCDQQKPVCSTCKARRRTDCLYTEEFGHSIESEELFGNTPNIELLKRVEELEKRLDDKGLVKENSTKTKTPKNPYANFYYLQCKGSGRRMMYGPTSLRTYLSNDDNRFVNTYNQLLAIAHIERNKWKARNKWTIKPESRLLEKPLPGSADSTILQQVCKVLPSYEQCLRIVMDFFNAELEVNEVSEVLDKNKVINDFTSSFLPSDQLLPNGERRIEKLLPSIKKNYYKIGVILMILCIHHFFEDTPQEIEKFLIMLTGLSTTKVFFIERAQFLLLKYYHRELIWACGDDSHMISLVDLLCSTAITLGLHLKIREVYKNQENVVGSLESLENLWVWIVLSDFNVSLSIGRCLLISSSYFQADEYENDENLSGGMGNSSSGIFFDESNTCMGKLKRFLKLARPMLDAIYNKGAYPDLEQNCKNLVSFAETEFHPISYFTDGELISKVPLREIKVFAQVLNLLLTFYSLRYLIHKKKNVALENNILQTILVSFSLEINTTVLCFKLDKEHFPEFLAPDCSHLSPFMALSLVYTNFLFPRASTGFCAFLYHRLTLFEKGFYLLSNINEQEATNWDLSTLNIPLNKDINLLSAFKIYSDIFDKWSTDNNKELRSMMSRSYTLVINIALESIYRAVLEKVIKYRTTVEHTWMQQLPDELNRPPQHTLSGSANVPIDPTLSNLNTTSNTTLVANFSASLPVERRSNSVAGDSGSPSNENVPMEAELAQTISNEFWAAYNDGWEDLMNQPDYTYLFDTIMSKRGNLQDGITPLEDAGKNVRKRRKPIKSCAFCRKRKLRCDQQKPVCSTCKARRRTDCLYTEEFGHSIESEELFGNTPNIELLKRVEELEKRLDDKGLVKENSTKTKTPKNPYANFYYLQCKGSGRRMMYGPTSLRTYLSNDDNRFVNTYNQLLAIAHIERNKWKARNKWTIKPESRLLEKPLPGSADSTILQQVCKVLPSYEQCLRIVMDFFNAELEVNEVSEVLDKNKVINDFTSSFLPSDQLLPNGERRIEKLLPSIKKNYYKIGVILMILCIHHFFEDTPQEIEKFLIMLTGLSTTKVFFIERAQFLLLKYYHRELIWACGDDSHMISLVDLLCSTAITLGLHLKIREVYKNQENVVGSLESLENLWVWIVLSDFNVSLSIGRCLLISSSYFQADEYENDENLSGGMGNSSSGIFFDESNTCMGKLKRFLKLARPMLDAIYNKGAYPDLEQNCKNLVSFAETEFHPISYFTDGELISKVPLREIKVFAQVLNLLLTFYSLRYLIHKKKNVALENNILQTILVSFSLEINTTVLCFKLDKEHFPEFLAPDCSHLSPFMALSLVYTNFLFPRASTGFCAFLYHRLTLFEKGFYLLSNINEQEATNWDLSTLNIPLNKDINLLSAFKIYSDIFDKWSTDNNKELRSMMSRSYTLVINIALESIYRAVLEKVIKYRTTVEHTWMQQLPDELNRPPQHTLSGSANVPIDPTLSNLNTTSNTTLVANFSASLPVERRSNSVAGDSGSPSNENVPMEAELAQTISNEFWAAYNDGWEDLMNQPDYTYLFDTI

Organism: Saccharomyces kudriavzevii (strain ATCC MYA-4449 / AS 2.2408 / CBS 8840 / NBRC 1802 / NCYC 2889) (NCBI:txid226230)

Solvent-accessible surface area (backbone atoms only — not comparable to full-atom values): 90019 Å² total; per-residue (Å²): 136,82,79,77,71,78,74,76,74,77,73,70,80,76,76,76,76,71,75,76,68,72,75,77,77,70,81,63,68,40,24,51,64,31,56,73,70,70,43,82,48,76,57,40,81,66,44,19,66,55,42,47,74,68,71,40,89,74,44,53,43,60,78,77,47,88,63,88,68,58,65,61,66,65,65,36,92,52,44,59,56,66,57,52,50,49,32,49,50,36,32,45,52,14,48,73,64,70,55,55,78,56,91,51,67,68,66,70,66,63,61,21,72,52,46,74,39,61,34,75,46,65,46,78,68,51,38,32,41,40,23,14,52,56,7,63,65,22,50,52,71,69,43,62,66,67,57,44,52,54,47,50,55,50,45,53,54,51,47,55,55,50,50,53,52,27,63,76,64,71,58,69,76,48,63,72,66,50,54,51,72,36,54,48,88,48,62,37,75,44,24,58,55,56,46,33,37,73,74,50,66,36,41,61,55,49,52,49,51,57,55,55,48,64,47,66,85,80,57,78,45,67,73,44,54,45,49,33,69,68,51,52,53,50,47,43,64,70,21,52,35,62,39,93,58,68,42,95,88,70,41,23,42,38,66,46,72,47,57,48,94,63,63,47,55,30,57,59,46,36,54,51,44,50,42,33,60,74,68,38,52,88,63,57,52,67,49,50,52,52,52,52,28,39,64,60,15,63,26,65,40,78,73,40,34,65,41,41,38,49,28,44,49,46,52,51,50,44,38,38,48,69,62,43,75,52,42,50,68,32,39,50,58,40,50,52,51,30,51,52,47,36,55,35,51,37,54,62,49,64,50,74,65,76,50,50,94,36,39,91,77,68,25,46,64,65,15,52,53,43,37,43,52,53,50,53,47,50,40,47,52,41,18,43,38,35,18,51,74,59,66,76,47,69,73,50,51,68,66,83,56,86,59,73,69,60,77,73,63,71,84,75,82,85,65,73,73,47,86,46,64,44,85,52,89,46,55,67,22,50,42,30,42,45,51,60,59,48,49,60,58,57,51,32,47,46,34,54,86,41,64,62,62,53,68,61,50,44,51,52,50,54,52,45,49,66,68,76,44,70,63,46,40,32,46,50,30,77,72,45,33,77,76,50,60,70,63,47,51,34,49,50,39,50,52,52,42,52,42,53,42,46,47,51,52,48,48,67,71,57,71,57,93,43,68,66,58,53,41,45,48,51,50,50,32,53,40,49,50,30,32,48,52,36,42,43,52,51,22,46,54,49,27,60,72,74,41,52,76,44,70,39,86,87,43,73,60,64,42,70,40,49,26,47,40,41,58,40,35,41,62,37,52,62,52,36,51,51,50,48,46,53,51,49,51,51,60,69,67,46,63,47,77,89,57,50,73,73,76,59,54,55,71,80,76,42,77,73,77,77,58,51,53,82,78,71,62,85,90,58,77,76,44,69,67,34,53,49,49,51,52,52,59,57,52,43,68,63,63,39,85,87,31,57,67,58,34,58,52,39,56,49,32,70,49,50,43,50,50,49,40,49,50,41,49,46,50,52,52,50,51,47,51,51,50,36,47,50,51,46,50,51,56,50,60,68,60,61,67,64,62,83,74,52,79,85,77,71,88,74,69,77,77,74,74,71,77,74,77,77,76,84,69,74,78,70,72,78,66,82,73,56,77,74,79,76,76,74,79,77,67,82,73,75,74,77,71,78,74,76,75,71,73,78,75,69,82,74,73,78,72,62,61,56,50,51,51,46,30,47,49,52,42,52,53,27,51,52,52,41,51,53,51,48,52,50,58,71,64,44,83,70,59,50,64,57,40,62,72,92,134,80,80,74,69,82,75,75,76,77,74,69,79,75,74,78,73,71,74,76,67,72,74,76,76,69,79,64,67,40,24,51,64,31,55,72,70,69,44,82,47,78,55,41,80,68,45,19,67,56,43,49,75,69,70,41,90,74,44,52,43,60,78,78,47,87,60,90,68,57,64,64,67,64,64,38,93,51,44,58,56,66,56,51,50,46,32,48,49,33,34,45,52,16,46,74,64,70,58,57,80,55,93,50,68,71,65,71,67,63,62,21,72,52,47,75,40,60,32,75,47,75,45,77,71,50,39,32,41,40,24,16,52,55,7,64,64,21,50,50,69,70,44,61,66,66,57,42,52,52,47,50,53,51,48,54,53,52,47,54,54,49,49,52,50,29,62,76,64,71,58,68,76,48,61,71,67,50,55,52,72,37,52,49,87,48,64,37,76,45,24,57,55,57,46,33,37,72,74,49,65,35,41,60,54,49,51,50,52,58,55,54,48,66,47,64,84,78,54,77,46,65,74,45,54,45,49,33,68,68,51,51,53,52,47,43,65,70,22,52,36,59,39,93,56,67,44,96,88,69,41,25,42,38,65,45,72,46,55,47,96,62,62,46,54,31,57,57,46,35,54,51,43,50,42,31,59,76,69,38,53,88,63,58,53,66,50,49,50,52,52,51,29,41,62,59,16,63,27,63,38,76,72,40,33,63,41,40,39,51,28,44,48,44,52,53,49,44,39,38,47,70,61,44,74,52,42,48,67,31,38,50,59,41,50,51,50,32,52,50,47,36,54,35,51,37,55,63,50,62,49,73,66,76,49,52,94,36,38,90,76,69,25,46,64,64,14,51,52,43,36,42,50,52,50,53,47,50,41,47,52,40,19,44,38,36,18,52,74,60,66,75,47,69,75,52,51,70,66,82,56,87,60,71,70,59,76,72,65,71,84,76,81,86,62,77,71,46,87,46,63,43,85,52,89,44,55,66,21,50,42,30,42,46,51,57,58,46,51,60,58,57,52,33,47,46,33,54,85,41,63,61,60,54,69,59,48,46,51,53,50,54,52,45,49,65,67,76,44,70,63,47,42,34,45,49,31,74,72,45,34,76,74,49,60,69,64,45,51,33,48,50,40,51,52,53,42,52,42,53,42,45,48,50,51,49,49,66,70,57,70,58,93,44,68,64,59,52,40,46,48,53,49,51,31,52,40,49,50,29,34,48,50,35,42,43,53,49,22,47,54,50,27,60,72,75,42,51,76,44,71,37,86,87,44,72,60,63,42,70,40,47,26,48,38,41,58,40,36,41,61,37,50,62,53,35,52,50,48,48,46,54,50,50,52,51,60,68,68,47,64,47,78,89,57,48,72,73,78,62,55,54,70,80,74,40,78,71,76,76,57,51,52,83,77,70,63,83,88,59,76,77,43,67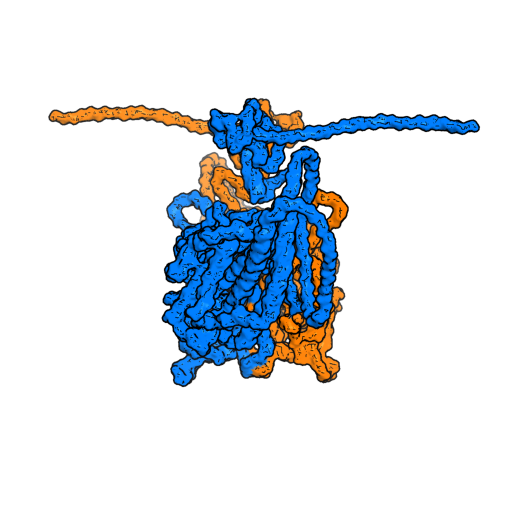,68,33,53,50,49,51,53,49,58,58,53,43,68,63,63,38,85,87,31,56,68,58,35,59,51,40,56,49,33,70,50,51,42,50,50,50,40,50,49,41,49,48,49,52,52,51,49,49,52,51,50,39,46,51,50,47,52,51,57,50,60,69,55,56,68,65,60,78,74,51,80,83,78,73,87,75,70,77,76,74,73,72,79,74,77,77,74,87,69,73,80,68,75,75,72,85,76,63,84,77,78,76,77,73,81,77,70,83,74,77,74,76,73,79,73,78,75,74,74,79,72,70,81,75,75,77,75,63,62,56,51,52,51,45,33,49,50,51,44,52,52,27,50,53,52,41,52,52,51,47,50,51,60,69,61,45,86,68,63,51,70,58,37,61,75,95

Foldseek 3Di:
DPPPPPPPPPPPPPPPPPPVPPPPPDQDLAFLVCVQVVHDFPSDPQATPVCVVVVHPGTHGCVVQPAPDPPCQSRPNCNVVVVVVVVSVVCCVVVQVPHDPPVPPVPPLPFLPQQPQWDWDQDPVRDIAIFGRLAPVSLLVLADPVVNVVVVLLVVVLVVVLVVLCVVVVDDPPPPVVLVVDDDPDDPDDDLQQSVLVVDDFLVVLLVLLVVLPDPPVCLNVLCLLAFSVLLSVLSPVFFDWDPDADPVRTTGGRGGDADPVRLCLSVLLSLLSCCQRPCQPNRDSSNSVVLVVLQVPDPDPNQALSSLNSLLSVVLSCLLAPNQQQCVVCVSSLLSSLVSCVVNVLLPPLCPPCPPVCSRRNDSSSSLVSVLSSLVSQVRNCSNRVHARSPDVVSNPLDDPVPPVPVPDDDDPPCPGSLPQPDLDLSNLSSVLSSLVNVQSNQSNPRSHHRDLVVSLVVLQVSLCPNAPFLCLQLPLPSVLVGDLSNLLSSLVSLSSNLSSLSSCCSVVVDPDQQSLLLNLLSLLSLLSNLLSQLVSLVVVCVVPPVVCLDPPHLDAGSSNSSSSSRRSNPLVSSLVSLLSSLVVLLLDLDQPDALVVQPPVPVLPDDDSRGSDDDSPDGHRSVSSLVSLCVSCVSVVPPVPLSSLVSLSSGSSSLSSLLSSLSSNVLSVLSVVLSVVLVVVVVVVPDPVVPPDPPPPPPPPPPPPPPPPPPDPPPPPPDPPSPPPPPPDPDPPPPPPPPPPPCPPPPPPVVPSVVVSVVSSVSSVVSSVVVVVVVSPPPPVVVSNVSD/DPCPDCVVVPPPPPPDPPPVPPPPPDQDLAFLVCVQVVHDFPSDPQATPVCVVVVHPGTHGCVVQPAPDPPCQSRPNCNVVVVVVVVSVVCCVVVQVPHDPPVPPVPPLPFLPQQPQKDWDQDPVGDIAIFGRLAPVSLLLLDDPVVNVVVVLLVVVLVVVLVVLCVVVVDDPPPPVVLVVDDDPDDPDDDLQQSVLVVDDFLVVLLVLLVVLPDPPVCLNVLCLLAFSVLLSVLSPVFFDWDPDADPVRTTGGRGGDAPPVRLCLSVLLSLLSCCQRPCQPNRDSSNSVVLVVLQPPDPDPNQALSSLNSLLSVVLSCLLAPNPQQCVVCVSSLLVSLVSCVVNVLLPPLCPPCPPVCSRRNDSSSSLVSVLSSLVSQVRNCSNRVHARSPDVVSNPLDDPVPPVPVPDDDDPPVPGSLCQPDLDLSNLSSVLSSLVNVQSNQSNPRSHHHDLVVSLVVLQVSLCPNAPFLCLQLPLPSVLVGDLSNLLSSLVSLSSNLSSLSSCCSVVVDPDQQSLLLNLLSLLSLLSNLLSQQVSLVVVCVVPPVVCLDPVHLDAGSSNSSSSSRRSNPLVSSLSSLLSSLVVLLLDLDFPDALVVQPPVPVLPDDDSRGSDDDSPDGHRSVSSLVSLVVSCVVVVPPVPLSSLVSLSSGSSSLSSLLSSLSSNVLSVLSVVLSVVLVVVVVVVPPPVVPDDPPPPVPPPPPPPDPPPPPDPPPPPPDDDPPPPPPPDPDPPPPPPPPPPPCDPPPPPPPVRVVVSVVSSVSSCVSSVVVVVVVSPPPPPCVSSVSD

InterPro domains:
  IPR001138 Zn(2)Cys(6) fungal-type DNA-binding domain [PF00172] (30-64)
  IPR001138 Zn(2)Cys(6) fungal-type DNA-binding domain [PS00463] (30-59)
  IPR001138 Zn(2)Cys(6) fungal-type DNA-binding domain [PS50048] (30-61)
  IPR001138 Zn(2)Cys(6) fungal-type DNA-binding domain [SM00066] (25-70)
  IPR001138 Zn(2)Cys(6) fungal-type DNA-binding domain [cd00067] (26-62)
  IPR036864 Zn(2)-C6 fungal-type DNA-binding domain superfamily [G3DSA:4.10.240.10] (28-114)
  IPR036864 Zn(2)-C6 fungal-type DNA-binding domain superfamily [SSF57701] (22-63)
  IPR052693 Yeast Multidrug Resistance Regulatory Proteins [PTHR31405] (9-789)

Secondary structure (DSSP, 8-state):
-----------------------------SBHHHHHTT------SSS-HHHHHTT-S---BGGGSSS---HHHHHSSS--HHHHHHHHHHHHHHHHTT----S---------TTTT--EEEE-TTS-EEEE-TTSHHHHHHTS-HHHHHHHHHHHHHHHHHHHHHHHHHT--S-HHHHTTTS---S-TT--HHHHHHHHS--HHHHHHHHHHHT--SS---GGGGGS-HHHHHHHHHHHEEEEEEEPTTS-EEEEEE---TT--THHHHHHHHHHIIIIITT---HHHHHHHHHHHH--SS----HHHHHHHHHHHHHHHHH---SS-GGGHHHHHHHHHHHHHHTTTS-HHHHTTT-HHHH--HHHHHHHHHHHHHHHHHHHHHHT---SS-GGGS----TT-TT---SS-------TT-----SHHHHHHHHHHHHHHHHHHHH-TTS---HHHHHHHHHHHHHHHSS-HHHHHSTTGGGGS-HHHHHHHHHHHHHHHHHHHHHHHHH-S--HHHHHHHHHHHHHHHHHHHHHHHHHHHHHHHH-GGGGSTT--SPPHHHHHHHHHHTTHHHHHHHHHHHHHHHHHS---TT--TGGG--GGGGS----S-S---TT----HHHHHHHHHHHHHHHH-GGGHHHHHHHTT-HHHHHHHHHHHHHHHHHHHHHHHHHHHHHHHHHHTTTTTSS-------------------------------------------------------TTHHHHHHHHHHHHHHHHHHHHHHHHHHHT-S-GGGGSTT-/-----------------------------SBHHHHHTT------SSS-HHHHHTT-S---BGGGSSS---HHHHHSSS--HHHHHHHHHHHHHHHHTT----S---------TTTT--EEEE-TTS-EEEE-TTSHHHHHHTS-HHHHHHHHHHHHHHHHHHHHHHHHHT--S-HHHHTTTS---S-TT--HHHHHHHHS--HHHHHHHHHHHT--SS---GGGGGS-HHHHHHHHHHHEEEEEEEPTTS-EEEEEE---TT--THHHHHHHHHHIIIIITT---HHHHHHHHHHHH--SS----HHHHHHHHHHHHHHHHH---SS-GGGHHHHHHHHHHHHHHTTTS-HHHHTTT-HHHH--HHHHHHHHHHHHHHHHHHHHHHT---SS-GGG-----TT-TT---SS-------TT-----SHHHHHHHHHHHHHHHHHHHH-TTS---HHHHHHHHHHHHHHHSS-HHHHHSTTGGGGS-HHHHHHHHHHHHHHHHHHHHHHHHH-S--HHHHHHHHHHHHHHHHHHHHHHHHHHHHHHHH-GGGGSTT--SPPHHHHHHHHHHTTHHHHHHHHHHHHHHHHHT---TT--TTTT--GGGGS----S-S---TT----HHHHHHHHHHHHHHHHSGGGHHHHHHHTT-HHHHHHHHHHHHHHHHHHHHHHHHHHHHHHHHHHTTTTTTS-------------------------------------------------------TTSHHHHHHHHHHHHHHHHHHHHHHHHHHT-S-GGGGGTT-